Protein 6NCW (pdb70)

B-factor: mean 29.37, std 9.38, range [11.8, 79.25]

Foldseek 3Di:
DQAPDDFWDFWDKDWPAVAWWWKFFDDDDDDTDTDTDHPVFFCCLPVVCVPDAFKMKTKDKDWAFFKKKKKQQFFQAKKWKDKQRHTFDIDGGGHFMDMGIDGGDHGDMMMIMMMWGNDDDLVHLQRHFDQFDRTGGSQHIMMMTHADQKEWPAKFKDWDQDPVGIKIKMKTKMFGQAQAKFWWWKWKDKQNHGDDIGTDIAGGRDIDMDMDDTGDDVVADADALVHLDKIKMKIDIDTCHYITIDIAGHWAWDWDFLATAINHFGFFFLAFEDECQFPNGGNNDDPVRLVVLVVLCVLLQGQEYEHPPDHHRNNSLSVNSVNRRAYEYEHRHEQAEPVSCVSVCNLVNRLVRLVRRCRVCNRRPNYQEYEYHAAYPQLDPSVLVSVQVNLVSNCVSPVGGWYEYAHACQLRGQNLLRTQEYEYADEDLAPHPDQLLVSVVVSLVSCQPPHNNHRHHYEHAEYFFFADAPAADPVLDGNHLSVRLVRVLRNQVNQVPDPSYSYYHYHHAEKHAGGPVCCVVPPVNINGGHCAYSNRHGGPNSVSSSVRSVVDDGGDDDDDD/DQAPDDFWDQWDKDWPAVAWWWKWFDDDPDDTDIDTDHPVFFCCLPVVCVPDAFKMKTKDKDWAFFKKKKKQQFFQAKKFKDKQRHTFDIDGGGHFMDMGIDGGDHGTMMMIMIMKGNDADLVHLQRHFDQFDRTGGSQHIMMMTHADQKEWPAKFKDWDQDPVGIWIKMKTKMFGNAQAWFWWWKWKDKQNHGDDIGTDIAGGRDIDMTMDDTGDDPVADAAALVRLDKIKMKIFTQGPVGRRTMTIDIAGHWAWDWDFLATAINHFGFFFLAFEDELQFPNGGNNDDPVRLVVLVVLCVLLLGQEYEHPPDHHRVNNLSVCSVNRRAYAYEHRHEQQELVSCVSVCNLVNSLVRLVSRCRVCNRRPSYQEYEYHEQYCQLDPSVLVSVVVSLVSNCVSPVGHWYEYEHACQLRGQNLLRTQEYEYEDEDLAPHPDQLQVSVVVSVVSCQPPHNNHRHHYEHAEYFFFADAPAADPVLDGNHLNVRQVRVLRNLVNQVPPPSYRYYHYHHAEKHAGGPVCCVVPPVNINGGHCAYSNRHGGPNSVSSSVSSNVDDRGDD/DQAPDDFWDQWDKDWPAVAWWWKWFDDDPDDTDIDTHHPVFFCCLPVVCVPPAFKMKTKDKDFAFFKKKKKQQFFQAKKFKDKQRHTFDIDGGGHFMDMGIDGGDHGTMMMIMMMKGNDDDLVHLQRHFDQFDRTGGSQHIMMMIHADQKEWPAKFKDWDQDPVGIWIKMKTKMFGNAQAKFWWWKWKDKQNHGDDIGTDIAHGGDIDMTMDDTGDDPVADADALVRLDKIKMKIFTQGPVGRRTITIDIAGHWAWDWDFLATAINRFGFFFLEFEDECQFVNGGNNDDPVRLVVLVVLCVLLQGQEYEHPPAHHRNNSLSVCSVNRRAYEHEHRHEQQELVSCVSVCNLVNRLVRLVRRCRVCNRRPNYQEYEYHEAYDQLDPSVLVSVQVNLVSNCVSPVRHWYEYAYACQLRGQNLLRTQEYEYEDEDLAPHPDQQQVSVVVRLCSCQPPHNNHRHHYEHAEYFFFADAPAADPVLDGNHLNVRLVRVLRNLVRQVVDPSYSYYHYHHAEKHAGGPVCCVPAPVNINGRHCAYSNRHGGPNSVVSSVSSNVDDRGD/DQAPDDFWDQWDKDWPAVFWWWKFFDDDDDDTDTDTDHPVFFCCQPVVCVPDAFKMKTKDKDWAFFKKKKKQQFFQAKKWKDKQRHTFDIDGGGHFMDMGIDGGDHGDMMMIMMMKGNDDDLVHLQRHFDQFDRTGGSQHIMMMTHADQKEWPAKFKDWDQDPVGIKIKMKTKMFGNAQAKAWWKKFKDKQNHGDDIGIDIAHGRDIDMDMDDTGDDPVADAAALVHLDKIKMKIDIDSGYITIDIAGRWAWDWDFQATAINHFGFFFLAFEDELQFPNGGNNDDPVRLVVLVVLCVLLLGQEYEHPPDHHRNNSLSVCSVNRRAYEYEHRHEQAEPVSCVSPCNLVNRLVRLVSRCRVCVRRPNHQEYEYHAAYHQLDPSVLVSVVVNLVSNCVRPVGHWYEYEYACQLRGQNLLRTQEYEYADEDLAPHPDQQLVSVVVRLVSCQPPHNNHRHHYEHAEYFFFADAPAADPVLDGNHLNVRQVRVLRNLVNQVVDPSYSYYHYHHAEKHAGGPVCCVPPPVNINGGHCAYSNRHGGPNSVSSSVSSNVDDGGDPDDDD

Solvent-accessible surface area: 75591 Å² total; per-residue (Å²): 57,33,30,26,29,119,35,24,153,78,16,134,58,55,60,7,3,20,16,24,3,71,4,49,18,52,71,98,191,55,178,69,82,91,47,53,0,9,0,30,8,1,0,19,23,4,30,115,12,38,85,54,87,11,80,0,1,0,32,70,94,9,119,5,132,22,17,0,30,0,23,0,22,0,0,1,3,45,1,44,0,33,8,59,60,127,97,29,26,87,20,38,2,3,6,0,15,20,56,6,29,24,104,120,26,125,95,29,83,0,83,0,53,0,28,0,26,0,41,58,34,113,111,8,3,0,1,30,68,5,5,4,27,1,14,0,0,0,4,13,8,0,18,10,3,36,15,44,99,10,4,1,34,51,3,20,6,10,26,22,62,102,225,109,25,21,48,0,52,0,57,0,6,0,76,2,10,25,101,35,142,21,69,24,33,0,63,0,51,0,30,169,49,100,22,21,91,20,106,2,66,0,97,29,102,49,88,90,45,28,65,10,140,73,48,76,1,121,70,15,106,56,0,9,18,101,53,38,40,38,32,85,0,37,0,26,1,137,58,149,86,5,2,22,12,20,26,2,5,0,17,37,11,95,40,100,54,91,32,1,8,1,31,44,98,73,1,26,0,13,0,0,0,2,1,10,4,3,44,9,8,0,12,6,12,19,17,16,0,6,0,20,1,0,12,18,1,61,15,0,10,12,10,0,0,0,0,0,2,4,0,0,21,9,10,2,0,1,0,0,2,30,16,4,5,0,0,0,0,0,1,0,0,34,32,2,48,55,140,59,0,124,35,122,73,0,73,115,18,0,6,53,1,0,94,47,0,1,44,33,1,18,12,6,3,0,0,0,0,0,0,0,0,1,28,1,2,1,56,30,107,38,0,64,66,0,4,34,76,7,7,103,39,0,90,78,55,2,68,96,19,5,22,0,10,0,4,44,54,53,76,75,10,86,3,10,35,77,4,48,0,0,0,0,9,4,27,0,52,1,93,84,111,54,69,0,91,80,27,1,48,84,0,5,83,40,0,30,107,122,19,137,0,70,32,42,2,1,0,0,0,8,0,0,0,0,0,11,30,29,29,20,19,74,24,73,12,16,6,0,0,37,30,0,37,81,3,0,144,55,0,2,120,5,1,49,61,45,146,25,10,6,2,0,0,0,8,0,0,0,0,1,46,1,6,94,79,71,24,29,48,17,1,18,0,5,2,2,4,0,0,0,2,11,34,9,52,36,4,46,0,11,97,24,0,50,98,26,0,126,84,55,43,34,12,48,110,145,91,220,228,57,31,33,24,29,132,37,27,172,65,16,133,59,53,59,8,3,21,18,24,3,70,4,47,19,43,82,56,199,55,163,58,56,95,55,56,0,9,0,32,7,1,0,19,24,2,34,112,13,38,84,41,87,11,76,0,1,0,32,71,91,10,106,5,113,12,12,0,27,0,24,0,24,0,0,1,3,43,0,44,0,27,6,30,63,130,112,43,27,83,22,38,2,3,6,0,16,23,56,7,30,32,98,114,23,130,84,25,82,0,84,0,53,0,30,0,25,0,40,58,36,113,107,9,3,0,1,31,69,4,6,5,28,2,16,0,0,0,5,13,8,0,15,10,4,48,14,43,106,8,3,1,35,56,4,20,5,12,24,24,70,99,225,106,27,29,39,0,51,0,57,0,8,0,73,2,8,30,98,34,150,24,78,24,22,0,69,4,52,0,31,175,50,113,23,21,94,7,107,3,80,0,100,29,105,57,90,96,42,28,70,18,137,72,50,79,0,121,71,16,110,49,0,13,20,104,52,36,42,39,32,84,0,22,0,20,0,106,28,117,140,29,46,44,4,1,24,12,19,25,2,4,0,20,32,13,98,41,98,53,84,40,0,12,1,37,46,115,49,0,29,0,14,0,0,0,4,1,10,6,3,44,9,10,0,12,8,14,20,16,13,0,6,0,18,0,0,11,20,0,57,15,0,10,10,8,0,0,0,0,0,2,5,0,0,22,13,10,0,0,1,0,0,2,29,12,2,7,0,0,0,0,1,0,0,0,32,32,2,47,55,139,57,0,130,34,124,76,0,72,107,18,0,5,50,1,0,92,46,0,0,43,35,1,15,13,7,2,0,0,0,0,0,0,0,0,1,28,1,2,2,53,32,114,32,0,94,88,0,4,38,74,8,6,95,40,0,98,78,50,2,80,94,22,4,15,0,11,0,4,44,54,60,82,61,11,70,4,12,38,67,6,54,0,2,1,1,9,4,25,0,54,1,91,87,106,54,66,0,90,82,27,2,55,83,0,6,87,41,0,32,114,125,21,136,0,68,32,42,2,1,0,0,0,8,0,0,0,0,0,11,33,29,28,20,16,74,22,76,12,15,5,0,0,37,22,0,38,88,2,0,141,58,0,2,113,2,1,46,61,42,144,14,7,0,1,0,0,0,10,0,0,0,0,1,43,1,6,90,83,68,22,29,47,16,2,17,0,6,2,2,4,0,0,0,2,9,30,10,51,37,3,48,0,12,98,25,0,49,101,24,0,128,86,48,43,34,25,66,202,57,32,29,26,29,118,36,28,157,66,16,143,59,54,58,8,4,22,17,23,3,70,5,49,18,44,75,59,195,52,159,60,58,91,54,56,0,9,0,32,7,1,0,16,25,2,38,111,12,42,83,42,90,12,71,0,1,0,32,71,91,9,120,5,107,12,20,0,29,0,22,0,22,0,0,0,3,43,2,44,0,33,7,26,62,118,109,43,28,85,21,38,2,4,7,0,16,22,55,8,31,28,100,110,22,148,91,27,95,0,90,0,54,0,27,0,30,0,41,56,35,113,110,7,3,0,1,30,72,4,6,4,28,1,16,0,0,0,4,12,8,0,15,12,4,54,19,43,111,7,4,1,34,56,4,19,6,12,26,19,62,102,204,90,26,28,48,0,50,0,54,0,8,0,72,3,9,24,95,36,144,25,73,23,23,0,68,5,47,0,32,173,43,113,22,20,92,7,110,2,78,0,98,28,113,55,90,97,46,30,71,17,135,75,47,77,1,119,70,14,110,50,0,13,21,105,53,36,43,39,34,84,0,22,0,27,0,109,27,114,135,24,48,44,4,2,25,12,19,27,2,5,0,22,33,14,99,36,100,54,82,37,0,12,1,34,44,136,54,0,29,0,14,0,0,0,3,2,9,5,3,46,10,8,0,12,7,13,20,17,13,0,7,0,20,0,0,10,18,0,64,18,0,12,10,8,0,0,0,0,0,2,5,0,0,20,12,10,1,0,1,0,0,1,31,12,3,5,0,0,0,0,0,0,0,0,32,31,3,47,56,133,64,0,121,34,122,71,0,78,110,19,0,6,50,1,0,92,47,0,1,42,33,1,16,12,6,4,0,0,0,0,0,0,0,0,1,30,1,1,2,57,32,108,37,0,65,68,0,5,20,72,7,6,116,40,0,104,88,53,2,70,98,22,5,20,0,11,0,5,45,56,55,78,72,10,87,4,10,34,77,5,45,0,2,0,0,9,4,24,0,58,1,94,84,104,56,68,0,83,82,28,2,54,86,0,5,85,34,0,30,118,126,22,130,0,69,31,44,1,1,0,0,0,8,0,0,0,0,0,11,34,27,30,17,16,73,26,71,13,17,5,0,0,36,28,0,35,85,2,0,141,59,0,3,109,2,1,51,62,43,142,10,7,0,1,0,0,0,8,0,0,0,0,1,45,2,7,89,80,70,21,30,46,16,2,17,0,5,2,1,5,0,0,0,2,11,32,9,51,36,4,48,0,11,95,26,0,36,98,25,0,134,87,51,43,33,34,119,55,30,29,26,26,116,37,27,153,85,16,134,56,50,61,8,3,19,15,24,3,72,4,49,19,51,71,95,193,55,173,74,79,92,48,51,0,8,0,29,7,1,0,20,22,2,33,111,13,37,83,58,85,11,78,0,1,0,32,71,94,9,110,0,119,24,19,0,27,0,22,0,22,0,0,0,3,46,1,43,0,29,10,62,59,127,98,29,29,86,20,38,3,3,7,0,15,23,57,6,30,20,98,119,26,129,83,26,85,0,84,0,52,0,35,0,28,0,42,58,36,112,110,7,3,0,1,28,68,5,5,5,26,2,17,0,0,0,4,13,8,0,15,8,4,36,20,50,108,10,3,0,29,56,4,22,5,11,23,22,68,97,209,88,27,30,42,0,54,0,51,1,8,0,69,2,6,17,99,40,143,21,75,19,32,0,59,1,37,0,33,175,44,109,23,21,92,20,110,2,66,0,92,29,104,57,90,99,42,30,64,10,135,69,51,77,1,120,74,14,111,49,0,10,21,101,53,36,42,41,30,82,0,33,0,29,1,128,106,86,5,4,25,10,22,27,2,4,0,20,35,11,96,40,98,54,87,40,0,13,1,33,44,99,28,0,27,0,11,0,0,0,3,1,11,6,3,46,10,9,0,10,6,12,20,17,15,0,6,0,20,0,0,11,18,0,58,17,0,11,9,8,0,0,0,0,0,2,4,0,0,21,12,9,2,0,1,0,0,2,30,15,3,6,0,0,0,0,0,0,0,0,31,32,3,50,59,142,62,0,130,32,124,74,0,76,106,18,0,6,50,1,0,93,46,0,1,42,32,1,14,12,8,2,0,0,0,0,0,0,0,0,1,29,1,2,2,58,31,119,34,0,74,69,0,4,35,81,8,4,99,39,0,101,80,52,2,78,94,21,5,24,0,10,1,5,45,52,55,80,76,11,76,4,10,31,74,5,51,0,1,0,1,9,4,26,0,51,1,98,83,106,56,68,0,93,82,29,1,47,84,0,7,80,37,0,30,108,125,19,138,0,66,34,40,2,0,0,0,0,8,0,0,0,0,0,11,32,29,29,17,16,72,27,78,12,18,6,0,0,38,24,0,39,87,2,0,142,57,0,2,116,4,2,47,61,43,145,15,5,0,1,0,0,0,7,0,0,0,0,1,43,1,5,91,79,68,27,28,47,17,2,19,0,5,2,2,4,0,1,0,2,10,33,8,53,38,4,46,0,11,99,26,0,47,101,24,0,129,85,52,43,33,14,40,111,146,98,218,228

Secondary structure (DSSP, 8-state):
--SSS-S-SSSEEEES-SEEEEEEEES-SS----EEEEES--GGGSGGGTT--SEEEEEEEEE--EEEEEEES--BSEEEEEETTEEEEEEE-TTS-EEEEEEEEPSSEEEEEEEEE---STT-SSS-S-SS----B--S-EEEEEE-SEEEEEEEEEEEEETTEEEEEEEEEEEE-SSS-EEEEEEEEETTEEEEEEEEEE-TT-EEEEE---EE-TTPPBEETTEE--EEEEEEEE---EEEEEEE-B--EEEETTEEEETTEEB-EEEEE--S-BTTTBT---HHHHHHHHHHHHHTT--EEE-TTS---HHHHHHHHHHT-EEEEE-S-BS--HHHHTSTTHHHHHHHHHHHHHHHHTT-TTEEEEE--BT--TTSHHHHHHHHHHHHHHHHH-SSS-EE-EE--TTT-S-TTSSSSEEEE--BTTTB-S-HHHHHHHHHHHHHHHSTTTTS-EEEEEE---B-TT---TT--TBSHHHHHHHHHHHHHHHHHSTTEEEEEES-SB-EE--GGGGGGSGGGEE---SB-TT-PBPTHHHHHHHHHHTS-SB--S---/--SSS-S-SSSEEEE--SEEEEEEEESSSS----EEEEES--GGGSGGGTT--SEEEEEEEEE--EEEEEEES--BSEEEEEETTEEEEEEE-TTS-EEEEEEEEPSSEEEEEEEEE---STT-SSS-S-SS----B--S-EEEEEE-SEEEEEEEEEEEEETTEEEEEEEEEEEE-SSS-EEEEEEEEETTEEEEEEEEEE-TT-EEEEE---EE-TTPPBB-SS-B--EEEEEEEEETTEEEEEEEEEE-B--EEEETTEEEETTEEB-EEEEE--S-BTTTBT---HHHHHHHHHHHHHTT--EEE-TTSPPPHHHHHHHHHHT-EEEEE-S-BS--HHHHTSTTHHHHHHHHHHHHHHHHTT-TTEEEEE--BT--TTSHHHHHHHHHHHHHHHHH-SSS-EE-EE--TTT-S-TTSSSSEEEE--BTTTB-S-HHHHHHHHHHHHHHHSTTTTS-EEEEEE---B-TT---TT--TBSHHHHHHHHHHHHHHHHTSTTEEEEEES-SB-EE--GGGGGGSGGGEE---SB-TT-PBPTHHHHHHHHHHTS-SB--/--SSS-S-SSSEEEES-SEEEEEEEESSSS----EEEEES--GGGSGGGTT--SEEEEEEEEE--EEEEEEES--BSEEEEEETTEEEEEEE-TTS-EEEEEEEEPSSEEEEEEEEE---STT-SSS-S-SS----B--S-EEEEE--SEEEEEEEEEEEEETTEEEEEEEEEEEE-SSS-EEEEEEEEETTEEEEEEEEEE-TT-EEEEE---EE-TTPPBB-SS-B--EEEEEEEEETTEEEEEEEEEE-B--EEEETTEEEETTEEB-EEEEE--S-BTTTBT---HHHHHHHHHHHHHTT--EEE-TTSPPPHHHHHHHHHHT-EEEEE-S-BS--HHHHTSTTHHHHHHHHHHHHHHHHTT-TTEEEEE--BT--TTSHHHHHHHHHHHHHHHHH-SSS-EE-EE--TTT-S-TTS-SSEEEE--BTTTB-S-HHHHHHHHHHHHHHHSTTTTS-EEEEEE---B-TT---TT--TBSHHHHHHHHHHHHHHHHHSTTEEEEEES-SB-EE--GGGGGGSGGGEE---SB-TT-PBPTHHHHHHHHHHTS-SB-/--SSS-S-SSSEEEE--SEEEEEEEES-SS----EEEEES--GGGSGGGTT--SEEEEEEEEE--EEEEEEES--BSEEEEEETTEEEEEEE-TTS-EEEEEEEE-SSEEEEEEEEE---STT-SSS-S-SS----B--S-EEEEEE-SEEEEEEEEEEEEETTEEEEEEEEEEEE-SSS-EEEEEEEEETTEEEEEEEEEE-TT-EEEEE---EE-TTPPBEETTEE--EEEEEEEE--EEEEEEE-B--EEEETTEEEETTEEB-EEEEE--S-BTTTBT---HHHHHHHHHHHHHTT--EEE-TTS---HHHHHHHHHHT-EEEEE-S-BS--HHHHTSTTHHHHHHHHHHHHHHHHTT-TTEEEEE--BT--TTSHHHHHHHHHHHHHHHHH-SSS-EE-EE--TTT-S-TTSSSSEEEE--BTTTB-S-HHHHHHHHHHHHHHHSTTTTS-EEEEEE---B-TT---TT--TBSHHHHHHHHHHHHHHHHT-TTEEEEEES-SB-EE--GGGGGGSGGGEE---SB-TT-PBPTHHHHHHHHHHTS-SB--S---

Structure (mmCIF, N/CA/C/O backbone):
data_6NCW
#
_entry.id   6NCW
#
_cell.length_a   65.930
_cell.length_b   87.677
_cell.length_c   124.375
_cell.angle_alpha   93.29
_cell.angle_beta   101.55
_cell.angle_gamma   90.37
#
_symmetry.space_group_name_H-M   'P 1'
#
loop_
_entity.id
_entity.type
_entity.pdbx_description
1 polymer Beta-galacturonidase
2 non-polymer 'CHLORIDE ION'
3 non-polymer GLYCEROL
4 water water
#
loop_
_atom_site.group_PDB
_atom_site.id
_atom_site.type_symbol
_atom_site.label_atom_id
_atom_site.label_alt_id
_atom_site.label_comp_id
_atom_site.label_asym_id
_atom_site.label_entity_id
_atom_site.label_seq_id
_atom_site.pdbx_PDB_ins_code
_atom_site.Cartn_x
_atom_site.Cartn_y
_atom_site.Cartn_z
_atom_site.occupancy
_atom_site.B_iso_or_equiv
_atom_site.auth_seq_id
_atom_site.auth_comp_id
_atom_site.auth_asym_id
_atom_site.auth_atom_id
_atom_site.pdbx_PDB_model_num
ATOM 1 N N . MET A 1 1 ? 41.717 23.410 -32.556 1.00 34.69 1 MET A N 1
ATOM 2 C CA . MET A 1 1 ? 40.373 22.897 -32.338 1.00 36.02 1 MET A CA 1
ATOM 3 C C . MET A 1 1 ? 40.229 21.408 -32.679 1.00 34.63 1 MET A C 1
ATOM 4 O O . MET A 1 1 ? 40.528 21.002 -33.800 1.00 32.28 1 MET A O 1
ATOM 9 N N . ILE A 1 2 ? 39.756 20.614 -31.716 1.00 30.38 2 ILE A N 1
ATOM 10 C CA . ILE A 1 2 ? 39.603 19.174 -31.877 1.00 28.12 2 ILE A CA 1
ATOM 11 C C . ILE A 1 2 ? 38.135 18.758 -31.866 1.00 31.14 2 ILE A C 1
ATOM 12 O O . ILE A 1 2 ? 37.720 17.906 -32.656 1.00 28.61 2 ILE A O 1
ATOM 17 N N . ARG A 1 3 ? 37.350 19.314 -30.947 1.00 27.28 3 ARG A N 1
ATOM 18 C CA . ARG A 1 3 ? 35.913 19.108 -30.849 1.00 25.92 3 ARG A CA 1
ATOM 19 C C . ARG A 1 3 ? 35.264 20.476 -30.706 1.00 26.84 3 ARG A C 1
ATOM 20 O O . ARG A 1 3 ? 35.954 21.481 -30.518 1.00 31.25 3 ARG A O 1
ATOM 28 N N . THR A 1 4 ? 33.931 20.525 -30.794 1.00 24.80 4 THR A N 1
ATOM 29 C CA . THR A 1 4 ? 33.222 21.785 -30.580 1.00 25.80 4 THR A CA 1
ATOM 30 C C . THR A 1 4 ? 32.972 22.081 -29.104 1.00 28.57 4 THR A C 1
ATOM 31 O O . THR A 1 4 ? 32.351 23.096 -28.788 1.00 26.87 4 THR A O 1
ATOM 35 N N . PHE A 1 5 ? 33.442 21.230 -28.198 1.00 25.45 5 PHE A N 1
ATOM 36 C CA . PHE A 1 5 ? 33.285 21.435 -26.769 1.00 27.33 5 PHE A CA 1
ATOM 37 C C . PHE A 1 5 ? 34.545 20.902 -26.095 1.00 30.01 5 PHE A C 1
ATOM 38 O O . PHE A 1 5 ? 35.343 20.199 -26.721 1.00 28.80 5 PHE A O 1
ATOM 46 N N . GLU A 1 6 ? 34.749 21.248 -24.820 1.00 31.73 6 GLU A N 1
ATOM 47 C CA . GLU A 1 6 ? 35.916 20.743 -24.098 1.00 31.02 6 GLU A CA 1
ATOM 48 C C . GLU A 1 6 ? 35.612 19.364 -23.529 1.00 30.43 6 GLU A C 1
ATOM 49 O O . GLU A 1 6 ? 34.607 19.166 -22.838 1.00 28.16 6 GLU A O 1
ATOM 55 N N . THR A 1 7 ? 36.471 18.405 -23.842 1.00 27.16 7 THR A N 1
ATOM 56 C CA . THR A 1 7 ? 36.292 17.044 -23.369 1.00 30.20 7 THR A CA 1
ATOM 57 C C . THR A 1 7 ? 36.986 16.780 -22.038 1.00 29.91 7 THR A C 1
ATOM 58 O O . THR A 1 7 ? 36.932 15.646 -21.554 1.00 29.17 7 THR A O 1
ATOM 62 N N . HIS A 1 8 ? 37.653 17.780 -21.461 1.00 28.62 8 HIS A N 1
ATOM 63 C CA . HIS A 1 8 ? 38.365 17.619 -20.192 1.00 34.27 8 HIS A CA 1
ATOM 64 C C . HIS A 1 8 ? 38.435 18.956 -19.478 1.00 30.28 8 HIS A C 1
ATOM 65 O O . HIS A 1 8 ? 38.811 19.958 -20.084 1.00 33.58 8 HIS A O 1
ATOM 72 N N . LYS A 1 9 ? 38.076 18.966 -18.196 1.00 36.83 9 LYS A N 1
ATOM 73 C CA . LYS A 1 9 ? 38.425 20.064 -17.302 1.00 34.64 9 LYS A CA 1
ATOM 74 C C . LYS A 1 9 ? 39.465 19.666 -16.267 1.00 39.25 9 LYS A C 1
ATOM 75 O O . LYS A 1 9 ? 40.310 20.489 -15.916 1.00 46.15 9 LYS A O 1
ATOM 81 N N . ILE A 1 10 ? 39.456 18.413 -15.810 1.00 35.13 10 ILE A N 1
ATOM 82 C CA . ILE A 1 10 ? 40.433 17.971 -14.818 1.00 37.22 10 ILE A CA 1
ATOM 83 C C . ILE A 1 10 ? 41.733 17.540 -15.484 1.00 32.82 10 ILE A C 1
ATOM 84 O O . ILE A 1 10 ? 42.814 18.020 -15.130 1.00 34.99 10 ILE A O 1
ATOM 89 N N . ARG A 1 11 ? 41.662 16.621 -16.441 1.00 29.19 11 ARG A N 1
ATOM 90 C CA . ARG A 1 11 ? 42.880 16.123 -17.065 1.00 32.61 11 ARG A CA 1
ATOM 91 C C . ARG A 1 11 ? 43.648 17.267 -17.724 1.00 30.68 11 ARG A C 1
ATOM 92 O O . ARG A 1 11 ? 43.051 18.171 -18.316 1.00 29.94 11 ARG A O 1
ATOM 100 N N . LYS A 1 12 ? 44.979 17.234 -17.587 1.00 29.49 12 LYS A N 1
ATOM 101 C CA . LYS A 1 12 ? 45.853 18.215 -18.228 1.00 33.59 12 LYS A CA 1
ATOM 102 C C . LYS A 1 12 ? 46.072 17.791 -19.673 1.00 35.82 12 LYS A C 1
ATOM 103 O O . LYS A 1 12 ? 46.643 16.719 -19.926 1.00 30.05 12 LYS A O 1
ATOM 109 N N . THR A 1 13 ? 45.591 18.606 -20.612 1.00 28.50 13 THR A N 1
ATOM 110 C CA . THR A 1 13 ? 45.701 18.325 -22.035 1.00 32.45 13 THR A CA 1
ATOM 111 C C . THR A 1 13 ? 46.148 19.584 -22.761 1.00 28.59 13 THR A C 1
ATOM 112 O O . THR A 1 13 ? 45.918 20.703 -22.299 1.00 30.44 13 THR A O 1
ATOM 116 N N . ALA A 1 14 ? 46.771 19.391 -23.920 1.00 29.72 14 ALA A N 1
ATOM 117 C CA . ALA A 1 14 ? 47.193 20.509 -24.757 1.00 29.62 14 ALA A CA 1
ATOM 118 C C . ALA A 1 14 ? 47.264 20.044 -26.206 1.00 26.35 14 ALA A C 1
ATOM 119 O O . ALA A 1 14 ? 47.766 18.953 -26.487 1.00 28.04 14 ALA A O 1
ATOM 121 N N . GLU A 1 15 ? 46.783 20.876 -27.125 1.00 31.73 15 GLU A N 1
ATOM 122 C CA . GLU A 1 15 ? 46.795 20.517 -28.541 1.00 23.82 15 GLU A CA 1
ATOM 123 C C . GLU A 1 15 ? 48.196 20.712 -29.110 1.00 23.32 15 GLU A C 1
ATOM 124 O O . GLU A 1 15 ? 48.754 21.812 -29.051 1.00 27.86 15 GLU A O 1
ATOM 130 N N . LEU A 1 16 ? 48.775 19.645 -29.658 1.00 23.57 16 LEU A N 1
ATOM 131 C CA . LEU A 1 16 ? 50.019 19.764 -30.405 1.00 22.11 16 LEU A CA 1
ATOM 132 C C . LEU A 1 16 ? 49.812 20.137 -31.873 1.00 26.08 16 LEU A C 1
ATOM 133 O O . LEU A 1 16 ? 50.777 20.544 -32.547 1.00 22.63 16 LEU A O 1
ATOM 138 N N . SER A 1 17 ? 48.603 19.969 -32.399 1.00 21.87 17 SER A N 1
ATOM 139 C CA . SER A 1 17 ? 48.290 20.396 -33.756 1.00 21.75 17 SER A CA 1
ATOM 140 C C . SER A 1 17 ? 47.867 21.864 -33.729 1.00 24.24 17 SER A C 1
ATOM 141 O O . SER A 1 17 ? 48.072 22.561 -32.729 1.00 25.26 17 SER A O 1
ATOM 144 N N . SER A 1 18 ? 47.217 22.324 -34.800 1.00 20.71 18 SER A N 1
ATOM 145 C CA . SER A 1 18 ? 46.979 23.748 -35.027 1.00 24.69 18 SER A CA 1
ATOM 146 C C . SER A 1 18 ? 48.289 24.525 -34.891 1.00 22.76 18 SER A C 1
ATOM 147 O O . SER A 1 18 ? 48.371 25.533 -34.202 1.00 24.55 18 SER A O 1
ATOM 150 N N . ALA A 1 19 ? 49.316 24.054 -35.588 1.00 21.35 19 ALA A N 1
ATOM 151 C CA . ALA A 1 19 ? 50.669 24.565 -35.414 1.00 23.02 19 ALA A CA 1
ATOM 152 C C . ALA A 1 19 ? 51.492 24.145 -36.618 1.00 22.39 19 ALA A C 1
ATOM 153 O O . ALA A 1 19 ? 51.095 23.271 -37.390 1.00 26.69 19 ALA A O 1
ATOM 155 N N . LEU A 1 20 ? 52.657 24.768 -36.765 1.00 24.31 20 LEU A N 1
ATOM 156 C CA . LEU A 1 20 ? 53.633 24.336 -37.751 1.00 22.10 20 LEU A CA 1
ATOM 157 C C . LEU A 1 20 ? 54.566 23.306 -37.115 1.00 26.34 20 LEU A C 1
ATOM 158 O O . LEU A 1 20 ? 55.081 23.527 -36.014 1.00 21.94 20 LEU A O 1
ATOM 163 N N . TRP A 1 21 ? 54.756 22.174 -37.796 1.00 23.29 21 TRP A N 1
ATOM 164 C CA . TRP A 1 21 ? 55.779 21.196 -37.462 1.00 22.80 21 TRP A CA 1
ATOM 165 C C . TRP A 1 21 ? 56.845 21.206 -38.548 1.00 27.94 21 TRP A C 1
ATOM 166 O O . TRP A 1 21 ? 56.634 21.723 -39.647 1.00 26.80 21 TRP A O 1
ATOM 177 N N . ASN A 1 22 ? 57.990 20.605 -38.246 1.00 28.29 22 ASN A N 1
ATOM 178 C CA . ASN A 1 22 ? 59.024 20.450 -39.259 1.00 27.66 22 ASN A CA 1
ATOM 179 C C . ASN A 1 22 ? 58.717 19.226 -40.099 1.00 25.61 22 ASN A C 1
ATOM 180 O O . ASN A 1 22 ? 58.379 18.170 -39.560 1.00 23.85 22 ASN A O 1
ATOM 185 N N . PHE A 1 23 ? 58.864 19.374 -41.423 1.00 23.08 23 PHE A N 1
ATOM 186 C CA . PHE A 1 23 ? 58.454 18.381 -42.401 1.00 25.35 23 PHE A CA 1
ATOM 187 C C . PHE A 1 23 ? 59.547 18.163 -43.435 1.00 21.84 23 PHE A C 1
ATOM 188 O O . PHE A 1 23 ? 60.133 19.119 -43.945 1.00 24.01 23 PHE A O 1
ATOM 196 N N . HIS A 1 24 ? 59.796 16.896 -43.759 1.00 22.07 24 HIS A N 1
ATOM 197 C CA . HIS A 1 24 ? 60.620 16.551 -44.905 1.00 22.34 24 HIS A CA 1
ATOM 198 C C . HIS A 1 24 ? 60.255 15.138 -45.357 1.00 22.01 24 HIS A C 1
ATOM 199 O O . HIS A 1 24 ? 59.881 14.296 -44.536 1.00 22.03 24 HIS A O 1
ATOM 206 N N . THR A 1 25 ? 60.304 14.910 -46.680 1.00 19.63 25 THR A N 1
ATOM 207 C CA . THR A 1 25 ? 60.154 13.566 -47.223 1.00 23.64 25 THR A CA 1
ATOM 208 C C . THR A 1 25 ? 61.395 12.728 -46.893 1.00 26.48 25 THR A C 1
ATOM 209 O O . THR A 1 25 ? 62.484 13.259 -46.663 1.00 26.75 25 THR A O 1
ATOM 213 N N . ILE A 1 26 ? 61.232 11.403 -46.885 1.00 23.88 26 ILE A N 1
ATOM 214 C CA . ILE A 1 26 ? 62.362 10.506 -46.666 1.00 31.53 26 ILE A CA 1
ATOM 215 C C . ILE A 1 26 ? 62.374 9.409 -47.720 1.00 32.18 26 ILE A C 1
ATOM 216 O O . ILE A 1 26 ? 61.370 9.124 -48.372 1.00 32.41 26 ILE A O 1
ATOM 221 N N . GLY A 1 27 ? 63.546 8.798 -47.887 1.00 35.26 27 GLY A N 1
ATOM 222 C CA . GLY A 1 27 ? 63.742 7.721 -48.840 1.00 36.22 27 GLY A CA 1
ATOM 223 C C . GLY A 1 27 ? 64.752 8.038 -49.930 1.00 41.34 27 GLY A C 1
ATOM 224 O O . GLY A 1 27 ? 64.587 7.601 -51.077 1.00 44.13 27 GLY A O 1
ATOM 225 N N . THR A 1 28 ? 65.804 8.790 -49.598 1.00 42.05 28 THR A N 1
ATOM 226 C CA . THR A 1 28 ? 66.806 9.213 -50.577 1.00 44.38 28 THR A CA 1
ATOM 227 C C . THR A 1 28 ? 68.193 9.235 -49.934 1.00 43.43 28 THR A C 1
ATOM 228 O O . THR A 1 28 ? 68.348 9.094 -48.714 1.00 39.28 28 THR A O 1
ATOM 232 N N . GLN A 1 29 ? 69.213 9.397 -50.788 1.00 46.41 29 GLN A N 1
ATOM 233 C CA . GLN A 1 29 ? 70.589 9.462 -50.311 1.00 41.93 29 GLN A CA 1
ATOM 234 C C . GLN A 1 29 ? 70.977 10.865 -49.884 1.00 43.12 29 GLN A C 1
ATOM 235 O O . GLN A 1 29 ? 71.788 11.022 -48.963 1.00 51.56 29 GLN A O 1
ATOM 241 N N . GLY A 1 30 ? 70.421 11.887 -50.530 1.00 40.00 30 GLY A N 1
ATOM 242 C CA . GLY A 1 30 ? 70.875 13.250 -50.340 1.00 45.07 30 GLY A CA 1
ATOM 243 C C . GLY A 1 30 ? 70.254 13.958 -49.148 1.00 46.03 30 GLY A C 1
ATOM 244 O O . GLY A 1 30 ? 69.786 13.345 -48.183 1.00 48.32 30 GLY A O 1
ATOM 245 N N . GLU A 1 31 ? 70.284 15.287 -49.220 1.00 40.84 31 GLU A N 1
ATOM 246 C CA . GLU A 1 31 ? 69.576 16.143 -48.281 1.00 47.37 31 GLU A CA 1
ATOM 247 C C . GLU A 1 31 ? 68.198 16.478 -48.844 1.00 43.24 31 GLU A C 1
ATOM 248 O O . GLU A 1 31 ? 68.039 16.701 -50.045 1.00 48.56 31 GLU A O 1
ATOM 254 N N . GLU A 1 32 ? 67.196 16.473 -47.979 1.00 45.63 32 GLU A N 1
ATOM 255 C CA . GLU A 1 32 ? 65.873 16.979 -48.314 1.00 41.22 32 GLU A CA 1
ATOM 256 C C . GLU A 1 32 ? 65.658 18.285 -47.571 1.00 37.15 32 GLU A C 1
ATOM 257 O O . GLU A 1 32 ? 66.068 18.417 -46.419 1.00 33.68 32 GLU A O 1
ATOM 263 N N . ALA A 1 33 ? 65.035 19.250 -48.240 1.00 35.19 33 ALA A N 1
ATOM 264 C CA . ALA A 1 33 ? 64.646 20.492 -47.586 1.00 32.96 33 ALA A CA 1
ATOM 265 C C . ALA A 1 33 ? 63.733 20.211 -46.398 1.00 35.27 33 ALA A C 1
ATOM 266 O O . ALA A 1 33 ? 62.785 19.423 -46.499 1.00 35.75 33 ALA A O 1
ATOM 268 N N . VAL A 1 34 ? 64.017 20.849 -45.270 1.00 36.70 34 VAL A N 1
ATOM 269 C CA . VAL A 1 34 ? 63.080 20.873 -44.153 1.00 34.39 34 VAL A CA 1
ATOM 270 C C . VAL A 1 34 ? 62.203 22.112 -44.307 1.00 33.91 34 VAL A C 1
ATOM 271 O O . VAL A 1 34 ? 62.706 23.234 -44.425 1.00 36.51 34 VAL A O 1
ATOM 275 N N . ILE A 1 35 ? 60.889 21.915 -44.344 1.00 31.18 35 ILE A N 1
ATOM 276 C CA . ILE A 1 35 ? 59.966 23.034 -44.478 1.00 32.55 35 ILE A CA 1
ATOM 277 C C . ILE A 1 35 ? 59.043 23.043 -43.261 1.00 30.74 35 ILE A C 1
ATOM 278 O O . ILE A 1 35 ? 58.905 22.049 -42.550 1.00 29.79 35 ILE A O 1
ATOM 283 N N . GLN A 1 36 ? 58.420 24.191 -43.009 1.00 32.44 36 GLN A N 1
ATOM 284 C CA . GLN A 1 36 ? 57.466 24.309 -41.910 1.00 27.74 36 GLN A CA 1
ATOM 285 C C . GLN A 1 36 ? 56.069 24.062 -42.465 1.00 27.29 36 GLN A C 1
ATOM 286 O O . GLN A 1 36 ? 55.565 24.839 -43.281 1.00 27.46 36 GLN A O 1
ATOM 292 N N . ALA A 1 37 ? 55.454 22.980 -42.028 1.00 23.16 37 ALA A N 1
ATOM 293 C CA . ALA A 1 37 ? 54.213 22.508 -42.591 1.00 19.47 37 ALA A CA 1
ATOM 294 C C . ALA A 1 37 ? 53.090 22.605 -41.566 1.00 22.25 37 ALA A C 1
ATOM 295 O O . ALA A 1 37 ? 53.332 22.469 -40.362 1.00 22.95 37 ALA A O 1
ATOM 297 N N . PRO A 1 38 ? 51.854 22.851 -42.004 1.00 20.79 38 PRO A N 1
ATOM 298 C CA . PRO A 1 38 ? 50.729 22.881 -41.058 1.00 17.75 38 PRO A CA 1
ATOM 299 C C . PRO A 1 38 ? 50.291 21.493 -40.604 1.00 20.85 38 PRO A C 1
ATOM 300 O O . PRO A 1 38 ? 50.263 20.532 -41.378 1.00 23.49 38 PRO A O 1
ATOM 304 N N . VAL A 1 39 ? 49.919 21.401 -39.330 1.00 19.84 39 VAL A N 1
ATOM 305 C CA . VAL A 1 39 ? 49.271 20.220 -38.778 1.00 19.18 39 VAL A CA 1
ATOM 306 C C . VAL A 1 39 ? 48.015 20.719 -38.081 1.00 22.69 39 VAL A C 1
ATOM 307 O O . VAL A 1 39 ? 48.093 21.603 -37.225 1.00 21.17 39 VAL A O 1
ATOM 311 N N . PRO A 1 40 ? 46.808 20.223 -38.432 1.00 18.97 40 PRO A N 1
ATOM 312 C CA . PRO A 1 40 ? 46.516 19.241 -39.489 1.00 21.94 40 PRO A CA 1
ATOM 313 C C . PRO A 1 40 ? 46.855 19.742 -40.892 1.00 17.37 40 PRO A C 1
ATOM 314 O O . PRO A 1 40 ? 46.910 20.958 -41.109 1.00 17.56 40 PRO A O 1
ATOM 318 N N . GLY A 1 41 ? 47.088 18.811 -41.808 1.00 16.16 41 GLY A N 1
ATOM 319 C CA . GLY A 1 41 ? 47.410 19.156 -43.194 1.00 19.12 41 GLY A CA 1
ATOM 320 C C . GLY A 1 41 ? 47.680 17.897 -43.996 1.00 19.63 41 GLY A C 1
ATOM 321 O O . GLY A 1 41 ? 47.924 16.817 -43.444 1.00 19.79 41 GLY A O 1
ATOM 322 N N . CYS A 1 42 ? 47.631 18.051 -45.314 1.00 20.21 42 CYS A N 1
ATOM 323 C CA . CYS A 1 42 ? 48.019 16.987 -46.234 1.00 19.39 42 CYS A CA 1
ATOM 324 C C . CYS A 1 42 ? 49.157 17.500 -47.090 1.00 21.43 42 CYS A C 1
ATOM 325 O O . CYS A 1 42 ? 49.083 18.622 -47.600 1.00 19.53 42 CYS A O 1
ATOM 328 N N . TRP A 1 43 ? 50.200 16.684 -47.266 1.00 19.25 43 TRP A N 1
ATOM 329 C CA . TRP A 1 43 ? 51.339 17.243 -47.980 1.00 20.01 43 TRP A CA 1
ATOM 330 C C . TRP A 1 43 ? 51.082 17.390 -49.472 1.00 18.74 43 TRP A C 1
ATOM 331 O O . TRP A 1 43 ? 51.854 18.076 -50.144 1.00 18.25 43 TRP A O 1
ATOM 342 N N . GLU A 1 44 ? 50.008 16.800 -50.004 1.00 24.02 44 GLU A N 1
ATOM 343 C CA . GLU A 1 44 ? 49.663 17.053 -51.401 1.00 18.38 44 GLU A CA 1
ATOM 344 C C . GLU A 1 44 ? 49.262 18.503 -51.629 1.00 21.67 44 GLU A C 1
ATOM 345 O O . GLU A 1 44 ? 49.241 18.960 -52.772 1.00 20.53 44 GLU A O 1
ATOM 351 N N . ASN A 1 45 ? 48.973 19.235 -50.570 1.00 21.39 45 ASN A N 1
ATOM 352 C CA . ASN A 1 45 ? 48.701 20.657 -50.640 1.00 21.12 45 ASN A CA 1
ATOM 353 C C . ASN A 1 45 ? 49.944 21.512 -50.435 1.00 26.03 45 ASN A C 1
ATOM 354 O O . ASN A 1 45 ? 49.849 22.738 -50.571 1.00 22.40 45 ASN A O 1
ATOM 359 N N . TYR A 1 46 ? 51.113 20.897 -50.099 1.00 19.56 46 TYR A N 1
ATOM 360 C CA . TYR A 1 46 ? 52.277 21.785 -50.035 1.00 21.65 46 TYR A CA 1
ATOM 361 C C . TYR A 1 46 ? 52.933 21.844 -51.408 1.00 22.69 46 TYR A C 1
ATOM 362 O O . TYR A 1 46 ? 53.028 20.818 -52.088 1.00 22.31 46 TYR A O 1
ATOM 371 N N . PRO A 1 47 ? 53.378 23.028 -51.838 1.00 21.08 47 PRO A N 1
ATOM 372 C CA . PRO A 1 47 ? 53.902 23.162 -53.208 1.00 21.19 47 PRO A CA 1
ATOM 373 C C . PRO A 1 47 ? 54.896 22.086 -53.658 1.00 22.78 47 PRO A C 1
ATOM 374 O O . PRO A 1 47 ? 54.775 21.605 -54.788 1.00 23.13 47 PRO A O 1
ATOM 378 N N . ASP A 1 48 ? 55.850 21.671 -52.823 1.00 20.69 48 ASP A N 1
ATOM 379 C CA . ASP A 1 48 ? 56.906 20.770 -53.283 1.00 25.63 48 ASP A CA 1
ATOM 380 C C . ASP A 1 48 ? 56.519 19.296 -53.224 1.00 24.98 48 ASP A C 1
ATOM 381 O O . ASP A 1 48 ? 57.291 18.447 -53.682 1.00 24.17 48 ASP A O 1
ATOM 386 N N . THR A 1 49 ? 55.343 18.970 -52.693 1.00 18.93 49 THR A N 1
ATOM 387 C CA . THR A 1 49 ? 54.934 17.581 -52.566 1.00 17.81 49 THR A CA 1
ATOM 388 C C . THR A 1 49 ? 53.518 17.356 -53.117 1.00 19.71 49 THR A C 1
ATOM 389 O O . THR A 1 49 ? 52.872 16.367 -52.777 1.00 18.46 49 THR A O 1
ATOM 393 N N . VAL A 1 50 ? 53.041 18.229 -54.008 1.00 20.17 50 VAL A N 1
ATOM 394 C CA . VAL A 1 50 ? 51.724 18.030 -54.632 1.00 22.66 50 VAL A CA 1
ATOM 395 C C . VAL A 1 50 ? 51.557 16.633 -55.242 1.00 21.25 50 VAL A C 1
ATOM 396 O O . VAL A 1 50 ? 50.449 16.085 -55.245 1.00 24.29 50 VAL A O 1
ATOM 400 N N . SER A 1 51 ? 52.640 16.009 -55.714 1.00 22.24 51 SER A N 1
ATOM 401 C CA . SER A 1 51 ? 52.575 14.667 -56.303 1.00 24.03 51 SER A CA 1
ATOM 402 C C . SER A 1 51 ? 53.324 13.592 -55.505 1.00 27.47 51 SER A C 1
ATOM 403 O O . SER A 1 51 ? 53.578 12.513 -56.043 1.00 29.75 51 SER A O 1
ATOM 406 N N . TYR A 1 52 ? 53.669 13.834 -54.241 1.00 25.40 52 TYR A N 1
ATOM 407 C CA . TYR A 1 52 ? 54.547 12.907 -53.524 1.00 24.61 52 TYR A CA 1
ATOM 408 C C . TYR A 1 52 ? 53.767 11.731 -52.921 1.00 25.81 52 TYR A C 1
ATOM 409 O O . TYR A 1 52 ? 52.849 11.924 -52.110 1.00 21.23 52 TYR A O 1
ATOM 418 N N . ARG A 1 53 ? 54.163 10.510 -53.283 1.00 23.24 53 ARG A N 1
ATOM 419 C CA . ARG A 1 53 ? 53.679 9.296 -52.626 1.00 27.93 53 ARG A CA 1
ATOM 420 C C . ARG A 1 53 ? 54.870 8.549 -52.041 1.00 21.80 53 ARG A C 1
ATOM 421 O O . ARG A 1 53 ? 55.833 8.252 -52.759 1.00 21.52 53 ARG A O 1
ATOM 429 N N . GLY A 1 54 ? 54.808 8.263 -50.748 1.00 20.90 54 GLY A N 1
ATOM 430 C CA . GLY A 1 54 ? 55.955 7.721 -50.035 1.00 24.18 54 GLY A CA 1
ATOM 431 C C . GLY A 1 54 ? 55.835 8.007 -48.548 1.00 23.58 54 GLY A C 1
ATOM 432 O O . GLY A 1 54 ? 54.749 8.270 -48.045 1.00 21.81 54 GLY A O 1
ATOM 433 N N . GLN A 1 55 ? 56.979 7.950 -47.870 1.00 19.44 55 GLN A N 1
ATOM 434 C CA . GLN A 1 55 ? 57.108 8.317 -46.465 1.00 19.19 55 GLN A CA 1
ATOM 435 C C . GLN A 1 55 ? 57.571 9.758 -46.311 1.00 19.31 55 GLN A C 1
ATOM 436 O O . GLN A 1 55 ? 58.340 10.276 -47.126 1.00 18.28 55 GLN A O 1
ATOM 442 N N . ALA A 1 56 ? 57.152 10.379 -45.215 1.00 18.00 56 ALA A N 1
ATOM 443 C CA . ALA A 1 56 ? 57.664 11.689 -44.852 1.00 24.25 56 ALA A CA 1
ATOM 444 C C . ALA A 1 56 ? 57.684 11.793 -43.333 1.00 21.96 56 ALA A C 1
ATOM 445 O O . ALA A 1 56 ? 56.997 11.045 -42.640 1.00 23.86 56 ALA A O 1
ATOM 447 N N . SER A 1 57 ? 58.487 12.717 -42.811 1.00 22.41 57 SER A N 1
ATOM 448 C CA . SER A 1 57 ? 58.622 12.882 -41.366 1.00 23.12 57 SER A CA 1
ATOM 449 C C . SER A 1 57 ? 58.068 14.228 -40.911 1.00 21.17 57 SER A C 1
ATOM 450 O O . SER A 1 57 ? 58.405 15.270 -41.483 1.00 27.05 57 SER A O 1
ATOM 453 N N . TYR A 1 58 ? 57.243 14.198 -39.865 1.00 21.24 58 TYR A N 1
ATOM 454 C CA . TYR A 1 58 ? 56.790 15.385 -39.144 1.00 23.15 58 TYR A CA 1
ATOM 455 C C . TYR A 1 58 ? 57.381 15.382 -37.740 1.00 23.55 58 TYR A C 1
ATOM 456 O O . TYR A 1 58 ? 57.341 14.359 -37.052 1.00 24.25 58 TYR A O 1
ATOM 465 N N . SER A 1 59 ? 57.888 16.528 -37.286 1.00 22.51 59 SER A N 1
ATOM 466 C CA . SER A 1 59 ? 58.453 16.571 -35.947 1.00 24.14 59 SER A CA 1
ATOM 467 C C . SER A 1 59 ? 58.236 17.935 -35.307 1.00 24.30 59 SER A C 1
ATOM 468 O O . SER A 1 59 ? 58.111 18.958 -35.990 1.00 25.45 59 SER A O 1
ATOM 471 N N . ARG A 1 60 ? 58.184 17.924 -33.980 1.00 23.48 60 ARG A N 1
ATOM 472 C CA . ARG A 1 60 ? 58.139 19.121 -33.147 1.00 28.04 60 ARG A CA 1
ATOM 473 C C . ARG A 1 60 ? 58.601 18.722 -31.749 1.00 28.74 60 ARG A C 1
ATOM 474 O O . ARG A 1 60 ? 58.923 17.560 -31.496 1.00 26.90 60 ARG A O 1
ATOM 482 N N . GLU A 1 61 ? 58.601 19.682 -30.831 1.00 27.91 61 GLU A N 1
ATOM 483 C CA . GLU A 1 61 ? 58.930 19.399 -29.443 1.00 34.61 61 GLU A CA 1
ATOM 484 C C . GLU A 1 61 ? 57.721 19.630 -28.549 1.00 29.75 61 GLU A C 1
ATOM 485 O O . GLU A 1 61 ? 56.791 20.370 -28.888 1.00 29.07 61 GLU A O 1
ATOM 491 N N . PHE A 1 62 ? 57.733 18.968 -27.398 1.00 30.61 62 PHE A N 1
ATOM 492 C CA . PHE A 1 62 ? 56.709 19.200 -26.394 1.00 31.78 62 PHE A CA 1
ATOM 493 C C . PHE A 1 62 ? 57.348 19.059 -25.024 1.00 38.14 62 PHE A C 1
ATOM 494 O O . PHE A 1 62 ? 58.452 18.529 -24.886 1.00 35.00 62 PHE A O 1
ATOM 502 N N . GLU A 1 63 ? 56.636 19.546 -24.015 1.00 36.04 63 GLU A N 1
ATOM 503 C CA . GLU A 1 63 ? 57.104 19.560 -22.637 1.00 40.13 63 GLU A CA 1
ATOM 504 C C . GLU A 1 63 ? 56.138 18.755 -21.785 1.00 39.05 63 GLU A C 1
ATOM 505 O O . GLU A 1 63 ? 54.930 19.014 -21.803 1.00 41.39 63 GLU A O 1
ATOM 511 N N . ALA A 1 64 ? 56.661 17.774 -21.056 1.00 37.91 64 ALA A N 1
ATOM 512 C CA . ALA A 1 64 ? 55.796 16.881 -20.297 1.00 40.94 64 ALA A CA 1
ATOM 513 C C . ALA A 1 64 ? 56.631 16.065 -19.325 1.00 39.62 64 ALA A C 1
ATOM 514 O O . ALA A 1 64 ? 57.846 15.922 -19.493 1.00 36.77 64 ALA A O 1
ATOM 516 N N . LYS A 1 65 ? 55.938 15.487 -18.338 1.00 41.45 65 LYS A N 1
ATOM 517 C CA . LYS A 1 65 ? 56.529 14.682 -17.275 1.00 42.64 65 LYS A CA 1
ATOM 518 C C . LYS A 1 65 ? 55.562 13.569 -16.886 1.00 44.02 65 LYS A C 1
ATOM 519 O O . LYS A 1 65 ? 54.338 13.727 -16.960 1.00 39.36 65 LYS A O 1
ATOM 525 N N . GLY A 1 66 ? 56.117 12.453 -16.435 1.00 39.45 66 GLY A N 1
ATOM 526 C CA . GLY A 1 66 ? 55.272 11.423 -15.869 1.00 36.95 66 GLY A CA 1
ATOM 527 C C . GLY A 1 66 ? 54.605 10.576 -16.938 1.00 37.55 66 GLY A C 1
ATOM 528 O O . GLY A 1 66 ? 55.151 10.343 -18.012 1.00 38.45 66 GLY A O 1
ATOM 529 N N . ASN A 1 67 ? 53.412 10.092 -16.615 1.00 36.44 67 ASN A N 1
ATOM 530 C CA . ASN A 1 67 ? 52.638 9.294 -17.555 1.00 36.67 67 ASN A CA 1
ATOM 531 C C . ASN A 1 67 ? 51.919 10.212 -18.541 1.00 34.55 67 ASN A C 1
ATOM 532 O O . ASN A 1 67 ? 51.180 11.118 -18.133 1.00 32.12 67 ASN A O 1
ATOM 537 N N . ILE A 1 68 ? 52.120 9.966 -19.837 1.00 32.99 68 ILE A N 1
ATOM 538 C CA . ILE A 1 68 ? 51.521 10.791 -20.877 1.00 30.46 68 ILE A CA 1
ATOM 539 C C . ILE A 1 68 ? 50.749 9.927 -21.868 1.00 34.30 68 ILE A C 1
ATOM 540 O O . ILE A 1 68 ? 51.000 8.729 -22.032 1.00 29.99 68 ILE A O 1
ATOM 545 N N . ARG A 1 69 ? 49.807 10.574 -22.547 1.00 31.49 69 ARG A N 1
ATOM 546 C CA . ARG A 1 69 ? 49.056 9.979 -23.641 1.00 31.32 69 ARG A CA 1
ATOM 547 C C . ARG A 1 69 ? 49.101 10.952 -24.805 1.00 28.20 69 ARG A C 1
ATOM 548 O O . ARG A 1 69 ? 48.753 12.128 -24.648 1.00 26.19 69 ARG A O 1
ATOM 556 N N . LEU A 1 70 ? 49.560 10.480 -25.953 1.00 29.94 70 LEU A N 1
ATOM 557 C CA . LEU A 1 70 ? 49.461 11.227 -27.202 1.00 31.26 70 LEU A CA 1
ATOM 558 C C . LEU A 1 70 ? 48.304 10.650 -28.007 1.00 31.86 70 LEU A C 1
ATOM 559 O O . LEU A 1 70 ? 48.346 9.476 -28.389 1.00 30.59 70 LEU A O 1
ATOM 564 N N . GLU A 1 71 ? 47.269 11.458 -28.247 1.00 30.24 71 GLU A N 1
ATOM 565 C CA . GLU A 1 71 ? 46.163 11.040 -29.098 1.00 29.82 71 GLU A CA 1
ATOM 566 C C . GLU A 1 71 ? 46.312 11.636 -30.495 1.00 26.63 71 GLU A C 1
ATOM 567 O O . GLU A 1 71 ? 46.467 12.855 -30.651 1.00 23.40 71 GLU A O 1
ATOM 573 N N . PHE A 1 72 ? 46.265 10.772 -31.498 1.00 25.28 72 PHE A N 1
ATOM 574 C CA . PHE A 1 72 ? 46.291 11.170 -32.903 1.00 23.91 72 PHE A CA 1
ATOM 575 C C . PHE A 1 72 ? 44.913 10.939 -33.511 1.00 24.81 72 PHE A C 1
ATOM 576 O O . PHE A 1 72 ? 44.423 9.804 -33.530 1.00 24.02 72 PHE A O 1
ATOM 584 N N . LYS A 1 73 ? 44.285 12.011 -33.995 1.00 20.88 73 LYS A N 1
ATOM 585 C CA . LYS A 1 73 ? 42.939 11.873 -34.542 1.00 22.89 73 LYS A CA 1
ATOM 586 C C . LYS A 1 73 ? 42.935 11.350 -35.977 1.00 22.68 73 LYS A C 1
ATOM 587 O O . LYS A 1 73 ? 41.930 10.778 -36.407 1.00 23.54 73 LYS A O 1
ATOM 593 N N . GLY A 1 74 ? 44.017 11.541 -36.723 1.00 17.41 74 GLY A N 1
ATOM 594 C CA . GLY A 1 74 ? 44.167 10.880 -37.999 1.00 17.94 74 GLY A CA 1
ATOM 595 C C . GLY A 1 74 ? 45.520 11.134 -38.626 1.00 19.68 74 GLY A C 1
ATOM 596 O O . GLY A 1 74 ? 45.948 12.282 -38.737 1.00 19.33 74 GLY A O 1
ATOM 597 N N . VAL A 1 75 ? 46.206 10.075 -39.043 1.00 20.81 75 VAL A N 1
ATOM 598 C CA . VAL A 1 75 ? 47.441 10.179 -39.812 1.00 18.50 75 VAL A CA 1
ATOM 599 C C . VAL A 1 75 ? 47.234 9.395 -41.104 1.00 18.16 75 VAL A C 1
ATOM 600 O O . VAL A 1 75 ? 46.925 8.194 -41.059 1.00 18.65 75 VAL A O 1
ATOM 604 N N . SER A 1 76 ? 47.423 10.062 -42.254 1.00 19.39 76 SER A N 1
ATOM 605 C CA . SER A 1 76 ? 47.168 9.454 -43.560 1.00 20.72 76 SER A CA 1
ATOM 606 C C . SER A 1 76 ? 48.445 8.856 -44.146 1.00 19.94 76 SER A C 1
ATOM 607 O O . SER A 1 76 ? 49.425 9.577 -44.344 1.00 24.70 76 SER A O 1
ATOM 610 N N . HIS A 1 77 ? 48.443 7.549 -44.439 1.00 22.09 77 HIS A N 1
ATOM 611 C CA . HIS A 1 77 ? 47.461 6.590 -43.932 1.00 23.66 77 HIS A CA 1
ATOM 612 C C . HIS A 1 77 ? 48.130 5.562 -42.986 1.00 24.97 77 HIS A C 1
ATOM 613 O O . HIS A 1 77 ? 47.457 4.851 -42.257 1.00 25.87 77 HIS A O 1
ATOM 620 N N . THR A 1 78 ? 49.462 5.512 -42.989 1.00 23.00 78 THR A N 1
ATOM 621 C CA . THR A 1 78 ? 50.219 4.623 -42.117 1.00 26.27 78 THR A CA 1
ATOM 622 C C . THR A 1 78 ? 51.190 5.449 -41.280 1.00 23.52 78 THR A C 1
ATOM 623 O O . THR A 1 78 ? 51.941 6.260 -41.830 1.00 23.05 78 THR A O 1
ATOM 627 N N . ALA A 1 79 ? 51.184 5.236 -39.957 1.00 24.55 79 ALA A N 1
ATOM 628 C CA . ALA A 1 79 ? 51.905 6.085 -39.006 1.00 23.66 79 ALA A CA 1
ATOM 629 C C . ALA A 1 79 ? 52.894 5.287 -38.169 1.00 23.09 79 ALA A C 1
ATOM 630 O O . ALA A 1 79 ? 52.613 4.152 -37.785 1.00 21.38 79 ALA A O 1
ATOM 632 N N . SER A 1 80 ? 54.040 5.901 -37.871 1.00 27.16 80 SER A N 1
ATOM 633 C CA . SER A 1 80 ? 54.965 5.450 -36.834 1.00 26.09 80 SER A CA 1
ATOM 634 C C . SER A 1 80 ? 55.313 6.644 -35.958 1.00 26.15 80 SER A C 1
ATOM 635 O O . SER A 1 80 ? 55.736 7.689 -36.466 1.00 27.24 80 SER A O 1
ATOM 638 N N . VAL A 1 81 ? 55.141 6.484 -34.650 1.00 25.23 81 VAL A N 1
ATOM 639 C CA . VAL A 1 81 ? 55.340 7.555 -33.683 1.00 29.38 81 VAL A CA 1
ATOM 640 C C . VAL A 1 81 ? 56.624 7.280 -32.909 1.00 30.63 81 VAL A C 1
ATOM 641 O O . VAL A 1 81 ? 56.801 6.192 -32.351 1.00 28.05 81 VAL A O 1
ATOM 645 N N . LEU A 1 82 ? 57.516 8.260 -32.882 1.00 33.81 82 LEU A N 1
ATOM 646 C CA . LEU A 1 82 ? 58.769 8.173 -32.146 1.00 28.40 82 LEU A CA 1
ATOM 647 C C . LEU A 1 82 ? 58.822 9.326 -31.159 1.00 35.09 82 LEU A C 1
ATOM 648 O O . LEU A 1 82 ? 58.583 10.480 -31.539 1.00 32.89 82 LEU A O 1
ATOM 653 N N . VAL A 1 83 ? 59.123 9.009 -29.900 1.00 30.70 83 VAL A N 1
ATOM 654 C CA . VAL A 1 83 ? 59.321 9.997 -28.841 1.00 33.51 83 VAL A CA 1
ATOM 655 C C . VAL A 1 83 ? 60.762 9.861 -28.352 1.00 34.43 83 VAL A C 1
ATOM 656 O O . VAL A 1 83 ? 61.201 8.756 -28.008 1.00 33.50 83 VAL A O 1
ATOM 660 N N . ASP A 1 84 ? 61.507 10.968 -28.373 1.00 32.26 84 ASP A N 1
ATOM 661 C CA . ASP A 1 84 ? 62.924 10.974 -28.004 1.00 35.88 84 ASP A CA 1
ATOM 662 C C . ASP A 1 84 ? 63.703 9.907 -28.767 1.00 32.90 84 ASP A C 1
ATOM 663 O O . ASP A 1 84 ? 64.617 9.276 -28.239 1.00 35.64 84 ASP A O 1
ATOM 668 N N . GLY A 1 85 ? 63.336 9.705 -30.029 1.00 36.11 85 GLY A N 1
ATOM 669 C CA . GLY A 1 85 ? 64.027 8.782 -30.900 1.00 27.80 85 GLY A CA 1
ATOM 670 C C . GLY A 1 85 ? 63.611 7.339 -30.769 1.00 33.46 85 GLY A C 1
ATOM 671 O O . GLY A 1 85 ? 64.071 6.510 -31.559 1.00 34.46 85 GLY A O 1
ATOM 672 N N . LYS A 1 86 ? 62.759 7.003 -29.803 1.00 33.54 86 LYS A N 1
ATOM 673 C CA . LYS A 1 86 ? 62.355 5.619 -29.600 1.00 36.29 86 LYS A CA 1
ATOM 674 C C . LYS A 1 86 ? 61.001 5.370 -30.251 1.00 38.59 86 LYS A C 1
ATOM 675 O O . LYS A 1 86 ? 60.055 6.133 -29.992 1.00 38.53 86 LYS A O 1
ATOM 681 N N . PRO A 1 87 ? 60.855 4.331 -31.078 1.00 38.73 87 PRO A N 1
ATOM 682 C CA . PRO A 1 87 ? 59.522 3.974 -31.589 1.00 33.59 87 PRO A CA 1
ATOM 683 C C . PRO A 1 87 ? 58.597 3.561 -30.457 1.00 34.53 87 PRO A C 1
ATOM 684 O O . PRO A 1 87 ? 58.925 2.682 -29.662 1.00 35.80 87 PRO A O 1
ATOM 688 N N . VAL A 1 88 ? 57.428 4.203 -30.390 1.00 32.50 88 VAL A N 1
ATOM 689 C CA . VAL A 1 88 ? 56.481 3.986 -29.303 1.00 32.17 88 VAL A CA 1
ATOM 690 C C . VAL A 1 88 ? 55.082 3.634 -29.783 1.00 28.20 88 VAL A C 1
ATOM 691 O O . VAL A 1 88 ? 54.206 3.371 -28.956 1.00 31.70 88 VAL A O 1
ATOM 695 N N . GLY A 1 89 ? 54.824 3.638 -31.081 1.00 31.04 89 GLY A N 1
ATOM 696 C CA . GLY A 1 89 ? 53.481 3.361 -31.556 1.00 30.60 89 GLY A CA 1
ATOM 697 C C . GLY A 1 89 ? 53.435 3.339 -33.069 1.00 27.25 89 GLY A C 1
ATOM 698 O O . GLY A 1 89 ? 54.318 3.868 -33.752 1.00 28.18 89 GLY A O 1
ATOM 699 N N . SER A 1 90 ? 52.391 2.698 -33.580 1.00 26.63 90 SER A N 1
ATOM 700 C CA . SER A 1 90 ? 52.166 2.659 -35.018 1.00 28.57 90 SER A CA 1
ATOM 701 C C . SER A 1 90 ? 50.679 2.482 -35.282 1.00 27.99 90 SER A C 1
ATOM 702 O O . SER A 1 90 ? 49.911 2.090 -34.393 1.00 25.84 90 SER A O 1
ATOM 705 N N . HIS A 1 91 ? 50.277 2.779 -36.518 1.00 25.78 91 HIS A N 1
ATOM 706 C CA . HIS A 1 91 ? 48.859 2.766 -36.857 1.00 25.31 91 HIS A CA 1
ATOM 707 C C . HIS A 1 91 ? 48.671 2.629 -38.359 1.00 24.78 91 HIS A C 1
ATOM 708 O O . HIS A 1 91 ? 49.512 3.063 -39.149 1.00 25.23 91 HIS A O 1
ATOM 715 N N . TYR A 1 92 ? 47.560 2.004 -38.734 1.00 23.26 92 TYR A N 1
ATOM 716 C CA . TYR A 1 92 ? 47.103 1.936 -40.112 1.00 21.67 92 TYR A CA 1
ATOM 717 C C . TYR A 1 92 ? 45.656 2.403 -40.159 1.00 24.26 92 TYR A C 1
ATOM 718 O O . TYR A 1 92 ? 44.861 2.065 -39.267 1.00 22.46 92 TYR A O 1
ATOM 727 N N . ASN A 1 93 ? 45.343 3.185 -41.211 1.00 24.76 93 ASN A N 1
ATOM 728 C CA . ASN A 1 93 ? 44.034 3.731 -41.592 1.00 20.64 93 ASN A CA 1
ATOM 729 C C . ASN A 1 93 ? 43.979 5.217 -41.271 1.00 22.42 93 ASN A C 1
ATOM 730 O O . ASN A 1 93 ? 44.135 5.622 -40.114 1.00 23.71 93 ASN A O 1
ATOM 735 N N . ALA A 1 94 ? 43.737 6.032 -42.297 1.00 21.32 94 ALA A N 1
ATOM 736 C CA . ALA A 1 94 ? 43.836 7.480 -42.166 1.00 20.57 94 ALA A CA 1
ATOM 737 C C . ALA A 1 94 ? 42.715 8.072 -41.327 1.00 22.79 94 ALA A C 1
ATOM 738 O O . ALA A 1 94 ? 42.826 9.220 -40.884 1.00 22.87 94 ALA A O 1
ATOM 740 N N . TYR A 1 95 ? 41.635 7.334 -41.117 1.00 19.25 95 TYR A N 1
ATOM 741 C CA . TYR A 1 95 ? 40.363 7.957 -40.823 1.00 20.34 95 TYR A CA 1
ATOM 742 C C . TYR A 1 95 ? 39.835 7.668 -39.428 1.00 21.49 95 TYR A C 1
ATOM 743 O O . TYR A 1 95 ? 38.748 8.147 -39.095 1.00 20.20 95 TYR A O 1
ATOM 752 N N . THR A 1 96 ? 40.573 6.911 -38.603 1.00 21.75 96 THR A N 1
ATOM 753 C CA . THR A 1 96 ? 40.175 6.595 -37.245 1.00 21.42 96 THR A CA 1
ATOM 754 C C . THR A 1 96 ? 41.270 7.019 -36.261 1.00 24.59 96 THR A C 1
ATOM 755 O O . THR A 1 96 ? 42.461 6.979 -36.589 1.00 20.22 96 THR A O 1
ATOM 759 N N . PRO A 1 97 ? 40.894 7.454 -35.064 1.00 26.10 97 PRO A N 1
ATOM 760 C CA . PRO A 1 97 ? 41.891 7.935 -34.100 1.00 24.32 97 PRO A CA 1
ATOM 761 C C . PRO A 1 97 ? 42.586 6.780 -33.393 1.00 24.68 97 PRO A C 1
ATOM 762 O O . PRO A 1 97 ? 42.101 5.646 -33.361 1.00 23.11 97 PRO A O 1
ATOM 766 N N . PHE A 1 98 ? 43.765 7.083 -32.865 1.00 21.80 98 PHE A N 1
ATOM 767 C CA . PHE A 1 98 ? 44.551 6.118 -32.097 1.00 28.70 98 PHE A CA 1
ATOM 768 C C . PHE A 1 98 ? 45.355 6.895 -31.066 1.00 28.42 98 PHE A C 1
ATOM 769 O O . PHE A 1 98 ? 45.421 8.126 -31.113 1.00 29.87 98 PHE A O 1
ATOM 777 N N . ASP A 1 99 ? 45.961 6.180 -30.118 1.00 29.47 99 ASP A N 1
ATOM 778 C CA . ASP A 1 99 ? 46.749 6.865 -29.098 1.00 29.18 99 ASP A CA 1
ATOM 779 C C . ASP A 1 99 ? 48.018 6.086 -28.762 1.00 32.06 99 ASP A C 1
ATOM 780 O O . ASP A 1 99 ? 48.135 4.886 -29.025 1.00 32.36 99 ASP A O 1
ATOM 785 N N . VAL A 1 100 ? 48.974 6.808 -28.181 1.00 30.88 100 VAL A N 1
ATOM 786 C CA . VAL A 1 100 ? 50.199 6.250 -27.623 1.00 31.95 100 VAL A CA 1
ATOM 787 C C . VAL A 1 100 ? 50.243 6.645 -26.159 1.00 33.83 100 VAL A C 1
ATOM 788 O O . VAL A 1 100 ? 50.051 7.822 -25.827 1.00 31.90 100 VAL A O 1
ATOM 792 N N . VAL A 1 101 ? 50.477 5.668 -25.288 1.00 33.60 101 VAL A N 1
ATOM 793 C CA . VAL A 1 101 ? 50.563 5.892 -23.849 1.00 34.23 101 VAL A CA 1
ATOM 794 C C . VAL A 1 101 ? 51.981 5.573 -23.392 1.00 37.06 101 VAL A C 1
ATOM 795 O O . VAL A 1 101 ? 52.522 4.513 -23.720 1.00 32.55 101 VAL A O 1
ATOM 799 N N . LEU A 1 102 ? 52.582 6.497 -22.647 1.00 39.30 102 LEU A N 1
ATOM 800 C CA . LEU A 1 102 ? 53.974 6.389 -22.234 1.00 39.41 102 LEU A CA 1
ATOM 801 C C . LEU A 1 102 ? 54.070 6.539 -20.728 1.00 38.86 102 LEU A C 1
ATOM 802 O O . LEU A 1 102 ? 53.583 7.526 -20.167 1.00 39.51 102 LEU A O 1
ATOM 807 N N . LYS A 1 103 ? 54.722 5.578 -20.085 1.00 37.96 103 LYS A N 1
ATOM 808 C CA . LYS A 1 103 ? 54.779 5.537 -18.634 1.00 41.61 103 LYS A CA 1
ATOM 809 C C . LYS A 1 103 ? 56.024 6.253 -18.135 1.00 39.46 103 LYS A C 1
ATOM 810 O O . LYS A 1 103 ? 57.129 6.012 -18.631 1.00 37.61 103 LYS A O 1
ATOM 816 N N . ASP A 1 104 ? 55.812 7.185 -17.207 1.00 41.59 104 ASP A N 1
ATOM 817 C CA . ASP A 1 104 ? 56.847 7.779 -16.363 1.00 42.93 104 ASP A CA 1
ATOM 818 C C . ASP A 1 104 ? 58.065 8.230 -17.177 1.00 45.12 104 ASP A C 1
ATOM 819 O O . ASP A 1 104 ? 59.170 7.698 -17.057 1.00 45.22 104 ASP A O 1
ATOM 824 N N . ILE A 1 105 ? 57.828 9.252 -18.025 1.00 45.61 105 ILE A N 1
ATOM 825 C CA . ILE A 1 105 ? 58.897 9.833 -18.834 1.00 41.90 105 ILE A CA 1
ATOM 826 C C . ILE A 1 105 ? 59.590 10.905 -18.007 1.00 38.64 105 ILE A C 1
ATOM 827 O O . ILE A 1 105 ? 58.979 11.531 -17.136 1.00 39.26 105 ILE A O 1
ATOM 832 N N . ARG A 1 106 ? 60.871 11.132 -18.301 1.00 43.83 106 ARG A N 1
ATOM 833 C CA . ARG A 1 106 ? 61.632 12.174 -17.628 1.00 44.63 106 ARG A CA 1
ATOM 834 C C . ARG A 1 106 ? 60.973 13.537 -17.849 1.00 48.05 106 ARG A C 1
ATOM 835 O O . ARG A 1 106 ? 60.316 13.758 -18.870 1.00 50.88 106 ARG A O 1
ATOM 843 N N . PRO A 1 107 ? 61.112 14.464 -16.903 1.00 50.63 107 PRO A N 1
ATOM 844 C CA . PRO A 1 107 ? 60.568 15.809 -17.112 1.00 44.83 107 PRO A CA 1
ATOM 845 C C . PRO A 1 107 ? 61.395 16.565 -18.140 1.00 45.49 107 PRO A C 1
ATOM 846 O O . PRO A 1 107 ? 62.523 16.191 -18.464 1.00 51.39 107 PRO A O 1
ATOM 850 N N . GLY A 1 108 ? 60.806 17.632 -18.677 1.00 40.73 108 GLY A N 1
ATOM 851 C CA . GLY A 1 108 ? 61.519 18.473 -19.621 1.00 44.20 108 GLY A CA 1
ATOM 852 C C . GLY A 1 108 ? 61.022 18.415 -21.055 1.00 44.19 108 GLY A C 1
ATOM 853 O O . GLY A 1 108 ? 59.853 18.105 -21.311 1.00 44.88 108 GLY A O 1
ATOM 854 N N . ILE A 1 109 ? 61.911 18.722 -21.996 1.00 42.35 109 ILE A N 1
ATOM 855 C CA . ILE A 1 109 ? 61.555 18.865 -23.401 1.00 43.09 109 ILE A CA 1
ATOM 856 C C . ILE A 1 109 ? 61.789 17.536 -24.106 1.00 44.27 109 ILE A C 1
ATOM 857 O O . ILE A 1 109 ? 62.868 16.941 -23.988 1.00 42.33 109 ILE A O 1
ATOM 862 N N . HIS A 1 110 ? 60.781 17.070 -24.843 1.00 36.87 110 HIS A N 1
ATOM 863 C CA . HIS A 1 110 ? 60.874 15.838 -25.611 1.00 40.66 110 HIS A CA 1
ATOM 864 C C . HIS A 1 110 ? 60.735 16.117 -27.105 1.00 38.91 110 HIS A C 1
ATOM 865 O O . HIS A 1 110 ? 60.183 17.140 -27.522 1.00 37.02 110 HIS A O 1
ATOM 872 N N . GLN A 1 111 ? 61.250 15.190 -27.911 1.00 33.14 111 GLN A N 1
ATOM 873 C CA . GLN A 1 111 ? 61.134 15.257 -29.363 1.00 36.94 111 GLN A CA 1
ATOM 874 C C . GLN A 1 111 ? 60.053 14.285 -29.815 1.00 36.28 111 GLN A C 1
ATOM 875 O O . GLN A 1 111 ? 60.127 13.089 -29.513 1.00 34.35 111 GLN A O 1
ATOM 881 N N . LEU A 1 112 ? 59.052 14.803 -30.523 1.00 32.88 112 LEU A N 1
ATOM 882 C CA . LEU A 1 112 ? 58.007 13.999 -31.147 1.00 27.61 112 LEU A CA 1
ATOM 883 C C . LEU A 1 112 ? 58.250 13.948 -32.648 1.00 29.13 112 LEU A C 1
ATOM 884 O O . LEU A 1 112 ? 58.437 14.991 -33.291 1.00 27.89 112 LEU A O 1
ATOM 889 N N . GLU A 1 113 ? 58.257 12.746 -33.204 1.00 26.41 113 GLU A N 1
ATOM 890 C CA . GLU A 1 113 ? 58.404 12.580 -34.642 1.00 28.21 113 GLU A CA 1
ATOM 891 C C . GLU A 1 113 ? 57.385 11.562 -35.114 1.00 28.94 113 GLU A C 1
ATOM 892 O O . GLU A 1 113 ? 57.262 10.488 -34.519 1.00 28.18 113 GLU A O 1
ATOM 898 N N . VAL A 1 114 ? 56.649 11.911 -36.165 1.00 26.11 114 VAL A N 1
ATOM 899 C CA . VAL A 1 114 ? 55.672 11.025 -36.778 1.00 26.05 114 VAL A CA 1
ATOM 900 C C . VAL A 1 114 ? 56.127 10.748 -38.203 1.00 24.89 114 VAL A C 1
ATOM 901 O O . VAL A 1 114 ? 56.362 11.683 -38.979 1.00 25.49 114 VAL A O 1
ATOM 905 N N . ILE A 1 115 ? 56.284 9.471 -38.534 1.00 23.36 115 ILE A N 1
ATOM 906 C CA . ILE A 1 115 ? 56.543 9.053 -39.907 1.00 25.04 115 ILE A CA 1
ATOM 907 C C . ILE A 1 115 ? 55.183 8.718 -40.512 1.00 25.26 115 ILE A C 1
ATOM 908 O O . ILE A 1 115 ? 54.507 7.789 -40.059 1.00 26.28 115 ILE A O 1
ATOM 913 N N . ALA A 1 116 ? 54.765 9.495 -41.505 1.00 24.08 116 ALA A N 1
ATOM 914 C CA . ALA A 1 116 ? 53.520 9.258 -42.225 1.00 23.06 116 ALA A CA 1
ATOM 915 C C . ALA A 1 116 ? 53.836 8.684 -43.591 1.00 24.05 116 ALA A C 1
ATOM 916 O O . ALA A 1 116 ? 54.808 9.091 -44.235 1.00 26.75 116 ALA A O 1
ATOM 918 N N . ASP A 1 117 ? 52.988 7.768 -44.044 1.00 24.55 117 ASP A N 1
ATOM 919 C CA . ASP A 1 117 ? 53.218 7.022 -45.268 1.00 22.68 117 ASP A CA 1
ATOM 920 C C . ASP A 1 117 ? 51.888 6.837 -45.992 1.00 21.89 117 ASP A C 1
ATOM 921 O O . ASP A 1 117 ? 50.933 6.344 -45.391 1.00 22.13 117 ASP A O 1
ATOM 926 N N . ASN A 1 118 ? 51.825 7.240 -47.268 1.00 23.96 118 ASN A N 1
ATOM 927 C CA . ASN A 1 118 ? 50.633 7.040 -48.094 1.00 25.82 118 ASN A CA 1
ATOM 928 C C . ASN A 1 118 ? 50.882 6.080 -49.263 1.00 25.56 118 ASN A C 1
ATOM 929 O O . ASN A 1 118 ? 50.082 6.032 -50.212 1.00 24.81 118 ASN A O 1
ATOM 934 N N . SER A 1 119 ? 51.966 5.307 -49.202 1.00 25.97 119 SER A N 1
ATOM 935 C CA . SER A 1 119 ? 52.281 4.327 -50.236 1.00 21.55 119 SER A CA 1
ATOM 936 C C . SER A 1 119 ? 51.161 3.310 -50.394 1.00 24.73 119 SER A C 1
ATOM 937 O O . SER A 1 119 ? 50.506 2.915 -49.425 1.00 22.89 119 SER A O 1
ATOM 940 N N . PHE A 1 120 ? 50.964 2.862 -51.631 1.00 24.73 120 PHE A N 1
ATOM 941 C CA . PHE A 1 120 ? 50.144 1.691 -51.907 1.00 24.83 120 PHE A CA 1
ATOM 942 C C . PHE A 1 120 ? 51.034 0.455 -51.980 1.00 24.70 120 PHE A C 1
ATOM 943 O O . PHE A 1 120 ? 52.217 0.541 -52.320 1.00 27.64 120 PHE A O 1
ATOM 951 N N . GLY A 1 121 ? 50.445 -0.702 -51.701 1.00 25.38 121 GLY A N 1
ATOM 952 C CA . GLY A 1 121 ? 51.160 -1.953 -51.782 1.00 27.78 121 GLY A CA 1
ATOM 953 C C . GLY A 1 121 ? 50.564 -3.023 -50.889 1.00 29.62 121 GLY A C 1
ATOM 954 O O . GLY A 1 121 ? 49.513 -2.832 -50.272 1.00 26.55 121 GLY A O 1
ATOM 955 N N . PRO A 1 122 ? 51.249 -4.170 -50.788 1.00 31.46 122 PRO A N 1
ATOM 956 C CA . PRO A 1 122 ? 50.654 -5.336 -50.105 1.00 27.78 122 PRO A CA 1
ATOM 957 C C . PRO A 1 122 ? 50.323 -5.118 -48.643 1.00 27.44 122 PRO A C 1
ATOM 958 O O . PRO A 1 122 ? 49.429 -5.802 -48.115 1.00 27.29 122 PRO A O 1
ATOM 962 N N . ASP A 1 123 ? 51.049 -4.238 -47.949 1.00 27.24 123 ASP A N 1
ATOM 963 C CA . ASP A 1 123 ? 50.766 -4.011 -46.534 1.00 32.40 123 ASP A CA 1
ATOM 964 C C . ASP A 1 123 ? 49.439 -3.297 -46.321 1.00 29.09 123 ASP A C 1
ATOM 965 O O . ASP A 1 123 ? 48.900 -3.339 -45.209 1.00 20.64 123 ASP A O 1
ATOM 970 N N . SER A 1 124 ? 48.912 -2.633 -47.356 1.00 25.71 124 SER A N 1
ATOM 971 C CA . SER A 1 124 ? 47.755 -1.751 -47.227 1.00 24.95 124 SER A CA 1
ATOM 972 C C . SER A 1 124 ? 46.574 -2.371 -47.963 1.00 23.70 124 SER A C 1
ATOM 973 O O . SER A 1 124 ? 46.542 -2.377 -49.197 1.00 26.75 124 SER A O 1
ATOM 976 N N . ALA A 1 125 ? 45.596 -2.882 -47.212 1.00 26.10 125 ALA A N 1
ATOM 977 C CA . ALA A 1 125 ? 44.455 -3.542 -47.839 1.00 29.02 125 ALA A CA 1
ATOM 978 C C . ALA A 1 125 ? 43.263 -2.617 -48.052 1.00 27.23 125 ALA A C 1
ATOM 979 O O . ALA A 1 125 ? 42.398 -2.919 -48.888 1.00 24.16 125 ALA A O 1
ATOM 981 N N . LEU A 1 126 ? 43.197 -1.504 -47.323 1.00 25.26 126 LEU A N 1
ATOM 982 C CA . LEU A 1 126 ? 42.086 -0.567 -47.429 1.00 24.25 126 LEU A CA 1
ATOM 983 C C . LEU A 1 126 ? 42.430 0.610 -48.340 1.00 23.50 126 LEU A C 1
ATOM 984 O O . LEU A 1 126 ? 41.694 0.909 -49.287 1.00 21.22 126 LEU A O 1
ATOM 989 N N . HIS A 1 127 ? 43.556 1.273 -48.081 1.00 22.12 127 HIS A N 1
ATOM 990 C CA . HIS A 1 127 ? 44.072 2.303 -48.970 1.00 22.91 127 HIS A CA 1
ATOM 991 C C . HIS A 1 127 ? 44.725 1.644 -50.173 1.00 23.08 127 HIS A C 1
ATOM 992 O O . HIS A 1 127 ? 45.798 1.051 -50.040 1.00 21.07 127 HIS A O 1
ATOM 999 N N . VAL A 1 128 ? 44.074 1.755 -51.334 1.00 19.54 128 VAL A N 1
ATOM 1000 C CA . VAL A 1 128 ? 44.500 1.184 -52.615 1.00 20.21 128 VAL A CA 1
ATOM 1001 C C . VAL A 1 128 ? 44.267 2.224 -53.714 1.00 20.89 128 VAL A C 1
ATOM 1002 O O . VAL A 1 128 ? 43.579 3.225 -53.467 1.00 19.43 128 VAL A O 1
ATOM 1006 N N . PRO A 1 129 ? 44.802 2.054 -54.928 1.00 18.35 129 PRO A N 1
ATOM 1007 C CA . PRO A 1 129 ? 44.377 2.934 -56.023 1.00 25.81 129 PRO A CA 1
ATOM 1008 C C . PRO A 1 129 ? 42.868 2.821 -56.151 1.00 21.34 129 PRO A C 1
ATOM 1009 O O . PRO A 1 129 ? 42.326 1.717 -56.207 1.00 21.90 129 PRO A O 1
ATOM 1013 N N . ASN A 1 130 ? 42.186 3.961 -56.085 1.00 21.11 130 ASN A N 1
ATOM 1014 C CA . ASN A 1 130 ? 40.742 3.934 -55.920 1.00 21.25 130 ASN A CA 1
ATOM 1015 C C . ASN A 1 130 ? 40.145 5.235 -56.449 1.00 21.01 130 ASN A C 1
ATOM 1016 O O . ASN A 1 130 ? 40.862 6.164 -56.843 1.00 21.19 130 ASN A O 1
ATOM 1021 N N . ASP A 1 131 ? 38.806 5.295 -56.425 1.00 18.89 131 ASP A N 1
ATOM 1022 C CA . ASP A 1 131 ? 38.011 6.438 -56.885 1.00 20.29 131 ASP A CA 1
ATOM 1023 C C . ASP A 1 131 ? 37.916 7.551 -55.836 1.00 19.96 131 ASP A C 1
ATOM 1024 O O . ASP A 1 131 ? 36.864 8.179 -55.655 1.00 22.30 131 ASP A O 1
ATOM 1029 N N . TYR A 1 132 ? 39.015 7.794 -55.129 1.00 18.88 132 TYR A N 1
ATOM 1030 C CA . TYR A 1 132 ? 39.217 8.901 -54.207 1.00 16.87 132 TYR A CA 1
ATOM 1031 C C . TYR A 1 132 ? 40.690 8.852 -53.811 1.00 19.50 132 TYR A C 1
ATOM 1032 O O . TYR A 1 132 ? 41.358 7.827 -53.988 1.00 19.37 132 TYR A O 1
ATOM 1041 N N . GLN A 1 133 ? 41.182 9.948 -53.258 1.00 17.47 133 GLN A N 1
ATOM 1042 C CA . GLN A 1 133 ? 42.616 10.105 -53.033 1.00 20.20 133 GLN A CA 1
ATOM 1043 C C . GLN A 1 133 ? 42.999 9.608 -51.641 1.00 22.72 133 GLN A C 1
ATOM 1044 O O . GLN A 1 133 ? 42.277 9.850 -50.668 1.00 20.85 133 GLN A O 1
ATOM 1050 N N . SER A 1 134 ? 44.130 8.891 -51.553 1.00 21.18 134 SER A N 1
ATOM 1051 C CA . SER A 1 134 ? 44.756 8.544 -50.264 1.00 19.25 134 SER A CA 1
ATOM 1052 C C . SER A 1 134 ? 45.867 9.552 -50.017 1.00 23.53 134 SER A C 1
ATOM 1053 O O . SER A 1 134 ? 46.953 9.429 -50.588 1.00 24.59 134 SER A O 1
ATOM 1056 N N . TYR A 1 135 ? 45.604 10.546 -49.162 1.00 20.70 135 TYR A N 1
ATOM 1057 C CA . TYR A 1 135 ? 46.551 11.626 -48.942 1.00 18.13 135 TYR A CA 1
ATOM 1058 C C . TYR A 1 135 ? 47.674 11.160 -48.010 1.00 16.05 135 TYR A C 1
ATOM 1059 O O . TYR A 1 135 ? 47.663 10.052 -47.492 1.00 17.74 135 TYR A O 1
ATOM 1068 N N . GLY A 1 136 ? 48.674 12.005 -47.836 1.00 18.73 136 GLY A N 1
ATOM 1069 C CA . GLY A 1 136 ? 49.731 11.765 -46.861 1.00 18.78 136 GLY A CA 1
ATOM 1070 C C . GLY A 1 136 ? 49.769 12.912 -45.873 1.00 19.62 136 GLY A C 1
ATOM 1071 O O . GLY A 1 136 ? 49.641 14.075 -46.261 1.00 19.70 136 GLY A O 1
ATOM 1072 N N . GLY A 1 137 ? 49.936 12.578 -44.596 1.00 21.14 137 GLY A N 1
ATOM 1073 C CA . GLY A 1 137 ? 50.165 13.614 -43.613 1.00 18.87 137 GLY A CA 1
ATOM 1074 C C . GLY A 1 137 ? 49.404 13.429 -42.323 1.00 17.86 137 GLY A C 1
ATOM 1075 O O . GLY A 1 137 ? 48.675 12.447 -42.143 1.00 20.31 137 GLY A O 1
ATOM 1076 N N . ILE A 1 138 ? 49.590 14.370 -41.404 1.00 18.28 138 ILE A N 1
ATOM 1077 C CA . ILE A 1 138 ? 48.854 14.386 -40.144 1.00 18.33 138 ILE A CA 1
ATOM 1078 C C . ILE A 1 138 ? 47.598 15.197 -40.435 1.00 20.32 138 ILE A C 1
ATOM 1079 O O . ILE A 1 138 ? 47.561 16.418 -40.246 1.00 20.76 138 ILE A O 1
ATOM 1084 N N . SER A 1 139 ? 46.552 14.502 -40.882 1.00 19.96 139 SER A N 1
ATOM 1085 C CA . SER A 1 139 ? 45.378 15.130 -41.473 1.00 20.00 139 SER A CA 1
ATOM 1086 C C . SER A 1 139 ? 44.297 15.520 -40.464 1.00 24.27 139 SER A C 1
ATOM 1087 O O . SER A 1 139 ? 43.352 16.232 -40.846 1.00 21.29 139 SER A O 1
ATOM 1090 N N . ARG A 1 140 ? 44.381 15.052 -39.214 1.00 18.62 140 ARG A N 1
ATOM 1091 C CA . ARG A 1 140 ? 43.519 15.510 -38.121 1.00 18.58 140 ARG A CA 1
ATOM 1092 C C . ARG A 1 140 ? 44.406 15.785 -36.902 1.00 19.68 140 ARG A C 1
ATOM 1093 O O . ARG A 1 140 ? 45.621 15.593 -36.945 1.00 23.12 140 ARG A O 1
ATOM 1101 N N . GLY A 1 141 ? 43.807 16.264 -35.818 1.00 24.06 141 GLY A N 1
ATOM 1102 C CA . GLY A 1 141 ? 44.571 16.887 -34.748 1.00 24.75 141 GLY A CA 1
ATOM 1103 C C . GLY A 1 141 ? 45.395 15.918 -33.915 1.00 24.71 141 GLY A C 1
ATOM 1104 O O . GLY A 1 141 ? 45.330 14.695 -34.063 1.00 23.17 141 GLY A O 1
ATOM 1105 N N . VAL A 1 142 ? 46.198 16.504 -33.015 1.00 23.40 142 VAL A N 1
ATOM 1106 C CA . VAL A 1 142 ? 47.096 15.775 -32.119 1.00 24.82 142 VAL A CA 1
ATOM 1107 C C . VAL A 1 142 ? 47.001 16.397 -30.731 1.00 27.77 142 VAL A C 1
ATOM 1108 O O . VAL A 1 142 ? 47.037 17.627 -30.590 1.00 26.80 142 VAL A O 1
ATOM 1112 N N . VAL A 1 143 ? 46.877 15.553 -29.707 1.00 26.16 143 VAL A N 1
ATOM 1113 C CA . VAL A 1 143 ? 46.623 16.006 -28.341 1.00 28.86 143 VAL A CA 1
ATOM 1114 C C . VAL A 1 143 ? 47.618 15.343 -27.398 1.00 29.19 143 VAL A C 1
ATOM 1115 O O . VAL A 1 143 ? 47.777 14.117 -27.422 1.00 27.48 143 VAL A O 1
ATOM 1119 N N . LEU A 1 144 ? 48.277 16.154 -26.564 1.00 31.32 144 LEU A N 1
ATOM 1120 C CA . LEU A 1 144 ? 49.138 15.670 -25.486 1.00 23.72 144 LEU A CA 1
ATOM 1121 C C . LEU A 1 144 ? 48.386 15.761 -24.163 1.00 27.15 144 LEU A C 1
ATOM 1122 O O . LEU A 1 144 ? 47.878 16.825 -23.810 1.00 25.91 144 LEU A O 1
ATOM 1127 N N . GLU A 1 145 ? 48.318 14.646 -23.444 1.00 25.24 145 GLU A N 1
ATOM 1128 C CA . GLU A 1 145 ? 47.644 14.559 -22.159 1.00 31.97 145 GLU A CA 1
ATOM 1129 C C . GLU A 1 145 ? 48.633 14.057 -21.118 1.00 31.87 145 GLU A C 1
ATOM 1130 O O . GLU A 1 145 ? 49.369 13.096 -21.364 1.00 30.54 145 GLU A O 1
ATOM 1136 N N . GLU A 1 146 ? 48.650 14.712 -19.965 1.00 32.98 146 GLU A N 1
ATOM 1137 C CA . GLU A 1 146 ? 49.473 14.298 -18.839 1.00 36.43 146 GLU A CA 1
ATOM 1138 C C . GLU A 1 146 ? 48.573 13.572 -17.852 1.00 35.16 146 GLU A C 1
ATOM 1139 O O . GLU A 1 146 ? 47.573 14.131 -17.392 1.00 35.09 146 GLU A O 1
ATOM 1145 N N . LEU A 1 147 ? 48.897 12.314 -17.576 1.00 32.43 147 LEU A N 1
ATOM 1146 C CA . LEU A 1 147 ? 48.039 11.438 -16.793 1.00 30.49 147 LEU A CA 1
ATOM 1147 C C . LEU A 1 147 ? 48.615 11.219 -15.398 1.00 41.05 147 LEU A C 1
ATOM 1148 O O . LEU A 1 147 ? 49.769 11.555 -15.100 1.00 37.45 147 LEU A O 1
ATOM 1153 N N . GLY A 1 148 ? 47.785 10.634 -14.549 1.00 36.18 148 GLY A N 1
ATOM 1154 C CA . GLY A 1 148 ? 48.184 10.146 -13.258 1.00 37.48 148 GLY A CA 1
ATOM 1155 C C . GLY A 1 148 ? 48.368 8.647 -13.269 1.00 44.71 148 GLY A C 1
ATOM 1156 O O . GLY A 1 148 ? 48.918 8.073 -14.219 1.00 41.58 148 GLY A O 1
ATOM 1157 N N . GLU A 1 149 ? 47.899 8.004 -12.196 1.00 46.48 149 GLU A N 1
ATOM 1158 C CA . GLU A 1 149 ? 48.002 6.557 -12.071 1.00 48.16 149 GLU A CA 1
ATOM 1159 C C . GLU A 1 149 ? 46.950 5.816 -12.882 1.00 40.26 149 GLU A C 1
ATOM 1160 O O . GLU A 1 149 ? 47.176 4.655 -13.239 1.00 44.84 149 GLU A O 1
ATOM 1166 N N . ALA A 1 150 ? 45.823 6.459 -13.188 1.00 41.76 150 ALA A N 1
ATOM 1167 C CA . ALA A 1 150 ? 44.744 5.831 -13.945 1.00 42.38 150 ALA A CA 1
ATOM 1168 C C . ALA A 1 150 ? 43.911 6.913 -14.620 1.00 42.02 150 ALA A C 1
ATOM 1169 O O . ALA A 1 150 ? 43.881 8.063 -14.172 1.00 33.02 150 ALA A O 1
ATOM 1171 N N . TYR A 1 151 ? 43.216 6.528 -15.697 1.00 36.78 151 TYR A N 1
ATOM 1172 C CA . TYR A 1 151 ? 42.458 7.499 -16.478 1.00 34.08 151 TYR A CA 1
ATOM 1173 C C . TYR A 1 151 ? 41.250 6.846 -17.143 1.00 31.56 151 TYR A C 1
ATOM 1174 O O . TYR A 1 151 ? 41.186 5.627 -17.324 1.00 30.83 151 TYR A O 1
ATOM 1183 N N . LEU A 1 152 ? 40.298 7.694 -17.516 1.00 31.24 152 LEU A N 1
ATOM 1184 C CA . LEU A 1 152 ? 39.079 7.269 -18.196 1.00 30.90 152 LEU A CA 1
ATOM 1185 C C . LEU A 1 152 ? 39.351 7.149 -19.697 1.00 35.20 152 LEU A C 1
ATOM 1186 O O . LEU A 1 152 ? 39.594 8.150 -20.377 1.00 32.71 152 LEU A O 1
ATOM 1191 N N . SER A 1 153 ? 39.296 5.920 -20.214 1.00 32.46 153 SER A N 1
ATOM 1192 C CA . SER A 1 153 ? 39.584 5.655 -21.619 1.00 31.12 153 SER A CA 1
ATOM 1193 C C . SER A 1 153 ? 38.418 6.043 -22.541 1.00 31.61 153 SER A C 1
ATOM 1194 O O . SER A 1 153 ? 38.644 6.592 -23.624 1.00 35.63 153 SER A O 1
ATOM 1197 N N . TRP A 1 154 ? 37.176 5.774 -22.142 1.00 29.29 154 TRP A N 1
ATOM 1198 C CA . TRP A 1 154 ? 35.991 6.217 -22.877 1.00 28.98 154 TRP A CA 1
ATOM 1199 C C . TRP A 1 154 ? 34.764 6.055 -21.985 1.00 31.09 154 TRP A C 1
ATOM 1200 O O . TRP A 1 154 ? 34.810 5.368 -20.960 1.00 30.43 154 TRP A O 1
ATOM 1211 N N . ILE A 1 155 ? 33.678 6.725 -22.378 1.00 26.08 155 ILE A N 1
ATOM 1212 C CA . ILE A 1 155 ? 32.350 6.564 -21.795 1.00 26.91 155 ILE A CA 1
ATOM 1213 C C . ILE A 1 155 ? 31.332 6.444 -22.939 1.00 28.81 155 ILE A C 1
ATOM 1214 O O . ILE A 1 155 ? 31.391 7.211 -23.904 1.00 24.94 155 ILE A O 1
ATOM 1219 N N . HIS A 1 156 ? 30.427 5.464 -22.843 1.00 28.21 156 HIS A N 1
ATOM 1220 C CA . HIS A 1 156 ? 29.365 5.233 -23.817 1.00 30.68 156 HIS A CA 1
ATOM 1221 C C . HIS A 1 156 ? 28.017 5.348 -23.129 1.00 31.10 156 HIS A C 1
ATOM 1222 O O . HIS A 1 156 ? 27.733 4.601 -22.187 1.00 36.91 156 HIS A O 1
ATOM 1229 N N . PHE A 1 157 ? 27.181 6.252 -23.620 1.00 25.85 157 PHE A N 1
ATOM 1230 C CA . PHE A 1 157 ? 25.840 6.454 -23.100 1.00 27.36 157 PHE A CA 1
ATOM 1231 C C . PHE A 1 157 ? 24.834 5.974 -24.131 1.00 32.25 157 PHE A C 1
ATOM 1232 O O . PHE A 1 157 ? 24.981 6.256 -25.323 1.00 25.44 157 PHE A O 1
ATOM 1240 N N . THR A 1 158 ? 23.811 5.265 -23.666 1.00 27.08 158 THR A N 1
ATOM 1241 C CA . THR A 1 158 ? 22.758 4.720 -24.514 1.00 28.09 158 THR A CA 1
ATOM 1242 C C . THR A 1 158 ? 21.404 5.204 -24.017 1.00 29.57 158 THR A C 1
ATOM 1243 O O . THR A 1 158 ? 21.026 4.882 -22.877 1.00 28.34 158 THR A O 1
ATOM 1247 N N . PRO A 1 159 ? 20.643 5.955 -24.811 1.00 34.25 159 PRO A N 1
ATOM 1248 C CA . PRO A 1 159 ? 19.265 6.283 -24.426 1.00 32.97 159 PRO A CA 1
ATOM 1249 C C . PRO A 1 159 ? 18.296 5.171 -24.800 1.00 33.73 159 PRO A C 1
ATOM 1250 O O . PRO A 1 159 ? 18.516 4.413 -25.751 1.00 32.82 159 PRO A O 1
ATOM 1254 N N . PHE A 1 160 ? 17.213 5.080 -24.018 1.00 32.04 160 PHE A N 1
ATOM 1255 C CA . PHE A 1 160 ? 16.119 4.136 -24.230 1.00 33.28 160 PHE A CA 1
ATOM 1256 C C . PHE A 1 160 ? 14.799 4.881 -24.100 1.00 33.12 160 PHE A C 1
ATOM 1257 O O . PHE A 1 160 ? 14.594 5.616 -23.129 1.00 35.80 160 PHE A O 1
ATOM 1265 N N . LEU A 1 161 ? 13.913 4.706 -25.077 1.00 38.68 161 LEU A N 1
ATOM 1266 C CA . LEU A 1 161 ? 12.565 5.262 -25.014 1.00 38.73 161 LEU A CA 1
ATOM 1267 C C . LEU A 1 161 ? 11.634 4.174 -24.484 1.00 42.31 161 LEU A C 1
ATOM 1268 O O . LEU A 1 161 ? 11.376 3.179 -25.170 1.00 43.43 161 LEU A O 1
ATOM 1273 N N . ARG A 1 162 ? 11.161 4.348 -23.251 1.00 39.74 162 ARG A N 1
ATOM 1274 C CA . ARG A 1 162 ? 10.199 3.444 -22.642 1.00 46.99 162 ARG A CA 1
ATOM 1275 C C . ARG A 1 162 ? 8.801 4.044 -22.721 1.00 49.75 162 ARG A C 1
ATOM 1276 O O . ARG A 1 162 ? 8.618 5.217 -23.062 1.00 46.02 162 ARG A O 1
ATOM 1284 N N . LYS A 1 163 ? 7.801 3.215 -22.397 1.00 52.48 163 LYS A N 1
ATOM 1285 C CA . LYS A 1 163 ? 6.416 3.683 -22.400 1.00 55.18 163 LYS A CA 1
ATOM 1286 C C . LYS A 1 163 ? 6.238 4.951 -21.575 1.00 49.43 163 LYS A C 1
ATOM 1287 O O . LYS A 1 163 ? 5.421 5.808 -21.922 1.00 54.70 163 LYS A O 1
ATOM 1293 N N . ASP A 1 164 ? 7.011 5.115 -20.507 1.00 53.51 164 ASP A N 1
ATOM 1294 C CA . ASP A 1 164 ? 6.856 6.263 -19.623 1.00 56.98 164 ASP A CA 1
ATOM 1295 C C . ASP A 1 164 ? 7.906 7.353 -19.848 1.00 56.51 164 ASP A C 1
ATOM 1296 O O . ASP A 1 164 ? 7.960 8.314 -19.073 1.00 53.29 164 ASP A O 1
ATOM 1301 N N . GLY A 1 165 ? 8.736 7.243 -20.891 1.00 53.24 165 GLY A N 1
ATOM 1302 C CA . GLY A 1 165 ? 9.678 8.312 -21.135 1.00 45.20 165 GLY A CA 1
ATOM 1303 C C . GLY A 1 165 ? 11.095 7.796 -21.254 1.00 41.22 165 GLY A C 1
ATOM 1304 O O . GLY A 1 165 ? 11.334 6.595 -21.433 1.00 43.46 165 GLY A O 1
ATOM 1305 N N . TRP A 1 166 ? 12.040 8.724 -21.141 1.00 40.54 166 TRP A N 1
ATOM 1306 C CA . TRP A 1 166 ? 13.432 8.445 -21.467 1.00 39.32 166 TRP A CA 1
ATOM 1307 C C . TRP A 1 166 ? 14.163 7.818 -20.288 1.00 41.07 166 TRP A C 1
ATOM 1308 O O . TRP A 1 166 ? 14.116 8.333 -19.166 1.00 44.23 166 TRP A O 1
ATOM 1319 N N . TYR A 1 167 ? 14.837 6.706 -20.560 1.00 35.47 167 TYR A N 1
ATOM 1320 C CA . TYR A 1 167 ? 15.798 6.074 -19.673 1.00 39.33 167 TYR A CA 1
ATOM 1321 C C . TYR A 1 167 ? 17.183 6.103 -20.322 1.00 37.61 167 TYR A C 1
ATOM 1322 O O . TYR A 1 167 ? 17.341 6.432 -21.501 1.00 37.25 167 TYR A O 1
ATOM 1331 N N . GLY A 1 168 ? 18.194 5.775 -19.538 1.00 36.87 168 GLY A N 1
ATOM 1332 C CA . GLY A 1 168 ? 19.565 5.851 -20.007 1.00 33.61 168 GLY A CA 1
ATOM 1333 C C . GLY A 1 168 ? 20.457 4.914 -19.232 1.00 32.27 168 GLY A C 1
ATOM 1334 O O . GLY A 1 168 ? 20.187 4.578 -18.075 1.00 40.97 168 GLY A O 1
ATOM 1335 N N . LYS A 1 169 ? 21.540 4.500 -19.880 1.00 29.01 169 LYS A N 1
ATOM 1336 C CA . LYS A 1 169 ? 22.555 3.615 -19.332 1.00 26.24 169 LYS A CA 1
ATOM 1337 C C . LYS A 1 169 ? 23.923 4.154 -19.738 1.00 32.32 169 LYS A C 1
ATOM 1338 O O . LYS A 1 169 ? 24.103 4.585 -20.878 1.00 30.63 169 LYS A O 1
ATOM 1344 N N . ALA A 1 170 ? 24.875 4.161 -18.810 1.00 32.06 170 ALA A N 1
ATOM 1345 C CA . ALA A 1 170 ? 26.227 4.633 -19.072 1.00 30.21 170 ALA A CA 1
ATOM 1346 C C . ALA A 1 170 ? 27.229 3.517 -18.807 1.00 36.59 170 ALA A C 1
ATOM 1347 O O . ALA A 1 170 ? 27.077 2.745 -17.862 1.00 35.16 170 ALA A O 1
ATOM 1349 N N . GLU A 1 171 ? 28.251 3.429 -19.646 1.00 32.39 171 GLU A N 1
ATOM 1350 C CA . GLU A 1 171 ? 29.295 2.431 -19.491 1.00 30.42 171 GLU A CA 1
ATOM 1351 C C . GLU A 1 171 ? 30.616 3.159 -19.637 1.00 36.72 171 GLU A C 1
ATOM 1352 O O . GLU A 1 171 ? 30.786 3.966 -20.557 1.00 35.04 171 GLU A O 1
ATOM 1358 N N . ILE A 1 172 ? 31.528 2.915 -18.707 1.00 35.81 172 ILE A N 1
ATOM 1359 C CA . ILE A 1 172 ? 32.781 3.643 -18.647 1.00 33.97 172 ILE A CA 1
ATOM 1360 C C . ILE A 1 172 ? 33.912 2.643 -18.583 1.00 37.76 172 ILE A C 1
ATOM 1361 O O . ILE A 1 172 ? 33.815 1.634 -17.879 1.00 39.44 172 ILE A O 1
ATOM 1366 N N . CYS A 1 173 ? 34.987 2.933 -19.304 1.00 33.26 173 CYS A N 1
ATOM 1367 C CA . CYS A 1 173 ? 36.172 2.096 -19.336 1.00 33.96 173 CYS A CA 1
ATOM 1368 C C . CYS A 1 173 ? 37.312 2.828 -18.637 1.00 34.95 173 CYS A C 1
ATOM 1369 O O . CYS A 1 173 ? 37.614 3.975 -18.979 1.00 33.23 173 CYS A O 1
ATOM 1372 N N . VAL A 1 174 ? 37.925 2.182 -17.643 1.00 35.86 174 VAL A N 1
ATOM 1373 C CA . VAL A 1 174 ? 39.015 2.775 -16.874 1.00 31.58 174 VAL A CA 1
ATOM 1374 C C . VAL A 1 174 ? 40.261 1.928 -17.073 1.00 36.93 174 VAL A C 1
ATOM 1375 O O . VAL A 1 174 ? 40.201 0.693 -17.048 1.00 35.01 174 VAL A O 1
ATOM 1379 N N . ARG A 1 175 ? 41.389 2.595 -17.282 1.00 34.95 175 ARG A N 1
ATOM 1380 C CA . ARG A 1 175 ? 42.671 1.930 -17.458 1.00 38.14 175 ARG A CA 1
ATOM 1381 C C . ARG A 1 175 ? 43.582 2.328 -16.305 1.00 38.90 175 ARG A C 1
ATOM 1382 O O . ARG A 1 175 ? 43.794 3.522 -16.051 1.00 35.45 175 ARG A O 1
ATOM 1390 N N . ASN A 1 176 ? 44.100 1.330 -15.602 1.00 40.61 176 ASN A N 1
ATOM 1391 C CA . ASN A 1 176 ? 45.049 1.529 -14.516 1.00 38.36 176 ASN A CA 1
ATOM 1392 C C . ASN A 1 176 ? 46.450 1.364 -15.085 1.00 37.22 176 ASN A C 1
ATOM 1393 O O . ASN A 1 176 ? 46.759 0.332 -15.687 1.00 40.58 176 ASN A O 1
ATOM 1398 N N . LEU A 1 177 ? 47.279 2.392 -14.940 1.00 36.86 177 LEU A N 1
ATOM 1399 C CA . LEU A 1 177 ? 48.668 2.313 -15.379 1.00 44.49 177 LEU A CA 1
ATOM 1400 C C . LEU A 1 177 ? 49.620 1.920 -14.252 1.00 47.62 177 LEU A C 1
ATOM 1401 O O . LEU A 1 177 ? 50.816 1.731 -14.507 1.00 46.36 177 LEU A O 1
ATOM 1406 N N . SER A 1 178 ? 49.116 1.806 -13.022 1.00 48.68 178 SER A N 1
ATOM 1407 C CA . SER A 1 178 ? 49.916 1.382 -11.878 1.00 53.96 178 SER A CA 1
ATOM 1408 C C . SER A 1 178 ? 50.033 -0.137 -11.828 1.00 54.35 178 SER A C 1
ATOM 1409 O O . SER A 1 178 ? 49.095 -0.865 -12.169 1.00 54.16 178 SER A O 1
ATOM 1412 N N . SER A 1 179 ? 51.202 -0.617 -11.387 1.00 57.35 179 SER A N 1
ATOM 1413 C CA . SER A 1 179 ? 51.412 -2.058 -11.265 1.00 55.63 179 SER A CA 1
ATOM 1414 C C . SER A 1 179 ? 50.586 -2.674 -10.140 1.00 54.41 179 SER A C 1
ATOM 1415 O O . SER A 1 179 ? 50.382 -3.893 -10.138 1.00 56.38 179 SER A O 1
ATOM 1418 N N . GLY A 1 180 ? 50.085 -1.867 -9.204 1.00 52.64 180 GLY A N 1
ATOM 1419 C CA . GLY A 1 180 ? 49.288 -2.366 -8.107 1.00 54.59 180 GLY A CA 1
ATOM 1420 C C . GLY A 1 180 ? 47.790 -2.191 -8.303 1.00 61.98 180 GLY A C 1
ATOM 1421 O O . GLY A 1 180 ? 47.334 -1.410 -9.137 1.00 59.36 180 GLY A O 1
ATOM 1422 N N . ARG A 1 181 ? 47.029 -2.950 -7.511 1.00 59.40 181 ARG A N 1
ATOM 1423 C CA . ARG A 1 181 ? 45.576 -2.836 -7.482 1.00 57.80 181 ARG A CA 1
ATOM 1424 C C . ARG A 1 181 ? 45.163 -1.401 -7.163 1.00 60.18 181 ARG A C 1
ATOM 1425 O O . ARG A 1 181 ? 45.853 -0.684 -6.436 1.00 57.30 181 ARG A O 1
ATOM 1433 N N . LEU A 1 182 ? 44.028 -0.974 -7.728 1.00 59.30 182 LEU A N 1
ATOM 1434 C CA . LEU A 1 182 ? 43.559 0.400 -7.591 1.00 58.93 182 LEU A CA 1
ATOM 1435 C C . LEU A 1 182 ? 42.077 0.428 -7.229 1.00 53.19 182 LEU A C 1
ATOM 1436 O O . LEU A 1 182 ? 41.297 -0.394 -7.715 1.00 55.75 182 LEU A O 1
ATOM 1441 N N . ASP A 1 183 ? 41.699 1.376 -6.372 1.00 52.65 183 ASP A N 1
ATOM 1442 C CA . ASP A 1 183 ? 40.335 1.532 -5.877 1.00 53.24 183 ASP A CA 1
ATOM 1443 C C . ASP A 1 183 ? 39.868 2.957 -6.113 1.00 52.94 183 ASP A C 1
ATOM 1444 O O . ASP A 1 183 ? 40.672 3.892 -6.146 1.00 50.39 183 ASP A O 1
ATOM 1449 N N . GLY A 1 184 ? 38.559 3.117 -6.230 1.00 49.12 184 GLY A N 1
ATOM 1450 C CA . GLY A 1 184 ? 37.982 4.433 -6.391 1.00 45.02 184 GLY A CA 1
ATOM 1451 C C . GLY A 1 184 ? 36.553 4.321 -6.880 1.00 47.99 184 GLY A C 1
ATOM 1452 O O . GLY A 1 184 ? 35.953 3.245 -6.867 1.00 46.56 184 GLY A O 1
ATOM 1453 N N . SER A 1 185 ? 36.023 5.463 -7.314 1.00 42.59 185 SER A N 1
ATOM 1454 C CA . SER A 1 185 ? 34.681 5.512 -7.868 1.00 41.71 185 SER A CA 1
ATOM 1455 C C . SER A 1 185 ? 34.669 6.429 -9.090 1.00 46.46 185 SER A C 1
ATOM 1456 O O . SER A 1 185 ? 35.604 7.203 -9.325 1.00 41.24 185 SER A O 1
ATOM 1459 N N . VAL A 1 186 ? 33.605 6.321 -9.883 1.00 42.97 186 VAL A N 1
ATOM 1460 C CA . VAL A 1 186 ? 33.366 7.231 -10.994 1.00 36.23 186 VAL A CA 1
ATOM 1461 C C . VAL A 1 186 ? 31.993 7.858 -10.804 1.00 34.83 186 VAL A C 1
ATOM 1462 O O . VAL A 1 186 ? 30.994 7.145 -10.653 1.00 35.47 186 VAL A O 1
ATOM 1466 N N . GLU A 1 187 ? 31.950 9.191 -10.799 1.00 32.84 187 GLU A N 1
ATOM 1467 C CA . GLU A 1 187 ? 30.711 9.943 -10.671 1.00 37.50 187 GLU A CA 1
ATOM 1468 C C . GLU A 1 187 ? 30.290 10.490 -12.036 1.00 35.40 187 GLU A C 1
ATOM 1469 O O . GLU A 1 187 ? 31.079 11.156 -12.714 1.00 35.16 187 GLU A O 1
ATOM 1475 N N . VAL A 1 188 ? 29.036 10.245 -12.413 1.00 36.17 188 VAL A N 1
ATOM 1476 C CA . VAL A 1 188 ? 28.542 10.505 -13.766 1.00 31.80 188 VAL A CA 1
ATOM 1477 C C . VAL A 1 188 ? 27.372 11.474 -13.678 1.00 37.29 188 VAL A C 1
ATOM 1478 O O . VAL A 1 188 ? 26.376 11.196 -12.993 1.00 39.62 188 VAL A O 1
ATOM 1482 N N . GLU A 1 189 ? 27.487 12.602 -14.374 1.00 31.20 189 GLU A N 1
ATOM 1483 C CA . GLU A 1 189 ? 26.410 13.575 -14.483 1.00 34.72 189 GLU A CA 1
ATOM 1484 C C . GLU A 1 189 ? 26.088 13.830 -15.948 1.00 36.44 189 GLU A C 1
ATOM 1485 O O . GLU A 1 189 ? 26.989 13.855 -16.796 1.00 35.50 189 GLU A O 1
ATOM 1491 N N . ILE A 1 190 ? 24.804 14.015 -16.242 1.00 33.34 190 ILE A N 1
ATOM 1492 C CA . ILE A 1 190 ? 24.337 14.320 -17.590 1.00 39.20 190 ILE A CA 1
ATOM 1493 C C . ILE A 1 190 ? 23.624 15.662 -17.530 1.00 38.84 190 ILE A C 1
ATOM 1494 O O . ILE A 1 190 ? 22.546 15.774 -16.935 1.00 40.59 190 ILE A O 1
ATOM 1499 N N . GLY A 1 191 ? 24.220 16.677 -18.145 1.00 38.72 191 GLY A N 1
ATOM 1500 C CA . GLY A 1 191 ? 23.649 18.010 -18.120 1.00 40.37 191 GLY A CA 1
ATOM 1501 C C . GLY A 1 191 ? 23.440 18.551 -16.722 1.00 46.76 191 GLY A C 1
ATOM 1502 O O . GLY A 1 191 ? 22.419 19.197 -16.456 1.00 47.17 191 GLY A O 1
ATOM 1503 N N . LYS A 1 192 ? 24.381 18.291 -15.816 1.00 43.80 192 LYS A N 1
ATOM 1504 C CA . LYS A 1 192 ? 24.329 18.694 -14.412 1.00 53.48 192 LYS A CA 1
ATOM 1505 C C . LYS A 1 192 ? 23.260 17.957 -13.600 1.00 51.37 192 LYS A C 1
ATOM 1506 O O . LYS A 1 192 ? 23.108 18.248 -12.411 1.00 53.17 192 LYS A O 1
ATOM 1512 N N . ASN A 1 193 ? 22.517 17.018 -14.184 1.00 44.42 193 ASN A N 1
ATOM 1513 C CA . ASN A 1 193 ? 21.694 16.131 -13.375 1.00 44.70 193 ASN A CA 1
ATOM 1514 C C . ASN A 1 193 ? 22.549 14.994 -12.834 1.00 46.07 193 ASN A C 1
ATOM 1515 O O . ASN A 1 193 ? 23.452 14.500 -13.512 1.00 43.30 193 ASN A O 1
ATOM 1520 N N . SER A 1 194 ? 22.283 14.597 -11.594 1.00 43.28 194 SER A N 1
ATOM 1521 C CA . SER A 1 194 ? 22.969 13.444 -11.036 1.00 40.33 194 SER A CA 1
ATOM 1522 C C . SER A 1 194 ? 22.514 12.186 -11.758 1.00 37.02 194 SER A C 1
ATOM 1523 O O . SER A 1 194 ? 21.341 12.048 -12.113 1.00 43.72 194 SER A O 1
ATOM 1526 N N . PHE A 1 195 ? 23.445 11.265 -11.990 1.00 36.27 195 PHE A N 1
ATOM 1527 C CA . PHE A 1 195 ? 23.086 10.064 -12.730 1.00 37.82 195 PHE A CA 1
ATOM 1528 C C . PHE A 1 195 ? 23.526 8.801 -11.998 1.00 37.21 195 PHE A C 1
ATOM 1529 O O . PHE A 1 195 ? 22.699 7.934 -11.704 1.00 40.89 195 PHE A O 1
ATOM 1537 N N . ALA A 1 196 ? 24.813 8.673 -11.693 1.00 32.28 196 ALA A N 1
ATOM 1538 C CA . ALA A 1 196 ? 25.266 7.463 -11.027 1.00 32.22 196 ALA A CA 1
ATOM 1539 C C . ALA A 1 196 ? 26.645 7.698 -10.445 1.00 40.35 196 ALA A C 1
ATOM 1540 O O . ALA A 1 196 ? 27.372 8.608 -10.858 1.00 40.51 196 ALA A O 1
ATOM 1542 N N . VAL A 1 197 ? 26.984 6.867 -9.463 1.00 40.98 197 VAL A N 1
ATOM 1543 C CA . VAL A 1 197 ? 28.337 6.747 -8.937 1.00 40.34 197 VAL A CA 1
ATOM 1544 C C . VAL A 1 197 ? 28.695 5.270 -8.988 1.00 42.71 197 VAL A C 1
ATOM 1545 O O . VAL A 1 197 ? 28.034 4.446 -8.345 1.00 44.65 197 VAL A O 1
ATOM 1549 N N . LEU A 1 198 ? 29.723 4.933 -9.762 1.00 41.78 198 LEU A N 1
ATOM 1550 C CA . LEU A 1 198 ? 30.118 3.547 -9.956 1.00 43.47 198 LEU A CA 1
ATOM 1551 C C . LEU A 1 198 ? 31.350 3.245 -9.124 1.00 47.42 198 LEU A C 1
ATOM 1552 O O . LEU A 1 198 ? 32.364 3.946 -9.263 1.00 45.83 198 LEU A O 1
ATOM 1557 N N . PRO A 1 199 ? 31.320 2.241 -8.251 1.00 51.32 199 PRO A N 1
ATOM 1558 C CA . PRO A 1 199 ? 32.553 1.845 -7.559 1.00 46.04 199 PRO A CA 1
ATOM 1559 C C . PRO A 1 199 ? 33.472 1.082 -8.501 1.00 45.23 199 PRO A C 1
ATOM 1560 O O . PRO A 1 199 ? 33.035 0.209 -9.253 1.00 46.87 199 PRO A O 1
ATOM 1564 N N . ILE A 1 200 ? 34.756 1.433 -8.459 1.00 45.08 200 ILE A N 1
ATOM 1565 C CA . ILE A 1 200 ? 35.766 0.917 -9.378 1.00 48.08 200 ILE A CA 1
ATOM 1566 C C . ILE A 1 200 ? 36.777 0.113 -8.577 1.00 48.72 200 ILE A C 1
ATOM 1567 O O . ILE A 1 200 ? 37.267 0.581 -7.542 1.00 44.02 200 ILE A O 1
ATOM 1572 N N . VAL A 1 201 ? 37.109 -1.077 -9.072 1.00 48.86 201 VAL A N 1
ATOM 1573 C CA . VAL A 1 201 ? 38.242 -1.844 -8.576 1.00 48.66 201 VAL A CA 1
ATOM 1574 C C . VAL A 1 201 ? 38.995 -2.396 -9.779 1.00 49.28 201 VAL A C 1
ATOM 1575 O O . VAL A 1 201 ? 38.429 -3.153 -10.579 1.00 49.90 201 VAL A O 1
ATOM 1579 N N . LEU A 1 202 ? 40.266 -2.022 -9.908 1.00 49.79 202 LEU A N 1
ATOM 1580 C CA . LEU A 1 202 ? 41.114 -2.461 -11.002 1.00 50.36 202 LEU A CA 1
ATOM 1581 C C . LEU A 1 202 ? 42.353 -3.140 -10.441 1.00 54.58 202 LEU A C 1
ATOM 1582 O O . LEU A 1 202 ? 43.015 -2.594 -9.554 1.00 54.05 202 LEU A O 1
ATOM 1587 N N . GLU A 1 203 ? 42.663 -4.323 -10.962 1.00 54.15 203 GLU A N 1
ATOM 1588 C CA . GLU A 1 203 ? 43.942 -4.950 -10.674 1.00 53.99 203 GLU A CA 1
ATOM 1589 C C . GLU A 1 203 ? 45.046 -4.260 -11.476 1.00 57.93 203 GLU A C 1
ATOM 1590 O O . GLU A 1 203 ? 44.788 -3.518 -12.431 1.00 57.18 203 GLU A O 1
ATOM 1596 N N . GLY A 1 204 ? 46.288 -4.489 -11.062 1.00 53.86 204 GLY A N 1
ATOM 1597 C CA . GLY A 1 204 ? 47.420 -3.833 -11.690 1.00 51.82 204 GLY A CA 1
ATOM 1598 C C . GLY A 1 204 ? 47.432 -3.907 -13.205 1.00 54.33 204 GLY A C 1
ATOM 1599 O O . GLY A 1 204 ? 47.333 -4.994 -13.787 1.00 45.50 204 GLY A O 1
ATOM 1600 N N . GLU A 1 205 ? 47.539 -2.744 -13.854 1.00 52.41 205 GLU A N 1
ATOM 1601 C CA . GLU A 1 205 ? 47.635 -2.648 -15.311 1.00 49.06 205 GLU A CA 1
ATOM 1602 C C . GLU A 1 205 ? 46.402 -3.221 -16.002 1.00 47.48 205 GLU A C 1
ATOM 1603 O O . GLU A 1 205 ? 46.485 -3.735 -17.119 1.00 50.29 205 GLU A O 1
ATOM 1609 N N . GLU A 1 206 ? 45.253 -3.156 -15.343 1.00 43.70 206 GLU A N 1
ATOM 1610 C CA . GLU A 1 206 ? 44.014 -3.669 -15.902 1.00 48.47 206 GLU A CA 1
ATOM 1611 C C . GLU A 1 206 ? 43.235 -2.532 -16.551 1.00 47.92 206 GLU A C 1
ATOM 1612 O O . GLU A 1 206 ? 43.147 -1.432 -15.997 1.00 42.74 206 GLU A O 1
ATOM 1618 N N . GLU A 1 207 ? 42.682 -2.802 -17.731 1.00 46.10 207 GLU A N 1
ATOM 1619 C CA . GLU A 1 207 ? 41.644 -1.971 -18.322 1.00 41.67 207 GLU A CA 1
ATOM 1620 C C . GLU A 1 207 ? 40.333 -2.745 -18.256 1.00 41.76 207 GLU A C 1
ATOM 1621 O O . GLU A 1 207 ? 40.278 -3.905 -18.674 1.00 42.75 207 GLU A O 1
ATOM 1627 N N . LYS A 1 208 ? 39.291 -2.117 -17.714 1.00 38.51 208 LYS A N 1
ATOM 1628 C CA . LYS A 1 208 ? 38.002 -2.776 -17.563 1.00 38.22 208 LYS A CA 1
ATOM 1629 C C . LYS A 1 208 ? 36.896 -1.732 -17.619 1.00 38.59 208 LYS A C 1
ATOM 1630 O O . LYS A 1 208 ? 37.123 -0.559 -17.311 1.00 36.15 208 LYS A O 1
ATOM 1636 N N . SER A 1 209 ? 35.701 -2.162 -18.031 1.00 34.12 209 SER A N 1
ATOM 1637 C CA . SER A 1 209 ? 34.544 -1.282 -18.075 1.00 36.04 209 SER A CA 1
ATOM 1638 C C . SER A 1 209 ? 33.541 -1.654 -16.991 1.00 39.36 209 SER A C 1
ATOM 1639 O O . SER A 1 209 ? 33.503 -2.786 -16.502 1.00 35.83 209 SER A O 1
ATOM 1642 N N . PHE A 1 210 ? 32.740 -0.660 -16.613 1.00 37.39 210 PHE A N 1
ATOM 1643 C CA . PHE A 1 210 ? 31.747 -0.764 -15.554 1.00 37.57 210 PHE A CA 1
ATOM 1644 C C . PHE A 1 210 ? 30.484 -0.079 -16.050 1.00 40.86 210 PHE A C 1
ATOM 1645 O O . PHE A 1 210 ? 30.559 1.010 -16.626 1.00 40.61 210 PHE A O 1
ATOM 1653 N N . SER A 1 211 ? 29.335 -0.715 -15.859 1.00 39.26 211 SER A N 1
ATOM 1654 C CA . SER A 1 211 ? 28.078 -0.181 -16.363 1.00 40.96 211 SER A CA 1
ATOM 1655 C C . SER A 1 211 ? 27.176 0.233 -15.215 1.00 37.18 211 SER A C 1
ATOM 1656 O O . SER A 1 211 ? 27.163 -0.403 -14.160 1.00 41.97 211 SER A O 1
ATOM 1659 N N . THR A 1 212 ? 26.432 1.308 -15.429 1.00 36.47 212 THR A N 1
ATOM 1660 C CA . THR A 1 212 ? 25.323 1.616 -14.556 1.00 37.38 212 THR A CA 1
ATOM 1661 C C . THR A 1 212 ? 24.108 0.786 -14.953 1.00 37.28 212 THR A C 1
ATOM 1662 O O . THR A 1 212 ? 24.072 0.127 -15.999 1.00 37.02 212 THR A O 1
ATOM 1666 N N . GLU A 1 213 ? 23.102 0.820 -14.093 1.00 38.52 213 GLU A N 1
ATOM 1667 C CA . GLU A 1 213 ? 21.817 0.266 -14.464 1.00 43.77 213 GLU A CA 1
ATOM 1668 C C . GLU A 1 213 ? 21.079 1.242 -15.373 1.00 40.37 213 GLU A C 1
ATOM 1669 O O . GLU A 1 213 ? 21.466 2.403 -15.531 1.00 41.27 213 GLU A O 1
ATOM 1675 N N . GLU A 1 214 ? 20.005 0.745 -15.978 1.00 36.09 214 GLU A N 1
ATOM 1676 C CA . GLU A 1 214 ? 19.083 1.576 -16.735 1.00 37.50 214 GLU A CA 1
ATOM 1677 C C . GLU A 1 214 ? 18.307 2.484 -15.784 1.00 40.60 214 GLU A C 1
ATOM 1678 O O . GLU A 1 214 ? 17.474 2.013 -15.006 1.00 47.15 214 GLU A O 1
ATOM 1684 N N . LEU A 1 215 ? 18.562 3.789 -15.852 1.00 43.68 215 LEU A N 1
ATOM 1685 C CA . LEU A 1 215 ? 18.010 4.766 -14.929 1.00 40.25 215 LEU A CA 1
ATOM 1686 C C . LEU A 1 215 ? 17.033 5.704 -15.629 1.00 41.36 215 LEU A C 1
ATOM 1687 O O . LEU A 1 215 ? 17.174 5.971 -16.822 1.00 41.99 215 LEU A O 1
ATOM 1692 N N . PRO A 1 216 ? 16.027 6.215 -14.924 1.00 43.26 216 PRO A N 1
ATOM 1693 C CA . PRO A 1 216 ? 15.109 7.171 -15.554 1.00 42.82 216 PRO A CA 1
ATOM 1694 C C . PRO A 1 216 ? 15.796 8.504 -15.793 1.00 40.59 216 PRO A C 1
ATOM 1695 O O . PRO A 1 216 ? 16.722 8.892 -15.075 1.00 39.08 216 PRO A O 1
ATOM 1699 N N . CYS A 1 217 ? 15.341 9.198 -16.834 1.00 41.08 217 CYS A N 1
ATOM 1700 C CA . CYS A 1 217 ? 15.831 10.534 -17.182 1.00 37.36 217 CYS A CA 1
ATOM 1701 C C . CYS A 1 217 ? 14.632 11.428 -17.460 1.00 40.78 217 CYS A C 1
ATOM 1702 O O . CYS A 1 217 ? 14.420 11.870 -18.601 1.00 41.83 217 CYS A O 1
ATOM 1705 N N . PRO A 1 218 ? 13.814 11.710 -16.435 1.00 39.96 218 PRO A N 1
ATOM 1706 C CA . PRO A 1 218 ? 12.550 12.432 -16.673 1.00 37.95 218 PRO A CA 1
ATOM 1707 C C . PRO A 1 218 ? 12.746 13.873 -17.095 1.00 32.67 218 PRO A C 1
ATOM 1708 O O . PRO A 1 218 ? 11.801 14.486 -17.610 1.00 34.83 218 PRO A O 1
ATOM 1712 N N . TRP A 1 219 ? 13.941 14.417 -16.918 1.00 30.61 219 TRP A N 1
ATOM 1713 C CA . TRP A 1 219 ? 14.277 15.769 -17.346 1.00 40.46 219 TRP A CA 1
ATOM 1714 C C . TRP A 1 219 ? 14.691 15.870 -18.819 1.00 40.81 219 TRP A C 1
ATOM 1715 O O . TRP A 1 219 ? 14.963 16.979 -19.294 1.00 39.74 219 TRP A O 1
ATOM 1726 N N . ALA A 1 220 ? 14.796 14.759 -19.544 1.00 34.38 220 ALA A N 1
ATOM 1727 C CA . ALA A 1 220 ? 15.486 14.770 -20.829 1.00 37.76 220 ALA A CA 1
ATOM 1728 C C . ALA A 1 220 ? 14.537 15.178 -21.945 1.00 33.16 220 ALA A C 1
ATOM 1729 O O . ALA A 1 220 ? 13.393 14.719 -21.999 1.00 35.55 220 ALA A O 1
ATOM 1731 N N . GLU A 1 221 ? 15.015 16.056 -22.827 1.00 34.67 221 GLU A N 1
ATOM 1732 C CA . GLU A 1 221 ? 14.312 16.395 -24.062 1.00 38.34 221 GLU A CA 1
ATOM 1733 C C . GLU A 1 221 ? 14.897 15.642 -25.251 1.00 34.15 221 GLU A C 1
ATOM 1734 O O . GLU A 1 221 ? 16.074 15.272 -25.259 1.00 30.96 221 GLU A O 1
ATOM 1740 N N . CYS A 1 222 ? 14.059 15.449 -26.267 1.00 30.22 222 CYS A N 1
ATOM 1741 C CA . CYS A 1 222 ? 14.438 14.721 -27.470 1.00 32.89 222 CYS A CA 1
ATOM 1742 C C . CYS A 1 222 ? 15.523 15.439 -28.264 1.00 29.03 222 CYS A C 1
ATOM 1743 O O . CYS A 1 222 ? 15.554 16.670 -28.353 1.00 26.86 222 CYS A O 1
ATOM 1746 N N . TRP A 1 223 ? 16.412 14.646 -28.848 1.00 30.66 223 TRP A N 1
ATOM 1747 C CA . TRP A 1 223 ? 17.203 15.076 -29.989 1.00 25.81 223 TRP A CA 1
ATOM 1748 C C . TRP A 1 223 ? 16.460 14.645 -31.246 1.00 26.56 223 TRP A C 1
ATOM 1749 O O . TRP A 1 223 ? 15.969 13.513 -31.327 1.00 28.21 223 TRP A O 1
ATOM 1760 N N . SER A 1 224 ? 16.367 15.549 -32.213 1.00 22.88 224 SER A N 1
ATOM 1761 C CA . SER A 1 224 ? 15.773 15.237 -33.504 1.00 27.99 224 SER A CA 1
ATOM 1762 C C . SER A 1 224 ? 16.226 16.291 -34.496 1.00 26.89 224 SER A C 1
ATOM 1763 O O . SER A 1 224 ? 16.721 17.351 -34.091 1.00 28.52 224 SER A O 1
ATOM 1766 N N . PRO A 1 225 ? 16.084 16.024 -35.801 1.00 26.94 225 PRO A N 1
ATOM 1767 C CA . PRO A 1 225 ? 16.406 17.055 -36.805 1.00 28.19 225 PRO A CA 1
ATOM 1768 C C . PRO A 1 225 ? 15.779 18.404 -36.523 1.00 28.44 225 PRO A C 1
ATOM 1769 O O . PRO A 1 225 ? 16.442 19.425 -36.715 1.00 29.93 225 PRO A O 1
ATOM 1773 N N . GLU A 1 226 ? 14.526 18.441 -36.052 1.00 28.94 226 GLU A N 1
ATOM 1774 C CA . GLU A 1 226 ? 13.849 19.708 -35.777 1.00 30.93 226 GLU A CA 1
ATOM 1775 C C . GLU A 1 226 ? 14.298 20.352 -34.476 1.00 31.64 226 GLU A C 1
ATOM 1776 O O . GLU A 1 226 ? 14.113 21.562 -34.306 1.00 29.99 226 GLU A O 1
ATOM 1782 N N . SER A 1 227 ? 14.854 19.571 -33.554 1.00 28.38 227 SER A N 1
ATOM 1783 C CA . SER A 1 227 ? 15.225 20.070 -32.231 1.00 28.73 227 SER A CA 1
ATOM 1784 C C . SER A 1 227 ? 16.443 19.303 -31.725 1.00 24.13 227 SER A C 1
ATOM 1785 O O . SER A 1 227 ? 16.330 18.358 -30.935 1.00 24.95 227 SER A O 1
ATOM 1788 N N . PRO A 1 228 ? 17.646 19.685 -32.167 1.00 29.43 228 PRO A N 1
ATOM 1789 C CA . PRO A 1 228 ? 18.812 18.855 -31.786 1.00 28.87 228 PRO A CA 1
ATOM 1790 C C . PRO A 1 228 ? 19.373 19.188 -30.408 1.00 27.88 228 PRO A C 1
ATOM 1791 O O . PRO A 1 228 ? 20.480 19.722 -30.263 1.00 29.46 228 PRO A O 1
ATOM 1795 N N . VAL A 1 229 ? 18.616 18.842 -29.361 1.00 28.95 229 VAL A N 1
ATOM 1796 C CA . VAL A 1 229 ? 19.049 19.104 -27.990 1.00 25.97 229 VAL A CA 1
ATOM 1797 C C . VAL A 1 229 ? 20.171 18.148 -27.609 1.00 28.44 229 VAL A C 1
ATOM 1798 O O . VAL A 1 229 ? 20.056 16.931 -27.793 1.00 26.22 229 VAL A O 1
ATOM 1802 N N . LEU A 1 230 ? 21.260 18.695 -27.069 1.00 20.83 230 LEU A N 1
ATOM 1803 C CA . LEU A 1 230 ? 22.413 17.920 -26.641 1.00 25.56 230 LEU A CA 1
ATOM 1804 C C . LEU A 1 230 ? 22.666 18.133 -25.151 1.00 30.80 230 LEU A C 1
ATOM 1805 O O . LEU A 1 230 ? 22.326 19.176 -24.586 1.00 27.52 230 LEU A O 1
ATOM 1810 N N . TYR A 1 231 ? 23.287 17.142 -24.522 1.00 31.11 231 TYR A N 1
ATOM 1811 C CA . TYR A 1 231 ? 23.695 17.239 -23.131 1.00 28.60 231 TYR A CA 1
ATOM 1812 C C . TYR A 1 231 ? 25.154 16.851 -22.981 1.00 29.27 231 TYR A C 1
ATOM 1813 O O . TYR A 1 231 ? 25.611 15.887 -23.597 1.00 29.25 231 TYR A O 1
ATOM 1822 N N . LEU A 1 232 ? 25.874 17.562 -22.118 1.00 29.34 232 LEU A N 1
ATOM 1823 C CA . LEU A 1 232 ? 27.197 17.098 -21.727 1.00 33.26 232 LEU A CA 1
ATOM 1824 C C . LEU A 1 232 ? 27.058 15.995 -20.685 1.00 37.58 232 LEU A C 1
ATOM 1825 O O . LEU A 1 232 ? 26.328 16.149 -19.699 1.00 36.91 232 LEU A O 1
ATOM 1830 N N . ILE A 1 233 ? 27.736 14.873 -20.910 1.00 33.87 233 ILE A N 1
ATOM 1831 C CA . ILE A 1 233 ? 27.845 13.812 -19.921 1.00 29.21 233 ILE A CA 1
ATOM 1832 C C . ILE A 1 233 ? 29.250 13.883 -19.350 1.00 33.36 233 ILE A C 1
ATOM 1833 O O . ILE A 1 233 ? 30.232 13.960 -20.100 1.00 29.34 233 ILE A O 1
ATOM 1838 N N . THR A 1 234 ? 29.345 13.920 -18.020 1.00 33.06 234 THR A N 1
ATOM 1839 C CA . THR A 1 234 ? 30.623 14.065 -17.333 1.00 32.55 234 THR A CA 1
ATOM 1840 C C . THR A 1 234 ? 30.885 12.860 -16.439 1.00 35.74 234 THR A C 1
ATOM 1841 O O . THR A 1 234 ? 30.005 12.428 -15.685 1.00 32.10 234 THR A O 1
ATOM 1845 N N . ALA A 1 235 ? 32.097 12.331 -16.511 1.00 31.92 235 ALA A N 1
ATOM 1846 C CA . ALA A 1 235 ? 32.529 11.271 -15.616 1.00 37.01 235 ALA A CA 1
ATOM 1847 C C . ALA A 1 235 ? 33.787 11.733 -14.895 1.00 37.25 235 ALA A C 1
ATOM 1848 O O . ALA A 1 235 ? 34.791 12.056 -15.540 1.00 39.11 235 ALA A O 1
ATOM 1850 N N . VAL A 1 236 ? 33.737 11.768 -13.563 1.00 36.53 236 VAL A N 1
ATOM 1851 C CA . VAL A 1 236 ? 34.893 12.139 -12.749 1.00 36.44 236 VAL A CA 1
ATOM 1852 C C . VAL A 1 236 ? 35.354 10.903 -11.984 1.00 34.66 236 VAL A C 1
ATOM 1853 O O . VAL A 1 236 ? 34.581 10.303 -11.228 1.00 37.43 236 VAL A O 1
ATOM 1857 N N . LEU A 1 237 ? 36.595 10.495 -12.224 1.00 31.65 237 LEU A N 1
ATOM 1858 C CA . LEU A 1 237 ? 37.219 9.404 -11.495 1.00 37.93 237 LEU A CA 1
ATOM 1859 C C . LEU A 1 237 ? 37.898 9.957 -10.245 1.00 44.62 237 LEU A C 1
ATOM 1860 O O . LEU A 1 237 ? 38.664 10.926 -10.326 1.00 41.23 237 LEU A O 1
ATOM 1865 N N . ARG A 1 238 ? 37.594 9.353 -9.092 1.00 46.24 238 ARG A N 1
ATOM 1866 C CA . ARG A 1 238 ? 38.226 9.688 -7.818 1.00 45.75 238 ARG A CA 1
ATOM 1867 C C . ARG A 1 238 ? 38.876 8.444 -7.235 1.00 47.61 238 ARG A C 1
ATOM 1868 O O . ARG A 1 238 ? 38.216 7.413 -7.083 1.00 42.68 238 ARG A O 1
ATOM 1876 N N . THR A 1 239 ? 40.169 8.547 -6.914 1.00 50.02 239 THR A N 1
ATOM 1877 C CA . THR A 1 239 ? 40.931 7.515 -6.225 1.00 53.94 239 THR A CA 1
ATOM 1878 C C . THR A 1 239 ? 41.294 8.004 -4.819 1.00 57.38 239 THR A C 1
ATOM 1879 O O . THR A 1 239 ? 40.623 8.888 -4.262 1.00 57.03 239 THR A O 1
ATOM 1883 N N . ALA A 1 240 ? 42.363 7.440 -4.255 1.00 61.17 240 ALA A N 1
ATOM 1884 C CA . ALA A 1 240 ? 42.935 7.922 -2.997 1.00 58.69 240 ALA A CA 1
ATOM 1885 C C . ALA A 1 240 ? 43.723 9.223 -3.202 1.00 61.46 240 ALA A C 1
ATOM 1886 O O . ALA A 1 240 ? 43.374 10.278 -2.660 1.00 60.26 240 ALA A O 1
ATOM 1888 N N . ALA A 1 244 ? 40.352 13.279 -9.628 1.00 39.11 244 ALA A N 1
ATOM 1889 C CA . ALA A 1 244 ? 41.681 12.934 -10.110 1.00 40.50 244 ALA A CA 1
ATOM 1890 C C . ALA A 1 244 ? 41.748 12.810 -11.664 1.00 41.65 244 ALA A C 1
ATOM 1891 O O . ALA A 1 244 ? 42.802 13.063 -12.263 1.00 34.30 244 ALA A O 1
ATOM 1893 N N . ASP A 1 245 ? 40.644 12.430 -12.314 1.00 38.51 245 ASP A N 1
ATOM 1894 C CA . ASP A 1 245 ? 40.594 12.421 -13.778 1.00 35.83 245 ASP A CA 1
ATOM 1895 C C . ASP A 1 245 ? 39.146 12.569 -14.222 1.00 38.51 245 ASP A C 1
ATOM 1896 O O . ASP A 1 245 ? 38.219 12.227 -13.483 1.00 35.21 245 ASP A O 1
ATOM 1901 N N . ASP A 1 246 ? 38.957 13.072 -15.446 1.00 34.86 246 ASP A N 1
ATOM 1902 C CA . ASP A 1 246 ? 37.617 13.170 -16.011 1.00 33.40 246 ASP A CA 1
ATOM 1903 C C . ASP A 1 246 ? 37.608 12.795 -17.490 1.00 36.04 246 ASP A C 1
ATOM 1904 O O . ASP A 1 246 ? 38.649 12.649 -18.143 1.00 33.46 246 ASP A O 1
ATOM 1909 N N . ILE A 1 247 ? 36.391 12.615 -17.999 1.00 35.93 247 ILE A N 1
ATOM 1910 C CA . ILE A 1 247 ? 36.101 12.616 -19.427 1.00 33.49 247 ILE A CA 1
ATOM 1911 C C . ILE A 1 247 ? 34.737 13.265 -19.594 1.00 36.19 247 ILE A C 1
ATOM 1912 O O . ILE A 1 247 ? 33.830 13.049 -18.778 1.00 31.95 247 ILE A O 1
ATOM 1917 N N . ILE A 1 248 ? 34.610 14.119 -20.608 1.00 29.57 248 ILE A N 1
ATOM 1918 C CA . ILE A 1 248 ? 33.357 14.794 -20.924 1.00 29.57 248 ILE A CA 1
ATOM 1919 C C . ILE A 1 248 ? 33.005 14.483 -22.377 1.00 31.89 248 ILE A C 1
ATOM 1920 O O . ILE A 1 248 ? 33.864 14.583 -23.259 1.00 29.64 248 ILE A O 1
ATOM 1925 N N . ASP A 1 249 ? 31.749 14.099 -22.623 1.00 31.51 249 ASP A N 1
ATOM 1926 C CA . ASP A 1 249 ? 31.270 13.839 -23.976 1.00 30.17 249 ASP A CA 1
ATOM 1927 C C . ASP A 1 249 ? 29.923 14.527 -24.171 1.00 31.01 249 ASP A C 1
ATOM 1928 O O . ASP A 1 249 ? 29.483 15.272 -23.291 1.00 32.39 249 ASP A O 1
ATOM 1933 N N . ARG A 1 250 ? 29.266 14.314 -25.309 1.00 32.30 250 ARG A N 1
ATOM 1934 C CA . ARG A 1 250 ? 27.937 14.874 -25.547 1.00 30.00 250 ARG A CA 1
ATOM 1935 C C . ARG A 1 250 ? 26.982 13.799 -26.032 1.00 27.62 250 ARG A C 1
ATOM 1936 O O . ARG A 1 250 ? 27.362 12.929 -26.819 1.00 30.96 250 ARG A O 1
ATOM 1944 N N . VAL A 1 251 ? 25.730 13.886 -25.587 1.00 26.25 251 VAL A N 1
ATOM 1945 C CA . VAL A 1 251 ? 24.717 12.898 -25.921 1.00 25.39 251 VAL A CA 1
ATOM 1946 C C . VAL A 1 251 ? 23.463 13.623 -26.379 1.00 24.57 251 VAL A C 1
ATOM 1947 O O . VAL A 1 251 ? 23.279 14.819 -26.139 1.00 24.37 251 VAL A O 1
ATOM 1951 N N . GLY A 1 252 ? 22.629 12.881 -27.092 1.00 25.10 252 GLY A N 1
ATOM 1952 C CA . GLY A 1 252 ? 21.272 13.306 -27.382 1.00 25.22 252 GLY A CA 1
ATOM 1953 C C . GLY A 1 252 ? 20.346 12.126 -27.171 1.00 24.65 252 GLY A C 1
ATOM 1954 O O . GLY A 1 252 ? 20.734 10.970 -27.351 1.00 28.50 252 GLY A O 1
ATOM 1955 N N . PHE A 1 253 ? 19.129 12.425 -26.735 1.00 21.54 253 PHE A N 1
ATOM 1956 C CA . PHE A 1 253 ? 18.129 11.399 -26.425 1.00 26.63 253 PHE A CA 1
ATOM 1957 C C . PHE A 1 253 ? 17.269 11.187 -27.669 1.00 24.54 253 PHE A C 1
ATOM 1958 O O . PHE A 1 253 ? 16.328 11.942 -27.926 1.00 25.09 253 PHE A O 1
ATOM 1966 N N . ARG A 1 254 ? 17.604 10.174 -28.465 1.00 27.03 254 ARG A N 1
ATOM 1967 C CA . ARG A 1 254 ? 16.777 9.793 -29.599 1.00 26.04 254 ARG A CA 1
ATOM 1968 C C . ARG A 1 254 ? 16.822 8.284 -29.757 1.00 27.01 254 ARG A C 1
ATOM 1969 O O . ARG A 1 254 ? 17.809 7.637 -29.403 1.00 27.00 254 ARG A O 1
ATOM 1977 N N . GLU A 1 255 ? 15.753 7.732 -30.315 1.00 25.45 255 GLU A N 1
ATOM 1978 C CA . GLU A 1 255 ? 15.680 6.312 -30.619 1.00 29.89 255 GLU A CA 1
ATOM 1979 C C . GLU A 1 255 ? 15.753 6.113 -32.127 1.00 28.31 255 GLU A C 1
ATOM 1980 O O . GLU A 1 255 ? 15.078 6.815 -32.885 1.00 28.09 255 GLU A O 1
ATOM 1986 N N . ILE A 1 256 ? 16.557 5.151 -32.558 1.00 27.83 256 ILE A N 1
ATOM 1987 C CA . ILE A 1 256 ? 16.596 4.755 -33.954 1.00 26.15 256 ILE A CA 1
ATOM 1988 C C . ILE A 1 256 ? 16.347 3.255 -33.998 1.00 29.21 256 ILE A C 1
ATOM 1989 O O . ILE A 1 256 ? 17.064 2.482 -33.354 1.00 29.05 256 ILE A O 1
ATOM 1994 N N . ARG A 1 257 ? 15.299 2.847 -34.704 1.00 30.00 257 ARG A N 1
ATOM 1995 C CA . ARG A 1 257 ? 15.025 1.427 -34.874 1.00 30.40 257 ARG A CA 1
ATOM 1996 C C . ARG A 1 257 ? 14.302 1.237 -36.197 1.00 30.86 257 ARG A C 1
ATOM 1997 O O . ARG A 1 257 ? 13.755 2.186 -36.763 1.00 29.08 257 ARG A O 1
ATOM 2005 N N . THR A 1 258 ? 14.323 0.004 -36.697 1.00 28.84 258 THR A N 1
ATOM 2006 C CA . THR A 1 258 ? 13.532 -0.362 -37.859 1.00 29.34 258 THR A CA 1
ATOM 2007 C C . THR A 1 258 ? 12.337 -1.192 -37.419 1.00 34.92 258 THR A C 1
ATOM 2008 O O . THR A 1 258 ? 12.401 -1.952 -36.447 1.00 28.37 258 THR A O 1
ATOM 2012 N N . GLU A 1 259 ? 11.243 -1.032 -38.154 1.00 28.99 259 GLU A N 1
ATOM 2013 C CA . GLU A 1 259 ? 10.024 -1.792 -37.920 1.00 31.56 259 GLU A CA 1
ATOM 2014 C C . GLU A 1 259 ? 9.395 -2.008 -39.287 1.00 28.97 259 GLU A C 1
ATOM 2015 O O . GLU A 1 259 ? 8.950 -1.044 -39.922 1.00 34.02 259 GLU A O 1
ATOM 2021 N N . GLY A 1 260 ? 9.381 -3.248 -39.749 1.00 26.92 260 GLY A N 1
ATOM 2022 C CA . GLY A 1 260 ? 8.895 -3.496 -41.101 1.00 33.22 260 GLY A CA 1
ATOM 2023 C C . GLY A 1 260 ? 9.780 -2.811 -42.126 1.00 32.24 260 GLY A C 1
ATOM 2024 O O . GLY A 1 260 ? 11.012 -2.920 -42.084 1.00 29.76 260 GLY A O 1
ATOM 2025 N N . LYS A 1 261 ? 9.150 -2.084 -43.052 1.00 28.23 261 LYS A N 1
ATOM 2026 C CA . LYS A 1 261 ? 9.859 -1.312 -44.065 1.00 28.91 261 LYS A CA 1
ATOM 2027 C C . LYS A 1 261 ? 10.159 0.120 -43.611 1.00 28.18 261 LYS A C 1
ATOM 2028 O O . LYS A 1 261 ? 10.480 0.969 -44.449 1.00 30.05 261 LYS A O 1
ATOM 2034 N N . ASP A 1 262 ? 10.045 0.419 -42.317 1.00 29.95 262 ASP A N 1
ATOM 2035 C CA . ASP A 1 262 ? 10.175 1.788 -41.820 1.00 29.14 262 ASP A CA 1
ATOM 2036 C C . ASP A 1 262 ? 11.452 1.949 -41.007 1.00 27.25 262 ASP A C 1
ATOM 2037 O O . ASP A 1 262 ? 11.752 1.119 -40.147 1.00 29.75 262 ASP A O 1
ATOM 2042 N N . ILE A 1 263 ? 12.186 3.026 -41.269 1.00 29.13 263 ILE A N 1
ATOM 2043 C CA . ILE A 1 263 ? 13.232 3.492 -40.366 1.00 23.97 263 ILE A CA 1
ATOM 2044 C C . ILE A 1 263 ? 12.591 4.520 -39.445 1.00 27.61 263 ILE A C 1
ATOM 2045 O O . ILE A 1 263 ? 12.111 5.560 -39.905 1.00 29.49 263 ILE A O 1
ATOM 2050 N N . LEU A 1 264 ? 12.572 4.235 -38.147 1.00 27.71 264 LEU A N 1
ATOM 2051 C CA . LEU A 1 264 ? 11.841 5.048 -37.187 1.00 26.20 264 LEU A CA 1
ATOM 2052 C C . LEU A 1 264 ? 12.821 5.843 -36.337 1.00 26.22 264 LEU A C 1
ATOM 2053 O O . LEU A 1 264 ? 13.700 5.266 -35.692 1.00 26.31 264 LEU A O 1
ATOM 2058 N N . LEU A 1 265 ? 12.653 7.159 -36.317 1.00 27.16 265 LEU A N 1
ATOM 2059 C CA . LEU A 1 265 ? 13.398 8.031 -35.416 1.00 27.98 265 LEU A CA 1
ATOM 2060 C C . LEU A 1 265 ? 12.425 8.601 -34.391 1.00 25.67 265 LEU A C 1
ATOM 2061 O O . LEU A 1 265 ? 11.502 9.331 -34.758 1.00 28.14 265 LEU A O 1
ATOM 2066 N N . ASN A 1 266 ? 12.621 8.267 -33.113 1.00 28.10 266 ASN A N 1
ATOM 2067 C CA . ASN A 1 266 ? 11.686 8.694 -32.062 1.00 29.52 266 ASN A CA 1
ATOM 2068 C C . ASN A 1 266 ? 10.248 8.339 -32.421 1.00 27.26 266 ASN A C 1
ATOM 2069 O O . ASN A 1 266 ? 9.316 9.094 -32.131 1.00 30.02 266 ASN A O 1
ATOM 2074 N N . GLY A 1 267 ? 10.066 7.206 -33.093 1.00 29.24 267 GLY A N 1
ATOM 2075 C CA . GLY A 1 267 ? 8.750 6.719 -33.423 1.00 27.03 267 GLY A CA 1
ATOM 2076 C C . GLY A 1 267 ? 8.179 7.204 -34.733 1.00 28.76 267 GLY A C 1
ATOM 2077 O O . GLY A 1 267 ? 7.076 6.776 -35.098 1.00 31.48 267 GLY A O 1
ATOM 2078 N N . ARG A 1 268 ? 8.876 8.076 -35.458 1.00 26.34 268 ARG A N 1
ATOM 2079 C CA . ARG A 1 268 ? 8.356 8.657 -36.694 1.00 30.52 268 ARG A CA 1
ATOM 2080 C C . ARG A 1 268 ? 9.062 8.053 -37.903 1.00 24.71 268 ARG A C 1
ATOM 2081 O O . ARG A 1 268 ? 10.260 7.765 -37.846 1.00 28.75 268 ARG A O 1
ATOM 2089 N N . LYS A 1 269 ? 8.314 7.856 -38.990 1.00 23.65 269 LYS A N 1
ATOM 2090 C CA . LYS A 1 269 ? 8.845 7.220 -40.195 1.00 31.09 269 LYS A CA 1
ATOM 2091 C C . LYS A 1 269 ? 9.740 8.213 -40.923 1.00 26.30 269 LYS A C 1
ATOM 2092 O O . LYS A 1 269 ? 9.251 9.178 -41.513 1.00 23.83 269 LYS A O 1
ATOM 2098 N N . LEU A 1 270 ? 11.043 7.949 -40.903 1.00 23.23 270 LEU A N 1
ATOM 2099 C CA . LEU A 1 270 ? 12.051 8.854 -41.439 1.00 25.74 270 LEU A CA 1
ATOM 2100 C C . LEU A 1 270 ? 12.105 8.822 -42.968 1.00 22.95 270 LEU A C 1
ATOM 2101 O O . LEU A 1 270 ? 12.026 7.757 -43.584 1.00 23.69 270 LEU A O 1
ATOM 2106 N N . ARG A 1 271 ? 12.228 10.004 -43.582 1.00 23.56 271 ARG A N 1
ATOM 2107 C CA . ARG A 1 271 ? 12.587 10.135 -44.991 1.00 23.51 271 ARG A CA 1
ATOM 2108 C C . ARG A 1 271 ? 14.000 10.712 -45.088 1.00 23.52 271 ARG A C 1
ATOM 2109 O O . ARG A 1 271 ? 14.262 11.814 -44.591 1.00 23.29 271 ARG A O 1
ATOM 2117 N N . ILE A 1 272 ? 14.898 9.974 -45.729 1.00 20.51 272 ILE A N 1
ATOM 2118 C CA . ILE A 1 272 ? 16.287 10.392 -45.897 1.00 21.70 272 ILE A CA 1
ATOM 2119 C C . ILE A 1 272 ? 16.418 11.253 -47.153 1.00 20.62 272 ILE A C 1
ATOM 2120 O O . ILE A 1 272 ? 16.094 10.806 -48.259 1.00 20.15 272 ILE A O 1
ATOM 2125 N N . LYS A 1 273 ? 16.891 12.493 -46.976 1.00 20.94 273 LYS A N 1
ATOM 2126 C CA . LYS A 1 273 ? 17.186 13.450 -48.049 1.00 19.30 273 LYS A CA 1
ATOM 2127 C C . LYS A 1 273 ? 18.676 13.780 -47.937 1.00 21.51 273 LYS A C 1
ATOM 2128 O O . LYS A 1 273 ? 19.060 14.739 -47.275 1.00 21.85 273 LYS A O 1
ATOM 2134 N N . GLY A 1 274 ? 19.537 12.986 -48.574 1.00 22.68 274 GLY A N 1
ATOM 2135 C CA . GLY A 1 274 ? 20.935 12.955 -48.218 1.00 21.21 274 GLY A CA 1
ATOM 2136 C C . GLY A 1 274 ? 21.905 13.302 -49.337 1.00 20.72 274 GLY A C 1
ATOM 2137 O O . GLY A 1 274 ? 21.553 13.384 -50.530 1.00 19.64 274 GLY A O 1
ATOM 2138 N N . PHE A 1 275 ? 23.158 13.479 -48.919 1.00 16.92 275 PHE A N 1
ATOM 2139 C CA . PHE A 1 275 ? 24.307 13.616 -49.795 1.00 17.58 275 PHE A CA 1
ATOM 2140 C C . PHE A 1 275 ? 25.407 12.664 -49.369 1.00 19.29 275 PHE A C 1
ATOM 2141 O O . PHE A 1 275 ? 25.724 12.546 -48.176 1.00 18.74 275 PHE A O 1
ATOM 2149 N N . CYS A 1 276 ? 25.994 11.992 -50.345 1.00 20.21 276 CYS A N 1
ATOM 2150 C CA . CYS A 1 276 ? 27.303 11.417 -50.129 1.00 20.49 276 CYS A CA 1
ATOM 2151 C C . CYS A 1 276 ? 28.309 12.560 -50.093 1.00 19.21 276 CYS A C 1
ATOM 2152 O O . CYS A 1 276 ? 28.270 13.446 -50.946 1.00 17.69 276 CYS A O 1
ATOM 2155 N N . ARG A 1 277 ? 29.190 12.569 -49.092 1.00 16.45 277 ARG A N 1
ATOM 2156 C CA . ARG A 1 277 ? 30.218 13.599 -49.021 1.00 16.19 277 ARG A 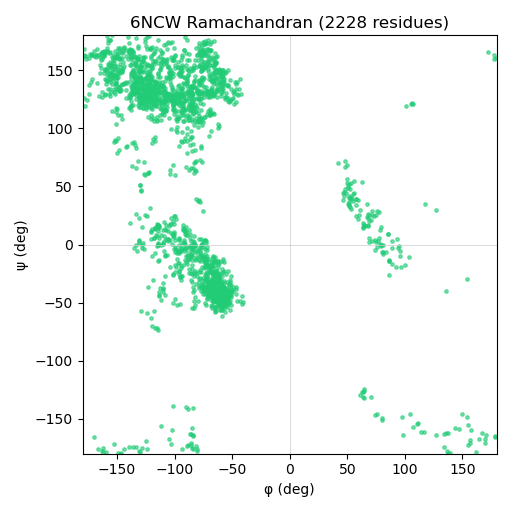CA 1
ATOM 2157 C C . ARG A 1 277 ? 31.542 12.973 -48.612 1.00 17.91 277 ARG A C 1
ATOM 2158 O O . ARG A 1 277 ? 31.649 12.386 -47.525 1.00 15.99 277 ARG A O 1
ATOM 2166 N N . HIS A 1 278 ? 32.537 13.109 -49.491 1.00 18.08 278 HIS A N 1
ATOM 2167 C CA . HIS A 1 278 ? 33.936 12.812 -49.190 1.00 20.36 278 HIS A CA 1
ATOM 2168 C C . HIS A 1 278 ? 34.565 13.934 -48.372 1.00 19.05 278 HIS A C 1
ATOM 2169 O O . HIS A 1 278 ? 34.233 15.112 -48.534 1.00 19.37 278 HIS A O 1
ATOM 2176 N N . GLU A 1 279 ? 35.521 13.568 -47.527 1.00 18.25 279 GLU A N 1
ATOM 2177 C CA . GLU A 1 279 ? 36.443 14.545 -46.947 1.00 19.62 279 GLU A CA 1
ATOM 2178 C C . GLU A 1 279 ? 37.479 14.900 -48.018 1.00 22.03 279 GLU A C 1
ATOM 2179 O O . GLU A 1 279 ? 38.561 14.307 -48.095 1.00 17.32 279 GLU A O 1
ATOM 2185 N N . ASP A 1 280 ? 37.140 15.860 -48.883 1.00 17.75 280 ASP A N 1
ATOM 2186 C CA . ASP A 1 280 ? 38.073 16.262 -49.929 1.00 18.89 280 ASP A CA 1
ATOM 2187 C C . ASP A 1 280 ? 37.864 17.731 -50.275 1.00 21.50 280 ASP A C 1
ATOM 2188 O O . ASP A 1 280 ? 36.730 18.221 -50.286 1.00 20.56 280 ASP A O 1
ATOM 2193 N N . HIS A 1 281 ? 38.962 18.432 -50.559 1.00 18.73 281 HIS A N 1
ATOM 2194 C CA . HIS A 1 281 ? 38.884 19.862 -50.842 1.00 18.47 281 HIS A CA 1
ATOM 2195 C C . HIS A 1 281 ? 40.160 20.235 -51.575 1.00 19.94 281 HIS A C 1
ATOM 2196 O O . HIS A 1 281 ? 41.226 19.693 -51.246 1.00 20.59 281 HIS A O 1
ATOM 2203 N N . PRO A 1 282 ? 40.096 21.135 -52.559 1.00 18.23 282 PRO A N 1
ATOM 2204 C CA . PRO A 1 282 ? 41.270 21.400 -53.407 1.00 13.89 282 PRO A CA 1
ATOM 2205 C C . PRO A 1 282 ? 42.426 22.067 -52.694 1.00 19.47 282 PRO A C 1
ATOM 2206 O O . PRO A 1 282 ? 43.556 21.949 -53.175 1.00 19.16 282 PRO A O 1
ATOM 2210 N N . GLN A 1 283 ? 42.196 22.774 -51.586 1.00 16.09 283 GLN A N 1
ATOM 2211 C CA . GLN A 1 283 ? 43.286 23.392 -50.842 1.00 18.86 283 GLN A CA 1
ATOM 2212 C C . GLN A 1 283 ? 43.674 22.612 -49.602 1.00 19.19 283 GLN A C 1
ATOM 2213 O O . GLN A 1 283 ? 44.801 22.759 -49.122 1.00 23.67 283 GLN A O 1
ATOM 2219 N N . PHE A 1 284 ? 42.761 21.828 -49.042 1.00 17.70 284 PHE A N 1
ATOM 2220 C CA . PHE A 1 284 ? 42.976 21.220 -47.737 1.00 20.49 284 PHE A CA 1
ATOM 2221 C C . PHE A 1 284 ? 43.074 19.705 -47.797 1.00 21.50 284 PHE A C 1
ATOM 2222 O O . PHE A 1 284 ? 43.291 19.080 -46.755 1.00 21.24 284 PHE A O 1
ATOM 2230 N N . GLY A 1 285 ? 42.963 19.101 -48.989 1.00 19.53 285 GLY A N 1
ATOM 2231 C CA . GLY A 1 285 ? 43.086 17.653 -49.066 1.00 18.29 285 GLY A CA 1
ATOM 2232 C C . GLY A 1 285 ? 41.944 17.023 -48.292 1.00 20.40 285 GLY A C 1
ATOM 2233 O O . GLY A 1 285 ? 40.775 17.357 -48.493 1.00 17.56 285 GLY A O 1
ATOM 2234 N N . CYS A 1 286 ? 42.258 16.127 -47.358 1.00 23.95 286 CYS A N 1
ATOM 2235 C CA . CYS A 1 286 ? 41.223 15.636 -46.459 1.00 19.35 286 CYS A CA 1
ATOM 2236 C C . CYS A 1 286 ? 41.321 16.278 -45.091 1.00 21.38 286 CYS A C 1
ATOM 2237 O O . CYS A 1 286 ? 40.639 15.842 -44.162 1.00 22.46 286 CYS A O 1
ATOM 2240 N N . ALA A 1 287 ? 42.153 17.306 -44.951 1.00 21.19 287 ALA A N 1
ATOM 2241 C CA . ALA A 1 287 ? 42.313 18.006 -43.679 1.00 22.25 287 ALA A CA 1
ATOM 2242 C C . ALA A 1 287 ? 41.524 19.316 -43.716 1.00 26.48 287 ALA A C 1
ATOM 2243 O O . ALA A 1 287 ? 42.076 20.427 -43.723 1.00 21.23 287 ALA A O 1
ATOM 2245 N N . LEU A 1 288 ? 40.198 19.173 -43.737 1.00 18.51 288 LEU A N 1
ATOM 2246 C CA . LEU A 1 288 ? 39.386 20.383 -43.833 1.00 19.84 288 LEU A CA 1
ATOM 2247 C C . LEU A 1 288 ? 39.256 21.042 -42.464 1.00 20.65 288 LEU A C 1
ATOM 2248 O O . LEU A 1 288 ? 38.925 20.366 -41.483 1.00 18.85 288 LEU A O 1
ATOM 2253 N N . PRO A 1 289 ? 39.486 22.346 -42.361 1.00 23.24 289 PRO A N 1
ATOM 2254 C CA . PRO A 1 289 ? 39.268 23.040 -41.093 1.00 22.09 289 PRO A CA 1
ATOM 2255 C C . PRO A 1 289 ? 37.786 23.252 -40.829 1.00 21.43 289 PRO A C 1
ATOM 2256 O O . PRO A 1 289 ? 36.926 23.101 -41.700 1.00 19.43 289 PRO A O 1
ATOM 2260 N N . PHE A 1 290 ? 37.510 23.583 -39.572 1.00 18.68 290 PHE A N 1
ATOM 2261 C CA . PHE A 1 290 ? 36.162 23.886 -39.112 1.00 21.12 290 PHE A CA 1
ATOM 2262 C C . PHE A 1 290 ? 35.393 24.764 -40.095 1.00 19.72 290 PHE A C 1
ATOM 2263 O O . PHE A 1 290 ? 34.247 24.467 -40.443 1.00 21.66 290 PHE A O 1
ATOM 2271 N N . SER A 1 291 ? 36.021 25.848 -40.555 1.00 19.97 291 SER A N 1
ATOM 2272 C CA . SER A 1 291 ? 35.338 26.798 -41.424 1.00 19.70 291 SER A CA 1
ATOM 2273 C C . SER A 1 291 ? 34.894 26.144 -42.725 1.00 24.12 291 SER A C 1
ATOM 2274 O O . SER A 1 291 ? 33.819 26.460 -43.252 1.00 23.01 291 SER A O 1
ATOM 2277 N N . ALA A 1 292 ? 35.728 25.250 -43.272 1.00 19.80 292 ALA A N 1
ATOM 2278 C CA . ALA A 1 292 ? 35.398 24.576 -44.518 1.00 21.66 292 ALA A CA 1
ATOM 2279 C C . ALA A 1 292 ? 34.295 23.544 -44.306 1.00 20.45 292 ALA A C 1
ATOM 2280 O O . ALA A 1 292 ? 33.413 23.378 -45.167 1.00 19.36 292 ALA A O 1
ATOM 2282 N N . MET A 1 293 ? 34.327 22.858 -43.161 1.00 17.13 293 MET A N 1
ATOM 2283 C CA . MET A 1 293 ? 33.260 21.931 -42.790 1.00 18.30 293 MET A CA 1
ATOM 2284 C C . MET A 1 293 ? 31.924 22.631 -42.725 1.00 17.97 293 MET A C 1
ATOM 2285 O O . MET A 1 293 ? 30.939 22.167 -43.302 1.00 21.56 293 MET A O 1
ATOM 2290 N N . GLN A 1 294 ? 31.858 23.719 -41.954 1.00 20.19 294 GLN A N 1
ATOM 2291 C CA . GLN A 1 294 ? 30.598 24.419 -41.778 1.00 19.40 294 GLN A CA 1
ATOM 2292 C C . GLN A 1 294 ? 30.123 25.018 -43.095 1.00 22.75 294 GLN A C 1
ATOM 2293 O O . GLN A 1 294 ? 28.918 25.040 -43.377 1.00 20.55 294 GLN A O 1
ATOM 2299 N N . HIS A 1 295 ? 31.055 25.484 -43.930 1.00 20.76 295 HIS A N 1
ATOM 2300 C CA . HIS A 1 295 ? 30.665 25.992 -45.243 1.00 20.31 295 HIS A CA 1
ATOM 2301 C C . HIS A 1 295 ? 29.964 24.908 -46.065 1.00 20.20 295 HIS A C 1
ATOM 2302 O O . HIS A 1 295 ? 28.891 25.147 -46.631 1.00 21.36 295 HIS A O 1
ATOM 2309 N N . ASP A 1 296 ? 30.546 23.702 -46.121 1.00 16.67 296 ASP A N 1
ATOM 2310 C CA . ASP A 1 296 ? 29.860 22.565 -46.737 1.00 18.20 296 ASP A CA 1
ATOM 2311 C C . ASP A 1 296 ? 28.491 22.330 -46.098 1.00 20.98 296 ASP A C 1
ATOM 2312 O O . ASP A 1 296 ? 27.494 22.116 -46.800 1.00 23.17 296 ASP A O 1
ATOM 2317 N N . LEU A 1 297 ? 28.426 22.328 -44.762 1.00 19.13 297 LEU A N 1
ATOM 2318 C CA . LEU A 1 297 ? 27.161 22.006 -44.111 1.00 21.27 297 LEU A CA 1
ATOM 2319 C C . LEU A 1 297 ? 26.088 23.030 -44.461 1.00 22.40 297 LEU A C 1
ATOM 2320 O O . LEU A 1 297 ? 24.922 22.665 -44.663 1.00 22.90 297 LEU A O 1
ATOM 2325 N N . MET A 1 298 ? 26.469 24.307 -44.586 1.00 17.67 298 MET A N 1
ATOM 2326 C CA . MET A 1 298 ? 25.495 25.335 -44.941 1.00 21.27 298 MET A CA 1
ATOM 2327 C C . MET A 1 298 ? 25.007 25.187 -46.379 1.00 20.94 298 MET A C 1
ATOM 2328 O O . MET A 1 298 ? 23.834 25.452 -46.657 1.00 18.99 298 MET A O 1
ATOM 2333 N N . LEU A 1 299 ? 25.872 24.754 -47.305 1.00 18.35 299 LEU A N 1
ATOM 2334 C CA . LEU A 1 299 ? 25.390 24.464 -48.645 1.00 17.94 299 LEU A CA 1
ATOM 2335 C C . LEU A 1 299 ? 24.443 23.275 -48.621 1.00 22.02 299 LEU A C 1
ATOM 2336 O O . LEU A 1 299 ? 23.356 23.318 -49.211 1.00 18.11 299 LEU A O 1
ATOM 2341 N N . ILE A 1 300 ? 24.824 22.226 -47.891 1.00 18.64 300 ILE A N 1
ATOM 2342 C CA . ILE A 1 300 ? 24.006 21.020 -47.815 1.00 20.66 300 ILE A CA 1
ATOM 2343 C C . ILE A 1 300 ? 22.643 21.324 -47.187 1.00 23.27 300 ILE A C 1
ATOM 2344 O O . ILE A 1 300 ? 21.603 20.847 -47.665 1.00 24.56 300 ILE A O 1
ATOM 2349 N N . LYS A 1 301 ? 22.612 22.177 -46.157 1.00 21.92 301 LYS A N 1
ATOM 2350 C CA . LYS A 1 301 ? 21.327 22.613 -45.600 1.00 25.90 301 LYS A CA 1
ATOM 2351 C C . LYS A 1 301 ? 20.546 23.474 -46.595 1.00 23.87 301 LYS A C 1
ATOM 2352 O O . LYS A 1 301 ? 19.324 23.355 -46.689 1.00 25.82 301 LYS A O 1
ATOM 2358 N N . ASP A 1 302 ? 21.231 24.351 -47.340 1.00 24.87 302 ASP A N 1
ATOM 2359 C CA . ASP A 1 302 ? 20.559 25.160 -48.357 1.00 25.14 302 ASP A CA 1
ATOM 2360 C C . ASP A 1 302 ? 19.896 24.289 -49.416 1.00 24.77 302 ASP A C 1
ATOM 2361 O O . ASP A 1 302 ? 18.837 24.646 -49.950 1.00 27.09 302 ASP A O 1
ATOM 2366 N N . LEU A 1 303 ? 20.499 23.144 -49.731 1.00 21.12 303 LEU A N 1
ATOM 2367 C CA . LEU A 1 303 ? 19.934 22.234 -50.714 1.00 20.96 303 LEU A CA 1
ATOM 2368 C C . LEU A 1 303 ? 18.686 21.504 -50.215 1.00 26.41 303 LEU A C 1
ATOM 2369 O O . LEU A 1 303 ? 18.012 20.854 -51.022 1.00 26.56 303 LEU A O 1
ATOM 2374 N N . GLY A 1 304 ? 18.356 21.603 -48.925 1.00 23.16 304 GLY A N 1
ATOM 2375 C CA . GLY A 1 304 ? 17.220 20.903 -48.366 1.00 23.29 304 GLY A CA 1
ATOM 2376 C C . GLY A 1 304 ? 17.518 19.550 -47.761 1.00 23.14 304 GLY A C 1
ATOM 2377 O O . GLY A 1 304 ? 16.583 18.874 -47.311 1.00 22.54 304 GLY A O 1
ATOM 2378 N N . ALA A 1 305 ? 18.785 19.148 -47.695 1.00 21.74 305 ALA A N 1
ATOM 2379 C CA . ALA A 1 305 ? 19.128 17.829 -47.190 1.00 19.62 305 ALA A CA 1
ATOM 2380 C C . ALA A 1 305 ? 18.947 17.754 -45.682 1.00 24.64 305 ALA A C 1
ATOM 2381 O O . ALA A 1 305 ? 19.028 18.760 -44.962 1.00 22.90 305 ALA A O 1
ATOM 2383 N N . ASN A 1 306 ? 18.697 16.542 -45.203 1.00 15.95 306 ASN A N 1
ATOM 2384 C CA . ASN A 1 306 ? 18.688 16.311 -43.770 1.00 20.64 306 ASN A CA 1
ATOM 2385 C C . ASN A 1 306 ? 19.712 15.269 -43.364 1.00 18.26 306 ASN A C 1
ATOM 2386 O O . ASN A 1 306 ? 19.762 14.894 -42.193 1.00 20.03 306 ASN A O 1
ATOM 2391 N N . SER A 1 307 ? 20.533 14.786 -44.293 1.00 19.50 307 SER A N 1
ATOM 2392 C CA . SER A 1 307 ? 21.395 13.670 -43.939 1.00 19.93 307 SER A CA 1
ATOM 2393 C C . SER A 1 307 ? 22.643 13.640 -44.818 1.00 20.41 307 SER A C 1
ATOM 2394 O O . SER A 1 307 ? 22.633 14.092 -45.969 1.00 21.39 307 SER A O 1
ATOM 2397 N N . ILE A 1 308 ? 23.724 13.114 -44.249 1.00 20.22 308 ILE A N 1
ATOM 2398 C CA . ILE A 1 308 ? 24.988 12.931 -44.948 1.00 21.50 308 ILE A CA 1
ATOM 2399 C C . ILE A 1 308 ? 25.461 11.496 -44.740 1.00 20.22 308 ILE A C 1
ATOM 2400 O O . ILE A 1 308 ? 25.247 10.902 -43.679 1.00 20.19 308 ILE A O 1
ATOM 2405 N N . ARG A 1 309 ? 26.087 10.943 -45.770 1.00 16.99 309 ARG A N 1
ATOM 2406 C CA . ARG A 1 309 ? 26.685 9.622 -45.762 1.00 19.69 309 ARG A CA 1
ATOM 2407 C C . ARG A 1 309 ? 28.189 9.803 -45.952 1.00 20.53 309 ARG A C 1
ATOM 2408 O O . ARG A 1 309 ? 28.621 10.439 -46.923 1.00 18.83 309 ARG A O 1
ATOM 2416 N N . THR A 1 310 ? 28.982 9.252 -45.027 1.00 17.82 310 THR A N 1
ATOM 2417 C CA . THR A 1 310 ? 30.439 9.451 -44.986 1.00 16.97 310 THR A CA 1
ATOM 2418 C C . THR A 1 310 ? 31.158 8.492 -45.952 1.00 21.23 310 THR A C 1
ATOM 2419 O O . THR A 1 310 ? 31.862 7.556 -45.558 1.00 20.80 310 THR A O 1
ATOM 2423 N N . VAL A 1 311 ? 31.011 8.750 -47.253 1.00 18.36 311 VAL A N 1
ATOM 2424 C CA . VAL A 1 311 ? 31.741 7.944 -48.238 1.00 20.29 311 VAL A CA 1
ATOM 2425 C C . VAL A 1 311 ? 33.237 8.246 -48.166 1.00 17.77 311 VAL A C 1
ATOM 2426 O O . VAL A 1 311 ? 33.642 9.415 -48.164 1.00 19.97 311 VAL A O 1
ATOM 2430 N N . HIS A 1 312 ? 34.078 7.203 -48.090 1.00 18.40 312 HIS A N 1
ATOM 2431 C CA . HIS A 1 312 ? 33.745 5.817 -47.698 1.00 17.14 312 HIS A CA 1
ATOM 2432 C C . HIS A 1 312 ? 34.643 5.456 -46.507 1.00 20.25 312 HIS A C 1
ATOM 2433 O O . HIS A 1 312 ? 35.475 4.544 -46.584 1.00 19.53 312 HIS A O 1
ATOM 2440 N N . TYR A 1 313 ? 34.502 6.188 -45.410 1.00 18.13 313 TYR A N 1
ATOM 2441 C CA . TYR A 1 313 ? 35.379 6.003 -44.262 1.00 22.18 313 TYR A CA 1
ATOM 2442 C C . TYR A 1 313 ? 34.827 6.830 -43.113 1.00 20.37 313 TYR A C 1
ATOM 2443 O O . TYR A 1 313 ? 34.013 7.728 -43.334 1.00 17.82 313 TYR A O 1
ATOM 2452 N N . PRO A 1 314 ? 35.265 6.558 -41.890 1.00 18.95 314 PRO A N 1
ATOM 2453 C CA . PRO A 1 314 ? 34.806 7.371 -40.761 1.00 18.18 314 PRO A CA 1
ATOM 2454 C C . PRO A 1 314 ? 35.302 8.797 -40.905 1.00 19.63 314 PRO A C 1
ATOM 2455 O O . PRO A 1 314 ? 36.357 9.052 -41.496 1.00 23.31 314 PRO A O 1
ATOM 2459 N N . ASN A 1 315 ? 34.513 9.734 -40.379 1.00 21.52 315 ASN A N 1
ATOM 2460 C CA . ASN A 1 315 ? 34.794 11.161 -40.481 1.00 19.30 315 ASN A CA 1
ATOM 2461 C C . ASN A 1 315 ? 35.380 11.726 -39.193 1.00 21.55 315 ASN A C 1
ATOM 2462 O O . ASN A 1 315 ? 35.232 11.158 -38.109 1.00 23.56 315 ASN A O 1
ATOM 2467 N N . ASP A 1 316 ? 36.049 12.870 -39.345 1.00 20.63 316 ASP A N 1
ATOM 2468 C CA . ASP A 1 316 ? 36.454 13.752 -38.260 1.00 22.75 316 ASP A CA 1
ATOM 2469 C C . ASP A 1 316 ? 35.332 13.967 -37.243 1.00 24.10 316 ASP A C 1
ATOM 2470 O O . ASP A 1 316 ? 34.219 14.362 -37.595 1.00 21.32 316 ASP A O 1
ATOM 2475 N N . GLU A 1 317 ? 35.653 13.752 -35.969 1.00 22.23 317 GLU A N 1
ATOM 2476 C CA . GLU A 1 317 ? 34.668 13.970 -34.911 1.00 23.82 317 GLU A CA 1
ATOM 2477 C C . GLU A 1 317 ? 34.228 15.423 -34.830 1.00 21.35 317 GLU A C 1
ATOM 2478 O O . GLU A 1 317 ? 33.137 15.716 -34.329 1.00 23.97 317 GLU A O 1
ATOM 2484 N N . LEU A 1 318 ? 35.067 16.349 -35.274 1.00 19.59 318 LEU A N 1
ATOM 2485 C CA . LEU A 1 318 ? 34.631 17.737 -35.339 1.00 20.22 318 LEU A CA 1
ATOM 2486 C C . LEU A 1 318 ? 33.455 17.894 -36.311 1.00 21.67 318 LEU A C 1
ATOM 2487 O O . LEU A 1 318 ? 32.522 18.663 -36.055 1.00 19.96 318 LEU A O 1
ATOM 2492 N N . PHE A 1 319 ? 33.481 17.166 -37.429 1.00 19.53 319 PHE A N 1
ATOM 2493 C CA . PHE A 1 319 ? 32.375 17.240 -38.386 1.00 20.19 319 PHE A CA 1
ATOM 2494 C C . PHE A 1 319 ? 31.121 16.606 -37.796 1.00 21.87 319 PHE A C 1
ATOM 2495 O O . PHE A 1 319 ? 30.025 17.172 -37.887 1.00 20.44 319 PHE A O 1
ATOM 2503 N N . LEU A 1 320 ? 31.275 15.428 -37.177 1.00 21.35 320 LEU A N 1
ATOM 2504 C CA . LEU A 1 320 ? 30.153 14.771 -36.508 1.00 22.48 320 LEU A CA 1
ATOM 2505 C C . LEU A 1 320 ? 29.564 15.659 -35.418 1.00 20.94 320 LEU A C 1
ATOM 2506 O O . LEU A 1 320 ? 28.341 15.738 -35.282 1.00 23.54 320 LEU A O 1
ATOM 2511 N N . ASP A 1 321 ? 30.415 16.340 -34.638 1.00 22.40 321 ASP A N 1
ATOM 2512 C CA . ASP A 1 321 ? 29.924 17.323 -33.665 1.00 23.58 321 ASP A CA 1
ATOM 2513 C C . ASP A 1 321 ? 29.013 18.342 -34.338 1.00 24.30 321 ASP A C 1
ATOM 2514 O O . ASP A 1 321 ? 27.950 18.686 -33.814 1.00 24.49 321 ASP A O 1
ATOM 2519 N N . LEU A 1 322 ? 29.442 18.875 -35.482 1.00 19.21 322 LEU A N 1
ATOM 2520 C CA . LEU A 1 322 ? 28.634 19.893 -36.149 1.00 21.96 322 LEU A CA 1
ATOM 2521 C C . LEU A 1 322 ? 27.328 19.316 -36.685 1.00 18.37 322 LEU A C 1
ATOM 2522 O O . LEU A 1 322 ? 26.327 20.040 -36.781 1.00 18.11 322 LEU A O 1
ATOM 2527 N N . CYS A 1 323 ? 27.311 18.027 -37.038 1.00 18.94 323 CYS A N 1
ATOM 2528 C CA . CYS A 1 323 ? 26.053 17.399 -37.438 1.00 17.11 323 CYS A CA 1
ATOM 2529 C C . CYS A 1 323 ? 25.136 17.202 -36.229 1.00 25.22 323 CYS A C 1
ATOM 2530 O O . CYS A 1 323 ? 23.926 17.438 -36.329 1.00 24.85 323 CYS A O 1
ATOM 2533 N N . ASP A 1 324 ? 25.699 16.754 -35.090 1.00 21.37 324 ASP A N 1
ATOM 2534 C CA . ASP A 1 324 ? 24.957 16.676 -33.826 1.00 23.92 324 ASP A CA 1
ATOM 2535 C C . ASP A 1 324 ? 24.263 17.991 -33.501 1.00 26.75 324 ASP A C 1
ATOM 2536 O O . ASP A 1 324 ? 23.059 18.018 -33.223 1.00 28.22 324 ASP A O 1
ATOM 2541 N N . GLU A 1 325 ? 25.024 19.100 -33.516 1.00 23.56 325 GLU A N 1
ATOM 2542 C CA . GLU A 1 325 ? 24.489 20.417 -33.169 1.00 24.60 325 GLU A CA 1
ATOM 2543 C C . GLU A 1 325 ? 23.444 20.925 -34.152 1.00 25.59 325 GLU A C 1
ATOM 2544 O O . GLU A 1 325 ? 22.624 21.764 -33.769 1.00 24.10 325 GLU A O 1
ATOM 2550 N N . GLN A 1 326 ? 23.454 20.465 -35.408 1.00 23.94 326 GLN A N 1
ATOM 2551 C CA . GLN A 1 326 ? 22.528 20.999 -36.400 1.00 24.59 326 GLN A CA 1
ATOM 2552 C C . GLN A 1 326 ? 21.429 20.016 -36.789 1.00 23.08 326 GLN A C 1
ATOM 2553 O O . GLN A 1 326 ? 20.588 20.344 -37.627 1.00 26.76 326 GLN A O 1
ATOM 2559 N N . GLY A 1 327 ? 21.380 18.841 -36.173 1.00 26.35 327 GLY A N 1
ATOM 2560 C CA . GLY A 1 327 ? 20.291 17.920 -36.436 1.00 24.71 327 GLY A CA 1
ATOM 2561 C C . GLY A 1 327 ? 20.403 17.203 -37.758 1.00 24.89 327 GLY A C 1
ATOM 2562 O O . GLY A 1 327 ? 19.383 16.850 -38.351 1.00 25.99 327 GLY A O 1
ATOM 2563 N N . ILE A 1 328 ? 21.619 16.989 -38.246 1.00 23.74 328 ILE A N 1
ATOM 2564 C CA . ILE A 1 328 ? 21.850 16.327 -39.526 1.00 21.08 328 ILE A CA 1
ATOM 2565 C C . ILE A 1 328 ? 22.105 14.849 -39.251 1.00 20.01 328 ILE A C 1
ATOM 2566 O O . ILE A 1 328 ? 22.967 14.512 -38.440 1.00 21.71 328 ILE A O 1
ATOM 2571 N N . LEU A 1 329 ? 21.347 13.968 -39.906 1.00 19.29 329 LEU A N 1
ATOM 2572 C CA . LEU A 1 329 ? 21.506 12.532 -39.708 1.00 18.47 329 LEU A CA 1
ATOM 2573 C C . LEU A 1 329 ? 22.704 12.003 -40.490 1.00 21.50 329 LEU A C 1
ATOM 2574 O O . LEU A 1 329 ? 22.965 12.420 -41.620 1.00 22.11 329 LEU A O 1
ATOM 2579 N N . VAL A 1 330 ? 23.432 11.072 -39.888 1.00 20.30 330 VAL A N 1
ATOM 2580 C CA . VAL A 1 330 ? 24.676 10.574 -40.446 1.00 17.80 330 VAL A CA 1
ATOM 2581 C C . VAL A 1 330 ? 24.589 9.060 -40.606 1.00 20.04 330 VAL A C 1
ATOM 2582 O O . VAL A 1 330 ? 24.248 8.338 -39.665 1.00 21.91 330 VAL A O 1
ATOM 2586 N N . TRP A 1 331 ? 24.863 8.598 -41.815 1.00 20.73 331 TRP A N 1
ATOM 2587 C CA . TRP A 1 331 ? 25.301 7.237 -42.080 1.00 17.46 331 TRP A CA 1
ATOM 2588 C C . TRP A 1 331 ? 26.826 7.259 -42.039 1.00 20.99 331 TRP A C 1
ATOM 2589 O O . TRP A 1 331 ? 27.450 7.958 -42.843 1.00 20.14 331 TRP A O 1
ATOM 2600 N N . GLU A 1 332 ? 27.433 6.542 -41.089 1.00 18.60 332 GLU A N 1
ATOM 2601 C CA . GLU A 1 332 ? 28.882 6.413 -41.056 1.00 16.62 332 GLU A CA 1
ATOM 2602 C C . GLU A 1 332 ? 29.264 4.974 -41.382 1.00 18.02 332 GLU A C 1
ATOM 2603 O O . GLU A 1 332 ? 28.615 4.036 -40.916 1.00 21.04 332 GLU A O 1
ATOM 2609 N N . GLU A 1 333 ? 30.293 4.791 -42.213 1.00 17.61 333 GLU A N 1
ATOM 2610 C CA . GLU A 1 333 ? 30.713 3.448 -42.603 1.00 20.64 333 GLU A CA 1
ATOM 2611 C C . GLU A 1 333 ? 32.208 3.251 -42.365 1.00 20.66 333 GLU A C 1
ATOM 2612 O O . GLU A 1 333 ? 32.963 4.214 -42.231 1.00 20.19 333 GLU A O 1
ATOM 2618 N N . ASN A 1 334 ? 32.627 1.981 -42.297 1.00 18.93 334 ASN A N 1
ATOM 2619 C CA . ASN A 1 334 ? 34.043 1.673 -42.176 1.00 21.35 334 ASN A CA 1
ATOM 2620 C C . ASN A 1 334 ? 34.758 1.964 -43.498 1.00 20.42 334 ASN A C 1
ATOM 2621 O O . ASN A 1 334 ? 34.134 2.226 -44.530 1.00 20.27 334 ASN A O 1
ATOM 2626 N N . HIS A 1 335 ? 36.086 1.958 -43.448 1.00 20.24 335 HIS A N 1
ATOM 2627 C CA . HIS A 1 335 ? 36.872 2.379 -44.602 1.00 21.88 335 HIS A CA 1
ATOM 2628 C C . HIS A 1 335 ? 37.015 1.212 -45.573 1.00 22.84 335 HIS A C 1
ATOM 2629 O O . HIS A 1 335 ? 37.815 0.302 -45.348 1.00 21.42 335 HIS A O 1
ATOM 2636 N N . ALA A 1 336 ? 36.238 1.245 -46.660 1.00 21.33 336 ALA A N 1
ATOM 2637 C CA . ALA A 1 336 ? 36.321 0.264 -47.737 1.00 20.39 336 ALA A CA 1
ATOM 2638 C C . ALA A 1 336 ? 35.528 0.779 -48.937 1.00 24.29 336 ALA A C 1
ATOM 2639 O O . ALA A 1 336 ? 34.430 1.315 -48.760 1.00 25.56 336 ALA A O 1
ATOM 2641 N N . ARG A 1 337 ? 36.060 0.599 -50.150 1.00 22.85 337 ARG A N 1
ATOM 2642 C CA . ARG A 1 337 ? 35.288 0.940 -51.350 1.00 22.48 337 ARG A CA 1
ATOM 2643 C C . ARG A 1 337 ? 35.675 0.052 -52.528 1.00 21.50 337 ARG A C 1
ATOM 2644 O O . ARG A 1 337 ? 36.815 0.114 -53.009 1.00 21.42 337 ARG A O 1
ATOM 2652 N N . GLY A 1 338 ? 34.714 -0.738 -53.008 1.00 20.55 338 GLY A N 1
ATOM 2653 C CA . GLY A 1 338 ? 34.839 -1.394 -54.301 1.00 23.26 338 GLY A CA 1
ATOM 2654 C C . GLY A 1 338 ? 35.846 -2.521 -54.347 1.00 27.59 338 GLY A C 1
ATOM 2655 O O . GLY A 1 338 ? 36.400 -2.810 -55.413 1.00 30.90 338 GLY A O 1
ATOM 2656 N N . LEU A 1 339 ? 36.127 -3.152 -53.214 1.00 25.60 339 LEU A N 1
ATOM 2657 C CA . LEU A 1 339 ? 37.202 -4.129 -53.165 1.00 24.20 339 LEU A CA 1
ATOM 2658 C C . LEU A 1 339 ? 36.707 -5.453 -53.730 1.00 26.73 339 LEU A C 1
ATOM 2659 O O . LEU A 1 339 ? 35.640 -5.946 -53.344 1.00 23.22 339 LEU A O 1
ATOM 2664 N N . SER A 1 340 ? 37.472 -6.009 -54.666 1.00 26.36 340 SER A N 1
ATOM 2665 C CA . SER A 1 340 ? 37.160 -7.305 -55.241 1.00 26.88 340 SER A CA 1
ATOM 2666 C C . SER A 1 340 ? 37.342 -8.414 -54.202 1.00 30.47 340 SER A C 1
ATOM 2667 O O . SER A 1 340 ? 37.923 -8.225 -53.123 1.00 26.73 340 SER A O 1
ATOM 2670 N N . GLU A 1 341 ? 36.826 -9.595 -54.548 1.00 30.34 341 GLU A N 1
ATOM 2671 C CA . GLU A 1 341 ? 37.077 -10.781 -53.741 1.00 31.28 341 GLU A CA 1
ATOM 2672 C C . GLU A 1 341 ? 38.578 -10.990 -53.527 1.00 31.95 341 GLU A C 1
ATOM 2673 O O . GLU A 1 341 ? 39.027 -11.246 -52.399 1.00 31.83 341 GLU A O 1
ATOM 2679 N N . GLU A 1 342 ? 39.372 -10.845 -54.595 1.00 31.12 342 GLU A N 1
ATOM 2680 C CA . GLU A 1 342 ? 40.823 -10.964 -54.470 1.00 29.57 342 GLU A CA 1
ATOM 2681 C C . GLU A 1 342 ? 41.402 -9.882 -53.560 1.00 30.30 342 GLU A C 1
ATOM 2682 O O . GLU A 1 342 ? 42.300 -10.163 -52.760 1.00 28.99 342 GLU A O 1
ATOM 2688 N N . ASN A 1 343 ? 40.902 -8.639 -53.658 1.00 30.34 343 ASN A N 1
ATOM 2689 C CA . ASN A 1 343 ? 41.348 -7.592 -52.734 1.00 29.22 343 ASN A CA 1
ATOM 2690 C C . ASN A 1 343 ? 41.063 -7.971 -51.290 1.00 28.45 343 ASN A C 1
ATOM 2691 O O . ASN A 1 343 ? 41.900 -7.765 -50.408 1.00 27.82 343 ASN A O 1
ATOM 2696 N N . MET A 1 344 ? 39.874 -8.500 -51.027 1.00 29.74 344 MET A N 1
ATOM 2697 C CA . MET A 1 344 ? 39.460 -8.842 -49.677 1.00 27.97 344 MET A CA 1
ATOM 2698 C C . MET A 1 344 ? 40.209 -10.039 -49.112 1.00 30.11 344 MET A C 1
ATOM 2699 O O . MET A 1 344 ? 40.105 -10.305 -47.909 1.00 29.41 344 MET A O 1
ATOM 2704 N N . ARG A 1 345 ? 40.933 -10.779 -49.944 1.00 31.50 345 ARG A N 1
ATOM 2705 C CA . ARG A 1 345 ? 41.767 -11.871 -49.466 1.00 30.62 345 ARG A CA 1
ATOM 2706 C C . ARG A 1 345 ? 43.194 -11.433 -49.158 1.00 33.28 345 ARG A C 1
ATOM 2707 O O . ARG A 1 345 ? 44.021 -12.278 -48.796 1.00 27.82 345 ARG A O 1
ATOM 2715 N N . ASN A 1 346 ? 43.507 -10.152 -49.325 1.00 30.22 346 ASN A N 1
ATOM 2716 C CA . ASN A 1 346 ? 44.750 -9.621 -48.792 1.00 31.57 346 ASN A CA 1
ATOM 2717 C C . ASN A 1 346 ? 44.892 -10.073 -47.333 1.00 27.43 346 ASN A C 1
ATOM 2718 O O . ASN A 1 346 ? 43.913 -10.008 -46.573 1.00 29.71 346 ASN A O 1
ATOM 2723 N N . PRO A 1 347 ? 46.056 -10.590 -46.925 1.00 27.41 347 PRO A N 1
ATOM 2724 C CA . PRO A 1 347 ? 46.177 -11.154 -45.565 1.00 28.03 347 PRO A CA 1
ATOM 2725 C C . PRO A 1 347 ? 45.959 -10.147 -44.445 1.00 30.93 347 PRO A C 1
ATOM 2726 O O . PRO A 1 347 ? 45.790 -10.570 -43.292 1.00 29.39 347 PRO A O 1
ATOM 2730 N N . HIS A 1 348 ? 45.971 -8.843 -44.729 1.00 27.55 348 HIS A N 1
ATOM 2731 C CA . HIS A 1 348 ? 45.710 -7.835 -43.705 1.00 29.23 348 HIS A CA 1
ATOM 2732 C C . HIS A 1 348 ? 44.283 -7.326 -43.723 1.00 26.80 348 HIS A C 1
ATOM 2733 O O . HIS A 1 348 ? 43.934 -6.513 -42.859 1.00 29.29 348 HIS A O 1
ATOM 2740 N N . PHE A 1 349 ? 43.460 -7.766 -44.691 1.00 27.26 349 PHE A N 1
ATOM 2741 C CA . PHE A 1 349 ? 42.167 -7.124 -44.921 1.00 26.52 349 PHE A CA 1
ATOM 2742 C C . PHE A 1 349 ? 41.247 -7.244 -43.706 1.00 27.40 349 PHE A C 1
ATOM 2743 O O . PHE A 1 349 ? 40.673 -6.248 -43.253 1.00 27.96 349 PHE A O 1
ATOM 2751 N N . LYS A 1 350 ? 41.076 -8.461 -43.178 1.00 27.38 350 LYS A N 1
ATOM 2752 C CA . LYS A 1 350 ? 40.162 -8.654 -42.049 1.00 29.00 350 LYS A CA 1
ATOM 2753 C C . LYS A 1 350 ? 40.633 -7.901 -40.807 1.00 28.96 350 LYS A C 1
ATOM 2754 O O . LYS A 1 350 ? 39.829 -7.259 -40.118 1.00 26.79 350 LYS A O 1
ATOM 2760 N N . GLN A 1 351 ? 41.933 -7.967 -40.509 1.00 27.56 351 GLN A N 1
ATOM 2761 C CA . GLN A 1 351 ? 42.476 -7.256 -39.356 1.00 27.26 351 GLN A CA 1
ATOM 2762 C C . GLN A 1 351 ? 42.276 -5.747 -39.492 1.00 28.08 351 GLN A C 1
ATOM 2763 O O . GLN A 1 351 ? 41.895 -5.072 -38.527 1.00 27.11 351 GLN A O 1
ATOM 2769 N N . GLN A 1 352 ? 42.498 -5.200 -40.694 1.00 27.67 352 GLN A N 1
ATOM 2770 C CA . GLN A 1 352 ? 42.378 -3.753 -40.870 1.00 25.08 352 GLN A CA 1
ATOM 2771 C C . GLN A 1 352 ? 40.918 -3.295 -40.855 1.00 26.66 352 GLN A C 1
ATOM 2772 O O . GLN A 1 352 ? 40.620 -2.199 -40.362 1.00 29.34 352 GLN A O 1
ATOM 2778 N N . CYS A 1 353 ? 39.994 -4.125 -41.345 1.00 26.34 353 CYS A N 1
ATOM 2779 C CA . CYS A 1 353 ? 38.574 -3.813 -41.228 1.00 23.85 353 CYS A CA 1
ATOM 2780 C C . CYS A 1 353 ? 38.131 -3.866 -39.779 1.00 27.50 353 CYS A C 1
ATOM 2781 O O . CYS A 1 353 ? 37.524 -2.914 -39.266 1.00 28.29 353 CYS A O 1
ATOM 2784 N N . GLY A 1 354 ? 38.435 -4.980 -39.104 1.00 28.13 354 GLY A N 1
ATOM 2785 C CA . GLY A 1 354 ? 38.145 -5.084 -37.684 1.00 26.49 354 GLY A CA 1
ATOM 2786 C C . GLY A 1 354 ? 38.703 -3.931 -36.875 1.00 28.34 354 GLY A C 1
ATOM 2787 O O . GLY A 1 354 ? 38.013 -3.375 -36.017 1.00 26.53 354 GLY A O 1
ATOM 2788 N N . ASP A 1 355 ? 39.959 -3.549 -37.137 1.00 24.48 355 ASP A N 1
ATOM 2789 C CA . ASP A 1 355 ? 40.550 -2.414 -36.425 1.00 25.85 355 ASP A CA 1
ATOM 2790 C C . ASP A 1 355 ? 39.782 -1.119 -36.695 1.00 29.49 355 ASP A C 1
ATOM 2791 O O . ASP A 1 355 ? 39.516 -0.335 -35.774 1.00 30.06 355 ASP A O 1
ATOM 2796 N N . CYS A 1 356 ? 39.449 -0.859 -37.962 1.00 30.62 356 CYS A N 1
ATOM 2797 C CA . CYS A 1 356 ? 38.702 0.352 -38.293 1.00 30.04 356 CYS A CA 1
ATOM 2798 C C . CYS A 1 356 ? 37.347 0.361 -37.595 1.00 23.48 356 CYS A C 1
ATOM 2799 O O . CYS A 1 356 ? 36.955 1.362 -36.989 1.00 24.11 356 CYS A O 1
ATOM 2802 N N . ILE A 1 357 ? 36.623 -0.752 -37.665 1.00 22.17 357 ILE A N 1
ATOM 2803 C CA . ILE A 1 357 ? 35.315 -0.820 -37.021 1.00 21.48 357 ILE A CA 1
ATOM 2804 C C . ILE A 1 357 ? 35.439 -0.605 -35.509 1.00 25.77 357 ILE A C 1
ATOM 2805 O O . ILE A 1 357 ? 34.686 0.172 -34.909 1.00 25.23 357 ILE A O 1
ATOM 2810 N N . ARG A 1 358 ? 36.377 -1.307 -34.865 1.00 25.56 358 ARG A N 1
ATOM 2811 C CA . ARG A 1 358 ? 36.537 -1.159 -33.416 1.00 25.16 358 ARG A CA 1
ATOM 2812 C C . ARG A 1 358 ? 36.809 0.290 -33.040 1.00 24.56 358 ARG A C 1
ATOM 2813 O O . ARG A 1 358 ? 36.161 0.844 -32.141 1.00 24.01 358 ARG A O 1
ATOM 2821 N N . GLU A 1 359 ? 37.757 0.927 -33.733 1.00 23.27 359 GLU A N 1
ATOM 2822 C CA . GLU A 1 359 ? 38.127 2.295 -33.395 1.00 22.64 359 GLU A CA 1
ATOM 2823 C C . GLU A 1 359 ? 37.000 3.272 -33.701 1.00 24.91 359 GLU A C 1
ATOM 2824 O O . GLU A 1 359 ? 36.739 4.188 -32.908 1.00 23.46 359 GLU A O 1
ATOM 2830 N N . MET A 1 360 ? 36.302 3.063 -34.828 1.00 23.13 360 MET A N 1
ATOM 2831 C CA . MET A 1 360 ? 35.204 3.937 -35.227 1.00 24.08 360 MET A CA 1
ATOM 2832 C C . MET A 1 360 ? 34.079 3.928 -34.195 1.00 21.23 360 MET A C 1
ATOM 2833 O O . MET A 1 360 ? 33.636 4.985 -33.737 1.00 24.09 360 MET A O 1
ATOM 2838 N N . ILE A 1 361 ? 33.596 2.748 -33.814 1.00 23.17 361 ILE A N 1
ATOM 2839 C CA . ILE A 1 361 ? 32.431 2.714 -32.929 1.00 26.38 361 ILE A CA 1
ATOM 2840 C C . ILE A 1 361 ? 32.823 3.105 -31.508 1.00 27.02 361 ILE A C 1
ATOM 2841 O O . ILE A 1 361 ? 32.091 3.842 -30.834 1.00 28.20 361 ILE A O 1
ATOM 2846 N N . THR A 1 362 ? 33.990 2.651 -31.034 1.00 25.37 362 THR A N 1
ATOM 2847 C CA . THR A 1 362 ? 34.424 3.047 -29.695 1.00 24.03 362 THR A CA 1
ATOM 2848 C C . THR A 1 362 ? 34.521 4.568 -29.584 1.00 25.49 362 THR A C 1
ATOM 2849 O O . THR A 1 362 ? 34.100 5.150 -28.583 1.00 29.04 362 THR A O 1
ATOM 2853 N N . ALA A 1 363 ? 35.013 5.232 -30.631 1.00 23.71 363 ALA A N 1
ATOM 2854 C CA . ALA A 1 363 ? 35.217 6.674 -30.564 1.00 26.71 363 ALA A CA 1
ATOM 2855 C C . ALA A 1 363 ? 33.920 7.450 -30.765 1.00 24.46 363 ALA A C 1
ATOM 2856 O O . ALA A 1 363 ? 33.717 8.488 -30.123 1.00 25.29 363 ALA A O 1
ATOM 2858 N N . HIS A 1 364 ? 33.029 6.955 -31.630 1.00 22.14 364 HIS A N 1
ATOM 2859 C CA . HIS A 1 364 ? 31.876 7.701 -32.131 1.00 20.63 364 HIS A CA 1
ATOM 2860 C C . HIS A 1 364 ? 30.557 7.261 -31.522 1.00 23.07 364 HIS A C 1
ATOM 2861 O O . HIS A 1 364 ? 29.508 7.784 -31.913 1.00 24.29 364 HIS A O 1
ATOM 2868 N N . TYR A 1 365 ? 30.586 6.341 -30.553 1.00 30.49 365 TYR A N 1
ATOM 2869 C CA . TYR A 1 365 ? 29.363 5.737 -30.016 1.00 24.96 365 TYR A CA 1
ATOM 2870 C C . TYR A 1 365 ? 28.313 6.771 -29.631 1.00 22.36 365 TYR A C 1
ATOM 2871 O O . TYR A 1 365 ? 27.108 6.528 -29.778 1.00 18.97 365 TYR A O 1
ATOM 2880 N N . ASN A 1 366 ? 28.744 7.914 -29.103 1.00 21.81 366 ASN A N 1
ATOM 2881 C CA . ASN A 1 366 ? 27.817 8.830 -28.454 1.00 20.99 366 ASN A CA 1
ATOM 2882 C C . ASN A 1 366 ? 27.131 9.805 -29.395 1.00 26.83 366 ASN A C 1
ATOM 2883 O O . ASN A 1 366 ? 26.234 10.522 -28.942 1.00 24.52 366 ASN A O 1
ATOM 2888 N N . HIS A 1 367 ? 27.545 9.886 -30.659 1.00 23.90 367 HIS A N 1
ATOM 2889 C CA . HIS A 1 367 ? 27.033 10.931 -31.553 1.00 23.77 367 HIS A CA 1
ATOM 2890 C C . HIS A 1 367 ? 25.574 10.674 -31.888 1.00 22.47 367 HIS A C 1
ATOM 2891 O O . HIS A 1 367 ? 25.276 9.687 -32.570 1.00 22.52 367 HIS A O 1
ATOM 2898 N N . PRO A 1 368 ? 24.636 11.500 -31.425 1.00 25.61 368 PRO A N 1
ATOM 2899 C CA . PRO A 1 368 ? 23.230 11.263 -31.786 1.00 21.37 368 PRO A CA 1
ATOM 2900 C C . PRO A 1 368 ? 22.970 11.340 -33.279 1.00 21.69 368 PRO A C 1
ATOM 2901 O O . PRO A 1 368 ? 21.998 10.740 -33.759 1.00 22.38 368 PRO A O 1
ATOM 2905 N N . SER A 1 369 ? 23.793 12.070 -34.036 1.00 20.14 369 SER A N 1
ATOM 2906 C CA . SER A 1 369 ? 23.548 12.184 -35.475 1.00 20.29 369 SER A CA 1
ATOM 2907 C C . SER A 1 369 ? 23.693 10.843 -36.175 1.00 18.76 369 SER A C 1
ATOM 2908 O O . SER A 1 369 ? 22.982 10.565 -37.151 1.00 19.42 369 SER A O 1
ATOM 2911 N N . ILE A 1 370 ? 24.602 9.998 -35.697 1.00 18.73 370 ILE A N 1
ATOM 2912 C CA . ILE A 1 370 ? 24.847 8.716 -36.346 1.00 16.47 370 ILE A CA 1
ATOM 2913 C C . ILE A 1 370 ? 23.651 7.817 -36.071 1.00 22.05 370 ILE A C 1
ATOM 2914 O O . ILE A 1 370 ? 23.426 7.422 -34.925 1.00 19.35 370 ILE A O 1
ATOM 2919 N N . TYR A 1 371 ? 22.878 7.489 -37.109 1.00 20.19 371 TYR A N 1
ATOM 2920 C CA . TYR A 1 371 ? 21.721 6.631 -36.915 1.00 19.40 371 TYR A CA 1
ATOM 2921 C C . TYR A 1 371 ? 21.903 5.236 -37.497 1.00 23.85 371 TYR A C 1
ATOM 2922 O O . TYR A 1 371 ? 21.087 4.349 -37.202 1.00 24.69 371 TYR A O 1
ATOM 2931 N N . ILE A 1 372 ? 22.971 4.994 -38.259 1.00 19.45 372 ILE A N 1
ATOM 2932 C CA . ILE A 1 372 ? 23.172 3.702 -38.901 1.00 20.36 372 ILE A CA 1
ATOM 2933 C C . ILE A 1 372 ? 24.662 3.493 -39.135 1.00 23.57 372 ILE A C 1
ATOM 2934 O O . ILE A 1 372 ? 25.399 4.444 -39.416 1.00 19.82 372 ILE A O 1
ATOM 2939 N N . TRP A 1 373 ? 25.110 2.244 -39.000 1.00 21.68 373 TRP A N 1
ATOM 2940 C CA . TRP A 1 373 ? 26.477 1.865 -39.345 1.00 24.64 373 TRP A CA 1
ATOM 2941 C C . TRP A 1 373 ? 26.498 1.170 -40.702 1.00 20.64 373 TRP A C 1
ATOM 2942 O O . TRP A 1 373 ? 25.735 0.229 -40.930 1.00 21.81 373 TRP A O 1
ATOM 2953 N N . GLY A 1 374 ? 27.420 1.579 -41.569 1.00 22.22 374 GLY A N 1
ATOM 2954 C CA . GLY A 1 374 ? 27.584 0.917 -42.846 1.00 19.93 374 GLY A CA 1
ATOM 2955 C C . GLY A 1 374 ? 28.887 0.158 -42.932 1.00 19.43 374 GLY A C 1
ATOM 2956 O O . GLY A 1 374 ? 29.844 0.471 -42.218 1.00 18.40 374 GLY A O 1
ATOM 2957 N N . ILE A 1 375 ? 28.964 -0.841 -43.807 1.00 25.64 375 ILE A N 1
ATOM 2958 C CA . ILE A 1 375 ? 30.235 -1.518 -44.043 1.00 26.42 375 ILE A CA 1
ATOM 2959 C C . ILE A 1 375 ? 30.431 -1.769 -45.535 1.00 25.30 375 ILE A C 1
ATOM 2960 O O . ILE A 1 375 ? 29.470 -1.841 -46.307 1.00 22.42 375 ILE A O 1
ATOM 2965 N N . LEU A 1 376 ? 31.699 -1.881 -45.931 1.00 22.26 376 LEU A N 1
ATOM 2966 C CA . LEU A 1 376 ? 32.097 -2.571 -47.162 1.00 22.71 376 LEU A CA 1
ATOM 2967 C C . LEU A 1 376 ? 31.296 -2.108 -48.380 1.00 22.12 376 LEU A C 1
ATOM 2968 O O . LEU A 1 376 ? 30.720 -2.913 -49.126 1.00 18.45 376 LEU A O 1
ATOM 2973 N N . ASN A 1 377 ? 31.285 -0.792 -48.588 1.00 20.43 377 ASN A N 1
ATOM 2974 C CA . ASN A 1 377 ? 30.691 -0.205 -49.781 1.00 19.89 377 ASN A CA 1
ATOM 2975 C C . ASN A 1 377 ? 31.162 -0.901 -51.056 1.00 19.73 377 ASN A C 1
ATOM 2976 O O . ASN A 1 377 ? 32.361 -0.953 -51.343 1.00 20.14 377 ASN A O 1
ATOM 2981 N N . GLU A 1 378 ? 30.202 -1.441 -51.812 1.00 18.55 378 GLU A N 1
ATOM 2982 C CA . GLU A 1 378 ? 30.441 -2.065 -53.114 1.00 21.13 378 GLU A CA 1
ATOM 2983 C C . GLU A 1 378 ? 31.537 -3.138 -53.075 1.00 23.29 378 GLU A C 1
ATOM 2984 O O . GLU A 1 378 ? 32.249 -3.351 -54.058 1.00 20.36 378 GLU A O 1
ATOM 2990 N N . CYS A 1 379 ? 31.683 -3.844 -51.963 1.00 21.20 379 CYS A N 1
ATOM 2991 C CA . CYS A 1 379 ? 32.627 -4.954 -51.933 1.00 24.52 379 CYS A CA 1
ATOM 2992 C C . CYS A 1 379 ? 31.939 -6.218 -52.467 1.00 26.55 379 CYS A C 1
ATOM 2993 O O . CYS A 1 379 ? 30.829 -6.162 -53.015 1.00 25.84 379 CYS A O 1
ATOM 2996 N N . ALA A 1 380 ? 32.609 -7.372 -52.367 1.00 26.49 380 ALA A N 1
ATOM 2997 C CA . ALA A 1 380 ? 32.201 -8.554 -53.143 1.00 30.11 380 ALA A CA 1
ATOM 2998 C C . ALA A 1 380 ? 31.134 -9.381 -52.409 1.00 28.14 380 ALA A C 1
ATOM 2999 O O . ALA A 1 380 ? 31.335 -10.546 -52.055 1.00 30.64 380 ALA A O 1
ATOM 3001 N N . SER A 1 381 ? 29.964 -8.764 -52.215 1.00 27.17 381 SER A N 1
ATOM 3002 C CA . SER A 1 381 ? 28.849 -9.382 -51.501 1.00 25.16 381 SER A CA 1
ATOM 3003 C C . SER A 1 381 ? 28.109 -10.432 -52.324 1.00 29.84 381 SER A C 1
ATOM 3004 O O . SER A 1 381 ? 27.137 -11.019 -51.825 1.00 26.76 381 SER A O 1
ATOM 3007 N N . ASP A 1 382 ? 28.533 -10.676 -53.561 1.00 26.78 382 ASP A N 1
ATOM 3008 C CA . ASP A 1 382 ? 27.994 -11.734 -54.401 1.00 27.26 382 ASP A CA 1
ATOM 3009 C C . ASP A 1 382 ? 28.819 -13.018 -54.348 1.00 30.48 382 ASP A C 1
ATOM 3010 O O . ASP A 1 382 ? 28.539 -13.947 -55.108 1.00 30.30 382 ASP A O 1
ATOM 3015 N N . THR A 1 383 ? 29.831 -13.091 -53.486 1.00 25.41 383 THR A N 1
ATOM 3016 C CA . THR A 1 383 ? 30.718 -14.241 -53.421 1.00 28.03 383 THR A CA 1
ATOM 3017 C C . THR A 1 383 ? 30.658 -14.874 -52.035 1.00 27.50 383 THR A C 1
ATOM 3018 O O . THR A 1 383 ? 30.361 -14.214 -51.040 1.00 24.26 383 THR A O 1
ATOM 3022 N N . GLU A 1 384 ? 30.980 -16.167 -51.975 1.00 27.03 384 GLU A N 1
ATOM 3023 C CA . GLU A 1 384 ? 30.988 -16.859 -50.694 1.00 28.83 384 GLU A CA 1
ATOM 3024 C C . GLU A 1 384 ? 32.033 -16.268 -49.746 1.00 27.76 384 GLU A C 1
ATOM 3025 O O . GLU A 1 384 ? 31.750 -16.042 -48.561 1.00 28.22 384 GLU A O 1
ATOM 3031 N N . TYR A 1 385 ? 33.254 -16.020 -50.241 1.00 29.66 385 TYR A N 1
ATOM 3032 C CA . TYR A 1 385 ? 34.275 -15.469 -49.353 1.00 28.01 385 TYR A CA 1
ATOM 3033 C C . TYR A 1 385 ? 33.910 -14.049 -48.932 1.00 30.97 385 TYR A C 1
ATOM 3034 O O . TYR A 1 385 ? 34.112 -13.665 -47.769 1.00 29.92 385 TYR A O 1
ATOM 3043 N N . GLY A 1 386 ? 33.339 -13.268 -49.854 1.00 29.79 386 GLY A N 1
ATOM 3044 C CA . GLY A 1 386 ? 32.797 -11.970 -49.479 1.00 26.00 386 GLY A CA 1
ATOM 3045 C C . GLY A 1 386 ? 31.773 -12.079 -48.367 1.00 25.64 386 GLY A C 1
ATOM 3046 O O . GLY A 1 386 ? 31.838 -11.348 -47.375 1.00 30.30 386 GLY A O 1
ATOM 3047 N N . ARG A 1 387 ? 30.827 -13.018 -48.505 1.00 24.58 387 ARG A N 1
ATOM 3048 C CA . ARG A 1 387 ? 29.773 -13.186 -47.501 1.00 29.02 387 ARG A CA 1
ATOM 3049 C C . ARG A 1 387 ? 30.355 -13.473 -46.117 1.00 29.18 387 ARG A C 1
ATOM 3050 O O . ARG A 1 387 ? 29.844 -12.974 -45.109 1.00 27.92 387 ARG A O 1
ATOM 3058 N N . GLU A 1 388 ? 31.425 -14.277 -46.050 1.00 27.38 388 GLU A N 1
ATOM 3059 C CA . GLU A 1 388 ? 32.056 -14.567 -44.764 1.00 31.15 388 GLU A CA 1
ATOM 3060 C C . GLU A 1 388 ? 32.559 -13.290 -44.104 1.00 28.21 388 GLU A C 1
ATOM 3061 O O . GLU A 1 388 ? 32.379 -13.095 -42.899 1.00 28.19 388 GLU A O 1
ATOM 3067 N N . CYS A 1 389 ? 33.153 -12.388 -44.891 1.00 29.93 389 CYS A N 1
ATOM 3068 C CA . CYS A 1 389 ? 33.605 -11.102 -44.362 1.00 26.87 389 CYS A CA 1
ATOM 3069 C C . CYS A 1 389 ? 32.432 -10.230 -43.925 1.00 26.70 389 CYS A C 1
ATOM 3070 O O . CYS A 1 389 ? 32.471 -9.623 -42.849 1.00 27.85 389 CYS A O 1
ATOM 3073 N N . TYR A 1 390 ? 31.399 -10.101 -44.770 1.00 25.45 390 TYR A N 1
ATOM 3074 C CA . TYR A 1 390 ? 30.246 -9.306 -44.358 1.00 24.96 390 TYR A CA 1
ATOM 3075 C C . TYR A 1 390 ? 29.702 -9.821 -43.034 1.00 25.53 390 TYR A C 1
ATOM 3076 O O . TYR A 1 390 ? 29.406 -9.038 -42.132 1.00 23.81 390 TYR A O 1
ATOM 3085 N N . SER A 1 391 ? 29.587 -11.145 -42.894 1.00 28.54 391 SER A N 1
ATOM 3086 C CA . SER A 1 391 ? 29.023 -11.707 -41.671 1.00 27.84 391 SER A CA 1
ATOM 3087 C C . SER A 1 391 ? 29.890 -11.356 -40.471 1.00 28.18 391 SER A C 1
ATOM 3088 O O . SER A 1 391 ? 29.385 -10.903 -39.442 1.00 29.01 391 SER A O 1
ATOM 3091 N N . GLU A 1 392 ? 31.208 -11.531 -40.602 1.00 27.41 392 GLU A N 1
ATOM 3092 C CA . GLU A 1 392 ? 32.116 -11.239 -39.498 1.00 30.13 392 GLU A CA 1
ATOM 3093 C C . GLU A 1 392 ? 32.005 -9.789 -39.047 1.00 31.23 392 GLU A C 1
ATOM 3094 O O . GLU A 1 392 ? 32.028 -9.500 -37.841 1.00 27.94 392 GLU A O 1
ATOM 3100 N N . GLN A 1 393 ? 31.910 -8.860 -40.004 1.00 25.34 393 GLN A N 1
ATOM 3101 C CA . GLN A 1 393 ? 31.943 -7.444 -39.655 1.00 24.11 393 GLN A CA 1
ATOM 3102 C C . GLN A 1 393 ? 30.601 -6.977 -39.112 1.00 27.64 393 GLN A C 1
ATOM 3103 O O . GLN A 1 393 ? 30.555 -6.156 -38.193 1.00 28.36 393 GLN A O 1
ATOM 3109 N N . TYR A 1 394 ? 29.505 -7.493 -39.665 1.00 26.83 394 TYR A N 1
ATOM 3110 C CA . TYR A 1 394 ? 28.192 -7.192 -39.112 1.00 25.93 394 TYR A CA 1
ATOM 3111 C C . TYR A 1 394 ? 28.082 -7.652 -37.664 1.00 29.75 394 TYR A C 1
ATOM 3112 O O . TYR A 1 394 ? 27.509 -6.941 -36.825 1.00 27.22 394 TYR A O 1
ATOM 3121 N N . GLU A 1 395 ? 28.609 -8.852 -37.354 1.00 28.70 395 GLU A N 1
ATOM 3122 C CA A GLU A 1 395 ? 28.558 -9.339 -35.975 0.50 30.42 395 GLU A CA 1
ATOM 3123 C CA B GLU A 1 395 ? 28.587 -9.366 -35.985 0.50 30.47 395 GLU A CA 1
ATOM 3124 C C . GLU A 1 395 ? 29.524 -8.583 -35.074 1.00 29.68 395 GLU A C 1
ATOM 3125 O O . GLU A 1 395 ? 29.235 -8.403 -33.886 1.00 32.78 395 GLU A O 1
ATOM 3136 N N . LEU A 1 396 ? 30.658 -8.123 -35.608 1.00 28.44 396 LEU A N 1
ATOM 3137 C CA . LEU A 1 396 ? 31.527 -7.244 -34.832 1.00 30.21 396 LEU A CA 1
ATOM 3138 C C . LEU A 1 396 ? 30.799 -5.954 -34.449 1.00 31.92 396 LEU A C 1
ATOM 3139 O O . LEU A 1 396 ? 30.874 -5.512 -33.296 1.00 28.80 396 LEU A O 1
ATOM 3144 N N . ILE A 1 397 ? 30.052 -5.357 -35.390 1.00 25.52 397 ILE A N 1
ATOM 3145 C CA . ILE A 1 397 ? 29.310 -4.134 -35.078 1.00 21.08 397 ILE A CA 1
ATOM 3146 C C . ILE A 1 397 ? 28.315 -4.391 -33.959 1.00 27.86 397 ILE A C 1
ATOM 3147 O O . ILE A 1 397 ? 28.221 -3.620 -32.996 1.00 29.77 397 ILE A O 1
ATOM 3152 N N . LYS A 1 398 ? 27.537 -5.472 -34.083 1.00 30.42 398 LYS A N 1
ATOM 3153 C CA . LYS A 1 398 ? 26.511 -5.767 -33.082 1.00 31.47 398 LYS A CA 1
ATOM 3154 C C . LYS A 1 398 ? 27.120 -5.939 -31.692 1.00 28.51 398 LYS A C 1
ATOM 3155 O O . LYS A 1 398 ? 26.545 -5.491 -30.694 1.00 34.90 398 LYS A O 1
ATOM 3161 N N . SER A 1 399 ? 28.289 -6.566 -31.607 1.00 29.37 399 SER A N 1
ATOM 3162 C CA . SER A 1 399 ? 28.915 -6.747 -30.302 1.00 29.04 399 SER A CA 1
ATOM 3163 C C . SER A 1 399 ? 29.349 -5.419 -29.699 1.00 30.25 399 SER A C 1
ATOM 3164 O O . SER A 1 399 ? 29.449 -5.307 -28.473 1.00 31.29 399 SER A O 1
ATOM 3167 N N . LEU A 1 400 ? 29.623 -4.408 -30.529 1.00 30.99 400 LEU A N 1
ATOM 3168 C CA . LEU A 1 400 ? 30.055 -3.111 -30.014 1.00 26.98 400 LEU A CA 1
ATOM 3169 C C . LEU A 1 400 ? 28.900 -2.145 -29.843 1.00 30.29 400 LEU A C 1
ATOM 3170 O O . LEU A 1 400 ? 28.977 -1.236 -29.005 1.00 30.00 400 LEU A O 1
ATOM 3175 N N . ASP A 1 401 ? 27.841 -2.310 -30.633 1.00 29.85 401 ASP A N 1
ATOM 3176 C CA . ASP A 1 401 ? 26.688 -1.415 -30.577 1.00 28.59 401 ASP A CA 1
ATOM 3177 C C . ASP A 1 401 ? 25.453 -2.216 -30.947 1.00 29.58 401 ASP A C 1
ATOM 3178 O O . ASP A 1 401 ? 25.097 -2.334 -32.125 1.00 29.81 401 ASP A O 1
ATOM 3183 N N . PRO A 1 402 ? 24.768 -2.795 -29.958 1.00 33.57 402 PRO A N 1
ATOM 3184 C CA . PRO A 1 402 ? 23.638 -3.676 -30.267 1.00 28.07 402 PRO A CA 1
ATOM 3185 C C . PRO A 1 402 ? 22.358 -2.954 -30.666 1.00 34.38 402 PRO A C 1
ATOM 3186 O O . PRO A 1 402 ? 21.370 -3.627 -30.982 1.00 37.71 402 PRO A O 1
ATOM 3190 N N . TYR A 1 403 ? 22.338 -1.623 -30.710 1.00 30.59 403 TYR A N 1
ATOM 3191 C CA . TYR A 1 403 ? 21.093 -0.881 -30.864 1.00 31.03 403 TYR A CA 1
ATOM 3192 C C . TYR A 1 403 ? 20.909 -0.228 -32.232 1.00 38.77 403 TYR A C 1
ATOM 3193 O O . TYR A 1 403 ? 19.817 -0.327 -32.807 1.00 40.28 403 TYR A O 1
ATOM 3202 N N . ARG A 1 404 ? 21.938 0.409 -32.798 1.00 32.56 404 ARG A N 1
ATOM 3203 C CA . ARG A 1 404 ? 21.776 1.059 -34.094 1.00 29.35 404 ARG A CA 1
ATOM 3204 C C . ARG A 1 404 ? 21.611 0.038 -35.220 1.00 25.66 404 ARG A C 1
ATOM 3205 O O . ARG A 1 404 ? 22.227 -1.032 -35.204 1.00 27.60 404 ARG A O 1
ATOM 3213 N N . PRO A 1 405 ? 20.812 0.361 -36.229 1.00 24.04 405 PRO A N 1
ATOM 3214 C CA . PRO A 1 405 ? 20.727 -0.506 -37.410 1.00 24.38 405 PRO A CA 1
ATOM 3215 C C . PRO A 1 405 ? 22.032 -0.511 -38.199 1.00 24.59 405 PRO A C 1
ATOM 3216 O O . PRO A 1 405 ? 22.883 0.371 -38.061 1.00 24.13 405 PRO A O 1
ATOM 3220 N N . ARG A 1 406 ? 22.184 -1.538 -39.030 1.00 20.85 406 ARG A N 1
ATOM 3221 C CA . ARG A 1 406 ? 23.362 -1.710 -39.870 1.00 23.91 406 ARG A CA 1
ATOM 3222 C C . ARG A 1 406 ? 22.940 -1.911 -41.315 1.00 23.90 406 ARG A C 1
ATOM 3223 O O . ARG A 1 406 ? 21.815 -2.339 -41.598 1.00 23.31 406 ARG A O 1
ATOM 3231 N N . SER A 1 407 ? 23.872 -1.630 -42.233 1.00 22.79 407 SER A N 1
ATOM 3232 C CA . SER A 1 407 ? 23.616 -1.779 -43.662 1.00 22.39 407 SER A CA 1
ATOM 3233 C C . SER A 1 407 ? 24.948 -1.809 -44.411 1.00 21.51 407 SER A C 1
ATOM 3234 O O . SER A 1 407 ? 26.026 -1.751 -43.815 1.00 22.46 407 SER A O 1
ATOM 3237 N N . SER A 1 408 ? 24.855 -1.905 -45.733 1.00 22.57 408 SER A N 1
ATOM 3238 C CA . SER A 1 408 ? 25.995 -1.862 -46.644 1.00 20.34 408 SER A CA 1
ATOM 3239 C C . SER A 1 408 ? 25.469 -1.380 -47.988 1.00 20.96 408 SER A C 1
ATOM 3240 O O . SER A 1 408 ? 24.460 -1.901 -48.464 1.00 18.29 408 SER A O 1
ATOM 3243 N N . ALA A 1 409 ? 26.141 -0.395 -48.593 1.00 19.76 409 ALA A N 1
ATOM 3244 C CA . ALA A 1 409 ? 25.777 0.067 -49.933 1.00 22.56 409 ALA A CA 1
ATOM 3245 C C . ALA A 1 409 ? 26.215 -0.972 -50.964 1.00 20.93 409 ALA A C 1
ATOM 3246 O O . ALA A 1 409 ? 27.413 -1.156 -51.198 1.00 21.14 409 ALA A O 1
ATOM 3248 N N . SER A 1 410 ? 25.255 -1.669 -51.572 1.00 19.40 410 SER A N 1
ATOM 3249 C CA . SER A 1 410 ? 25.564 -2.704 -52.549 1.00 22.85 410 SER A CA 1
ATOM 3250 C C . SER A 1 410 ? 25.484 -2.186 -53.976 1.00 21.18 410 SER A C 1
ATOM 3251 O O . SER A 1 410 ? 24.655 -1.335 -54.305 1.00 22.64 410 SER A O 1
ATOM 3254 N N . CYS A 1 411 ? 26.328 -2.748 -54.840 1.00 25.05 411 CYS A N 1
ATOM 3255 C CA . CYS A 1 411 ? 26.151 -2.602 -56.281 1.00 26.62 411 CYS A CA 1
ATOM 3256 C C . CYS A 1 411 ? 25.972 -3.947 -56.977 1.00 29.26 411 CYS A C 1
ATOM 3257 O O . CYS A 1 411 ? 26.033 -4.003 -58.210 1.00 29.92 411 CYS A O 1
ATOM 3260 N N . ARG A 1 412 ? 25.752 -5.031 -56.221 1.00 25.86 412 ARG A N 1
ATOM 3261 C CA . ARG A 1 412 ? 25.579 -6.369 -56.791 1.00 22.82 412 ARG A CA 1
ATOM 3262 C C . ARG A 1 412 ? 24.116 -6.534 -57.196 1.00 27.11 412 ARG A C 1
ATOM 3263 O O . ARG A 1 412 ? 23.295 -7.133 -56.496 1.00 26.71 412 ARG A O 1
ATOM 3271 N N . PHE A 1 413 ? 23.798 -5.984 -58.366 1.00 26.61 413 PHE A N 1
ATOM 3272 C CA . PHE A 1 413 ? 22.433 -5.879 -58.870 1.00 31.46 413 PHE A CA 1
ATOM 3273 C C . PHE A 1 413 ? 21.811 -7.260 -59.074 1.00 28.16 413 PHE A C 1
ATOM 3274 O O . PHE A 1 413 ? 22.099 -7.930 -60.068 1.00 29.13 413 PHE A O 1
ATOM 3282 N N . LYS A 1 414 ? 20.986 -7.697 -58.116 1.00 30.61 414 LYS A N 1
ATOM 3283 C CA . LYS A 1 414 ? 20.238 -8.955 -58.158 1.00 28.02 414 LYS A CA 1
ATOM 3284 C C . LYS A 1 414 ? 21.122 -10.187 -57.999 1.00 29.67 414 LYS A C 1
ATOM 3285 O O . LYS A 1 414 ? 20.715 -11.293 -58.360 1.00 29.38 414 LYS A O 1
ATOM 3291 N N . THR A 1 415 ? 22.320 -10.018 -57.434 1.00 28.48 415 THR A N 1
ATOM 3292 C CA . THR A 1 415 ? 23.253 -11.105 -57.190 1.00 26.08 415 THR A CA 1
ATOM 3293 C C . THR A 1 415 ? 23.845 -11.056 -55.786 1.00 28.97 415 THR A C 1
ATOM 3294 O O . THR A 1 415 ? 24.667 -11.913 -55.444 1.00 26.36 415 THR A O 1
ATOM 3298 N N . ASP A 1 416 ? 23.465 -10.068 -54.978 1.00 26.24 416 ASP A N 1
ATOM 3299 C CA . ASP A 1 416 ? 23.934 -9.961 -53.604 1.00 27.45 416 ASP A CA 1
ATOM 3300 C C . ASP A 1 416 ? 23.412 -11.139 -52.785 1.00 25.93 416 ASP A C 1
ATOM 3301 O O . ASP A 1 416 ? 22.209 -11.410 -52.785 1.00 28.66 416 ASP A O 1
ATOM 3306 N N . ILE A 1 417 ? 24.302 -11.837 -52.077 1.00 23.51 417 ILE A N 1
ATOM 3307 C CA . ILE A 1 417 ? 23.885 -12.940 -51.206 1.00 26.83 417 ILE A CA 1
ATOM 3308 C C . ILE A 1 417 ? 23.997 -12.566 -49.726 1.00 32.28 417 ILE A C 1
ATOM 3309 O O . ILE A 1 417 ? 23.991 -13.451 -48.861 1.00 35.22 417 ILE A O 1
ATOM 3314 N N . CYS A 1 418 ? 24.105 -11.271 -49.409 1.00 28.75 418 CYS A N 1
ATOM 3315 C CA . CYS A 1 418 ? 24.337 -10.825 -48.038 1.00 27.26 418 CYS A CA 1
ATOM 3316 C C . CYS A 1 418 ? 23.187 -9.996 -47.487 1.00 26.30 418 CYS A C 1
ATOM 3317 O O . CYS A 1 418 ? 23.313 -9.427 -46.396 1.00 25.74 418 CYS A O 1
ATOM 3320 N N . LEU A 1 419 ? 22.069 -9.912 -48.202 1.00 26.51 419 LEU A N 1
ATOM 3321 C CA . LEU A 1 419 ? 21.012 -9.015 -47.766 1.00 24.55 419 LEU A CA 1
ATOM 3322 C C . LEU A 1 419 ? 20.219 -9.564 -46.587 1.00 27.49 419 LEU A C 1
ATOM 3323 O O . LEU A 1 419 ? 19.418 -8.825 -46.005 1.00 25.04 419 LEU A O 1
ATOM 3328 N N . GLY A 1 420 ? 20.420 -10.828 -46.212 1.00 25.92 420 GLY A N 1
ATOM 3329 C CA . GLY A 1 420 ? 19.788 -11.314 -45.001 1.00 30.56 420 GLY A CA 1
ATOM 3330 C C . GLY A 1 420 ? 20.376 -10.735 -43.730 1.00 30.08 420 GLY A C 1
ATOM 3331 O O . GLY A 1 420 ? 19.704 -10.731 -42.692 1.00 31.12 420 GLY A O 1
ATOM 3332 N N . TYR A 1 421 ? 21.604 -10.214 -43.793 1.00 27.50 421 TYR A N 1
ATOM 3333 C CA . TYR A 1 421 ? 22.308 -9.802 -42.581 1.00 28.30 421 TYR A CA 1
ATOM 3334 C C . TYR A 1 421 ? 21.933 -8.414 -42.057 1.00 27.68 421 TYR A C 1
ATOM 3335 O O . TYR A 1 421 ? 21.763 -8.266 -40.843 1.00 30.04 421 TYR A O 1
ATOM 3344 N N . PRO A 1 422 ? 21.829 -7.372 -42.881 1.00 24.32 422 PRO A N 1
ATOM 3345 C CA . PRO A 1 422 ? 21.592 -6.031 -42.326 1.00 25.76 422 PRO A CA 1
ATOM 3346 C C . PRO A 1 422 ? 20.132 -5.768 -41.973 1.00 27.41 422 PRO A C 1
ATOM 3347 O O . PRO A 1 422 ? 19.204 -6.417 -42.466 1.00 26.07 422 PRO A O 1
ATOM 3351 N N . GLU A 1 423 ? 19.940 -4.732 -41.153 1.00 24.95 423 GLU A N 1
ATOM 3352 C CA . GLU A 1 423 ? 18.595 -4.242 -40.874 1.00 27.77 423 GLU A CA 1
ATOM 3353 C C . GLU A 1 423 ? 18.011 -3.442 -42.030 1.00 24.73 423 GLU A C 1
ATOM 3354 O O . GLU A 1 423 ? 16.785 -3.364 -42.163 1.00 24.73 423 GLU A O 1
ATOM 3360 N N . VAL A 1 424 ? 18.852 -2.795 -42.829 1.00 26.09 424 VAL A N 1
ATOM 3361 C CA . VAL A 1 424 ? 18.410 -1.998 -43.967 1.00 24.55 424 VAL A CA 1
ATOM 3362 C C . VAL A 1 424 ? 19.125 -2.509 -45.204 1.00 24.24 424 VAL A C 1
ATOM 3363 O O . VAL A 1 424 ? 20.318 -2.833 -45.141 1.00 24.08 424 VAL A O 1
ATOM 3367 N N . VAL A 1 425 ? 18.385 -2.613 -46.321 1.00 25.30 425 VAL A N 1
ATOM 3368 C CA . VAL A 1 425 ? 18.961 -2.947 -47.626 1.00 23.37 425 VAL A CA 1
ATOM 3369 C C . VAL A 1 425 ? 19.261 -1.656 -48.375 1.00 23.04 425 VAL A C 1
ATOM 3370 O O . VAL A 1 425 ? 18.386 -0.793 -48.506 1.00 25.10 425 VAL A O 1
ATOM 3374 N N . SER A 1 426 ? 20.483 -1.523 -48.888 1.00 20.74 426 SER A N 1
ATOM 3375 C CA . SER A 1 426 ? 20.900 -0.296 -49.560 1.00 21.69 426 SER A CA 1
ATOM 3376 C C . SER A 1 426 ? 21.578 -0.610 -50.881 1.00 21.11 426 SER A C 1
ATOM 3377 O O . SER A 1 426 ? 22.373 -1.551 -50.974 1.00 19.24 426 SER A O 1
ATOM 3380 N N . TYR A 1 427 ? 21.271 0.191 -51.902 1.00 21.32 427 TYR A N 1
ATOM 3381 C CA . TYR A 1 427 ? 21.795 -0.035 -53.240 1.00 17.80 427 TYR A CA 1
ATOM 3382 C C . TYR A 1 427 ? 22.299 1.257 -53.872 1.00 20.35 427 TYR A C 1
ATOM 3383 O O . TYR A 1 427 ? 21.686 2.313 -53.729 1.00 19.93 427 TYR A O 1
ATOM 3392 N N . ASN A 1 428 ? 23.454 1.165 -54.519 1.00 22.75 428 ASN A N 1
ATOM 3393 C CA . ASN A 1 428 ? 23.983 2.215 -55.384 1.00 23.65 428 ASN A CA 1
ATOM 3394 C C . ASN A 1 428 ? 23.540 1.929 -56.816 1.00 21.30 428 ASN A C 1
ATOM 3395 O O . ASN A 1 428 ? 23.838 0.856 -57.356 1.00 23.93 428 ASN A O 1
ATOM 3400 N N . ILE A 1 429 ? 22.825 2.864 -57.427 1.00 18.50 429 ILE A N 1
ATOM 3401 C CA . ILE A 1 429 ? 22.342 2.674 -58.798 1.00 25.76 429 ILE A CA 1
ATOM 3402 C C . ILE A 1 429 ? 22.592 3.946 -59.589 1.00 19.72 429 ILE A C 1
ATOM 3403 O O . ILE A 1 429 ? 22.455 5.057 -59.060 1.00 18.45 429 ILE A O 1
ATOM 3408 N N . TYR A 1 430 ? 22.936 3.788 -60.871 1.00 16.69 430 TYR A N 1
ATOM 3409 C CA . TYR A 1 430 ? 23.150 4.942 -61.751 1.00 20.35 430 TYR A CA 1
ATOM 3410 C C . TYR A 1 430 ? 22.394 4.866 -63.086 1.00 24.98 430 TYR A C 1
ATOM 3411 O O . TYR A 1 430 ? 22.976 5.077 -64.151 1.00 21.20 430 TYR A O 1
ATOM 3420 N N . PRO A 1 431 ? 21.083 4.611 -63.067 1.00 24.34 431 PRO A N 1
ATOM 3421 C CA . PRO A 1 431 ? 20.321 4.702 -64.323 1.00 24.90 431 PRO A CA 1
ATOM 3422 C C . PRO A 1 431 ? 20.314 6.140 -64.811 1.00 24.59 431 PRO A C 1
ATOM 3423 O O . PRO A 1 431 ? 20.248 7.085 -64.012 1.00 23.85 431 PRO A O 1
ATOM 3427 N N . LYS A 1 432 ? 20.413 6.289 -66.132 1.00 22.40 432 LYS A N 1
ATOM 3428 C CA . LYS A 1 432 ? 20.524 7.536 -66.883 1.00 22.02 432 LYS A CA 1
ATOM 3429 C C . LYS A 1 432 ? 21.935 8.117 -66.800 1.00 25.01 432 LYS A C 1
ATOM 3430 O O . LYS A 1 432 ? 22.198 9.188 -67.390 1.00 24.55 432 LYS A O 1
ATOM 3436 N N . TRP A 1 433 ? 22.876 7.438 -66.142 1.00 22.88 433 TRP A N 1
ATOM 3437 C CA . TRP A 1 433 ? 24.281 7.796 -66.300 1.00 21.71 433 TRP A CA 1
ATOM 3438 C C . TRP A 1 433 ? 25.069 6.619 -66.863 1.00 20.12 433 TRP A C 1
ATOM 3439 O O . TRP A 1 433 ? 25.476 6.674 -68.020 1.00 24.94 433 TRP A O 1
ATOM 3450 N N . TYR A 1 434 ? 25.278 5.553 -66.101 1.00 20.36 434 TYR A N 1
ATOM 3451 C CA . TYR A 1 434 ? 25.987 4.375 -66.585 1.00 26.22 434 TYR A CA 1
ATOM 3452 C C . TYR A 1 434 ? 25.094 3.384 -67.335 1.00 31.60 434 TYR A C 1
ATOM 3453 O O . TYR A 1 434 ? 25.629 2.467 -67.952 1.00 35.56 434 TYR A O 1
ATOM 3462 N N . HIS A 1 435 ? 23.763 3.513 -67.266 1.00 34.94 435 HIS A N 1
ATOM 3463 C CA . HIS A 1 435 ? 22.817 2.621 -67.946 1.00 33.95 435 HIS A CA 1
ATOM 3464 C C . HIS A 1 435 ? 21.703 3.470 -68.531 1.00 32.86 435 HIS A C 1
ATOM 3465 O O . HIS A 1 435 ? 21.082 4.245 -67.800 1.00 31.60 435 HIS A O 1
ATOM 3472 N N . ASP A 1 436 ? 21.422 3.322 -69.823 1.00 29.65 436 ASP A N 1
ATOM 3473 C CA . ASP A 1 436 ? 20.330 4.095 -70.411 1.00 32.01 436 ASP A CA 1
ATOM 3474 C C . ASP A 1 436 ? 19.052 3.270 -70.329 1.00 36.52 436 ASP A C 1
ATOM 3475 O O . ASP A 1 436 ? 18.711 2.506 -71.229 1.00 42.66 436 ASP A O 1
ATOM 3480 N N . VAL A 1 437 ? 18.361 3.433 -69.208 1.00 31.35 437 VAL A N 1
ATOM 3481 C CA . VAL A 1 437 ? 17.114 2.776 -68.824 1.00 32.97 437 VAL A CA 1
ATOM 3482 C C . VAL A 1 437 ? 16.365 3.835 -68.028 1.00 34.10 437 VAL A C 1
ATOM 3483 O O . VAL A 1 437 ? 16.996 4.530 -67.215 1.00 31.34 437 VAL A O 1
ATOM 3487 N N . PRO A 1 438 ? 15.057 4.006 -68.212 1.00 31.39 438 PRO A N 1
ATOM 3488 C CA . PRO A 1 438 ? 14.303 4.902 -67.323 1.00 29.41 438 PRO A CA 1
ATOM 3489 C C . PRO A 1 438 ? 14.516 4.537 -65.858 1.00 28.30 438 PRO A C 1
ATOM 3490 O O . PRO A 1 438 ? 14.497 3.361 -65.480 1.00 26.51 438 PRO A O 1
ATOM 3494 N N . VAL A 1 439 ? 14.719 5.559 -65.025 1.00 22.41 439 VAL A N 1
ATOM 3495 C CA . VAL A 1 439 ? 15.050 5.303 -63.621 1.00 27.26 439 VAL A CA 1
ATOM 3496 C C . VAL A 1 439 ? 13.947 4.498 -62.935 1.00 31.14 439 VAL A C 1
ATOM 3497 O O . VAL A 1 439 ? 14.220 3.584 -62.142 1.00 27.04 439 VAL A O 1
ATOM 3501 N N . GLU A 1 440 ? 12.688 4.824 -63.225 1.00 29.51 440 GLU A N 1
ATOM 3502 C CA . GLU A 1 440 ? 11.574 4.123 -62.592 1.00 30.90 440 GLU A CA 1
ATOM 3503 C C . GLU A 1 440 ? 11.611 2.625 -62.882 1.00 30.84 440 GLU A C 1
ATOM 3504 O O . GLU A 1 440 ? 11.320 1.812 -61.999 1.00 32.73 440 GLU A O 1
ATOM 3510 N N . ASP A 1 441 ? 11.962 2.245 -64.114 1.00 28.22 441 ASP A N 1
ATOM 3511 C CA . ASP A 1 441 ? 11.970 0.831 -64.490 1.00 31.08 441 ASP A CA 1
ATOM 3512 C C . ASP A 1 441 ? 13.112 0.091 -63.817 1.00 29.70 441 ASP A C 1
ATOM 3513 O O . ASP A 1 441 ? 12.932 -1.022 -63.316 1.00 31.62 441 ASP A O 1
ATOM 3518 N N . TYR A 1 442 ? 14.297 0.690 -63.818 1.00 25.81 442 TYR A N 1
ATOM 3519 C CA . TYR A 1 442 ? 15.452 0.081 -63.175 1.00 26.16 442 TYR A CA 1
ATOM 3520 C C . TYR A 1 442 ? 15.197 -0.108 -61.686 1.00 25.76 442 TYR A C 1
ATOM 3521 O O . TYR A 1 442 ? 15.437 -1.184 -61.126 1.00 26.75 442 TYR A O 1
ATOM 3530 N N . LEU A 1 443 ? 14.675 0.931 -61.037 1.00 24.91 443 LEU A N 1
ATOM 3531 C CA . LEU A 1 443 ? 14.428 0.890 -59.607 1.00 28.38 443 LEU A CA 1
ATOM 3532 C C . LEU A 1 443 ? 13.356 -0.140 -59.262 1.00 30.38 443 LEU A C 1
ATOM 3533 O O . LEU A 1 443 ? 13.485 -0.873 -58.271 1.00 25.31 443 LEU A O 1
ATOM 3538 N N . ASP A 1 444 ? 12.298 -0.220 -60.076 1.00 27.89 444 ASP A N 1
ATOM 3539 C CA . ASP A 1 444 ? 11.241 -1.201 -59.831 1.00 29.00 444 ASP A CA 1
ATOM 3540 C C . ASP A 1 444 ? 11.742 -2.627 -60.016 1.00 27.22 444 ASP A C 1
ATOM 3541 O O . ASP A 1 444 ? 11.417 -3.514 -59.218 1.00 29.06 444 ASP A O 1
ATOM 3546 N N . GLU A 1 445 ? 12.537 -2.867 -61.053 1.00 25.89 445 GLU A N 1
ATOM 3547 C CA . GLU A 1 445 ? 13.088 -4.201 -61.262 1.00 28.19 445 GLU A CA 1
ATOM 3548 C C . GLU A 1 445 ? 13.968 -4.626 -60.088 1.00 28.02 445 GLU A C 1
ATOM 3549 O O . GLU A 1 445 ? 13.878 -5.767 -59.618 1.00 28.57 445 GLU A O 1
ATOM 3555 N N . LEU A 1 446 ? 14.817 -3.717 -59.592 1.00 27.62 446 LEU A N 1
ATOM 3556 C CA . LEU A 1 446 ? 15.647 -4.017 -58.422 1.00 24.90 446 LEU A CA 1
ATOM 3557 C C . LEU A 1 446 ? 14.796 -4.232 -57.174 1.00 23.98 446 LEU A C 1
ATOM 3558 O O . LEU A 1 446 ? 15.020 -5.182 -56.413 1.00 25.66 446 LEU A O 1
ATOM 3563 N N . TYR A 1 447 ? 13.815 -3.357 -56.944 1.00 27.06 447 TYR A N 1
ATOM 3564 C CA . TYR A 1 447 ? 13.024 -3.447 -55.717 1.00 29.17 447 TYR A CA 1
ATOM 3565 C C . TYR A 1 447 ? 12.222 -4.743 -55.671 1.00 29.33 447 TYR A C 1
ATOM 3566 O O . TYR A 1 447 ? 12.210 -5.444 -54.652 1.00 24.20 447 TYR A O 1
ATOM 3575 N N . GLN A 1 448 ? 11.561 -5.081 -56.778 1.00 28.97 448 GLN A N 1
ATOM 3576 C CA . GLN A 1 448 ? 10.787 -6.315 -56.851 1.00 29.27 448 GLN A CA 1
ATOM 3577 C C . GLN A 1 448 ? 11.666 -7.538 -56.623 1.00 28.18 448 GLN A C 1
ATOM 3578 O O . GLN A 1 448 ? 11.294 -8.442 -55.872 1.00 27.78 448 GLN A O 1
ATOM 3584 N N . TRP A 1 449 ? 12.843 -7.577 -57.245 1.00 25.92 449 TRP A N 1
ATOM 3585 C CA . TRP A 1 449 ? 13.762 -8.678 -56.986 1.00 28.30 449 TRP A CA 1
ATOM 3586 C C . TRP A 1 449 ? 14.111 -8.778 -55.505 1.00 32.16 449 TRP A C 1
ATOM 3587 O O . TRP A 1 449 ? 14.160 -9.882 -54.951 1.00 28.46 449 TRP A O 1
ATOM 3598 N N . ILE A 1 450 ? 14.388 -7.641 -54.849 1.00 26.86 450 ILE A N 1
ATOM 3599 C CA . ILE A 1 450 ? 14.704 -7.693 -53.426 1.00 26.05 450 ILE A CA 1
ATOM 3600 C C . ILE A 1 450 ? 13.537 -8.289 -52.650 1.00 29.01 450 ILE A C 1
ATOM 3601 O O . ILE A 1 450 ? 13.735 -9.136 -51.773 1.00 29.75 450 ILE A O 1
ATOM 3606 N N . GLN A 1 451 ? 12.298 -7.883 -52.978 1.00 28.02 451 GLN A N 1
ATOM 3607 C CA . GLN A 1 451 ? 11.150 -8.341 -52.195 1.00 33.06 451 GLN A CA 1
ATOM 3608 C C . GLN A 1 451 ? 10.758 -9.785 -52.499 1.00 33.20 451 GLN A C 1
ATOM 3609 O O . GLN A 1 451 ? 10.303 -10.493 -51.594 1.00 35.85 451 GLN A O 1
ATOM 3615 N N . ASN A 1 452 ? 10.916 -10.242 -53.742 1.00 31.29 452 ASN A N 1
ATOM 3616 C CA . ASN A 1 452 ? 10.484 -11.583 -54.135 1.00 37.26 452 ASN A CA 1
ATOM 3617 C C . ASN A 1 452 ? 11.590 -12.635 -54.110 1.00 35.86 452 ASN A C 1
ATOM 3618 O O . ASN A 1 452 ? 11.273 -13.827 -54.027 1.00 34.91 452 ASN A O 1
ATOM 3623 N N . GLU A 1 453 ? 12.868 -12.247 -54.212 1.00 33.65 453 GLU A N 1
ATOM 3624 C CA . GLU A 1 453 ? 13.931 -13.220 -54.452 1.00 31.86 453 GLU A CA 1
ATOM 3625 C C . GLU A 1 453 ? 15.097 -13.157 -53.474 1.00 32.80 453 GLU A C 1
ATOM 3626 O O . GLU A 1 453 ? 16.049 -13.931 -53.630 1.00 35.98 453 GLU A O 1
ATOM 3632 N N . SER A 1 454 ? 15.071 -12.276 -52.485 1.00 28.81 454 SER A N 1
ATOM 3633 C CA . SER A 1 454 ? 16.209 -12.145 -51.587 1.00 32.82 454 SER A CA 1
ATOM 3634 C C . SER A 1 454 ? 15.754 -12.157 -50.135 1.00 28.50 454 SER A C 1
ATOM 3635 O O . SER A 1 454 ? 14.597 -11.861 -49.812 1.00 26.39 454 SER A O 1
ATOM 3638 N N . GLU A 1 455 ? 16.701 -12.469 -49.250 1.00 32.21 455 GLU A N 1
ATOM 3639 C CA . GLU A 1 455 ? 16.440 -12.365 -47.818 1.00 30.70 455 GLU A CA 1
ATOM 3640 C C . GLU A 1 455 ? 16.397 -10.920 -47.332 1.00 30.41 455 GLU A C 1
ATOM 3641 O O . GLU A 1 455 ? 16.281 -10.689 -46.127 1.00 32.06 455 GLU A O 1
ATOM 3647 N N . GLY A 1 456 ? 16.509 -9.937 -48.218 1.00 29.60 456 GLY A N 1
ATOM 3648 C CA . GLY A 1 456 ? 16.296 -8.582 -47.767 1.00 26.89 456 GLY A CA 1
ATOM 3649 C C . GLY A 1 456 ? 14.849 -8.161 -47.794 1.00 30.14 456 GLY A C 1
ATOM 3650 O O . GLY A 1 456 ? 14.561 -6.988 -47.530 1.00 28.61 456 GLY A O 1
ATOM 3651 N N . THR A 1 457 ? 13.935 -9.086 -48.100 1.00 26.87 457 THR A N 1
ATOM 3652 C CA . THR A 1 457 ? 12.538 -8.734 -48.324 1.00 30.26 457 THR A CA 1
ATOM 3653 C C . THR A 1 457 ? 11.893 -8.185 -47.056 1.00 29.01 457 THR A C 1
ATOM 3654 O O . THR A 1 457 ? 12.182 -8.633 -45.943 1.00 26.81 457 THR A O 1
ATOM 3658 N N . GLY A 1 458 ? 11.016 -7.198 -47.228 1.00 32.48 458 GLY A N 1
ATOM 3659 C CA . GLY A 1 458 ? 10.296 -6.632 -46.104 1.00 27.56 458 GLY A CA 1
ATOM 3660 C C . GLY A 1 458 ? 11.093 -5.712 -45.201 1.00 29.37 458 GLY A C 1
ATOM 3661 O O . GLY A 1 458 ? 10.539 -5.219 -44.214 1.00 28.45 458 GLY A O 1
ATOM 3662 N N . LYS A 1 459 ? 12.368 -5.449 -45.504 1.00 25.94 459 LYS A N 1
ATOM 3663 C CA . LYS A 1 459 ? 13.190 -4.538 -44.717 1.00 28.77 459 LYS A CA 1
ATOM 3664 C C . LYS A 1 459 ? 13.147 -3.127 -45.294 1.00 25.87 459 LYS A C 1
ATOM 3665 O O . LYS A 1 459 ? 12.716 -2.920 -46.434 1.00 28.09 459 LYS A O 1
ATOM 3671 N N . PRO A 1 460 ? 13.554 -2.115 -44.522 1.00 26.82 460 PRO A N 1
ATOM 3672 C CA . PRO A 1 460 ? 13.686 -0.772 -45.101 1.00 27.74 460 PRO A CA 1
ATOM 3673 C C . PRO A 1 460 ? 14.715 -0.770 -46.224 1.00 25.35 460 PRO A C 1
ATOM 3674 O O . PRO A 1 460 ? 15.665 -1.551 -46.219 1.00 26.05 460 PRO A O 1
ATOM 3678 N N . PHE A 1 461 ? 14.525 0.131 -47.184 1.00 24.58 461 PHE A N 1
ATOM 3679 C CA . PHE A 1 461 ? 15.316 0.171 -48.410 1.00 21.91 461 PHE A CA 1
ATOM 3680 C C . PHE A 1 461 ? 15.746 1.606 -48.666 1.00 21.83 461 PHE A C 1
ATOM 3681 O O . PHE A 1 461 ? 14.909 2.516 -48.655 1.00 23.16 461 PHE A O 1
ATOM 3689 N N . LEU A 1 462 ? 17.046 1.806 -48.895 1.00 24.58 462 LEU A N 1
ATOM 3690 C CA . LEU A 1 462 ? 17.620 3.108 -49.228 1.00 22.55 462 LEU A CA 1
ATOM 3691 C C . LEU A 1 462 ? 18.374 3.012 -50.549 1.00 19.59 462 LEU A C 1
ATOM 3692 O O . LEU A 1 462 ? 18.991 1.982 -50.835 1.00 20.09 462 LEU A O 1
ATOM 3697 N N . ILE A 1 463 ? 18.303 4.072 -51.356 1.00 18.49 463 ILE A N 1
ATOM 3698 C CA . ILE A 1 463 ? 19.243 4.297 -52.456 1.00 15.15 463 ILE A CA 1
ATOM 3699 C C . ILE A 1 463 ? 20.428 5.075 -51.883 1.00 21.27 463 ILE A C 1
ATOM 3700 O O . ILE A 1 463 ? 20.313 6.266 -51.574 1.00 18.23 463 ILE A O 1
ATOM 3705 N N . THR A 1 464 ? 21.564 4.407 -51.720 1.00 18.73 464 THR A N 1
ATOM 3706 C CA . THR A 1 464 ? 22.700 5.038 -51.066 1.00 18.49 464 THR A CA 1
ATOM 3707 C C . THR A 1 464 ? 23.602 5.787 -52.038 1.00 21.46 464 THR A C 1
ATOM 3708 O O . THR A 1 464 ? 24.480 6.530 -51.580 1.00 19.13 464 THR A O 1
ATOM 3712 N N . GLU A 1 465 ? 23.386 5.627 -53.349 1.00 18.91 465 GLU A N 1
ATOM 3713 C CA . GLU A 1 465 ? 24.033 6.426 -54.394 1.00 22.62 465 GLU A CA 1
ATOM 3714 C C . GLU A 1 465 ? 23.113 6.492 -55.600 1.00 17.82 465 GLU A C 1
ATOM 3715 O O . GLU A 1 465 ? 22.621 5.455 -56.038 1.00 18.88 465 GLU A O 1
ATOM 3721 N N . ILE A 1 466 ? 22.866 7.705 -56.095 1.00 16.30 466 ILE A N 1
ATOM 3722 C CA . ILE A 1 466 ? 22.357 7.954 -57.440 1.00 19.30 466 ILE A CA 1
ATOM 3723 C C . ILE A 1 466 ? 22.849 9.338 -57.866 1.00 16.59 466 ILE A C 1
ATOM 3724 O O . ILE A 1 466 ? 22.971 10.248 -57.041 1.00 17.93 466 ILE A O 1
ATOM 3729 N N . GLY A 1 467 ? 23.136 9.509 -59.155 1.00 18.09 467 GLY A N 1
ATOM 3730 C CA . GLY A 1 467 ? 23.594 10.807 -59.624 1.00 16.88 467 GLY A CA 1
ATOM 3731 C C . GLY A 1 467 ? 24.173 10.742 -61.029 1.00 20.33 467 GLY A C 1
ATOM 3732 O O . GLY A 1 467 ? 23.946 9.782 -61.777 1.00 16.53 467 GLY A O 1
ATOM 3733 N N . ALA A 1 468 ? 24.931 11.785 -61.373 1.00 17.36 468 ALA A N 1
ATOM 3734 C CA . ALA A 1 468 ? 25.388 11.941 -62.749 1.00 18.59 468 ALA A CA 1
ATOM 3735 C C . ALA A 1 468 ? 26.588 12.881 -62.794 1.00 16.86 468 ALA A C 1
ATOM 3736 O O . ALA A 1 468 ? 26.699 13.810 -61.987 1.00 18.77 468 ALA A O 1
ATOM 3738 N N . GLY A 1 469 ? 27.455 12.663 -63.776 1.00 20.08 469 GLY A N 1
ATOM 3739 C CA . GLY A 1 469 ? 28.607 13.533 -63.944 1.00 14.93 469 GLY A CA 1
ATOM 3740 C C . GLY A 1 469 ? 28.234 14.846 -64.606 1.00 17.63 469 GLY A C 1
ATOM 3741 O O . GLY A 1 469 ? 27.243 14.955 -65.331 1.00 18.38 469 GLY A O 1
ATOM 3742 N N . ALA A 1 470 ? 29.050 15.861 -64.337 1.00 15.95 470 ALA A N 1
ATOM 3743 C CA . ALA A 1 470 ? 28.993 17.129 -65.052 1.00 17.07 470 ALA A CA 1
ATOM 3744 C C . ALA A 1 470 ? 30.299 17.863 -64.795 1.00 17.43 470 ALA A C 1
ATOM 3745 O O . ALA A 1 470 ? 30.689 18.039 -63.637 1.00 18.95 470 ALA A O 1
ATOM 3747 N N . ILE A 1 471 ? 30.972 18.291 -65.857 1.00 16.74 471 ILE A N 1
ATOM 3748 C CA . ILE A 1 471 ? 32.158 19.125 -65.704 1.00 18.83 471 ILE A CA 1
ATOM 3749 C C . ILE A 1 471 ? 31.677 20.564 -65.604 1.00 17.32 471 ILE A C 1
ATOM 3750 O O . ILE A 1 471 ? 31.070 21.077 -66.548 1.00 17.99 471 ILE A O 1
ATOM 3755 N N . TYR A 1 472 ? 31.930 21.202 -64.454 1.00 17.97 472 TYR A N 1
ATOM 3756 C CA . TYR A 1 472 ? 31.475 22.568 -64.217 1.00 20.07 472 TYR A CA 1
ATOM 3757 C C . TYR A 1 472 ? 31.979 23.477 -65.313 1.00 20.63 472 TYR A C 1
ATOM 3758 O O . TYR A 1 472 ? 33.178 23.514 -65.602 1.00 20.78 472 TYR A O 1
ATOM 3767 N N . GLY A 1 473 ? 31.054 24.206 -65.932 1.00 21.43 473 GLY A N 1
ATOM 3768 C CA . GLY A 1 473 ? 31.375 25.101 -67.002 1.00 20.08 473 GLY A CA 1
ATOM 3769 C C . GLY A 1 473 ? 31.176 24.521 -68.397 1.00 23.17 473 GLY A C 1
ATOM 3770 O O . GLY A 1 473 ? 31.095 25.289 -69.354 1.00 18.91 473 GLY A O 1
ATOM 3771 N N . TYR A 1 474 ? 31.113 23.200 -68.548 1.00 18.53 474 TYR A N 1
ATOM 3772 C CA . TYR A 1 474 ? 30.832 22.624 -69.857 1.00 18.17 474 TYR A CA 1
ATOM 3773 C C . TYR A 1 474 ? 29.322 22.592 -70.074 1.00 18.26 474 TYR A C 1
ATOM 3774 O O . TYR A 1 474 ? 28.605 21.839 -69.402 1.00 17.96 474 TYR A O 1
ATOM 3783 N N . ARG A 1 475 ? 28.842 23.398 -71.021 1.00 17.54 475 ARG A N 1
ATOM 3784 C CA . ARG A 1 475 ? 27.419 23.523 -71.307 1.00 20.97 475 ARG A CA 1
ATOM 3785 C C . ARG A 1 475 ? 27.204 23.500 -72.812 1.00 23.69 475 ARG A C 1
ATOM 3786 O O . ARG A 1 475 ? 27.990 24.091 -73.557 1.00 20.69 475 ARG A O 1
ATOM 3794 N N . THR A 1 476 ? 26.136 22.820 -73.253 1.00 20.71 476 THR A N 1
ATOM 3795 C CA . THR A 1 476 ? 25.893 22.564 -74.693 1.00 24.65 476 THR A CA 1
ATOM 3796 C C . THR A 1 476 ? 24.398 22.565 -74.936 1.00 23.11 476 THR A C 1
ATOM 3797 O O . THR A 1 476 ? 23.686 21.828 -74.235 1.00 20.93 476 THR A O 1
ATOM 3801 N N . PRO A 1 477 ? 23.916 23.260 -75.972 1.00 25.35 477 PRO A N 1
ATOM 3802 C CA . PRO A 1 477 ? 22.549 23.000 -76.450 1.00 21.62 477 PRO A CA 1
ATOM 3803 C C . PRO A 1 477 ? 22.266 21.523 -76.709 1.00 23.29 477 PRO A C 1
ATOM 3804 O O . PRO A 1 477 ? 21.111 21.099 -76.621 1.00 22.52 477 PRO A O 1
ATOM 3808 N N . ALA A 1 478 ? 23.278 20.718 -77.036 1.00 21.44 478 ALA A N 1
ATOM 3809 C CA . ALA A 1 478 ? 23.004 19.306 -77.293 1.00 25.70 478 ALA A CA 1
ATOM 3810 C C . ALA A 1 478 ? 22.757 18.497 -76.018 1.00 24.71 478 ALA A C 1
ATOM 3811 O O . ALA A 1 478 ? 22.321 17.343 -76.110 1.00 26.46 478 ALA A O 1
ATOM 3813 N N . HIS A 1 479 ? 23.023 19.064 -74.840 1.00 21.09 479 HIS A N 1
ATOM 3814 C CA . HIS A 1 479 ? 22.845 18.350 -73.577 1.00 20.73 479 HIS A CA 1
ATOM 3815 C C . HIS A 1 479 ? 23.550 16.993 -73.586 1.00 21.12 479 HIS A C 1
ATOM 3816 O O . HIS A 1 479 ? 23.017 16.004 -73.087 1.00 19.45 479 HIS A O 1
ATOM 3823 N N . VAL A 1 480 ? 24.753 16.935 -74.174 1.00 16.55 480 VAL A N 1
ATOM 3824 C CA . VAL A 1 480 ? 25.529 15.692 -74.132 1.00 19.60 480 VAL A CA 1
ATOM 3825 C C . VAL A 1 480 ? 25.918 15.348 -72.677 1.00 18.03 480 VAL A C 1
ATOM 3826 O O . VAL A 1 480 ? 25.972 16.212 -71.792 1.00 17.51 480 VAL A O 1
ATOM 3830 N N . LYS A 1 481 ? 26.188 14.067 -72.438 1.00 14.59 481 LYS A N 1
ATOM 3831 C CA . LYS A 1 481 ? 26.730 13.671 -71.150 1.00 18.66 481 LYS A CA 1
ATOM 3832 C C . LYS A 1 481 ? 28.034 14.415 -70.887 1.00 18.63 481 LYS A C 1
ATOM 3833 O O . LYS A 1 481 ? 28.810 14.698 -71.808 1.00 17.29 481 LYS A O 1
ATOM 3839 N N . TRP A 1 482 ? 28.231 14.756 -69.611 1.00 16.56 482 TRP A N 1
ATOM 3840 C CA . TRP A 1 482 ? 29.255 15.609 -69.001 1.00 16.03 482 TRP A CA 1
ATOM 3841 C C . TRP A 1 482 ? 28.870 17.090 -69.015 1.00 15.92 482 TRP A C 1
ATOM 3842 O O . TRP A 1 482 ? 29.503 17.873 -68.314 1.00 15.56 482 TRP A O 1
ATOM 3853 N N . SER A 1 483 ? 27.857 17.502 -69.795 1.00 16.61 483 SER A N 1
ATOM 3854 C CA . SER A 1 483 ? 27.361 18.869 -69.703 1.00 15.07 483 SER A CA 1
ATOM 3855 C C . SER A 1 483 ? 26.500 19.051 -68.455 1.00 16.20 483 SER A C 1
ATOM 3856 O O . SER A 1 483 ? 25.865 18.114 -67.962 1.00 15.75 483 SER A O 1
ATOM 3859 N N . GLU A 1 484 ? 26.475 20.288 -67.957 1.00 15.93 484 GLU A N 1
ATOM 3860 C CA . GLU A 1 484 ? 25.643 20.609 -66.810 1.00 17.47 484 GLU A CA 1
ATOM 3861 C C . GLU A 1 484 ? 24.163 20.454 -67.126 1.00 18.20 484 GLU A C 1
ATOM 3862 O O . GLU A 1 484 ? 23.380 20.096 -66.239 1.00 16.07 484 GLU A O 1
ATOM 3868 N N . GLU A 1 485 ? 23.752 20.755 -68.363 1.00 18.22 485 GLU A N 1
ATOM 3869 C CA . GLU A 1 485 ? 22.348 20.569 -68.733 1.00 19.83 485 GLU A CA 1
ATOM 3870 C C . GLU A 1 485 ? 21.940 19.116 -68.618 1.00 18.52 485 GLU A C 1
ATOM 3871 O O . GLU A 1 485 ? 20.877 18.802 -68.076 1.00 21.57 485 GLU A O 1
ATOM 3877 N N . TYR A 1 486 ? 22.766 18.201 -69.121 1.00 15.42 486 TYR A N 1
ATOM 3878 C CA . TYR A 1 486 ? 22.373 16.809 -68.991 1.00 17.34 486 TYR A CA 1
ATOM 3879 C C . TYR A 1 486 ? 22.265 16.416 -67.523 1.00 20.27 486 TYR A C 1
ATOM 3880 O O . TYR A 1 486 ? 21.371 15.653 -67.145 1.00 17.43 486 TYR A O 1
ATOM 3889 N N . GLN A 1 487 ? 23.180 16.908 -66.680 1.00 14.94 487 GLN A N 1
ATOM 3890 C CA . GLN A 1 487 ? 23.130 16.526 -65.275 1.00 15.57 487 GLN A CA 1
ATOM 3891 C C . GLN A 1 487 ? 21.834 17.005 -64.635 1.00 19.49 487 GLN A C 1
ATOM 3892 O O . GLN A 1 487 ? 21.288 16.337 -63.750 1.00 18.89 487 GLN A O 1
ATOM 3898 N N . VAL A 1 488 ? 21.346 18.176 -65.056 1.00 17.33 488 VAL A N 1
ATOM 3899 C CA . VAL A 1 488 ? 20.062 18.680 -64.580 1.00 19.06 488 VAL A CA 1
ATOM 3900 C C . VAL A 1 488 ? 18.962 17.665 -64.870 1.00 20.98 488 VAL A C 1
ATOM 3901 O O . VAL A 1 488 ? 18.192 17.291 -63.979 1.00 19.98 488 VAL A O 1
ATOM 3905 N N . GLN A 1 489 ? 18.901 17.181 -66.118 1.00 19.44 489 GLN A N 1
ATOM 3906 C CA . GLN A 1 489 ? 17.849 16.254 -66.528 1.00 21.86 489 GLN A CA 1
ATOM 3907 C C . GLN A 1 489 ? 17.947 14.938 -65.774 1.00 19.09 489 GLN A C 1
ATOM 3908 O O . GLN A 1 489 ? 16.934 14.384 -65.341 1.00 23.79 489 GLN A O 1
ATOM 3914 N N . ALA A 1 490 ? 19.157 14.391 -65.657 1.00 19.67 490 ALA A N 1
ATOM 3915 C CA . ALA A 1 490 ? 19.344 13.128 -64.952 1.00 18.80 490 ALA A CA 1
ATOM 3916 C C . ALA A 1 490 ? 18.879 13.227 -63.498 1.00 20.96 490 ALA A C 1
ATOM 3917 O O . ALA A 1 490 ? 18.098 12.390 -63.024 1.00 20.10 490 ALA A O 1
ATOM 3919 N N . LEU A 1 491 ? 19.326 14.264 -62.784 1.00 19.43 491 LEU A N 1
ATOM 3920 C CA . LEU A 1 491 ? 18.988 14.374 -61.364 1.00 19.90 491 LEU A CA 1
ATOM 3921 C C . LEU A 1 491 ? 17.491 14.585 -61.170 1.00 21.69 491 LEU A C 1
ATOM 3922 O O . LEU A 1 491 ? 16.896 14.027 -60.242 1.00 19.44 491 LEU A O 1
ATOM 3927 N N . LYS A 1 492 ? 16.857 15.367 -62.049 1.00 20.50 492 LYS A N 1
ATOM 3928 C CA . LYS A 1 492 ? 15.415 15.559 -61.943 1.00 21.45 492 LYS A CA 1
ATOM 3929 C C . LYS A 1 492 ? 14.681 14.221 -62.039 1.00 21.64 492 LYS A C 1
ATOM 3930 O O . LYS A 1 492 ? 13.860 13.882 -61.180 1.00 19.86 492 LYS A O 1
ATOM 3936 N N . GLU A 1 493 ? 15.004 13.423 -63.058 1.00 22.02 493 GLU A N 1
ATOM 3937 C CA . GLU A 1 493 ? 14.359 12.123 -63.212 1.00 21.27 493 GLU A CA 1
ATOM 3938 C C . GLU A 1 493 ? 14.731 11.155 -62.089 1.00 22.18 493 GLU A C 1
ATOM 3939 O O . GLU A 1 493 ? 13.882 10.392 -61.615 1.00 23.35 493 GLU A O 1
ATOM 3945 N N . GLN A 1 494 ? 16.001 11.137 -61.682 1.00 19.41 494 GLN A N 1
ATOM 3946 C CA . GLN A 1 494 ? 16.442 10.224 -60.619 1.00 20.40 494 GLN A CA 1
ATOM 3947 C C . GLN A 1 494 ? 15.729 10.486 -59.298 1.00 18.67 494 GLN A C 1
ATOM 3948 O O . GLN A 1 494 ? 15.297 9.546 -58.623 1.00 18.26 494 GLN A O 1
ATOM 3954 N N . LEU A 1 495 ? 15.600 11.758 -58.908 1.00 19.81 495 LEU A N 1
ATOM 3955 C CA . LEU A 1 495 ? 15.012 12.068 -57.611 1.00 19.88 495 LEU A CA 1
ATOM 3956 C C . LEU A 1 495 ? 13.508 11.830 -57.630 1.00 25.44 495 LEU A C 1
ATOM 3957 O O . LEU A 1 495 ? 12.933 11.329 -56.650 1.00 22.16 495 LEU A O 1
ATOM 3962 N N . GLN A 1 496 ? 12.857 12.187 -58.740 1.00 22.21 496 GLN A N 1
ATOM 3963 C CA . GLN A 1 496 ? 11.430 11.931 -58.882 1.00 24.29 496 GLN A CA 1
ATOM 3964 C C . GLN A 1 496 ? 11.123 10.445 -58.710 1.00 25.91 496 GLN A C 1
ATOM 3965 O O . GLN A 1 496 ? 10.161 10.081 -58.028 1.00 25.76 496 GLN A O 1
ATOM 3971 N N . ALA A 1 497 ? 11.977 9.569 -59.241 1.00 22.37 497 ALA A N 1
ATOM 3972 C CA . ALA A 1 497 ? 11.707 8.140 -59.128 1.00 21.60 497 ALA A CA 1
ATOM 3973 C C . ALA A 1 497 ? 11.914 7.636 -57.699 1.00 27.45 497 ALA A C 1
ATOM 3974 O O . ALA A 1 497 ? 11.062 6.915 -57.172 1.00 24.35 497 ALA A O 1
ATOM 3976 N N . VAL A 1 498 ? 13.035 7.994 -57.050 1.00 21.33 498 VAL A N 1
ATOM 3977 C CA . VAL A 1 498 ? 13.318 7.433 -55.726 1.00 21.01 498 VAL A CA 1
ATOM 3978 C C . VAL A 1 498 ? 12.253 7.860 -54.717 1.00 23.03 498 VAL A C 1
ATOM 3979 O O . VAL A 1 498 ? 11.797 7.055 -53.902 1.00 28.02 498 VAL A O 1
ATOM 3983 N N . PHE A 1 499 ? 11.823 9.120 -54.768 1.00 20.63 499 PHE A N 1
ATOM 3984 C CA . PHE A 1 499 ? 10.828 9.610 -53.823 1.00 25.47 499 PHE A CA 1
ATOM 3985 C C . PHE A 1 499 ? 9.415 9.103 -54.103 1.00 26.53 499 PHE A C 1
ATOM 3986 O O . PHE A 1 499 ? 8.549 9.251 -53.239 1.00 31.10 499 PHE A O 1
ATOM 3994 N N . SER A 1 500 ? 9.155 8.502 -55.263 1.00 30.07 500 SER A N 1
ATOM 3995 C CA . SER A 1 500 ? 7.862 7.889 -55.532 1.00 28.02 500 SER A CA 1
ATOM 3996 C C . SER A 1 500 ? 7.906 6.364 -55.489 1.00 33.04 500 SER A C 1
ATOM 3997 O O . SER A 1 500 ? 6.882 5.722 -55.737 1.00 31.58 500 SER A O 1
ATOM 4000 N N . ARG A 1 501 ? 9.051 5.768 -55.155 1.00 27.80 501 ARG A N 1
ATOM 4001 C CA . ARG A 1 501 ? 9.173 4.320 -55.019 1.00 29.81 501 ARG A CA 1
ATOM 4002 C C . ARG A 1 501 ? 8.639 3.900 -53.645 1.00 31.40 501 ARG A C 1
ATOM 4003 O O . ARG A 1 501 ? 9.286 4.132 -52.616 1.00 31.33 501 ARG A O 1
ATOM 4011 N N . GLU A 1 502 ? 7.447 3.306 -53.619 1.00 31.41 502 GLU A N 1
ATOM 4012 C CA . GLU A 1 502 ? 6.884 2.812 -52.367 1.00 31.90 502 GLU A CA 1
ATOM 4013 C C . GLU A 1 502 ? 7.786 1.749 -51.773 1.00 25.70 502 GLU A C 1
ATOM 4014 O O . GLU A 1 502 ? 8.222 0.830 -52.474 1.00 29.83 502 GLU A O 1
ATOM 4020 N N . GLY A 1 503 ? 8.039 1.866 -50.474 1.00 24.25 503 GLY A N 1
ATOM 4021 C CA . GLY A 1 503 ? 8.965 1.003 -49.774 1.00 27.28 503 GLY A CA 1
ATOM 4022 C C . GLY A 1 503 ? 10.376 1.551 -49.665 1.00 28.85 503 GLY A C 1
ATOM 4023 O O . GLY A 1 503 ? 11.225 0.912 -49.038 1.00 28.58 503 GLY A O 1
ATOM 4024 N N . CYS A 1 504 ? 10.653 2.708 -50.250 1.00 26.16 504 CYS A N 1
ATOM 4025 C CA . CYS A 1 504 ? 11.979 3.303 -50.210 1.00 24.95 504 CYS A CA 1
ATOM 4026 C C . CYS A 1 504 ? 11.977 4.444 -49.205 1.00 23.97 504 CYS A C 1
ATOM 4027 O O . CYS A 1 504 ? 11.154 5.353 -49.302 1.00 22.21 504 CYS A O 1
ATOM 4030 N N . SER A 1 505 ? 12.898 4.393 -48.238 1.00 24.20 505 SER A N 1
ATOM 4031 C CA . SER A 1 505 ? 12.944 5.420 -47.207 1.00 21.87 505 SER A CA 1
ATOM 4032 C C . SER A 1 505 ? 13.658 6.693 -47.645 1.00 25.48 505 SER A C 1
ATOM 4033 O O . SER A 1 505 ? 13.576 7.692 -46.919 1.00 24.63 505 SER A O 1
ATOM 4036 N N . GLY A 1 506 ? 14.342 6.691 -48.794 1.00 17.97 506 GLY A N 1
ATOM 4037 C CA . GLY A 1 506 ? 14.990 7.895 -49.277 1.00 21.00 506 GLY A CA 1
ATOM 4038 C C . GLY A 1 506 ? 16.266 7.571 -50.038 1.00 21.17 506 GLY A C 1
ATOM 4039 O O . GLY A 1 506 ? 16.455 6.449 -50.505 1.00 16.51 506 GLY A O 1
ATOM 4040 N N . VAL A 1 507 ? 17.143 8.578 -50.126 1.00 19.98 507 VAL A N 1
ATOM 4041 C CA . VAL A 1 507 ? 18.226 8.594 -51.109 1.00 19.38 507 VAL A CA 1
ATOM 4042 C C . VAL A 1 507 ? 19.398 9.414 -50.575 1.00 21.76 507 VAL A C 1
ATOM 4043 O O . VAL A 1 507 ? 19.206 10.419 -49.879 1.00 24.49 507 VAL A O 1
ATOM 4047 N N . TYR A 1 508 ? 20.626 8.985 -50.914 1.00 18.74 508 TYR A N 1
ATOM 4048 C CA . TYR A 1 508 ? 21.813 9.836 -50.848 1.00 16.66 508 TYR A CA 1
ATOM 4049 C C . TYR A 1 508 ? 22.294 10.085 -52.265 1.00 18.81 508 TYR A C 1
ATOM 4050 O O . TYR A 1 508 ? 22.666 9.146 -52.979 1.00 16.46 508 TYR A O 1
ATOM 4059 N N . ILE A 1 509 ? 22.282 11.353 -52.663 1.00 18.92 509 ILE A N 1
ATOM 4060 C CA . ILE A 1 509 ? 22.860 11.741 -53.940 1.00 17.91 509 ILE A CA 1
ATOM 4061 C C . ILE A 1 509 ? 24.362 11.483 -53.937 1.00 19.88 509 ILE A C 1
ATOM 4062 O O . ILE A 1 509 ? 25.080 11.838 -52.988 1.00 19.37 509 ILE A O 1
ATOM 4067 N N . TRP A 1 510 ? 24.846 10.867 -55.007 1.00 18.21 510 TRP A N 1
ATOM 4068 C CA . TRP A 1 510 ? 26.272 10.823 -55.288 1.00 18.12 510 TRP A CA 1
ATOM 4069 C C . TRP A 1 510 ? 26.550 11.950 -56.274 1.00 17.88 510 TRP A C 1
ATOM 4070 O O . TRP A 1 510 ? 26.144 11.857 -57.436 1.00 18.10 510 TRP A O 1
ATOM 4081 N N . GLN A 1 511 ? 27.234 13.019 -55.834 1.00 13.63 511 GLN A N 1
ATOM 4082 C CA . GLN A 1 511 ? 27.713 13.234 -54.484 1.00 16.22 511 GLN A CA 1
ATOM 4083 C C . GLN A 1 511 ? 27.702 14.741 -54.251 1.00 17.71 511 GLN A C 1
ATOM 4084 O O . GLN A 1 511 ? 27.317 15.493 -55.120 1.00 15.80 511 GLN A O 1
ATOM 4090 N N . PHE A 1 512 ? 28.124 15.186 -53.068 1.00 18.51 512 PHE A N 1
ATOM 4091 C CA . PHE A 1 512 ? 28.064 16.610 -52.753 1.00 19.38 512 PHE A CA 1
ATOM 4092 C C . PHE A 1 512 ? 28.975 17.434 -53.666 1.00 19.75 512 PHE A C 1
ATOM 4093 O O . PHE A 1 512 ? 28.528 18.383 -54.323 1.00 18.22 512 PHE A O 1
ATOM 4101 N N . CYS A 1 513 ? 30.274 17.121 -53.689 1.00 16.28 513 CYS A N 1
ATOM 4102 C CA . CYS A 1 513 ? 31.229 17.955 -54.406 1.00 14.32 513 CYS A CA 1
ATOM 4103 C C . CYS A 1 513 ? 32.122 17.074 -55.263 1.00 14.69 513 CYS A C 1
ATOM 4104 O O . CYS A 1 513 ? 32.209 15.866 -55.059 1.00 13.27 513 CYS A O 1
ATOM 4107 N N . ASP A 1 514 ? 32.759 17.680 -56.260 1.00 12.93 514 ASP A N 1
ATOM 4108 C CA . ASP A 1 514 ? 33.734 16.926 -57.047 1.00 17.84 514 ASP A CA 1
ATOM 4109 C C . ASP A 1 514 ? 34.934 16.600 -56.168 1.00 16.22 514 ASP A C 1
ATOM 4110 O O . ASP A 1 514 ? 35.279 17.368 -55.270 1.00 20.11 514 ASP A O 1
ATOM 4115 N N . VAL A 1 515 ? 35.566 15.451 -56.423 1.00 15.95 515 VAL A N 1
ATOM 4116 C CA . VAL A 1 515 ? 36.585 14.879 -55.534 1.00 18.15 515 VAL A CA 1
ATOM 4117 C C . VAL A 1 515 ? 37.773 14.408 -56.364 1.00 20.91 515 VAL A C 1
ATOM 4118 O O . VAL A 1 515 ? 37.585 13.745 -57.390 1.00 18.53 515 VAL A O 1
ATOM 4122 N N . ARG A 1 516 ? 38.994 14.719 -55.904 1.00 18.71 516 ARG A N 1
ATOM 4123 C CA . ARG A 1 516 ? 40.204 14.211 -56.545 1.00 17.85 516 ARG A CA 1
ATOM 4124 C C . ARG A 1 516 ? 40.278 12.697 -56.377 1.00 18.58 516 ARG A C 1
ATOM 4125 O O . ARG A 1 516 ? 39.964 12.169 -55.310 1.00 17.67 516 ARG A O 1
ATOM 4133 N N . VAL A 1 517 ? 40.689 11.989 -57.438 1.00 18.55 517 VAL A N 1
ATOM 4134 C CA . VAL A 1 517 ? 40.846 10.530 -57.399 1.00 15.24 517 VAL A CA 1
ATOM 4135 C C . VAL A 1 517 ? 42.259 10.105 -57.806 1.00 20.89 517 VAL A C 1
ATOM 4136 O O . VAL A 1 517 ? 43.102 10.944 -58.150 1.00 22.03 517 VAL A O 1
ATOM 4140 N N . CYS A 1 518 ? 42.524 8.796 -57.778 1.00 20.23 518 CYS A N 1
ATOM 4141 C CA . CYS A 1 518 ? 43.855 8.291 -58.066 1.00 22.33 518 CYS A CA 1
ATOM 4142 C C . CYS A 1 518 ? 44.130 8.302 -59.564 1.00 21.48 518 CYS A C 1
ATOM 4143 O O . CYS A 1 518 ? 43.232 8.133 -60.392 1.00 18.32 518 CYS A O 1
ATOM 4146 N N . ASP A 1 519 ? 45.403 8.485 -59.897 1.00 24.28 519 ASP A N 1
ATOM 4147 C CA . ASP A 1 519 ? 45.820 8.583 -61.292 1.00 21.53 519 ASP A CA 1
ATOM 4148 C C . ASP A 1 519 ? 45.369 7.387 -62.117 1.00 23.43 519 ASP A C 1
ATOM 4149 O O . ASP A 1 519 ? 45.072 7.536 -63.313 1.00 24.50 519 ASP A O 1
ATOM 4154 N N . SER A 1 520 ? 45.282 6.200 -61.508 1.00 18.34 520 SER A N 1
ATOM 4155 C CA . SER A 1 520 ? 44.901 5.025 -62.296 1.00 25.58 520 SER A CA 1
ATOM 4156 C C . SER A 1 520 ? 43.455 5.069 -62.790 1.00 21.63 520 SER A C 1
ATOM 4157 O O . SER A 1 520 ? 43.095 4.266 -63.651 1.00 20.17 520 SER A O 1
ATOM 4160 N N . TRP A 1 521 ? 42.613 5.943 -62.235 1.00 19.94 521 TRP A N 1
ATOM 4161 C CA . TRP A 1 521 ? 41.218 6.058 -62.636 1.00 20.98 521 TRP A CA 1
ATOM 4162 C C . TRP A 1 521 ? 40.982 7.099 -63.728 1.00 22.59 521 TRP A C 1
ATOM 4163 O O . TRP A 1 521 ? 39.825 7.294 -64.134 1.00 20.85 521 TRP A O 1
ATOM 4174 N N . PHE A 1 522 ? 42.048 7.748 -64.226 1.00 20.92 522 PHE A N 1
ATOM 4175 C CA . PHE A 1 522 ? 41.901 8.870 -65.151 1.00 17.06 522 PHE A CA 1
ATOM 4176 C C . PHE A 1 522 ? 41.015 8.526 -66.360 1.00 18.98 522 PHE A C 1
ATOM 4177 O O . PHE A 1 522 ? 40.292 9.388 -66.877 1.00 16.86 522 PHE A O 1
ATOM 4185 N N . GLY A 1 523 ? 41.077 7.284 -66.850 1.00 18.79 523 GLY A N 1
ATOM 4186 C CA . GLY A 1 523 ? 40.409 6.972 -68.111 1.00 19.66 523 GLY A CA 1
ATOM 4187 C C . GLY A 1 523 ? 38.912 7.211 -68.077 1.00 22.96 523 GLY A C 1
ATOM 4188 O O . GLY A 1 523 ? 38.314 7.621 -69.083 1.00 22.13 523 GLY A O 1
ATOM 4189 N N . SER A 1 524 ? 38.287 6.975 -66.928 1.00 22.20 524 SER A N 1
ATOM 4190 C CA . SER A 1 524 ? 36.858 7.181 -66.762 1.00 22.23 524 SER A CA 1
ATOM 4191 C C . SER A 1 524 ? 36.547 8.359 -65.860 1.00 22.03 524 SER A C 1
ATOM 4192 O O . SER A 1 524 ? 35.399 8.503 -65.435 1.00 19.32 524 SER A O 1
ATOM 4195 N N . ARG A 1 525 ? 37.538 9.199 -65.553 1.00 18.94 525 ARG A N 1
ATOM 4196 C CA . ARG A 1 525 ? 37.383 10.277 -64.575 1.00 17.15 525 ARG A CA 1
ATOM 4197 C C . ARG A 1 525 ? 37.980 11.558 -65.142 1.00 21.18 525 ARG A C 1
ATOM 4198 O O . ARG A 1 525 ? 39.149 11.877 -64.876 1.00 20.23 525 ARG A O 1
ATOM 4206 N N . PRO A 1 526 ? 37.207 12.316 -65.925 1.00 19.90 526 PRO A N 1
ATOM 4207 C CA . PRO A 1 526 ? 37.708 13.590 -66.463 1.00 18.93 526 PRO A CA 1
ATOM 4208 C C . PRO A 1 526 ? 38.390 14.421 -65.384 1.00 20.44 526 PRO A C 1
ATOM 4209 O O . PRO A 1 526 ? 37.922 14.501 -64.242 1.00 16.64 526 PRO A O 1
ATOM 4213 N N . ARG A 1 527 ? 39.520 15.032 -65.759 1.00 16.89 527 ARG A N 1
ATOM 4214 C CA . ARG A 1 527 ? 40.327 15.872 -64.878 1.00 17.23 527 ARG A CA 1
ATOM 4215 C C . ARG A 1 527 ? 40.947 15.099 -63.714 1.00 20.33 527 ARG A C 1
ATOM 4216 O O . ARG A 1 527 ? 41.396 15.724 -62.741 1.00 19.32 527 ARG A O 1
ATOM 4224 N N . THR A 1 528 ? 40.990 13.760 -63.782 1.00 20.14 528 THR A N 1
ATOM 4225 C CA . THR A 1 528 ? 41.361 12.916 -62.639 1.00 18.23 528 THR A CA 1
ATOM 4226 C C . THR A 1 528 ? 40.573 13.368 -61.402 1.00 21.57 528 THR A C 1
ATOM 4227 O O . THR A 1 528 ? 41.114 13.617 -60.310 1.00 14.77 528 THR A O 1
ATOM 4231 N N . MET A 1 529 ? 39.268 13.532 -61.621 1.00 17.15 529 MET A N 1
ATOM 4232 C CA . MET A 1 529 ? 38.296 13.913 -60.607 1.00 19.32 529 MET A CA 1
ATOM 4233 C C . MET A 1 529 ? 37.087 13.022 -60.799 1.00 18.83 529 MET A C 1
ATOM 4234 O O . MET A 1 529 ? 36.805 12.597 -61.922 1.00 20.23 529 MET A O 1
ATOM 4239 N N . ASN A 1 530 ? 36.383 12.738 -59.706 1.00 16.56 530 ASN A N 1
ATOM 4240 C CA . ASN A 1 530 ? 35.006 12.265 -59.798 1.00 17.18 530 ASN A CA 1
ATOM 4241 C C . ASN A 1 530 ? 34.144 13.514 -59.912 1.00 19.90 530 ASN A C 1
ATOM 4242 O O . ASN A 1 530 ? 34.174 14.374 -59.022 1.00 18.51 530 ASN A O 1
ATOM 4247 N N . ASN A 1 531 ? 33.416 13.643 -61.025 1.00 19.79 531 ASN A N 1
ATOM 4248 C CA . ASN A 1 531 ? 32.762 14.895 -61.388 1.00 22.20 531 ASN A CA 1
ATOM 4249 C C . ASN A 1 531 ? 31.275 14.908 -61.071 1.00 19.20 531 ASN A C 1
ATOM 4250 O O . ASN A 1 531 ? 30.529 15.705 -61.664 1.00 17.61 531 ASN A O 1
ATOM 4255 N N . LYS A 1 532 ? 30.820 14.044 -60.171 1.00 20.01 532 LYS A N 1
ATOM 4256 C CA . LYS A 1 532 ? 29.392 13.926 -59.941 1.00 15.19 532 LYS A CA 1
ATOM 4257 C C . LYS A 1 532 ? 28.922 14.833 -58.829 1.00 18.50 532 LYS A C 1
ATOM 4258 O O . LYS A 1 532 ? 27.791 14.684 -58.356 1.00 18.61 532 LYS A O 1
ATOM 4264 N N . GLY A 1 533 ? 29.764 15.770 -58.398 1.00 16.16 533 GLY A N 1
ATOM 4265 C CA . GLY A 1 533 ? 29.321 16.743 -57.423 1.00 15.17 533 GLY A CA 1
ATOM 4266 C C . GLY A 1 533 ? 28.148 17.552 -57.945 1.00 16.01 533 GLY A C 1
ATOM 4267 O O . GLY A 1 533 ? 28.018 17.815 -59.146 1.00 15.99 533 GLY A O 1
ATOM 4268 N N . ILE A 1 534 ? 27.251 17.899 -57.024 1.00 16.10 534 ILE A N 1
ATOM 4269 C CA . ILE A 1 534 ? 26.269 18.945 -57.276 1.00 18.43 534 ILE A CA 1
ATOM 4270 C C . ILE A 1 534 ? 26.909 20.333 -57.150 1.00 18.53 534 ILE A C 1
ATOM 4271 O O . ILE A 1 534 ? 26.395 21.306 -57.711 1.00 15.19 534 ILE A O 1
ATOM 4276 N N . VAL A 1 535 ? 28.013 20.456 -56.414 1.00 15.42 535 VAL A N 1
ATOM 4277 C CA . VAL A 1 535 ? 28.887 21.623 -56.477 1.00 15.42 535 VAL A CA 1
ATOM 4278 C C . VAL A 1 535 ? 30.236 21.114 -56.970 1.00 15.76 535 VAL A C 1
ATOM 4279 O O . VAL A 1 535 ? 30.528 19.925 -56.835 1.00 16.79 535 VAL A O 1
ATOM 4283 N N . ASP A 1 536 ? 31.041 21.986 -57.593 1.00 16.68 536 ASP A N 1
ATOM 4284 C CA . ASP A 1 536 ? 32.355 21.520 -58.031 1.00 16.93 536 ASP A CA 1
ATOM 4285 C C . ASP A 1 536 ? 33.340 21.512 -56.853 1.00 18.38 536 ASP A C 1
ATOM 4286 O O . ASP A 1 536 ? 32.972 21.767 -55.698 1.00 17.03 536 ASP A O 1
ATOM 4291 N N . GLU A 1 537 ? 34.606 21.179 -57.128 1.00 14.92 537 GLU A N 1
ATOM 4292 C CA . GLU A 1 537 ? 35.545 21.041 -56.015 1.00 18.17 537 GLU A CA 1
ATOM 4293 C C . GLU A 1 537 ? 35.740 22.365 -55.293 1.00 18.43 537 GLU A C 1
ATOM 4294 O O . GLU A 1 537 ? 36.071 22.360 -54.113 1.00 19.46 537 GLU A O 1
ATOM 4300 N N . TYR A 1 538 ? 35.481 23.497 -55.953 1.00 15.69 538 TYR A N 1
ATOM 4301 C CA . TYR A 1 538 ? 35.565 24.787 -55.296 1.00 17.80 538 TYR A CA 1
ATOM 4302 C C . TYR A 1 538 ? 34.229 25.234 -54.730 1.00 17.39 538 TYR A C 1
ATOM 4303 O O . TYR A 1 538 ? 34.080 26.409 -54.405 1.00 16.69 538 TYR A O 1
ATOM 4312 N N . ARG A 1 539 ? 33.276 24.308 -54.585 1.00 16.56 539 ARG A N 1
ATOM 4313 C CA . ARG A 1 539 ? 31.975 24.524 -53.951 1.00 18.39 539 ARG A CA 1
ATOM 4314 C C . ARG A 1 539 ? 31.087 25.478 -54.754 1.00 19.65 539 ARG A C 1
ATOM 4315 O O . ARG A 1 539 ? 30.169 26.107 -54.194 1.00 15.27 539 ARG A O 1
ATOM 4323 N N . ARG A 1 540 ? 31.344 25.598 -56.058 1.00 12.87 540 ARG A N 1
ATOM 4324 C CA . ARG A 1 540 ? 30.531 26.423 -56.950 1.00 19.72 540 ARG A CA 1
ATOM 4325 C C . ARG A 1 540 ? 29.324 25.618 -57.423 1.00 17.77 540 ARG A C 1
ATOM 4326 O O . ARG A 1 540 ? 29.489 24.486 -57.891 1.00 17.28 540 ARG A O 1
ATOM 4334 N N . PRO A 1 541 ? 28.114 26.144 -57.299 1.00 17.39 541 PRO A N 1
ATOM 4335 C CA . PRO A 1 541 ? 26.925 25.337 -57.642 1.00 18.25 541 PRO A CA 1
ATOM 4336 C C . PRO A 1 541 ? 26.811 25.114 -59.145 1.00 17.85 541 PRO A C 1
ATOM 4337 O O . PRO A 1 541 ? 26.879 26.058 -59.932 1.00 22.24 541 PRO A O 1
ATOM 4341 N N . LYS A 1 542 ? 26.682 23.847 -59.543 1.00 19.25 542 LYS A N 1
ATOM 4342 C CA . LYS A 1 542 ? 26.385 23.500 -60.925 1.00 16.72 542 LYS A CA 1
ATOM 4343 C C . LYS A 1 542 ? 24.902 23.766 -61.199 1.00 18.95 542 LYS A C 1
ATOM 4344 O O . LYS A 1 542 ? 24.137 24.077 -60.285 1.00 16.22 542 LYS A O 1
ATOM 4350 N N . LEU A 1 543 ? 24.487 23.663 -62.470 1.00 16.59 543 LEU A N 1
ATOM 4351 C CA . LEU A 1 543 ? 23.084 23.940 -62.781 1.00 17.21 543 LEU A CA 1
ATOM 4352 C C . LEU A 1 543 ? 22.152 23.011 -62.002 1.00 20.12 543 LEU A C 1
ATOM 4353 O O . LEU A 1 543 ? 21.132 23.457 -61.466 1.00 18.09 543 LEU A O 1
ATOM 4358 N N . ALA A 1 544 ? 22.510 21.724 -61.895 1.00 19.53 544 ALA A N 1
ATOM 4359 C CA . ALA A 1 544 ? 21.703 20.753 -61.162 1.00 20.05 544 ALA A CA 1
ATOM 4360 C C . ALA A 1 544 ? 21.479 21.130 -59.700 1.00 20.55 544 ALA A C 1
ATOM 4361 O O . ALA A 1 544 ? 20.632 20.523 -59.048 1.00 17.93 544 ALA A O 1
ATOM 4363 N N . TYR A 1 545 ? 22.205 22.108 -59.167 1.00 19.13 545 TYR A N 1
ATOM 4364 C CA . TYR A 1 545 ? 22.009 22.492 -57.776 1.00 20.43 545 TYR A CA 1
ATOM 4365 C C . TYR A 1 545 ? 20.573 22.945 -57.536 1.00 22.14 545 TYR A C 1
ATOM 4366 O O . TYR A 1 545 ? 19.964 22.597 -56.514 1.00 18.67 545 TYR A O 1
ATOM 4375 N N . GLU A 1 546 ? 19.998 23.677 -58.493 1.00 21.53 546 GLU A N 1
ATOM 4376 C CA . GLU A 1 546 ? 18.636 24.179 -58.313 1.00 24.04 546 GLU A CA 1
ATOM 4377 C C . GLU A 1 546 ? 17.599 23.068 -58.453 1.00 21.95 546 GLU A C 1
ATOM 4378 O O . GLU A 1 546 ? 16.522 23.155 -57.859 1.00 23.95 546 GLU A O 1
ATOM 4384 N N . VAL A 1 547 ? 17.918 22.015 -59.207 1.00 20.84 547 VAL A N 1
ATOM 4385 C CA . VAL A 1 547 ? 17.029 20.864 -59.342 1.00 23.14 547 VAL A CA 1
ATOM 4386 C C . VAL A 1 547 ? 16.966 20.071 -58.039 1.00 23.92 547 VAL A C 1
ATOM 4387 O O . VAL A 1 547 ? 15.888 19.633 -57.609 1.00 23.56 547 VAL A O 1
ATOM 4391 N N . VAL A 1 548 ? 18.122 19.846 -57.404 1.00 24.49 548 VAL A N 1
ATOM 4392 C CA . VAL A 1 548 ? 18.153 19.135 -56.126 1.00 20.35 548 VAL A CA 1
ATOM 4393 C C . VAL A 1 548 ? 17.452 19.953 -55.050 1.00 21.36 548 VAL A C 1
ATOM 4394 O O . VAL A 1 548 ? 16.668 19.423 -54.256 1.00 19.39 548 VAL A O 1
ATOM 4398 N N . LYS A 1 549 ? 17.727 21.254 -55.010 1.00 21.51 549 LYS A N 1
ATOM 4399 C CA . LYS A 1 549 ? 17.118 22.116 -54.011 1.00 23.93 549 LYS A CA 1
ATOM 4400 C C . LYS A 1 549 ? 15.598 22.113 -54.143 1.00 26.27 549 LYS A C 1
ATOM 4401 O O . LYS A 1 549 ? 14.880 21.941 -53.153 1.00 25.78 549 LYS A O 1
ATOM 4407 N N . ASP A 1 550 ? 15.088 22.281 -55.366 1.00 26.65 550 ASP A N 1
ATOM 4408 C CA . ASP A 1 550 ? 13.643 22.218 -55.575 1.00 27.72 550 ASP A CA 1
ATOM 4409 C C . ASP A 1 550 ? 13.064 20.912 -55.056 1.00 29.60 550 ASP A C 1
ATOM 4410 O O . ASP A 1 550 ? 12.006 20.907 -54.418 1.00 30.87 550 ASP A O 1
ATOM 4415 N N . SER A 1 551 ? 13.739 19.792 -55.325 1.00 28.89 551 SER A N 1
ATOM 4416 C CA . SER A 1 551 ? 13.228 18.496 -54.890 1.00 26.11 551 SER A CA 1
ATOM 4417 C C . SER A 1 551 ? 13.271 18.357 -53.371 1.00 26.98 551 SER A C 1
ATOM 4418 O O . SER A 1 551 ? 12.258 18.034 -52.743 1.00 23.72 551 SER A O 1
ATOM 4421 N N . TYR A 1 552 ? 14.439 18.602 -52.761 1.00 26.31 552 TYR A N 1
ATOM 4422 C CA . TYR A 1 552 ? 14.585 18.337 -51.332 1.00 22.52 552 TYR A CA 1
ATOM 4423 C C . TYR A 1 552 ? 13.799 19.335 -50.481 1.00 26.07 552 TYR A C 1
ATOM 4424 O O . TYR A 1 552 ? 13.334 18.987 -49.392 1.00 22.89 552 TYR A O 1
ATOM 4433 N N . ARG A 1 553 ? 13.678 20.583 -50.931 1.00 24.41 553 ARG A N 1
ATOM 4434 C CA . ARG A 1 553 ? 12.902 21.570 -50.188 1.00 34.37 553 ARG A CA 1
ATOM 4435 C C . ARG A 1 553 ? 11.396 21.327 -50.268 1.00 33.15 553 ARG A C 1
ATOM 4436 O O . ARG A 1 553 ? 10.644 21.918 -49.489 1.00 33.64 553 ARG A O 1
ATOM 4444 N N . SER A 1 554 ? 10.934 20.473 -51.173 1.00 28.38 554 SER A N 1
ATOM 4445 C CA . SER A 1 554 ? 9.516 20.174 -51.282 1.00 32.51 554 SER A CA 1
ATOM 4446 C C . SER A 1 554 ? 9.100 18.993 -50.411 1.00 33.92 554 SER A C 1
ATOM 4447 O O . SER A 1 554 ? 7.969 18.511 -50.529 1.00 33.16 554 SER A O 1
ATOM 4450 N N . LEU A 1 555 ? 9.988 18.501 -49.559 1.00 26.28 555 LEU A N 1
ATOM 4451 C CA . LEU A 1 555 ? 9.695 17.302 -48.801 1.00 29.03 555 LEU A CA 1
ATOM 4452 C C . LEU A 1 555 ? 10.169 17.514 -47.381 1.00 30.11 555 LEU A C 1
ATOM 4453 O O . LEU A 1 555 ? 11.150 18.223 -47.143 1.00 27.33 555 LEU A O 1
ATOM 4458 N N . GLY A 1 556 ? 9.454 16.901 -46.440 1.00 30.18 556 GLY A N 1
ATOM 4459 C CA . GLY A 1 556 ? 9.803 16.995 -45.044 1.00 24.03 556 GLY A CA 1
ATOM 4460 C C . GLY A 1 556 ? 10.686 15.842 -44.614 1.00 26.02 556 GLY A C 1
ATOM 4461 O O . GLY A 1 556 ? 11.089 14.998 -45.408 1.00 26.14 556 GLY A O 1
ATOM 4462 N N . ASN A 1 557 ? 10.981 15.810 -43.313 1.00 25.54 557 ASN A N 1
ATOM 4463 C CA . ASN A 1 557 ? 11.830 14.766 -42.759 1.00 24.39 557 ASN A CA 1
ATOM 4464 C C . ASN A 1 557 ? 11.109 13.451 -42.483 1.00 26.08 557 ASN A C 1
ATOM 4465 O O . ASN A 1 557 ? 11.779 12.433 -42.247 1.00 26.61 557 ASN A O 1
ATOM 4470 N N . TYR A 1 558 ? 9.781 13.431 -42.518 1.00 22.32 558 TYR A N 1
ATOM 4471 C CA . TYR A 1 558 ? 9.053 12.234 -42.140 1.00 28.07 558 TYR A CA 1
ATOM 4472 C C . TYR A 1 558 ? 7.938 11.966 -43.132 1.00 30.57 558 TYR A C 1
ATOM 4473 O O . TYR A 1 558 ? 7.379 12.889 -43.722 1.00 26.70 558 TYR A O 1
ATOM 4482 N N . PHE A 1 559 ? 7.622 10.686 -43.300 1.00 27.97 559 PHE A N 1
ATOM 4483 C CA . PHE A 1 559 ? 6.446 10.273 -44.050 1.00 29.78 559 PHE A CA 1
ATOM 4484 C C . PHE A 1 559 ? 5.235 10.517 -43.149 1.00 34.07 559 PHE A C 1
ATOM 4485 O O . PHE A 1 559 ? 4.987 9.761 -42.209 1.00 41.38 559 PHE A O 1
ATOM 4493 N N . GLU A 1 560 ? 4.489 11.592 -43.412 1.00 35.00 560 GLU A N 1
ATOM 4494 C CA . GLU A 1 560 ? 3.337 11.978 -42.596 1.00 42.07 560 GLU A CA 1
ATOM 4495 C C . GLU A 1 560 ? 1.990 11.486 -43.131 1.00 47.90 560 GLU A C 1
ATOM 4496 O O . GLU A 1 560 ? 1.031 11.394 -42.352 1.00 48.82 560 GLU A O 1
ATOM 4502 N N . ASN A 1 561 ? 1.881 11.198 -44.435 1.00 41.81 561 ASN A N 1
ATOM 4503 C CA . ASN A 1 561 ? 0.593 10.972 -45.085 1.00 45.81 561 ASN A CA 1
ATOM 4504 C C . ASN A 1 561 ? 0.523 9.588 -45.730 1.00 44.67 561 ASN A C 1
ATOM 4505 O O . ASN A 1 561 ? -0.126 9.406 -46.762 1.00 38.11 561 ASN A O 1
ATOM 4510 N N . LEU A 1 562 ? 1.204 8.606 -45.145 1.00 43.43 562 LEU A N 1
ATOM 4511 C CA . LEU A 1 562 ? 1.074 7.240 -45.628 1.00 46.14 562 LEU A CA 1
ATOM 4512 C C . LEU A 1 562 ? -0.327 6.696 -45.338 1.00 47.95 562 LEU A C 1
ATOM 4513 O O . LEU A 1 562 ? -1.039 7.179 -44.448 1.00 46.64 562 LEU A O 1
ATOM 4518 N N . TYR A 1 563 ? -0.710 5.664 -46.101 1.00 43.50 563 TYR A N 1
ATOM 4519 C CA . TYR A 1 563 ? -1.970 4.955 -45.874 1.00 47.86 563 TYR A CA 1
ATOM 4520 C C . TYR A 1 563 ? -2.088 4.472 -44.425 1.00 47.97 563 TYR A C 1
ATOM 4521 O O . TYR A 1 563 ? -1.128 3.959 -43.838 1.00 47.44 563 TYR A O 1
ATOM 4530 N N . PHE A 1 564 ? -3.278 4.639 -43.849 1.00 41.79 564 PHE A N 1
ATOM 4531 C CA . PHE A 1 564 ? -3.550 4.206 -42.473 1.00 46.68 564 PHE A CA 1
ATOM 4532 C C . PHE A 1 564 ? -4.130 2.786 -42.425 1.00 50.21 564 PHE A C 1
ATOM 4533 O O . PHE A 1 564 ? -5.152 2.495 -43.055 1.00 43.66 564 PHE A O 1
ATOM 4541 N N . MET B 1 1 ? 40.852 28.752 -32.217 1.00 34.06 1 MET B N 1
ATOM 4542 C CA . MET B 1 1 ? 42.245 29.189 -32.270 1.00 31.86 1 MET B CA 1
ATOM 4543 C C . MET B 1 1 ? 42.352 30.711 -32.457 1.00 32.48 1 MET B C 1
ATOM 4544 O O . MET B 1 1 ? 41.764 31.284 -33.374 1.00 35.37 1 MET B O 1
ATOM 4549 N N . ILE B 1 2 ? 43.109 31.356 -31.580 1.00 30.20 2 ILE B N 1
ATOM 4550 C CA . ILE B 1 2 ? 43.266 32.806 -31.568 1.00 26.56 2 ILE B CA 1
ATOM 4551 C C . ILE B 1 2 ? 44.684 33.210 -31.956 1.00 27.30 2 ILE B C 1
ATOM 4552 O O . ILE B 1 2 ? 44.883 34.137 -32.746 1.00 25.74 2 ILE B O 1
ATOM 4557 N N . ARG B 1 3 ? 45.683 32.557 -31.350 1.00 27.05 3 ARG B N 1
ATOM 4558 C CA . ARG B 1 3 ? 47.106 32.710 -31.637 1.00 29.04 3 ARG B CA 1
ATOM 4559 C C . ARG B 1 3 ? 47.705 31.324 -31.793 1.00 20.85 3 ARG B C 1
ATOM 4560 O O . ARG B 1 3 ? 47.077 30.317 -31.458 1.00 24.68 3 ARG B O 1
ATOM 4568 N N . THR B 1 4 ? 48.943 31.277 -32.269 1.00 23.85 4 THR B N 1
ATOM 4569 C CA . THR B 1 4 ? 49.638 30.005 -32.413 1.00 22.66 4 THR B CA 1
ATOM 4570 C C . THR B 1 4 ? 50.311 29.552 -31.122 1.00 27.46 4 THR B C 1
ATOM 4571 O O . THR B 1 4 ? 50.973 28.507 -31.129 1.00 24.21 4 THR B O 1
ATOM 4575 N N . PHE B 1 5 ? 50.147 30.299 -30.025 1.00 24.37 5 PHE B N 1
ATOM 4576 C CA . PHE B 1 5 ? 50.699 29.945 -28.722 1.00 26.01 5 PHE B CA 1
ATOM 4577 C C . PHE B 1 5 ? 49.719 30.417 -27.654 1.00 25.50 5 PHE B C 1
ATOM 4578 O O . PHE B 1 5 ? 48.803 31.198 -27.926 1.00 24.42 5 PHE B O 1
ATOM 4586 N N . GLU B 1 6 ? 49.925 29.946 -26.427 1.00 32.98 6 GLU B N 1
ATOM 4587 C CA . GLU B 1 6 ? 49.040 30.287 -25.312 1.00 30.35 6 GLU B CA 1
ATOM 4588 C C . GLU B 1 6 ? 49.456 31.616 -24.694 1.00 26.66 6 GLU B C 1
ATOM 4589 O O . GLU B 1 6 ? 50.596 31.767 -24.244 1.00 29.59 6 GLU B O 1
ATOM 4595 N N . THR B 1 7 ? 48.541 32.579 -24.664 1.00 29.22 7 THR B N 1
ATOM 4596 C CA . THR B 1 7 ? 48.849 33.901 -24.133 1.00 27.78 7 THR B CA 1
ATOM 4597 C C . THR B 1 7 ? 48.564 34.025 -22.643 1.00 31.97 7 THR B C 1
ATOM 4598 O O . THR B 1 7 ? 48.804 35.098 -22.076 1.00 29.49 7 THR B O 1
ATOM 4602 N N . HIS B 1 8 ? 48.049 32.965 -22.011 1.00 29.92 8 HIS B N 1
ATOM 4603 C CA . HIS B 1 8 ? 47.699 32.953 -20.596 1.00 34.14 8 HIS B CA 1
ATOM 4604 C C . HIS B 1 8 ? 47.791 31.535 -20.063 1.00 33.21 8 HIS B C 1
ATOM 4605 O O . HIS B 1 8 ? 47.288 30.608 -20.698 1.00 35.68 8 HIS B O 1
ATOM 4612 N N . LYS B 1 9 ? 48.418 31.380 -18.900 1.00 35.96 9 LYS B N 1
ATOM 4613 C CA . LYS B 1 9 ? 48.302 30.177 -18.083 1.00 34.67 9 LYS B CA 1
ATOM 4614 C C . LYS B 1 9 ? 47.574 30.437 -16.777 1.00 35.59 9 LYS B C 1
ATOM 4615 O O . LYS B 1 9 ? 46.786 29.602 -16.338 1.00 37.68 9 LYS B O 1
ATOM 4621 N N . ILE B 1 10 ? 47.792 31.597 -16.166 1.00 32.02 10 ILE B N 1
ATOM 4622 C CA . ILE B 1 10 ? 47.147 31.908 -14.901 1.00 30.88 10 ILE B CA 1
ATOM 4623 C C . ILE B 1 10 ? 45.735 32.433 -15.123 1.00 28.37 10 ILE B C 1
ATOM 4624 O O . ILE B 1 10 ? 44.781 31.955 -14.509 1.00 32.72 10 ILE B O 1
ATOM 4629 N N . ARG B 1 11 ? 45.580 33.438 -15.979 1.00 32.21 11 ARG B N 1
ATOM 4630 C CA . ARG B 1 11 ? 44.256 33.982 -16.259 1.00 33.05 11 ARG B CA 1
ATOM 4631 C C . ARG B 1 11 ? 43.325 32.909 -16.815 1.00 28.52 11 ARG B C 1
ATOM 4632 O O . ARG B 1 11 ? 43.696 32.168 -17.727 1.00 32.49 11 ARG B O 1
ATOM 4640 N N . LYS B 1 12 ? 42.122 32.818 -16.248 1.00 29.45 12 LYS B N 1
ATOM 4641 C CA . LYS B 1 12 ? 41.091 31.911 -16.750 1.00 33.75 12 LYS B CA 1
ATOM 4642 C C . LYS B 1 12 ? 40.469 32.510 -18.008 1.00 33.32 12 LYS B C 1
ATOM 4643 O O . LYS B 1 12 ? 39.845 33.578 -17.946 1.00 31.52 12 LYS B O 1
ATOM 4649 N N . THR B 1 13 ? 40.639 31.830 -19.146 1.00 31.54 13 THR B N 1
ATOM 4650 C CA . THR B 1 13 ? 40.101 32.284 -20.428 1.00 31.73 13 THR B CA 1
ATOM 4651 C C . THR B 1 13 ? 39.436 31.123 -21.161 1.00 32.89 13 THR B C 1
ATOM 4652 O O . THR B 1 13 ? 39.771 29.957 -20.947 1.00 31.73 13 THR B O 1
ATOM 4656 N N . ALA B 1 14 ? 38.486 31.450 -22.029 1.00 28.43 14 ALA B N 1
ATOM 4657 C CA . ALA B 1 14 ? 37.860 30.439 -22.872 1.00 30.73 14 ALA B CA 1
ATOM 4658 C C . ALA B 1 14 ? 37.442 31.088 -24.183 1.00 26.18 14 ALA B C 1
ATOM 4659 O O . ALA B 1 14 ? 36.854 32.173 -24.166 1.00 25.69 14 ALA B O 1
ATOM 4661 N N . GLU B 1 15 ? 37.741 30.437 -25.308 1.00 26.59 15 GLU B N 1
ATOM 4662 C CA . GLU B 1 15 ? 37.312 30.973 -26.596 1.00 25.89 15 GLU B CA 1
ATOM 4663 C C . GLU B 1 15 ? 35.812 30.757 -26.811 1.00 24.81 15 GLU B C 1
ATOM 4664 O O . GLU B 1 15 ? 35.309 29.634 -26.700 1.00 26.08 15 GLU B O 1
ATOM 4670 N N . LEU B 1 16 ? 35.093 31.845 -27.124 1.00 24.42 16 LEU B N 1
ATOM 4671 C CA . LEU B 1 16 ? 33.667 31.778 -27.453 1.00 25.01 16 LEU B CA 1
ATOM 4672 C C . LEU B 1 16 ? 33.399 31.645 -28.954 1.00 25.61 16 LEU B C 1
ATOM 4673 O O . LEU B 1 16 ? 32.274 31.304 -29.347 1.00 22.22 16 LEU B O 1
ATOM 4678 N N . SER B 1 17 ? 34.382 31.957 -29.787 1.00 23.48 17 SER B N 1
ATOM 4679 C CA . SER B 1 17 ? 34.332 31.707 -31.216 1.00 25.22 17 SER B CA 1
ATOM 4680 C C . SER B 1 17 ? 34.774 30.263 -31.465 1.00 27.24 17 SER B C 1
ATOM 4681 O O . SER B 1 17 ? 34.870 29.458 -30.533 1.00 22.37 17 SER B O 1
ATOM 4684 N N . SER B 1 18 ? 35.090 29.925 -32.714 1.00 23.42 18 SER B N 1
ATOM 4685 C CA . SER B 1 18 ? 35.231 28.524 -33.109 1.00 25.38 18 SER B CA 1
ATOM 4686 C C . SER B 1 18 ? 33.989 27.732 -32.700 1.00 28.78 18 SER B C 1
ATOM 4687 O O . SER B 1 18 ? 34.081 26.664 -32.102 1.00 24.31 18 SER B O 1
ATOM 4690 N N . ALA B 1 19 ? 32.812 28.277 -33.012 1.00 23.76 19 ALA B N 1
ATOM 4691 C CA . ALA B 1 19 ? 31.546 27.678 -32.595 1.00 23.11 19 ALA B CA 1
ATOM 4692 C C . ALA B 1 19 ? 30.440 28.240 -33.462 1.00 18.76 19 ALA B C 1
ATOM 4693 O O . ALA B 1 19 ? 30.622 29.248 -34.138 1.00 23.58 19 ALA B O 1
ATOM 4695 N N . LEU B 1 20 ? 29.274 27.600 -33.399 1.00 18.87 20 LEU B N 1
ATOM 4696 C CA . LEU B 1 20 ? 28.058 28.116 -34.019 1.00 24.15 20 LEU B CA 1
ATOM 4697 C C . LEU B 1 20 ? 27.340 29.070 -33.064 1.00 25.60 20 LEU B C 1
ATOM 4698 O O . LEU B 1 20 ? 27.113 28.733 -31.896 1.00 24.11 20 LEU B O 1
ATOM 4703 N N . TRP B 1 21 ? 26.963 30.242 -33.564 1.00 20.84 21 TRP B N 1
ATOM 4704 C CA . TRP B 1 21 ? 26.105 31.160 -32.832 1.00 22.14 21 TRP B CA 1
ATOM 4705 C C . TRP B 1 21 ? 24.759 31.262 -33.533 1.00 26.70 21 TRP B C 1
ATOM 4706 O O . TRP B 1 21 ? 24.605 30.859 -34.685 1.00 27.61 21 TRP B O 1
ATOM 4717 N N . ASN B 1 22 ? 23.788 31.860 -32.850 1.00 24.34 22 ASN B N 1
ATOM 4718 C CA . ASN B 1 22 ? 22.508 32.138 -33.489 1.00 24.37 22 ASN B CA 1
ATOM 4719 C C . ASN B 1 22 ? 22.584 33.450 -34.250 1.00 23.47 22 ASN B C 1
ATOM 4720 O O . ASN B 1 22 ? 23.114 34.442 -33.750 1.00 26.95 22 ASN B O 1
ATOM 4725 N N . PHE B 1 23 ? 22.044 33.455 -35.466 1.00 24.69 23 PHE B N 1
ATOM 4726 C CA . PHE B 1 23 ? 22.225 34.571 -36.375 1.00 26.12 23 PHE B CA 1
ATOM 4727 C C . PHE B 1 23 ? 20.911 34.924 -37.059 1.00 28.24 23 PHE B C 1
ATOM 4728 O O . PHE B 1 23 ? 20.185 34.037 -37.525 1.00 25.55 23 PHE B O 1
ATOM 4736 N N . HIS B 1 24 ? 20.631 36.224 -37.153 1.00 24.04 24 HIS B N 1
ATOM 4737 C CA . HIS B 1 24 ? 19.530 36.697 -37.983 1.00 22.75 24 HIS B CA 1
ATOM 4738 C C . HIS B 1 24 ? 19.804 38.144 -38.351 1.00 24.18 24 HIS B C 1
ATOM 4739 O O . HIS B 1 24 ? 20.437 38.877 -37.588 1.00 23.53 24 HIS B O 1
ATOM 4746 N N . THR B 1 25 ? 19.364 38.532 -39.545 1.00 21.40 25 THR B N 1
ATOM 4747 C CA . THR B 1 25 ? 19.411 39.930 -39.949 1.00 25.88 25 THR B CA 1
ATOM 4748 C C . THR B 1 25 ? 18.376 40.733 -39.163 1.00 29.00 25 THR B C 1
ATOM 4749 O O . THR B 1 25 ? 17.385 40.195 -38.657 1.00 26.65 25 THR B O 1
ATOM 4753 N N . ILE B 1 26 ? 18.588 42.046 -39.088 1.00 23.73 26 ILE B N 1
ATOM 4754 C CA . ILE B 1 26 ? 17.631 42.920 -38.428 1.00 27.10 26 ILE B CA 1
ATOM 4755 C C . ILE B 1 26 ? 17.428 44.178 -39.256 1.00 30.74 26 ILE B C 1
ATOM 4756 O O . ILE B 1 26 ? 18.249 44.535 -40.102 1.00 31.94 26 ILE B O 1
ATOM 4761 N N . GLY B 1 27 ? 16.315 44.859 -38.993 1.00 32.20 27 GLY B N 1
ATOM 4762 C CA . GLY B 1 27 ? 16.050 46.142 -39.611 1.00 33.61 27 GLY B CA 1
ATOM 4763 C C . GLY B 1 27 ? 15.550 46.080 -41.037 1.00 38.01 27 GLY B C 1
ATOM 4764 O O . GLY B 1 27 ? 15.516 47.117 -41.713 1.00 41.20 27 GLY B O 1
ATOM 4765 N N . THR B 1 28 ? 15.164 44.904 -41.513 1.00 33.46 28 THR B N 1
ATOM 4766 C CA . THR B 1 28 ? 14.662 44.706 -42.865 1.00 41.42 28 THR B CA 1
ATOM 4767 C C . THR B 1 28 ? 13.135 44.548 -42.846 1.00 41.93 28 THR B C 1
ATOM 4768 O O . THR B 1 28 ? 12.499 44.474 -41.794 1.00 44.73 28 THR B O 1
ATOM 4772 N N . GLN B 1 29 ? 12.544 44.498 -44.036 1.00 44.62 29 GLN B N 1
ATOM 4773 C CA . GLN B 1 29 ? 11.131 44.178 -44.172 1.00 44.51 29 GLN B CA 1
ATOM 4774 C C . GLN B 1 29 ? 10.907 42.717 -44.553 1.00 47.22 29 GLN B C 1
ATOM 4775 O O . GLN B 1 29 ? 9.857 42.379 -45.114 1.00 47.55 29 GLN B O 1
ATOM 4781 N N . GLY B 1 30 ? 11.865 41.843 -44.231 1.00 45.09 30 GLY B N 1
ATOM 4782 C CA . GLY B 1 30 ? 11.794 40.443 -44.583 1.00 43.81 30 GLY B CA 1
ATOM 4783 C C . GLY B 1 30 ? 11.451 39.560 -43.397 1.00 42.16 30 GLY B C 1
ATOM 4784 O O . GLY B 1 30 ? 11.043 40.019 -42.328 1.00 41.66 30 GLY B O 1
ATOM 4785 N N . GLU B 1 31 ? 11.639 38.254 -43.602 1.00 44.23 31 GLU B N 1
ATOM 4786 C CA . GLU B 1 31 ? 11.232 37.277 -42.592 1.00 52.14 31 GLU B CA 1
ATOM 4787 C C . GLU B 1 31 ? 12.168 37.281 -41.381 1.00 49.82 31 GLU B C 1
ATOM 4788 O O . GLU B 1 31 ? 11.703 37.196 -40.237 1.00 45.47 31 GLU B O 1
ATOM 4794 N N . GLU B 1 32 ? 13.485 37.357 -41.615 1.00 45.69 32 GLU B N 1
ATOM 4795 C CA . GLU B 1 32 ? 14.495 37.429 -40.542 1.00 45.04 32 GLU B CA 1
ATOM 4796 C C . GLU B 1 32 ? 14.507 36.176 -39.661 1.00 38.40 32 GLU B C 1
ATOM 4797 O O . GLU B 1 32 ? 14.446 36.259 -38.432 1.00 38.92 32 GLU B O 1
ATOM 4803 N N . ALA B 1 33 ? 14.635 35.011 -40.300 1.00 41.67 33 ALA B N 1
ATOM 4804 C CA . ALA B 1 33 ? 14.690 33.731 -39.594 1.00 37.97 33 ALA B CA 1
ATOM 4805 C C . ALA B 1 33 ? 16.038 33.520 -38.899 1.00 31.96 33 ALA B C 1
ATOM 4806 O O . ALA B 1 33 ? 17.070 34.053 -39.317 1.00 36.04 33 ALA B O 1
ATOM 4808 N N . VAL B 1 34 ? 16.022 32.719 -37.835 1.00 30.69 34 VAL B N 1
ATOM 4809 C CA . VAL B 1 34 ? 17.209 32.459 -37.024 1.00 27.23 34 VAL B CA 1
ATOM 4810 C C . VAL B 1 34 ? 17.871 31.172 -37.509 1.00 32.68 34 VAL B C 1
ATOM 4811 O O . VAL B 1 34 ? 17.240 30.110 -37.527 1.00 31.31 34 VAL B O 1
ATOM 4815 N N . ILE B 1 35 ? 19.153 31.264 -37.882 1.00 28.90 35 ILE B N 1
ATOM 4816 C CA . ILE B 1 35 ? 19.948 30.120 -38.311 1.00 28.72 35 ILE B CA 1
ATOM 4817 C C . ILE B 1 35 ? 21.146 29.998 -37.377 1.00 25.20 35 ILE B C 1
ATOM 4818 O O . ILE B 1 35 ? 21.505 30.938 -36.666 1.00 28.07 35 ILE B O 1
ATOM 4823 N N . GLN B 1 36 ? 21.773 28.827 -37.387 1.00 23.70 36 GLN B N 1
ATOM 4824 C CA . GLN B 1 36 ? 23.058 28.643 -36.717 1.00 29.54 36 GLN B CA 1
ATOM 4825 C C . GLN B 1 36 ? 24.182 28.971 -37.691 1.00 28.87 36 GLN B C 1
ATOM 4826 O O . GLN B 1 36 ? 24.192 28.475 -38.819 1.00 29.77 36 GLN B O 1
ATOM 4832 N N . ALA B 1 37 ? 25.135 29.782 -37.252 1.00 23.59 37 ALA B N 1
ATOM 4833 C CA . ALA B 1 37 ? 26.125 30.332 -38.161 1.00 23.72 37 ALA B CA 1
ATOM 4834 C C . ALA B 1 37 ? 27.511 30.282 -37.534 1.00 24.31 37 ALA B C 1
ATOM 4835 O O . ALA B 1 37 ? 27.647 30.403 -36.312 1.00 24.34 37 ALA B O 1
ATOM 4837 N N . PRO B 1 38 ? 28.558 30.117 -38.346 1.00 22.06 38 PRO B N 1
ATOM 4838 C CA . PRO B 1 38 ? 29.914 29.987 -37.794 1.00 20.64 38 PRO B CA 1
ATOM 4839 C C . PRO B 1 38 ? 30.489 31.318 -37.346 1.00 23.25 38 PRO B C 1
ATOM 4840 O O . PRO B 1 38 ? 30.319 32.347 -38.003 1.00 22.46 38 PRO B O 1
ATOM 4844 N N . VAL B 1 39 ? 31.199 31.277 -36.218 1.00 23.05 39 VAL B N 1
ATOM 4845 C CA . VAL B 1 39 ? 31.943 32.411 -35.702 1.00 21.43 39 VAL B CA 1
ATOM 4846 C C . VAL B 1 39 ? 33.340 31.878 -35.406 1.00 24.27 39 VAL B C 1
ATOM 4847 O O . VAL B 1 39 ? 33.480 30.919 -34.645 1.00 20.90 39 VAL B O 1
ATOM 4851 N N . PRO B 1 40 ? 34.405 32.430 -36.001 1.00 23.76 40 PRO B N 1
ATOM 4852 C CA . PRO B 1 40 ? 34.454 33.545 -36.949 1.00 21.40 40 PRO B CA 1
ATOM 4853 C C . PRO B 1 40 ? 33.764 33.193 -38.260 1.00 21.00 40 PRO B C 1
ATOM 4854 O O . PRO B 1 40 ? 33.636 32.013 -38.590 1.00 19.73 40 PRO B O 1
ATOM 4858 N N . GLY B 1 41 ? 33.295 34.209 -38.965 1.00 18.42 41 GLY B N 1
ATOM 4859 C CA . GLY B 1 41 ? 32.615 34.008 -40.238 1.00 20.51 41 GLY B CA 1
ATOM 4860 C C . GLY B 1 41 ? 32.234 35.356 -40.809 1.00 17.06 41 GLY B C 1
ATOM 4861 O O . GLY B 1 41 ? 32.249 36.374 -40.114 1.00 20.80 41 GLY B O 1
ATOM 4862 N N . CYS B 1 42 ? 31.943 35.353 -42.103 1.00 21.88 42 CYS B N 1
ATOM 4863 C CA . CYS B 1 42 ? 31.377 36.518 -42.780 1.00 23.07 42 CYS B CA 1
ATOM 4864 C C . CYS B 1 42 ? 30.039 36.110 -43.348 1.00 20.43 42 CYS B C 1
ATOM 4865 O O . CYS B 1 42 ? 29.943 35.068 -43.995 1.00 19.71 42 CYS B O 1
ATOM 4868 N N . TRP B 1 43 ? 29.014 36.931 -43.126 1.00 20.14 43 TRP B N 1
ATOM 4869 C CA . TRP B 1 43 ? 27.704 36.447 -43.515 1.00 19.94 43 TRP B CA 1
ATOM 4870 C C . TRP B 1 43 ? 27.521 36.438 -45.019 1.00 20.63 43 TRP B C 1
ATOM 4871 O O . TRP B 1 43 ? 26.602 35.775 -45.500 1.00 15.51 43 TRP B O 1
ATOM 4882 N N . GLU B 1 44 ? 28.400 37.114 -45.770 1.00 22.56 44 GLU B N 1
ATOM 4883 C CA . GLU B 1 44 ? 28.381 37.010 -47.224 1.00 18.83 44 GLU B CA 1
ATOM 4884 C C . GLU B 1 44 ? 28.666 35.593 -47.720 1.00 18.69 44 GLU B C 1
ATOM 4885 O O . GLU B 1 44 ? 28.431 35.311 -48.896 1.00 19.39 44 GLU B O 1
ATOM 4891 N N . ASN B 1 45 ? 29.165 34.707 -46.868 1.00 17.69 45 ASN B N 1
ATOM 4892 C CA . ASN B 1 45 ? 29.412 33.319 -47.231 1.00 18.69 45 ASN B CA 1
ATOM 4893 C C . ASN B 1 45 ? 28.307 32.397 -46.754 1.00 20.06 45 ASN B C 1
ATOM 4894 O O . ASN B 1 45 ? 28.407 31.188 -46.964 1.00 20.88 45 ASN B O 1
ATOM 4899 N N . TYR B 1 46 ? 27.286 32.931 -46.041 1.00 15.34 46 TYR B N 1
ATOM 4900 C CA . TYR B 1 46 ? 26.140 32.112 -45.695 1.00 17.87 46 TYR B CA 1
ATOM 4901 C C . TYR B 1 46 ? 25.136 32.202 -46.836 1.00 18.49 46 TYR B C 1
ATOM 4902 O O . TYR B 1 46 ? 24.864 33.308 -47.313 1.00 20.32 46 TYR B O 1
ATOM 4911 N N . PRO B 1 47 ? 24.583 31.080 -47.304 1.00 21.19 47 PRO B N 1
ATOM 4912 C CA . PRO B 1 47 ? 23.750 31.106 -48.526 1.00 20.57 47 PRO B CA 1
ATOM 4913 C C . PRO B 1 47 ? 22.630 32.152 -48.563 1.00 23.54 47 PRO B C 1
ATOM 4914 O O . PRO B 1 47 ? 22.380 32.740 -49.618 1.00 22.04 47 PRO B O 1
ATOM 4918 N N . ASP B 1 48 ? 21.945 32.406 -47.459 1.00 22.33 48 ASP B N 1
ATOM 4919 C CA . ASP B 1 48 ? 20.835 33.347 -47.520 1.00 24.38 48 ASP B CA 1
ATOM 4920 C C . ASP B 1 48 ? 21.267 34.812 -47.388 1.00 25.51 48 ASP B C 1
ATOM 4921 O O . ASP B 1 48 ? 20.411 35.696 -47.440 1.00 26.88 48 ASP B O 1
ATOM 4926 N N . THR B 1 49 ? 22.551 35.117 -47.216 1.00 17.62 49 THR B N 1
ATOM 4927 C CA . THR B 1 49 ? 22.931 36.512 -47.039 1.00 18.32 49 THR B CA 1
ATOM 4928 C C . THR B 1 49 ? 24.127 36.878 -47.913 1.00 22.35 49 THR B C 1
ATOM 4929 O O . THR B 1 49 ? 24.890 37.800 -47.590 1.00 21.28 49 THR B O 1
ATOM 4933 N N . VAL B 1 50 ? 24.301 36.165 -49.030 1.00 19.44 50 VAL B N 1
ATOM 4934 C CA . VAL B 1 50 ? 25.466 36.395 -49.880 1.00 20.08 50 VAL B CA 1
ATOM 4935 C C . VAL B 1 50 ? 25.506 37.836 -50.359 1.00 22.39 50 VAL B C 1
ATOM 4936 O O . VAL B 1 50 ? 26.587 38.379 -50.590 1.00 23.50 50 VAL B O 1
ATOM 4940 N N . SER B 1 51 ? 24.351 38.500 -50.460 1.00 24.83 51 SER B N 1
ATOM 4941 C CA . SER B 1 51 ? 24.301 39.888 -50.923 1.00 28.14 51 SER B CA 1
ATOM 4942 C C . SER B 1 51 ? 23.840 40.877 -49.851 1.00 27.43 51 SER B C 1
ATOM 4943 O O . SER B 1 51 ? 23.440 41.990 -50.193 1.00 25.84 51 SER B O 1
ATOM 4946 N N . TYR B 1 52 ? 23.862 40.506 -48.573 1.00 23.94 52 TYR B N 1
ATOM 4947 C CA . TYR B 1 52 ? 23.234 41.343 -47.554 1.00 22.84 52 TYR B CA 1
ATOM 4948 C C . TYR B 1 52 ? 24.182 42.436 -47.084 1.00 27.87 52 TYR B C 1
ATOM 4949 O O . TYR B 1 52 ? 25.335 42.158 -46.731 1.00 21.52 52 TYR B O 1
ATOM 4958 N N . ARG B 1 53 ? 23.693 43.678 -47.078 1.00 21.82 53 ARG B N 1
ATOM 4959 C CA . ARG B 1 53 ? 24.368 44.786 -46.416 1.00 24.02 53 ARG B CA 1
ATOM 4960 C C . ARG B 1 53 ? 23.397 45.423 -45.432 1.00 28.53 53 ARG B C 1
ATOM 4961 O O . ARG B 1 53 ? 22.261 45.758 -45.793 1.00 24.01 53 ARG B O 1
ATOM 4969 N N . GLY B 1 54 ? 23.833 45.560 -44.198 1.00 23.18 54 GLY B N 1
ATOM 4970 C CA . GLY B 1 54 ? 23.001 46.132 -43.162 1.00 24.78 54 GLY B CA 1
ATOM 4971 C C . GLY B 1 54 ? 23.446 45.593 -41.819 1.00 27.35 54 GLY B C 1
ATOM 4972 O O . GLY B 1 54 ? 24.621 45.278 -41.630 1.00 28.10 54 GLY B O 1
ATOM 4973 N N . GLN B 1 55 ? 22.479 45.468 -40.915 1.00 21.30 55 GLN B N 1
ATOM 4974 C CA . GLN B 1 55 ? 22.722 44.996 -39.566 1.00 22.45 55 GLN B CA 1
ATOM 4975 C C . GLN B 1 55 ? 22.245 43.563 -39.410 1.00 25.09 55 GLN B C 1
ATOM 4976 O O . GLN B 1 55 ? 21.256 43.155 -40.022 1.00 21.75 55 GLN B O 1
ATOM 4982 N N . ALA B 1 56 ? 22.932 42.818 -38.545 1.00 16.52 56 ALA B N 1
ATOM 4983 C CA . ALA B 1 56 ? 22.518 41.469 -38.199 1.00 21.68 56 ALA B CA 1
ATOM 4984 C C . ALA B 1 56 ? 22.971 41.172 -36.777 1.00 21.77 56 ALA B C 1
ATOM 4985 O O . ALA B 1 56 ? 23.868 41.825 -36.242 1.00 21.18 56 ALA B O 1
ATOM 4987 N N . SER B 1 57 ? 22.349 40.163 -36.178 1.00 25.55 57 SER B N 1
ATOM 4988 C CA . SER B 1 57 ? 22.570 39.807 -34.784 1.00 26.05 57 SER B CA 1
ATOM 4989 C C . SER B 1 57 ? 23.202 38.428 -34.680 1.00 22.92 57 SER B C 1
ATOM 4990 O O . SER B 1 57 ? 22.750 37.486 -35.332 1.00 24.10 57 SER B O 1
ATOM 4993 N N . TYR B 1 58 ? 24.236 38.322 -33.848 1.00 21.71 58 TYR B N 1
ATOM 4994 C CA . TYR B 1 58 ? 24.820 37.064 -33.406 1.00 25.58 58 TYR B CA 1
ATOM 4995 C C . TYR B 1 58 ? 24.636 36.945 -31.896 1.00 27.82 58 TYR B C 1
ATOM 4996 O O . TYR B 1 58 ? 24.829 37.922 -31.166 1.00 29.74 58 TYR B O 1
ATOM 5005 N N . SER B 1 59 ? 24.307 35.753 -31.413 1.00 23.53 59 SER B N 1
ATOM 5006 C CA . SER B 1 59 ? 24.135 35.600 -29.976 1.00 24.49 59 SER B CA 1
ATOM 5007 C C . SER B 1 59 ? 24.463 34.178 -29.560 1.00 24.24 59 SER B C 1
ATOM 5008 O O . SER B 1 59 ? 24.332 33.232 -30.344 1.00 22.68 59 SER B O 1
ATOM 5011 N N . ARG B 1 60 ? 24.920 34.050 -28.320 1.00 25.42 60 ARG B N 1
ATOM 5012 C CA . ARG B 1 60 ? 25.178 32.762 -27.692 1.00 25.56 60 ARG B CA 1
ATOM 5013 C C . ARG B 1 60 ? 25.151 32.992 -26.185 1.00 27.15 60 ARG B C 1
ATOM 5014 O O . ARG B 1 60 ? 24.953 34.116 -25.714 1.00 28.86 60 ARG B O 1
ATOM 5022 N N . GLU B 1 61 ? 25.355 31.927 -25.427 1.00 25.06 61 GLU B N 1
ATOM 5023 C CA . GLU B 1 61 ? 25.434 32.041 -23.975 1.00 32.87 61 GLU B CA 1
ATOM 5024 C C . GLU B 1 61 ? 26.841 31.733 -23.481 1.00 27.50 61 GLU B C 1
ATOM 5025 O O . GLU B 1 61 ? 27.663 31.149 -24.189 1.00 24.58 61 GLU B O 1
ATOM 5031 N N . PHE B 1 62 ? 27.107 32.154 -22.249 1.00 29.83 62 PHE B N 1
ATOM 5032 C CA . PHE B 1 62 ? 28.363 31.851 -21.581 1.00 26.48 62 PHE B CA 1
ATOM 5033 C C . PHE B 1 62 ? 28.116 31.849 -20.076 1.00 33.93 62 PHE B C 1
ATOM 5034 O O . PHE B 1 62 ? 27.171 32.464 -19.578 1.00 34.23 62 PHE B O 1
ATOM 5042 N N . GLU B 1 63 ? 28.972 31.139 -19.355 1.00 34.04 63 GLU B N 1
ATOM 5043 C CA . GLU B 1 63 ? 28.875 31.038 -17.908 1.00 38.31 63 GLU B CA 1
ATOM 5044 C C . GLU B 1 63 ? 30.070 31.720 -17.274 1.00 37.33 63 GLU B C 1
ATOM 5045 O O . GLU B 1 63 ? 31.216 31.405 -17.616 1.00 39.23 63 GLU B O 1
ATOM 5051 N N . ALA B 1 64 ? 29.803 32.646 -16.356 1.00 36.57 64 ALA B N 1
ATOM 5052 C CA . ALA B 1 64 ? 30.867 33.354 -15.652 1.00 37.91 64 ALA B CA 1
ATOM 5053 C C . ALA B 1 64 ? 30.277 34.103 -14.462 1.00 34.21 64 ALA B C 1
ATOM 5054 O O . ALA B 1 64 ? 29.059 34.244 -14.333 1.00 34.02 64 ALA B O 1
ATOM 5056 N N . LYS B 1 65 ? 31.167 34.587 -13.592 1.00 40.67 65 LYS B N 1
ATOM 5057 C CA . LYS B 1 65 ? 30.787 35.443 -12.474 1.00 40.51 65 LYS B CA 1
ATOM 5058 C C . LYS B 1 65 ? 31.894 36.462 -12.228 1.00 41.04 65 LYS B C 1
ATOM 5059 O O . LYS B 1 65 ? 33.040 36.284 -12.659 1.00 37.70 65 LYS B O 1
ATOM 5065 N N . GLY B 1 66 ? 31.533 37.541 -11.526 1.00 35.53 66 GLY B N 1
ATOM 5066 C CA . GLY B 1 66 ? 32.523 38.516 -11.105 1.00 35.75 66 GLY B CA 1
ATOM 5067 C C . GLY B 1 66 ? 33.013 39.391 -12.249 1.00 30.97 66 GLY B C 1
ATOM 5068 O O . GLY B 1 66 ? 32.274 39.732 -13.168 1.00 34.52 66 GLY B O 1
ATOM 5069 N N . ASN B 1 67 ? 34.283 39.773 -12.178 1.00 28.68 67 ASN B N 1
ATOM 5070 C CA . ASN B 1 67 ? 34.873 40.651 -13.185 1.00 33.11 67 ASN B CA 1
ATOM 5071 C C . ASN B 1 67 ? 35.228 39.844 -14.432 1.00 30.60 67 ASN B C 1
ATOM 5072 O O . ASN B 1 67 ? 35.955 38.849 -14.353 1.00 29.08 67 ASN B O 1
ATOM 5077 N N . ILE B 1 68 ? 34.726 40.272 -15.585 1.00 33.45 68 ILE B N 1
ATOM 5078 C CA . ILE B 1 68 ? 34.975 39.547 -16.823 1.00 29.43 68 ILE B CA 1
ATOM 5079 C C . ILE B 1 68 ? 35.455 40.507 -17.896 1.00 30.17 68 ILE B C 1
ATOM 5080 O O . ILE B 1 68 ? 35.141 41.701 -17.885 1.00 30.08 68 ILE B O 1
ATOM 5085 N N . ARG B 1 69 ? 36.217 39.959 -18.839 1.00 28.50 69 ARG B N 1
ATOM 5086 C CA . ARG B 1 69 ? 36.658 40.673 -20.024 1.00 25.80 69 ARG B CA 1
ATOM 5087 C C . ARG B 1 69 ? 36.227 39.887 -21.254 1.00 29.92 69 ARG B C 1
ATOM 5088 O O . ARG B 1 69 ? 36.453 38.667 -21.340 1.00 24.05 69 ARG B O 1
ATOM 5096 N N . LEU B 1 70 ? 35.582 40.574 -22.191 1.00 27.23 70 LEU B N 1
ATOM 5097 C CA . LEU B 1 70 ? 35.214 39.982 -23.473 1.00 28.45 70 LEU B CA 1
ATOM 5098 C C . LEU B 1 70 ? 36.107 40.602 -24.528 1.00 28.20 70 LEU B C 1
ATOM 5099 O O . LEU B 1 70 ? 36.028 41.808 -24.765 1.00 28.39 70 LEU B O 1
ATOM 5104 N N . GLU B 1 71 ? 36.967 39.797 -25.147 1.00 24.76 71 GLU B N 1
ATOM 5105 C CA . GLU B 1 71 ? 37.843 40.302 -26.192 1.00 26.94 71 GLU B CA 1
ATOM 5106 C C . GLU B 1 71 ? 37.334 39.885 -27.568 1.00 24.39 71 GLU B C 1
ATOM 5107 O O . GLU B 1 71 ? 37.141 38.693 -27.830 1.00 21.63 71 GLU B O 1
ATOM 5113 N N . PHE B 1 72 ? 37.164 40.875 -28.452 1.00 23.23 72 PHE B N 1
ATOM 5114 C CA . PHE B 1 72 ? 36.713 40.685 -29.833 1.00 23.64 72 PHE B CA 1
ATOM 5115 C C . PHE B 1 72 ? 37.877 40.998 -30.767 1.00 23.24 72 PHE B C 1
ATOM 5116 O O . PHE B 1 72 ? 38.309 42.154 -30.866 1.00 26.72 72 PHE B O 1
ATOM 5124 N N . LYS B 1 73 ? 38.395 39.976 -31.450 1.00 20.34 73 LYS B N 1
ATOM 5125 C CA . LYS B 1 73 ? 39.523 40.216 -32.349 1.00 21.14 73 LYS B CA 1
ATOM 5126 C C . LYS B 1 73 ? 39.115 40.961 -33.623 1.00 25.23 73 LYS B C 1
ATOM 5127 O O . LYS B 1 73 ? 39.957 41.640 -34.230 1.00 24.07 73 LYS B O 1
ATOM 5133 N N . GLY B 1 74 ? 37.855 40.872 -34.034 1.00 19.20 74 GLY B N 1
ATOM 5134 C CA . GLY B 1 74 ? 37.422 41.622 -35.195 1.00 18.36 74 GLY B CA 1
ATOM 5135 C C . GLY B 1 74 ? 35.939 41.471 -35.446 1.00 18.72 74 GLY B C 1
ATOM 5136 O O . GLY B 1 74 ? 35.448 40.350 -35.564 1.00 17.55 74 GLY B O 1
ATOM 5137 N N . VAL B 1 75 ? 35.209 42.575 -35.520 1.00 20.25 75 VAL B N 1
ATOM 5138 C CA . VAL B 1 75 ? 33.803 42.561 -35.931 1.00 21.19 75 VAL B CA 1
ATOM 5139 C C . VAL B 1 75 ? 33.666 43.498 -37.119 1.00 20.52 75 VAL B C 1
ATOM 5140 O O . VAL B 1 75 ? 34.026 44.679 -37.022 1.00 21.66 75 VAL B O 1
ATOM 5144 N N . SER B 1 76 ? 33.155 42.973 -38.242 1.00 20.88 76 SER B N 1
ATOM 5145 C CA . SER B 1 76 ? 33.060 43.715 -39.500 1.00 22.60 76 SER B CA 1
ATOM 5146 C C . SER B 1 76 ? 31.699 44.401 -39.634 1.00 21.06 76 SER B C 1
ATOM 5147 O O . SER B 1 76 ? 30.673 43.723 -39.673 1.00 23.34 76 SER B O 1
ATOM 5150 N N . HIS B 1 77 ? 31.675 45.732 -39.718 1.00 23.10 77 HIS B N 1
ATOM 5151 C CA . HIS B 1 77 ? 32.797 46.607 -39.428 1.00 22.68 77 HIS B CA 1
ATOM 5152 C C . HIS B 1 77 ? 32.418 47.504 -38.241 1.00 26.80 77 HIS B C 1
ATOM 5153 O O . HIS B 1 77 ? 33.267 48.207 -37.702 1.00 25.96 77 HIS B O 1
ATOM 5160 N N . THR B 1 78 ? 31.153 47.443 -37.815 1.00 24.73 78 THR B N 1
ATOM 5161 C CA . THR B 1 78 ? 30.640 48.229 -36.689 1.00 25.06 78 THR B CA 1
ATOM 5162 C C . THR B 1 78 ? 29.923 47.287 -35.727 1.00 24.74 78 THR B C 1
ATOM 5163 O O . THR B 1 78 ? 28.999 46.578 -36.136 1.00 26.05 78 THR B O 1
ATOM 5167 N N . ALA B 1 79 ? 30.350 47.253 -34.461 1.00 23.98 79 ALA B N 1
ATOM 5168 C CA . ALA B 1 79 ? 29.772 46.335 -33.478 1.00 26.82 79 ALA B CA 1
ATOM 5169 C C . ALA B 1 79 ? 29.045 47.096 -32.381 1.00 29.29 79 ALA B C 1
ATOM 5170 O O . ALA B 1 79 ? 29.455 48.193 -31.997 1.00 27.69 79 ALA B O 1
ATOM 5172 N N . SER B 1 80 ? 27.969 46.489 -31.880 1.00 27.45 80 SER B N 1
ATOM 5173 C CA . SER B 1 80 ? 27.342 46.853 -30.613 1.00 29.80 80 SER B CA 1
ATOM 5174 C C . SER B 1 80 ? 27.229 45.581 -29.793 1.00 28.34 80 SER B C 1
ATOM 5175 O O . SER B 1 80 ? 26.620 44.606 -30.241 1.00 27.46 80 SER B O 1
ATOM 5178 N N . VAL B 1 81 ? 27.822 45.585 -28.612 1.00 26.87 81 VAL B N 1
ATOM 5179 C CA . VAL B 1 81 ? 27.901 44.405 -27.762 1.00 27.20 81 VAL B CA 1
ATOM 5180 C C . VAL B 1 81 ? 26.863 44.542 -26.653 1.00 29.16 81 VAL B C 1
ATOM 5181 O O . VAL B 1 81 ? 26.733 45.612 -26.051 1.00 30.01 81 VAL B O 1
ATOM 5185 N N . LEU B 1 82 ? 26.109 43.476 -26.402 1.00 30.26 82 LEU B N 1
ATOM 5186 C CA . LEU B 1 82 ? 25.115 43.456 -25.338 1.00 31.50 82 LEU B CA 1
ATOM 5187 C C . LEU B 1 82 ? 25.304 42.203 -24.504 1.00 30.07 82 LEU B C 1
ATOM 5188 O O . LEU B 1 82 ? 25.581 41.132 -25.043 1.00 27.32 82 LEU B O 1
ATOM 5193 N N . VAL B 1 83 ? 25.179 42.353 -23.186 1.00 31.95 83 VAL B N 1
ATOM 5194 C CA . VAL B 1 83 ? 25.231 41.243 -22.239 1.00 29.96 83 VAL B CA 1
ATOM 5195 C C . VAL B 1 83 ? 23.995 41.331 -21.351 1.00 33.66 83 VAL B C 1
ATOM 5196 O O . VAL B 1 83 ? 23.683 42.402 -20.817 1.00 28.92 83 VAL B O 1
ATOM 5200 N N . ASP B 1 84 ? 23.275 40.215 -21.225 1.00 31.47 84 ASP B N 1
ATOM 5201 C CA . ASP B 1 84 ? 21.995 40.170 -20.505 1.00 33.12 84 ASP B CA 1
ATOM 5202 C C . ASP B 1 84 ? 21.073 41.320 -20.909 1.00 38.15 84 ASP B C 1
ATOM 5203 O O . ASP B 1 84 ? 20.403 41.935 -20.075 1.00 39.72 84 ASP B O 1
ATOM 5208 N N . GLY B 1 85 ? 21.031 41.611 -22.212 1.00 33.53 85 GLY B N 1
ATOM 5209 C CA . GLY B 1 85 ? 20.148 42.616 -22.761 1.00 29.32 85 GLY B CA 1
ATOM 5210 C C . GLY B 1 85 ? 20.583 44.056 -22.599 1.00 31.41 85 GLY B C 1
ATOM 5211 O O . GLY B 1 85 ? 19.859 44.951 -23.046 1.00 35.60 85 GLY B O 1
ATOM 5212 N N . LYS B 1 86 ? 21.735 44.320 -21.990 1.00 34.23 86 LYS B N 1
ATOM 5213 C CA . LYS B 1 86 ? 22.191 45.688 -21.761 1.00 36.78 86 LYS B CA 1
ATOM 5214 C C . LYS B 1 86 ? 23.359 46.033 -22.679 1.00 35.51 86 LYS B C 1
ATOM 5215 O O . LYS B 1 86 ? 24.318 45.253 -22.766 1.00 31.55 86 LYS B O 1
ATOM 5221 N N . PRO B 1 87 ? 23.336 47.184 -23.356 1.00 37.09 87 PRO B N 1
ATOM 5222 C CA . PRO B 1 87 ? 24.505 47.601 -24.152 1.00 34.59 87 PRO B CA 1
ATOM 5223 C C . PRO B 1 87 ? 25.709 47.829 -23.251 1.00 34.14 87 PRO B C 1
ATOM 5224 O O . PRO B 1 87 ? 25.600 48.485 -22.215 1.00 33.78 87 PRO B O 1
ATOM 5228 N N . VAL B 1 88 ? 26.861 47.272 -23.640 1.00 29.21 88 VAL B N 1
ATOM 5229 C CA . VAL B 1 88 ? 28.054 47.301 -22.798 1.00 27.05 88 VAL B CA 1
ATOM 5230 C C . VAL B 1 88 ? 29.307 47.722 -23.546 1.00 27.62 88 VAL B C 1
ATOM 5231 O O . VAL B 1 88 ? 30.368 47.864 -22.930 1.00 27.37 88 VAL B O 1
ATOM 5235 N N . GLY B 1 89 ? 29.233 47.910 -24.852 1.00 26.86 89 GLY B N 1
ATOM 5236 C CA . GLY B 1 89 ? 30.390 48.365 -25.609 1.00 29.29 89 GLY B CA 1
ATOM 5237 C C . GLY B 1 89 ? 30.015 48.513 -27.066 1.00 29.79 89 GLY B C 1
ATOM 5238 O O . GLY B 1 89 ? 28.948 48.070 -27.515 1.00 26.61 89 GLY B O 1
ATOM 5239 N N . SER B 1 90 ? 30.911 49.154 -27.803 1.00 27.42 90 SER B N 1
ATOM 5240 C CA . SER B 1 90 ? 30.726 49.267 -29.238 1.00 24.89 90 SER B CA 1
ATOM 5241 C C . SER B 1 90 ? 32.083 49.542 -29.862 1.00 27.18 90 SER B C 1
ATOM 5242 O O . SER B 1 90 ? 33.071 49.793 -29.162 1.00 26.58 90 SER B O 1
ATOM 5245 N N . HIS B 1 91 ? 32.133 49.450 -31.188 1.00 23.97 91 HIS B N 1
ATOM 5246 C CA . HIS B 1 91 ? 33.418 49.554 -31.862 1.00 24.36 91 HIS B CA 1
ATOM 5247 C C . HIS B 1 91 ? 33.212 49.824 -33.343 1.00 25.72 91 HIS B C 1
ATOM 5248 O O . HIS B 1 91 ? 32.202 49.425 -33.932 1.00 30.11 91 HIS B O 1
ATOM 5255 N N . TYR B 1 92 ? 34.193 50.495 -33.937 1.00 25.05 92 TYR B N 1
ATOM 5256 C CA . TYR B 1 92 ? 34.250 50.710 -35.373 1.00 25.09 92 TYR B CA 1
ATOM 5257 C C . TYR B 1 92 ? 35.602 50.252 -35.893 1.00 24.01 92 TYR B C 1
ATOM 5258 O O . TYR B 1 92 ? 36.624 50.485 -35.241 1.00 22.53 92 TYR B O 1
ATOM 5267 N N . ASN B 1 93 ? 35.587 49.636 -37.088 1.00 24.16 93 ASN B N 1
ATOM 5268 C CA . ASN B 1 93 ? 36.730 49.178 -37.888 1.00 21.60 93 ASN B CA 1
ATOM 5269 C C . ASN B 1 93 ? 36.809 47.660 -37.806 1.00 24.65 93 ASN B C 1
ATOM 5270 O O . ASN B 1 93 ? 36.919 47.091 -36.712 1.00 22.29 93 ASN B O 1
ATOM 5275 N N . ALA B 1 94 ? 36.748 47.001 -38.967 1.00 20.58 94 ALA B N 1
ATOM 5276 C CA . ALA B 1 94 ? 36.672 45.548 -39.006 1.00 21.70 94 ALA B CA 1
ATOM 5277 C C . ALA B 1 94 ? 37.956 44.872 -38.550 1.00 24.92 94 ALA B C 1
ATOM 5278 O O . ALA B 1 94 ? 37.917 43.692 -38.183 1.00 25.03 94 ALA B O 1
ATOM 5280 N N . TYR B 1 95 ? 39.084 45.584 -38.569 1.00 20.56 95 TYR B N 1
ATOM 5281 C CA . TYR B 1 95 ? 40.395 44.949 -38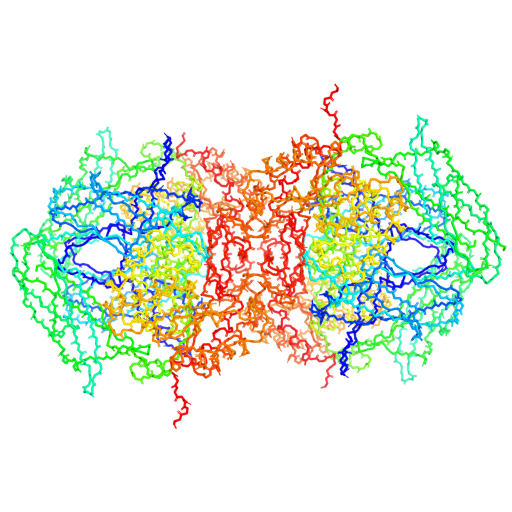.587 1.00 20.94 95 TYR B CA 1
ATOM 5282 C C . TYR B 1 95 ? 41.199 45.106 -37.301 1.00 21.04 95 TYR B C 1
ATOM 5283 O O . TYR B 1 95 ? 42.318 44.595 -37.237 1.00 19.79 95 TYR B O 1
ATOM 5292 N N . THR B 1 96 ? 40.663 45.763 -36.270 1.00 21.37 96 THR B N 1
ATOM 5293 C CA . THR B 1 96 ? 41.430 45.870 -35.033 1.00 25.99 96 THR B CA 1
ATOM 5294 C C . THR B 1 96 ? 40.670 45.259 -33.850 1.00 27.74 96 THR B C 1
ATOM 5295 O O . THR B 1 96 ? 39.433 45.271 -33.816 1.00 24.67 96 THR B O 1
ATOM 5299 N N . PRO B 1 97 ? 41.377 44.710 -32.866 1.00 28.55 97 PRO B N 1
ATOM 5300 C CA . PRO B 1 97 ? 40.691 44.120 -31.717 1.00 26.54 97 PRO B CA 1
ATOM 5301 C C . PRO B 1 97 ? 40.223 45.185 -30.734 1.00 25.28 97 PRO B C 1
ATOM 5302 O O . PRO B 1 97 ? 40.639 46.340 -30.768 1.00 28.44 97 PRO B O 1
ATOM 5306 N N . PHE B 1 98 ? 39.317 44.773 -29.865 1.00 26.70 98 PHE B N 1
ATOM 5307 C CA . PHE B 1 98 ? 38.777 45.634 -28.821 1.00 26.79 98 PHE B CA 1
ATOM 5308 C C . PHE B 1 98 ? 38.176 44.718 -27.772 1.00 29.09 98 PHE B C 1
ATOM 5309 O O . PHE B 1 98 ? 37.960 43.528 -28.023 1.00 28.06 98 PHE B O 1
ATOM 5317 N N . ASP B 1 99 ? 37.895 45.277 -26.592 1.00 27.32 99 ASP B N 1
ATOM 5318 C CA . ASP B 1 99 ? 37.437 44.452 -25.487 1.00 27.93 99 ASP B CA 1
ATOM 5319 C C . ASP B 1 99 ? 36.329 45.161 -24.726 1.00 29.51 99 ASP B C 1
ATOM 5320 O O . ASP B 1 99 ? 36.124 46.365 -24.864 1.00 30.46 99 ASP B O 1
ATOM 5325 N N . VAL B 1 100 ? 35.625 44.385 -23.908 1.00 29.83 100 VAL B N 1
ATOM 5326 C CA . VAL B 1 100 ? 34.598 44.879 -22.999 1.00 30.27 100 VAL B CA 1
ATOM 5327 C C . VAL B 1 100 ? 34.902 44.325 -21.614 1.00 30.49 100 VAL B C 1
ATOM 5328 O O . VAL B 1 100 ? 35.093 43.112 -21.456 1.00 30.39 100 VAL B O 1
ATOM 5332 N N . VAL B 1 101 ? 34.964 45.207 -20.621 1.00 31.15 101 VAL B N 1
ATOM 5333 C CA . VAL B 1 101 ? 35.293 44.843 -19.242 1.00 30.05 101 VAL B CA 1
ATOM 5334 C C . VAL B 1 101 ? 34.058 45.083 -18.384 1.00 30.13 101 VAL B C 1
ATOM 5335 O O . VAL B 1 101 ? 33.539 46.203 -18.335 1.00 30.87 101 VAL B O 1
ATOM 5339 N N . LEU B 1 102 ? 33.575 44.031 -17.724 1.00 28.44 102 LEU B N 1
ATOM 5340 C CA . LEU B 1 102 ? 32.390 44.110 -16.881 1.00 29.88 102 LEU B CA 1
ATOM 5341 C C . LEU B 1 102 ? 32.741 43.743 -15.442 1.00 33.06 102 LEU B C 1
ATOM 5342 O O . LEU B 1 102 ? 33.365 42.706 -15.199 1.00 34.05 102 LEU B O 1
ATOM 5347 N N . LYS B 1 103 ? 32.310 44.578 -14.493 1.00 32.38 103 LYS B N 1
ATOM 5348 C CA . LYS B 1 103 ? 32.625 44.403 -13.077 1.00 35.16 103 LYS B CA 1
ATOM 5349 C C . LYS B 1 103 ? 31.524 43.639 -12.357 1.00 34.07 103 LYS B C 1
ATOM 5350 O O . LYS B 1 103 ? 30.336 43.926 -12.536 1.00 32.28 103 LYS B O 1
ATOM 5356 N N . ASP B 1 104 ? 31.933 42.652 -11.559 1.00 38.99 104 ASP B N 1
ATOM 5357 C CA . ASP B 1 104 ? 31.060 41.940 -10.629 1.00 41.01 104 ASP B CA 1
ATOM 5358 C C . ASP B 1 104 ? 29.691 41.602 -11.214 1.00 39.21 104 ASP B C 1
ATOM 5359 O O . ASP B 1 104 ? 28.676 42.193 -10.826 1.00 41.77 104 ASP B O 1
ATOM 5364 N N . ILE B 1 105 ? 29.655 40.673 -12.148 1.00 39.10 105 ILE B N 1
ATOM 5365 C CA . ILE B 1 105 ? 28.399 40.223 -12.734 1.00 38.05 105 ILE B CA 1
ATOM 5366 C C . ILE B 1 105 ? 27.855 39.089 -11.881 1.00 35.71 105 ILE B C 1
ATOM 5367 O O . ILE B 1 105 ? 28.614 38.294 -11.316 1.00 36.86 105 ILE B O 1
ATOM 5372 N N . ARG B 1 106 ? 26.529 39.014 -11.787 1.00 39.00 106 ARG B N 1
ATOM 5373 C CA . ARG B 1 106 ? 25.889 37.931 -11.057 1.00 40.38 106 ARG B CA 1
ATOM 5374 C C . ARG B 1 106 ? 26.315 36.591 -11.654 1.00 40.86 106 ARG B C 1
ATOM 5375 O O . ARG B 1 106 ? 26.573 36.492 -12.850 1.00 40.18 106 ARG B O 1
ATOM 5383 N N . PRO B 1 107 ? 26.437 35.552 -10.843 1.00 47.45 107 PRO B N 1
ATOM 5384 C CA . PRO B 1 107 ? 26.944 34.274 -11.360 1.00 44.29 107 PRO B CA 1
ATOM 5385 C C . PRO B 1 107 ? 25.933 33.586 -12.272 1.00 41.71 107 PRO B C 1
ATOM 5386 O O . PRO B 1 107 ? 24.768 33.973 -12.384 1.00 40.91 107 PRO B O 1
ATOM 5390 N N . GLY B 1 108 ? 26.417 32.554 -12.963 1.00 39.85 108 GLY B N 1
ATOM 5391 C CA . GLY B 1 108 ? 25.548 31.737 -13.792 1.00 37.46 108 GLY B CA 1
ATOM 5392 C C . GLY B 1 108 ? 25.633 31.962 -15.290 1.00 40.06 108 GLY B C 1
ATOM 5393 O O . GLY B 1 108 ? 26.700 32.261 -15.839 1.00 37.29 108 GLY B O 1
ATOM 5394 N N . ILE B 1 109 ? 24.495 31.820 -15.955 1.00 38.20 109 ILE B N 1
ATOM 5395 C CA . ILE B 1 109 ? 24.417 31.862 -17.411 1.00 41.72 109 ILE B CA 1
ATOM 5396 C C . ILE B 1 109 ? 24.080 33.285 -17.837 1.00 38.63 109 ILE B C 1
ATOM 5397 O O . ILE B 1 109 ? 23.200 33.925 -17.247 1.00 37.50 109 ILE B O 1
ATOM 5402 N N . HIS B 1 110 ? 24.806 33.796 -18.834 1.00 32.20 110 HIS B N 1
ATOM 5403 C CA . HIS B 1 110 ? 24.537 35.104 -19.416 1.00 35.68 110 HIS B CA 1
ATOM 5404 C C . HIS B 1 110 ? 24.316 34.994 -20.918 1.00 35.14 110 HIS B C 1
ATOM 5405 O O . HIS B 1 110 ? 24.796 34.065 -21.573 1.00 31.77 110 HIS B O 1
ATOM 5412 N N . GLN B 1 111 ? 23.590 35.972 -21.458 1.00 32.08 111 GLN B N 1
ATOM 5413 C CA . GLN B 1 111 ? 23.299 36.040 -22.884 1.00 33.20 111 GLN B CA 1
ATOM 5414 C C . GLN B 1 111 ? 24.196 37.092 -23.528 1.00 34.30 111 GLN B C 1
ATOM 5415 O O . GLN B 1 111 ? 24.219 38.251 -23.097 1.00 37.41 111 GLN B O 1
ATOM 5421 N N . LEU B 1 112 ? 24.953 36.678 -24.536 1.00 26.09 112 LEU B N 1
ATOM 5422 C CA . LEU B 1 112 ? 25.833 37.560 -25.291 1.00 22.68 112 LEU B CA 1
ATOM 5423 C C . LEU B 1 112 ? 25.195 37.816 -26.650 1.00 26.63 112 LEU B C 1
ATOM 5424 O O . LEU B 1 112 ? 24.761 36.878 -27.316 1.00 23.45 112 LEU B O 1
ATOM 5429 N N . GLU B 1 113 ? 25.095 39.082 -27.034 1.00 26.57 113 GLU B N 1
ATOM 5430 C CA . GLU B 1 113 ? 24.646 39.451 -28.364 1.00 26.66 113 GLU B CA 1
ATOM 5431 C C . GLU B 1 113 ? 25.589 40.494 -28.944 1.00 30.11 113 GLU B C 1
ATOM 5432 O O . GLU B 1 113 ? 25.998 41.434 -28.255 1.00 30.16 113 GLU B O 1
ATOM 5438 N N . VAL B 1 114 ? 25.934 40.312 -30.216 1.00 27.49 114 VAL B N 1
ATOM 5439 C CA . VAL B 1 114 ? 26.723 41.267 -30.983 1.00 26.46 114 VAL B CA 1
ATOM 5440 C C . VAL B 1 114 ? 25.909 41.635 -32.206 1.00 26.71 114 VAL B C 1
ATOM 5441 O O . VAL B 1 114 ? 25.562 40.765 -33.018 1.00 25.43 114 VAL B O 1
ATOM 5445 N N . ILE B 1 115 ? 25.601 42.913 -32.339 1.00 25.79 115 ILE B N 1
ATOM 5446 C CA . ILE B 1 115 ? 25.017 43.428 -33.564 1.00 26.75 115 ILE B CA 1
ATOM 5447 C C . ILE B 1 115 ? 26.161 43.946 -34.416 1.00 26.09 115 ILE B C 1
ATOM 5448 O O . ILE B 1 115 ? 26.875 44.865 -34.009 1.00 22.55 115 ILE B O 1
ATOM 5453 N N . ALA B 1 116 ? 26.370 43.314 -35.567 1.00 23.77 116 ALA B N 1
ATOM 5454 C CA . ALA B 1 116 ? 27.367 43.754 -36.526 1.00 23.52 116 ALA B CA 1
ATOM 5455 C C . ALA B 1 116 ? 26.682 44.479 -37.674 1.00 20.88 116 ALA B C 1
ATOM 5456 O O . ALA B 1 116 ? 25.559 44.153 -38.050 1.00 24.35 116 ALA B O 1
ATOM 5458 N N . ASP B 1 117 ? 27.375 45.464 -38.229 1.00 22.71 117 ASP B N 1
ATOM 5459 C CA . ASP B 1 117 ? 26.847 46.321 -39.280 1.00 24.49 117 ASP B CA 1
ATOM 5460 C C . ASP B 1 117 ? 27.950 46.553 -40.308 1.00 26.07 117 ASP B C 1
ATOM 5461 O O . ASP B 1 117 ? 29.057 46.948 -39.932 1.00 23.64 117 ASP B O 1
ATOM 5466 N N . ASN B 1 118 ? 27.670 46.288 -41.598 1.00 21.46 118 ASN B N 1
ATOM 5467 C CA . ASN B 1 118 ? 28.617 46.621 -42.663 1.00 22.93 118 ASN B CA 1
ATOM 5468 C C . ASN B 1 118 ? 28.069 47.691 -43.609 1.00 22.58 118 ASN B C 1
ATOM 5469 O O . ASN B 1 118 ? 28.580 47.843 -44.724 1.00 21.74 118 ASN B O 1
ATOM 5474 N N . SER B 1 119 ? 27.037 48.424 -43.188 1.00 22.88 119 SER B N 1
ATOM 5475 C CA . SER B 1 119 ? 26.487 49.515 -43.989 1.00 24.37 119 SER B CA 1
ATOM 5476 C C . SER B 1 119 ? 27.551 50.527 -44.366 1.00 25.80 119 SER B C 1
ATOM 5477 O O . SER B 1 119 ? 28.490 50.796 -43.609 1.00 27.61 119 SER B O 1
ATOM 5480 N N . PHE B 1 120 ? 27.368 51.123 -45.533 1.00 24.23 120 PHE B N 1
ATOM 5481 C CA . PHE B 1 120 ? 28.078 52.332 -45.909 1.00 25.28 120 PHE B CA 1
ATOM 5482 C C . PHE B 1 120 ? 27.219 53.545 -45.562 1.00 28.54 120 PHE B C 1
ATOM 5483 O O . PHE B 1 120 ? 25.987 53.476 -45.552 1.00 30.23 120 PHE B O 1
ATOM 5491 N N . GLY B 1 121 ? 27.873 54.663 -45.282 1.00 27.56 121 GLY B N 1
ATOM 5492 C CA . GLY B 1 121 ? 27.150 55.849 -44.906 1.00 25.28 121 GLY B CA 1
ATOM 5493 C C . GLY B 1 121 ? 28.035 56.855 -44.221 1.00 28.66 121 GLY B C 1
ATOM 5494 O O . GLY B 1 121 ? 29.240 56.641 -44.047 1.00 29.42 121 GLY B O 1
ATOM 5495 N N . PRO B 1 122 ? 27.444 57.984 -43.814 1.00 27.94 122 PRO B N 1
ATOM 5496 C CA . PRO B 1 122 ? 28.251 59.086 -43.284 1.00 29.05 122 PRO B CA 1
ATOM 5497 C C . PRO B 1 122 ? 28.900 58.789 -41.951 1.00 28.91 122 PRO B C 1
ATOM 5498 O O . PRO B 1 122 ? 29.864 59.480 -41.598 1.00 27.46 122 PRO B O 1
ATOM 5502 N N . ASP B 1 123 ? 28.416 57.804 -41.192 1.00 26.76 123 ASP B N 1
ATOM 5503 C CA . ASP B 1 123 ? 29.103 57.485 -39.943 1.00 28.29 123 ASP B CA 1
ATOM 5504 C C . ASP B 1 123 ? 30.385 56.699 -40.153 1.00 28.85 123 ASP B C 1
ATOM 5505 O O . ASP B 1 123 ? 31.156 56.542 -39.204 1.00 26.39 123 ASP B O 1
ATOM 5510 N N . SER B 1 124 ? 30.624 56.182 -41.357 1.00 28.47 124 SER B N 1
ATOM 5511 C CA . SER B 1 124 ? 31.744 55.287 -41.613 1.00 25.67 124 SER B CA 1
ATOM 5512 C C . SER B 1 124 ? 32.690 55.997 -42.574 1.00 25.92 124 SER B C 1
ATOM 5513 O O . SER B 1 124 ? 32.356 56.174 -43.749 1.00 23.94 124 SER B O 1
ATOM 5516 N N . ALA B 1 125 ? 33.870 56.414 -42.083 1.00 22.69 125 ALA B N 1
ATOM 5517 C CA . ALA B 1 125 ? 34.807 57.156 -42.928 1.00 22.64 125 ALA B CA 1
ATOM 5518 C C . ALA B 1 125 ? 35.923 56.303 -43.507 1.00 24.34 125 ALA B C 1
ATOM 5519 O O . ALA B 1 125 ? 36.544 56.714 -44.492 1.00 28.28 125 ALA B O 1
ATOM 5521 N N . LEU B 1 126 ? 36.198 55.138 -42.927 1.00 25.58 126 LEU B N 1
ATOM 5522 C CA . LEU B 1 126 ? 37.190 54.209 -43.455 1.00 24.79 126 LEU B CA 1
ATOM 5523 C C . LEU B 1 126 ? 36.560 53.138 -44.342 1.00 25.44 126 LEU B C 1
ATOM 5524 O O . LEU B 1 126 ? 37.018 52.918 -45.471 1.00 23.32 126 LEU B O 1
ATOM 5529 N N . HIS B 1 127 ? 35.517 52.460 -43.853 1.00 22.95 127 HIS B N 1
ATOM 5530 C CA . HIS B 1 127 ? 34.786 51.491 -44.664 1.00 24.14 127 HIS B CA 1
ATOM 5531 C C . HIS B 1 127 ? 33.834 52.225 -45.608 1.00 24.54 127 HIS B C 1
ATOM 5532 O O . HIS B 1 127 ? 32.803 52.744 -45.172 1.00 24.56 127 HIS B O 1
ATOM 5539 N N . VAL B 1 128 ? 34.174 52.260 -46.899 1.00 22.96 128 VAL B N 1
ATOM 5540 C CA . VAL B 1 128 ? 33.405 52.967 -47.929 1.00 19.05 128 VAL B CA 1
ATOM 5541 C C . VAL B 1 128 ? 33.343 52.103 -49.184 1.00 23.41 128 VAL B C 1
ATOM 5542 O O . VAL B 1 128 ? 34.068 51.100 -49.262 1.00 20.45 128 VAL B O 1
ATOM 5546 N N . PRO B 1 129 ? 32.504 52.419 -50.180 1.00 23.90 129 PRO B N 1
ATOM 5547 C CA . PRO B 1 129 ? 32.586 51.669 -51.444 1.00 23.23 129 PRO B CA 1
ATOM 5548 C C . PRO B 1 129 ? 34.004 51.766 -51.978 1.00 22.39 129 PRO B C 1
ATOM 5549 O O . PRO B 1 129 ? 34.561 52.856 -52.089 1.00 24.11 129 PRO B O 1
ATOM 5553 N N . ASN B 1 130 ? 34.607 50.622 -52.269 1.00 19.05 130 ASN B N 1
ATOM 5554 C CA . ASN B 1 130 ? 36.044 50.630 -52.507 1.00 24.90 130 ASN B CA 1
ATOM 5555 C C . ASN B 1 130 ? 36.436 49.412 -53.336 1.00 23.35 130 ASN B C 1
ATOM 5556 O O . ASN B 1 130 ? 35.618 48.528 -53.618 1.00 22.03 130 ASN B O 1
ATOM 5561 N N . ASP B 1 131 ? 37.722 49.367 -53.682 1.00 22.65 131 ASP B N 1
ATOM 5562 C CA . ASP B 1 131 ? 38.382 48.286 -54.418 1.00 24.52 131 ASP B CA 1
ATOM 5563 C C . ASP B 1 131 ? 38.704 47.083 -53.533 1.00 22.12 131 ASP B C 1
ATOM 5564 O O . ASP B 1 131 ? 39.761 46.453 -53.659 1.00 25.08 131 ASP B O 1
ATOM 5569 N N . TYR B 1 132 ? 37.802 46.767 -52.612 1.00 18.62 132 TYR B N 1
ATOM 5570 C CA . TYR B 1 132 ? 37.838 45.559 -51.801 1.00 22.37 132 TYR B CA 1
ATOM 5571 C C . TYR B 1 132 ? 36.526 45.539 -51.040 1.00 19.62 132 TYR B C 1
ATOM 5572 O O . TYR B 1 132 ? 35.848 46.563 -50.927 1.00 20.96 132 TYR B O 1
ATOM 5581 N N . GLN B 1 133 ? 36.178 44.375 -50.512 1.00 20.01 133 GLN B N 1
ATOM 5582 C CA . GLN B 1 133 ? 34.874 44.195 -49.894 1.00 22.30 133 GLN B CA 1
ATOM 5583 C C . GLN B 1 133 ? 34.921 44.552 -48.409 1.00 25.40 133 GLN B C 1
ATOM 5584 O O . GLN B 1 133 ? 35.924 44.313 -47.718 1.00 22.51 133 GLN B O 1
ATOM 5590 N N . SER B 1 134 ? 33.836 45.155 -47.927 1.00 20.99 134 SER B N 1
ATOM 5591 C CA . SER B 1 134 ? 33.594 45.332 -46.495 1.00 19.53 134 SER B CA 1
ATOM 5592 C C . SER B 1 134 ? 32.562 44.286 -46.089 1.00 22.40 134 SER B C 1
ATOM 5593 O O . SER B 1 134 ? 31.364 44.465 -46.314 1.00 21.08 134 SER B O 1
ATOM 5596 N N . TYR B 1 135 ? 33.031 43.184 -45.513 1.00 18.70 135 TYR B N 1
ATOM 5597 C CA . TYR B 1 135 ? 32.138 42.114 -45.120 1.00 21.45 135 TYR B CA 1
ATOM 5598 C C . TYR B 1 135 ? 31.343 42.518 -43.880 1.00 21.30 135 TYR B C 1
ATOM 5599 O O . TYR B 1 135 ? 31.564 43.576 -43.278 1.00 22.91 135 TYR B O 1
ATOM 5608 N N . GLY B 1 136 ? 30.397 41.667 -43.513 1.00 20.37 136 GLY B N 1
ATOM 5609 C CA . GLY B 1 136 ? 29.696 41.786 -42.239 1.00 22.08 136 GLY B CA 1
ATOM 5610 C C . GLY B 1 136 ? 29.877 40.514 -41.437 1.00 20.59 136 GLY B C 1
ATOM 5611 O O . GLY B 1 136 ? 29.906 39.423 -42.006 1.00 19.83 136 GLY B O 1
ATOM 5612 N N . GLY B 1 137 ? 30.019 40.664 -40.114 1.00 21.30 137 GLY B N 1
ATOM 5613 C CA . GLY B 1 137 ? 29.949 39.544 -39.195 1.00 21.35 137 GLY B CA 1
ATOM 5614 C C . GLY B 1 137 ? 31.068 39.573 -38.184 1.00 20.75 137 GLY B C 1
ATOM 5615 O O . GLY B 1 137 ? 31.852 40.527 -38.106 1.00 22.89 137 GLY B O 1
ATOM 5616 N N . ILE B 1 138 ? 31.154 38.516 -37.381 1.00 20.43 138 ILE B N 1
ATOM 5617 C CA . ILE B 1 138 ? 32.244 38.384 -36.407 1.00 21.78 138 ILE B CA 1
ATOM 5618 C C . ILE B 1 138 ? 33.346 37.631 -37.139 1.00 21.02 138 ILE B C 1
ATOM 5619 O O . ILE B 1 138 ? 33.395 36.408 -37.132 1.00 23.48 138 ILE B O 1
ATOM 5624 N N . SER B 1 139 ? 34.253 38.378 -37.758 1.00 19.10 139 SER B N 1
ATOM 5625 C CA . SER B 1 139 ? 35.201 37.794 -38.695 1.00 20.04 139 SER B CA 1
ATOM 5626 C C . SER B 1 139 ? 36.487 37.283 -38.044 1.00 23.28 139 SER B C 1
ATOM 5627 O O . SER B 1 139 ? 37.243 36.563 -38.704 1.00 21.53 139 SER B O 1
ATOM 5630 N N . ARG B 1 140 ? 36.763 37.635 -36.786 1.00 15.84 140 ARG B N 1
ATOM 5631 C CA . ARG B 1 140 ? 37.864 37.054 -36.021 1.00 20.25 140 ARG B CA 1
ATOM 5632 C C . ARG B 1 140 ? 37.323 36.604 -34.658 1.00 21.39 140 ARG B C 1
ATOM 5633 O O . ARG B 1 140 ? 36.131 36.712 -34.384 1.00 20.46 140 ARG B O 1
ATOM 5641 N N . GLY B 1 141 ? 38.203 36.083 -33.811 1.00 23.73 141 GLY B N 1
ATOM 5642 C CA . GLY B 1 141 ? 37.785 35.346 -32.636 1.00 24.07 141 GLY B CA 1
ATOM 5643 C C . GLY B 1 141 ? 37.222 36.204 -31.502 1.00 22.06 141 GLY B C 1
ATOM 5644 O O . GLY B 1 141 ? 37.222 37.435 -31.518 1.00 21.92 141 GLY B O 1
ATOM 5645 N N . VAL B 1 142 ? 36.707 35.501 -30.498 1.00 20.28 142 VAL B N 1
ATOM 5646 C CA . VAL B 1 142 ? 36.066 36.090 -29.326 1.00 20.19 142 VAL B CA 1
ATOM 5647 C C . VAL B 1 142 ? 36.528 35.287 -28.119 1.00 25.87 142 VAL B C 1
ATOM 5648 O O . VAL B 1 142 ? 36.453 34.054 -28.136 1.00 23.52 142 VAL B O 1
ATOM 5652 N N . VAL B 1 143 ? 37.007 35.977 -27.075 1.00 23.44 143 VAL B N 1
ATOM 5653 C CA . VAL B 1 143 ? 37.530 35.331 -25.873 1.00 24.73 143 VAL B CA 1
ATOM 5654 C C . VAL B 1 143 ? 36.811 35.878 -24.642 1.00 26.82 143 VAL B C 1
ATOM 5655 O O . VAL B 1 143 ? 36.629 37.095 -24.504 1.00 23.96 143 VAL B O 1
ATOM 5659 N N . LEU B 1 144 ? 36.385 34.977 -23.766 1.00 23.41 144 LEU B N 1
ATOM 5660 C CA . LEU B 1 144 ? 35.873 35.325 -22.444 1.00 26.63 144 LEU B CA 1
ATOM 5661 C C . LEU B 1 144 ? 36.989 35.127 -21.424 1.00 28.35 144 LEU B C 1
ATOM 5662 O O . LEU B 1 144 ? 37.584 34.046 -21.355 1.00 29.59 144 LEU B O 1
ATOM 5667 N N . GLU B 1 145 ? 37.302 36.169 -20.665 1.00 26.83 145 GLU B N 1
ATOM 5668 C CA . GLU B 1 145 ? 38.266 36.058 -19.581 1.00 26.43 145 GLU B CA 1
ATOM 5669 C C . GLU B 1 145 ? 37.573 36.354 -18.253 1.00 30.38 145 GLU B C 1
ATOM 5670 O O . GLU B 1 145 ? 36.762 37.280 -18.157 1.00 30.25 145 GLU B O 1
ATOM 5676 N N . GLU B 1 146 ? 37.858 35.532 -17.246 1.00 29.00 146 GLU B N 1
ATOM 5677 C CA . GLU B 1 146 ? 37.393 35.757 -15.883 1.00 34.34 146 GLU B CA 1
ATOM 5678 C C . GLU B 1 146 ? 38.552 36.337 -15.076 1.00 34.67 146 GLU B C 1
ATOM 5679 O O . GLU B 1 146 ? 39.612 35.713 -14.969 1.00 32.05 146 GLU B O 1
ATOM 5685 N N . LEU B 1 147 ? 38.362 37.545 -14.551 1.00 31.99 147 LEU B N 1
ATOM 5686 C CA . LEU B 1 147 ? 39.435 38.336 -13.964 1.00 33.01 147 LEU B CA 1
ATOM 5687 C C . LEU B 1 147 ? 39.336 38.380 -12.444 1.00 38.20 147 LEU B C 1
ATOM 5688 O O . LEU B 1 147 ? 38.275 38.153 -11.855 1.00 36.48 147 LEU B O 1
ATOM 5693 N N . GLY B 1 148 ? 40.468 38.700 -11.817 1.00 36.24 148 GLY B N 1
ATOM 5694 C CA . GLY B 1 148 ? 40.501 39.006 -10.399 1.00 32.57 148 GLY B CA 1
ATOM 5695 C C . GLY B 1 148 ? 40.254 40.479 -10.176 1.00 37.55 148 GLY B C 1
ATOM 5696 O O . GLY B 1 148 ? 39.430 41.075 -10.881 1.00 38.24 148 GLY B O 1
ATOM 5697 N N . GLU B 1 149 ? 40.957 41.090 -9.222 1.00 36.97 149 GLU B N 1
ATOM 5698 C CA . GLU B 1 149 ? 40.774 42.513 -8.953 1.00 39.56 149 GLU B CA 1
ATOM 5699 C C . GLU B 1 149 ? 41.710 43.394 -9.770 1.00 32.66 149 GLU B C 1
ATOM 5700 O O . GLU B 1 149 ? 41.596 44.623 -9.708 1.00 35.03 149 GLU B O 1
ATOM 5706 N N . ALA B 1 150 ? 42.613 42.805 -10.546 1.00 33.21 150 ALA B N 1
ATOM 5707 C CA . ALA B 1 150 ? 43.508 43.579 -11.392 1.00 29.80 150 ALA B CA 1
ATOM 5708 C C . ALA B 1 150 ? 43.995 42.691 -12.528 1.00 33.38 150 ALA B C 1
ATOM 5709 O O . ALA B 1 150 ? 44.026 41.467 -12.397 1.00 29.98 150 ALA B O 1
ATOM 5711 N N . TYR B 1 151 ? 44.364 43.301 -13.654 1.00 29.20 151 TYR B N 1
ATOM 5712 C CA . TYR B 1 151 ? 44.865 42.456 -14.726 1.00 31.38 151 TYR B CA 1
ATOM 5713 C C . TYR B 1 151 ? 45.879 43.213 -15.562 1.00 30.12 151 TYR B C 1
ATOM 5714 O O . TYR B 1 151 ? 45.987 44.442 -15.495 1.00 30.19 151 TYR B O 1
ATOM 5723 N N . LEU B 1 152 ? 46.650 42.445 -16.323 1.00 26.57 152 LEU B N 1
ATOM 5724 C CA . LEU B 1 152 ? 47.668 42.990 -17.201 1.00 25.24 152 LEU B CA 1
ATOM 5725 C C . LEU B 1 152 ? 47.029 43.287 -18.553 1.00 31.93 152 LEU B C 1
ATOM 5726 O O . LEU B 1 152 ? 46.519 42.378 -19.219 1.00 27.88 152 LEU B O 1
ATOM 5731 N N . SER B 1 153 ? 47.047 44.556 -18.946 1.00 24.78 153 SER B N 1
ATOM 5732 C CA . SER B 1 153 ? 46.353 44.954 -20.155 1.00 28.97 153 SER B CA 1
ATOM 5733 C C . SER B 1 153 ? 47.212 44.703 -21.389 1.00 31.83 153 SER B C 1
ATOM 5734 O O . SER B 1 153 ? 46.702 44.253 -22.418 1.00 31.31 153 SER B O 1
ATOM 5737 N N . TRP B 1 154 ? 48.519 44.954 -21.298 1.00 29.83 154 TRP B N 1
ATOM 5738 C CA . TRP B 1 154 ? 49.423 44.691 -22.409 1.00 23.49 154 TRP B CA 1
ATOM 5739 C C . TRP B 1 154 ? 50.854 44.689 -21.904 1.00 32.57 154 TRP B C 1
ATOM 5740 O O . TRP B 1 154 ? 51.145 45.146 -20.791 1.00 28.57 154 TRP B O 1
ATOM 5751 N N . ILE B 1 155 ? 51.740 44.146 -22.738 1.00 24.30 155 ILE B N 1
ATOM 5752 C CA . ILE B 1 155 ? 53.180 44.179 -22.504 1.00 27.65 155 ILE B CA 1
ATOM 5753 C C . ILE B 1 155 ? 53.867 44.448 -23.839 1.00 27.72 155 ILE B C 1
ATOM 5754 O O . ILE B 1 155 ? 53.544 43.808 -24.849 1.00 30.39 155 ILE B O 1
ATOM 5759 N N . HIS B 1 156 ? 54.756 45.447 -23.863 1.00 26.34 156 HIS B N 1
ATOM 5760 C CA . HIS B 1 156 ? 55.525 45.831 -25.047 1.00 26.84 156 HIS B CA 1
ATOM 5761 C C . HIS B 1 156 ? 57.006 45.641 -24.759 1.00 32.79 156 HIS B C 1
ATOM 5762 O O . HIS B 1 156 ? 57.531 46.217 -23.801 1.00 27.48 156 HIS B O 1
ATOM 5769 N N . PHE B 1 157 ? 57.674 44.847 -25.590 1.00 26.79 157 PHE B N 1
ATOM 5770 C CA . PHE B 1 157 ? 59.096 44.571 -25.465 1.00 29.21 157 PHE B CA 1
ATOM 5771 C C . PHE B 1 157 ? 59.829 45.167 -26.657 1.00 31.64 157 PHE B C 1
ATOM 5772 O O . PHE B 1 157 ? 59.420 44.959 -27.802 1.00 30.27 157 PHE B O 1
ATOM 5780 N N . THR B 1 158 ? 60.903 45.902 -26.385 1.00 28.30 158 THR B N 1
ATOM 5781 C CA . THR B 1 158 ? 61.753 46.495 -27.403 1.00 29.43 158 THR B CA 1
ATOM 5782 C C . THR B 1 158 ? 63.164 45.942 -27.262 1.00 34.56 158 THR B C 1
ATOM 5783 O O . THR B 1 158 ? 63.764 46.078 -26.181 1.00 32.29 158 THR B O 1
ATOM 5787 N N . PRO B 1 159 ? 63.732 45.299 -28.285 1.00 34.90 159 PRO B N 1
ATOM 5788 C CA . PRO B 1 159 ? 65.151 44.948 -28.231 1.00 31.12 159 PRO B CA 1
ATOM 5789 C C . PRO B 1 159 ? 66.003 46.071 -28.799 1.00 37.54 159 PRO B C 1
ATOM 5790 O O . PRO B 1 159 ? 65.576 46.850 -29.662 1.00 30.42 159 PRO B O 1
ATOM 5794 N N . PHE B 1 160 ? 67.229 46.155 -28.280 1.00 34.50 160 PHE B N 1
ATOM 5795 C CA . PHE B 1 160 ? 68.223 47.090 -28.780 1.00 35.74 160 PHE B CA 1
ATOM 5796 C C . PHE B 1 160 ? 69.524 46.349 -29.053 1.00 37.39 160 PHE B C 1
ATOM 5797 O O . PHE B 1 160 ? 69.928 45.468 -28.286 1.00 39.99 160 PHE B O 1
ATOM 5805 N N . LEU B 1 161 ? 70.178 46.717 -30.143 1.00 32.56 161 LEU B N 1
ATOM 5806 C CA . LEU B 1 161 ? 71.442 46.111 -30.532 1.00 45.70 161 LEU B CA 1
ATOM 5807 C C . LEU B 1 161 ? 72.556 47.100 -30.212 1.00 42.79 161 LEU B C 1
ATOM 5808 O O . LEU B 1 161 ? 72.692 48.132 -30.873 1.00 39.98 161 LEU B O 1
ATOM 5813 N N . ARG B 1 162 ? 73.340 46.790 -29.193 1.00 46.50 162 ARG B N 1
ATOM 5814 C CA . ARG B 1 162 ? 74.455 47.633 -28.805 1.00 51.43 162 ARG B CA 1
ATOM 5815 C C . ARG B 1 162 ? 75.768 46.986 -29.224 1.00 52.87 162 ARG B C 1
ATOM 5816 O O . ARG B 1 162 ? 75.804 45.863 -29.738 1.00 52.48 162 ARG B O 1
ATOM 5824 N N . LYS B 1 163 ? 76.860 47.724 -29.018 1.00 61.00 163 LYS B N 1
ATOM 5825 C CA . LYS B 1 163 ? 78.175 47.211 -29.388 1.00 54.54 163 LYS B CA 1
ATOM 5826 C C . LYS B 1 163 ? 78.525 45.940 -28.620 1.00 56.05 163 LYS B C 1
ATOM 5827 O O . LYS B 1 163 ? 79.286 45.106 -29.122 1.00 60.92 163 LYS B O 1
ATOM 5833 N N . ASP B 1 164 ? 77.985 45.765 -27.413 1.00 56.83 164 ASP B N 1
ATOM 5834 C CA . ASP B 1 164 ? 78.291 44.593 -26.601 1.00 55.43 164 ASP B CA 1
ATOM 5835 C C . ASP B 1 164 ? 77.170 43.553 -26.617 1.00 59.47 164 ASP B C 1
ATOM 5836 O O . ASP B 1 164 ? 77.129 42.680 -25.739 1.00 53.43 164 ASP B O 1
ATOM 5841 N N . GLY B 1 165 ? 76.262 43.639 -27.589 1.00 60.44 165 GLY B N 1
ATOM 5842 C CA . GLY B 1 165 ? 75.230 42.648 -27.810 1.00 51.85 165 GLY B CA 1
ATOM 5843 C C . GLY B 1 165 ? 73.821 43.155 -27.556 1.00 47.72 165 GLY B C 1
ATOM 5844 O O . GLY B 1 165 ? 73.544 44.360 -27.515 1.00 44.99 165 GLY B O 1
ATOM 5845 N N . TRP B 1 166 ? 72.914 42.196 -27.374 1.00 44.48 166 TRP B N 1
ATOM 5846 C CA . TRP B 1 166 ? 71.490 42.486 -27.293 1.00 43.87 166 TRP B CA 1
ATOM 5847 C C . TRP B 1 166 ? 71.110 43.006 -25.914 1.00 42.79 166 TRP B C 1
ATOM 5848 O O . TRP B 1 166 ? 71.495 42.431 -24.888 1.00 40.70 166 TRP B O 1
ATOM 5859 N N . TYR B 1 167 ? 70.341 44.091 -25.907 1.00 38.88 167 TYR B N 1
ATOM 5860 C CA . TYR B 1 167 ? 69.662 44.616 -24.734 1.00 40.27 167 TYR B CA 1
ATOM 5861 C C . TYR B 1 167 ? 68.160 44.622 -24.988 1.00 39.89 167 TYR B C 1
ATOM 5862 O O . TYR B 1 167 ? 67.695 44.421 -26.112 1.00 35.27 167 TYR B O 1
ATOM 5871 N N . GLY B 1 168 ? 67.398 44.880 -23.933 1.00 34.17 168 GLY B N 1
ATOM 5872 C CA . GLY B 1 168 ? 65.954 44.855 -24.047 1.00 33.61 168 GLY B CA 1
ATOM 5873 C C . GLY B 1 168 ? 65.303 45.714 -22.993 1.00 34.72 168 GLY B C 1
ATOM 5874 O O . GLY B 1 168 ? 65.806 45.846 -21.875 1.00 39.87 168 GLY B O 1
ATOM 5875 N N . LYS B 1 169 ? 64.173 46.298 -23.357 1.00 34.97 169 LYS B N 1
ATOM 5876 C CA . LYS B 1 169 ? 63.325 47.055 -22.454 1.00 29.40 169 LYS B CA 1
ATOM 5877 C C . LYS B 1 169 ? 61.920 46.463 -22.513 1.00 34.80 169 LYS B C 1
ATOM 5878 O O . LYS B 1 169 ? 61.481 46.004 -23.572 1.00 30.61 169 LYS B O 1
ATOM 5884 N N . ALA B 1 170 ? 61.231 46.436 -21.373 1.00 29.94 170 ALA B N 1
ATOM 5885 C CA . ALA B 1 170 ? 59.859 45.952 -21.291 1.00 30.73 170 ALA B CA 1
ATOM 5886 C C . ALA B 1 170 ? 58.986 47.004 -20.622 1.00 37.77 170 ALA B C 1
ATOM 5887 O O . ALA B 1 170 ? 59.360 47.552 -19.579 1.00 36.61 170 ALA B O 1
ATOM 5889 N N . GLU B 1 171 ? 57.818 47.267 -21.206 1.00 28.37 171 GLU B N 1
ATOM 5890 C CA . GLU B 1 171 ? 56.827 48.146 -20.608 1.00 31.91 171 GLU B CA 1
ATOM 5891 C C . GLU B 1 171 ? 55.511 47.391 -20.454 1.00 34.02 171 GLU B C 1
ATOM 5892 O O . GLU B 1 171 ? 55.041 46.753 -21.403 1.00 30.83 171 GLU B O 1
ATOM 5898 N N . ILE B 1 172 ? 54.921 47.446 -19.258 1.00 35.03 172 ILE B N 1
ATOM 5899 C CA . ILE B 1 172 ? 53.670 46.751 -18.972 1.00 32.20 172 ILE B CA 1
ATOM 5900 C C . ILE B 1 172 ? 52.634 47.771 -18.527 1.00 35.90 172 ILE B C 1
ATOM 5901 O O . ILE B 1 172 ? 52.962 48.734 -17.826 1.00 38.77 172 ILE B O 1
ATOM 5906 N N . CYS B 1 173 ? 51.389 47.558 -18.945 1.00 29.83 173 CYS B N 1
ATOM 5907 C CA . CYS B 1 173 ? 50.236 48.323 -18.493 1.00 29.63 173 CYS B CA 1
ATOM 5908 C C . CYS B 1 173 ? 49.402 47.455 -17.557 1.00 29.67 173 CYS B C 1
ATOM 5909 O O . CYS B 1 173 ? 49.065 46.315 -17.897 1.00 29.62 173 CYS B O 1
ATOM 5912 N N . VAL B 1 174 ? 49.085 47.981 -16.372 1.00 32.43 174 VAL B N 1
ATOM 5913 C CA . VAL B 1 174 ? 48.340 47.251 -15.352 1.00 27.09 174 VAL B CA 1
ATOM 5914 C C . VAL B 1 174 ? 47.068 48.019 -15.037 1.00 32.79 174 VAL B C 1
ATOM 5915 O O . VAL B 1 174 ? 47.091 49.244 -14.874 1.00 33.66 174 VAL B O 1
ATOM 5919 N N . ARG B 1 175 ? 45.959 47.301 -14.934 1.00 31.86 175 ARG B N 1
ATOM 5920 C CA . ARG B 1 175 ? 44.675 47.940 -14.716 1.00 32.50 175 ARG B CA 1
ATOM 5921 C C . ARG B 1 175 ? 44.063 47.425 -13.423 1.00 30.87 175 ARG B C 1
ATOM 5922 O O . ARG B 1 175 ? 43.781 46.229 -13.287 1.00 28.44 175 ARG B O 1
ATOM 5930 N N . ASN B 1 176 ? 43.841 48.333 -12.488 1.00 31.80 176 ASN B N 1
ATOM 5931 C CA . ASN B 1 176 ? 43.257 47.980 -11.206 1.00 32.62 176 ASN B CA 1
ATOM 5932 C C . ASN B 1 176 ? 41.751 48.125 -11.333 1.00 31.62 176 ASN B C 1
ATOM 5933 O O . ASN B 1 176 ? 41.264 49.188 -11.723 1.00 32.62 176 ASN B O 1
ATOM 5938 N N . LEU B 1 177 ? 41.018 47.051 -11.046 1.00 31.64 177 LEU B N 1
ATOM 5939 C CA . LEU B 1 177 ? 39.561 47.089 -11.084 1.00 35.43 177 LEU B CA 1
ATOM 5940 C C . LEU B 1 177 ? 38.944 47.330 -9.714 1.00 38.02 177 LEU B C 1
ATOM 5941 O O . LEU B 1 177 ? 37.722 47.479 -9.619 1.00 39.77 177 LEU B O 1
ATOM 5946 N N . SER B 1 178 ? 39.753 47.365 -8.664 1.00 33.67 178 SER B N 1
ATOM 5947 C CA . SER B 1 178 ? 39.268 47.588 -7.314 1.00 38.45 178 SER B CA 1
ATOM 5948 C C . SER B 1 178 ? 39.224 49.077 -6.999 1.00 38.13 178 SER B C 1
ATOM 5949 O O . SER B 1 178 ? 40.064 49.856 -7.455 1.00 36.97 178 SER B O 1
ATOM 5952 N N . SER B 1 179 ? 38.230 49.471 -6.201 1.00 43.19 179 SER B N 1
ATOM 5953 C CA . SER B 1 179 ? 38.214 50.829 -5.672 1.00 41.33 179 SER B CA 1
ATOM 5954 C C . SER B 1 179 ? 39.384 51.094 -4.726 1.00 41.80 179 SER B C 1
ATOM 5955 O O . SER B 1 179 ? 39.703 52.262 -4.469 1.00 42.10 179 SER B O 1
ATOM 5958 N N . GLY B 1 180 ? 40.047 50.027 -4.211 1.00 42.68 180 GLY B N 1
ATOM 5959 C CA . GLY B 1 180 ? 41.176 50.195 -3.318 1.00 40.25 180 GLY B CA 1
ATOM 5960 C C . GLY B 1 180 ? 42.540 50.179 -4.012 1.00 44.67 180 GLY B C 1
ATOM 5961 O O . GLY B 1 180 ? 42.701 49.666 -5.123 1.00 41.68 180 GLY B O 1
ATOM 5962 N N . ARG B 1 181 ? 43.530 50.759 -3.325 1.00 42.08 181 ARG B N 1
ATOM 5963 C CA . ARG B 1 181 ? 44.903 50.758 -3.814 1.00 38.98 181 ARG B CA 1
ATOM 5964 C C . ARG B 1 181 ? 45.405 49.326 -3.967 1.00 41.03 181 ARG B C 1
ATOM 5965 O O . ARG B 1 181 ? 45.016 48.425 -3.220 1.00 35.81 181 ARG B O 1
ATOM 5973 N N . LEU B 1 182 ? 46.272 49.111 -4.953 1.00 38.14 182 LEU B N 1
ATOM 5974 C CA . LEU B 1 182 ? 46.880 47.806 -5.191 1.00 37.55 182 LEU B CA 1
ATOM 5975 C C . LEU B 1 182 ? 48.392 47.927 -5.074 1.00 36.70 182 LEU B C 1
ATOM 5976 O O . LEU B 1 182 ? 49.003 48.763 -5.750 1.00 39.95 182 LEU B O 1
ATOM 5981 N N . ASP B 1 183 ? 48.991 47.109 -4.209 1.00 39.10 183 ASP B N 1
ATOM 5982 C CA . ASP B 1 183 ? 50.440 46.947 -4.140 1.00 38.72 183 ASP B CA 1
ATOM 5983 C C . ASP B 1 183 ? 50.811 45.549 -4.620 1.00 35.75 183 ASP B C 1
ATOM 5984 O O . ASP B 1 183 ? 50.140 44.569 -4.283 1.00 30.47 183 ASP B O 1
ATOM 5989 N N . GLY B 1 184 ? 51.896 45.460 -5.375 1.00 35.60 184 GLY B N 1
ATOM 5990 C CA . GLY B 1 184 ? 52.336 44.180 -5.885 1.00 30.31 184 GLY B CA 1
ATOM 5991 C C . GLY B 1 184 ? 53.562 44.372 -6.735 1.00 35.11 184 GLY B C 1
ATOM 5992 O O . GLY B 1 184 ? 54.192 45.429 -6.697 1.00 30.76 184 GLY B O 1
ATOM 5993 N N . SER B 1 185 ? 53.906 43.348 -7.512 1.00 27.85 185 SER B N 1
ATOM 5994 C CA . SER B 1 185 ? 54.969 43.507 -8.486 1.00 33.44 185 SER B CA 1
ATOM 5995 C C . SER B 1 185 ? 54.590 42.796 -9.780 1.00 29.68 185 SER B C 1
ATOM 5996 O O . SER B 1 185 ? 53.590 42.079 -9.859 1.00 29.04 185 SER B O 1
ATOM 5999 N N . VAL B 1 186 ? 55.421 42.984 -10.797 1.00 29.51 186 VAL B N 1
ATOM 6000 C CA . VAL B 1 186 ? 55.309 42.238 -12.044 1.00 33.53 186 VAL B CA 1
ATOM 6001 C C . VAL B 1 186 ? 56.659 41.601 -12.324 1.00 28.02 186 VAL B C 1
ATOM 6002 O O . VAL B 1 186 ? 57.667 42.304 -12.449 1.00 31.29 186 VAL B O 1
ATOM 6006 N N . GLU B 1 187 ? 56.681 40.280 -12.429 1.00 28.14 187 GLU B N 1
ATOM 6007 C CA . GLU B 1 187 ? 57.902 39.537 -12.726 1.00 34.28 187 GLU B CA 1
ATOM 6008 C C . GLU B 1 187 ? 57.923 39.141 -14.199 1.00 34.21 187 GLU B C 1
ATOM 6009 O O . GLU B 1 187 ? 56.971 38.527 -14.690 1.00 33.30 187 GLU B O 1
ATOM 6015 N N . VAL B 1 188 ? 59.011 39.481 -14.889 1.00 35.47 188 VAL B N 1
ATOM 6016 C CA . VAL B 1 188 ? 59.133 39.320 -16.333 1.00 33.81 188 VAL B CA 1
ATOM 6017 C C . VAL B 1 188 ? 60.270 38.350 -16.619 1.00 37.72 188 VAL B C 1
ATOM 6018 O O . VAL B 1 188 ? 61.427 38.606 -16.254 1.00 34.88 188 VAL B O 1
ATOM 6022 N N . GLU B 1 189 ? 59.939 37.249 -17.279 1.00 34.46 189 GLU B N 1
ATOM 6023 C CA . GLU B 1 189 ? 60.894 36.275 -17.783 1.00 38.07 189 GLU B CA 1
ATOM 6024 C C . GLU B 1 189 ? 60.777 36.235 -19.306 1.00 35.06 189 GLU B C 1
ATOM 6025 O O . GLU B 1 189 ? 59.672 36.343 -19.854 1.00 32.77 189 GLU B O 1
ATOM 6031 N N . ILE B 1 190 ? 61.913 36.121 -19.989 1.00 28.74 190 ILE B N 1
ATOM 6032 C CA . ILE B 1 190 ? 61.954 35.997 -21.445 1.00 34.10 190 ILE B CA 1
ATOM 6033 C C . ILE B 1 190 ? 62.596 34.656 -21.768 1.00 37.79 190 ILE B C 1
ATOM 6034 O O . ILE B 1 190 ? 63.805 34.472 -21.574 1.00 33.41 190 ILE B O 1
ATOM 6039 N N . GLY B 1 191 ? 61.787 33.718 -22.248 1.00 36.32 191 GLY B N 1
ATOM 6040 C CA . GLY B 1 191 ? 62.299 32.400 -22.580 1.00 39.20 191 GLY B CA 1
ATOM 6041 C C . GLY B 1 191 ? 62.967 31.718 -21.407 1.00 40.01 191 GLY B C 1
ATOM 6042 O O . GLY B 1 191 ? 64.008 31.072 -21.575 1.00 41.49 191 GLY B O 1
ATOM 6043 N N . LYS B 1 192 ? 62.404 31.870 -20.214 1.00 43.08 192 LYS B N 1
ATOM 6044 C CA . LYS B 1 192 ? 62.883 31.272 -18.969 1.00 47.64 192 LYS B CA 1
ATOM 6045 C C . LYS B 1 192 ? 64.182 31.896 -18.441 1.00 44.37 192 LYS B C 1
ATOM 6046 O O . LYS B 1 192 ? 64.690 31.435 -17.410 1.00 48.08 192 LYS B O 1
ATOM 6052 N N . ASN B 1 193 ? 64.727 32.934 -19.081 1.00 37.34 193 ASN B N 1
ATOM 6053 C CA . ASN B 1 193 ? 65.744 33.767 -18.441 1.00 37.84 193 ASN B CA 1
ATOM 6054 C C . ASN B 1 193 ? 65.067 34.865 -17.630 1.00 40.70 193 ASN B C 1
ATOM 6055 O O . ASN B 1 193 ? 64.190 35.566 -18.140 1.00 37.66 193 ASN B O 1
ATOM 6060 N N . SER B 1 194 ? 65.477 35.014 -16.373 1.00 38.69 194 SER B N 1
ATOM 6061 C CA . SER B 1 194 ? 64.953 36.085 -15.527 1.00 37.49 194 SER B CA 1
ATOM 6062 C C . SER B 1 194 ? 65.326 37.451 -16.095 1.00 39.33 194 SER B C 1
ATOM 6063 O O . SER B 1 194 ? 66.474 37.679 -16.483 1.00 43.54 194 SER B O 1
ATOM 6066 N N . PHE B 1 195 ? 64.354 38.364 -16.155 1.00 35.35 195 PHE B N 1
ATOM 6067 C CA . PHE B 1 195 ? 64.582 39.656 -16.797 1.00 36.13 195 PHE B CA 1
ATOM 6068 C C . PHE B 1 195 ? 64.427 40.834 -15.840 1.00 33.82 195 PHE B C 1
ATOM 6069 O O . PHE B 1 195 ? 65.365 41.625 -15.702 1.00 35.85 195 PHE B O 1
ATOM 6077 N N . ALA B 1 196 ? 63.277 41.001 -15.190 1.00 35.20 196 ALA B N 1
ATOM 6078 C CA . ALA B 1 196 ? 63.060 42.193 -14.381 1.00 34.32 196 ALA B CA 1
ATOM 6079 C C . ALA B 1 196 ? 61.921 41.945 -13.411 1.00 36.26 196 ALA B C 1
ATOM 6080 O O . ALA B 1 196 ? 61.127 41.019 -13.580 1.00 36.28 196 ALA B O 1
ATOM 6082 N N . VAL B 1 197 ? 61.864 42.787 -12.383 1.00 36.10 197 VAL B N 1
ATOM 6083 C CA . VAL B 1 197 ? 60.757 42.834 -11.440 1.00 33.83 197 VAL B CA 1
ATOM 6084 C C . VAL B 1 197 ? 60.349 44.291 -11.318 1.00 38.74 197 VAL B C 1
ATOM 6085 O O . VAL B 1 197 ? 61.182 45.145 -10.986 1.00 40.95 197 VAL B O 1
ATOM 6089 N N . LEU B 1 198 ? 59.084 44.584 -11.611 1.00 34.12 198 LEU B N 1
ATOM 6090 C CA . LEU B 1 198 ? 58.592 45.949 -11.584 1.00 34.71 198 LEU B CA 1
ATOM 6091 C C . LEU B 1 198 ? 57.707 46.116 -10.365 1.00 36.33 198 LEU B C 1
ATOM 6092 O O . LEU B 1 198 ? 56.704 45.399 -10.236 1.00 34.45 198 LEU B O 1
ATOM 6097 N N . PRO B 1 199 ? 58.054 47.005 -9.435 1.00 37.58 199 PRO B N 1
ATOM 6098 C CA . PRO B 1 199 ? 57.177 47.247 -8.283 1.00 31.76 199 PRO B CA 1
ATOM 6099 C C . PRO B 1 199 ? 55.948 48.024 -8.714 1.00 34.18 199 PRO B C 1
ATOM 6100 O O . PRO B 1 199 ? 56.042 48.999 -9.460 1.00 38.76 199 PRO B O 1
ATOM 6104 N N . ILE B 1 200 ? 54.790 47.596 -8.225 1.00 32.50 200 ILE B N 1
ATOM 6105 C CA . ILE B 1 200 ? 53.500 48.079 -8.707 1.00 33.65 200 ILE B CA 1
ATOM 6106 C C . ILE B 1 200 ? 52.770 48.779 -7.566 1.00 34.64 200 ILE B C 1
ATOM 6107 O O . ILE B 1 200 ? 52.548 48.186 -6.498 1.00 32.60 200 ILE B O 1
ATOM 6112 N N . VAL B 1 201 ? 52.404 50.041 -7.791 1.00 33.58 201 VAL B N 1
ATOM 6113 C CA . VAL B 1 201 ? 51.504 50.783 -6.912 1.00 37.41 201 VAL B CA 1
ATOM 6114 C C . VAL B 1 201 ? 50.438 51.433 -7.779 1.00 31.88 201 VAL B C 1
ATOM 6115 O O . VAL B 1 201 ? 50.754 52.262 -8.641 1.00 34.36 201 VAL B O 1
ATOM 6119 N N . LEU B 1 202 ? 49.183 51.057 -7.555 1.00 30.95 202 LEU B N 1
ATOM 6120 C CA . LEU B 1 202 ? 48.060 51.574 -8.319 1.00 36.62 202 LEU B CA 1
ATOM 6121 C C . LEU B 1 202 ? 47.034 52.146 -7.364 1.00 35.73 202 LEU B C 1
ATOM 6122 O O . LEU B 1 202 ? 46.670 51.493 -6.384 1.00 35.90 202 LEU B O 1
ATOM 6127 N N . GLU B 1 203 ? 46.544 53.342 -7.659 1.00 34.76 203 GLU B N 1
ATOM 6128 C CA . GLU B 1 203 ? 45.411 53.833 -6.897 1.00 43.59 203 GLU B CA 1
ATOM 6129 C C . GLU B 1 203 ? 44.160 53.037 -7.274 1.00 38.85 203 GLU B C 1
ATOM 6130 O O . GLU B 1 203 ? 44.182 52.159 -8.140 1.00 38.44 203 GLU B O 1
ATOM 6136 N N . GLY B 1 204 ? 43.057 53.326 -6.595 1.00 40.52 204 GLY B N 1
ATOM 6137 C CA . GLY B 1 204 ? 41.787 52.721 -6.944 1.00 38.66 204 GLY B CA 1
ATOM 6138 C C . GLY B 1 204 ? 41.383 53.027 -8.371 1.00 37.75 204 GLY B C 1
ATOM 6139 O O . GLY B 1 204 ? 41.486 54.173 -8.815 1.00 34.35 204 GLY B O 1
ATOM 6140 N N . GLU B 1 205 ? 40.965 51.995 -9.106 1.00 38.92 205 GLU B N 1
ATOM 6141 C CA . GLU B 1 205 ? 40.471 52.094 -10.480 1.00 37.34 205 GLU B CA 1
ATOM 6142 C C . GLU B 1 205 ? 41.492 52.683 -11.453 1.00 36.52 205 GLU B C 1
ATOM 6143 O O . GLU B 1 205 ? 41.121 53.168 -12.518 1.00 40.11 205 GLU B O 1
ATOM 6149 N N . GLU B 1 206 ? 42.778 52.634 -11.135 1.00 37.27 206 GLU B N 1
ATOM 6150 C CA . GLU B 1 206 ? 43.785 53.251 -11.978 1.00 33.07 206 GLU B CA 1
ATOM 6151 C C . GLU B 1 206 ? 44.309 52.257 -13.004 1.00 36.41 206 GLU B C 1
ATOM 6152 O O . GLU B 1 206 ? 44.474 51.066 -12.723 1.00 33.87 206 GLU B O 1
ATOM 6158 N N . GLU B 1 207 ? 44.584 52.762 -14.198 1.00 37.24 207 GLU B N 1
ATOM 6159 C CA . GLU B 1 207 ? 45.340 52.040 -15.208 1.00 33.46 207 GLU B CA 1
ATOM 6160 C C . GLU B 1 207 ? 46.633 52.798 -15.447 1.00 35.74 207 GLU B C 1
ATOM 6161 O O . GLU B 1 207 ? 46.602 53.990 -15.767 1.00 39.39 207 GLU B O 1
ATOM 6167 N N . LYS B 1 208 ? 47.764 52.119 -15.293 1.00 30.47 208 LYS B N 1
ATOM 6168 C CA . LYS B 1 208 ? 49.045 52.795 -15.390 1.00 32.29 208 LYS B CA 1
ATOM 6169 C C . LYS B 1 208 ? 50.052 51.875 -16.055 1.00 26.29 208 LYS B C 1
ATOM 6170 O O . LYS B 1 208 ? 49.947 50.655 -15.976 1.00 26.63 208 LYS B O 1
ATOM 6176 N N . SER B 1 209 ? 51.046 52.476 -16.688 1.00 28.33 209 SER B N 1
ATOM 6177 C CA . SER B 1 209 ? 52.092 51.745 -17.377 1.00 31.87 209 SER B CA 1
ATOM 6178 C C . SER B 1 209 ? 53.399 51.843 -16.588 1.00 34.21 209 SER B C 1
ATOM 6179 O O . SER B 1 209 ? 53.686 52.873 -15.966 1.00 34.17 209 SER B O 1
ATOM 6182 N N . PHE B 1 210 ? 54.178 50.763 -16.586 1.00 29.00 210 PHE B N 1
ATOM 6183 C CA . PHE B 1 210 ? 55.436 50.706 -15.844 1.00 33.72 210 PHE B CA 1
ATOM 6184 C C . PHE B 1 210 ? 56.524 50.158 -16.762 1.00 33.64 210 PHE B C 1
ATOM 6185 O O . PHE B 1 210 ? 56.301 49.154 -17.443 1.00 34.77 210 PHE B O 1
ATOM 6193 N N . SER B 1 211 ? 57.693 50.802 -16.780 1.00 28.37 211 SER B N 1
ATOM 6194 C CA . SER B 1 211 ? 58.804 50.393 -17.635 1.00 33.51 211 SER B CA 1
ATOM 6195 C C . SER B 1 211 ? 59.984 49.844 -16.838 1.00 35.72 211 SER B C 1
ATOM 6196 O O . SER B 1 211 ? 60.207 50.205 -15.680 1.00 35.75 211 SER B O 1
ATOM 6199 N N . THR B 1 212 ? 60.748 48.974 -17.490 1.00 33.13 212 THR B N 1
ATOM 6200 C CA . THR B 1 212 ? 62.075 48.604 -17.041 1.00 34.14 212 THR B CA 1
ATOM 6201 C C . THR B 1 212 ? 63.107 49.514 -17.701 1.00 38.25 212 THR B C 1
ATOM 6202 O O . THR B 1 212 ? 62.811 50.253 -18.642 1.00 39.37 212 THR B O 1
ATOM 6206 N N . GLU B 1 213 ? 64.336 49.458 -17.188 1.00 39.62 213 GLU B N 1
ATOM 6207 C CA . GLU B 1 213 ? 65.482 50.024 -17.885 1.00 39.12 213 GLU B CA 1
ATOM 6208 C C . GLU B 1 213 ? 65.851 49.127 -19.066 1.00 39.52 213 GLU B C 1
ATOM 6209 O O . GLU B 1 213 ? 65.298 48.039 -19.247 1.00 38.42 213 GLU B O 1
ATOM 6215 N N . GLU B 1 214 ? 66.827 49.566 -19.864 1.00 37.15 214 GLU B N 1
ATOM 6216 C CA . GLU B 1 214 ? 67.387 48.719 -20.917 1.00 38.92 214 GLU B CA 1
ATOM 6217 C C . GLU B 1 214 ? 68.418 47.788 -20.297 1.00 42.96 214 GLU B C 1
ATOM 6218 O O . GLU B 1 214 ? 69.508 48.225 -19.910 1.00 45.93 214 GLU B O 1
ATOM 6224 N N . LEU B 1 215 ? 68.085 46.525 -20.216 1.00 40.25 215 LEU B N 1
ATOM 6225 C CA . LEU B 1 215 ? 68.850 45.500 -19.545 1.00 36.65 215 LEU B CA 1
ATOM 6226 C C . LEU B 1 215 ? 69.576 44.621 -20.553 1.00 42.56 215 LEU B C 1
ATOM 6227 O O . LEU B 1 215 ? 69.123 44.469 -21.690 1.00 40.10 215 LEU B O 1
ATOM 6232 N N . PRO B 1 216 ? 70.719 44.049 -20.167 1.00 42.14 216 PRO B N 1
ATOM 6233 C CA . PRO B 1 216 ? 71.425 43.123 -21.064 1.00 42.13 216 PRO B CA 1
ATOM 6234 C C . PRO B 1 216 ? 70.663 41.819 -21.250 1.00 36.25 216 PRO B C 1
ATOM 6235 O O . PRO B 1 216 ? 70.011 41.311 -20.336 1.00 38.45 216 PRO B O 1
ATOM 6239 N N . CYS B 1 217 ? 70.759 41.271 -22.456 1.00 37.79 217 CYS B N 1
ATOM 6240 C CA . CYS B 1 217 ? 70.241 39.940 -22.768 1.00 39.35 217 CYS B CA 1
ATOM 6241 C C . CYS B 1 217 ? 71.323 39.173 -23.516 1.00 37.60 217 CYS B C 1
ATOM 6242 O O . CYS B 1 217 ? 71.224 38.967 -24.733 1.00 36.04 217 CYS B O 1
ATOM 6245 N N . PRO B 1 218 ? 72.390 38.757 -22.818 1.00 42.95 218 PRO B N 1
ATOM 6246 C CA . PRO B 1 218 ? 73.511 38.086 -23.505 1.00 39.39 218 PRO B CA 1
ATOM 6247 C C . PRO B 1 218 ? 73.188 36.672 -23.955 1.00 35.04 218 PRO B C 1
ATOM 6248 O O . PRO B 1 218 ? 73.968 36.088 -24.716 1.00 36.88 218 PRO B O 1
ATOM 6252 N N . TRP B 1 219 ? 72.083 36.101 -23.492 1.00 36.00 219 TRP B N 1
ATOM 6253 C CA . TRP B 1 219 ? 71.598 34.808 -23.952 1.00 35.29 219 TRP B CA 1
ATOM 6254 C C . TRP B 1 219 ? 70.773 34.904 -25.233 1.00 37.04 219 TRP B C 1
ATOM 6255 O O . TRP B 1 219 ? 70.309 33.868 -25.730 1.00 34.92 219 TRP B O 1
ATOM 6266 N N . ALA B 1 220 ? 70.545 36.110 -25.754 1.00 35.61 220 ALA B N 1
ATOM 6267 C CA . ALA B 1 220 ? 69.597 36.289 -26.849 1.00 36.85 220 ALA B CA 1
ATOM 6268 C C . ALA B 1 220 ? 70.239 35.910 -28.170 1.00 37.85 220 ALA B C 1
ATOM 6269 O O . ALA B 1 220 ? 71.360 36.336 -28.471 1.00 34.47 220 ALA B O 1
ATOM 6271 N N . GLU B 1 221 ? 69.525 35.101 -28.948 1.00 35.80 221 GLU B N 1
ATOM 6272 C CA . GLU B 1 221 ? 69.830 34.869 -30.351 1.00 35.05 221 GLU B CA 1
ATOM 6273 C C . GLU B 1 221 ? 68.915 35.726 -31.211 1.00 33.21 221 GLU B C 1
ATOM 6274 O O . GLU B 1 221 ? 67.774 36.005 -30.842 1.00 31.72 221 GLU B O 1
ATOM 6280 N N . CYS B 1 222 ? 69.389 36.084 -32.389 1.00 32.96 222 CYS B N 1
ATOM 6281 C CA . CYS B 1 222 ? 68.664 37.072 -33.164 1.00 37.76 222 CYS B CA 1
ATOM 6282 C C . CYS B 1 222 ? 67.577 36.431 -34.042 1.00 32.45 222 CYS B C 1
ATOM 6283 O O . CYS B 1 222 ? 67.587 35.231 -34.336 1.00 33.94 222 CYS B O 1
ATOM 6286 N N . TRP B 1 223 ? 66.606 37.257 -34.419 1.00 33.43 223 TRP B N 1
ATOM 6287 C CA . TRP B 1 223 ? 65.539 36.889 -35.341 1.00 30.76 223 TRP B CA 1
ATOM 6288 C C . TRP B 1 223 ? 65.890 37.402 -36.726 1.00 26.32 223 TRP B C 1
ATOM 6289 O O . TRP B 1 223 ? 66.225 38.580 -36.888 1.00 32.05 223 TRP B O 1
ATOM 6300 N N . SER B 1 224 ? 65.796 36.537 -37.723 1.00 27.93 224 SER B N 1
ATOM 6301 C CA . SER B 1 224 ? 66.012 36.949 -39.103 1.00 30.23 224 SER B CA 1
ATOM 6302 C C . SER B 1 224 ? 65.208 36.038 -40.013 1.00 30.08 224 SER B C 1
ATOM 6303 O O . SER B 1 224 ? 64.713 34.989 -39.578 1.00 30.03 224 SER B O 1
ATOM 6306 N N . PRO B 1 225 ? 65.043 36.416 -41.287 1.00 27.61 225 PRO B N 1
ATOM 6307 C CA . PRO B 1 225 ? 64.391 35.503 -42.243 1.00 33.31 225 PRO B CA 1
ATOM 6308 C C . PRO B 1 225 ? 65.050 34.141 -42.297 1.00 34.44 225 PRO B C 1
ATOM 6309 O O . PRO B 1 225 ? 64.363 33.113 -42.345 1.00 29.83 225 PRO B O 1
ATOM 6313 N N . GLU B 1 226 ? 66.381 34.112 -42.247 1.00 32.58 226 GLU B N 1
ATOM 6314 C CA . GLU B 1 226 ? 67.110 32.853 -42.282 1.00 32.60 226 GLU B CA 1
ATOM 6315 C C . GLU B 1 226 ? 66.960 32.070 -40.988 1.00 35.38 226 GLU B C 1
ATOM 6316 O O . GLU B 1 226 ? 66.989 30.831 -41.006 1.00 38.18 226 GLU B O 1
ATOM 6322 N N . SER B 1 227 ? 66.814 32.757 -39.860 1.00 34.19 227 SER B N 1
ATOM 6323 C CA . SER B 1 227 ? 66.762 32.107 -38.551 1.00 32.44 227 SER B CA 1
ATOM 6324 C C . SER B 1 227 ? 65.734 32.812 -37.678 1.00 33.50 227 SER B C 1
ATOM 6325 O O . SER B 1 227 ? 66.062 33.713 -36.895 1.00 32.05 227 SER B O 1
ATOM 6328 N N . PRO B 1 228 ? 64.465 32.439 -37.796 1.00 36.47 228 PRO B N 1
ATOM 6329 C CA . PRO B 1 228 ? 63.443 33.234 -37.072 1.00 29.74 228 PRO B CA 1
ATOM 6330 C C . PRO B 1 228 ? 63.242 32.797 -35.623 1.00 29.09 228 PRO B C 1
ATOM 6331 O O . PRO B 1 228 ? 62.168 32.342 -35.213 1.00 30.47 228 PRO B O 1
ATOM 6335 N N . VAL B 1 229 ? 64.282 32.978 -34.795 1.00 32.19 229 VAL B N 1
ATOM 6336 C CA . VAL B 1 229 ? 64.218 32.556 -33.393 1.00 28.11 229 VAL B CA 1
ATOM 6337 C C . VAL B 1 229 ? 63.256 33.445 -32.606 1.00 21.68 229 VAL B C 1
ATOM 6338 O O . VAL B 1 229 ? 63.339 34.676 -32.662 1.00 26.93 229 VAL B O 1
ATOM 6342 N N . LEU B 1 230 ? 62.369 32.824 -31.823 1.00 24.44 230 LEU B N 1
ATOM 6343 C CA . LEU B 1 230 ? 61.390 33.533 -31.003 1.00 25.84 230 LEU B CA 1
ATOM 6344 C C . LEU B 1 230 ? 61.518 33.125 -29.541 1.00 27.68 230 LEU B C 1
ATOM 6345 O O . LEU B 1 230 ? 61.940 32.010 -29.224 1.00 28.20 230 LEU B O 1
ATOM 6350 N N . TYR B 1 231 ? 61.107 34.027 -28.652 1.00 26.32 231 TYR B N 1
ATOM 6351 C CA . TYR B 1 231 ? 61.051 33.757 -27.220 1.00 28.62 231 TYR B CA 1
ATOM 6352 C C . TYR B 1 231 ? 59.681 34.124 -26.684 1.00 26.71 231 TYR B C 1
ATOM 6353 O O . TYR B 1 231 ? 59.133 35.166 -27.039 1.00 27.87 231 TYR B O 1
ATOM 6362 N N . LEU B 1 232 ? 59.142 33.287 -25.804 1.00 27.12 232 LEU B N 1
ATOM 6363 C CA . LEU B 1 232 ? 57.967 33.681 -25.039 1.00 29.41 232 LEU B CA 1
ATOM 6364 C C . LEU B 1 232 ? 58.393 34.643 -23.935 1.00 30.76 232 LEU B C 1
ATOM 6365 O O . LEU B 1 232 ? 59.347 34.368 -23.207 1.00 31.13 232 LEU B O 1
ATOM 6370 N N . ILE B 1 233 ? 57.701 35.776 -23.821 1.00 28.12 233 ILE B N 1
ATOM 6371 C CA . ILE B 1 233 ? 57.911 36.715 -22.730 1.00 28.13 233 ILE B CA 1
ATOM 6372 C C . ILE B 1 233 ? 56.702 36.610 -21.806 1.00 31.37 233 ILE B C 1
ATOM 6373 O O . ILE B 1 233 ? 55.556 36.706 -22.255 1.00 31.36 233 ILE B O 1
ATOM 6378 N N . THR B 1 234 ? 56.951 36.335 -20.528 1.00 32.95 234 THR B N 1
ATOM 6379 C CA . THR B 1 234 ? 55.894 36.125 -19.547 1.00 33.73 234 THR B CA 1
ATOM 6380 C C . THR B 1 234 ? 55.974 37.203 -18.475 1.00 32.79 234 THR B C 1
ATOM 6381 O O . THR B 1 234 ? 57.044 37.459 -17.922 1.00 32.13 234 THR B O 1
ATOM 6385 N N . ALA B 1 235 ? 54.852 37.846 -18.198 1.00 30.89 235 ALA B N 1
ATOM 6386 C CA . ALA B 1 235 ? 54.757 38.787 -17.096 1.00 32.24 235 ALA B CA 1
ATOM 6387 C C . ALA B 1 235 ? 53.722 38.250 -16.128 1.00 30.61 235 ALA B C 1
ATOM 6388 O O . ALA B 1 235 ? 52.618 37.883 -16.546 1.00 30.69 235 ALA B O 1
ATOM 6390 N N . VAL B 1 236 ? 54.073 38.207 -14.842 1.00 27.31 236 VAL B N 1
ATOM 6391 C CA . VAL B 1 236 ? 53.181 37.712 -13.801 1.00 29.99 236 VAL B CA 1
ATOM 6392 C C . VAL B 1 236 ? 52.957 38.826 -12.784 1.00 31.58 236 VAL B C 1
ATOM 6393 O O . VAL B 1 236 ? 53.919 39.411 -12.273 1.00 32.56 236 VAL B O 1
ATOM 6397 N N . LEU B 1 237 ? 51.692 39.113 -12.496 1.00 29.85 237 LEU B N 1
ATOM 6398 C CA . LEU B 1 237 ? 51.307 40.094 -11.492 1.00 30.40 237 LEU B CA 1
ATOM 6399 C C . LEU B 1 237 ? 51.124 39.385 -10.155 1.00 34.56 237 LEU B C 1
ATOM 6400 O O . LEU B 1 237 ? 50.228 38.545 -10.010 1.00 32.43 237 LEU B O 1
ATOM 6405 N N . ARG B 1 238 ? 51.966 39.720 -9.182 1.00 28.70 238 ARG B N 1
ATOM 6406 C CA . ARG B 1 238 ? 51.938 39.083 -7.870 1.00 32.91 238 ARG B CA 1
ATOM 6407 C C . ARG B 1 238 ? 51.408 40.082 -6.856 1.00 27.90 238 ARG B C 1
ATOM 6408 O O . ARG B 1 238 ? 51.927 41.191 -6.751 1.00 31.15 238 ARG B O 1
ATOM 6416 N N . THR B 1 239 ? 50.358 39.691 -6.149 1.00 34.07 239 THR B N 1
ATOM 6417 C CA . THR B 1 239 ? 49.706 40.453 -5.093 1.00 33.05 239 THR B CA 1
ATOM 6418 C C . THR B 1 239 ? 49.683 39.611 -3.813 1.00 37.49 239 THR B C 1
ATOM 6419 O O . THR B 1 239 ? 50.208 38.497 -3.768 1.00 32.42 239 THR B O 1
ATOM 6423 N N . ALA B 1 240 ? 49.035 40.142 -2.772 1.00 39.07 240 ALA B N 1
ATOM 6424 C CA . ALA B 1 240 ? 48.864 39.384 -1.534 1.00 40.43 240 ALA B CA 1
ATOM 6425 C C . ALA B 1 240 ? 48.165 38.049 -1.751 1.00 46.80 240 ALA B C 1
ATOM 6426 O O . ALA B 1 240 ? 48.195 37.209 -0.850 1.00 45.56 240 ALA B O 1
ATOM 6428 N N . ASP B 1 241 ? 47.533 37.835 -2.903 1.00 45.18 241 ASP B N 1
ATOM 6429 C CA . ASP B 1 241 ? 46.861 36.575 -3.187 1.00 46.16 241 ASP B CA 1
ATOM 6430 C C . ASP B 1 241 ? 47.776 35.539 -3.830 1.00 49.91 241 ASP B C 1
ATOM 6431 O O . ASP B 1 241 ? 47.371 34.380 -3.972 1.00 54.85 241 ASP B O 1
ATOM 6436 N N . GLY B 1 242 ? 48.995 35.911 -4.186 1.00 41.25 242 GLY B N 1
ATOM 6437 C CA . GLY B 1 242 ? 49.867 35.070 -4.970 1.00 37.67 242 GLY B CA 1
ATOM 6438 C C . GLY B 1 242 ? 50.003 35.586 -6.389 1.00 37.37 242 GLY B C 1
ATOM 6439 O O . GLY B 1 242 ? 49.799 36.773 -6.677 1.00 33.94 242 GLY B O 1
ATOM 6440 N N . ALA B 1 243 ? 50.372 34.671 -7.293 1.00 35.12 243 ALA B N 1
ATOM 6441 C CA . ALA B 1 243 ? 50.422 34.982 -8.719 1.00 36.59 243 ALA B CA 1
ATOM 6442 C C . ALA B 1 243 ? 49.000 35.163 -9.244 1.00 35.42 243 ALA B C 1
ATOM 6443 O O . ALA B 1 243 ? 48.341 34.193 -9.628 1.00 34.12 243 ALA B O 1
ATOM 6445 N N . ALA B 1 244 ? 48.522 36.406 -9.250 1.00 29.68 244 ALA B N 1
ATOM 6446 C CA . ALA B 1 244 ? 47.126 36.681 -9.530 1.00 33.16 244 ALA B CA 1
ATOM 6447 C C . ALA B 1 244 ? 46.806 36.731 -11.022 1.00 31.01 244 ALA B C 1
ATOM 6448 O O . ALA B 1 244 ? 45.649 36.501 -11.386 1.00 29.71 244 ALA B O 1
ATOM 6450 N N . ASP B 1 245 ? 47.779 37.026 -11.886 1.00 28.57 245 ASP B N 1
ATOM 6451 C CA . ASP B 1 245 ? 47.488 37.184 -13.309 1.00 33.31 245 ASP B CA 1
ATOM 6452 C C . ASP B 1 245 ? 48.782 37.049 -14.101 1.00 32.70 245 ASP B C 1
ATOM 6453 O O . ASP B 1 245 ? 49.883 37.114 -13.549 1.00 31.77 245 ASP B O 1
ATOM 6458 N N . ASP B 1 246 ? 48.633 36.872 -15.413 1.00 28.51 246 ASP B N 1
ATOM 6459 C CA . ASP B 1 246 ? 49.777 36.770 -16.300 1.00 29.47 246 ASP B CA 1
ATOM 6460 C C . ASP B 1 246 ? 49.414 37.305 -17.681 1.00 33.17 246 ASP B C 1
ATOM 6461 O O . ASP B 1 246 ? 48.240 37.471 -18.026 1.00 34.17 246 ASP B O 1
ATOM 6466 N N . ILE B 1 247 ? 50.442 37.578 -18.471 1.00 30.80 247 ILE B N 1
ATOM 6467 C CA . ILE B 1 247 ? 50.256 37.811 -19.897 1.00 31.99 247 ILE B CA 1
ATOM 6468 C C . ILE B 1 247 ? 51.500 37.286 -20.587 1.00 31.11 247 ILE B C 1
ATOM 6469 O O . ILE B 1 247 ? 52.620 37.531 -20.129 1.00 30.31 247 ILE B O 1
ATOM 6474 N N . ILE B 1 248 ? 51.296 36.509 -21.649 1.00 29.71 248 ILE B N 1
ATOM 6475 C CA . ILE B 1 248 ? 52.368 35.833 -22.371 1.00 27.57 248 ILE B CA 1
ATOM 6476 C C . ILE B 1 248 ? 52.343 36.306 -23.822 1.00 29.79 248 ILE B C 1
ATOM 6477 O O . ILE B 1 248 ? 51.281 36.331 -24.457 1.00 30.42 248 ILE B O 1
ATOM 6482 N N . ASP B 1 249 ? 53.509 36.668 -24.350 1.00 28.00 249 ASP B N 1
ATOM 6483 C CA . ASP B 1 249 ? 53.639 37.074 -25.746 1.00 31.00 249 ASP B CA 1
ATOM 6484 C C . ASP B 1 249 ? 54.941 36.495 -26.295 1.00 31.46 249 ASP B C 1
ATOM 6485 O O . ASP B 1 249 ? 55.680 35.809 -25.581 1.00 30.55 249 ASP B O 1
ATOM 6490 N N . ARG B 1 250 ? 55.219 36.741 -27.579 1.00 27.98 250 ARG B N 1
ATOM 6491 C CA . ARG B 1 250 ? 56.473 36.312 -28.191 1.00 26.38 250 ARG B CA 1
ATOM 6492 C C . ARG B 1 250 ? 57.212 37.501 -28.774 1.00 25.65 250 ARG B C 1
ATOM 6493 O O . ARG B 1 250 ? 56.606 38.441 -29.284 1.00 27.17 250 ARG B O 1
ATOM 6501 N N . VAL B 1 251 ? 58.537 37.432 -28.716 1.00 26.77 251 VAL B N 1
ATOM 6502 C CA . VAL B 1 251 ? 59.397 38.504 -29.185 1.00 23.23 251 VAL B CA 1
ATOM 6503 C C . VAL B 1 251 ? 60.504 37.898 -30.032 1.00 24.30 251 VAL B C 1
ATOM 6504 O O . VAL B 1 251 ? 60.773 36.694 -29.989 1.00 27.30 251 VAL B O 1
ATOM 6508 N N . GLY B 1 252 ? 61.126 38.751 -30.834 1.00 26.43 252 GLY B N 1
ATOM 6509 C CA . GLY B 1 252 ? 62.284 38.353 -31.600 1.00 25.39 252 GLY B CA 1
ATOM 6510 C C . GLY B 1 252 ? 63.340 39.438 -31.562 1.00 29.79 252 GLY B C 1
ATOM 6511 O O . GLY B 1 252 ? 63.017 40.618 -31.703 1.00 32.59 252 GLY B O 1
ATOM 6512 N N . PHE B 1 253 ? 64.603 39.064 -31.376 1.00 28.96 253 PHE B N 1
ATOM 6513 C CA . PHE B 1 253 ? 65.680 40.044 -31.258 1.00 30.60 253 PHE B CA 1
ATOM 6514 C C . PHE B 1 253 ? 66.153 40.406 -32.659 1.00 30.34 253 PHE B C 1
ATOM 6515 O O . PHE B 1 253 ? 66.959 39.703 -33.270 1.00 29.41 253 PHE B O 1
ATOM 6523 N N . ARG B 1 254 ? 65.643 41.513 -33.170 1.00 31.62 254 ARG B N 1
ATOM 6524 C CA . ARG B 1 254 ? 66.083 42.025 -34.448 1.00 31.95 254 ARG B CA 1
ATOM 6525 C C . ARG B 1 254 ? 66.036 43.537 -34.374 1.00 30.89 254 ARG B C 1
ATOM 6526 O O . ARG B 1 254 ? 65.201 44.108 -33.666 1.00 30.94 254 ARG B O 1
ATOM 6534 N N . GLU B 1 255 ? 66.943 44.175 -35.108 1.00 27.45 255 GLU B N 1
ATOM 6535 C CA . GLU B 1 255 ? 66.965 45.621 -35.257 1.00 31.60 255 GLU B CA 1
ATOM 6536 C C . GLU B 1 255 ? 66.587 45.984 -36.687 1.00 30.73 255 GLU B C 1
ATOM 6537 O O . GLU B 1 255 ? 67.121 45.406 -37.641 1.00 32.67 255 GLU B O 1
ATOM 6543 N N . ILE B 1 256 ? 65.657 46.922 -36.832 1.00 29.97 256 ILE B N 1
ATOM 6544 C CA . ILE B 1 256 ? 65.327 47.522 -38.118 1.00 33.13 256 ILE B CA 1
ATOM 6545 C C . ILE B 1 256 ? 65.615 49.003 -38.017 1.00 34.02 256 ILE B C 1
ATOM 6546 O O . ILE B 1 256 ? 65.067 49.682 -37.144 1.00 34.40 256 ILE B O 1
ATOM 6551 N N . ARG B 1 257 ? 66.443 49.515 -38.917 1.00 37.72 257 ARG B N 1
ATOM 6552 C CA . ARG B 1 257 ? 66.628 50.954 -38.979 1.00 33.24 257 ARG B CA 1
ATOM 6553 C C . ARG B 1 257 ? 66.946 51.345 -40.410 1.00 35.14 257 ARG B C 1
ATOM 6554 O O . ARG B 1 257 ? 67.296 50.505 -41.247 1.00 34.61 257 ARG B O 1
ATOM 6562 N N . THR B 1 258 ? 66.767 52.627 -40.697 1.00 31.87 258 THR B N 1
ATOM 6563 C CA . THR B 1 258 ? 67.183 53.180 -41.971 1.00 34.91 258 THR B CA 1
ATOM 6564 C C . THR B 1 258 ? 68.482 53.953 -41.770 1.00 40.74 258 THR B C 1
ATOM 6565 O O . THR B 1 258 ? 68.703 54.582 -40.726 1.00 31.46 258 THR B O 1
ATOM 6569 N N . GLU B 1 259 ? 69.352 53.872 -42.769 1.00 36.29 259 GLU B N 1
ATOM 6570 C CA . GLU B 1 259 ? 70.603 54.618 -42.766 1.00 36.22 259 GLU B CA 1
ATOM 6571 C C . GLU B 1 259 ? 70.862 54.982 -44.215 1.00 33.12 259 GLU B C 1
ATOM 6572 O O . GLU B 1 259 ? 71.163 54.103 -45.026 1.00 39.86 259 GLU B O 1
ATOM 6578 N N . GLY B 1 260 ? 70.705 56.260 -44.539 1.00 33.27 260 GLY B N 1
ATOM 6579 C CA . GLY B 1 260 ? 70.810 56.681 -45.926 1.00 34.74 260 GLY B CA 1
ATOM 6580 C C . GLY B 1 260 ? 69.691 56.058 -46.741 1.00 40.48 260 GLY B C 1
ATOM 6581 O O . GLY B 1 260 ? 68.510 56.087 -46.355 1.00 33.96 260 GLY B O 1
ATOM 6582 N N . LYS B 1 261 ? 70.063 55.481 -47.878 1.00 31.88 261 LYS B N 1
ATOM 6583 C CA . LYS B 1 261 ? 69.114 54.841 -48.776 1.00 32.49 261 LYS B CA 1
ATOM 6584 C C . LYS B 1 261 ? 68.910 53.367 -48.453 1.00 36.60 261 LYS B C 1
ATOM 6585 O O . LYS B 1 261 ? 68.284 52.655 -49.243 1.00 35.81 261 LYS B O 1
ATOM 6591 N N . ASP B 1 262 ? 69.416 52.900 -47.313 1.00 34.21 262 ASP B N 1
ATOM 6592 C CA . ASP B 1 262 ? 69.370 51.495 -46.954 1.00 32.89 262 ASP B CA 1
ATOM 6593 C C . ASP B 1 262 ? 68.310 51.259 -45.891 1.00 35.17 262 ASP B C 1
ATOM 6594 O O . ASP B 1 262 ? 68.102 52.094 -45.006 1.00 35.18 262 ASP B O 1
ATOM 6599 N N . ILE B 1 263 ? 67.638 50.119 -45.996 1.00 34.52 263 ILE B N 1
ATOM 6600 C CA . ILE B 1 263 ? 66.863 49.557 -44.905 1.00 27.54 263 ILE B CA 1
ATOM 6601 C C . ILE B 1 263 ? 67.715 48.450 -44.321 1.00 32.45 263 ILE B C 1
ATOM 6602 O O . ILE B 1 263 ? 68.091 47.511 -45.035 1.00 33.40 263 ILE B O 1
ATOM 6607 N N . LEU B 1 264 ? 68.058 48.567 -43.044 1.00 29.71 264 LEU B N 1
ATOM 6608 C CA . LEU B 1 264 ? 69.012 47.663 -42.424 1.00 33.37 264 LEU B CA 1
ATOM 6609 C C . LEU B 1 264 ? 68.295 46.733 -41.457 1.00 31.18 264 LEU B C 1
ATOM 6610 O O . LEU B 1 264 ? 67.556 47.192 -40.576 1.00 36.59 264 LEU B O 1
ATOM 6615 N N . LEU B 1 265 ? 68.514 45.432 -41.632 1.00 25.23 265 LEU B N 1
ATOM 6616 C CA . LEU B 1 265 ? 67.973 44.399 -40.757 1.00 32.82 265 LEU B CA 1
ATOM 6617 C C . LEU B 1 265 ? 69.161 43.685 -40.128 1.00 31.70 265 LEU B C 1
ATOM 6618 O O . LEU B 1 265 ? 69.850 42.915 -40.801 1.00 32.17 265 LEU B O 1
ATOM 6623 N N . ASN B 1 266 ? 69.405 43.955 -38.847 1.00 30.06 266 ASN B N 1
ATOM 6624 C CA . ASN B 1 266 ? 70.581 43.433 -38.156 1.00 32.97 266 ASN B CA 1
ATOM 6625 C C . ASN B 1 266 ? 71.856 43.805 -38.912 1.00 31.65 266 ASN B C 1
ATOM 6626 O O . ASN B 1 266 ? 72.748 42.980 -39.119 1.00 32.59 266 ASN B O 1
ATOM 6631 N N . GLY B 1 267 ? 71.916 45.056 -39.370 1.00 33.59 267 GLY B N 1
ATOM 6632 C CA . GLY B 1 267 ? 73.076 45.582 -40.059 1.00 35.11 267 GLY B CA 1
ATOM 6633 C C . GLY B 1 267 ? 73.211 45.232 -41.525 1.00 38.77 267 GLY B C 1
ATOM 6634 O O . GLY B 1 267 ? 74.102 45.776 -42.188 1.00 41.25 267 GLY B O 1
ATOM 6635 N N . ARG B 1 268 ? 72.379 44.339 -42.058 1.00 40.00 268 ARG B N 1
ATOM 6636 C CA . ARG B 1 268 ? 72.454 43.932 -43.455 1.00 37.27 268 ARG B CA 1
ATOM 6637 C C . ARG B 1 268 ? 71.476 44.762 -44.275 1.00 35.50 268 ARG B C 1
ATOM 6638 O O . ARG B 1 268 ? 70.409 45.135 -43.781 1.00 36.75 268 ARG B O 1
ATOM 6646 N N . LYS B 1 269 ? 71.851 45.084 -45.515 1.00 31.82 269 LYS B N 1
ATOM 6647 C CA . LYS B 1 269 ? 70.985 45.901 -46.350 1.00 34.13 269 LYS B CA 1
ATOM 6648 C C . LYS B 1 269 ? 69.921 45.009 -46.975 1.00 34.22 269 LYS B C 1
ATOM 6649 O O . LYS B 1 269 ? 70.236 44.075 -47.719 1.00 33.57 269 LYS B O 1
ATOM 6655 N N . LEU B 1 270 ? 68.668 45.311 -46.674 1.00 32.33 270 LEU B N 1
ATOM 6656 C CA . LEU B 1 270 ? 67.556 44.442 -47.020 1.00 35.54 270 LEU B CA 1
ATOM 6657 C C . LEU B 1 270 ? 67.102 44.661 -48.457 1.00 27.33 270 LEU B C 1
ATOM 6658 O O . LEU B 1 270 ? 67.049 45.795 -48.940 1.00 25.99 270 LEU B O 1
ATOM 6663 N N . ARG B 1 271 ? 66.768 43.566 -49.137 1.00 25.45 271 ARG B N 1
ATOM 6664 C CA . ARG B 1 271 ? 66.007 43.606 -50.386 1.00 25.05 271 ARG B CA 1
ATOM 6665 C C . ARG B 1 271 ? 64.620 43.024 -50.115 1.00 29.48 271 ARG B C 1
ATOM 6666 O O . ARG B 1 271 ? 64.502 41.885 -49.650 1.00 26.50 271 ARG B O 1
ATOM 6674 N N . ILE B 1 272 ? 63.581 43.811 -50.395 1.00 23.91 272 ILE B N 1
ATOM 6675 C CA . ILE B 1 272 ? 62.198 43.382 -50.224 1.00 24.01 272 ILE B CA 1
ATOM 6676 C C . ILE B 1 272 ? 61.731 42.669 -51.494 1.00 21.41 272 ILE B C 1
ATOM 6677 O O . ILE B 1 272 ? 61.735 43.254 -52.581 1.00 21.64 272 ILE B O 1
ATOM 6682 N N . LYS B 1 273 ? 61.321 41.412 -51.350 1.00 24.93 273 LYS B N 1
ATOM 6683 C CA . LYS B 1 273 ? 60.683 40.604 -52.397 1.00 26.70 273 LYS B CA 1
ATOM 6684 C C . LYS B 1 273 ? 59.267 40.271 -51.907 1.00 24.59 273 LYS B C 1
ATOM 6685 O O . LYS B 1 273 ? 59.064 39.244 -51.266 1.00 24.38 273 LYS B O 1
ATOM 6691 N N . GLY B 1 274 ? 58.279 41.121 -52.204 1.00 25.13 274 GLY B N 1
ATOM 6692 C CA . GLY B 1 274 ? 57.041 41.135 -51.456 1.00 21.58 274 GLY B CA 1
ATOM 6693 C C . GLY B 1 274 ? 55.775 40.876 -52.266 1.00 23.80 274 GLY B C 1
ATOM 6694 O O . GLY B 1 274 ? 55.771 40.876 -53.504 1.00 22.26 274 GLY B O 1
ATOM 6695 N N . PHE B 1 275 ? 54.687 40.647 -51.529 1.00 20.22 275 PHE B N 1
ATOM 6696 C CA . PHE B 1 275 ? 53.345 40.549 -52.095 1.00 21.63 275 PHE B CA 1
ATOM 6697 C C . PHE B 1 275 ? 52.390 41.417 -51.293 1.00 19.76 275 PHE B C 1
ATOM 6698 O O . PHE B 1 275 ? 52.382 41.366 -50.066 1.00 19.23 275 PHE B O 1
ATOM 6706 N N . CYS B 1 276 ? 51.598 42.215 -51.982 1.00 23.68 276 CYS B N 1
ATOM 6707 C CA . CYS B 1 276 ? 50.412 42.766 -51.357 1.00 23.79 276 CYS B CA 1
ATOM 6708 C C . CYS B 1 276 ? 49.412 41.629 -51.198 1.00 22.68 276 CYS B C 1
ATOM 6709 O O . CYS B 1 276 ? 49.194 40.860 -52.137 1.00 21.30 276 CYS B O 1
ATOM 6712 N N . ARG B 1 277 ? 48.820 41.496 -50.013 1.00 19.68 277 ARG B N 1
ATOM 6713 C CA . ARG B 1 277 ? 47.854 40.432 -49.786 1.00 20.60 277 ARG B CA 1
ATOM 6714 C C . ARG B 1 277 ? 46.699 40.963 -48.959 1.00 21.84 277 ARG B C 1
ATOM 6715 O O . ARG B 1 277 ? 46.897 41.364 -47.807 1.00 21.62 277 ARG B O 1
ATOM 6723 N N . HIS B 1 278 ? 45.502 40.946 -49.550 1.00 19.13 278 HIS B N 1
ATOM 6724 C CA . HIS B 1 278 ? 44.250 41.208 -48.859 1.00 18.68 278 HIS B CA 1
ATOM 6725 C C . HIS B 1 278 ? 43.849 39.994 -48.041 1.00 17.58 278 HIS B C 1
ATOM 6726 O O . HIS B 1 278 ? 44.263 38.871 -48.323 1.00 21.63 278 HIS B O 1
ATOM 6733 N N . GLU B 1 279 ? 43.017 40.230 -47.024 1.00 15.42 279 GLU B N 1
ATOM 6734 C CA . GLU B 1 279 ? 42.337 39.155 -46.301 1.00 19.58 279 GLU B CA 1
ATOM 6735 C C . GLU B 1 279 ? 41.048 38.850 -47.057 1.00 20.41 279 GLU B C 1
ATOM 6736 O O . GLU B 1 279 ? 39.983 39.379 -46.751 1.00 20.95 279 GLU B O 1
ATOM 6742 N N . ASP B 1 280 ? 41.140 37.990 -48.065 1.00 19.18 280 ASP B N 1
ATOM 6743 C CA . ASP B 1 280 ? 39.984 37.730 -48.913 1.00 19.34 280 ASP B CA 1
ATOM 6744 C C . ASP B 1 280 ? 40.051 36.313 -49.475 1.00 21.74 280 ASP B C 1
ATOM 6745 O O . ASP B 1 280 ? 41.119 35.854 -49.887 1.00 23.49 280 ASP B O 1
ATOM 6750 N N . HIS B 1 281 ? 38.899 35.626 -49.508 1.00 18.83 281 HIS B N 1
ATOM 6751 C CA . HIS B 1 281 ? 38.849 34.244 -49.963 1.00 19.19 281 HIS B CA 1
ATOM 6752 C C . HIS B 1 281 ? 37.420 33.989 -50.397 1.00 21.33 281 HIS B C 1
ATOM 6753 O O . HIS B 1 281 ? 36.496 34.476 -49.733 1.00 19.66 281 HIS B O 1
ATOM 6760 N N . PRO B 1 282 ? 37.197 33.239 -51.476 1.00 20.96 282 PRO B N 1
ATOM 6761 C CA . PRO B 1 282 ? 35.824 33.067 -51.986 1.00 20.50 282 PRO B CA 1
ATOM 6762 C C . PRO B 1 282 ? 34.920 32.264 -51.068 1.00 21.12 282 PRO B C 1
ATOM 6763 O O . PRO B 1 282 ? 33.698 32.426 -51.153 1.00 20.62 282 PRO B O 1
ATOM 6767 N N . GLN B 1 283 ? 35.459 31.410 -50.203 1.00 17.72 283 GLN B N 1
ATOM 6768 C CA . GLN B 1 283 ? 34.628 30.712 -49.236 1.00 19.40 283 GLN B CA 1
ATOM 6769 C C . GLN B 1 283 ? 34.574 31.397 -47.878 1.00 21.61 283 GLN B C 1
ATOM 6770 O O . GLN B 1 283 ? 33.582 31.231 -47.162 1.00 22.81 283 GLN B O 1
ATOM 6776 N N . PHE B 1 284 ? 35.615 32.139 -47.483 1.00 19.69 284 PHE B N 1
ATOM 6777 C CA . PHE B 1 284 ? 35.738 32.587 -46.098 1.00 23.15 284 PHE B CA 1
ATOM 6778 C C . PHE B 1 284 ? 35.633 34.095 -45.929 1.00 18.70 284 PHE B C 1
ATOM 6779 O O . PHE B 1 284 ? 35.673 34.575 -44.790 1.00 23.09 284 PHE B O 1
ATOM 6787 N N . GLY B 1 285 ? 35.457 34.848 -47.011 1.00 18.88 285 GLY B N 1
ATOM 6788 C CA . GLY B 1 285 ? 35.352 36.293 -46.892 1.00 16.54 285 GLY B CA 1
ATOM 6789 C C . GLY B 1 285 ? 36.666 36.844 -46.379 1.00 18.97 285 GLY B C 1
ATOM 6790 O O . GLY B 1 285 ? 37.725 36.588 -46.951 1.00 17.22 285 GLY B O 1
ATOM 6791 N N . CYS B 1 286 ? 36.638 37.589 -45.270 1.00 21.21 286 CYS B N 1
ATOM 6792 C CA . CYS B 1 286 ? 37.881 37.998 -44.624 1.00 19.48 286 CYS B CA 1
ATOM 6793 C C . CYS B 1 286 ? 38.132 37.214 -43.345 1.00 20.06 286 CYS B C 1
ATOM 6794 O O . CYS B 1 286 ? 39.030 37.572 -42.583 1.00 22.93 286 CYS B O 1
ATOM 6797 N N . ALA B 1 287 ? 37.367 36.145 -43.104 1.00 21.74 287 ALA B N 1
ATOM 6798 C CA . ALA B 1 287 ? 37.522 35.282 -41.922 1.00 23.81 287 ALA B CA 1
ATOM 6799 C C . ALA B 1 287 ? 38.221 33.970 -42.298 1.00 24.32 287 ALA B C 1
ATOM 6800 O O . ALA B 1 287 ? 37.646 32.873 -42.208 1.00 21.91 287 ALA B O 1
ATOM 6802 N N . LEU B 1 288 ? 39.472 34.087 -42.741 1.00 17.43 288 LEU B N 1
ATOM 6803 C CA . LEU B 1 288 ? 40.224 32.922 -43.208 1.00 20.95 288 LEU B CA 1
ATOM 6804 C C . LEU B 1 288 ? 40.709 32.073 -42.030 1.00 24.85 288 LEU B C 1
ATOM 6805 O O . LEU B 1 288 ? 41.314 32.607 -41.087 1.00 22.12 288 LEU B O 1
ATOM 6810 N N . PRO B 1 289 ? 40.486 30.760 -42.058 1.00 23.39 289 PRO B N 1
ATOM 6811 C CA . PRO B 1 289 ? 41.033 29.889 -41.014 1.00 19.01 289 PRO B CA 1
ATOM 6812 C C . PRO B 1 289 ? 42.547 29.736 -41.119 1.00 23.00 289 PRO B C 1
ATOM 6813 O O . PRO B 1 289 ? 43.178 30.038 -42.135 1.00 20.62 289 PRO B O 1
ATOM 6817 N N . PHE B 1 290 ? 43.126 29.256 -40.019 1.00 21.55 290 PHE B N 1
ATOM 6818 C CA . PHE B 1 290 ? 44.558 28.962 -39.964 1.00 22.78 290 PHE B CA 1
ATOM 6819 C C . PHE B 1 290 ? 45.024 28.187 -41.198 1.00 19.72 290 PHE B C 1
ATOM 6820 O O . PHE B 1 290 ? 46.019 28.554 -41.834 1.00 19.92 290 PHE B O 1
ATOM 6828 N N . SER B 1 291 ? 44.304 27.119 -41.563 1.00 18.65 291 SER B N 1
ATOM 6829 C CA . SER B 1 291 ? 44.700 26.320 -42.728 1.00 21.91 291 SER B CA 1
ATOM 6830 C C . SER B 1 291 ? 44.747 27.159 -44.003 1.00 19.93 291 SER B C 1
ATOM 6831 O O . SER B 1 291 ? 45.598 26.940 -44.872 1.00 20.59 291 SER B O 1
ATOM 6834 N N . ALA B 1 292 ? 43.833 28.114 -44.146 1.00 21.11 292 ALA B N 1
ATOM 6835 C CA . ALA B 1 292 ? 43.824 28.906 -45.370 1.00 24.79 292 ALA B CA 1
ATOM 6836 C C . ALA B 1 292 ? 44.964 29.927 -45.378 1.00 21.57 292 ALA B C 1
ATOM 6837 O O . ALA B 1 292 ? 45.577 30.171 -46.431 1.00 17.30 292 ALA B O 1
ATOM 6839 N N . MET B 1 293 ? 45.268 30.504 -44.209 1.00 19.49 293 MET B N 1
ATOM 6840 C CA . MET B 1 293 ? 46.434 31.380 -44.054 1.00 19.22 293 MET B CA 1
ATOM 6841 C C . MET B 1 293 ? 47.725 30.678 -44.451 1.00 18.58 293 MET B C 1
ATOM 6842 O O . MET B 1 293 ? 48.515 31.199 -45.251 1.00 20.47 293 MET B O 1
ATOM 6847 N N . GLN B 1 294 ? 47.990 29.522 -43.842 1.00 19.10 294 GLN B N 1
ATOM 6848 C CA . GLN B 1 294 ? 49.231 28.807 -44.113 1.00 21.65 294 GLN B CA 1
ATOM 6849 C C . GLN B 1 294 ? 49.307 28.365 -45.570 1.00 21.50 294 GLN B C 1
ATOM 6850 O O . GLN B 1 294 ? 50.388 28.378 -46.176 1.00 24.60 294 GLN B O 1
ATOM 6856 N N . HIS B 1 295 ? 48.176 27.968 -46.150 1.00 19.25 295 HIS B N 1
ATOM 6857 C CA . HIS B 1 295 ? 48.161 27.644 -47.574 1.00 19.51 295 HIS B CA 1
ATOM 6858 C C . HIS B 1 295 ? 48.646 28.821 -48.408 1.00 17.86 295 HIS B C 1
ATOM 6859 O O . HIS B 1 295 ? 49.533 28.668 -49.256 1.00 19.88 295 HIS B O 1
ATOM 6866 N N . ASP B 1 296 ? 48.100 30.015 -48.157 1.00 20.09 296 ASP B N 1
ATOM 6867 C CA . ASP B 1 296 ? 48.582 31.222 -48.836 1.00 17.21 296 ASP B CA 1
ATOM 6868 C C . ASP B 1 296 ? 50.085 31.427 -48.611 1.00 19.90 296 ASP B C 1
ATOM 6869 O O . ASP B 1 296 ? 50.831 31.752 -49.547 1.00 22.24 296 ASP B O 1
ATOM 6874 N N . LEU B 1 297 ? 50.538 31.272 -47.362 1.00 19.39 297 LEU B N 1
ATOM 6875 C CA . LEU B 1 297 ? 51.941 31.529 -47.027 1.00 20.72 297 LEU B CA 1
ATOM 6876 C C . LEU B 1 297 ? 52.875 30.556 -47.737 1.00 19.73 297 LEU B C 1
ATOM 6877 O O . LEU B 1 297 ? 53.956 30.946 -48.184 1.00 21.90 297 LEU B O 1
ATOM 6882 N N . MET B 1 298 ? 52.461 29.292 -47.879 1.00 23.06 298 MET B N 1
ATOM 6883 C CA . MET B 1 298 ? 53.276 28.321 -48.609 1.00 20.95 298 MET B CA 1
ATOM 6884 C C . MET B 1 298 ? 53.381 28.674 -50.088 1.00 22.13 298 MET B C 1
ATOM 6885 O O . MET B 1 298 ? 54.460 28.541 -50.684 1.00 20.81 298 MET B O 1
ATOM 6890 N N . LEU B 1 299 ? 52.290 29.151 -50.695 1.00 21.51 299 LEU B N 1
ATOM 6891 C CA . LEU B 1 299 ? 52.390 29.641 -52.067 1.00 21.80 299 LEU B CA 1
ATOM 6892 C C . LEU B 1 299 ? 53.311 30.853 -52.136 1.00 23.27 299 LEU B C 1
ATOM 6893 O O . LEU B 1 299 ? 54.185 30.936 -53.013 1.00 18.44 299 LEU B O 1
ATOM 6898 N N . ILE B 1 300 ? 53.144 31.791 -51.198 1.00 18.98 300 ILE B N 1
ATOM 6899 C CA . ILE B 1 300 ? 53.959 32.999 -51.207 1.00 19.02 300 ILE B CA 1
ATOM 6900 C C . ILE B 1 300 ? 55.425 32.646 -50.990 1.00 21.13 300 ILE B C 1
ATOM 6901 O O . ILE B 1 300 ? 56.309 33.227 -51.623 1.00 24.66 300 ILE B O 1
ATOM 6906 N N . LYS B 1 301 ? 55.714 31.671 -50.119 1.00 21.36 301 LYS B N 1
ATOM 6907 C CA . LYS B 1 301 ? 57.105 31.230 -50.012 1.00 23.66 301 LYS B CA 1
ATOM 6908 C C . LYS B 1 301 ? 57.564 30.523 -51.285 1.00 23.56 301 LYS B C 1
ATOM 6909 O O . LYS B 1 301 ? 58.703 30.704 -51.716 1.00 22.63 301 LYS B O 1
ATOM 6915 N N . ASP B 1 302 ? 56.697 29.713 -51.903 1.00 23.12 302 ASP B N 1
ATOM 6916 C CA . ASP B 1 302 ? 57.081 29.044 -53.145 1.00 25.63 302 ASP B CA 1
ATOM 6917 C C . ASP B 1 302 ? 57.400 30.055 -54.242 1.00 25.52 302 ASP B C 1
ATOM 6918 O O . ASP B 1 302 ? 58.262 29.804 -55.095 1.00 27.89 302 ASP B O 1
ATOM 6923 N N . LEU B 1 303 ? 56.731 31.208 -54.227 1.00 20.26 303 LEU B N 1
ATOM 6924 C CA . LEU B 1 303 ? 57.019 32.242 -55.204 1.00 23.53 303 LEU B CA 1
ATOM 6925 C C . LEU B 1 303 ? 58.365 32.919 -54.957 1.00 24.89 303 LEU B C 1
ATOM 6926 O O . LEU B 1 303 ? 58.777 33.734 -55.785 1.00 26.43 303 LEU B O 1
ATOM 6931 N N . GLY B 1 304 ? 59.067 32.584 -53.875 1.00 26.48 304 GLY B N 1
ATOM 6932 C CA . GLY B 1 304 ? 60.353 33.186 -53.587 1.00 26.89 304 GLY B CA 1
ATOM 6933 C C . GLY B 1 304 ? 60.289 34.498 -52.846 1.00 24.13 304 GLY B C 1
ATOM 6934 O O . GLY B 1 304 ? 61.327 35.156 -52.698 1.00 25.22 304 GLY B O 1
ATOM 6935 N N . ALA B 1 305 ? 59.112 34.887 -52.364 1.00 24.14 305 ALA B N 1
ATOM 6936 C CA . ALA B 1 305 ? 58.929 36.125 -51.621 1.00 23.97 305 ALA B CA 1
ATOM 6937 C C . ALA B 1 305 ? 59.475 36.012 -50.204 1.00 24.12 305 ALA B C 1
ATOM 6938 O O . ALA B 1 305 ? 59.485 34.935 -49.603 1.00 26.62 305 ALA B O 1
ATOM 6940 N N . ASN B 1 306 ? 59.918 37.147 -49.659 1.00 22.95 306 ASN B N 1
ATOM 6941 C CA . ASN B 1 306 ? 60.301 37.215 -48.255 1.00 23.83 306 ASN B CA 1
ATOM 6942 C C . ASN B 1 306 ? 59.445 38.185 -47.447 1.00 28.23 306 ASN B C 1
ATOM 6943 O O . ASN B 1 306 ? 59.743 38.418 -46.266 1.00 23.35 306 ASN B O 1
ATOM 6948 N N . SER B 1 307 ? 58.400 38.767 -48.039 1.00 21.05 307 SER B N 1
ATOM 6949 C CA . SER B 1 307 ? 57.690 39.824 -47.336 1.00 21.58 307 SER B CA 1
ATOM 6950 C C . SER B 1 307 ? 56.243 39.943 -47.828 1.00 22.46 307 SER B C 1
ATOM 6951 O O . SER B 1 307 ? 55.953 39.711 -49.000 1.00 22.99 307 SER B O 1
ATOM 6954 N N . ILE B 1 308 ? 55.347 40.322 -46.911 1.00 22.35 308 ILE B N 1
ATOM 6955 C CA . ILE B 1 308 ? 53.931 40.571 -47.179 1.00 24.45 308 ILE B CA 1
ATOM 6956 C C . ILE B 1 308 ? 53.611 42.012 -46.782 1.00 21.61 308 ILE B C 1
ATOM 6957 O O . ILE B 1 308 ? 54.102 42.504 -45.757 1.00 22.31 308 ILE B O 1
ATOM 6962 N N . ARG B 1 309 ? 52.784 42.683 -47.584 1.00 19.40 309 ARG B N 1
ATOM 6963 C CA . ARG B 1 309 ? 52.199 43.974 -47.230 1.00 20.87 309 ARG B CA 1
ATOM 6964 C C . ARG B 1 309 ? 50.688 43.819 -47.014 1.00 22.93 309 ARG B C 1
ATOM 6965 O O . ARG B 1 309 ? 49.969 43.393 -47.927 1.00 22.59 309 ARG B O 1
ATOM 6973 N N . THR B 1 310 ? 50.208 44.180 -45.818 1.00 18.15 310 THR B N 1
ATOM 6974 C CA . THR B 1 310 ? 48.802 44.001 -45.420 1.00 22.49 310 THR B CA 1
ATOM 6975 C C . THR B 1 310 ? 47.906 45.082 -46.049 1.00 20.47 310 THR B C 1
ATOM 6976 O O . THR B 1 310 ? 47.389 45.981 -45.384 1.00 22.99 310 THR B O 1
ATOM 6980 N N . VAL B 1 311 ? 47.673 44.972 -47.357 1.00 19.03 311 VAL B N 1
ATOM 6981 C CA . VAL B 1 311 ? 46.742 45.913 -47.983 1.00 20.54 311 VAL B CA 1
ATOM 6982 C C . VAL B 1 311 ? 45.316 45.553 -47.573 1.00 19.29 311 VAL B C 1
ATOM 6983 O O . VAL B 1 311 ? 44.927 44.380 -47.619 1.00 19.41 311 VAL B O 1
ATOM 6987 N N . HIS B 1 312 ? 44.542 46.537 -47.097 1.00 19.59 312 HIS B N 1
ATOM 6988 C CA . HIS B 1 312 ? 44.945 47.891 -46.703 1.00 18.40 312 HIS B CA 1
ATOM 6989 C C . HIS B 1 312 ? 44.445 48.134 -45.284 1.00 21.27 312 HIS B C 1
ATOM 6990 O O . HIS B 1 312 ? 43.629 49.022 -45.059 1.00 21.99 312 HIS B O 1
ATOM 6997 N N . TYR B 1 313 ? 44.907 47.328 -44.327 1.00 20.13 313 TYR B N 1
ATOM 6998 C CA . TYR B 1 313 ? 44.340 47.355 -42.984 1.00 22.13 313 TYR B CA 1
ATOM 6999 C C . TYR B 1 313 ? 45.135 46.390 -42.121 1.00 22.38 313 TYR B C 1
ATOM 7000 O O . TYR B 1 313 ? 45.872 45.547 -42.655 1.00 20.22 313 TYR B O 1
ATOM 7009 N N . PRO B 1 314 ? 45.036 46.505 -40.795 1.00 21.68 314 PRO B N 1
ATOM 7010 C CA . PRO B 1 314 ? 45.735 45.558 -39.915 1.00 19.55 314 PRO B CA 1
ATOM 7011 C C . PRO B 1 314 ? 45.206 44.138 -40.082 1.00 22.04 314 PRO B C 1
ATOM 7012 O O . PRO B 1 314 ? 44.028 43.919 -40.390 1.00 27.26 314 PRO B O 1
ATOM 7016 N N . ASN B 1 315 ? 46.089 43.162 -39.870 1.00 20.00 315 ASN B N 1
ATOM 7017 C CA . ASN B 1 315 ? 45.767 41.762 -40.114 1.00 18.54 315 ASN B CA 1
ATOM 7018 C C . ASN B 1 315 ? 45.496 40.997 -38.821 1.00 24.78 315 ASN B C 1
ATOM 7019 O O . ASN B 1 315 ? 45.863 41.423 -37.716 1.00 20.96 315 ASN B O 1
ATOM 7024 N N . ASP B 1 316 ? 44.834 39.851 -38.990 1.00 18.91 316 ASP B N 1
ATOM 7025 C CA . ASP B 1 316 ? 44.658 38.875 -37.927 1.00 22.99 316 ASP B CA 1
ATOM 7026 C C . ASP B 1 316 ? 45.992 38.566 -37.254 1.00 22.61 316 ASP B C 1
ATOM 7027 O O . ASP B 1 316 ? 46.998 38.322 -37.930 1.00 23.15 316 ASP B O 1
ATOM 7032 N N . GLU B 1 317 ? 46.003 38.599 -35.914 1.00 22.39 317 GLU B N 1
ATOM 7033 C CA . GLU B 1 317 ? 47.246 38.331 -35.187 1.00 25.20 317 GLU B CA 1
ATOM 7034 C C . GLU B 1 317 ? 47.718 36.895 -35.405 1.00 23.87 317 GLU B C 1
ATOM 7035 O O . GLU B 1 317 ? 48.922 36.618 -35.340 1.00 21.90 317 GLU B O 1
ATOM 7041 N N . LEU B 1 318 ? 46.783 35.969 -35.641 1.00 24.37 318 LEU B N 1
ATOM 7042 C CA . LEU B 1 318 ? 47.144 34.602 -36.009 1.00 22.04 318 LEU B CA 1
ATOM 7043 C C . LEU B 1 318 ? 48.011 34.592 -37.266 1.00 24.06 318 LEU B C 1
ATOM 7044 O O . LEU B 1 318 ? 48.951 33.797 -37.384 1.00 28.33 318 LEU B O 1
ATOM 7049 N N . PHE B 1 319 ? 47.735 35.497 -38.201 1.00 19.38 319 PHE B N 1
ATOM 7050 C CA . PHE B 1 319 ? 48.507 35.539 -39.431 1.00 23.27 319 PHE B CA 1
ATOM 7051 C C . PHE B 1 319 ? 49.885 36.135 -39.186 1.00 23.49 319 PHE B C 1
ATOM 7052 O O . PHE B 1 319 ? 50.878 35.680 -39.768 1.00 23.91 319 PHE B O 1
ATOM 7060 N N . LEU B 1 320 ? 49.961 37.173 -38.348 1.00 22.69 320 LEU B N 1
ATOM 7061 C CA . LEU B 1 320 ? 51.256 37.745 -37.993 1.00 21.66 320 LEU B CA 1
ATOM 7062 C C . LEU B 1 320 ? 52.090 36.767 -37.174 1.00 21.47 320 LEU B C 1
ATOM 7063 O O . LEU B 1 320 ? 53.324 36.778 -37.270 1.00 25.53 320 LEU B O 1
ATOM 7068 N N . ASP B 1 321 ? 51.445 35.928 -36.359 1.00 20.92 321 ASP B N 1
ATOM 7069 C CA . ASP B 1 321 ? 52.173 34.866 -35.661 1.00 23.24 321 ASP B CA 1
ATOM 7070 C C . ASP B 1 321 ? 52.842 33.931 -36.652 1.00 23.37 321 ASP B C 1
ATOM 7071 O O . ASP B 1 321 ? 53.959 33.465 -36.419 1.00 22.73 321 ASP B O 1
ATOM 7076 N N . LEU B 1 322 ? 52.147 33.607 -37.749 1.00 21.81 322 LEU B N 1
ATOM 7077 C CA . LEU B 1 322 ? 52.704 32.668 -38.715 1.00 22.85 322 LEU B CA 1
ATOM 7078 C C . LEU B 1 322 ? 53.836 33.319 -39.486 1.00 20.63 322 LEU B C 1
ATOM 7079 O O . LEU B 1 322 ? 54.752 32.629 -39.934 1.00 20.75 322 LEU B O 1
ATOM 7084 N N . CYS B 1 323 ? 53.775 34.646 -39.650 1.00 19.66 323 CYS B N 1
ATOM 7085 C CA . CYS B 1 323 ? 54.867 35.390 -40.267 1.00 22.47 323 CYS B CA 1
ATOM 7086 C C . CYS B 1 323 ? 56.095 35.446 -39.353 1.00 24.28 323 CYS B C 1
ATOM 7087 O O . CYS B 1 323 ? 57.227 35.244 -39.820 1.00 22.94 323 CYS B O 1
ATOM 7090 N N . ASP B 1 324 ? 55.884 35.721 -38.054 1.00 23.32 324 ASP B N 1
ATOM 7091 C CA . ASP B 1 324 ? 56.961 35.644 -37.056 1.00 23.83 324 ASP B CA 1
ATOM 7092 C C . ASP B 1 324 ? 57.665 34.295 -37.117 1.00 23.62 324 ASP B C 1
ATOM 7093 O O . ASP B 1 324 ? 58.889 34.225 -37.203 1.00 24.98 324 ASP B O 1
ATOM 7098 N N . GLU B 1 325 ? 56.894 33.208 -37.086 1.00 23.33 325 GLU B N 1
ATOM 7099 C CA . GLU B 1 325 ? 57.473 31.873 -37.006 1.00 25.22 325 GLU B CA 1
ATOM 7100 C C . GLU B 1 325 ? 58.219 31.472 -38.256 1.00 25.49 325 GLU B C 1
ATOM 7101 O O . GLU B 1 325 ? 59.049 30.565 -38.184 1.00 27.45 325 GLU B O 1
ATOM 7107 N N . GLN B 1 326 ? 57.914 32.080 -39.404 1.00 24.46 326 GLN B N 1
ATOM 7108 C CA . GLN B 1 326 ? 58.501 31.653 -40.665 1.00 24.86 326 GLN B CA 1
ATOM 7109 C C . GLN B 1 326 ? 59.495 32.656 -41.229 1.00 26.75 326 GLN B C 1
ATOM 7110 O O . GLN B 1 326 ? 60.064 32.412 -42.296 1.00 28.32 326 GLN B O 1
ATOM 7116 N N . GLY B 1 327 ? 59.722 33.774 -40.546 1.00 24.98 327 GLY B N 1
ATOM 7117 C CA . GLY B 1 327 ? 60.701 34.735 -41.016 1.00 25.62 327 GLY B CA 1
ATOM 7118 C C . GLY B 1 327 ? 60.233 35.607 -42.152 1.00 23.63 327 GLY B C 1
ATOM 7119 O O . GLY B 1 327 ? 61.053 36.072 -42.948 1.00 26.39 327 GLY B O 1
ATOM 7120 N N . ILE B 1 328 ? 58.935 35.856 -42.250 1.00 25.37 328 ILE B N 1
ATOM 7121 C CA . ILE B 1 328 ? 58.383 36.692 -43.307 1.00 20.57 328 ILE B CA 1
ATOM 7122 C C . ILE B 1 328 ? 58.297 38.123 -42.800 1.00 23.50 328 ILE B C 1
ATOM 7123 O O . ILE B 1 328 ? 57.681 38.382 -41.768 1.00 27.15 328 ILE B O 1
ATOM 7128 N N . LEU B 1 329 ? 58.865 39.063 -43.543 1.00 21.46 329 LEU B N 1
ATOM 7129 C CA . LEU B 1 329 ? 58.790 40.463 -43.154 1.00 21.11 329 LEU B CA 1
ATOM 7130 C C . LEU B 1 329 ? 57.434 41.063 -43.514 1.00 22.90 329 LEU B C 1
ATOM 7131 O O . LEU B 1 329 ? 56.925 40.846 -44.613 1.00 24.55 329 LEU B O 1
ATOM 7136 N N . VAL B 1 330 ? 56.869 41.858 -42.603 1.00 23.84 330 VAL B N 1
ATOM 7137 C CA . VAL B 1 330 ? 55.525 42.412 -42.752 1.00 20.43 330 VAL B CA 1
ATOM 7138 C C . VAL B 1 330 ? 55.589 43.935 -42.727 1.00 22.20 330 VAL B C 1
ATOM 7139 O O . VAL B 1 330 ? 56.134 44.523 -41.788 1.00 24.16 330 VAL B O 1
ATOM 7143 N N . TRP B 1 331 ? 55.044 44.562 -43.766 1.00 21.85 331 TRP B N 1
ATOM 7144 C CA . TRP B 1 331 ? 54.583 45.947 -43.741 1.00 20.98 331 TRP B CA 1
ATOM 7145 C C . TRP B 1 331 ? 53.112 45.923 -43.332 1.00 23.05 331 TRP B C 1
ATOM 7146 O O . TRP B 1 331 ? 52.283 45.361 -44.054 1.00 21.78 331 TRP B O 1
ATOM 7157 N N . GLU B 1 332 ? 52.783 46.503 -42.175 1.00 22.44 332 GLU B N 1
ATOM 7158 C CA . GLU B 1 332 ? 51.390 46.608 -41.753 1.00 23.68 332 GLU B CA 1
ATOM 7159 C C . GLU B 1 332 ? 50.956 48.062 -41.727 1.00 23.79 332 GLU B C 1
ATOM 7160 O O . GLU B 1 332 ? 51.687 48.928 -41.242 1.00 24.10 332 GLU B O 1
ATOM 7166 N N . GLU B 1 333 ? 49.762 48.330 -42.248 1.00 24.61 333 GLU B N 1
ATOM 7167 C CA . GLU B 1 333 ? 49.276 49.694 -42.346 1.00 21.48 333 GLU B CA 1
ATOM 7168 C C . GLU B 1 333 ? 47.895 49.816 -41.708 1.00 25.77 333 GLU B C 1
ATOM 7169 O O . GLU B 1 333 ? 47.191 48.824 -41.482 1.00 23.67 333 GLU B O 1
ATOM 7175 N N . ASN B 1 334 ? 47.528 51.058 -41.388 1.00 24.78 334 ASN B N 1
ATOM 7176 C CA . ASN B 1 334 ? 46.205 51.330 -40.846 1.00 24.47 334 ASN B CA 1
ATOM 7177 C C . ASN B 1 334 ? 45.169 51.227 -41.972 1.00 22.15 334 ASN B C 1
ATOM 7178 O O . ASN B 1 334 ? 45.505 51.175 -43.160 1.00 24.06 334 ASN B O 1
ATOM 7183 N N . HIS B 1 335 ? 43.901 51.158 -41.594 1.00 22.07 335 HIS B N 1
ATOM 7184 C CA . HIS B 1 335 ? 42.831 50.904 -42.556 1.00 23.14 335 HIS B CA 1
ATOM 7185 C C . HIS B 1 335 ? 42.473 52.183 -43.296 1.00 20.55 335 HIS B C 1
ATOM 7186 O O . HIS B 1 335 ? 41.802 53.062 -42.745 1.00 24.40 335 HIS B O 1
ATOM 7193 N N . ALA B 1 336 ? 42.885 52.272 -44.561 1.00 23.44 336 ALA B N 1
ATOM 7194 C CA . ALA B 1 336 ? 42.535 53.386 -45.431 1.00 22.59 336 ALA B CA 1
ATOM 7195 C C . ALA B 1 336 ? 43.010 53.073 -46.843 1.00 24.13 336 ALA B C 1
ATOM 7196 O O . ALA B 1 336 ? 44.100 52.523 -47.020 1.00 24.81 336 ALA B O 1
ATOM 7198 N N . ARG B 1 337 ? 42.201 53.421 -47.846 1.00 22.53 337 ARG B N 1
ATOM 7199 C CA . ARG B 1 337 ? 42.628 53.202 -49.232 1.00 21.31 337 ARG B CA 1
ATOM 7200 C C . ARG B 1 337 ? 41.926 54.170 -50.168 1.00 21.66 337 ARG B C 1
ATOM 7201 O O . ARG B 1 337 ? 40.708 54.065 -50.361 1.00 20.46 337 ARG B O 1
ATOM 7209 N N . GLY B 1 338 ? 42.702 55.059 -50.791 1.00 22.64 338 GLY B N 1
ATOM 7210 C CA . GLY B 1 338 ? 42.216 55.855 -51.898 1.00 25.95 338 GLY B CA 1
ATOM 7211 C C . GLY B 1 338 ? 41.268 56.958 -51.509 1.00 28.64 338 GLY B C 1
ATOM 7212 O O . GLY B 1 338 ? 40.463 57.392 -52.341 1.00 30.74 338 GLY B O 1
ATOM 7213 N N . LEU B 1 339 ? 41.340 57.420 -50.265 1.00 24.55 339 LEU B N 1
ATOM 7214 C CA . LEU B 1 339 ? 40.395 58.405 -49.763 1.00 26.81 339 LEU B CA 1
ATOM 7215 C C . LEU B 1 339 ? 40.778 59.797 -50.262 1.00 31.16 339 LEU B C 1
ATOM 7216 O O . LEU B 1 339 ? 41.928 60.235 -50.114 1.00 27.22 339 LEU B O 1
ATOM 7221 N N . SER B 1 340 ? 39.815 60.460 -50.903 1.00 25.76 340 SER B N 1
ATOM 7222 C CA . SER B 1 340 ? 39.987 61.800 -51.430 1.00 30.03 340 SER B CA 1
ATOM 7223 C C . SER B 1 340 ? 40.094 62.800 -50.279 1.00 28.56 340 SER B C 1
ATOM 7224 O O . SER B 1 340 ? 39.831 62.482 -49.115 1.00 29.17 340 SER B O 1
ATOM 7227 N N . GLU B 1 341 ? 40.510 64.023 -50.615 1.00 31.51 341 GLU B N 1
ATOM 7228 C CA . GLU B 1 341 ? 40.480 65.106 -49.634 1.00 29.51 341 GLU B CA 1
ATOM 7229 C C . GLU B 1 341 ? 39.095 65.225 -49.000 1.00 25.83 341 GLU B C 1
ATOM 7230 O O . GLU B 1 341 ? 38.966 65.261 -47.773 1.00 27.08 341 GLU B O 1
ATOM 7236 N N . GLU B 1 342 ? 38.045 65.248 -49.826 1.00 27.21 342 GLU B N 1
ATOM 7237 C CA . GLU B 1 342 ? 36.677 65.293 -49.309 1.00 26.77 342 GLU B CA 1
ATOM 7238 C C . GLU B 1 342 ? 36.372 64.115 -48.381 1.00 28.56 342 GLU B C 1
ATOM 7239 O O . GLU B 1 342 ? 35.738 64.290 -47.333 1.00 25.65 342 GLU B O 1
ATOM 7245 N N . ASN B 1 343 ? 36.792 62.896 -48.761 1.00 32.71 343 ASN B N 1
ATOM 7246 C CA . ASN B 1 343 ? 36.578 61.746 -47.887 1.00 25.62 343 ASN B CA 1
ATOM 7247 C C . ASN B 1 343 ? 37.297 61.949 -46.564 1.00 27.54 343 ASN B C 1
ATOM 7248 O O . ASN B 1 343 ? 36.805 61.545 -45.507 1.00 25.82 343 ASN B O 1
ATOM 7253 N N . MET B 1 344 ? 38.491 62.535 -46.615 1.00 25.92 344 MET B N 1
ATOM 7254 C CA . MET B 1 344 ? 39.272 62.718 -45.403 1.00 27.95 344 MET B CA 1
ATOM 7255 C C . MET B 1 344 ? 38.681 63.799 -44.505 1.00 28.28 344 MET B C 1
ATOM 7256 O O . MET B 1 344 ? 38.990 63.829 -43.316 1.00 28.11 344 MET B O 1
ATOM 7261 N N . ARG B 1 345 ? 37.830 64.673 -45.049 1.00 28.98 345 ARG B N 1
ATOM 7262 C CA . ARG B 1 345 ? 37.159 65.706 -44.275 1.00 32.20 345 ARG B CA 1
ATOM 7263 C C . ARG B 1 345 ? 35.892 65.202 -43.618 1.00 31.61 345 ARG B C 1
ATOM 7264 O O . ARG B 1 345 ? 35.231 65.977 -42.919 1.00 31.02 345 ARG B O 1
ATOM 7272 N N . ASN B 1 346 ? 35.521 63.947 -43.855 1.00 23.48 346 ASN B N 1
ATOM 7273 C CA . ASN B 1 346 ? 34.420 63.360 -43.113 1.00 24.98 346 ASN B CA 1
ATOM 7274 C C . ASN B 1 346 ? 34.667 63.583 -41.614 1.00 25.41 346 ASN B C 1
ATOM 7275 O O . ASN B 1 346 ? 35.799 63.399 -41.144 1.00 25.09 346 ASN B O 1
ATOM 7280 N N . PRO B 1 347 ? 33.664 64.027 -40.852 1.00 27.88 347 PRO B N 1
ATOM 7281 C CA . PRO B 1 347 ? 33.927 64.451 -39.459 1.00 26.93 347 PRO B CA 1
ATOM 7282 C C . PRO B 1 347 ? 34.442 63.339 -38.554 1.00 28.94 347 PRO B C 1
ATOM 7283 O O . PRO B 1 347 ? 35.020 63.639 -37.505 1.00 31.00 347 PRO B O 1
ATOM 7287 N N . HIS B 1 348 ? 34.259 62.072 -38.918 1.00 28.60 348 HIS B N 1
ATOM 7288 C CA . HIS B 1 348 ? 34.770 60.962 -38.130 1.00 26.85 348 HIS B CA 1
ATOM 7289 C C . HIS B 1 348 ? 36.138 60.473 -38.593 1.00 25.89 348 HIS B C 1
ATOM 7290 O O . HIS B 1 348 ? 36.701 59.586 -37.948 1.00 26.46 348 HIS B O 1
ATOM 7297 N N . PHE B 1 349 ? 36.689 61.034 -39.679 1.00 25.63 349 PHE B N 1
ATOM 7298 C CA . PHE B 1 349 ? 37.879 60.449 -40.303 1.00 24.66 349 PHE B CA 1
ATOM 7299 C C . PHE B 1 349 ? 39.072 60.396 -39.347 1.00 23.65 349 PHE B C 1
ATOM 7300 O O . PHE B 1 349 ? 39.675 59.329 -39.163 1.00 23.35 349 PHE B O 1
ATOM 7308 N N . LYS B 1 350 ? 39.452 61.543 -38.751 1.00 23.34 350 LYS B N 1
ATOM 7309 C CA . LYS B 1 350 ? 40.696 61.597 -37.965 1.00 27.65 350 LYS B CA 1
ATOM 7310 C C . LYS B 1 350 ? 40.592 60.742 -36.710 1.00 24.63 350 LYS B C 1
ATOM 7311 O O . LYS B 1 350 ? 41.558 60.072 -36.319 1.00 25.77 350 LYS B O 1
ATOM 7317 N N . GLN B 1 351 ? 39.420 60.751 -36.075 1.00 22.39 351 GLN B N 1
ATOM 7318 C CA . GLN B 1 351 ? 39.185 59.898 -34.917 1.00 26.13 351 GLN B CA 1
ATOM 7319 C C . GLN B 1 351 ? 39.250 58.419 -35.295 1.00 25.49 351 GLN B C 1
ATOM 7320 O O . GLN B 1 351 ? 39.844 57.614 -34.573 1.00 27.46 351 GLN B O 1
ATOM 7326 N N . GLN B 1 352 ? 38.629 58.038 -36.416 1.00 24.53 352 GLN B N 1
ATOM 7327 C CA . GLN B 1 352 ? 38.633 56.628 -36.804 1.00 25.92 352 GLN B CA 1
ATOM 7328 C C . GLN B 1 352 ? 40.033 56.177 -37.220 1.00 24.26 352 GLN B C 1
ATOM 7329 O O . GLN B 1 352 ? 40.449 55.063 -36.889 1.00 24.63 352 GLN B O 1
ATOM 7335 N N . CYS B 1 353 ? 40.784 57.036 -37.919 1.00 24.19 353 CYS B N 1
ATOM 7336 C CA . CYS B 1 353 ? 42.189 56.731 -38.192 1.00 25.60 353 CYS B CA 1
ATOM 7337 C C . CYS B 1 353 ? 42.998 56.615 -36.913 1.00 27.85 353 CYS B C 1
ATOM 7338 O O . CYS B 1 353 ? 43.840 55.715 -36.785 1.00 29.10 353 CYS B O 1
ATOM 7341 N N . GLY B 1 354 ? 42.784 57.539 -35.969 1.00 25.72 354 GLY B N 1
ATOM 7342 C CA . GLY B 1 354 ? 43.538 57.502 -34.726 1.00 27.86 354 GLY B CA 1
ATOM 7343 C C . GLY B 1 354 ? 43.229 56.281 -33.877 1.00 27.15 354 GLY B C 1
ATOM 7344 O O . GLY B 1 354 ? 44.131 55.688 -33.286 1.00 25.34 354 GLY B O 1
ATOM 7345 N N . ASP B 1 355 ? 41.949 55.906 -33.787 1.00 27.26 355 ASP B N 1
ATOM 7346 C CA . ASP B 1 355 ? 41.587 54.674 -33.093 1.00 25.64 355 ASP B CA 1
ATOM 7347 C C . ASP B 1 355 ? 42.242 53.468 -33.744 1.00 29.28 355 ASP B C 1
ATOM 7348 O O . ASP B 1 355 ? 42.774 52.586 -33.054 1.00 29.53 355 ASP B O 1
ATOM 7353 N N . CYS B 1 356 ? 42.216 53.413 -35.076 1.00 25.79 356 CYS B N 1
ATOM 7354 C CA . CYS B 1 356 ? 42.814 52.279 -35.770 1.00 29.07 356 CYS B CA 1
ATOM 7355 C C . CYS B 1 356 ? 44.304 52.173 -35.457 1.00 22.67 356 CYS B C 1
ATOM 7356 O O . CYS B 1 356 ? 44.802 51.096 -35.119 1.00 23.11 356 CYS B O 1
ATOM 7359 N N . ILE B 1 357 ? 45.030 53.287 -35.566 1.00 24.18 357 ILE B N 1
ATOM 7360 C CA . ILE B 1 357 ? 46.463 53.272 -35.294 1.00 25.83 357 ILE B CA 1
ATOM 7361 C C . ILE B 1 357 ? 46.736 52.869 -33.845 1.00 23.89 357 ILE B C 1
ATOM 7362 O O . ILE B 1 357 ? 47.573 52.007 -33.580 1.00 25.18 357 ILE B O 1
ATOM 7367 N N . ARG B 1 358 ? 46.029 53.480 -32.887 1.00 25.75 358 ARG B N 1
ATOM 7368 C CA . ARG B 1 358 ? 46.238 53.131 -31.479 1.00 28.39 358 ARG B CA 1
ATOM 7369 C C . ARG B 1 358 ? 46.012 51.644 -31.235 1.00 25.85 358 ARG B C 1
ATOM 7370 O O . ARG B 1 358 ? 46.833 50.979 -30.591 1.00 24.21 358 ARG B O 1
ATOM 7378 N N . GLU B 1 359 ? 44.888 51.109 -31.718 1.00 23.81 359 GLU B N 1
ATOM 7379 C CA . GLU B 1 359 ? 44.598 49.702 -31.459 1.00 28.04 359 GLU B CA 1
ATOM 7380 C C . GLU B 1 359 ? 45.583 48.792 -32.190 1.00 26.74 359 GLU B C 1
ATOM 7381 O O . GLU B 1 359 ? 45.991 47.759 -31.649 1.00 26.89 359 GLU B O 1
ATOM 7387 N N . MET B 1 360 ? 46.022 49.198 -33.386 1.00 25.52 360 MET B N 1
ATOM 7388 C CA . MET B 1 360 ? 46.973 48.410 -34.164 1.00 25.59 360 MET B CA 1
ATOM 7389 C C . MET B 1 360 ? 48.324 48.308 -33.465 1.00 23.23 360 MET B C 1
ATOM 7390 O O . MET B 1 360 ? 48.847 47.215 -33.244 1.00 23.13 360 MET B O 1
ATOM 7395 N N . ILE B 1 361 ? 48.930 49.444 -33.144 1.00 27.61 361 ILE B N 1
ATOM 7396 C CA . ILE B 1 361 ? 50.269 49.390 -32.575 1.00 28.04 361 ILE B CA 1
ATOM 7397 C C . ILE B 1 361 ? 50.229 48.827 -31.160 1.00 25.09 361 ILE B C 1
ATOM 7398 O O . ILE B 1 361 ? 51.073 48.003 -30.798 1.00 26.09 361 ILE B O 1
ATOM 7403 N N . THR B 1 362 ? 49.232 49.216 -30.350 1.00 22.29 362 THR B N 1
ATOM 7404 C CA . THR B 1 362 ? 49.158 48.668 -28.996 1.00 25.73 362 THR B CA 1
ATOM 7405 C C . THR B 1 362 ? 49.061 47.142 -29.016 1.00 26.62 362 THR B C 1
ATOM 7406 O O . THR B 1 362 ? 49.640 46.458 -28.161 1.00 25.09 362 THR B O 1
ATOM 7410 N N . ALA B 1 363 ? 48.355 46.584 -30.001 1.00 26.85 363 ALA B N 1
ATOM 7411 C CA . ALA B 1 363 ? 48.159 45.141 -30.018 1.00 23.65 363 ALA B CA 1
ATOM 7412 C C . ALA B 1 363 ? 49.332 44.404 -30.652 1.00 23.59 363 ALA B C 1
ATOM 7413 O O . ALA B 1 363 ? 49.676 43.309 -30.209 1.00 24.11 363 ALA B O 1
ATOM 7415 N N . HIS B 1 364 ? 49.949 44.974 -31.689 1.00 24.39 364 HIS B N 1
ATOM 7416 C CA . HIS B 1 364 ? 50.908 44.271 -32.537 1.00 24.49 364 HIS B CA 1
ATOM 7417 C C . HIS B 1 364 ? 52.355 44.625 -32.238 1.00 23.38 364 HIS B C 1
ATOM 7418 O O . HIS B 1 364 ? 53.251 44.128 -32.927 1.00 24.14 364 HIS B O 1
ATOM 7425 N N . TYR B 1 365 ? 52.593 45.498 -31.255 1.00 25.10 365 TYR B N 1
ATOM 7426 C CA . TYR B 1 365 ? 53.928 46.035 -31.002 1.00 27.89 365 TYR B CA 1
ATOM 7427 C C . TYR B 1 365 ? 55.020 44.960 -30.989 1.00 21.83 365 TYR B C 1
ATOM 7428 O O . TYR B 1 365 ? 56.138 45.200 -31.455 1.00 23.96 365 TYR B O 1
ATOM 7437 N N . ASN B 1 366 ? 54.727 43.772 -30.470 1.00 20.55 366 ASN B N 1
ATOM 7438 C CA . ASN B 1 366 ? 55.808 42.815 -30.260 1.00 20.82 366 ASN B CA 1
ATOM 7439 C C . ASN B 1 366 ? 56.165 41.975 -31.485 1.00 26.66 366 ASN B C 1
ATOM 7440 O O . ASN B 1 366 ? 57.140 41.217 -31.417 1.00 24.81 366 ASN B O 1
ATOM 7445 N N . HIS B 1 367 ? 55.409 42.042 -32.573 1.00 25.01 367 HIS B N 1
ATOM 7446 C CA . HIS B 1 367 ? 55.683 41.124 -33.690 1.00 22.53 367 HIS B CA 1
ATOM 7447 C C . HIS B 1 367 ? 56.999 41.462 -34.364 1.00 22.52 367 HIS B C 1
ATOM 7448 O O . HIS B 1 367 ? 57.123 42.550 -34.942 1.00 22.96 367 HIS B O 1
ATOM 7455 N N . PRO B 1 368 ? 58.001 40.586 -34.307 1.00 22.94 368 PRO B N 1
ATOM 7456 C CA . PRO B 1 368 ? 59.265 40.891 -34.989 1.00 22.51 368 PRO B CA 1
ATOM 7457 C C . PRO B 1 368 ? 59.115 40.977 -36.492 1.00 24.45 368 PRO B C 1
ATOM 7458 O O . PRO B 1 368 ? 59.842 41.744 -37.137 1.00 25.60 368 PRO B O 1
ATOM 7462 N N . SER B 1 369 ? 58.180 40.227 -37.083 1.00 21.63 369 SER B N 1
ATOM 7463 C CA . SER B 1 369 ? 57.988 40.345 -38.525 1.00 21.53 369 SER B CA 1
ATOM 7464 C C . SER B 1 369 ? 57.627 41.769 -38.943 1.00 21.29 369 SER B C 1
ATOM 7465 O O . SER B 1 369 ? 58.037 42.212 -40.019 1.00 20.71 369 SER B O 1
ATOM 7468 N N . ILE B 1 370 ? 56.872 42.504 -38.127 1.00 21.45 370 ILE B N 1
ATOM 7469 C CA . ILE B 1 370 ? 56.504 43.864 -38.518 1.00 17.22 370 ILE B CA 1
ATOM 7470 C C . ILE B 1 370 ? 57.759 44.721 -38.469 1.00 25.16 370 ILE B C 1
ATOM 7471 O O . ILE B 1 370 ? 58.326 44.957 -37.393 1.00 26.47 370 ILE B O 1
ATOM 7476 N N . TYR B 1 371 ? 58.202 45.178 -39.638 1.00 21.29 371 TYR B N 1
ATOM 7477 C CA . TYR B 1 371 ? 59.385 46.007 -39.725 1.00 23.49 371 TYR B CA 1
ATOM 7478 C C . TYR B 1 371 ? 59.070 47.458 -40.058 1.00 26.91 371 TYR B C 1
ATOM 7479 O O . TYR B 1 371 ? 59.965 48.298 -39.958 1.00 27.72 371 TYR B O 1
ATOM 7488 N N . ILE B 1 372 ? 57.831 47.788 -40.424 1.00 22.00 372 ILE B N 1
ATOM 7489 C CA . ILE B 1 372 ? 57.513 49.135 -40.877 1.00 21.28 372 ILE B CA 1
ATOM 7490 C C . ILE B 1 372 ? 56.013 49.349 -40.727 1.00 25.23 372 ILE B C 1
ATOM 7491 O O . ILE B 1 372 ? 55.217 48.447 -41.004 1.00 21.83 372 ILE B O 1
ATOM 7496 N N . TRP B 1 373 ? 55.629 50.537 -40.251 1.00 20.20 373 TRP B N 1
ATOM 7497 C CA . TRP B 1 373 ? 54.222 50.928 -40.180 1.00 26.64 373 TRP B CA 1
ATOM 7498 C C . TRP B 1 373 ? 53.862 51.786 -41.388 1.00 22.10 373 TRP B C 1
ATOM 7499 O O . TRP B 1 373 ? 54.546 52.773 -41.669 1.00 22.20 373 TRP B O 1
ATOM 7510 N N . GLY B 1 374 ? 52.761 51.447 -42.062 1.00 22.07 374 GLY B N 1
ATOM 7511 C CA . GLY B 1 374 ? 52.247 52.238 -43.171 1.00 20.84 374 GLY B CA 1
ATOM 7512 C C . GLY B 1 374 ? 51.010 53.020 -42.766 1.00 22.64 374 GLY B C 1
ATOM 7513 O O . GLY B 1 374 ? 50.287 52.620 -41.854 1.00 23.88 374 GLY B O 1
ATOM 7514 N N . ILE B 1 375 ? 50.762 54.146 -43.443 1.00 23.67 375 ILE B N 1
ATOM 7515 C CA . ILE B 1 375 ? 49.520 54.893 -43.253 1.00 25.70 375 ILE B CA 1
ATOM 7516 C C . ILE B 1 375 ? 48.957 55.335 -44.599 1.00 26.04 375 ILE B C 1
ATOM 7517 O O . ILE B 1 375 ? 49.697 55.590 -45.549 1.00 25.58 375 ILE B O 1
ATOM 7522 N N . LEU B 1 376 ? 47.629 55.403 -44.674 1.00 23.45 376 LEU B N 1
ATOM 7523 C CA . LEU B 1 376 ? 46.925 56.216 -45.666 1.00 24.43 376 LEU B CA 1
ATOM 7524 C C . LEU B 1 376 ? 47.324 55.881 -47.110 1.00 25.08 376 LEU B C 1
ATOM 7525 O O . LEU B 1 376 ? 47.686 56.759 -47.909 1.00 25.17 376 LEU B O 1
ATOM 7530 N N . ASN B 1 377 ? 47.208 54.600 -47.461 1.00 24.21 377 ASN B N 1
ATOM 7531 C CA . ASN B 1 377 ? 47.507 54.162 -48.817 1.00 24.80 377 ASN B CA 1
ATOM 7532 C C . ASN B 1 377 ? 46.722 54.971 -49.853 1.00 23.68 377 ASN B C 1
ATOM 7533 O O . ASN B 1 377 ? 45.491 55.080 -49.777 1.00 24.40 377 ASN B O 1
ATOM 7538 N N . GLU B 1 378 ? 47.462 55.581 -50.787 1.00 23.14 378 GLU B N 1
ATOM 7539 C CA . GLU B 1 378 ? 46.906 56.364 -51.897 1.00 25.29 378 GLU B CA 1
ATOM 7540 C C . GLU B 1 378 ? 45.896 57.422 -51.442 1.00 28.00 378 GLU B C 1
ATOM 7541 O O . GLU B 1 378 ? 44.935 57.720 -52.157 1.00 25.31 378 GLU B O 1
ATOM 7547 N N . CYS B 1 379 ? 46.090 58.000 -50.259 1.00 26.14 379 CYS B N 1
ATOM 7548 C CA . CYS B 1 379 ? 45.218 59.086 -49.822 1.00 27.84 379 CYS B CA 1
ATOM 7549 C C . CYS B 1 379 ? 45.740 60.411 -50.394 1.00 27.19 379 CYS B C 1
ATOM 7550 O O . CYS B 1 379 ? 46.672 60.429 -51.202 1.00 28.45 379 CYS B O 1
ATOM 7553 N N . ALA B 1 380 ? 45.124 61.542 -50.021 1.00 28.15 380 ALA B N 1
ATOM 7554 C CA . ALA B 1 380 ? 45.347 62.818 -50.727 1.00 28.64 380 ALA B CA 1
ATOM 7555 C C . ALA B 1 380 ? 46.606 63.531 -50.217 1.00 33.65 380 ALA B C 1
ATOM 7556 O O . ALA B 1 380 ? 46.571 64.628 -49.647 1.00 31.41 380 ALA B O 1
ATOM 7558 N N . SER B 1 381 ? 47.749 62.902 -50.474 1.00 32.87 381 SER B N 1
ATOM 7559 C CA . SER B 1 381 ? 49.023 63.429 -50.012 1.00 29.97 381 SER B CA 1
ATOM 7560 C C . SER B 1 381 ? 49.511 64.614 -50.837 1.00 29.53 381 SER B C 1
ATOM 7561 O O . SER B 1 381 ? 50.597 65.130 -50.554 1.00 29.69 381 SER B O 1
ATOM 7564 N N . ASP B 1 382 ? 48.754 65.043 -51.852 1.00 31.95 382 ASP B N 1
ATOM 7565 C CA . ASP B 1 382 ? 49.088 66.219 -52.648 1.00 30.04 382 ASP B CA 1
ATOM 7566 C C . ASP B 1 382 ? 48.371 67.488 -52.190 1.00 35.02 382 ASP B C 1
ATOM 7567 O O . ASP B 1 382 ? 48.571 68.545 -52.799 1.00 38.85 382 ASP B O 1
ATOM 7572 N N . THR B 1 383 ? 47.529 67.415 -51.160 1.00 28.61 383 THR B N 1
ATOM 7573 C CA . THR B 1 383 ? 46.763 68.564 -50.697 1.00 28.90 383 THR B CA 1
ATOM 7574 C C . THR B 1 383 ? 47.210 68.965 -49.294 1.00 31.32 383 THR B C 1
ATOM 7575 O O . THR B 1 383 ? 47.800 68.170 -48.561 1.00 30.08 383 THR B O 1
ATOM 7579 N N . GLU B 1 384 ? 46.903 70.213 -48.909 1.00 33.39 384 GLU B N 1
ATOM 7580 C CA . GLU B 1 384 ? 47.329 70.703 -47.593 1.00 32.40 384 GLU B CA 1
ATOM 7581 C C . GLU B 1 384 ? 46.569 70.018 -46.465 1.00 31.68 384 GLU B C 1
ATOM 7582 O O . GLU B 1 384 ? 47.157 69.683 -45.425 1.00 26.45 384 GLU B O 1
ATOM 7588 N N . TYR B 1 385 ? 45.257 69.828 -46.634 1.00 27.24 385 TYR B N 1
ATOM 7589 C CA . TYR B 1 385 ? 44.501 69.130 -45.601 1.00 31.23 385 TYR B CA 1
ATOM 7590 C C . TYR B 1 385 ? 44.986 67.692 -45.469 1.00 32.44 385 TYR B C 1
ATOM 7591 O O . TYR B 1 385 ? 45.087 67.164 -44.354 1.00 32.78 385 TYR B O 1
ATOM 7600 N N . GLY B 1 386 ? 45.310 67.049 -46.596 1.00 34.50 386 GLY B N 1
ATOM 7601 C CA . GLY B 1 386 ? 45.890 65.720 -46.529 1.00 27.30 386 GLY B CA 1
ATOM 7602 C C . GLY B 1 386 ? 47.178 65.708 -45.731 1.00 30.79 386 GLY B C 1
ATOM 7603 O O . GLY B 1 386 ? 47.341 64.911 -44.801 1.00 27.12 386 GLY B O 1
ATOM 7604 N N . ARG B 1 387 ? 48.105 66.614 -46.068 1.00 31.57 387 ARG B N 1
ATOM 7605 C CA . ARG B 1 387 ? 49.352 66.718 -45.307 1.00 32.05 387 ARG B CA 1
ATOM 7606 C C . ARG B 1 387 ? 49.089 66.855 -43.808 1.00 29.63 387 ARG B C 1
ATOM 7607 O O . ARG B 1 387 ? 49.781 66.240 -42.992 1.00 32.52 387 ARG B O 1
ATOM 7615 N N . GLU B 1 388 ? 48.083 67.649 -43.431 1.00 29.56 388 GLU B N 1
ATOM 7616 C CA . GLU B 1 388 ? 47.737 67.814 -42.022 1.00 34.17 388 GLU B CA 1
ATOM 7617 C C . GLU B 1 388 ? 47.446 66.468 -41.370 1.00 29.68 388 GLU B C 1
ATOM 7618 O O . GLU B 1 388 ? 47.944 66.170 -40.274 1.00 28.54 388 GLU B O 1
ATOM 7624 N N . CYS B 1 389 ? 46.657 65.632 -42.051 1.00 29.05 389 CYS B N 1
ATOM 7625 C CA . CYS B 1 389 ? 46.351 64.293 -41.555 1.00 26.91 389 CYS B CA 1
ATOM 7626 C C . CYS B 1 389 ? 47.591 63.403 -41.514 1.00 29.78 389 CYS B C 1
ATOM 7627 O O . CYS B 1 389 ? 47.815 62.696 -40.524 1.00 28.13 389 CYS B O 1
ATOM 7630 N N . TYR B 1 390 ? 48.381 63.380 -42.600 1.00 25.23 390 TYR B N 1
ATOM 7631 C CA . TYR B 1 390 ? 49.589 62.552 -42.617 1.00 27.62 390 TYR B CA 1
ATOM 7632 C C . TYR B 1 390 ? 50.494 62.907 -41.444 1.00 28.16 390 TYR B C 1
ATOM 7633 O O . TYR B 1 390 ? 50.964 62.027 -40.711 1.00 25.09 390 TYR B O 1
ATOM 7642 N N . SER B 1 391 ? 50.719 64.207 -41.240 1.00 26.80 391 SER B N 1
ATOM 7643 C CA . SER B 1 391 ? 51.573 64.687 -40.159 1.00 30.48 391 SER B CA 1
ATOM 7644 C C . SER B 1 391 ? 51.125 64.142 -38.807 1.00 28.79 391 SER B C 1
ATOM 7645 O O . SER B 1 391 ? 51.917 63.541 -38.070 1.00 29.95 391 SER B O 1
ATOM 7648 N N . GLU B 1 392 ? 49.849 64.336 -38.465 1.00 29.31 392 GLU B N 1
ATOM 7649 C CA . GLU B 1 392 ? 49.414 63.922 -37.133 1.00 35.50 392 GLU B CA 1
ATOM 7650 C C . GLU B 1 392 ? 49.341 62.408 -37.013 1.00 32.14 392 GLU B C 1
ATOM 7651 O O . GLU B 1 392 ? 49.573 61.873 -35.926 1.00 33.84 392 GLU B O 1
ATOM 7657 N N . GLN B 1 393 ? 49.085 61.693 -38.112 1.00 29.23 393 GLN B N 1
ATOM 7658 C CA . GLN B 1 393 ? 49.081 60.236 -38.013 1.00 26.71 393 GLN B CA 1
ATOM 7659 C C . GLN B 1 393 ? 50.501 59.682 -37.904 1.00 27.39 393 GLN B C 1
ATOM 7660 O O . GLN B 1 393 ? 50.740 58.720 -37.162 1.00 27.17 393 GLN B O 1
ATOM 7666 N N . TYR B 1 394 ? 51.460 60.285 -38.609 1.00 27.98 394 TYR B N 1
ATOM 7667 C CA . TYR B 1 394 ? 52.857 59.902 -38.434 1.00 24.09 394 TYR B CA 1
ATOM 7668 C C . TYR B 1 394 ? 53.335 60.179 -37.009 1.00 31.66 394 TYR B C 1
ATOM 7669 O O . TYR B 1 394 ? 54.078 59.379 -36.421 1.00 29.91 394 TYR B O 1
ATOM 7678 N N . GLU B 1 395 ? 52.949 61.332 -36.450 1.00 32.08 395 GLU B N 1
ATOM 7679 C CA . GLU B 1 395 ? 53.384 61.682 -35.102 1.00 35.52 395 GLU B CA 1
ATOM 7680 C C . GLU B 1 395 ? 52.736 60.772 -34.069 1.00 30.89 395 GLU B C 1
ATOM 7681 O O . GLU B 1 395 ? 53.373 60.400 -33.079 1.00 29.83 395 GLU B O 1
ATOM 7687 N N . LEU B 1 396 ? 51.472 60.399 -34.287 1.00 28.17 396 LEU B N 1
ATOM 7688 C CA . LEU B 1 396 ? 50.818 59.455 -33.390 1.00 24.30 396 LEU B CA 1
ATOM 7689 C C . LEU B 1 396 ? 51.567 58.124 -33.358 1.00 24.66 396 LEU B C 1
ATOM 7690 O O . LEU B 1 396 ? 51.747 57.531 -32.292 1.00 28.07 396 LEU B O 1
ATOM 7695 N N . ILE B 1 397 ? 52.043 57.658 -34.512 1.00 26.15 397 ILE B N 1
ATOM 7696 C CA . ILE B 1 397 ? 52.799 56.406 -34.565 1.00 29.88 397 ILE B CA 1
ATOM 7697 C C . ILE B 1 397 ? 54.101 56.530 -33.770 1.00 28.36 397 ILE B C 1
ATOM 7698 O O . ILE B 1 397 ? 54.447 55.655 -32.967 1.00 28.70 397 ILE B O 1
ATOM 7703 N N . LYS B 1 398 ? 54.839 57.623 -33.978 1.00 29.21 398 LYS B N 1
ATOM 7704 C CA . LYS B 1 398 ? 56.109 57.800 -33.274 1.00 30.70 398 LYS B CA 1
ATOM 7705 C C . LYS B 1 398 ? 55.916 57.863 -31.760 1.00 30.85 398 LYS B C 1
ATOM 7706 O O . LYS B 1 398 ? 56.792 57.430 -31.003 1.00 34.90 398 LYS B O 1
ATOM 7712 N N . SER B 1 399 ? 54.775 58.374 -31.295 1.00 28.46 399 SER B N 1
ATOM 7713 C CA . SER B 1 399 ? 54.509 58.377 -29.861 1.00 29.56 399 SER B CA 1
ATOM 7714 C C . SER B 1 399 ? 54.159 56.993 -29.324 1.00 31.17 399 SER B C 1
ATOM 7715 O O . SER B 1 399 ? 54.202 56.785 -28.106 1.00 29.19 399 SER B O 1
ATOM 7718 N N . LEU B 1 400 ? 53.773 56.054 -30.182 1.00 28.66 400 LEU B N 1
ATOM 7719 C CA . LEU B 1 400 ? 53.475 54.704 -29.714 1.00 32.70 400 LEU B CA 1
ATOM 7720 C C . LEU B 1 400 ? 54.627 53.741 -29.959 1.00 28.77 400 LEU B C 1
ATOM 7721 O O . LEU B 1 400 ? 54.738 52.720 -29.270 1.00 30.73 400 LEU B O 1
ATOM 7726 N N . ASP B 1 401 ? 55.473 54.053 -30.932 1.00 27.91 401 ASP B N 1
ATOM 7727 C CA . ASP B 1 401 ? 56.556 53.167 -31.342 1.00 31.22 401 ASP B CA 1
ATOM 7728 C C . ASP B 1 401 ? 57.623 54.073 -31.898 1.00 30.94 401 ASP B C 1
ATOM 7729 O O . ASP B 1 401 ? 57.619 54.398 -33.088 1.00 27.08 401 ASP B O 1
ATOM 7734 N N . PRO B 1 402 ? 58.529 54.566 -31.049 1.00 31.57 402 PRO B N 1
ATOM 7735 C CA . PRO B 1 402 ? 59.550 55.500 -31.546 1.00 33.73 402 PRO B CA 1
ATOM 7736 C C . PRO B 1 402 ? 60.636 54.838 -32.384 1.00 34.38 402 PRO B C 1
ATOM 7737 O O . PRO B 1 402 ? 61.560 55.528 -32.821 1.00 33.88 402 PRO B O 1
ATOM 7741 N N . TYR B 1 403 ? 60.554 53.539 -32.662 1.00 34.33 403 TYR B N 1
ATOM 7742 C CA . TYR B 1 403 ? 61.705 52.829 -33.205 1.00 31.00 403 TYR B CA 1
ATOM 7743 C C . TYR B 1 403 ? 61.513 52.329 -34.626 1.00 34.13 403 TYR B C 1
ATOM 7744 O O . TYR B 1 403 ? 62.412 52.508 -35.451 1.00 38.63 403 TYR B O 1
ATOM 7753 N N . ARG B 1 404 ? 60.363 51.740 -34.957 1.00 29.80 404 ARG B N 1
ATOM 7754 C CA . ARG B 1 404 ? 60.158 51.242 -36.309 1.00 28.04 404 ARG B CA 1
ATOM 7755 C C . ARG B 1 404 ? 60.068 52.383 -37.322 1.00 23.55 404 ARG B C 1
ATOM 7756 O O . ARG B 1 404 ? 59.518 53.445 -37.027 1.00 26.33 404 ARG B O 1
ATOM 7764 N N . PRO B 1 405 ? 60.583 52.178 -38.534 1.00 27.05 405 PRO B N 1
ATOM 7765 C CA . PRO B 1 405 ? 60.347 53.141 -39.617 1.00 25.73 405 PRO B CA 1
ATOM 7766 C C . PRO B 1 405 ? 58.874 53.241 -39.986 1.00 26.95 405 PRO B C 1
ATOM 7767 O O . PRO B 1 405 ? 58.062 52.375 -39.661 1.00 26.52 405 PRO B O 1
ATOM 7771 N N . ARG B 1 406 ? 58.548 54.336 -40.676 1.00 25.97 406 ARG B N 1
ATOM 7772 C CA . ARG B 1 406 ? 57.198 54.695 -41.074 1.00 25.06 406 ARG B CA 1
ATOM 7773 C C . ARG B 1 406 ? 57.182 55.007 -42.564 1.00 26.89 406 ARG B C 1
ATOM 7774 O O . ARG B 1 406 ? 58.186 55.459 -43.123 1.00 25.93 406 ARG B O 1
ATOM 7782 N N . SER B 1 407 ? 56.050 54.746 -43.221 1.00 21.24 407 SER B N 1
ATOM 7783 C CA . SER B 1 407 ? 55.945 55.076 -44.638 1.00 22.94 407 SER B CA 1
ATOM 7784 C C . SER B 1 407 ? 54.477 55.112 -45.045 1.00 21.94 407 SER B C 1
ATOM 7785 O O . SER B 1 407 ? 53.572 54.941 -44.224 1.00 21.57 407 SER B O 1
ATOM 7788 N N . SER B 1 408 ? 54.257 55.307 -46.344 1.00 20.71 408 SER B N 1
ATOM 7789 C CA . SER B 1 408 ? 52.923 55.411 -46.923 1.00 21.81 408 SER B CA 1
ATOM 7790 C C . SER B 1 408 ? 53.049 55.065 -48.397 1.00 25.06 408 SER B C 1
ATOM 7791 O O . SER B 1 408 ? 53.986 55.517 -49.059 1.00 23.52 408 SER B O 1
ATOM 7794 N N . ALA B 1 409 ? 52.144 54.227 -48.897 1.00 22.46 409 ALA B N 1
ATOM 7795 C CA . ALA B 1 409 ? 52.121 53.921 -50.324 1.00 23.04 409 ALA B CA 1
ATOM 7796 C C . ALA B 1 409 ? 51.436 55.077 -51.042 1.00 23.68 409 ALA B C 1
ATOM 7797 O O . ALA B 1 409 ? 50.223 55.261 -50.910 1.00 24.84 409 ALA B O 1
ATOM 7799 N N . SER B 1 410 ? 52.215 55.877 -51.775 1.00 22.68 410 SER B N 1
ATOM 7800 C CA . SER B 1 410 ? 51.679 57.001 -52.532 1.00 25.06 410 SER B CA 1
ATOM 7801 C C . SER B 1 410 ? 51.388 56.618 -53.980 1.00 23.38 410 SER B C 1
ATOM 7802 O O . SER B 1 410 ? 52.072 55.787 -54.574 1.00 24.33 410 SER B O 1
ATOM 7805 N N . CYS B 1 411 ? 50.365 57.261 -54.547 1.00 28.85 411 CYS B N 1
ATOM 7806 C CA . CYS B 1 411 ? 50.147 57.303 -55.987 1.00 29.30 411 CYS B CA 1
ATOM 7807 C C . CYS B 1 411 ? 50.163 58.733 -56.517 1.00 31.66 411 CYS B C 1
ATOM 7808 O O . CYS B 1 411 ? 49.731 58.972 -57.647 1.00 29.19 411 CYS B O 1
ATOM 7811 N N . ARG B 1 412 ? 50.626 59.694 -55.723 1.00 33.24 412 ARG B N 1
ATOM 7812 C CA . ARG B 1 412 ? 50.664 61.097 -56.135 1.00 31.30 412 ARG B CA 1
ATOM 7813 C C . ARG B 1 412 ? 51.971 61.336 -56.883 1.00 31.08 412 ARG B C 1
ATOM 7814 O O . ARG B 1 412 ? 52.997 61.681 -56.296 1.00 34.22 412 ARG B O 1
ATOM 7822 N N . PHE B 1 413 ? 51.920 61.153 -58.204 1.00 35.37 413 PHE B N 1
ATOM 7823 C CA . PHE B 1 413 ? 53.107 61.024 -59.048 1.00 32.94 413 PHE B CA 1
ATOM 7824 C C . PHE B 1 413 ? 53.735 62.401 -59.253 1.00 34.27 413 PHE B C 1
ATOM 7825 O O . PHE B 1 413 ? 53.194 63.238 -59.990 1.00 32.55 413 PHE B O 1
ATOM 7833 N N . LYS B 1 414 ? 54.876 62.635 -58.597 1.00 30.45 414 LYS B N 1
ATOM 7834 C CA . LYS B 1 414 ? 55.600 63.910 -58.647 1.00 37.53 414 LYS B CA 1
ATOM 7835 C C . LYS B 1 414 ? 54.793 65.070 -58.061 1.00 35.29 414 LYS B C 1
ATOM 7836 O O . LYS B 1 414 ? 55.100 66.238 -58.314 1.00 32.93 414 LYS B O 1
ATOM 7842 N N . THR B 1 415 ? 53.770 64.778 -57.260 1.00 35.79 415 THR B N 1
ATOM 7843 C CA . THR B 1 415 ? 52.937 65.816 -56.671 1.00 32.20 415 THR B CA 1
ATOM 7844 C C . THR B 1 415 ? 52.741 65.628 -55.171 1.00 34.97 415 THR B C 1
ATOM 7845 O O . THR B 1 415 ? 52.040 66.428 -54.530 1.00 30.06 415 THR B O 1
ATOM 7849 N N . ASP B 1 416 ? 53.342 64.598 -54.597 1.00 33.54 416 ASP B N 1
ATOM 7850 C CA . ASP B 1 416 ? 53.247 64.362 -53.171 1.00 31.44 416 ASP B CA 1
ATOM 7851 C C . ASP B 1 416 ? 53.960 65.483 -52.418 1.00 35.84 416 ASP B C 1
ATOM 7852 O O . ASP B 1 416 ? 55.108 65.817 -52.731 1.00 35.28 416 ASP B O 1
ATOM 7857 N N . ILE B 1 417 ? 53.289 66.071 -51.425 1.00 35.35 417 ILE B N 1
ATOM 7858 C CA . ILE B 1 417 ? 53.922 67.083 -50.581 1.00 33.45 417 ILE B CA 1
ATOM 7859 C C . ILE B 1 417 ? 54.217 66.554 -49.186 1.00 34.33 417 ILE B C 1
ATOM 7860 O O . ILE B 1 417 ? 54.559 67.335 -48.296 1.00 39.12 417 ILE B O 1
ATOM 7865 N N . CYS B 1 418 ? 54.128 65.237 -48.975 1.00 34.43 418 CYS B N 1
ATOM 7866 C CA . CYS B 1 418 ? 54.316 64.638 -47.655 1.00 28.71 418 CYS B CA 1
ATOM 7867 C C . CYS B 1 418 ? 55.546 63.743 -47.559 1.00 30.35 418 CYS B C 1
ATOM 7868 O O . CYS B 1 418 ? 55.659 62.986 -46.590 1.00 33.00 418 CYS B O 1
ATOM 7871 N N . LEU B 1 419 ? 56.474 63.800 -48.516 1.00 28.00 419 LEU B N 1
ATOM 7872 C CA . LEU B 1 419 ? 57.585 62.851 -48.464 1.00 29.34 419 LEU B CA 1
ATOM 7873 C C . LEU B 1 419 ? 58.687 63.257 -47.488 1.00 31.81 419 LEU B C 1
ATOM 7874 O O . LEU B 1 419 ? 59.634 62.490 -47.293 1.00 32.51 419 LEU B O 1
ATOM 7879 N N . GLY B 1 420 ? 58.594 64.429 -46.863 1.00 33.34 420 GLY B N 1
ATOM 7880 C CA . GLY B 1 420 ? 59.532 64.764 -45.812 1.00 32.23 420 GLY B CA 1
ATOM 7881 C C . GLY B 1 420 ? 59.324 63.968 -44.537 1.00 32.85 420 GLY B C 1
ATOM 7882 O O . GLY B 1 420 ? 60.272 63.759 -43.774 1.00 30.91 420 GLY B O 1
ATOM 7883 N N . TYR B 1 421 ? 58.098 63.488 -44.299 1.00 33.90 421 TYR B N 1
ATOM 7884 C CA . TYR B 1 421 ? 57.734 62.894 -43.012 1.00 27.01 421 TYR B CA 1
ATOM 7885 C C . TYR B 1 421 ? 58.194 61.448 -42.796 1.00 31.51 421 TYR B C 1
ATOM 7886 O O . TYR B 1 421 ? 58.709 61.144 -41.714 1.00 32.29 421 TYR B O 1
ATOM 7895 N N . PRO B 1 422 ? 57.991 60.513 -43.728 1.00 30.21 422 PRO B N 1
ATOM 7896 C CA . PRO B 1 422 ? 58.308 59.109 -43.431 1.00 28.72 422 PRO B CA 1
ATOM 7897 C C . PRO B 1 422 ? 59.802 58.828 -43.489 1.00 31.00 422 PRO B C 1
ATOM 7898 O O . PRO B 1 422 ? 60.573 59.557 -44.119 1.00 31.87 422 PRO B O 1
ATOM 7902 N N . GLU B 1 423 ? 60.200 57.716 -42.850 1.00 28.69 423 GLU B N 1
ATOM 7903 C CA . GLU B 1 423 ? 61.571 57.236 -43.013 1.00 27.62 423 GLU B CA 1
ATOM 7904 C C . GLU B 1 423 ? 61.798 56.599 -44.383 1.00 29.93 423 GLU B C 1
ATOM 7905 O O . GLU B 1 423 ? 62.921 56.641 -44.900 1.00 30.16 423 GLU B O 1
ATOM 7911 N N . VAL B 1 424 ? 60.770 55.999 -44.983 1.00 27.99 424 VAL B N 1
ATOM 7912 C CA . VAL B 1 424 ? 60.893 55.340 -46.280 1.00 28.42 424 VAL B CA 1
ATOM 7913 C C . VAL B 1 424 ? 59.889 55.970 -47.237 1.00 28.52 424 VAL B C 1
ATOM 7914 O O . VAL B 1 424 ? 58.738 56.217 -46.860 1.00 27.17 424 VAL B O 1
ATOM 7918 N N . VAL B 1 425 ? 60.330 56.247 -48.465 1.00 27.16 425 VAL B N 1
ATOM 7919 C CA . VAL B 1 425 ? 59.467 56.761 -49.531 1.00 31.09 425 VAL B CA 1
ATOM 7920 C C . VAL B 1 425 ? 58.927 55.585 -50.347 1.00 29.94 425 VAL B C 1
ATOM 7921 O O . VAL B 1 425 ? 59.696 54.714 -50.776 1.00 28.06 425 VAL B O 1
ATOM 7925 N N . SER B 1 426 ? 57.609 55.558 -50.583 1.00 29.86 426 SER B N 1
ATOM 7926 C CA . SER B 1 426 ? 56.994 54.401 -51.232 1.00 26.75 426 SER B CA 1
ATOM 7927 C C . SER B 1 426 ? 56.008 54.819 -52.312 1.00 24.07 426 SER B C 1
ATOM 7928 O O . SER B 1 426 ? 55.216 55.744 -52.114 1.00 21.23 426 SER B O 1
ATOM 7931 N N . TYR B 1 427 ? 56.033 54.118 -53.451 1.00 23.16 427 TYR B N 1
ATOM 7932 C CA . TYR B 1 427 ? 55.145 54.474 -54.554 1.00 27.74 427 TYR B CA 1
ATOM 7933 C C . TYR B 1 427 ? 54.449 53.262 -55.165 1.00 24.52 427 TYR B C 1
ATOM 7934 O O . TYR B 1 427 ? 55.017 52.170 -55.252 1.00 23.43 427 TYR B O 1
ATOM 7943 N N . ASN B 1 428 ? 53.201 53.473 -55.562 1.00 24.75 428 ASN B N 1
ATOM 7944 C CA . ASN B 1 428 ? 52.426 52.510 -56.336 1.00 26.04 428 ASN B CA 1
ATOM 7945 C C . ASN B 1 428 ? 52.432 52.965 -57.792 1.00 26.02 428 ASN B C 1
ATOM 7946 O O . ASN B 1 428 ? 51.990 54.082 -58.092 1.00 21.40 428 ASN B O 1
ATOM 7951 N N . ILE B 1 429 ? 52.938 52.120 -58.693 1.00 23.95 429 ILE B N 1
ATOM 7952 C CA . ILE B 1 429 ? 53.029 52.494 -60.104 1.00 26.52 429 ILE B CA 1
ATOM 7953 C C . ILE B 1 429 ? 52.552 51.328 -60.956 1.00 21.90 429 ILE B C 1
ATOM 7954 O O . ILE B 1 429 ? 52.802 50.161 -60.646 1.00 22.77 429 ILE B O 1
ATOM 7959 N N . TYR B 1 430 ? 51.883 51.645 -62.049 1.00 23.15 430 TYR B N 1
ATOM 7960 C CA . TYR B 1 430 ? 51.344 50.616 -62.931 1.00 23.85 430 TYR B CA 1
ATOM 7961 C C . TYR B 1 430 ? 51.725 50.828 -64.396 1.00 25.46 430 TYR B C 1
ATOM 7962 O O . TYR B 1 430 ? 50.879 50.718 -65.286 1.00 25.62 430 TYR B O 1
ATOM 7971 N N . PRO B 1 431 ? 52.995 51.123 -64.694 1.00 26.32 431 PRO B N 1
ATOM 7972 C CA . PRO B 1 431 ? 53.375 51.203 -66.107 1.00 28.27 431 PRO B CA 1
ATOM 7973 C C . PRO B 1 431 ? 53.201 49.836 -66.743 1.00 24.84 431 PRO B C 1
ATOM 7974 O O . PRO B 1 431 ? 53.457 48.805 -66.117 1.00 24.28 431 PRO B O 1
ATOM 7978 N N . LYS B 1 432 ? 52.722 49.842 -67.981 1.00 24.74 432 LYS B N 1
ATOM 7979 C CA . LYS B 1 432 ? 52.436 48.685 -68.811 1.00 23.81 432 LYS B CA 1
ATOM 7980 C C . LYS B 1 432 ? 51.102 48.051 -68.421 1.00 27.55 432 LYS B C 1
ATOM 7981 O O . LYS B 1 432 ? 50.695 47.061 -69.052 1.00 26.04 432 LYS B O 1
ATOM 7987 N N . TRP B 1 433 ? 50.396 48.583 -67.425 1.00 22.64 433 TRP B N 1
ATOM 7988 C CA . TRP B 1 433 ? 48.999 48.231 -67.220 1.00 25.34 433 TRP B CA 1
ATOM 7989 C C . TRP B 1 433 ? 48.119 49.457 -67.450 1.00 24.36 433 TRP B C 1
ATOM 7990 O O . TRP B 1 433 ? 47.423 49.524 -68.460 1.00 24.38 433 TRP B O 1
ATOM 8001 N N . TYR B 1 434 ? 48.131 50.431 -66.547 1.00 28.15 434 TYR B N 1
ATOM 8002 C CA . TYR B 1 434 ? 47.291 51.608 -66.724 1.00 29.45 434 TYR B CA 1
ATOM 8003 C C . TYR B 1 434 ? 47.935 52.688 -67.581 1.00 33.39 434 TYR B C 1
ATOM 8004 O O . TYR B 1 434 ? 47.209 53.497 -68.169 1.00 38.90 434 TYR B O 1
ATOM 8013 N N . HIS B 1 435 ? 49.266 52.727 -67.662 1.00 40.91 435 HIS B N 1
ATOM 8014 C CA . HIS B 1 435 ? 50.010 53.687 -68.476 1.00 39.24 435 HIS B CA 1
ATOM 8015 C C . HIS B 1 435 ? 50.944 52.918 -69.393 1.00 37.48 435 HIS B C 1
ATOM 8016 O O . HIS B 1 435 ? 51.698 52.059 -68.925 1.00 35.31 435 HIS B O 1
ATOM 8023 N N . ASP B 1 436 ? 50.932 53.253 -70.682 1.00 36.24 436 ASP B N 1
ATOM 8024 C CA . ASP B 1 436 ? 51.733 52.527 -71.664 1.00 36.54 436 ASP B CA 1
ATOM 8025 C C . ASP B 1 436 ? 53.037 53.280 -71.894 1.00 37.44 436 ASP B C 1
ATOM 8026 O O . ASP B 1 436 ? 53.179 54.079 -72.810 1.00 42.78 436 ASP B O 1
ATOM 8031 N N . VAL B 1 437 ? 53.993 53.001 -71.015 1.00 36.54 437 VAL B N 1
ATOM 8032 C CA . VAL B 1 437 ? 55.299 53.641 -70.918 1.00 36.69 437 VAL B CA 1
ATOM 8033 C C . VAL B 1 437 ? 56.260 52.529 -70.520 1.00 33.61 437 VAL B C 1
ATOM 8034 O O . VAL B 1 437 ? 55.889 51.683 -69.691 1.00 31.40 437 VAL B O 1
ATOM 8038 N N . PRO B 1 438 ? 57.472 52.458 -71.074 1.00 34.25 438 PRO B N 1
ATOM 8039 C CA . PRO B 1 438 ? 58.416 51.430 -70.614 1.00 31.16 438 PRO B CA 1
ATOM 8040 C C . PRO B 1 438 ? 58.634 51.572 -69.117 1.00 29.70 438 PRO B C 1
ATOM 8041 O O . PRO B 1 438 ? 58.723 52.683 -68.598 1.00 30.84 438 PRO B O 1
ATOM 8045 N N . VAL B 1 439 ? 58.650 50.443 -68.405 1.00 29.60 439 VAL B N 1
ATOM 8046 C CA . VAL B 1 439 ? 58.683 50.530 -66.947 1.00 28.47 439 VAL B CA 1
ATOM 8047 C C . VAL B 1 439 ? 59.922 51.296 -66.489 1.00 34.38 439 VAL B C 1
ATOM 8048 O O . VAL B 1 439 ? 59.861 52.080 -65.533 1.00 31.02 439 VAL B O 1
ATOM 8052 N N . GLU B 1 440 ? 61.059 51.096 -67.176 1.00 31.71 440 GLU B N 1
ATOM 8053 C CA . GLU B 1 440 ? 62.312 51.728 -66.755 1.00 35.05 440 GLU B CA 1
ATOM 8054 C C . GLU B 1 440 ? 62.262 53.239 -66.916 1.00 34.00 440 GLU B C 1
ATOM 8055 O O . GLU B 1 440 ? 62.778 53.971 -66.068 1.00 35.87 440 GLU B O 1
ATOM 8061 N N . ASP B 1 441 ? 61.655 53.728 -67.994 1.00 29.80 441 ASP B N 1
ATOM 8062 C CA . ASP B 1 441 ? 61.539 55.170 -68.155 1.00 33.39 441 ASP B CA 1
ATOM 8063 C C . ASP B 1 441 ? 60.631 55.775 -67.087 1.00 33.09 441 ASP B C 1
ATOM 8064 O O . ASP B 1 441 ? 60.959 56.815 -66.506 1.00 33.62 441 ASP B O 1
ATOM 8069 N N . TYR B 1 442 ? 59.498 55.130 -66.807 1.00 30.62 442 TYR B N 1
ATOM 8070 C CA . TYR B 1 442 ? 58.565 55.632 -65.795 1.00 28.31 442 TYR B CA 1
ATOM 8071 C C . TYR B 1 442 ? 59.202 55.646 -64.413 1.00 29.51 442 TYR B C 1
ATOM 8072 O O . TYR B 1 442 ? 59.137 56.650 -63.694 1.00 29.81 442 TYR B O 1
ATOM 8081 N N . LEU B 1 443 ? 59.818 54.528 -64.025 1.00 29.94 443 LEU B N 1
ATOM 8082 C CA . LEU B 1 443 ? 60.459 54.427 -62.719 1.00 31.50 443 LEU B CA 1
ATOM 8083 C C . LEU B 1 443 ? 61.600 55.440 -62.562 1.00 32.19 443 LEU B C 1
ATOM 8084 O O . LEU B 1 443 ? 61.729 56.086 -61.513 1.00 30.61 443 LEU B O 1
ATOM 8089 N N . ASP B 1 444 ? 62.434 55.594 -63.596 1.00 33.18 444 ASP B N 1
ATOM 8090 C CA . ASP B 1 444 ? 63.522 56.572 -63.555 1.00 33.44 444 ASP B CA 1
ATOM 8091 C C . ASP B 1 444 ? 62.997 57.984 -63.340 1.00 32.66 444 ASP B C 1
ATOM 8092 O O . ASP B 1 444 ? 63.488 58.712 -62.473 1.00 32.78 444 ASP B O 1
ATOM 8097 N N . GLU B 1 445 ? 62.008 58.392 -64.132 1.00 27.74 445 GLU B N 1
ATOM 8098 C CA . GLU B 1 445 ? 61.438 59.726 -63.994 1.00 33.17 445 GLU B CA 1
ATOM 8099 C C . GLU B 1 445 ? 60.919 59.968 -62.582 1.00 38.11 445 GLU B C 1
ATOM 8100 O O . GLU B 1 445 ? 61.217 61.001 -61.964 1.00 32.56 445 GLU B O 1
ATOM 8106 N N . LEU B 1 446 ? 60.136 59.022 -62.053 1.00 38.15 446 LEU B N 1
ATOM 8107 C CA . LEU B 1 446 ? 59.673 59.145 -60.676 1.00 33.61 446 LEU B CA 1
ATOM 8108 C C . LEU B 1 446 ? 60.851 59.226 -59.712 1.00 31.22 446 LEU B C 1
ATOM 8109 O O . LEU B 1 446 ? 60.880 60.076 -58.818 1.00 34.56 446 LEU B O 1
ATOM 8114 N N . TYR B 1 447 ? 61.840 58.353 -59.881 1.00 29.13 447 TYR B N 1
ATOM 8115 C CA . TYR B 1 447 ? 62.910 58.305 -58.897 1.00 34.16 447 TYR B CA 1
ATOM 8116 C C . TYR B 1 447 ? 63.776 59.562 -58.945 1.00 37.07 447 TYR B C 1
ATOM 8117 O O . TYR B 1 447 ? 64.194 60.059 -57.895 1.00 34.26 447 TYR B O 1
ATOM 8126 N N . GLN B 1 448 ? 64.068 60.087 -60.146 1.00 37.63 448 GLN B N 1
ATOM 8127 C CA . GLN B 1 448 ? 64.853 61.319 -60.237 1.00 37.95 448 GLN B CA 1
ATOM 8128 C C . GLN B 1 448 ? 64.115 62.479 -59.578 1.00 38.07 448 GLN B C 1
ATOM 8129 O O . GLN B 1 448 ? 64.708 63.253 -58.818 1.00 39.36 448 GLN B O 1
ATOM 8135 N N . TRP B 1 449 ? 62.819 62.620 -59.864 1.00 34.40 449 TRP B N 1
ATOM 8136 C CA . TRP B 1 449 ? 62.037 63.674 -59.227 1.00 39.31 449 TRP B CA 1
ATOM 8137 C C . TRP B 1 449 ? 62.095 63.576 -57.700 1.00 41.32 449 TRP B C 1
ATOM 8138 O O . TRP B 1 449 ? 62.212 64.597 -57.009 1.00 40.81 449 TRP B O 1
ATOM 8149 N N . ILE B 1 450 ? 62.024 62.361 -57.151 1.00 35.25 450 ILE B N 1
ATOM 8150 C CA . ILE B 1 450 ? 62.108 62.220 -55.697 1.00 39.25 450 ILE B CA 1
ATOM 8151 C C . ILE B 1 450 ? 63.462 62.711 -55.185 1.00 36.61 450 ILE B C 1
ATOM 8152 O O . ILE B 1 450 ? 63.550 63.351 -54.129 1.00 35.22 450 ILE B O 1
ATOM 8157 N N . GLN B 1 451 ? 64.535 62.424 -55.921 1.00 34.02 451 GLN B N 1
ATOM 8158 C CA . GLN B 1 451 ? 65.861 62.768 -55.421 1.00 38.36 451 GLN B CA 1
ATOM 8159 C C . GLN B 1 451 ? 66.178 64.245 -55.603 1.00 35.75 451 GLN B C 1
ATOM 8160 O O . GLN B 1 451 ? 66.888 64.823 -54.772 1.00 33.22 451 GLN B O 1
ATOM 8166 N N . ASN B 1 452 ? 65.655 64.868 -56.661 1.00 36.25 452 ASN B N 1
ATOM 8167 C CA . ASN B 1 452 ? 66.020 66.228 -57.052 1.00 40.74 452 ASN B CA 1
ATOM 8168 C C . ASN B 1 452 ? 65.003 67.283 -56.648 1.00 43.93 452 ASN B C 1
ATOM 8169 O O . ASN B 1 452 ? 65.381 68.444 -56.463 1.00 46.15 452 ASN B O 1
ATOM 8174 N N . GLU B 1 453 ? 63.727 66.915 -56.505 1.00 41.51 453 GLU B N 1
ATOM 8175 C CA . GLU B 1 453 ? 62.658 67.896 -56.379 1.00 38.36 453 GLU B CA 1
ATOM 8176 C C . GLU B 1 453 ? 61.758 67.649 -55.175 1.00 42.25 453 GLU B C 1
ATOM 8177 O O . GLU B 1 453 ? 60.669 68.222 -55.110 1.00 39.89 453 GLU B O 1
ATOM 8183 N N . SER B 1 454 ? 62.173 66.819 -54.220 1.00 35.12 454 SER B N 1
ATOM 8184 C CA . SER B 1 454 ? 61.282 66.504 -53.114 1.00 38.83 454 SER B CA 1
ATOM 8185 C C . SER B 1 454 ? 62.082 66.276 -51.844 1.00 35.32 454 SER B C 1
ATOM 8186 O O . SER B 1 454 ? 63.248 65.880 -51.878 1.00 32.82 454 SER B O 1
ATOM 8189 N N . GLU B 1 455 ? 61.409 66.482 -50.711 1.00 37.53 455 GLU B N 1
ATOM 8190 C CA . GLU B 1 455 ? 62.005 66.211 -49.409 1.00 36.09 455 GLU B CA 1
ATOM 8191 C C . GLU B 1 455 ? 62.131 64.725 -49.108 1.00 38.34 455 GLU B C 1
ATOM 8192 O O . GLU B 1 455 ? 62.584 64.373 -48.012 1.00 35.96 455 GLU B O 1
ATOM 8198 N N . GLY B 1 456 ? 61.725 63.846 -50.024 1.00 35.21 456 GLY B N 1
ATOM 8199 C CA . GLY B 1 456 ? 62.023 62.443 -49.856 1.00 33.88 456 GLY B CA 1
ATOM 8200 C C . GLY B 1 456 ? 63.399 62.051 -50.326 1.00 33.37 456 GLY B C 1
ATOM 8201 O O . GLY B 1 456 ? 63.722 60.862 -50.355 1.00 37.61 456 GLY B O 1
ATOM 8202 N N . THR B 1 457 ? 64.226 63.025 -50.696 1.00 34.58 457 THR B N 1
ATOM 8203 C CA . THR B 1 457 ? 65.521 62.732 -51.292 1.00 34.81 457 THR B CA 1
ATOM 8204 C C . THR B 1 457 ? 66.439 62.056 -50.280 1.00 32.25 457 THR B C 1
ATOM 8205 O O . THR B 1 457 ? 66.423 62.375 -49.091 1.00 33.45 457 THR B O 1
ATOM 8209 N N . GLY B 1 458 ? 67.208 61.076 -50.748 1.00 35.39 458 GLY B N 1
ATOM 8210 C CA . GLY B 1 458 ? 68.196 60.415 -49.917 1.00 25.14 458 GLY B CA 1
ATOM 8211 C C . GLY B 1 458 ? 67.680 59.329 -49.001 1.00 32.65 458 GLY B C 1
ATOM 8212 O O . GLY B 1 458 ? 68.494 58.647 -48.359 1.00 37.29 458 GLY B O 1
ATOM 8213 N N . LYS B 1 459 ? 66.374 59.137 -48.907 1.00 32.30 459 LYS B N 1
ATOM 8214 C CA . LYS B 1 459 ? 65.797 58.126 -48.028 1.00 35.45 459 LYS B CA 1
ATOM 8215 C C . LYS B 1 459 ? 65.657 56.807 -48.772 1.00 28.93 459 LYS B C 1
ATOM 8216 O O . LYS B 1 459 ? 65.722 56.773 -49.999 1.00 30.19 459 LYS B O 1
ATOM 8222 N N . PRO B 1 460 ? 65.444 55.695 -48.055 1.00 31.26 460 PRO B N 1
ATOM 8223 C CA . PRO B 1 460 ? 65.141 54.430 -48.737 1.00 32.96 460 PRO B CA 1
ATOM 8224 C C . PRO B 1 460 ? 63.842 54.533 -49.528 1.00 31.80 460 PRO B C 1
ATOM 8225 O O . PRO B 1 460 ? 62.928 55.273 -49.161 1.00 28.70 460 PRO B O 1
ATOM 8229 N N . PHE B 1 461 ? 63.770 53.777 -50.630 1.00 28.81 461 PHE B N 1
ATOM 8230 C CA . PHE B 1 461 ? 62.678 53.869 -51.601 1.00 27.48 461 PHE B CA 1
ATOM 8231 C C . PHE B 1 461 ? 62.120 52.477 -51.881 1.00 31.37 461 PHE B C 1
ATOM 8232 O O . PHE B 1 461 ? 62.886 51.527 -52.094 1.00 26.83 461 PHE B O 1
ATOM 8240 N N . LEU B 1 462 ? 60.792 52.352 -51.885 1.00 27.63 462 LEU B N 1
ATOM 8241 C CA . LEU B 1 462 ? 60.140 51.083 -52.185 1.00 25.78 462 LEU B CA 1
ATOM 8242 C C . LEU B 1 462 ? 59.056 51.293 -53.235 1.00 24.52 462 LEU B C 1
ATOM 8243 O O . LEU B 1 462 ? 58.449 52.364 -53.321 1.00 23.47 462 LEU B O 1
ATOM 8248 N N . ILE B 1 463 ? 58.847 50.272 -54.056 1.00 24.17 463 ILE B N 1
ATOM 8249 C CA . ILE B 1 463 ? 57.673 50.182 -54.922 1.00 23.48 463 ILE B CA 1
ATOM 8250 C C . ILE B 1 463 ? 56.688 49.285 -54.180 1.00 25.31 463 ILE B C 1
ATOM 8251 O O . ILE B 1 463 ? 56.907 48.077 -54.048 1.00 24.53 463 ILE B O 1
ATOM 8256 N N . THR B 1 464 ? 55.639 49.880 -53.630 1.00 21.97 464 THR B N 1
ATOM 8257 C CA . THR B 1 464 ? 54.724 49.142 -52.782 1.00 21.42 464 THR B CA 1
ATOM 8258 C C . THR B 1 464 ? 53.556 48.534 -53.552 1.00 23.81 464 THR B C 1
ATOM 8259 O O . THR B 1 464 ? 52.762 47.800 -52.948 1.00 24.82 464 THR B O 1
ATOM 8263 N N . GLU B 1 465 ? 53.453 48.808 -54.856 1.00 23.27 465 GLU B N 1
ATOM 8264 C CA . GLU B 1 465 ? 52.516 48.148 -55.763 1.00 24.29 465 GLU B CA 1
ATOM 8265 C C . GLU B 1 465 ? 53.044 48.267 -57.188 1.00 23.69 465 GLU B C 1
ATOM 8266 O O . GLU B 1 465 ? 53.397 49.362 -57.631 1.00 24.73 465 GLU B O 1
ATOM 8272 N N . ILE B 1 466 ? 53.098 47.141 -57.892 1.00 22.34 466 ILE B N 1
ATOM 8273 C CA . ILE B 1 466 ? 53.290 47.101 -59.335 1.00 23.93 466 ILE B CA 1
ATOM 8274 C C . ILE B 1 466 ? 52.714 45.765 -59.805 1.00 21.69 466 ILE B C 1
ATOM 8275 O O . ILE B 1 466 ? 52.836 44.760 -59.109 1.00 22.61 466 ILE B O 1
ATOM 8280 N N . GLY B 1 467 ? 52.032 45.761 -60.947 1.00 20.88 467 GLY B N 1
ATOM 8281 C CA . GLY B 1 467 ? 51.409 44.529 -61.390 1.00 18.16 467 GLY B CA 1
ATOM 8282 C C . GLY B 1 467 ? 50.475 44.747 -62.565 1.00 20.11 467 GLY B C 1
ATOM 8283 O O . GLY B 1 467 ? 50.482 45.802 -63.204 1.00 18.32 467 GLY B O 1
ATOM 8284 N N . ALA B 1 468 ? 49.675 43.712 -62.842 1.00 17.41 468 ALA B N 1
ATOM 8285 C CA . ALA B 1 468 ? 48.879 43.691 -64.062 1.00 19.85 468 ALA B CA 1
ATOM 8286 C C . ALA B 1 468 ? 47.695 42.747 -63.899 1.00 19.61 468 ALA B C 1
ATOM 8287 O O . ALA B 1 468 ? 47.791 41.725 -63.211 1.00 22.09 468 ALA B O 1
ATOM 8289 N N . GLY B 1 469 ? 46.593 43.074 -64.576 1.00 20.27 469 GLY B N 1
ATOM 8290 C CA . GLY B 1 469 ? 45.400 42.234 -64.499 1.00 17.23 469 GLY B CA 1
ATOM 8291 C C . GLY B 1 469 ? 45.527 40.991 -65.362 1.00 15.77 469 GLY B C 1
ATOM 8292 O O . GLY B 1 469 ? 46.257 40.966 -66.348 1.00 19.53 469 GLY B O 1
ATOM 8293 N N . ALA B 1 470 ? 44.812 39.936 -64.971 1.00 16.96 470 ALA B N 1
ATOM 8294 C CA . ALA B 1 470 ? 44.647 38.765 -65.828 1.00 16.56 470 ALA B CA 1
ATOM 8295 C C . ALA B 1 470 ? 43.440 37.980 -65.348 1.00 17.66 470 ALA B C 1
ATOM 8296 O O . ALA B 1 470 ? 43.321 37.698 -64.154 1.00 20.07 470 ALA B O 1
ATOM 8298 N N . ILE B 1 471 ? 42.542 37.647 -66.264 1.00 15.40 471 ILE B N 1
ATOM 8299 C CA . ILE B 1 471 ? 41.396 36.815 -65.931 1.00 17.97 471 ILE B CA 1
ATOM 8300 C C . ILE B 1 471 ? 41.835 35.370 -66.119 1.00 19.49 471 ILE B C 1
ATOM 8301 O O . ILE B 1 471 ? 42.218 34.976 -67.224 1.00 18.24 471 ILE B O 1
ATOM 8306 N N . TYR B 1 472 ? 41.847 34.603 -65.024 1.00 19.47 472 TYR B N 1
ATOM 8307 C CA . TYR B 1 472 ? 42.275 33.216 -65.070 1.00 17.53 472 TYR B CA 1
ATOM 8308 C C . TYR B 1 472 ? 41.528 32.477 -66.153 1.00 18.43 472 TYR B C 1
ATOM 8309 O O . TYR B 1 472 ? 40.290 32.455 -66.164 1.00 16.91 472 TYR B O 1
ATOM 8318 N N . GLY B 1 473 ? 42.286 31.884 -67.071 1.00 15.02 473 GLY B N 1
ATOM 8319 C CA . GLY B 1 473 ? 41.732 31.058 -68.119 1.00 17.75 473 GLY B CA 1
ATOM 8320 C C . GLY B 1 473 ? 41.504 31.774 -69.435 1.00 22.17 473 GLY B C 1
ATOM 8321 O O . GLY B 1 473 ? 41.191 31.110 -70.437 1.00 19.61 473 GLY B O 1
ATOM 8322 N N . TYR B 1 474 ? 41.625 33.102 -69.468 1.00 18.36 474 TYR B N 1
ATOM 8323 C CA . TYR B 1 474 ? 41.547 33.839 -70.723 1.00 18.84 474 TYR B CA 1
ATOM 8324 C C . TYR B 1 474 ? 42.955 33.945 -71.283 1.00 22.17 474 TYR B C 1
ATOM 8325 O O . TYR B 1 474 ? 43.803 34.672 -70.738 1.00 19.63 474 TYR B O 1
ATOM 8334 N N . ARG B 1 475 ? 43.194 33.216 -72.368 1.00 15.72 475 ARG B N 1
ATOM 8335 C CA . ARG B 1 475 ? 44.480 33.140 -73.035 1.00 20.14 475 ARG B CA 1
ATOM 8336 C C . ARG B 1 475 ? 44.253 33.334 -74.525 1.00 24.46 475 ARG B C 1
ATOM 8337 O O . ARG B 1 475 ? 43.295 32.797 -75.081 1.00 20.10 475 ARG B O 1
ATOM 8345 N N . THR B 1 476 ? 45.120 34.110 -75.169 1.00 19.61 476 THR B N 1
ATOM 8346 C CA . THR B 1 476 ? 44.918 34.320 -76.590 1.00 26.91 476 THR B CA 1
ATOM 8347 C C . THR B 1 476 ? 46.248 34.654 -77.246 1.00 26.13 476 THR B C 1
ATOM 8348 O O . THR B 1 476 ? 47.083 35.343 -76.631 1.00 21.68 476 THR B O 1
ATOM 8352 N N . PRO B 1 477 ? 46.481 34.148 -78.464 1.00 26.71 477 PRO B N 1
ATOM 8353 C CA . PRO B 1 477 ? 47.734 34.458 -79.176 1.00 23.74 477 PRO B CA 1
ATOM 8354 C C . PRO B 1 477 ? 47.950 35.946 -79.413 1.00 26.30 477 PRO B C 1
ATOM 8355 O O . PRO B 1 477 ? 49.100 36.355 -79.620 1.00 26.19 477 PRO B O 1
ATOM 8359 N N . ALA B 1 478 ? 46.898 36.774 -79.378 1.00 21.32 478 ALA B N 1
ATOM 8360 C CA . ALA B 1 478 ? 47.086 38.214 -79.542 1.00 22.16 478 ALA B CA 1
ATOM 8361 C C . ALA B 1 478 ? 47.676 38.887 -78.307 1.00 27.03 478 ALA B C 1
ATOM 8362 O O . ALA B 1 478 ? 48.066 40.056 -78.393 1.00 28.54 478 ALA B O 1
ATOM 8364 N N . HIS B 1 479 ? 47.748 38.194 -77.169 1.00 24.66 479 HIS B N 1
ATOM 8365 C CA . HIS B 1 479 ? 48.325 38.750 -75.939 1.00 26.37 479 HIS B CA 1
ATOM 8366 C C . HIS B 1 479 ? 47.669 40.071 -75.540 1.00 24.31 479 HIS B C 1
ATOM 8367 O O . HIS B 1 479 ? 48.341 40.983 -75.044 1.00 25.06 479 HIS B O 1
ATOM 8374 N N . VAL B 1 480 ? 46.351 40.183 -75.749 1.00 22.28 480 VAL B N 1
ATOM 8375 C CA . VAL B 1 480 ? 45.630 41.395 -75.341 1.00 25.31 480 VAL B CA 1
ATOM 8376 C C . VAL B 1 480 ? 45.633 41.542 -73.817 1.00 20.68 480 VAL B C 1
ATOM 8377 O O . VAL B 1 480 ? 45.847 40.595 -73.062 1.00 18.52 480 VAL B O 1
ATOM 8381 N N . LYS B 1 481 ? 45.382 42.763 -73.360 1.00 19.20 481 LYS B N 1
ATOM 8382 C CA . LYS B 1 481 ? 45.275 42.980 -71.936 1.00 18.44 481 LYS B CA 1
ATOM 8383 C C . LYS B 1 481 ? 44.095 42.195 -71.374 1.00 21.81 481 LYS B C 1
ATOM 8384 O O . LYS B 1 481 ? 43.059 42.028 -72.038 1.00 19.49 481 LYS B O 1
ATOM 8390 N N . TRP B 1 482 ? 44.289 41.682 -70.155 1.00 18.40 482 TRP B N 1
ATOM 8391 C CA . TRP B 1 482 ? 43.453 40.745 -69.396 1.00 19.27 482 TRP B CA 1
ATOM 8392 C C . TRP B 1 482 ? 43.770 39.289 -69.752 1.00 18.44 482 TRP B C 1
ATOM 8393 O O . TRP B 1 482 ? 43.334 38.390 -69.038 1.00 17.96 482 TRP B O 1
ATOM 8404 N N . SER B 1 483 ? 44.514 39.028 -70.827 1.00 19.48 483 SER B N 1
ATOM 8405 C CA . SER B 1 483 ? 44.964 37.666 -71.075 1.00 19.09 483 SER B CA 1
ATOM 8406 C C . SER B 1 483 ? 46.104 37.324 -70.118 1.00 19.25 483 SER B C 1
ATOM 8407 O O . SER B 1 483 ? 46.834 38.201 -69.638 1.00 19.62 483 SER B O 1
ATOM 8410 N N . GLU B 1 484 ? 46.222 36.037 -69.800 1.00 18.88 484 GLU B N 1
ATOM 8411 C CA . GLU B 1 484 ? 47.296 35.609 -68.917 1.00 19.06 484 GLU B CA 1
ATOM 8412 C C . GLU B 1 484 ? 48.658 35.841 -69.560 1.00 22.63 484 GLU B C 1
ATOM 8413 O O . GLU B 1 484 ? 49.624 36.166 -68.858 1.00 20.07 484 GLU B O 1
ATOM 8419 N N . GLU B 1 485 ? 48.752 35.701 -70.892 1.00 19.12 485 GLU B N 1
ATOM 8420 C CA . GLU B 1 485 ? 50.023 35.956 -71.575 1.00 21.87 485 GLU B CA 1
ATOM 8421 C C . GLU B 1 485 ? 50.451 37.403 -71.429 1.00 23.59 485 GLU B C 1
ATOM 8422 O O . GLU B 1 485 ? 51.636 37.684 -71.205 1.00 24.74 485 GLU B O 1
ATOM 8428 N N . TYR B 1 486 ? 49.512 38.347 -71.541 1.00 18.95 486 TYR B N 1
ATOM 8429 C CA . TYR B 1 486 ? 49.938 39.726 -71.362 1.00 18.60 486 TYR B CA 1
ATOM 8430 C C . TYR B 1 486 ? 50.466 39.942 -69.950 1.00 24.60 486 TYR B C 1
ATOM 8431 O O . TYR B 1 486 ? 51.487 40.613 -69.761 1.00 21.42 486 TYR B O 1
ATOM 8440 N N . GLN B 1 487 ? 49.801 39.361 -68.944 1.00 22.93 487 GLN B N 1
ATOM 8441 C CA . GLN B 1 487 ? 50.263 39.541 -67.575 1.00 17.88 487 GLN B CA 1
ATOM 8442 C C . GLN B 1 487 ? 51.678 39.009 -67.399 1.00 18.63 487 GLN B C 1
ATOM 8443 O O . GLN B 1 487 ? 52.469 39.579 -66.644 1.00 22.65 487 GLN B O 1
ATOM 8449 N N . VAL B 1 488 ? 52.009 37.906 -68.077 1.00 19.44 488 VAL B N 1
ATOM 8450 C CA . VAL B 1 488 ? 53.364 37.355 -68.035 1.00 19.21 488 VAL B CA 1
ATOM 8451 C C . VAL B 1 488 ? 54.383 38.389 -68.508 1.00 22.15 488 VAL B C 1
ATOM 8452 O O . VAL B 1 488 ? 55.391 38.648 -67.841 1.00 20.53 488 VAL B O 1
ATOM 8456 N N . GLN B 1 489 ? 54.157 38.974 -69.682 1.00 22.44 489 GLN B N 1
ATOM 8457 C CA . GLN B 1 489 ? 55.159 39.909 -70.188 1.00 28.34 489 GLN B CA 1
ATOM 8458 C C . GLN B 1 489 ? 55.182 41.201 -69.376 1.00 26.48 489 GLN B C 1
ATOM 8459 O O . GLN B 1 489 ? 56.253 41.786 -69.184 1.00 25.00 489 GLN B O 1
ATOM 8465 N N . ALA B 1 490 ? 54.034 41.644 -68.862 1.00 22.77 490 ALA B N 1
ATOM 8466 C CA . ALA B 1 490 ? 54.032 42.825 -68.005 1.00 23.23 490 ALA B CA 1
ATOM 8467 C C . ALA B 1 490 ? 54.880 42.601 -66.756 1.00 23.03 490 ALA B C 1
ATOM 8468 O O . ALA B 1 490 ? 55.762 43.409 -66.447 1.00 22.30 490 ALA B O 1
ATOM 8470 N N . LEU B 1 491 ? 54.628 41.507 -66.020 1.00 19.89 491 LEU B N 1
ATOM 8471 C CA . LEU B 1 491 ? 55.341 41.305 -64.760 1.00 21.84 491 LEU B CA 1
ATOM 8472 C C . LEU B 1 491 ? 56.831 41.125 -64.998 1.00 22.89 491 LEU B C 1
ATOM 8473 O O . LEU B 1 491 ? 57.655 41.624 -64.226 1.00 21.64 491 LEU B O 1
ATOM 8478 N N . LYS B 1 492 ? 57.195 40.410 -66.063 1.00 25.51 492 LYS B N 1
ATOM 8479 C CA . LYS B 1 492 ? 58.605 40.226 -66.378 1.00 24.06 492 LYS B CA 1
ATOM 8480 C C . LYS B 1 492 ? 59.298 41.578 -66.521 1.00 23.52 492 LYS B C 1
ATOM 8481 O O . LYS B 1 492 ? 60.305 41.844 -65.852 1.00 25.59 492 LYS B O 1
ATOM 8487 N N . GLU B 1 493 ? 58.717 42.479 -67.319 1.00 23.90 493 GLU B N 1
ATOM 8488 C CA . GLU B 1 493 ? 59.310 43.801 -67.490 1.00 25.38 493 GLU B CA 1
ATOM 8489 C C . GLU B 1 493 ? 59.324 44.588 -66.187 1.00 25.79 493 GLU B C 1
ATOM 8490 O O . GLU B 1 493 ? 60.294 45.298 -65.897 1.00 27.64 493 GLU B O 1
ATOM 8496 N N . GLN B 1 494 ? 58.239 44.515 -65.411 1.00 23.82 494 GLN B N 1
ATOM 8497 C CA . GLN B 1 494 ? 58.149 45.311 -64.187 1.00 22.52 494 GLN B CA 1
ATOM 8498 C C . GLN B 1 494 ? 59.194 44.875 -63.173 1.00 23.95 494 GLN B C 1
ATOM 8499 O O . GLN B 1 494 ? 59.882 45.711 -62.580 1.00 25.49 494 GLN B O 1
ATOM 8505 N N . LEU B 1 495 ? 59.334 43.565 -62.964 1.00 20.60 495 LEU B N 1
ATOM 8506 C CA . LEU B 1 495 ? 60.276 43.092 -61.972 1.00 22.37 495 LEU B CA 1
ATOM 8507 C C . LEU B 1 495 ? 61.708 43.392 -62.399 1.00 26.38 495 LEU B C 1
ATOM 8508 O O . LEU B 1 495 ? 62.521 43.827 -61.581 1.00 26.22 495 LEU B O 1
ATOM 8513 N N . GLN B 1 496 ? 62.025 43.185 -63.678 1.00 26.92 496 GLN B N 1
ATOM 8514 C CA . GLN B 1 496 ? 63.356 43.517 -64.176 1.00 29.58 496 GLN B CA 1
ATOM 8515 C C . GLN B 1 496 ? 63.698 44.971 -63.862 1.00 32.32 496 GLN B C 1
ATOM 8516 O O . GLN B 1 496 ? 64.812 45.277 -63.424 1.00 32.19 496 GLN B O 1
ATOM 8522 N N . ALA B 1 497 ? 62.726 45.867 -64.010 1.00 28.72 497 ALA B N 1
ATOM 8523 C CA . ALA B 1 497 ? 62.983 47.289 -63.825 1.00 31.99 497 ALA B CA 1
ATOM 8524 C C . ALA B 1 497 ? 63.193 47.643 -62.353 1.00 34.23 497 ALA B C 1
ATOM 8525 O O . ALA B 1 497 ? 64.144 48.361 -62.012 1.00 32.56 497 ALA B O 1
ATOM 8527 N N . VAL B 1 498 ? 62.328 47.145 -61.458 1.00 27.66 498 VAL B N 1
ATOM 8528 C CA . VAL B 1 498 ? 62.480 47.513 -60.051 1.00 30.27 498 VAL B CA 1
ATOM 8529 C C . VAL B 1 498 ? 63.757 46.934 -59.455 1.00 31.96 498 VAL B C 1
ATOM 8530 O O . VAL B 1 498 ? 64.372 47.551 -58.576 1.00 26.88 498 VAL B O 1
ATOM 8534 N N . PHE B 1 499 ? 64.169 45.740 -59.879 1.00 29.45 499 PHE B N 1
ATOM 8535 C CA . PHE B 1 499 ? 65.358 45.169 -59.267 1.00 27.61 499 PHE B CA 1
ATOM 8536 C C . PHE B 1 499 ? 66.654 45.710 -59.871 1.00 32.72 499 PHE B C 1
ATOM 8537 O O . PHE B 1 499 ? 67.732 45.417 -59.349 1.00 36.55 499 PHE B O 1
ATOM 8545 N N . SER B 1 500 ? 66.589 46.503 -60.934 1.00 28.51 500 SER B N 1
ATOM 8546 C CA . SER B 1 500 ? 67.780 47.147 -61.467 1.00 32.52 500 SER B CA 1
ATOM 8547 C C . SER B 1 500 ? 67.752 48.656 -61.263 1.00 38.78 500 SER B C 1
ATOM 8548 O O . SER B 1 500 ? 68.626 49.357 -61.782 1.00 37.08 500 SER B O 1
ATOM 8551 N N . ARG B 1 501 ? 66.770 49.172 -60.511 1.00 33.13 501 ARG B N 1
ATOM 8552 C CA . ARG B 1 501 ? 66.677 50.602 -60.232 1.00 31.45 501 ARG B CA 1
ATOM 8553 C C . ARG B 1 501 ? 67.569 50.924 -59.034 1.00 35.17 501 ARG B C 1
ATOM 8554 O O . ARG B 1 501 ? 67.253 50.573 -57.891 1.00 33.57 501 ARG B O 1
ATOM 8562 N N . GLU B 1 502 ? 68.702 51.566 -59.297 1.00 35.62 502 GLU B N 1
ATOM 8563 C CA . GLU B 1 502 ? 69.621 51.915 -58.223 1.00 36.36 502 GLU B CA 1
ATOM 8564 C C . GLU B 1 502 ? 68.917 52.813 -57.215 1.00 34.03 502 GLU B C 1
ATOM 8565 O O . GLU B 1 502 ? 68.268 53.794 -57.588 1.00 35.06 502 GLU B O 1
ATOM 8571 N N . GLY B 1 503 ? 69.030 52.458 -55.936 1.00 34.68 503 GLY B N 1
ATOM 8572 C CA . GLY B 1 503 ? 68.372 53.177 -54.865 1.00 34.49 503 GLY B CA 1
ATOM 8573 C C . GLY B 1 503 ? 67.039 52.601 -54.415 1.00 32.21 503 GLY B C 1
ATOM 8574 O O . GLY B 1 503 ? 66.469 53.098 -53.440 1.00 33.42 503 GLY B O 1
ATOM 8575 N N . CYS B 1 504 ? 66.522 51.581 -55.087 1.00 34.05 504 CYS B N 1
ATOM 8576 C CA . CYS B 1 504 ? 65.244 50.980 -54.724 1.00 26.07 504 CYS B CA 1
ATOM 8577 C C . CYS B 1 504 ? 65.507 49.721 -53.920 1.00 23.61 504 CYS B C 1
ATOM 8578 O O . CYS B 1 504 ? 66.301 48.876 -54.337 1.00 26.28 504 CYS B O 1
ATOM 8581 N N . SER B 1 505 ? 64.866 49.608 -52.752 1.00 24.76 505 SER B N 1
ATOM 8582 C CA . SER B 1 505 ? 65.114 48.470 -51.876 1.00 24.33 505 SER B CA 1
ATOM 8583 C C . SER B 1 505 ? 64.286 47.226 -52.209 1.00 25.74 505 SER B C 1
ATOM 8584 O O . SER B 1 505 ? 64.432 46.213 -51.509 1.00 24.45 505 SER B O 1
ATOM 8587 N N . GLY B 1 506 ? 63.429 47.259 -53.224 1.00 23.18 506 GLY B N 1
ATOM 8588 C CA . GLY B 1 506 ? 62.578 46.123 -53.516 1.00 24.85 506 GLY B CA 1
ATOM 8589 C C . GLY B 1 506 ? 61.144 46.547 -53.805 1.00 24.94 506 GLY B C 1
ATOM 8590 O O . GLY B 1 506 ? 60.862 47.716 -54.075 1.00 24.37 506 GLY B O 1
ATOM 8591 N N . VAL B 1 507 ? 60.229 45.577 -53.721 1.00 24.07 507 VAL B N 1
ATOM 8592 C CA . VAL B 1 507 ? 58.916 45.705 -54.340 1.00 23.80 507 VAL B CA 1
ATOM 8593 C C . VAL B 1 507 ? 57.899 44.817 -53.629 1.00 23.87 507 VAL B C 1
ATOM 8594 O O . VAL B 1 507 ? 58.218 43.723 -53.152 1.00 25.26 507 VAL B O 1
ATOM 8598 N N . TYR B 1 508 ? 56.663 45.305 -53.561 1.00 22.84 508 TYR B N 1
ATOM 8599 C CA . TYR B 1 508 ? 55.493 44.499 -53.249 1.00 23.54 508 TYR B CA 1
ATOM 8600 C C . TYR B 1 508 ? 54.679 44.358 -54.526 1.00 20.62 508 TYR B C 1
ATOM 8601 O O . TYR B 1 508 ? 54.199 45.355 -55.077 1.00 23.22 508 TYR B O 1
ATOM 8610 N N . ILE B 1 509 ? 54.563 43.132 -55.023 1.00 18.93 509 ILE B N 1
ATOM 8611 C CA . ILE B 1 509 ? 53.719 42.914 -56.198 1.00 25.09 509 ILE B CA 1
ATOM 8612 C C . ILE B 1 509 ? 52.262 43.125 -55.807 1.00 20.15 509 ILE B C 1
ATOM 8613 O O . ILE B 1 509 ? 51.812 42.675 -54.743 1.00 20.24 509 ILE B O 1
ATOM 8618 N N . TRP B 1 510 ? 51.530 43.862 -56.626 1.00 20.71 510 TRP B N 1
ATOM 8619 C CA . TRP B 1 510 ? 50.078 43.918 -56.499 1.00 20.84 510 TRP B CA 1
ATOM 8620 C C . TRP B 1 510 ? 49.511 42.931 -57.521 1.00 17.94 510 TRP B C 1
ATOM 8621 O O . TRP B 1 510 ? 49.619 43.170 -58.722 1.00 18.23 510 TRP B O 1
ATOM 8632 N N . GLN B 1 511 ? 48.925 41.813 -57.069 1.00 17.96 511 GLN B N 1
ATOM 8633 C CA . GLN B 1 511 ? 48.800 41.379 -55.683 1.00 19.48 511 GLN B CA 1
ATOM 8634 C C . GLN B 1 511 ? 48.845 39.837 -55.650 1.00 20.19 511 GLN B C 1
ATOM 8635 O O . GLN B 1 511 ? 48.974 39.180 -56.685 1.00 17.96 511 GLN B O 1
ATOM 8641 N N . PHE B 1 512 ? 48.741 39.263 -54.453 1.00 19.04 512 PHE B N 1
ATOM 8642 C CA . PHE B 1 512 ? 48.892 37.820 -54.322 1.00 18.27 512 PHE B CA 1
ATOM 8643 C C . PHE B 1 512 ? 47.750 37.069 -55.009 1.00 20.84 512 PHE B C 1
ATOM 8644 O O . PHE B 1 512 ? 47.997 36.125 -55.771 1.00 18.04 512 PHE B O 1
ATOM 8652 N N . CYS B 1 513 ? 46.491 37.455 -54.744 1.00 13.86 513 CYS B N 1
ATOM 8653 C CA . CYS B 1 513 ? 45.345 36.721 -55.289 1.00 17.52 513 CYS B CA 1
ATOM 8654 C C . CYS B 1 513 ? 44.271 37.688 -55.761 1.00 14.89 513 CYS B C 1
ATOM 8655 O O . CYS B 1 513 ? 44.239 38.847 -55.356 1.00 17.77 513 CYS B O 1
ATOM 8658 N N . ASP B 1 514 ? 43.373 37.199 -56.612 1.00 15.31 514 ASP B N 1
ATOM 8659 C CA . ASP B 1 514 ? 42.216 38.006 -56.991 1.00 15.69 514 ASP B CA 1
ATOM 8660 C C . ASP B 1 514 ? 41.338 38.231 -55.766 1.00 17.02 514 ASP B C 1
ATOM 8661 O O . ASP B 1 514 ? 41.230 37.366 -54.895 1.00 18.24 514 ASP B O 1
ATOM 8666 N N . VAL B 1 515 ? 40.687 39.395 -55.720 1.00 16.93 515 VAL B N 1
ATOM 8667 C CA . VAL B 1 515 ? 39.947 39.862 -54.548 1.00 13.12 515 VAL B CA 1
ATOM 8668 C C . VAL B 1 515 ? 38.583 40.398 -54.978 1.00 17.11 515 VAL B C 1
ATOM 8669 O O . VAL B 1 515 ? 38.494 41.201 -55.917 1.00 18.94 515 VAL B O 1
ATOM 8673 N N . ARG B 1 516 ? 37.535 39.988 -54.257 1.00 19.06 516 ARG B N 1
ATOM 8674 C CA . ARG B 1 516 ? 36.203 40.566 -54.420 1.00 21.13 516 ARG B CA 1
ATOM 8675 C C . ARG B 1 516 ? 36.221 42.049 -54.081 1.00 18.72 516 ARG B C 1
ATOM 8676 O O . ARG B 1 516 ? 36.855 42.467 -53.113 1.00 20.82 516 ARG B O 1
ATOM 8684 N N . VAL B 1 517 ? 35.517 42.853 -54.870 1.00 16.90 517 VAL B N 1
ATOM 8685 C CA . VAL B 1 517 ? 35.429 44.289 -54.622 1.00 17.34 517 VAL B CA 1
ATOM 8686 C C . VAL B 1 517 ? 33.955 44.698 -54.544 1.00 21.41 517 VAL B C 1
ATOM 8687 O O . VAL B 1 517 ? 33.054 43.879 -54.716 1.00 19.39 517 VAL B O 1
ATOM 8691 N N . CYS B 1 518 ? 33.714 45.981 -54.254 1.00 24.84 518 CYS B N 1
ATOM 8692 C CA . CYS B 1 518 ? 32.345 46.489 -54.166 1.00 23.45 518 CYS B CA 1
ATOM 8693 C C . CYS B 1 518 ? 31.726 46.656 -55.556 1.00 24.19 518 CYS B C 1
ATOM 8694 O O . CYS B 1 518 ? 32.419 46.855 -56.557 1.00 21.54 518 CYS B O 1
ATOM 8697 N N . ASP B 1 519 ? 30.389 46.608 -55.595 1.00 23.54 519 ASP B N 1
ATOM 8698 C CA . ASP B 1 519 ? 29.657 46.669 -56.864 1.00 21.48 519 ASP B CA 1
ATOM 8699 C C . ASP B 1 519 ? 29.918 47.961 -57.634 1.00 24.69 519 ASP B C 1
ATOM 8700 O O . ASP B 1 519 ? 29.948 47.947 -58.865 1.00 23.13 519 ASP B O 1
ATOM 8705 N N . SER B 1 520 ? 30.109 49.081 -56.940 1.00 22.24 520 SER B N 1
ATOM 8706 C CA . SER B 1 520 ? 30.298 50.344 -57.644 1.00 27.30 520 SER B CA 1
ATOM 8707 C C . SER B 1 520 ? 31.594 50.391 -58.448 1.00 25.93 520 SER B C 1
ATOM 8708 O O . SER B 1 520 ? 31.763 51.319 -59.241 1.00 27.13 520 SER B O 1
ATOM 8711 N N . TRP B 1 521 ? 32.509 49.438 -58.256 1.00 23.89 521 TRP B N 1
ATOM 8712 C CA . TRP B 1 521 ? 33.746 49.360 -59.027 1.00 23.59 521 TRP B CA 1
ATOM 8713 C C . TRP B 1 521 ? 33.633 48.449 -60.250 1.00 23.99 521 TRP B C 1
ATOM 8714 O O . TRP B 1 521 ? 34.626 48.265 -60.971 1.00 23.42 521 TRP B O 1
ATOM 8725 N N . PHE B 1 522 ? 32.452 47.868 -60.492 1.00 23.41 522 PHE B N 1
ATOM 8726 C CA . PHE B 1 522 ? 32.296 46.876 -61.554 1.00 23.63 522 PHE B CA 1
ATOM 8727 C C . PHE B 1 522 ? 32.850 47.364 -62.897 1.00 22.08 522 PHE B C 1
ATOM 8728 O O . PHE B 1 522 ? 33.382 46.571 -63.676 1.00 21.70 522 PHE B O 1
ATOM 8736 N N . GLY B 1 523 ? 32.726 48.663 -63.189 1.00 25.18 523 GLY B N 1
ATOM 8737 C CA . GLY B 1 523 ? 33.030 49.143 -64.531 1.00 20.58 523 GLY B CA 1
ATOM 8738 C C . GLY B 1 523 ? 34.463 48.877 -64.953 1.00 25.86 523 GLY B C 1
ATOM 8739 O O . GLY B 1 523 ? 34.734 48.608 -66.128 1.00 23.92 523 GLY B O 1
ATOM 8740 N N . SER B 1 524 ? 35.393 48.923 -64.002 1.00 24.01 524 SER B N 1
ATOM 8741 C CA . SER B 1 524 ? 36.806 48.726 -64.271 1.00 22.47 524 SER B CA 1
ATOM 8742 C C . SER B 1 524 ? 37.337 47.461 -63.627 1.00 19.50 524 SER B C 1
ATOM 8743 O O . SER B 1 524 ? 38.559 47.292 -63.530 1.00 20.65 524 SER B O 1
ATOM 8746 N N . ARG B 1 525 ? 36.450 46.569 -63.192 1.00 19.93 525 ARG B N 1
ATOM 8747 C CA . ARG B 1 525 ? 36.812 45.383 -62.423 1.00 18.54 525 ARG B CA 1
ATOM 8748 C C . ARG B 1 525 ? 36.050 44.198 -63.001 1.00 19.62 525 ARG B C 1
ATOM 8749 O O . ARG B 1 525 ? 34.929 43.892 -62.569 1.00 20.01 525 ARG B O 1
ATOM 8757 N N . PRO B 1 526 ? 36.611 43.529 -64.004 1.00 20.99 526 PRO B N 1
ATOM 8758 C CA . PRO B 1 526 ? 35.972 42.321 -64.530 1.00 20.66 526 PRO B CA 1
ATOM 8759 C C . PRO B 1 526 ? 35.559 41.398 -63.391 1.00 19.99 526 PRO B C 1
ATOM 8760 O O . PRO B 1 526 ? 36.281 41.250 -62.397 1.00 18.62 526 PRO B O 1
ATOM 8764 N N . ARG B 1 527 ? 34.372 40.796 -63.530 1.00 19.21 527 ARG B N 1
ATOM 8765 C CA . ARG B 1 527 ? 33.838 39.840 -62.559 1.00 19.02 527 ARG B CA 1
ATOM 8766 C C . ARG B 1 527 ? 33.560 40.473 -61.185 1.00 20.96 527 ARG B C 1
ATOM 8767 O O . ARG B 1 527 ? 33.397 39.750 -60.194 1.00 20.48 527 ARG B O 1
ATOM 8775 N N . THR B 1 528 ? 33.484 41.809 -61.111 1.00 19.14 528 THR B N 1
ATOM 8776 C CA . THR B 1 528 ? 33.474 42.543 -59.835 1.00 19.22 528 THR B CA 1
ATOM 8777 C C . THR B 1 528 ? 34.573 41.994 -58.925 1.00 20.27 528 THR B C 1
ATOM 8778 O O . THR B 1 528 ? 34.373 41.700 -57.739 1.00 18.68 528 THR B O 1
ATOM 8782 N N . MET B 1 529 ? 35.743 41.783 -59.528 1.00 16.09 529 MET B N 1
ATOM 8783 C CA . MET B 1 529 ? 36.926 41.320 -58.831 1.00 18.44 529 MET B CA 1
ATOM 8784 C C . MET B 1 529 ? 38.065 42.263 -59.189 1.00 19.24 529 MET B C 1
ATOM 8785 O O . MET B 1 529 ? 38.074 42.850 -60.273 1.00 17.11 529 MET B O 1
ATOM 8790 N N . ASN B 1 530 ? 39.034 42.396 -58.295 1.00 18.59 530 ASN B N 1
ATOM 8791 C CA . ASN B 1 530 ? 40.331 42.952 -58.676 1.00 18.97 530 ASN B CA 1
ATOM 8792 C C . ASN B 1 530 ? 41.165 41.774 -59.188 1.00 17.08 530 ASN B C 1
ATOM 8793 O O . ASN B 1 530 ? 41.472 40.846 -58.433 1.00 20.13 530 ASN B O 1
ATOM 8798 N N . ASN B 1 531 ? 41.509 41.791 -60.474 1.00 21.11 531 ASN B N 1
ATOM 8799 C CA . ASN B 1 531 ? 42.059 40.618 -61.150 1.00 20.41 531 ASN B CA 1
ATOM 8800 C C . ASN B 1 531 ? 43.576 40.645 -61.309 1.00 17.69 531 ASN B C 1
ATOM 8801 O O . ASN B 1 531 ? 44.112 39.960 -62.194 1.00 18.61 531 ASN B O 1
ATOM 8806 N N . LYS B 1 532 ? 44.291 41.377 -60.470 1.00 21.47 532 LYS B N 1
ATOM 8807 C CA . LYS B 1 532 ? 45.737 41.450 -60.620 1.00 16.27 532 LYS B CA 1
ATOM 8808 C C . LYS B 1 532 ? 46.459 40.409 -59.781 1.00 20.92 532 LYS B C 1
ATOM 8809 O O . LYS B 1 532 ? 47.678 40.504 -59.608 1.00 22.61 532 LYS B O 1
ATOM 8815 N N . GLY B 1 533 ? 45.741 39.430 -59.234 1.00 19.81 533 GLY B N 1
ATOM 8816 C CA . GLY B 1 533 ? 46.405 38.354 -58.520 1.00 16.86 533 GLY B CA 1
ATOM 8817 C C . GLY B 1 533 ? 47.367 37.579 -59.408 1.00 16.72 533 GLY B C 1
ATOM 8818 O O . GLY B 1 533 ? 47.165 37.419 -60.615 1.00 18.08 533 GLY B O 1
ATOM 8819 N N . ILE B 1 534 ? 48.427 37.074 -58.787 1.00 18.60 534 ILE B N 1
ATOM 8820 C CA . ILE B 1 534 ? 49.291 36.114 -59.459 1.00 18.84 534 ILE B CA 1
ATOM 8821 C C . ILE B 1 534 ? 48.717 34.695 -59.355 1.00 17.37 534 ILE B C 1
ATOM 8822 O O . ILE B 1 534 ? 49.016 33.841 -60.194 1.00 17.02 534 ILE B O 1
ATOM 8827 N N . VAL B 1 535 ? 47.940 34.408 -58.307 1.00 16.71 535 VAL B N 1
ATOM 8828 C CA . VAL B 1 535 ? 47.005 33.284 -58.278 1.00 17.55 535 VAL B CA 1
ATOM 8829 C C . VAL B 1 535 ? 45.602 33.878 -58.374 1.00 16.94 535 VAL B C 1
ATOM 8830 O O . VAL B 1 535 ? 45.383 35.052 -58.061 1.00 17.33 535 VAL B O 1
ATOM 8834 N N . ASP B 1 536 ? 44.639 33.075 -58.823 1.00 15.56 536 ASP B N 1
ATOM 8835 C CA . ASP B 1 536 ? 43.274 33.607 -58.828 1.00 18.95 536 ASP B CA 1
ATOM 8836 C C . ASP B 1 536 ? 42.646 33.488 -57.431 1.00 17.26 536 ASP B C 1
ATOM 8837 O O . ASP B 1 536 ? 43.307 33.115 -56.452 1.00 20.06 536 ASP B O 1
ATOM 8842 N N . GLU B 1 537 ? 41.350 33.820 -57.323 1.00 17.20 537 GLU B N 1
ATOM 8843 C CA . GLU B 1 537 ? 40.713 33.821 -56.004 1.00 18.65 537 GLU B CA 1
ATOM 8844 C C . GLU B 1 537 ? 40.672 32.426 -55.397 1.00 19.60 537 GLU B C 1
ATOM 8845 O O . GLU B 1 537 ? 40.590 32.301 -54.170 1.00 19.55 537 GLU B O 1
ATOM 8851 N N . TYR B 1 538 ? 40.741 31.375 -56.220 1.00 18.41 538 TYR B N 1
ATOM 8852 C CA . TYR B 1 538 ? 40.819 30.005 -55.720 1.00 20.41 538 TYR B CA 1
ATOM 8853 C C . TYR B 1 538 ? 42.250 29.528 -55.582 1.00 17.07 538 TYR B C 1
ATOM 8854 O O . TYR B 1 538 ? 42.468 28.328 -55.466 1.00 15.50 538 TYR B O 1
ATOM 8863 N N . ARG B 1 539 ? 43.225 30.437 -55.634 1.00 15.94 539 ARG B N 1
ATOM 8864 C CA . ARG B 1 539 ? 44.620 30.111 -55.389 1.00 22.97 539 ARG B CA 1
ATOM 8865 C C . ARG B 1 539 ? 45.212 29.239 -56.492 1.00 19.35 539 ARG B C 1
ATOM 8866 O O . ARG B 1 539 ? 46.213 28.548 -56.266 1.00 20.34 539 ARG B O 1
ATOM 8874 N N . ARG B 1 540 ? 44.592 29.236 -57.665 1.00 19.53 540 ARG B N 1
ATOM 8875 C CA . ARG B 1 540 ? 45.142 28.563 -58.843 1.00 22.61 540 ARG B CA 1
ATOM 8876 C C . ARG B 1 540 ? 46.200 29.451 -59.497 1.00 17.67 540 ARG B C 1
ATOM 8877 O O . ARG B 1 540 ? 45.959 30.642 -59.685 1.00 17.10 540 ARG B O 1
ATOM 8885 N N . PRO B 1 541 ? 47.377 28.917 -59.838 1.00 18.39 541 PRO B N 1
ATOM 8886 C CA . PRO B 1 541 ? 48.431 29.764 -60.430 1.00 18.01 541 PRO B CA 1
ATOM 8887 C C . PRO B 1 541 ? 48.106 30.193 -61.849 1.00 21.62 541 PRO B C 1
ATOM 8888 O O . PRO B 1 541 ? 47.779 29.365 -62.703 1.00 19.92 541 PRO B O 1
ATOM 8892 N N . LYS B 1 542 ? 48.217 31.498 -62.095 1.00 18.87 542 LYS B N 1
ATOM 8893 C CA . LYS B 1 542 ? 48.170 32.052 -63.438 1.00 19.37 542 LYS B CA 1
ATOM 8894 C C . LYS B 1 542 ? 49.521 31.832 -64.120 1.00 19.52 542 LYS B C 1
ATOM 8895 O O . LYS B 1 542 ? 50.512 31.466 -63.478 1.00 16.22 542 LYS B O 1
ATOM 8901 N N . LEU B 1 543 ? 49.562 32.031 -65.446 1.00 16.24 543 LEU B N 1
ATOM 8902 C CA . LEU B 1 543 ? 50.826 31.827 -66.159 1.00 18.15 543 LEU B CA 1
ATOM 8903 C C . LEU B 1 543 ? 51.951 32.673 -65.553 1.00 21.14 543 LEU B C 1
ATOM 8904 O O . LEU B 1 543 ? 53.076 32.188 -65.388 1.00 21.14 543 LEU B O 1
ATOM 8909 N N . ALA B 1 544 ? 51.658 33.927 -65.176 1.00 16.49 544 ALA B N 1
ATOM 8910 C CA . ALA B 1 544 ? 52.688 34.811 -64.614 1.00 20.10 544 ALA B CA 1
ATOM 8911 C C . ALA B 1 544 ? 53.249 34.332 -63.275 1.00 21.47 544 ALA B C 1
ATOM 8912 O O . ALA B 1 544 ? 54.248 34.890 -62.813 1.00 23.93 544 ALA B O 1
ATOM 8914 N N . TYR B 1 545 ? 52.640 33.325 -62.643 1.00 22.03 545 TYR B N 1
ATOM 8915 C CA . TYR B 1 545 ? 53.223 32.710 -61.456 1.00 20.42 545 TYR B CA 1
ATOM 8916 C C . TYR B 1 545 ? 54.671 32.292 -61.695 1.00 26.42 545 TYR B C 1
ATOM 8917 O O . TYR B 1 545 ? 55.525 32.465 -60.818 1.00 19.97 545 TYR B O 1
ATOM 8926 N N . GLU B 1 546 ? 54.971 31.754 -62.888 1.00 24.04 546 GLU B N 1
ATOM 8927 C CA . GLU B 1 546 ? 56.312 31.230 -63.132 1.00 26.63 546 GLU B CA 1
ATOM 8928 C C . GLU B 1 546 ? 57.306 32.363 -63.337 1.00 24.23 546 GLU B C 1
ATOM 8929 O O . GLU B 1 546 ? 58.462 32.266 -62.907 1.00 26.47 546 GLU B O 1
ATOM 8935 N N . VAL B 1 547 ? 56.855 33.449 -63.968 1.00 24.81 547 VAL B N 1
ATOM 8936 C CA . VAL B 1 547 ? 57.675 34.645 -64.148 1.00 23.45 547 VAL B CA 1
ATOM 8937 C C . VAL B 1 547 ? 58.082 35.229 -62.804 1.00 27.98 547 VAL B C 1
ATOM 8938 O O . VAL B 1 547 ? 59.239 35.619 -62.598 1.00 23.72 547 VAL B O 1
ATOM 8942 N N . VAL B 1 548 ? 57.126 35.328 -61.878 1.00 23.76 548 VAL B N 1
ATOM 8943 C CA . VAL B 1 548 ? 57.417 35.910 -60.580 1.00 23.11 548 VAL B CA 1
ATOM 8944 C C . VAL B 1 548 ? 58.376 35.012 -59.820 1.00 26.03 548 VAL B C 1
ATOM 8945 O O . VAL B 1 548 ? 59.326 35.482 -59.188 1.00 23.26 548 VAL B O 1
ATOM 8949 N N . LYS B 1 549 ? 58.143 33.703 -59.891 1.00 23.95 549 LYS B N 1
ATOM 8950 C CA . LYS B 1 549 ? 58.971 32.750 -59.178 1.00 24.03 549 LYS B CA 1
ATOM 8951 C C . LYS B 1 549 ? 60.405 32.785 -59.692 1.00 26.44 549 LYS B C 1
ATOM 8952 O O . LYS B 1 549 ? 61.355 32.737 -58.902 1.00 25.64 549 LYS B O 1
ATOM 8958 N N . ASP B 1 550 ? 60.582 32.873 -61.013 1.00 26.12 550 ASP B N 1
ATOM 8959 C CA . ASP B 1 550 ? 61.932 32.929 -61.567 1.00 26.65 550 ASP B CA 1
ATOM 8960 C C . ASP B 1 550 ? 62.653 34.186 -61.123 1.00 28.45 550 ASP B C 1
ATOM 8961 O O . ASP B 1 550 ? 63.843 34.141 -60.793 1.00 31.36 550 ASP B O 1
ATOM 8966 N N . SER B 1 551 ? 61.947 35.320 -61.095 1.00 25.31 551 SER B N 1
ATOM 8967 C CA . SER B 1 551 ? 62.560 36.560 -60.641 1.00 22.38 551 SER B CA 1
ATOM 8968 C C . SER B 1 551 ? 62.944 36.482 -59.159 1.00 27.03 551 SER B C 1
ATOM 8969 O O . SER B 1 551 ? 64.114 36.637 -58.800 1.00 28.47 551 SER B O 1
ATOM 8972 N N . TYR B 1 552 ? 61.969 36.221 -58.285 1.00 20.99 552 TYR B N 1
ATOM 8973 C CA . TYR B 1 552 ? 62.214 36.329 -56.847 1.00 25.90 552 TYR B CA 1
ATOM 8974 C C . TYR B 1 552 ? 63.259 35.324 -56.378 1.00 26.24 552 TYR B C 1
ATOM 8975 O O . TYR B 1 552 ? 64.069 35.622 -55.494 1.00 26.59 552 TYR B O 1
ATOM 8984 N N . ARG B 1 553 ? 63.246 34.123 -56.949 1.00 27.94 553 ARG B N 1
ATOM 8985 C CA . ARG B 1 553 ? 64.187 33.090 -56.565 1.00 28.17 553 ARG B CA 1
ATOM 8986 C C . ARG B 1 553 ? 65.606 33.361 -57.061 1.00 30.77 553 ARG B C 1
ATOM 8987 O O . ARG B 1 553 ? 66.540 32.722 -56.571 1.00 37.07 553 ARG B O 1
ATOM 8995 N N . SER B 1 554 ? 65.796 34.276 -58.009 1.00 29.76 554 SER B N 1
ATOM 8996 C CA . SER B 1 554 ? 67.140 34.602 -58.473 1.00 31.95 554 SER B CA 1
ATOM 8997 C C . SER B 1 554 ? 67.845 35.622 -57.584 1.00 32.50 554 SER B C 1
ATOM 8998 O O . SER B 1 554 ? 68.997 35.966 -57.850 1.00 32.29 554 SER B O 1
ATOM 9001 N N . LEU B 1 555 ? 67.206 36.091 -56.526 1.00 32.92 555 LEU B N 1
ATOM 9002 C CA . LEU B 1 555 ? 67.730 37.190 -55.738 1.00 31.25 555 LEU B CA 1
ATOM 9003 C C . LEU B 1 555 ? 67.650 36.819 -54.270 1.00 32.86 555 LEU B C 1
ATOM 9004 O O . LEU B 1 555 ? 66.712 36.140 -53.848 1.00 35.03 555 LEU B O 1
ATOM 9009 N N . GLY B 1 556 ? 68.647 37.250 -53.491 1.00 31.32 556 GLY B N 1
ATOM 9010 C CA . GLY B 1 556 ? 68.665 36.969 -52.074 1.00 25.11 556 GLY B CA 1
ATOM 9011 C C . GLY B 1 556 ? 67.954 38.046 -51.268 1.00 31.33 556 GLY B C 1
ATOM 9012 O O . GLY B 1 556 ? 67.510 39.071 -51.783 1.00 29.81 556 GLY B O 1
ATOM 9013 N N . ASN B 1 557 ? 67.872 37.800 -49.964 1.00 29.28 557 ASN B N 1
ATOM 9014 C CA . ASN B 1 557 ? 67.216 38.729 -49.056 1.00 29.79 557 ASN B CA 1
ATOM 9015 C C . ASN B 1 557 ? 68.029 39.988 -48.806 1.00 30.44 557 ASN B C 1
ATOM 9016 O O . ASN B 1 557 ? 67.473 40.977 -48.316 1.00 31.34 557 ASN B O 1
ATOM 9021 N N . TYR B 1 558 ? 69.329 39.974 -49.096 1.00 32.99 558 TYR B N 1
ATOM 9022 C CA . TYR B 1 558 ? 70.209 41.092 -48.776 1.00 27.98 558 TYR B CA 1
ATOM 9023 C C . TYR B 1 558 ? 71.011 41.491 -50.003 1.00 35.51 558 TYR B C 1
ATOM 9024 O O . TYR B 1 558 ? 71.406 40.639 -50.806 1.00 34.78 558 TYR B O 1
ATOM 9033 N N . PHE B 1 559 ? 71.240 42.793 -50.147 1.00 35.76 559 PHE B N 1
ATOM 9034 C CA . PHE B 1 559 ? 72.141 43.271 -51.181 1.00 32.47 559 PHE B CA 1
ATOM 9035 C C . PHE B 1 559 ? 73.561 42.810 -50.874 1.00 46.86 559 PHE B C 1
ATOM 9036 O O . PHE B 1 559 ? 74.061 43.002 -49.760 1.00 46.57 559 PHE B O 1
ATOM 9044 N N . GLU B 1 560 ? 74.197 42.175 -51.855 1.00 49.15 560 GLU B N 1
ATOM 9045 C CA . GLU B 1 560 ? 75.589 41.766 -51.731 1.00 56.07 560 GLU B CA 1
ATOM 9046 C C . GLU B 1 560 ? 76.524 42.802 -52.350 1.00 55.81 560 GLU B C 1
ATOM 9047 O O . GLU B 1 560 ? 76.737 42.809 -53.559 1.00 56.77 560 GLU B O 1
ATOM 9053 N N . MET C 1 1 ? 31.885 32.785 -103.678 1.00 34.49 1 MET C N 1
ATOM 9054 C CA . MET C 1 1 ? 30.519 33.296 -103.617 1.00 35.93 1 MET C CA 1
ATOM 9055 C C . MET C 1 1 ? 30.499 34.766 -103.139 1.00 35.62 1 MET C C 1
ATOM 9056 O O . MET C 1 1 ? 31.128 35.133 -102.145 1.00 35.27 1 MET C O 1
ATOM 9061 N N . ILE C 1 2 ? 29.812 35.606 -103.911 1.00 32.98 2 ILE C N 1
ATOM 9062 C CA . ILE C 1 2 ? 29.699 37.033 -103.641 1.00 23.36 2 ILE C CA 1
ATOM 9063 C C . ILE C 1 2 ? 28.287 37.400 -103.199 1.00 26.01 2 ILE C C 1
ATOM 9064 O O . ILE C 1 2 ? 28.106 38.263 -102.340 1.00 27.69 2 ILE C O 1
ATOM 9069 N N . ARG C 1 3 ? 27.282 36.753 -103.799 1.00 25.25 3 ARG C N 1
ATOM 9070 C CA . ARG C 1 3 ? 25.856 36.942 -103.552 1.00 26.24 3 ARG C CA 1
ATOM 9071 C C . ARG C 1 3 ? 25.210 35.567 -103.571 1.00 24.33 3 ARG C C 1
ATOM 9072 O O . ARG C 1 3 ? 25.797 34.602 -104.066 1.00 27.27 3 ARG C O 1
ATOM 9080 N N . THR C 1 4 ? 23.976 35.481 -103.079 1.00 23.48 4 THR C N 1
ATOM 9081 C CA . THR C 1 4 ? 23.263 34.209 -103.129 1.00 23.12 4 THR C CA 1
ATOM 9082 C C . THR C 1 4 ? 22.597 33.944 -104.482 1.00 25.83 4 THR C C 1
ATOM 9083 O O . THR C 1 4 ? 21.977 32.887 -104.643 1.00 23.62 4 THR C O 1
ATOM 9087 N N . PHE C 1 5 ? 22.711 34.858 -105.449 1.00 22.66 5 PHE C N 1
ATOM 9088 C CA . PHE C 1 5 ? 22.206 34.653 -106.806 1.00 25.37 5 PHE C CA 1
ATOM 9089 C C . PHE C 1 5 ? 23.249 35.170 -107.794 1.00 26.23 5 PHE C C 1
ATOM 9090 O O . PHE C 1 5 ? 24.199 35.861 -107.412 1.00 23.53 5 PHE C O 1
ATOM 9098 N N . GLU C 1 6 ? 23.090 34.815 -109.074 1.00 31.37 6 GLU C N 1
ATOM 9099 C CA . GLU C 1 6 ? 23.991 35.308 -110.122 1.00 29.69 6 GLU C CA 1
ATOM 9100 C C . GLU C 1 6 ? 23.540 36.693 -110.553 1.00 27.44 6 GLU C C 1
ATOM 9101 O O . GLU C 1 6 ? 22.398 36.871 -110.986 1.00 30.66 6 GLU C O 1
ATOM 9107 N N . THR C 1 7 ? 24.418 37.679 -110.421 1.00 24.90 7 THR C N 1
ATOM 9108 C CA . THR C 1 7 ? 24.076 39.030 -110.839 1.00 28.06 7 THR C CA 1
ATOM 9109 C C . THR C 1 7 ? 24.362 39.292 -112.315 1.00 28.47 7 THR C C 1
ATOM 9110 O O . THR C 1 7 ? 24.121 40.412 -112.778 1.00 30.21 7 THR C O 1
ATOM 9114 N N . HIS C 1 8 ? 24.891 38.310 -113.048 1.00 26.91 8 HIS C N 1
ATOM 9115 C CA . HIS C 1 8 ? 25.240 38.481 -114.458 1.00 33.46 8 HIS C CA 1
ATOM 9116 C C . HIS C 1 8 ? 25.129 37.149 -115.183 1.00 32.49 8 HIS C C 1
ATOM 9117 O O . HIS C 1 8 ? 25.507 36.109 -114.646 1.00 35.95 8 HIS C O 1
ATOM 9124 N N . LYS C 1 9 ? 24.594 37.190 -116.392 1.00 33.72 9 LYS C N 1
ATOM 9125 C CA . LYS C 1 9 ? 24.651 36.081 -117.335 1.00 32.43 9 LYS C CA 1
ATOM 9126 C C . LYS C 1 9 ? 25.297 36.475 -118.653 1.00 32.01 9 LYS C C 1
ATOM 9127 O O . LYS C 1 9 ? 26.023 35.675 -119.241 1.00 32.43 9 LYS C O 1
ATOM 9133 N N . ILE C 1 10 ? 25.071 37.700 -119.125 1.00 29.09 10 ILE C N 1
ATOM 9134 C CA . ILE C 1 10 ? 25.739 38.155 -120.336 1.00 26.69 10 ILE C CA 1
ATOM 9135 C C . ILE C 1 10 ? 27.138 38.664 -120.021 1.00 30.44 10 ILE C C 1
ATOM 9136 O O . ILE C 1 10 ? 28.110 38.296 -120.688 1.00 29.61 10 ILE C O 1
ATOM 9141 N N . ARG C 1 11 ? 27.271 39.523 -119.009 1.00 29.80 11 ARG C N 1
ATOM 9142 C CA . ARG C 1 11 ? 28.597 40.026 -118.665 1.00 28.78 11 ARG C CA 1
ATOM 9143 C C . ARG C 1 11 ? 29.505 38.884 -118.227 1.00 27.58 11 ARG C C 1
ATOM 9144 O O . ARG C 1 11 ? 29.095 37.999 -117.473 1.00 31.03 11 ARG C O 1
ATOM 9152 N N . LYS C 1 12 ? 30.738 38.903 -118.725 1.00 30.49 12 LYS C N 1
ATOM 9153 C CA . LYS C 1 12 ? 31.746 37.916 -118.349 1.00 33.98 12 LYS C CA 1
ATOM 9154 C C . LYS C 1 12 ? 32.392 38.354 -117.046 1.00 30.65 12 LYS C C 1
ATOM 9155 O O . LYS C 1 12 ? 32.997 39.432 -116.977 1.00 27.12 12 LYS C O 1
ATOM 9161 N N . THR C 1 13 ? 32.247 37.529 -116.016 1.00 27.93 13 THR C N 1
ATOM 9162 C CA . THR C 1 13 ? 32.797 37.812 -114.699 1.00 29.16 13 THR C CA 1
ATOM 9163 C C . THR C 1 13 ? 33.465 36.554 -114.167 1.00 35.12 13 THR C C 1
ATOM 9164 O O . THR C 1 13 ? 33.213 35.441 -114.635 1.00 35.76 13 THR C O 1
ATOM 9168 N N . ALA C 1 14 ? 34.322 36.751 -113.171 1.00 28.89 14 ALA C N 1
ATOM 9169 C CA . ALA C 1 14 ? 35.013 35.655 -112.515 1.00 27.42 14 ALA C CA 1
ATOM 9170 C C . ALA C 1 14 ? 35.489 36.168 -111.168 1.00 25.28 14 ALA C C 1
ATOM 9171 O O . ALA C 1 14 ? 36.119 37.225 -111.108 1.00 26.24 14 ALA C O 1
ATOM 9173 N N . GLU C 1 15 ? 35.171 35.438 -110.103 1.00 27.49 15 GLU C N 1
ATOM 9174 C CA . GLU C 1 15 ? 35.630 35.814 -108.772 1.00 24.12 15 GLU C CA 1
ATOM 9175 C C . GLU C 1 15 ? 37.129 35.568 -108.646 1.00 22.99 15 GLU C C 1
ATOM 9176 O O . GLU C 1 15 ? 37.614 34.500 -109.010 1.00 25.35 15 GLU C O 1
ATOM 9182 N N . LEU C 1 16 ? 37.860 36.571 -108.146 1.00 22.22 16 LEU C N 1
ATOM 9183 C CA . LEU C 1 16 ? 39.283 36.449 -107.835 1.00 23.20 16 LEU C CA 1
ATOM 9184 C C . LEU C 1 16 ? 39.562 36.153 -106.361 1.00 25.30 16 LEU C C 1
ATOM 9185 O O . LEU C 1 16 ? 40.689 35.779 -106.019 1.00 23.87 16 LEU C O 1
ATOM 9190 N N . SER C 1 17 ? 38.583 36.350 -105.489 1.00 22.20 17 SER C N 1
ATOM 9191 C CA . SER C 1 17 ? 38.650 35.927 -104.102 1.00 25.72 17 SER C CA 1
ATOM 9192 C C . SER C 1 17 ? 38.201 34.466 -104.019 1.00 27.82 17 SER C C 1
ATOM 9193 O O . SER C 1 17 ? 38.132 33.778 -105.040 1.00 25.91 17 SER C O 1
ATOM 9196 N N . SER C 1 18 ? 37.856 33.982 -102.824 1.00 24.03 18 SER C N 1
ATOM 9197 C CA . SER C 1 18 ? 37.687 32.546 -102.598 1.00 28.09 18 SER C CA 1
ATOM 9198 C C . SER C 1 18 ? 38.910 31.784 -103.101 1.00 25.70 18 SER C C 1
ATOM 9199 O O . SER C 1 18 ? 38.798 30.796 -103.820 1.00 31.04 18 SER C O 1
ATOM 9202 N N . ALA C 1 19 ? 40.092 32.262 -102.718 1.00 25.84 19 ALA C N 1
ATOM 9203 C CA . ALA C 1 19 ? 41.361 31.749 -103.223 1.00 23.65 19 ALA C CA 1
ATOM 9204 C C . ALA C 1 19 ? 42.464 32.207 -102.292 1.00 22.99 19 ALA C C 1
ATOM 9205 O O . ALA C 1 19 ? 42.273 33.124 -101.499 1.00 25.52 19 ALA C O 1
ATOM 9207 N N . LEU C 1 20 ? 43.629 31.580 -102.413 1.00 20.84 20 LEU C N 1
ATOM 9208 C CA . LEU C 1 20 ? 44.828 32.053 -101.729 1.00 25.68 20 LEU C CA 1
ATOM 9209 C C . LEU C 1 20 ? 45.529 33.086 -102.608 1.00 29.06 20 LEU C C 1
ATOM 9210 O O . LEU C 1 20 ? 45.632 32.911 -103.828 1.00 23.75 20 LEU C O 1
ATOM 9215 N N . TRP C 1 21 ? 45.968 34.179 -101.988 1.00 24.90 21 TRP C N 1
ATOM 9216 C CA . TRP C 1 21 ? 46.822 35.174 -102.613 1.00 25.68 21 TRP C CA 1
ATOM 9217 C C . TRP C 1 21 ? 48.146 35.211 -101.865 1.00 27.94 21 TRP C C 1
ATOM 9218 O O . TRP C 1 21 ? 48.263 34.716 -100.742 1.00 31.48 21 TRP C O 1
ATOM 9229 N N . ASN C 1 22 ? 49.133 35.861 -102.469 1.00 28.97 22 ASN C N 1
ATOM 9230 C CA . ASN C 1 22 ? 50.411 36.075 -101.802 1.00 27.49 22 ASN C CA 1
ATOM 9231 C C . ASN C 1 22 ? 50.324 37.304 -100.914 1.00 25.48 22 ASN C C 1
ATOM 9232 O O . ASN C 1 22 ? 49.783 38.330 -101.324 1.00 25.39 22 ASN C O 1
ATOM 9237 N N . PHE C 1 23 ? 50.880 37.201 -99.703 1.00 27.40 23 PHE C N 1
ATOM 9238 C CA . PHE C 1 23 ? 50.685 38.199 -98.655 1.00 25.94 23 PHE C CA 1
ATOM 9239 C C . PHE C 1 23 ? 52.002 38.459 -97.936 1.00 24.26 23 PHE C C 1
ATOM 9240 O O . PHE C 1 23 ? 52.688 37.514 -97.532 1.00 22.26 23 PHE C O 1
ATOM 9248 N N . HIS C 1 24 ? 52.355 39.731 -97.767 1.00 22.74 24 HIS C N 1
ATOM 9249 C CA . HIS C 1 24 ? 53.460 40.079 -96.879 1.00 24.10 24 HIS C CA 1
ATOM 9250 C C . HIS C 1 24 ? 53.206 41.468 -96.313 1.00 22.80 24 HIS C C 1
ATOM 9251 O O . HIS C 1 24 ? 52.613 42.321 -96.980 1.00 23.07 24 HIS C O 1
ATOM 9258 N N . THR C 1 25 ? 53.614 41.674 -95.060 1.00 22.81 25 THR C N 1
ATOM 9259 C CA . THR C 1 25 ? 53.614 43.015 -94.502 1.00 24.07 25 THR C CA 1
ATOM 9260 C C . THR C 1 25 ? 54.636 43.892 -95.237 1.00 31.29 25 THR C C 1
ATOM 9261 O O . THR C 1 25 ? 55.581 43.399 -95.865 1.00 27.94 25 THR C O 1
ATOM 9265 N N . ILE C 1 26 ? 54.432 45.213 -95.169 1.00 29.89 26 ILE C N 1
ATOM 9266 C CA . ILE C 1 26 ? 55.385 46.175 -95.712 1.00 33.73 26 ILE C CA 1
ATOM 9267 C C . ILE C 1 26 ? 55.591 47.295 -94.703 1.00 32.34 26 ILE C C 1
ATOM 9268 O O . ILE C 1 26 ? 54.774 47.516 -93.805 1.00 31.41 26 ILE C O 1
ATOM 9273 N N . GLY C 1 27 ? 56.692 48.030 -94.885 1.00 34.92 27 GLY C N 1
ATOM 9274 C CA . GLY C 1 27 ? 56.953 49.237 -94.116 1.00 31.45 27 GLY C CA 1
ATOM 9275 C C . GLY C 1 27 ? 57.484 49.027 -92.713 1.00 37.11 27 GLY C C 1
ATOM 9276 O O . GLY C 1 27 ? 57.460 49.969 -91.912 1.00 36.92 27 GLY C O 1
ATOM 9277 N N . THR C 1 28 ? 57.965 47.831 -92.387 1.00 31.75 28 THR C N 1
ATOM 9278 C CA . THR C 1 28 ? 58.460 47.502 -91.058 1.00 41.57 28 THR C CA 1
ATOM 9279 C C . THR C 1 28 ? 59.981 47.344 -91.089 1.00 47.24 28 THR C C 1
ATOM 9280 O O . THR C 1 28 ? 60.614 47.339 -92.150 1.00 48.54 28 THR C O 1
ATOM 9284 N N . GLN C 1 29 ? 60.575 47.219 -89.902 1.00 45.46 29 GLN C N 1
ATOM 9285 C CA . GLN C 1 29 ? 61.995 46.912 -89.782 1.00 48.82 29 GLN C CA 1
ATOM 9286 C C . GLN C 1 29 ? 62.233 45.438 -89.477 1.00 50.19 29 GLN C C 1
ATOM 9287 O O . GLN C 1 29 ? 63.324 45.064 -89.028 1.00 48.73 29 GLN C O 1
ATOM 9293 N N . GLY C 1 30 ? 61.228 44.596 -89.711 1.00 47.75 30 GLY C N 1
ATOM 9294 C CA . GLY C 1 30 ? 61.351 43.171 -89.519 1.00 46.41 30 GLY C CA 1
ATOM 9295 C C . GLY C 1 30 ? 61.508 42.433 -90.834 1.00 45.79 30 GLY C C 1
ATOM 9296 O O . GLY C 1 30 ? 61.701 43.020 -91.901 1.00 43.68 30 GLY C O 1
ATOM 9297 N N . GLU C 1 31 ? 61.456 41.110 -90.738 1.00 46.11 31 GLU C N 1
ATOM 9298 C CA . GLU C 1 31 ? 61.387 40.283 -91.928 1.00 54.02 31 GLU C CA 1
ATOM 9299 C C . GLU C 1 31 ? 59.960 40.300 -92.463 1.00 52.38 31 GLU C C 1
ATOM 9300 O O . GLU C 1 31 ? 58.985 40.249 -91.701 1.00 49.08 31 GLU C O 1
ATOM 9306 N N . GLU C 1 32 ? 59.845 40.403 -93.777 1.00 49.28 32 GLU C N 1
ATOM 9307 C CA . GLU C 1 32 ? 58.557 40.518 -94.450 1.00 39.82 32 GLU C CA 1
ATOM 9308 C C . GLU C 1 32 ? 58.447 39.359 -95.432 1.00 37.00 32 GLU C C 1
ATOM 9309 O O . GLU C 1 32 ? 58.383 39.547 -96.657 1.00 38.36 32 GLU C O 1
ATOM 9315 N N . ALA C 1 33 ? 58.457 38.148 -94.868 1.00 36.17 33 ALA C N 1
ATOM 9316 C CA . ALA C 1 33 ? 58.320 36.917 -95.633 1.00 36.23 33 ALA C CA 1
ATOM 9317 C C . ALA C 1 33 ? 56.952 36.841 -96.305 1.00 35.94 33 ALA C C 1
ATOM 9318 O O . ALA C 1 33 ? 55.954 37.373 -95.806 1.00 34.32 33 ALA C O 1
ATOM 9320 N N . VAL C 1 34 ? 56.914 36.166 -97.445 1.00 32.72 34 VAL C N 1
ATOM 9321 C CA . VAL C 1 34 ? 55.694 36.008 -98.224 1.00 33.62 34 VAL C CA 1
ATOM 9322 C C . VAL C 1 34 ? 55.035 34.685 -97.860 1.00 35.04 34 VAL C C 1
ATOM 9323 O O . VAL C 1 34 ? 55.677 33.627 -97.884 1.00 33.51 34 VAL C O 1
ATOM 9327 N N . ILE C 1 35 ? 53.745 34.737 -97.541 1.00 30.14 35 ILE C N 1
ATOM 9328 C CA . ILE C 1 35 ? 52.972 33.539 -97.264 1.00 27.77 35 ILE C CA 1
ATOM 9329 C C . ILE C 1 35 ? 51.776 33.526 -98.200 1.00 29.39 35 ILE C C 1
ATOM 9330 O O . ILE C 1 35 ? 51.476 34.514 -98.872 1.00 28.87 35 ILE C O 1
ATOM 9335 N N . GLN C 1 36 ? 51.098 32.379 -98.248 1.00 27.72 36 GLN C N 1
ATOM 9336 C CA . GLN C 1 36 ? 49.846 32.243 -98.979 1.00 30.04 36 GLN C CA 1
ATOM 9337 C C . GLN C 1 36 ? 48.688 32.469 -98.012 1.00 29.55 36 GLN C C 1
ATOM 9338 O O . GLN C 1 36 ? 48.566 31.757 -97.011 1.00 29.59 36 GLN C O 1
ATOM 9344 N N . ALA C 1 37 ? 47.840 33.446 -98.307 1.00 25.66 37 ALA C N 1
ATOM 9345 C CA . ALA C 1 37 ? 46.813 33.826 -97.352 1.00 21.76 37 ALA C CA 1
ATOM 9346 C C . ALA C 1 37 ? 45.436 33.833 -98.003 1.00 26.06 37 ALA C C 1
ATOM 9347 O O . ALA C 1 37 ? 45.314 34.112 -99.202 1.00 25.50 37 ALA C O 1
ATOM 9349 N N . PRO C 1 38 ? 44.376 33.545 -97.232 1.00 24.27 38 PRO C N 1
ATOM 9350 C CA . PRO C 1 38 ? 43.022 33.528 -97.814 1.00 20.98 38 PRO C CA 1
ATOM 9351 C C . PRO C 1 38 ? 42.469 34.919 -98.089 1.00 19.46 38 PRO C C 1
ATOM 9352 O O . PRO C 1 38 ? 42.663 35.861 -97.319 1.00 23.01 38 PRO C O 1
ATOM 9356 N N . VAL C 1 39 ? 41.743 35.018 -99.198 1.00 21.89 39 VAL C N 1
ATOM 9357 C CA . VAL C 1 39 ? 41.004 36.212 -99.572 1.00 21.92 39 VAL C CA 1
ATOM 9358 C C . VAL C 1 39 ? 39.621 35.681 -99.935 1.00 24.84 39 VAL C C 1
ATOM 9359 O O . VAL C 1 39 ? 39.509 34.789 -100.783 1.00 21.89 39 VAL C O 1
ATOM 9363 N N . PRO C 1 40 ? 38.544 36.113 -99.255 1.00 24.16 40 PRO C N 1
ATOM 9364 C CA . PRO C 1 40 ? 38.554 37.094 -98.158 1.00 17.67 40 PRO C CA 1
ATOM 9365 C C . PRO C 1 40 ? 39.197 36.592 -96.866 1.00 21.57 40 PRO C C 1
ATOM 9366 O O . PRO C 1 40 ? 39.273 35.386 -96.593 1.00 22.57 40 PRO C O 1
ATOM 9370 N N . GLY C 1 41 ? 39.690 37.539 -96.085 1.00 21.77 41 GLY C N 1
ATOM 9371 C CA . GLY C 1 41 ? 40.336 37.212 -94.827 1.00 20.42 41 GLY C CA 1
ATOM 9372 C C . GLY C 1 41 ? 40.779 38.484 -94.143 1.00 20.14 41 GLY C C 1
ATOM 9373 O O . GLY C 1 41 ? 40.817 39.562 -94.745 1.00 23.81 41 GLY C O 1
ATOM 9374 N N . CYS C 1 42 ? 41.054 38.350 -92.854 1.00 26.01 42 CYS C N 1
ATOM 9375 C CA . CYS C 1 42 ? 41.646 39.415 -92.063 1.00 23.60 42 CYS C CA 1
ATOM 9376 C C . CYS C 1 42 ? 42.979 38.907 -91.568 1.00 21.79 42 CYS C C 1
ATOM 9377 O O . CYS C 1 42 ? 43.079 37.764 -91.123 1.00 21.40 42 CYS C O 1
ATOM 9380 N N . TRP C 1 43 ? 44.004 39.741 -91.659 1.00 18.65 43 TRP C N 1
ATOM 9381 C CA . TRP C 1 43 ? 45.305 39.208 -91.305 1.00 20.95 43 TRP C CA 1
ATOM 9382 C C . TRP C 1 43 ? 45.482 39.027 -89.799 1.00 20.88 43 TRP C C 1
ATOM 9383 O O . TRP C 1 43 ? 46.405 38.306 -89.386 1.00 17.00 43 TRP C O 1
ATOM 9394 N N . GLU C 1 44 ? 44.611 39.629 -88.975 1.00 20.69 44 GLU C N 1
ATOM 9395 C CA . GLU C 1 44 ? 44.630 39.348 -87.538 1.00 22.06 44 GLU C CA 1
ATOM 9396 C C . GLU C 1 44 ? 44.349 37.884 -87.233 1.00 20.44 44 GLU C C 1
ATOM 9397 O O . GLU C 1 44 ? 44.617 37.439 -86.118 1.00 20.61 44 GLU C O 1
ATOM 9403 N N . ASN C 1 45 ? 43.821 37.134 -88.197 1.00 19.90 45 ASN C N 1
ATOM 9404 C CA . ASN C 1 45 ? 43.550 35.713 -88.058 1.00 20.80 45 ASN C CA 1
ATOM 9405 C C . ASN C 1 45 ? 44.664 34.828 -88.614 1.00 22.05 45 ASN C C 1
ATOM 9406 O O . ASN C 1 45 ? 44.575 33.604 -88.483 1.00 23.01 45 ASN C O 1
ATOM 9411 N N . TYR C 1 46 ? 45.689 35.413 -89.277 1.00 18.78 46 TYR C N 1
ATOM 9412 C CA . TYR C 1 46 ? 46.879 34.672 -89.701 1.00 18.89 46 TYR C CA 1
ATOM 9413 C C . TYR C 1 46 ? 47.860 34.651 -88.540 1.00 20.03 46 TYR C C 1
ATOM 9414 O O . TYR C 1 46 ? 48.081 35.696 -87.924 1.00 20.71 46 TYR C O 1
ATOM 9423 N N . PRO C 1 47 ? 48.467 33.504 -88.209 1.00 22.78 47 PRO C N 1
ATOM 9424 C CA . PRO C 1 47 ? 49.245 33.427 -86.956 1.00 19.12 47 PRO C CA 1
ATOM 9425 C C . PRO C 1 47 ? 50.343 34.475 -86.803 1.00 23.00 47 PRO C C 1
ATOM 9426 O O . PRO C 1 47 ? 50.512 35.007 -85.702 1.00 21.84 47 PRO C O 1
ATOM 9430 N N . ASP C 1 48 ? 51.080 34.816 -87.864 1.00 23.04 48 ASP C N 1
ATOM 9431 C CA . ASP C 1 48 ? 52.182 35.766 -87.721 1.00 27.17 48 ASP C CA 1
ATOM 9432 C C . ASP C 1 48 ? 51.731 37.228 -87.637 1.00 29.07 48 ASP C C 1
ATOM 9433 O O . ASP C 1 48 ? 52.544 38.096 -87.308 1.00 25.37 48 ASP C O 1
ATOM 9438 N N . THR C 1 49 ? 50.463 37.534 -87.888 1.00 24.76 49 THR C N 1
ATOM 9439 C CA . THR C 1 49 ? 50.030 38.927 -87.911 1.00 19.42 49 THR C CA 1
ATOM 9440 C C . THR C 1 49 ? 48.813 39.137 -87.015 1.00 24.37 49 THR C C 1
ATOM 9441 O O . THR C 1 49 ? 48.013 40.057 -87.228 1.00 23.01 49 THR C O 1
ATOM 9445 N N A VAL C 1 50 ? 48.683 38.292 -85.990 0.50 22.00 50 VAL C N 1
ATOM 9446 N N B VAL C 1 50 ? 48.658 38.292 -85.995 0.50 21.95 50 VAL C N 1
ATOM 9447 C CA A VAL C 1 50 ? 47.548 38.361 -85.079 0.50 22.35 50 VAL C CA 1
ATOM 9448 C CA B VAL C 1 50 ? 47.492 38.406 -85.127 0.50 22.19 50 VAL C CA 1
ATOM 9449 C C A VAL C 1 50 ? 47.469 39.724 -84.396 0.50 23.89 50 VAL C C 1
ATOM 9450 C C B VAL C 1 50 ? 47.449 39.771 -84.442 0.50 23.92 50 VAL C C 1
ATOM 9451 O O A VAL C 1 50 ? 46.379 40.190 -84.045 0.50 23.67 50 VAL C O 1
ATOM 9452 O O B VAL C 1 50 ? 46.367 40.288 -84.141 0.50 23.65 50 VAL C O 1
ATOM 9459 N N . SER C 1 51 ? 48.606 40.404 -84.234 1.00 25.96 51 SER C N 1
ATOM 9460 C CA . SER C 1 51 ? 48.650 41.720 -83.593 1.00 27.63 51 SER C CA 1
ATOM 9461 C C . SER C 1 51 ? 49.131 42.837 -84.521 1.00 29.69 51 SER C C 1
ATOM 9462 O O . SER C 1 51 ? 49.584 43.875 -84.030 1.00 29.12 51 SER C O 1
ATOM 9465 N N . TYR C 1 52 ? 49.041 42.666 -85.838 1.00 24.00 52 TYR C N 1
ATOM 9466 C CA . TYR C 1 52 ? 49.712 43.575 -86.769 1.00 24.42 52 TYR C CA 1
ATOM 9467 C C . TYR C 1 52 ? 48.810 44.739 -87.161 1.00 24.32 52 TYR C C 1
ATOM 9468 O O . TYR C 1 52 ? 47.690 44.533 -87.651 1.00 21.82 52 TYR C O 1
ATOM 9477 N N . ARG C 1 53 ? 49.305 45.956 -86.959 1.00 24.09 53 ARG C N 1
ATOM 9478 C CA . ARG C 1 53 ? 48.633 47.160 -87.435 1.00 24.70 53 ARG C CA 1
ATOM 9479 C C . ARG C 1 53 ? 49.573 47.908 -88.366 1.00 25.56 53 ARG C C 1
ATOM 9480 O O . ARG C 1 53 ? 50.718 48.195 -88.000 1.00 22.02 53 ARG C O 1
ATOM 9488 N N . GLY C 1 54 ? 49.102 48.186 -89.567 1.00 23.50 54 GLY C N 1
ATOM 9489 C CA . GLY C 1 54 ? 49.897 48.891 -90.546 1.00 26.90 54 GLY C CA 1
ATOM 9490 C C . GLY C 1 54 ? 49.517 48.446 -91.943 1.00 27.44 54 GLY C C 1
ATOM 9491 O O . GLY C 1 54 ? 48.364 48.111 -92.203 1.00 23.46 54 GLY C O 1
ATOM 9492 N N . GLN C 1 55 ? 50.523 48.413 -92.810 1.00 21.55 55 GLN C N 1
ATOM 9493 C CA . GLN C 1 55 ? 50.325 48.121 -94.216 1.00 23.87 55 GLN C CA 1
ATOM 9494 C C . GLN C 1 55 ? 50.736 46.694 -94.554 1.00 24.04 55 GLN C C 1
ATOM 9495 O O . GLN C 1 55 ? 51.647 46.121 -93.943 1.00 19.98 55 GLN C O 1
ATOM 9501 N N . ALA C 1 56 ? 50.053 46.122 -95.547 1.00 20.48 56 ALA C N 1
ATOM 9502 C CA . ALA C 1 56 ? 50.432 44.808 -96.051 1.00 23.23 56 ALA C CA 1
ATOM 9503 C C . ALA C 1 56 ? 50.006 44.686 -97.504 1.00 23.07 56 ALA C C 1
ATOM 9504 O O . ALA C 1 56 ? 49.110 45.397 -97.970 1.00 23.55 56 ALA C O 1
ATOM 9506 N N . SER C 1 57 ? 50.653 43.765 -98.221 1.00 25.67 57 SER C N 1
ATOM 9507 C CA . SER C 1 57 ? 50.445 43.599 -99.654 1.00 27.52 57 SER C CA 1
ATOM 9508 C C . SER C 1 57 ? 49.783 42.258 -99.955 1.00 23.06 57 SER C C 1
ATOM 9509 O O . SER C 1 57 ? 50.235 41.217 -99.469 1.00 25.67 57 SER C O 1
ATOM 9512 N N . TYR C 1 58 ? 48.724 42.289 -100.764 1.00 19.67 58 TYR C N 1
ATOM 9513 C CA . TYR C 1 58 ? 48.113 41.093 -101.332 1.00 23.28 58 TYR C CA 1
ATOM 9514 C C . TYR C 1 58 ? 48.305 41.087 -102.847 1.00 26.29 58 TYR C C 1
ATOM 9515 O O . TYR C 1 58 ? 48.106 42.111 -103.510 1.00 24.85 58 TYR C O 1
ATOM 9524 N N . SER C 1 59 ? 48.658 39.938 -103.412 1.00 20.68 59 SER C N 1
ATOM 9525 C CA . SER C 1 59 ? 48.819 39.923 -104.857 1.00 22.06 59 SER C CA 1
ATOM 9526 C C . SER C 1 59 ? 48.475 38.560 -105.421 1.00 26.06 59 SER C C 1
ATOM 9527 O O . SER C 1 59 ? 48.601 37.534 -104.746 1.00 24.94 59 SER C O 1
ATOM 9530 N N . ARG C 1 60 ? 47.990 38.585 -106.663 1.00 26.94 60 ARG C N 1
ATOM 9531 C CA . ARG C 1 60 ? 47.765 37.403 -107.479 1.00 26.87 60 ARG C CA 1
ATOM 9532 C C . ARG C 1 60 ? 47.841 37.824 -108.944 1.00 30.64 60 ARG C C 1
ATOM 9533 O O . ARG C 1 60 ? 48.033 39.000 -109.270 1.00 30.28 60 ARG C O 1
ATOM 9541 N N . GLU C 1 61 ? 47.658 36.861 -109.834 1.00 28.96 61 GLU C N 1
ATOM 9542 C CA . GLU C 1 61 ? 47.597 37.162 -111.254 1.00 30.68 61 GLU C CA 1
ATOM 9543 C C . GLU C 1 61 ? 46.187 36.931 -111.772 1.00 30.80 61 GLU C C 1
ATOM 9544 O O . GLU C 1 61 ? 45.372 36.251 -111.139 1.00 28.73 61 GLU C O 1
ATOM 9550 N N . PHE C 1 62 ? 45.897 37.562 -112.909 1.00 29.24 62 PHE C N 1
ATOM 9551 C CA . PHE C 1 62 ? 44.669 37.304 -113.642 1.00 30.18 62 PHE C CA 1
ATOM 9552 C C . PHE C 1 62 ? 44.942 37.465 -115.134 1.00 31.19 62 PHE C C 1
ATOM 9553 O O . PHE C 1 62 ? 45.905 38.112 -115.551 1.00 33.91 62 PHE C O 1
ATOM 9561 N N . GLU C 1 63 ? 44.062 36.886 -115.932 1.00 33.73 63 GLU C N 1
ATOM 9562 C CA . GLU C 1 63 ? 44.172 36.924 -117.381 1.00 36.27 63 GLU C CA 1
ATOM 9563 C C . GLU C 1 63 ? 42.972 37.662 -117.943 1.00 35.59 63 GLU C C 1
ATOM 9564 O O . GLU C 1 63 ? 41.832 37.358 -117.572 1.00 37.08 63 GLU C O 1
ATOM 9570 N N . ALA C 1 64 ? 43.226 38.626 -118.827 1.00 34.75 64 ALA C N 1
ATOM 9571 C CA . ALA C 1 64 ? 42.174 39.508 -119.324 1.00 37.65 64 ALA C CA 1
ATOM 9572 C C . ALA C 1 64 ? 42.710 40.337 -120.487 1.00 38.35 64 ALA C C 1
ATOM 9573 O O . ALA C 1 64 ? 43.922 40.413 -120.716 1.00 35.35 64 ALA C O 1
ATOM 9575 N N . LYS C 1 65 ? 41.778 40.975 -121.207 1.00 42.78 65 LYS C N 1
ATOM 9576 C CA . LYS C 1 65 ? 42.057 41.808 -122.376 1.00 42.20 65 LYS C CA 1
ATOM 9577 C C . LYS C 1 65 ? 40.998 42.903 -122.480 1.00 39.56 65 LYS C C 1
ATOM 9578 O O . LYS C 1 65 ? 39.840 42.698 -122.109 1.00 37.39 65 LYS C O 1
ATOM 9584 N N . GLY C 1 66 ? 41.399 44.069 -122.993 1.00 35.62 66 GLY C N 1
ATOM 9585 C CA . GLY C 1 66 ? 40.426 45.102 -123.308 1.00 35.82 66 GLY C CA 1
ATOM 9586 C C . GLY C 1 66 ? 39.906 45.839 -122.081 1.00 33.66 66 GLY C C 1
ATOM 9587 O O . GLY C 1 66 ? 40.626 46.074 -121.116 1.00 36.62 66 GLY C O 1
ATOM 9588 N N . ASN C 1 67 ? 38.634 46.225 -122.135 1.00 33.27 67 ASN C N 1
ATOM 9589 C CA . ASN C 1 67 ? 38.013 46.956 -121.035 1.00 34.08 67 ASN C CA 1
ATOM 9590 C C . ASN C 1 67 ? 37.666 45.998 -119.901 1.00 32.52 67 ASN C C 1
ATOM 9591 O O . ASN C 1 67 ? 36.936 45.018 -120.102 1.00 30.91 67 ASN C O 1
ATOM 9596 N N . ILE C 1 68 ? 38.158 46.301 -118.703 1.00 32.89 68 ILE C N 1
ATOM 9597 C CA . ILE C 1 68 ? 37.904 45.461 -117.545 1.00 29.64 68 ILE C CA 1
ATOM 9598 C C . ILE C 1 68 ? 37.417 46.312 -116.383 1.00 32.90 68 ILE C C 1
ATOM 9599 O O . ILE C 1 68 ? 37.684 47.515 -116.297 1.00 31.61 68 ILE C O 1
ATOM 9604 N N . ARG C 1 69 ? 36.676 45.667 -115.489 1.00 29.07 69 ARG C N 1
ATOM 9605 C CA . ARG C 1 69 ? 36.257 46.250 -114.228 1.00 27.34 69 ARG C CA 1
ATOM 9606 C C . ARG C 1 69 ? 36.693 45.305 -113.120 1.00 29.04 69 ARG C C 1
ATOM 9607 O O . ARG C 1 69 ? 36.472 44.089 -113.213 1.00 28.03 69 ARG C O 1
ATOM 9615 N N . LEU C 1 70 ? 37.355 45.847 -112.104 1.00 26.90 70 LEU C N 1
ATOM 9616 C CA . LEU C 1 70 ? 37.705 45.097 -110.903 1.00 26.60 70 LEU C CA 1
ATOM 9617 C C . LEU C 1 70 ? 36.838 45.624 -109.772 1.00 26.09 70 LEU C C 1
ATOM 9618 O O . LEU C 1 70 ? 36.929 46.804 -109.434 1.00 26.34 70 LEU C O 1
ATOM 9623 N N . GLU C 1 71 ? 35.978 44.769 -109.216 1.00 26.78 71 GLU C N 1
ATOM 9624 C CA . GLU C 1 71 ? 35.122 45.159 -108.103 1.00 25.25 71 GLU C CA 1
ATOM 9625 C C . GLU C 1 71 ? 35.649 44.584 -106.787 1.00 22.82 71 GLU C C 1
ATOM 9626 O O . GLU C 1 71 ? 35.900 43.378 -106.678 1.00 23.42 71 GLU C O 1
ATOM 9632 N N . PHE C 1 72 ? 35.815 45.456 -105.799 1.00 20.44 72 PHE C N 1
ATOM 9633 C CA . PHE C 1 72 ? 36.272 45.095 -104.459 1.00 22.84 72 PHE C CA 1
ATOM 9634 C C . PHE C 1 72 ? 35.122 45.319 -103.487 1.00 21.97 72 PHE C C 1
ATOM 9635 O O . PHE C 1 72 ? 34.732 46.463 -103.236 1.00 22.87 72 PHE C O 1
ATOM 9643 N N . LYS C 1 73 ? 34.581 44.237 -102.931 1.00 19.23 73 LYS C N 1
ATOM 9644 C CA . LYS C 1 73 ? 33.448 44.379 -102.019 1.00 20.37 73 LYS C CA 1
ATOM 9645 C C . LYS C 1 73 ? 33.843 44.912 -100.642 1.00 20.88 73 LYS C C 1
ATOM 9646 O O . LYS C 1 73 ? 32.982 45.420 -99.915 1.00 20.42 73 LYS C O 1
ATOM 9652 N N . GLY C 1 74 ? 35.106 44.803 -100.263 1.00 16.43 74 GLY C N 1
ATOM 9653 C CA . GLY C 1 74 ? 35.525 45.280 -98.963 1.00 17.87 74 GLY C CA 1
ATOM 9654 C C . GLY C 1 74 ? 37.012 45.107 -98.756 1.00 17.19 74 GLY C C 1
ATOM 9655 O O . GLY C 1 74 ? 37.510 43.987 -98.805 1.00 19.14 74 GLY C O 1
ATOM 9656 N N . VAL C 1 75 ? 37.736 46.199 -98.537 1.00 18.55 75 VAL C N 1
ATOM 9657 C CA . VAL C 1 75 ? 39.141 46.155 -98.139 1.00 20.33 75 VAL C CA 1
ATOM 9658 C C . VAL C 1 75 ? 39.272 46.929 -96.830 1.00 21.86 75 VAL C C 1
ATOM 9659 O O . VAL C 1 75 ? 38.825 48.080 -96.739 1.00 21.22 75 VAL C O 1
ATOM 9663 N N . SER C 1 76 ? 39.861 46.288 -95.808 1.00 20.98 76 SER C N 1
ATOM 9664 C CA . SER C 1 76 ? 39.937 46.830 -94.452 1.00 18.61 76 SER C CA 1
ATOM 9665 C C . SER C 1 76 ? 41.294 47.490 -94.234 1.00 19.73 76 SER C C 1
ATOM 9666 O O . SER C 1 76 ? 42.315 46.796 -94.229 1.00 20.05 76 SER C O 1
ATOM 9669 N N . HIS C 1 77 ? 41.320 48.813 -94.033 1.00 22.31 77 HIS C N 1
ATOM 9670 C CA . HIS C 1 77 ? 40.194 49.739 -94.256 1.00 24.28 77 HIS C CA 1
ATOM 9671 C C . HIS C 1 77 ? 40.566 50.793 -95.314 1.00 23.94 77 HIS C C 1
ATOM 9672 O O . HIS C 1 77 ? 39.722 51.564 -95.763 1.00 25.43 77 HIS C O 1
ATOM 9679 N N . THR C 1 78 ? 41.843 50.828 -95.692 1.00 23.66 78 THR C N 1
ATOM 9680 C CA . THR C 1 78 ? 42.361 51.751 -96.698 1.00 23.58 78 THR C CA 1
ATOM 9681 C C . THR C 1 78 ? 43.094 50.937 -97.759 1.00 23.54 78 THR C C 1
ATOM 9682 O O . THR C 1 78 ? 43.984 50.146 -97.424 1.00 23.78 78 THR C O 1
ATOM 9686 N N . ALA C 1 79 ? 42.706 51.109 -99.028 1.00 23.22 79 ALA C N 1
ATOM 9687 C CA . ALA C 1 79 ? 43.209 50.292 -100.129 1.00 24.86 79 ALA C CA 1
ATOM 9688 C C . ALA C 1 79 ? 43.928 51.145 -101.163 1.00 24.31 79 ALA C C 1
ATOM 9689 O O . ALA C 1 79 ? 43.488 52.255 -101.468 1.00 23.56 79 ALA C O 1
ATOM 9691 N N . SER C 1 80 ? 45.018 50.605 -101.713 1.00 23.18 80 SER C N 1
ATOM 9692 C CA . SER C 1 80 ? 45.630 51.080 -102.955 1.00 26.75 80 SER C CA 1
ATOM 9693 C C . SER C 1 80 ? 45.715 49.914 -103.931 1.00 26.33 80 SER C C 1
ATOM 9694 O O . SER C 1 80 ? 46.216 48.842 -103.582 1.00 28.17 80 SER C O 1
ATOM 9697 N N . VAL C 1 81 ? 45.212 50.109 -105.142 1.00 27.49 81 VAL C N 1
ATOM 9698 C CA . VAL C 1 81 ? 45.115 49.039 -106.126 1.00 26.12 81 VAL C CA 1
ATOM 9699 C C . VAL C 1 81 ? 46.137 49.300 -107.226 1.00 32.91 81 VAL C C 1
ATOM 9700 O O . VAL C 1 81 ? 46.239 50.422 -107.739 1.00 28.90 81 VAL C O 1
ATOM 9704 N N . LEU C 1 82 ? 46.902 48.272 -107.571 1.00 27.52 82 LEU C N 1
ATOM 9705 C CA . LEU C 1 82 ? 47.910 48.362 -108.613 1.00 28.84 82 LEU C CA 1
ATOM 9706 C C . LEU C 1 82 ? 47.688 47.224 -109.589 1.00 29.88 82 LEU C C 1
ATOM 9707 O O . LEU C 1 82 ? 47.399 46.098 -109.180 1.00 30.12 82 LEU C O 1
ATOM 9712 N N . VAL C 1 83 ? 47.783 47.528 -110.879 1.00 30.91 83 VAL C N 1
ATOM 9713 C CA . VAL C 1 83 ? 47.696 46.525 -111.933 1.00 28.22 83 VAL C CA 1
ATOM 9714 C C . VAL C 1 83 ? 48.938 46.672 -112.796 1.00 33.15 83 VAL C C 1
ATOM 9715 O O . VAL C 1 83 ? 49.261 47.779 -113.241 1.00 30.41 83 VAL C O 1
ATOM 9719 N N . ASP C 1 84 ? 49.661 45.571 -112.981 1.00 31.14 84 ASP C N 1
ATOM 9720 C CA . ASP C 1 84 ? 50.913 45.579 -113.733 1.00 34.29 84 ASP C CA 1
ATOM 9721 C C . ASP C 1 84 ? 51.876 46.638 -113.201 1.00 34.12 84 ASP C C 1
ATOM 9722 O O . ASP C 1 84 ? 52.571 47.321 -113.958 1.00 36.46 84 ASP C O 1
ATOM 9727 N N . GLY C 1 85 ? 51.923 46.764 -111.877 1.00 34.33 85 GLY C N 1
ATOM 9728 C CA . GLY C 1 85 ? 52.821 47.677 -111.208 1.00 29.36 85 GLY C CA 1
ATOM 9729 C C . GLY C 1 85 ? 52.419 49.136 -111.225 1.00 32.07 85 GLY C C 1
ATOM 9730 O O . GLY C 1 85 ? 53.194 49.973 -110.754 1.00 42.33 85 GLY C O 1
ATOM 9731 N N . LYS C 1 86 ? 51.241 49.477 -111.729 1.00 29.64 86 LYS C N 1
ATOM 9732 C CA . LYS C 1 86 ? 50.839 50.864 -111.863 1.00 32.38 86 LYS C CA 1
ATOM 9733 C C . LYS C 1 86 ? 49.620 51.142 -110.991 1.00 37.91 86 LYS C C 1
ATOM 9734 O O . LYS C 1 86 ? 48.638 50.386 -111.053 1.00 33.60 86 LYS C O 1
ATOM 9740 N N . PRO C 1 87 ? 49.633 52.201 -110.175 1.00 37.24 87 PRO C N 1
ATOM 9741 C CA . PRO C 1 87 ? 48.475 52.471 -109.306 1.00 36.82 87 PRO C CA 1
ATOM 9742 C C . PRO C 1 87 ? 47.275 52.854 -110.155 1.00 36.66 87 PRO C C 1
ATOM 9743 O O . PRO C 1 87 ? 47.390 53.669 -111.071 1.00 32.45 87 PRO C O 1
ATOM 9747 N N . VAL C 1 88 ? 46.126 52.241 -109.863 1.00 31.32 88 VAL C N 1
ATOM 9748 C CA . VAL C 1 88 ? 44.925 52.429 -110.665 1.00 32.52 88 VAL C CA 1
ATOM 9749 C C . VAL C 1 88 ? 43.711 52.803 -109.836 1.00 32.97 88 VAL C C 1
ATOM 9750 O O . VAL C 1 88 ? 42.625 52.974 -110.397 1.00 36.29 88 VAL C O 1
ATOM 9754 N N . GLY C 1 89 ? 43.841 52.917 -108.522 1.00 29.21 89 GLY C N 1
ATOM 9755 C CA . GLY C 1 89 ? 42.687 53.268 -107.716 1.00 28.38 89 GLY C CA 1
ATOM 9756 C C . GLY C 1 89 ? 42.991 53.164 -106.244 1.00 31.98 89 GLY C C 1
ATOM 9757 O O . GLY C 1 89 ? 43.997 52.578 -105.823 1.00 30.21 89 GLY C O 1
ATOM 9758 N N . SER C 1 90 ? 42.091 53.747 -105.455 1.00 26.83 90 SER C N 1
ATOM 9759 C CA . SER C 1 90 ? 42.272 53.730 -104.013 1.00 27.58 90 SER C CA 1
ATOM 9760 C C . SER C 1 90 ? 40.916 53.915 -103.350 1.00 29.29 90 SER C C 1
ATOM 9761 O O . SER C 1 90 ? 39.937 54.290 -104.001 1.00 25.54 90 SER C O 1
ATOM 9764 N N . HIS C 1 91 ? 40.860 53.620 -102.050 1.00 22.89 91 HIS C N 1
ATOM 9765 C CA . HIS C 1 91 ? 39.580 53.652 -101.351 1.00 24.48 91 HIS C CA 1
ATOM 9766 C C . HIS C 1 91 ? 39.806 53.758 -99.849 1.00 25.58 91 HIS C C 1
ATOM 9767 O O . HIS C 1 91 ? 40.812 53.275 -99.320 1.00 26.47 91 HIS C O 1
ATOM 9774 N N . TYR C 1 92 ? 38.845 54.381 -99.167 1.00 22.95 92 TYR C N 1
ATOM 9775 C CA . TYR C 1 92 ? 38.802 54.399 -97.715 1.00 24.57 92 TYR C CA 1
ATOM 9776 C C . TYR C 1 92 ? 37.443 53.888 -97.264 1.00 26.60 92 TYR C C 1
ATOM 9777 O O . TYR C 1 92 ? 36.429 54.168 -97.918 1.00 23.29 92 TYR C O 1
ATOM 9786 N N . ASN C 1 93 ? 37.452 53.138 -96.146 1.00 22.99 93 ASN C N 1
ATOM 9787 C CA . ASN C 1 93 ? 36.305 52.595 -95.408 1.00 22.97 93 ASN C CA 1
ATOM 9788 C C . ASN C 1 93 ? 36.222 51.094 -95.635 1.00 24.80 93 ASN C C 1
ATOM 9789 O O . ASN C 1 93 ? 36.097 50.645 -96.778 1.00 20.89 93 ASN C O 1
ATOM 9794 N N . ALA C 1 94 ? 36.288 50.313 -94.548 1.00 21.70 94 ALA C N 1
ATOM 9795 C CA . ALA C 1 94 ? 36.331 48.860 -94.675 1.00 23.07 94 ALA C CA 1
ATOM 9796 C C . ALA C 1 94 ? 35.067 48.263 -95.275 1.00 25.30 94 ALA C C 1
ATOM 9797 O O . ALA C 1 94 ? 35.121 47.145 -95.801 1.00 25.69 94 ALA C O 1
ATOM 9799 N N . TYR C 1 95 ? 33.927 48.949 -95.182 1.00 21.22 95 TYR C N 1
ATOM 9800 C CA . TYR C 1 95 ? 32.648 48.257 -95.219 1.00 22.01 95 TYR C CA 1
ATOM 9801 C C . TYR C 1 95 ? 31.792 48.569 -96.446 1.00 27.31 95 TYR C C 1
ATOM 9802 O O . TYR C 1 95 ? 30.647 48.098 -96.509 1.00 20.93 95 TYR C O 1
ATOM 9811 N N . THR C 1 96 ? 32.306 49.340 -97.416 1.00 21.11 96 THR C N 1
ATOM 9812 C CA . THR C 1 96 ? 31.552 49.640 -98.635 1.00 25.55 96 THR C CA 1
ATOM 9813 C C . THR C 1 96 ? 32.315 49.181 -99.875 1.00 25.37 96 THR C C 1
ATOM 9814 O O . THR C 1 96 ? 33.553 49.217 -99.902 1.00 24.89 96 THR C O 1
ATOM 9818 N N . PRO C 1 97 ? 31.612 48.739 -100.912 1.00 26.52 97 PRO C N 1
ATOM 9819 C CA . PRO C 1 97 ? 32.298 48.271 -102.119 1.00 26.89 97 PRO C CA 1
ATOM 9820 C C . PRO C 1 97 ? 32.796 49.430 -102.969 1.00 25.00 97 PRO C C 1
ATOM 9821 O O . PRO C 1 97 ? 32.375 50.575 -102.828 1.00 27.53 97 PRO C O 1
ATOM 9825 N N . PHE C 1 98 ? 33.729 49.115 -103.851 1.00 26.09 98 PHE C N 1
ATOM 9826 C CA . PHE C 1 98 ? 34.245 50.093 -104.802 1.00 28.21 98 PHE C CA 1
ATOM 9827 C C . PHE C 1 98 ? 34.794 49.327 -105.992 1.00 25.14 98 PHE C C 1
ATOM 9828 O O . PHE C 1 98 ? 34.997 48.113 -105.926 1.00 26.34 98 PHE C O 1
ATOM 9836 N N . ASP C 1 99 ? 35.040 50.042 -107.088 1.00 28.91 99 ASP C N 1
ATOM 9837 C CA . ASP C 1 99 ? 35.528 49.367 -108.282 1.00 27.11 99 ASP C CA 1
ATOM 9838 C C . ASP C 1 99 ? 36.636 50.181 -108.932 1.00 28.96 99 ASP C C 1
ATOM 9839 O O . ASP C 1 99 ? 36.812 51.367 -108.649 1.00 26.03 99 ASP C O 1
ATOM 9844 N N . VAL C 1 100 ? 37.398 49.500 -109.789 1.00 25.95 100 VAL C N 1
ATOM 9845 C CA . VAL C 1 100 ? 38.404 50.105 -110.656 1.00 27.98 100 VAL C CA 1
ATOM 9846 C C . VAL C 1 100 ? 38.087 49.696 -112.087 1.00 30.41 100 VAL C C 1
ATOM 9847 O O . VAL C 1 100 ? 37.870 48.510 -112.363 1.00 27.39 100 VAL C O 1
ATOM 9851 N N . VAL C 1 101 ? 38.054 50.675 -112.992 1.00 34.64 101 VAL C N 1
ATOM 9852 C CA . VAL C 1 101 ? 37.721 50.453 -114.397 1.00 29.56 101 VAL C CA 1
ATOM 9853 C C . VAL C 1 101 ? 38.940 50.790 -115.254 1.00 35.11 101 VAL C C 1
ATOM 9854 O O . VAL C 1 101 ? 39.508 51.881 -115.138 1.00 33.17 101 VAL C O 1
ATOM 9858 N N . LEU C 1 102 ? 39.335 49.851 -116.115 1.00 34.87 102 LEU C N 1
ATOM 9859 C CA . LEU C 1 102 ? 40.536 49.977 -116.934 1.00 34.60 102 LEU C CA 1
ATOM 9860 C C . LEU C 1 102 ? 40.190 49.783 -118.404 1.00 34.55 102 LEU C C 1
ATOM 9861 O O . LEU C 1 102 ? 39.570 48.778 -118.766 1.00 35.80 102 LEU C O 1
ATOM 9866 N N . LYS C 1 103 ? 40.614 50.729 -119.244 1.00 34.31 103 LYS C N 1
ATOM 9867 C CA . LYS C 1 103 ? 40.303 50.733 -120.668 1.00 35.56 103 LYS C CA 1
ATOM 9868 C C . LYS C 1 103 ? 41.433 50.104 -121.462 1.00 35.42 103 LYS C C 1
ATOM 9869 O O . LYS C 1 103 ? 42.601 50.466 -121.287 1.00 34.48 103 LYS C O 1
ATOM 9875 N N . ASP C 1 104 ? 41.077 49.160 -122.327 1.00 38.59 104 ASP C N 1
ATOM 9876 C CA . ASP C 1 104 ? 41.961 48.641 -123.368 1.00 42.45 104 ASP C CA 1
ATOM 9877 C C . ASP C 1 104 ? 43.335 48.249 -122.815 1.00 42.68 104 ASP C C 1
ATOM 9878 O O . ASP C 1 104 ? 44.355 48.879 -123.098 1.00 43.56 104 ASP C O 1
ATOM 9883 N N . ILE C 1 105 ? 43.338 47.184 -122.010 1.00 38.85 105 ILE C N 1
ATOM 9884 C CA . ILE C 1 105 ? 44.590 46.670 -121.464 1.00 39.53 105 ILE C CA 1
ATOM 9885 C C . ILE C 1 105 ? 45.145 45.636 -122.432 1.00 37.56 105 ILE C C 1
ATOM 9886 O O . ILE C 1 105 ? 44.404 45.029 -123.210 1.00 37.35 105 ILE C O 1
ATOM 9891 N N . ARG C 1 106 ? 46.463 45.442 -122.396 1.00 41.78 106 ARG C N 1
ATOM 9892 C CA . ARG C 1 106 ? 47.084 44.427 -123.235 1.00 39.01 106 ARG C CA 1
ATOM 9893 C C . ARG C 1 106 ? 46.537 43.045 -122.872 1.00 45.04 106 ARG C C 1
ATOM 9894 O O . ARG C 1 106 ? 46.164 42.796 -121.724 1.00 43.51 106 ARG C O 1
ATOM 9902 N N . PRO C 1 107 ? 46.451 42.134 -123.834 1.00 47.65 107 PRO C N 1
ATOM 9903 C CA . PRO C 1 107 ? 45.952 40.784 -123.534 1.00 42.20 107 PRO C CA 1
ATOM 9904 C C . PRO C 1 107 ? 46.935 39.994 -122.673 1.00 39.11 107 PRO C C 1
ATOM 9905 O O . PRO C 1 107 ? 48.089 40.377 -122.475 1.00 40.43 107 PRO C O 1
ATOM 9909 N N . GLY C 1 108 ? 46.448 38.880 -122.125 1.00 36.50 108 GLY C N 1
ATOM 9910 C CA . GLY C 1 108 ? 47.315 37.973 -121.382 1.00 37.47 108 GLY C CA 1
ATOM 9911 C C . GLY C 1 108 ? 47.322 38.097 -119.867 1.00 36.53 108 GLY C C 1
ATOM 9912 O O . GLY C 1 108 ? 46.311 38.454 -119.253 1.00 36.90 108 GLY C O 1
ATOM 9913 N N . ILE C 1 109 ? 48.472 37.806 -119.259 1.00 39.59 109 ILE C N 1
ATOM 9914 C CA . ILE C 1 109 ? 48.601 37.737 -117.805 1.00 35.51 109 ILE C CA 1
ATOM 9915 C C . ILE C 1 109 ? 48.827 39.133 -117.240 1.00 35.61 109 ILE C C 1
ATOM 9916 O O . ILE C 1 109 ? 49.642 39.906 -117.755 1.00 36.22 109 ILE C O 1
ATOM 9921 N N . HIS C 1 110 ? 48.125 39.451 -116.155 1.00 35.22 110 HIS C N 1
ATOM 9922 C CA . HIS C 1 110 ? 48.319 40.704 -115.441 1.00 35.42 110 HIS C CA 1
ATOM 9923 C C . HIS C 1 110 ? 48.590 40.432 -113.968 1.00 32.07 110 HIS C C 1
ATOM 9924 O O . HIS C 1 110 ? 48.139 39.428 -113.411 1.00 31.19 110 HIS C O 1
ATOM 9931 N N . GLN C 1 111 ? 49.351 41.330 -113.351 1.00 31.57 111 GLN C N 1
ATOM 9932 C CA . GLN C 1 111 ? 49.681 41.248 -111.934 1.00 34.58 111 GLN C CA 1
ATOM 9933 C C . GLN C 1 111 ? 48.771 42.207 -111.175 1.00 33.60 111 GLN C C 1
ATOM 9934 O O . GLN C 1 111 ? 48.713 43.394 -111.501 1.00 32.93 111 GLN C O 1
ATOM 9940 N N . LEU C 1 112 ? 48.028 41.682 -110.203 1.00 30.53 112 LEU C N 1
ATOM 9941 C CA . LEU C 1 112 ? 47.149 42.481 -109.353 1.00 24.38 112 LEU C CA 1
ATOM 9942 C C . LEU C 1 112 ? 47.758 42.572 -107.964 1.00 26.22 112 LEU C C 1
ATOM 9943 O O . LEU C 1 112 ? 48.150 41.553 -107.389 1.00 25.69 112 LEU C O 1
ATOM 9948 N N . GLU C 1 113 ? 47.864 43.784 -107.437 1.00 28.51 113 GLU C N 1
ATOM 9949 C CA . GLU C 1 113 ? 48.354 43.995 -106.084 1.00 27.93 113 GLU C CA 1
ATOM 9950 C C . GLU C 1 113 ? 47.444 44.969 -105.352 1.00 28.69 113 GLU C C 1
ATOM 9951 O O . GLU C 1 113 ? 47.049 46.001 -105.905 1.00 30.37 113 GLU C O 1
ATOM 9957 N N . VAL C 1 114 ? 47.131 44.640 -104.103 1.00 28.19 114 VAL C N 1
ATOM 995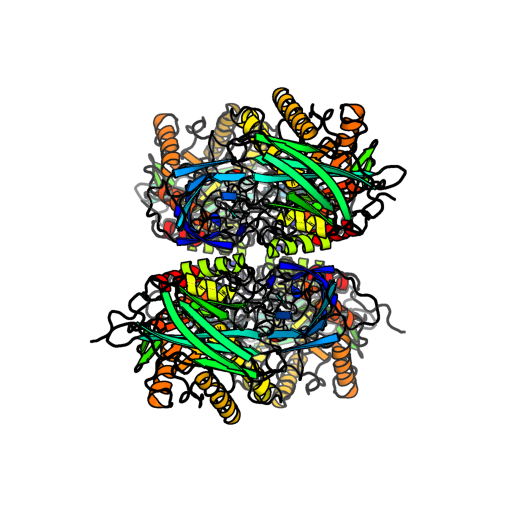8 C CA . VAL C 1 114 ? 46.301 45.470 -103.238 1.00 24.41 114 VAL C CA 1
ATOM 9959 C C . VAL C 1 114 ? 47.099 45.726 -101.976 1.00 24.65 114 VAL C C 1
ATOM 9960 O O . VAL C 1 114 ? 47.458 44.779 -101.264 1.00 24.00 114 VAL C O 1
ATOM 9964 N N . ILE C 1 115 ? 47.420 46.990 -101.729 1.00 23.63 115 ILE C N 1
ATOM 9965 C CA . ILE C 1 115 ? 48.010 47.425 -100.473 1.00 22.98 115 ILE C CA 1
ATOM 9966 C C . ILE C 1 115 ? 46.846 47.769 -99.547 1.00 23.93 115 ILE C C 1
ATOM 9967 O O . ILE C 1 115 ? 46.119 48.728 -99.799 1.00 26.19 115 ILE C O 1
ATOM 9972 N N . ALA C 1 116 ? 46.649 46.978 -98.496 1.00 19.80 116 ALA C N 1
ATOM 9973 C CA . ALA C 1 116 ? 45.656 47.286 -97.475 1.00 21.57 116 ALA C CA 1
ATOM 9974 C C . ALA C 1 116 ? 46.350 47.815 -96.229 1.00 18.67 116 ALA C C 1
ATOM 9975 O O . ALA C 1 116 ? 47.453 47.390 -95.890 1.00 22.47 116 ALA C O 1
ATOM 9977 N N . ASP C 1 117 ? 45.677 48.735 -95.542 1.00 24.63 117 ASP C N 1
ATOM 9978 C CA . ASP C 1 117 ? 46.205 49.481 -94.403 1.00 24.89 117 ASP C CA 1
ATOM 9979 C C . ASP C 1 117 ? 45.098 49.596 -93.353 1.00 24.30 117 ASP C C 1
ATOM 9980 O O . ASP C 1 117 ? 43.997 50.046 -93.677 1.00 25.12 117 ASP C O 1
ATOM 9985 N N . ASN C 1 118 ? 45.364 49.181 -92.105 1.00 21.35 118 ASN C N 1
ATOM 9986 C CA . ASN C 1 118 ? 44.403 49.393 -91.020 1.00 23.25 118 ASN C CA 1
ATOM 9987 C C . ASN C 1 118 ? 44.918 50.367 -89.955 1.00 23.01 118 ASN C C 1
ATOM 9988 O O . ASN C 1 118 ? 44.354 50.428 -88.858 1.00 21.81 118 ASN C O 1
ATOM 9993 N N . SER C 1 119 ? 45.965 51.138 -90.264 1.00 23.74 119 SER C N 1
ATOM 9994 C CA . SER C 1 119 ? 46.530 52.100 -89.317 1.00 22.01 119 SER C CA 1
ATOM 9995 C C . SER C 1 119 ? 45.495 53.117 -88.855 1.00 26.06 119 SER C C 1
ATOM 9996 O O . SER C 1 119 ? 44.576 53.486 -89.590 1.00 25.90 119 SER C O 1
ATOM 9999 N N . PHE C 1 120 ? 45.677 53.601 -87.630 1.00 25.19 120 PHE C N 1
ATOM 10000 C CA . PHE C 1 120 ? 44.938 54.751 -87.139 1.00 29.86 120 PHE C CA 1
ATOM 10001 C C . PHE C 1 120 ? 45.789 56.002 -87.315 1.00 31.35 120 PHE C C 1
ATOM 10002 O O . PHE C 1 120 ? 47.020 55.939 -87.315 1.00 33.14 120 PHE C O 1
ATOM 10010 N N . GLY C 1 121 ? 45.124 57.144 -87.454 1.00 29.05 121 GLY C N 1
ATOM 10011 C CA . GLY C 1 121 ? 45.810 58.401 -87.565 1.00 28.07 121 GLY C CA 1
ATOM 10012 C C . GLY C 1 121 ? 44.973 59.458 -88.256 1.00 32.10 121 GLY C C 1
ATOM 10013 O O . GLY C 1 121 ? 43.783 59.270 -88.529 1.00 26.19 121 GLY C O 1
ATOM 10014 N N . PRO C 1 122 ? 45.610 60.591 -88.565 1.00 32.16 122 PRO C N 1
ATOM 10015 C CA . PRO C 1 122 ? 44.868 61.763 -89.045 1.00 27.50 122 PRO C CA 1
ATOM 10016 C C . PRO C 1 122 ? 44.174 61.579 -90.377 1.00 31.95 122 PRO C C 1
ATOM 10017 O O . PRO C 1 122 ? 43.245 62.344 -90.668 1.00 33.01 122 PRO C O 1
ATOM 10021 N N . ASP C 1 123 ? 44.589 60.626 -91.213 1.00 30.05 123 ASP C N 1
ATOM 10022 C CA . ASP C 1 123 ? 43.895 60.457 -92.487 1.00 32.10 123 ASP C CA 1
ATOM 10023 C C . ASP C 1 123 ? 42.587 59.701 -92.345 1.00 32.61 123 ASP C C 1
ATOM 10024 O O . ASP C 1 123 ? 41.801 59.667 -93.297 1.00 24.42 123 ASP C O 1
ATOM 10029 N N . SER C 1 124 ? 42.358 59.064 -91.198 1.00 27.78 124 SER C N 1
ATOM 10030 C CA . SER C 1 124 ? 41.238 58.153 -91.024 1.00 26.60 124 SER C CA 1
ATOM 10031 C C . SER C 1 124 ? 40.315 58.757 -89.975 1.00 26.81 124 SER C C 1
ATOM 10032 O O . SER C 1 124 ? 40.653 58.773 -88.787 1.00 27.25 124 SER C O 1
ATOM 10035 N N . ALA C 1 125 ? 39.155 59.270 -90.410 1.00 26.63 125 ALA C N 1
ATOM 10036 C CA . ALA C 1 125 ? 38.218 59.893 -89.474 1.00 27.22 125 ALA C CA 1
ATOM 10037 C C . ALA C 1 125 ? 37.121 58.954 -88.993 1.00 24.44 125 ALA C C 1
ATOM 10038 O O . ALA C 1 125 ? 36.459 59.265 -87.998 1.00 29.96 125 ALA C O 1
ATOM 10040 N N . LEU C 1 126 ? 36.915 57.822 -89.664 1.00 24.21 126 LEU C N 1
ATOM 10041 C CA . LEU C 1 126 ? 35.880 56.864 -89.302 1.00 22.23 126 LEU C CA 1
ATOM 10042 C C . LEU C 1 126 ? 36.462 55.674 -88.547 1.00 24.63 126 LEU C C 1
ATOM 10043 O O . LEU C 1 126 ? 35.959 55.320 -87.472 1.00 19.62 126 LEU C O 1
ATOM 10048 N N . HIS C 1 127 ? 37.519 55.059 -89.089 1.00 21.24 127 HIS C N 1
ATOM 10049 C CA . HIS C 1 127 ? 38.282 54.026 -88.385 1.00 24.64 127 HIS C CA 1
ATOM 10050 C C . HIS C 1 127 ? 39.216 54.671 -87.375 1.00 26.41 127 HIS C C 1
ATOM 10051 O O . HIS C 1 127 ? 40.240 55.245 -87.752 1.00 23.11 127 HIS C O 1
ATOM 10058 N N . VAL C 1 128 ? 38.866 54.560 -86.092 1.00 23.98 128 VAL C N 1
ATOM 10059 C CA . VAL C 1 128 ? 39.612 55.157 -84.986 1.00 20.86 128 VAL C CA 1
ATOM 10060 C C . VAL C 1 128 ? 39.706 54.116 -83.871 1.00 26.39 128 VAL C C 1
ATOM 10061 O O . VAL C 1 128 ? 38.985 53.106 -83.927 1.00 22.72 128 VAL C O 1
ATOM 10065 N N . PRO C 1 129 ? 40.595 54.292 -82.840 1.00 23.51 129 PRO C N 1
ATOM 10066 C CA . PRO C 1 129 ? 40.505 53.416 -81.658 1.00 26.51 129 PRO C CA 1
ATOM 10067 C C . PRO C 1 129 ? 39.083 53.448 -81.123 1.00 23.34 129 PRO C C 1
ATOM 10068 O O . PRO C 1 129 ? 38.553 54.522 -80.843 1.00 21.90 129 PRO C O 1
ATOM 10072 N N . ASN C 1 130 ? 38.427 52.302 -81.018 1.00 20.08 130 ASN C N 1
ATOM 10073 C CA . ASN C 1 130 ? 36.991 52.341 -80.799 1.00 23.58 130 ASN C CA 1
ATOM 10074 C C . ASN C 1 130 ? 36.553 51.043 -80.132 1.00 20.39 130 ASN C C 1
ATOM 10075 O O . ASN C 1 130 ? 37.342 50.110 -79.960 1.00 20.77 130 ASN C O 1
ATOM 10080 N N . ASP C 1 131 ? 35.265 50.980 -79.791 1.00 23.22 131 ASP C N 1
ATOM 10081 C CA . ASP C 1 131 ? 34.642 49.807 -79.160 1.00 23.71 131 ASP C CA 1
ATOM 10082 C C . ASP C 1 131 ? 34.308 48.695 -80.159 1.00 22.58 131 ASP C C 1
ATOM 10083 O O . ASP C 1 131 ? 33.276 48.024 -80.044 1.00 23.33 131 ASP C O 1
ATOM 10088 N N . TYR C 1 132 ? 35.172 48.500 -81.150 1.00 20.07 132 TYR C N 1
ATOM 10089 C CA . TYR C 1 132 ? 35.137 47.394 -82.096 1.00 19.88 132 TYR C CA 1
ATOM 10090 C C . TYR C 1 132 ? 36.447 47.468 -82.870 1.00 20.63 132 TYR C C 1
ATOM 10091 O O . TYR C 1 132 ? 37.124 48.502 -82.872 1.00 23.05 132 TYR C O 1
ATOM 10100 N N . GLN C 1 133 ? 36.803 46.366 -83.521 1.00 19.90 133 GLN C N 1
ATOM 10101 C CA . GLN C 1 133 ? 38.111 46.245 -84.141 1.00 22.65 133 GLN C CA 1
ATOM 10102 C C . GLN C 1 133 ? 38.088 46.749 -85.575 1.00 23.87 133 GLN C C 1
ATOM 10103 O O . GLN C 1 133 ? 37.131 46.511 -86.327 1.00 21.67 133 GLN C O 1
ATOM 10109 N N . SER C 1 134 ? 39.147 47.444 -85.952 1.00 20.56 134 SER C N 1
ATOM 10110 C CA . SER C 1 134 ? 39.405 47.772 -87.354 1.00 21.35 134 SER C CA 1
ATOM 10111 C C . SER C 1 134 ? 40.410 46.751 -87.870 1.00 18.76 134 SER C C 1
ATOM 10112 O O . SER C 1 134 ? 41.608 46.861 -87.608 1.00 24.21 134 SER C O 1
ATOM 10115 N N . TYR C 1 135 ? 39.918 45.730 -88.563 1.00 21.08 135 TYR C N 1
ATOM 10116 C CA . TYR C 1 135 ? 40.788 44.672 -89.060 1.00 21.12 135 TYR C CA 1
ATOM 10117 C C . TYR C 1 135 ? 41.604 45.179 -90.253 1.00 18.34 135 TYR C C 1
ATOM 10118 O O . TYR C 1 135 ? 41.414 46.290 -90.744 1.00 19.85 135 TYR C O 1
ATOM 10127 N N . GLY C 1 136 ? 42.531 44.356 -90.710 1.00 21.03 136 GLY C N 1
ATOM 10128 C CA . GLY C 1 136 ? 43.266 44.622 -91.935 1.00 17.92 136 GLY C CA 1
ATOM 10129 C C . GLY C 1 136 ? 43.097 43.474 -92.911 1.00 22.37 136 GLY C C 1
ATOM 10130 O O . GLY C 1 136 ? 43.140 42.306 -92.515 1.00 21.29 136 GLY C O 1
ATOM 10131 N N . GLY C 1 137 ? 42.907 43.812 -94.189 1.00 19.08 137 GLY C N 1
ATOM 10132 C CA . GLY C 1 137 ? 43.001 42.813 -95.241 1.00 22.68 137 GLY C CA 1
ATOM 10133 C C . GLY C 1 137 ? 41.913 42.909 -96.287 1.00 20.53 137 GLY C C 1
ATOM 10134 O O . GLY C 1 137 ? 41.079 43.815 -96.240 1.00 23.32 137 GLY C O 1
ATOM 10135 N N . ILE C 1 138 ? 41.901 41.996 -97.247 1.00 21.19 138 ILE C N 1
ATOM 10136 C CA . ILE C 1 138 ? 40.806 41.982 -98.209 1.00 19.29 138 ILE C CA 1
ATOM 10137 C C . ILE C 1 138 ? 39.682 41.189 -97.569 1.00 20.40 138 ILE C C 1
ATOM 10138 O O . ILE C 1 138 ? 39.635 39.962 -97.691 1.00 22.21 138 ILE C O 1
ATOM 10143 N N . SER C 1 139 ? 38.770 41.876 -96.882 1.00 16.96 139 SER C N 1
ATOM 10144 C CA . SER C 1 139 ? 37.851 41.194 -95.977 1.00 20.30 139 SER C CA 1
ATOM 10145 C C . SER C 1 139 ? 36.537 40.771 -96.628 1.00 23.08 139 SER C C 1
ATOM 10146 O O . SER C 1 139 ? 35.780 40.001 -96.012 1.00 20.44 139 SER C O 1
ATOM 10149 N N . ARG C 1 140 ? 36.233 41.271 -97.829 1.00 16.22 140 ARG C N 1
ATOM 10150 C CA . ARG C 1 140 ? 35.115 40.778 -98.636 1.00 20.82 140 ARG C CA 1
ATOM 10151 C C . ARG C 1 140 ? 35.646 40.461 -100.032 1.00 20.30 140 ARG C C 1
ATOM 10152 O O . ARG C 1 140 ? 36.841 40.562 -100.279 1.00 20.16 140 ARG C O 1
ATOM 10160 N N . GLY C 1 141 ? 34.749 40.081 -100.961 1.00 22.84 141 GLY C N 1
ATOM 10161 C CA . GLY C 1 141 ? 35.173 39.445 -102.194 1.00 21.79 141 GLY C CA 1
ATOM 10162 C C . GLY C 1 141 ? 35.719 40.390 -103.259 1.00 22.05 141 GLY C C 1
ATOM 10163 O O . GLY C 1 141 ? 35.629 41.614 -103.164 1.00 21.11 141 GLY C O 1
ATOM 10164 N N . VAL C 1 142 ? 36.291 39.785 -104.308 1.00 21.95 142 VAL C N 1
ATOM 10165 C CA . VAL C 1 142 ? 36.910 40.506 -105.423 1.00 19.60 142 VAL C CA 1
ATOM 10166 C C . VAL C 1 142 ? 36.460 39.861 -106.734 1.00 25.21 142 VAL C C 1
ATOM 10167 O O . VAL C 1 142 ? 36.553 38.637 -106.894 1.00 24.99 142 VAL C O 1
ATOM 10171 N N . VAL C 1 143 ? 36.009 40.677 -107.689 1.00 25.40 143 VAL C N 1
ATOM 10172 C CA . VAL C 1 143 ? 35.426 40.174 -108.931 1.00 25.71 143 VAL C CA 1
ATOM 10173 C C . VAL C 1 143 ? 36.100 40.854 -110.123 1.00 26.01 143 VAL C C 1
ATOM 10174 O O . VAL C 1 143 ? 36.257 42.077 -110.147 1.00 25.16 143 VAL C O 1
ATOM 10178 N N . LEU C 1 144 ? 36.514 40.057 -111.099 1.00 28.27 144 LEU C N 1
ATOM 10179 C CA . LEU C 1 144 ? 37.043 40.558 -112.361 1.00 26.24 144 LEU C CA 1
ATOM 10180 C C . LEU C 1 144 ? 35.952 40.472 -113.419 1.00 30.07 144 LEU C C 1
ATOM 10181 O O . LEU C 1 144 ? 35.326 39.419 -113.580 1.00 31.48 144 LEU C O 1
ATOM 10186 N N . GLU C 1 145 ? 35.697 41.583 -114.110 1.00 28.20 145 GLU C N 1
ATOM 10187 C CA . GLU C 1 145 ? 34.711 41.628 -115.178 1.00 26.95 145 GLU C CA 1
ATOM 10188 C C . GLU C 1 145 ? 35.393 42.075 -116.464 1.00 28.08 145 GLU C C 1
ATOM 10189 O O . GLU C 1 145 ? 36.182 43.024 -116.452 1.00 28.72 145 GLU C O 1
ATOM 10195 N N . GLU C 1 146 ? 35.104 41.384 -117.566 1.00 28.00 146 GLU C N 1
ATOM 10196 C CA . GLU C 1 146 ? 35.571 41.794 -118.889 1.00 32.03 146 GLU C CA 1
ATOM 10197 C C . GLU C 1 146 ? 34.409 42.470 -119.602 1.00 29.88 146 GLU C C 1
ATOM 10198 O O . GLU C 1 146 ? 33.381 41.833 -119.854 1.00 29.40 146 GLU C O 1
ATOM 10204 N N . LEU C 1 147 ? 34.565 43.764 -119.885 1.00 26.67 147 LEU C N 1
ATOM 10205 C CA . LEU C 1 147 ? 33.500 44.622 -120.387 1.00 28.03 147 LEU C CA 1
ATOM 10206 C C . LEU C 1 147 ? 33.627 44.837 -121.888 1.00 34.19 147 LEU C C 1
ATOM 10207 O O . LEU C 1 147 ? 34.692 44.648 -122.480 1.00 31.17 147 LEU C O 1
ATOM 10212 N N . GLY C 1 148 ? 32.511 45.244 -122.497 1.00 34.00 148 GLY C N 1
ATOM 10213 C CA . GLY C 1 148 ? 32.515 45.740 -123.856 1.00 30.42 148 GLY C CA 1
ATOM 10214 C C . GLY C 1 148 ? 32.735 47.235 -123.877 1.00 35.58 148 GLY C C 1
ATOM 10215 O O . GLY C 1 148 ? 33.550 47.751 -123.102 1.00 34.15 148 GLY C O 1
ATOM 10216 N N . GLU C 1 149 ? 32.013 47.947 -124.750 1.00 35.68 149 GLU C N 1
ATOM 10217 C CA . GLU C 1 149 ? 32.175 49.390 -124.893 1.00 39.80 149 GLU C CA 1
ATOM 10218 C C . GLU C 1 149 ? 31.252 50.191 -123.982 1.00 35.82 149 GLU C C 1
ATOM 10219 O O . GLU C 1 149 ? 31.417 51.410 -123.872 1.00 37.32 149 GLU C O 1
ATOM 10225 N N . ALA C 1 150 ? 30.296 49.543 -123.326 1.00 31.29 150 ALA C N 1
ATOM 10226 C CA . ALA C 1 150 ? 29.464 50.197 -122.328 1.00 35.16 150 ALA C CA 1
ATOM 10227 C C . ALA C 1 150 ? 28.959 49.137 -121.360 1.00 33.93 150 ALA C C 1
ATOM 10228 O O . ALA C 1 150 ? 28.985 47.942 -121.660 1.00 33.56 150 ALA C O 1
ATOM 10230 N N . TYR C 1 151 ? 28.517 49.571 -120.182 1.00 31.46 151 TYR C N 1
ATOM 10231 C CA . TYR C 1 151 ? 28.040 48.593 -119.214 1.00 29.05 151 TYR C CA 1
ATOM 10232 C C . TYR C 1 151 ? 27.026 49.225 -118.277 1.00 32.16 151 TYR C C 1
ATOM 10233 O O . TYR C 1 151 ? 26.951 50.448 -118.133 1.00 33.28 151 TYR C O 1
ATOM 10242 N N . LEU C 1 152 ? 26.232 48.358 -117.657 1.00 32.24 152 LEU C N 1
ATOM 10243 C CA . LEU C 1 152 ? 25.204 48.769 -116.713 1.00 26.65 152 LEU C CA 1
ATOM 10244 C C . LEU C 1 152 ? 25.836 48.956 -115.337 1.00 32.51 152 LEU C C 1
ATOM 10245 O O . LEU C 1 152 ? 26.351 48.000 -114.747 1.00 28.03 152 LEU C O 1
ATOM 10250 N N . SER C 1 153 ? 25.811 50.192 -114.839 1.00 26.81 153 SER C N 1
ATOM 10251 C CA . SER C 1 153 ? 26.514 50.512 -113.608 1.00 30.40 153 SER C CA 1
ATOM 10252 C C . SER C 1 153 ? 25.683 50.165 -112.379 1.00 29.14 153 SER C C 1
ATOM 10253 O O . SER C 1 153 ? 26.224 49.648 -111.398 1.00 29.98 153 SER C O 1
ATOM 10256 N N . TRP C 1 154 ? 24.376 50.428 -112.408 1.00 27.34 154 TRP C N 1
ATOM 10257 C CA . TRP C 1 154 ? 23.484 49.960 -111.352 1.00 28.46 154 TRP C CA 1
ATOM 10258 C C . TRP C 1 154 ? 22.052 50.006 -111.852 1.00 30.03 154 TRP C C 1
ATOM 10259 O O . TRP C 1 154 ? 21.755 50.617 -112.881 1.00 32.01 154 TRP C O 1
ATOM 10270 N N . ILE C 1 155 ? 21.164 49.337 -111.112 1.00 25.29 155 ILE C N 1
ATOM 10271 C CA . ILE C 1 155 ? 19.723 49.438 -111.328 1.00 31.90 155 ILE C CA 1
ATOM 10272 C C . ILE C 1 155 ? 19.042 49.581 -109.965 1.00 26.57 155 ILE C C 1
ATOM 10273 O O . ILE C 1 155 ? 19.337 48.829 -109.031 1.00 29.63 155 ILE C O 1
ATOM 10278 N N . HIS C 1 156 ? 18.176 50.585 -109.837 1.00 23.61 156 HIS C N 1
ATOM 10279 C CA . HIS C 1 156 ? 17.424 50.854 -108.617 1.00 26.22 156 HIS C CA 1
ATOM 10280 C C . HIS C 1 156 ? 15.939 50.669 -108.915 1.00 30.57 156 HIS C C 1
ATOM 10281 O O . HIS C 1 156 ? 15.386 51.366 -109.771 1.00 30.00 156 HIS C O 1
ATOM 10288 N N . PHE C 1 157 ? 15.300 49.728 -108.226 1.00 25.81 157 PHE C N 1
ATOM 10289 C CA . PHE C 1 157 ? 13.865 49.499 -108.349 1.00 25.62 157 PHE C CA 1
ATOM 10290 C C . PHE C 1 157 ? 13.141 49.931 -107.076 1.00 32.77 157 PHE C C 1
ATOM 10291 O O . PHE C 1 157 ? 13.566 49.601 -105.959 1.00 26.29 157 PHE C O 1
ATOM 10299 N N . THR C 1 158 ? 12.026 50.637 -107.253 1.00 27.11 158 THR C N 1
ATOM 10300 C CA . THR C 1 158 ? 11.246 51.185 -106.147 1.00 26.57 158 THR C CA 1
ATOM 10301 C C . THR C 1 158 ? 9.804 50.727 -106.319 1.00 32.00 158 THR C C 1
ATOM 10302 O O . THR C 1 158 ? 9.174 51.056 -107.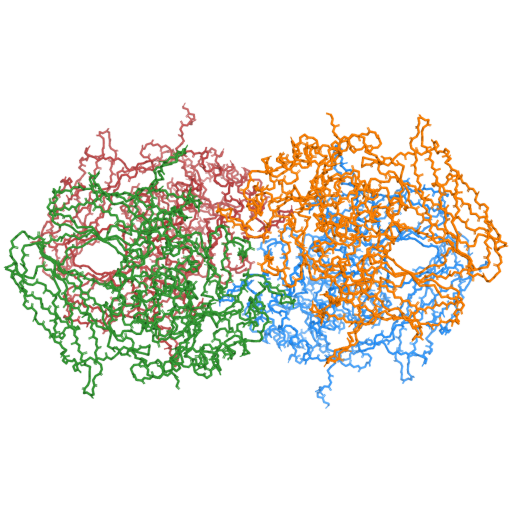347 1.00 34.11 158 THR C O 1
ATOM 10306 N N . PRO C 1 159 ? 9.250 49.947 -105.388 1.00 34.96 159 PRO C N 1
ATOM 10307 C CA . PRO C 1 159 ? 7.825 49.617 -105.451 1.00 32.51 159 PRO C CA 1
ATOM 10308 C C . PRO C 1 159 ? 6.986 50.665 -104.737 1.00 36.99 159 PRO C C 1
ATOM 10309 O O . PRO C 1 159 ? 7.430 51.315 -103.784 1.00 29.75 159 PRO C O 1
ATOM 10313 N N . PHE C 1 160 ? 5.751 50.836 -105.235 1.00 37.17 160 PHE C N 1
ATOM 10314 C CA . PHE C 1 160 ? 4.762 51.713 -104.616 1.00 37.28 160 PHE C CA 1
ATOM 10315 C C . PHE C 1 160 ? 3.459 50.953 -104.431 1.00 38.11 160 PHE C C 1
ATOM 10316 O O . PHE C 1 160 ? 3.007 50.249 -105.339 1.00 37.79 160 PHE C O 1
ATOM 10324 N N . LEU C 1 161 ? 2.863 51.097 -103.254 1.00 38.56 161 LEU C N 1
ATOM 10325 C CA . LEU C 1 161 ? 1.592 50.461 -102.930 1.00 43.76 161 LEU C CA 1
ATOM 10326 C C . LEU C 1 161 ? 0.484 51.490 -103.146 1.00 45.15 161 LEU C C 1
ATOM 10327 O O . LEU C 1 161 ? 0.364 52.454 -102.382 1.00 40.97 161 LEU C O 1
ATOM 10332 N N . ARG C 1 162 ? -0.300 51.297 -104.202 1.00 50.76 162 ARG C N 1
ATOM 10333 C CA . ARG C 1 162 ? -1.398 52.188 -104.552 1.00 53.40 162 ARG C CA 1
ATOM 10334 C C . ARG C 1 162 ? -2.740 51.588 -104.138 1.00 55.37 162 ARG C C 1
ATOM 10335 O O . ARG C 1 162 ? -2.836 50.447 -103.679 1.00 52.97 162 ARG C O 1
ATOM 10343 N N . LYS C 1 163 ? -3.795 52.384 -104.317 1.00 61.60 163 LYS C N 1
ATOM 10344 C CA . LYS C 1 163 ? -5.132 51.913 -103.976 1.00 60.94 163 LYS C CA 1
ATOM 10345 C C . LYS C 1 163 ? -5.540 50.718 -104.831 1.00 57.65 163 LYS C C 1
ATOM 10346 O O . LYS C 1 163 ? -6.332 49.881 -104.385 1.00 64.16 163 LYS C O 1
ATOM 10352 N N . ASP C 1 164 ? -5.004 50.603 -106.044 1.00 55.11 164 ASP C N 1
ATOM 10353 C CA . ASP C 1 164 ? -5.373 49.510 -106.934 1.00 58.17 164 ASP C CA 1
ATOM 10354 C C . ASP C 1 164 ? -4.291 48.441 -107.064 1.00 56.96 164 ASP C C 1
ATOM 10355 O O . ASP C 1 164 ? -4.458 47.504 -107.853 1.00 55.35 164 ASP C O 1
ATOM 10360 N N . GLY C 1 165 ? -3.192 48.548 -106.317 1.00 61.04 165 GLY C N 1
ATOM 10361 C CA . GLY C 1 165 ? -2.229 47.470 -106.240 1.00 54.30 165 GLY C CA 1
ATOM 10362 C C . GLY C 1 165 ? -0.805 47.981 -106.300 1.00 46.86 165 GLY C C 1
ATOM 10363 O O . GLY C 1 165 ? -0.537 49.163 -106.079 1.00 45.66 165 GLY C O 1
ATOM 10364 N N . TRP C 1 166 ? 0.103 47.054 -106.612 1.00 44.82 166 TRP C N 1
ATOM 10365 C CA . TRP C 1 166 ? 1.530 47.339 -106.642 1.00 44.53 166 TRP C CA 1
ATOM 10366 C C . TRP C 1 166 ? 1.918 48.040 -107.937 1.00 42.93 166 TRP C C 1
ATOM 10367 O O . TRP C 1 166 ? 1.540 47.609 -109.032 1.00 40.22 166 TRP C O 1
ATOM 10378 N N . TYR C 1 167 ? 2.675 49.124 -107.802 1.00 42.20 167 TYR C N 1
ATOM 10379 C CA . TYR C 1 167 ? 3.311 49.812 -108.914 1.00 41.65 167 TYR C CA 1
ATOM 10380 C C . TYR C 1 167 ? 4.823 49.766 -108.731 1.00 40.33 167 TYR C C 1
ATOM 10381 O O . TYR C 1 167 ? 5.336 49.468 -107.645 1.00 37.07 167 TYR C O 1
ATOM 10390 N N . GLY C 1 168 ? 5.545 50.070 -109.798 1.00 36.43 168 GLY C N 1
ATOM 10391 C CA . GLY C 1 168 ? 6.996 50.019 -109.744 1.00 36.93 168 GLY C CA 1
ATOM 10392 C C . GLY C 1 168 ? 7.640 51.026 -110.662 1.00 33.18 168 GLY C C 1
ATOM 10393 O O . GLY C 1 168 ? 7.109 51.358 -111.724 1.00 42.77 168 GLY C O 1
ATOM 10394 N N . LYS C 1 169 ? 8.799 51.515 -110.243 1.00 37.09 169 LYS C N 1
ATOM 10395 C CA . LYS C 1 169 ? 9.650 52.382 -111.044 1.00 33.84 169 LYS C CA 1
ATOM 10396 C C . LYS C 1 169 ? 11.063 51.816 -111.026 1.00 37.03 169 LYS C C 1
ATOM 10397 O O . LYS C 1 169 ? 11.509 51.292 -110.003 1.00 32.20 169 LYS C O 1
ATOM 10403 N N . ALA C 1 170 ? 11.760 51.906 -112.158 1.00 33.38 170 ALA C N 1
ATOM 10404 C CA . ALA C 1 170 ? 13.126 51.419 -112.284 1.00 30.78 170 ALA C CA 1
ATOM 10405 C C . ALA C 1 170 ? 13.998 52.516 -112.870 1.00 39.52 170 ALA C C 1
ATOM 10406 O O . ALA C 1 170 ? 13.632 53.144 -113.874 1.00 33.95 170 ALA C O 1
ATOM 10408 N N . GLU C 1 171 ? 15.158 52.726 -112.263 1.00 29.44 171 GLU C N 1
ATOM 10409 C CA . GLU C 1 171 ? 16.153 53.664 -112.764 1.00 31.00 171 GLU C CA 1
ATOM 10410 C C . GLU C 1 171 ? 17.472 52.933 -112.964 1.00 32.89 171 GLU C C 1
ATOM 10411 O O . GLU C 1 171 ? 17.947 52.244 -112.054 1.00 30.72 171 GLU C O 1
ATOM 10417 N N . ILE C 1 172 ? 18.050 53.071 -114.158 1.00 37.45 172 ILE C N 1
ATOM 10418 C CA . ILE C 1 172 ? 19.290 52.403 -114.538 1.00 35.42 172 ILE C CA 1
ATOM 10419 C C . ILE C 1 172 ? 20.333 53.458 -114.882 1.00 36.17 172 ILE C C 1
ATOM 10420 O O . ILE C 1 172 ? 20.021 54.472 -115.516 1.00 36.51 172 ILE C O 1
ATOM 10425 N N . CYS C 1 173 ? 21.568 53.217 -114.457 1.00 30.83 173 CYS C N 1
ATOM 10426 C CA . CYS C 1 173 ? 22.712 54.056 -114.788 1.00 29.86 173 CYS C CA 1
ATOM 10427 C C . CYS C 1 173 ? 23.588 53.302 -115.779 1.00 31.07 173 CYS C C 1
ATOM 10428 O O . CYS C 1 173 ? 23.998 52.167 -115.511 1.00 29.04 173 CYS C O 1
ATOM 10431 N N . VAL C 1 174 ? 23.856 53.921 -116.930 1.00 34.13 174 VAL C N 1
ATOM 10432 C CA . VAL C 1 174 ? 24.631 53.309 -118.002 1.00 28.37 174 VAL C CA 1
ATOM 10433 C C . VAL C 1 174 ? 25.898 54.124 -118.202 1.00 29.83 174 VAL C C 1
ATOM 10434 O O . VAL C 1 174 ? 25.857 55.357 -118.228 1.00 30.77 174 VAL C O 1
ATOM 10438 N N . ARG C 1 175 ? 27.020 53.443 -118.375 1.00 29.15 175 ARG C N 1
ATOM 10439 C CA . ARG C 1 175 ? 28.295 54.117 -118.536 1.00 28.78 175 ARG C CA 1
ATOM 10440 C C . ARG C 1 175 ? 28.909 53.739 -119.873 1.00 34.78 175 ARG C C 1
ATOM 10441 O O . ARG C 1 175 ? 29.222 52.566 -120.110 1.00 34.40 175 ARG C O 1
ATOM 10449 N N . ASN C 1 176 ? 29.085 54.736 -120.738 1.00 34.82 176 ASN C N 1
ATOM 10450 C CA . ASN C 1 176 ? 29.707 54.544 -122.040 1.00 31.43 176 ASN C CA 1
ATOM 10451 C C . ASN C 1 176 ? 31.215 54.695 -121.886 1.00 35.48 176 ASN C C 1
ATOM 10452 O O . ASN C 1 176 ? 31.693 55.721 -121.397 1.00 32.74 176 ASN C O 1
ATOM 10457 N N . LEU C 1 177 ? 31.958 53.667 -122.286 1.00 35.00 177 LEU C N 1
ATOM 10458 C CA . LEU C 1 177 ? 33.411 53.704 -122.251 1.00 40.17 177 LEU C CA 1
ATOM 10459 C C . LEU C 1 177 ? 34.025 54.048 -123.600 1.00 40.75 177 LEU C C 1
ATOM 10460 O O . LEU C 1 177 ? 35.245 54.218 -123.683 1.00 40.27 177 LEU C O 1
ATOM 10465 N N . SER C 1 178 ? 33.223 54.132 -124.654 1.00 38.74 178 SER C N 1
ATOM 10466 C CA . SER C 1 178 ? 33.733 54.514 -125.963 1.00 44.56 178 SER C CA 1
ATOM 10467 C C . SER C 1 178 ? 33.796 56.031 -126.072 1.00 40.76 178 SER C C 1
ATOM 10468 O O . SER C 1 178 ? 33.000 56.746 -125.461 1.00 40.25 178 SER C O 1
ATOM 10471 N N . SER C 1 179 ? 34.749 56.526 -126.865 1.00 42.27 179 SER C N 1
ATOM 10472 C CA . SER C 1 179 ? 34.767 57.954 -127.158 1.00 42.27 179 SER C CA 1
ATOM 10473 C C . SER C 1 179 ? 33.639 58.354 -128.097 1.00 41.93 179 SER C C 1
ATOM 10474 O O . SER C 1 179 ? 33.300 59.540 -128.172 1.00 43.40 179 SER C O 1
ATOM 10477 N N . GLY C 1 180 ? 33.043 57.390 -128.799 1.00 41.74 180 GLY C N 1
ATOM 10478 C CA . GLY C 1 180 ? 31.926 57.677 -129.668 1.00 43.84 180 GLY C CA 1
ATOM 10479 C C . GLY C 1 180 ? 30.573 57.595 -128.972 1.00 41.88 180 GLY C C 1
ATOM 10480 O O . GLY C 1 180 ? 30.405 56.959 -127.937 1.00 42.31 180 GLY C O 1
ATOM 10481 N N . ARG C 1 181 ? 29.599 58.264 -129.577 1.00 44.71 181 ARG C N 1
ATOM 10482 C CA . ARG C 1 181 ? 28.230 58.262 -129.082 1.00 37.73 181 ARG C CA 1
ATOM 10483 C C . ARG C 1 181 ? 27.648 56.852 -129.123 1.00 40.32 181 ARG C C 1
ATOM 10484 O O . ARG C 1 181 ? 28.010 56.032 -129.968 1.00 36.81 181 ARG C O 1
ATOM 10492 N N . LEU C 1 182 ? 26.728 56.565 -128.200 1.00 38.33 182 LEU C N 1
ATOM 10493 C CA . LEU C 1 182 ? 26.145 55.234 -128.086 1.00 36.79 182 LEU C CA 1
ATOM 10494 C C . LEU C 1 182 ? 24.624 55.313 -128.132 1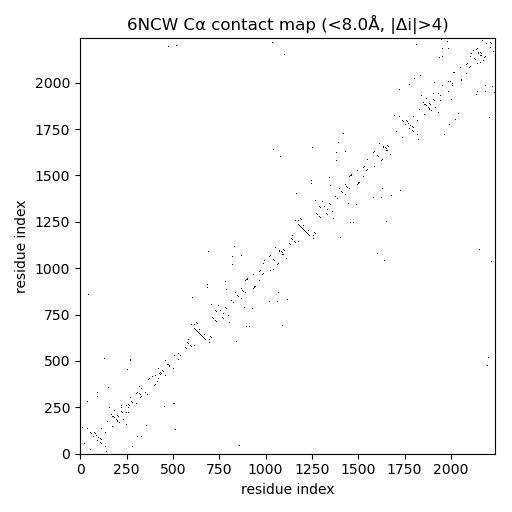.00 36.18 182 LEU C C 1
ATOM 10495 O O . LEU C 1 182 ? 24.013 56.059 -127.357 1.00 33.61 182 LEU C O 1
ATOM 10500 N N . ASP C 1 183 ? 24.023 54.551 -129.049 1.00 37.32 183 ASP C N 1
ATOM 10501 C CA . ASP C 1 183 ? 22.574 54.417 -129.181 1.00 36.07 183 ASP C CA 1
ATOM 10502 C C . ASP C 1 183 ? 22.166 52.993 -128.829 1.00 34.52 183 ASP C C 1
ATOM 10503 O O . ASP C 1 183 ? 22.806 52.034 -129.263 1.00 30.14 183 ASP C O 1
ATOM 10508 N N . GLY C 1 184 ? 21.077 52.849 -128.090 1.00 29.96 184 GLY C N 1
ATOM 10509 C CA . GLY C 1 184 ? 20.615 51.520 -127.758 1.00 31.67 184 GLY C CA 1
ATOM 10510 C C . GLY C 1 184 ? 19.392 51.590 -126.885 1.00 30.31 184 GLY C C 1
ATOM 10511 O O . GLY C 1 184 ? 18.752 52.636 -126.771 1.00 31.53 184 GLY C O 1
ATOM 10512 N N . SER C 1 185 ? 19.074 50.465 -126.261 1.00 27.96 185 SER C N 1
ATOM 10513 C CA . SER C 1 185 ? 17.995 50.434 -125.292 1.00 31.97 185 SER C CA 1
ATOM 10514 C C . SER C 1 185 ? 18.379 49.504 -124.146 1.00 30.53 185 SER C C 1
ATOM 10515 O O . SER C 1 185 ? 19.294 48.685 -124.266 1.00 30.49 185 SER C O 1
ATOM 10518 N N . VAL C 1 186 ? 17.670 49.662 -123.028 1.00 28.77 186 VAL C N 1
ATOM 10519 C CA . VAL C 1 186 ? 17.745 48.768 -121.874 1.00 31.54 186 VAL C CA 1
ATOM 10520 C C . VAL C 1 186 ? 16.367 48.145 -121.687 1.00 30.05 186 VAL C C 1
ATOM 10521 O O . VAL C 1 186 ? 15.382 48.864 -121.491 1.00 31.01 186 VAL C O 1
ATOM 10525 N N . GLU C 1 187 ? 16.295 46.817 -121.745 1.00 33.19 187 GLU C N 1
ATOM 10526 C CA . GLU C 1 187 ? 15.045 46.090 -121.550 1.00 34.06 187 GLU C CA 1
ATOM 10527 C C . GLU C 1 187 ? 15.046 45.456 -120.163 1.00 35.28 187 GLU C C 1
ATOM 10528 O O . GLU C 1 187 ? 15.963 44.701 -119.823 1.00 31.15 187 GLU C O 1
ATOM 10534 N N . VAL C 1 188 ? 14.021 45.767 -119.371 1.00 35.87 188 VAL C N 1
ATOM 10535 C CA . VAL C 1 188 ? 13.929 45.372 -117.971 1.00 32.21 188 VAL C CA 1
ATOM 10536 C C . VAL C 1 188 ? 12.743 44.432 -117.814 1.00 36.25 188 VAL C C 1
ATOM 10537 O O . VAL C 1 188 ? 11.617 44.767 -118.210 1.00 32.85 188 VAL C O 1
ATOM 10541 N N . GLU C 1 189 ? 13.007 43.253 -117.256 1.00 31.92 189 GLU C N 1
ATOM 10542 C CA . GLU C 1 189 ? 11.988 42.292 -116.875 1.00 32.61 189 GLU C CA 1
ATOM 10543 C C . GLU C 1 189 ? 12.157 41.965 -115.395 1.00 34.60 189 GLU C C 1
ATOM 10544 O O . GLU C 1 189 ? 13.272 41.969 -114.864 1.00 33.82 189 GLU C O 1
ATOM 10550 N N . ILE C 1 190 ? 11.041 41.694 -114.728 1.00 30.98 190 ILE C N 1
ATOM 10551 C CA . ILE C 1 190 ? 11.017 41.374 -113.305 1.00 33.78 190 ILE C CA 1
ATOM 10552 C C . ILE C 1 190 ? 10.342 40.020 -113.159 1.00 37.13 190 ILE C C 1
ATOM 10553 O O . ILE C 1 190 ? 9.126 39.902 -113.360 1.00 36.78 190 ILE C O 1
ATOM 10558 N N . GLY C 1 191 ? 11.120 39.002 -112.809 1.00 38.62 191 GLY C N 1
ATOM 10559 C CA . GLY C 1 191 ? 10.561 37.667 -112.666 1.00 36.86 191 GLY C CA 1
ATOM 10560 C C . GLY C 1 191 ? 9.925 37.146 -113.938 1.00 41.01 191 GLY C C 1
ATOM 10561 O O . GLY C 1 191 ? 8.879 36.484 -113.884 1.00 45.03 191 GLY C O 1
ATOM 10562 N N . LYS C 1 192 ? 10.529 37.439 -115.086 1.00 42.91 192 LYS C N 1
ATOM 10563 C CA . LYS C 1 192 ? 10.061 37.031 -116.411 1.00 47.92 192 LYS C CA 1
ATOM 10564 C C . LYS C 1 192 ? 8.761 37.718 -116.838 1.00 46.35 192 LYS C C 1
ATOM 10565 O O . LYS C 1 192 ? 8.216 37.375 -117.894 1.00 48.08 192 LYS C O 1
ATOM 10571 N N . ASN C 1 193 ? 8.249 38.679 -116.059 1.00 42.65 193 ASN C N 1
ATOM 10572 C CA . ASN C 1 193 ? 7.219 39.603 -116.535 1.00 41.48 193 ASN C CA 1
ATOM 10573 C C . ASN C 1 193 ? 7.878 40.807 -117.198 1.00 42.13 193 ASN C C 1
ATOM 10574 O O . ASN C 1 193 ? 8.795 41.410 -116.633 1.00 35.58 193 ASN C O 1
ATOM 10579 N N . SER C 1 194 ? 7.396 41.162 -118.384 1.00 35.38 194 SER C N 1
ATOM 10580 C CA . SER C 1 194 ? 7.865 42.362 -119.064 1.00 31.19 194 SER C CA 1
ATOM 10581 C C . SER C 1 194 ? 7.586 43.608 -118.239 1.00 37.18 194 SER C C 1
ATOM 10582 O O . SER C 1 194 ? 6.507 43.766 -117.660 1.00 41.11 194 SER C O 1
ATOM 10585 N N . PHE C 1 195 ? 8.561 44.512 -118.198 1.00 35.60 195 PHE C N 1
ATOM 10586 C CA . PHE C 1 195 ? 8.398 45.731 -117.419 1.00 36.20 195 PHE C CA 1
ATOM 10587 C C . PHE C 1 195 ? 8.511 46.991 -118.269 1.00 39.87 195 PHE C C 1
ATOM 10588 O O . PHE C 1 195 ? 7.545 47.751 -118.347 1.00 38.44 195 PHE C O 1
ATOM 10596 N N . ALA C 1 196 ? 9.661 47.255 -118.888 1.00 36.78 196 ALA C N 1
ATOM 10597 C CA . ALA C 1 196 ? 9.859 48.527 -119.565 1.00 36.23 196 ALA C CA 1
ATOM 10598 C C . ALA C 1 196 ? 11.023 48.417 -120.533 1.00 36.59 196 ALA C C 1
ATOM 10599 O O . ALA C 1 196 ? 11.836 47.491 -120.462 1.00 34.77 196 ALA C O 1
ATOM 10601 N N . VAL C 1 197 ? 11.066 49.367 -121.462 1.00 34.97 197 VAL C N 1
ATOM 10602 C CA . VAL C 1 197 ? 12.177 49.537 -122.391 1.00 32.44 197 VAL C CA 1
ATOM 10603 C C . VAL C 1 197 ? 12.588 50.996 -122.319 1.00 37.39 197 VAL C C 1
ATOM 10604 O O . VAL C 1 197 ? 11.750 51.888 -122.498 1.00 41.06 197 VAL C O 1
ATOM 10608 N N . LEU C 1 198 ? 13.861 51.240 -122.035 1.00 30.03 198 LEU C N 1
ATOM 10609 C CA . LEU C 1 198 ? 14.364 52.598 -121.889 1.00 32.59 198 LEU C CA 1
ATOM 10610 C C . LEU C 1 198 ? 15.270 52.893 -123.068 1.00 36.57 198 LEU C C 1
ATOM 10611 O O . LEU C 1 198 ? 16.324 52.252 -123.199 1.00 34.92 198 LEU C O 1
ATOM 10616 N N . PRO C 1 199 ? 14.896 53.821 -123.956 1.00 37.99 199 PRO C N 1
ATOM 10617 C CA . PRO C 1 199 ? 15.796 54.203 -125.052 1.00 31.21 199 PRO C CA 1
ATOM 10618 C C . PRO C 1 199 ? 16.997 54.940 -124.492 1.00 33.06 199 PRO C C 1
ATOM 10619 O O . PRO C 1 199 ? 16.872 55.723 -123.549 1.00 36.56 199 PRO C O 1
ATOM 10623 N N . ILE C 1 200 ? 18.168 54.681 -125.073 1.00 32.74 200 ILE C N 1
ATOM 10624 C CA . ILE C 1 200 ? 19.442 55.140 -124.528 1.00 29.42 200 ILE C CA 1
ATOM 10625 C C . ILE C 1 200 ? 20.167 55.956 -125.582 1.00 31.69 200 ILE C C 1
ATOM 10626 O O . ILE C 1 200 ? 20.395 55.471 -126.694 1.00 31.94 200 ILE C O 1
ATOM 10631 N N . VAL C 1 201 ? 20.552 57.179 -125.223 1.00 31.89 201 VAL C N 1
ATOM 10632 C CA . VAL C 1 201 ? 21.520 57.953 -125.989 1.00 31.81 201 VAL C CA 1
ATOM 10633 C C . VAL C 1 201 ? 22.599 58.439 -125.031 1.00 34.97 201 VAL C C 1
ATOM 10634 O O . VAL C 1 201 ? 22.300 59.131 -124.047 1.00 37.25 201 VAL C O 1
ATOM 10638 N N . LEU C 1 202 ? 23.847 58.101 -125.333 1.00 33.12 202 LEU C N 1
ATOM 10639 C CA . LEU C 1 202 ? 24.992 58.433 -124.503 1.00 36.44 202 LEU C CA 1
ATOM 10640 C C . LEU C 1 202 ? 26.053 59.079 -125.370 1.00 38.62 202 LEU C C 1
ATOM 10641 O O . LEU C 1 202 ? 26.447 58.514 -126.395 1.00 37.55 202 LEU C O 1
ATOM 10646 N N . GLU C 1 203 ? 26.509 60.259 -124.964 1.00 39.60 203 GLU C N 1
ATOM 10647 C CA . GLU C 1 203 ? 27.658 60.838 -125.630 1.00 40.47 203 GLU C CA 1
ATOM 10648 C C . GLU C 1 203 ? 28.913 60.040 -125.277 1.00 39.06 203 GLU C C 1
ATOM 10649 O O . GLU C 1 203 ? 28.916 59.193 -124.375 1.00 38.35 203 GLU C O 1
ATOM 10655 N N . GLY C 1 204 ? 29.981 60.296 -126.023 1.00 36.71 204 GLY C N 1
ATOM 10656 C CA . GLY C 1 204 ? 31.261 59.695 -125.723 1.00 40.95 204 GLY C CA 1
ATOM 10657 C C . GLY C 1 204 ? 31.645 59.819 -124.262 1.00 37.63 204 GLY C C 1
ATOM 10658 O O . GLY C 1 204 ? 31.542 60.898 -123.671 1.00 33.18 204 GLY C O 1
ATOM 10659 N N . GLU C 1 205 ? 32.033 58.697 -123.659 1.00 39.85 205 GLU C N 1
ATOM 10660 C CA . GLU C 1 205 ? 32.563 58.657 -122.294 1.00 37.79 205 GLU C CA 1
ATOM 10661 C C . GLU C 1 205 ? 31.569 59.176 -121.255 1.00 37.04 205 GLU C C 1
ATOM 10662 O O . GLU C 1 205 ? 31.972 59.634 -120.192 1.00 40.18 205 GLU C O 1
ATOM 10668 N N . GLU C 1 206 ? 30.272 59.105 -121.535 1.00 32.42 206 GLU C N 1
ATOM 10669 C CA . GLU C 1 206 ? 29.259 59.617 -120.626 1.00 33.89 206 GLU C CA 1
ATOM 10670 C C . GLU C 1 206 ? 28.746 58.509 -119.713 1.00 37.97 206 GLU C C 1
ATOM 10671 O O . GLU C 1 206 ? 28.640 57.343 -120.106 1.00 38.55 206 GLU C O 1
ATOM 10677 N N . GLU C 1 207 ? 28.429 58.886 -118.481 1.00 34.90 207 GLU C N 1
ATOM 10678 C CA . GLU C 1 207 ? 27.672 58.048 -117.568 1.00 32.99 207 GLU C CA 1
ATOM 10679 C C . GLU C 1 207 ? 26.379 58.772 -117.238 1.00 32.73 207 GLU C C 1
ATOM 10680 O O . GLU C 1 207 ? 26.409 59.932 -116.815 1.00 34.32 207 GLU C O 1
ATOM 10686 N N . LYS C 1 208 ? 25.248 58.098 -117.426 1.00 30.37 208 LYS C N 1
ATOM 10687 C CA . LYS C 1 208 ? 23.967 58.777 -117.288 1.00 34.28 208 LYS C CA 1
ATOM 10688 C C . LYS C 1 208 ? 22.928 57.809 -116.746 1.00 26.92 208 LYS C C 1
ATOM 10689 O O . LYS C 1 208 ? 22.972 56.610 -117.018 1.00 29.52 208 LYS C O 1
ATOM 10695 N N . SER C 1 209 ? 21.978 58.354 -116.010 1.00 25.56 209 SER C N 1
ATOM 10696 C CA . SER C 1 209 ? 20.888 57.595 -115.419 1.00 30.78 209 SER C CA 1
ATOM 10697 C C . SER C 1 209 ? 19.606 57.771 -116.242 1.00 33.53 209 SER C C 1
ATOM 10698 O O . SER C 1 209 ? 19.365 58.842 -116.809 1.00 30.81 209 SER C O 1
ATOM 10701 N N . PHE C 1 210 ? 18.799 56.705 -116.327 1.00 31.82 210 PHE C N 1
ATOM 10702 C CA . PHE C 1 210 ? 17.525 56.713 -117.046 1.00 34.05 210 PHE C CA 1
ATOM 10703 C C . PHE C 1 210 ? 16.450 56.068 -116.182 1.00 36.15 210 PHE C C 1
ATOM 10704 O O . PHE C 1 210 ? 16.666 54.976 -115.648 1.00 35.32 210 PHE C O 1
ATOM 10712 N N . SER C 1 211 ? 15.290 56.718 -116.062 1.00 32.84 211 SER C N 1
ATOM 10713 C CA . SER C 1 211 ? 14.184 56.196 -115.267 1.00 32.13 211 SER C CA 1
ATOM 10714 C C . SER C 1 211 ? 12.999 55.814 -116.145 1.00 34.49 211 SER C C 1
ATOM 10715 O O . SER C 1 211 ? 12.778 56.385 -117.216 1.00 34.28 211 SER C O 1
ATOM 10718 N N . THR C 1 212 ? 12.236 54.842 -115.669 1.00 38.46 212 THR C N 1
ATOM 10719 C CA . THR C 1 212 ? 10.915 54.569 -116.197 1.00 36.94 212 THR C CA 1
ATOM 10720 C C . THR C 1 212 ? 9.880 55.352 -115.399 1.00 41.83 212 THR C C 1
ATOM 10721 O O . THR C 1 212 ? 10.161 55.898 -114.330 1.00 35.49 212 THR C O 1
ATOM 10725 N N . GLU C 1 213 ? 8.666 55.407 -115.941 1.00 42.46 213 GLU C N 1
ATOM 10726 C CA . GLU C 1 213 ? 7.525 55.872 -115.175 1.00 41.12 213 GLU C CA 1
ATOM 10727 C C . GLU C 1 213 ? 7.194 54.870 -114.072 1.00 39.47 213 GLU C C 1
ATOM 10728 O O . GLU C 1 213 ? 7.762 53.772 -113.996 1.00 34.77 213 GLU C O 1
ATOM 10734 N N . GLU C 1 214 ? 6.236 55.251 -113.225 1.00 40.94 214 GLU C N 1
ATOM 10735 C CA . GLU C 1 214 ? 5.616 54.319 -112.291 1.00 40.48 214 GLU C CA 1
ATOM 10736 C C . GLU C 1 214 ? 4.603 53.484 -113.056 1.00 41.84 214 GLU C C 1
ATOM 10737 O O . GLU C 1 214 ? 3.549 53.989 -113.455 1.00 42.17 214 GLU C O 1
ATOM 10743 N N . LEU C 1 215 ? 4.927 52.212 -113.259 1.00 38.75 215 LEU C N 1
ATOM 10744 C CA . LEU C 1 215 ? 4.206 51.245 -114.056 1.00 36.24 215 LEU C CA 1
ATOM 10745 C C . LEU C 1 215 ? 3.478 50.248 -113.161 1.00 44.32 215 LEU C C 1
ATOM 10746 O O . LEU C 1 215 ? 3.895 50.010 -112.019 1.00 40.97 215 LEU C O 1
ATOM 10751 N N . PRO C 1 216 ? 2.377 49.663 -113.641 1.00 41.71 216 PRO C N 1
ATOM 10752 C CA . PRO C 1 216 ? 1.634 48.698 -112.822 1.00 40.94 216 PRO C CA 1
ATOM 10753 C C . PRO C 1 216 ? 2.331 47.347 -112.773 1.00 41.76 216 PRO C C 1
ATOM 10754 O O . PRO C 1 216 ? 2.923 46.886 -113.754 1.00 35.13 216 PRO C O 1
ATOM 10758 N N . CYS C 1 217 ? 2.253 46.709 -111.609 1.00 44.91 217 CYS C N 1
ATOM 10759 C CA . CYS C 1 217 ? 2.762 45.353 -111.416 1.00 38.53 217 CYS C CA 1
ATOM 10760 C C . CYS C 1 217 ? 1.651 44.489 -110.833 1.00 39.29 217 CYS C C 1
ATOM 10761 O O . CYS C 1 217 ? 1.697 44.102 -109.659 1.00 41.61 217 CYS C O 1
ATOM 10764 N N . PRO C 1 218 ? 0.631 44.162 -111.638 1.00 44.96 218 PRO C N 1
ATOM 10765 C CA . PRO C 1 218 ? -0.524 43.420 -111.100 1.00 39.93 218 PRO C CA 1
ATOM 10766 C C . PRO C 1 218 ? -0.192 41.996 -110.695 1.00 38.01 218 PRO C C 1
ATOM 10767 O O . PRO C 1 218 ? -0.900 41.424 -109.856 1.00 42.61 218 PRO C O 1
ATOM 10771 N N . TRP C 1 219 ? 0.857 41.413 -111.270 1.00 34.56 219 TRP C N 1
ATOM 10772 C CA . TRP C 1 219 ? 1.309 40.058 -110.996 1.00 40.28 219 TRP C CA 1
ATOM 10773 C C . TRP C 1 219 ? 2.093 39.928 -109.692 1.00 39.64 219 TRP C C 1
ATOM 10774 O O . TRP C 1 219 ? 2.472 38.809 -109.331 1.00 38.46 219 TRP C O 1
ATOM 10785 N N . ALA C 1 220 ? 2.368 41.026 -108.989 1.00 37.18 220 ALA C N 1
ATOM 10786 C CA . ALA C 1 220 ? 3.372 41.017 -107.928 1.00 37.51 220 ALA C CA 1
ATOM 10787 C C . ALA C 1 220 ? 2.755 40.625 -106.598 1.00 39.21 220 ALA C C 1
ATOM 10788 O O . ALA C 1 220 ? 1.728 41.181 -106.191 1.00 35.39 220 ALA C O 1
ATOM 10790 N N . GLU C 1 221 ? 3.395 39.672 -105.925 1.00 38.61 221 GLU C N 1
ATOM 10791 C CA . GLU C 1 221 ? 3.092 39.343 -104.544 1.00 34.84 221 GLU C CA 1
ATOM 10792 C C . GLU C 1 221 ? 4.079 40.051 -103.627 1.00 35.83 221 GLU C C 1
ATOM 10793 O O . GLU C 1 221 ? 5.201 40.386 -104.017 1.00 34.54 221 GLU C O 1
ATOM 10799 N N . CYS C 1 222 ? 3.665 40.245 -102.389 1.00 29.38 222 CYS C N 1
ATOM 10800 C CA . CYS C 1 222 ? 4.381 41.179 -101.546 1.00 37.14 222 CYS C CA 1
ATOM 10801 C C . CYS C 1 222 ? 5.445 40.462 -100.702 1.00 31.48 222 CYS C C 1
ATOM 10802 O O . CYS C 1 222 ? 5.452 39.238 -100.553 1.00 31.58 222 CYS C O 1
ATOM 10805 N N . TRP C 1 223 ? 6.390 41.246 -100.207 1.00 33.06 223 TRP C N 1
ATOM 10806 C CA . TRP C 1 223 ? 7.454 40.746 -99.349 1.00 28.82 223 TRP C CA 1
ATOM 10807 C C . TRP C 1 223 ? 7.121 41.106 -97.913 1.00 28.12 223 TRP C C 1
ATOM 10808 O O . TRP C 1 223 ? 6.701 42.232 -97.624 1.00 31.26 223 TRP C O 1
ATOM 10819 N N . SER C 1 224 ? 7.306 40.150 -97.016 1.00 29.62 224 SER C N 1
ATOM 10820 C CA . SER C 1 224 ? 7.110 40.390 -95.594 1.00 29.52 224 SER C CA 1
ATOM 10821 C C . SER C 1 224 ? 7.888 39.329 -94.831 1.00 26.88 224 SER C C 1
ATOM 10822 O O . SER C 1 224 ? 8.316 38.326 -95.417 1.00 31.63 224 SER C O 1
ATOM 10825 N N . PRO C 1 225 ? 8.076 39.507 -93.516 1.00 32.89 225 PRO C N 1
ATOM 10826 C CA . PRO C 1 225 ? 8.688 38.419 -92.728 1.00 35.75 225 PRO C CA 1
ATOM 10827 C C . PRO C 1 225 ? 7.969 37.091 -92.897 1.00 37.12 225 PRO C C 1
ATOM 10828 O O . PRO C 1 225 ? 8.615 36.051 -93.074 1.00 33.90 225 PRO C O 1
ATOM 10832 N N . GLU C 1 226 ? 6.634 37.111 -92.896 1.00 36.75 226 GLU C N 1
ATOM 10833 C CA . GLU C 1 226 ? 5.861 35.880 -93.029 1.00 34.79 226 GLU C CA 1
ATOM 10834 C C . GLU C 1 226 ? 5.993 35.267 -94.415 1.00 38.03 226 GLU C C 1
ATOM 10835 O O . GLU C 1 226 ? 5.918 34.040 -94.561 1.00 36.73 226 GLU C O 1
ATOM 10841 N N . SER C 1 227 ? 6.153 36.095 -95.445 1.00 36.91 227 SER C N 1
ATOM 10842 C CA . SER C 1 227 ? 6.246 35.617 -96.823 1.00 33.27 227 SER C CA 1
ATOM 10843 C C . SER C 1 227 ? 7.265 36.462 -97.570 1.00 31.61 227 SER C C 1
ATOM 10844 O O . SER C 1 227 ? 6.916 37.427 -98.260 1.00 35.74 227 SER C O 1
ATOM 10847 N N . PRO C 1 228 ? 8.546 36.128 -97.462 1.00 36.86 228 PRO C N 1
ATOM 10848 C CA . PRO C 1 228 ? 9.571 36.976 -98.105 1.00 32.20 228 PRO C CA 1
ATOM 10849 C C . PRO C 1 228 ? 9.752 36.660 -99.589 1.00 28.89 228 PRO C C 1
ATOM 10850 O O . PRO C 1 228 ? 10.820 36.220 -100.035 1.00 31.24 228 PRO C O 1
ATOM 10854 N N . VAL C 1 229 ? 8.696 36.896 -100.381 1.00 30.63 229 VAL C N 1
ATOM 10855 C CA . VAL C 1 229 ? 8.764 36.632 -101.821 1.00 25.58 229 VAL C CA 1
ATOM 10856 C C . VAL C 1 229 ? 9.731 37.616 -102.476 1.00 24.62 229 VAL C C 1
ATOM 10857 O O . VAL C 1 229 ? 9.674 38.827 -102.229 1.00 24.81 229 VAL C O 1
ATOM 10861 N N . LEU C 1 230 ? 10.638 37.104 -103.297 1.00 23.40 230 LEU C N 1
ATOM 10862 C CA . LEU C 1 230 ? 11.602 37.936 -103.994 1.00 26.87 230 LEU C CA 1
ATOM 10863 C C . LEU C 1 230 ? 11.466 37.712 -105.494 1.00 25.23 230 LEU C C 1
ATOM 10864 O O . LEU C 1 230 ? 11.117 36.621 -105.941 1.00 26.87 230 LEU C O 1
ATOM 10869 N N . TYR C 1 231 ? 11.765 38.745 -106.270 1.00 29.58 231 TYR C N 1
ATOM 10870 C CA . TYR C 1 231 ? 11.851 38.630 -107.721 1.00 27.32 231 TYR C CA 1
ATOM 10871 C C . TYR C 1 231 ? 13.234 39.054 -108.194 1.00 25.68 231 TYR C C 1
ATOM 10872 O O . TYR C 1 231 ? 13.855 39.953 -107.623 1.00 30.28 231 TYR C O 1
ATOM 10881 N N . LEU C 1 232 ? 13.712 38.395 -109.240 1.00 25.28 232 LEU C N 1
ATOM 10882 C CA . LEU C 1 232 ? 14.920 38.807 -109.943 1.00 30.07 232 LEU C CA 1
ATOM 10883 C C . LEU C 1 232 ? 14.551 39.858 -110.980 1.00 32.23 232 LEU C C 1
ATOM 10884 O O . LEU C 1 232 ? 13.700 39.611 -111.843 1.00 31.87 232 LEU C O 1
ATOM 10889 N N . ILE C 1 233 ? 15.183 41.023 -110.897 1.00 31.29 233 ILE C N 1
ATOM 10890 C CA . ILE C 1 233 ? 15.013 42.070 -111.890 1.00 29.15 233 ILE C CA 1
ATOM 10891 C C . ILE C 1 233 ? 16.239 42.055 -112.785 1.00 32.55 233 ILE C C 1
ATOM 10892 O O . ILE C 1 233 ? 17.372 42.074 -112.295 1.00 31.34 233 ILE C O 1
ATOM 10897 N N . THR C 1 234 ? 16.010 41.945 -114.094 1.00 30.40 234 THR C N 1
ATOM 10898 C CA . THR C 1 234 ? 17.058 41.805 -115.098 1.00 31.92 234 THR C CA 1
ATOM 10899 C C . THR C 1 234 ? 16.991 42.988 -116.049 1.00 32.67 234 THR C C 1
ATOM 10900 O O . THR C 1 234 ? 15.918 43.303 -116.572 1.00 28.29 234 THR C O 1
ATOM 10904 N N . ALA C 1 235 ? 18.127 43.634 -116.278 1.00 30.96 235 ALA C N 1
ATOM 10905 C CA . ALA C 1 235 ? 18.219 44.696 -117.263 1.00 30.63 235 ALA C CA 1
ATOM 10906 C C . ALA C 1 235 ? 19.268 44.298 -118.285 1.00 36.48 235 ALA C C 1
ATOM 10907 O O . ALA C 1 235 ? 20.383 43.897 -117.917 1.00 31.56 235 ALA C O 1
ATOM 10909 N N . VAL C 1 236 ? 18.908 44.408 -119.563 1.00 31.34 236 VAL C N 1
ATOM 10910 C CA . VAL C 1 236 ? 19.776 44.020 -120.669 1.00 31.43 236 VAL C CA 1
ATOM 10911 C C . VAL C 1 236 ? 20.000 45.250 -121.532 1.00 30.52 236 VAL C C 1
ATOM 10912 O O . VAL C 1 236 ? 19.038 45.875 -121.994 1.00 32.01 236 VAL C O 1
ATOM 10916 N N . LEU C 1 237 ? 21.264 45.606 -121.729 1.00 29.03 237 LEU C N 1
ATOM 10917 C CA . LEU C 1 237 ? 21.645 46.685 -122.623 1.00 31.53 237 LEU C CA 1
ATOM 10918 C C . LEU C 1 237 ? 21.779 46.129 -124.039 1.00 31.90 237 LEU C C 1
ATOM 10919 O O . LEU C 1 237 ? 22.634 45.275 -124.293 1.00 29.23 237 LEU C O 1
ATOM 10924 N N . ARG C 1 238 ? 20.941 46.613 -124.957 1.00 29.13 238 ARG C N 1
ATOM 10925 C CA . ARG C 1 238 ? 20.953 46.167 -126.349 1.00 31.61 238 ARG C CA 1
ATOM 10926 C C . ARG C 1 238 ? 21.519 47.274 -127.229 1.00 31.13 238 ARG C C 1
ATOM 10927 O O . ARG C 1 238 ? 21.006 48.397 -127.229 1.00 35.50 238 ARG C O 1
ATOM 10935 N N . THR C 1 239 ? 22.581 46.964 -127.954 1.00 35.47 239 THR C N 1
ATOM 10936 C CA . THR C 1 239 ? 23.209 47.876 -128.902 1.00 35.00 239 THR C CA 1
ATOM 10937 C C . THR C 1 239 ? 23.269 47.204 -130.272 1.00 39.59 239 THR C C 1
ATOM 10938 O O . THR C 1 239 ? 22.688 46.137 -130.487 1.00 38.52 239 THR C O 1
ATOM 10942 N N . ALA C 1 240 ? 24.017 47.823 -131.192 1.00 43.58 240 ALA C N 1
ATOM 10943 C CA . ALA C 1 240 ? 24.194 47.257 -132.529 1.00 42.07 240 ALA C CA 1
ATOM 10944 C C . ALA C 1 240 ? 24.765 45.849 -132.494 1.00 46.31 240 ALA C C 1
ATOM 10945 O O . ALA C 1 240 ? 24.579 45.093 -133.451 1.00 46.73 240 ALA C O 1
ATOM 10947 N N . ASP C 1 241 ? 25.443 45.479 -131.412 1.00 48.23 241 ASP C N 1
ATOM 10948 C CA . ASP C 1 241 ? 26.067 44.169 -131.287 1.00 47.90 241 ASP C CA 1
ATOM 10949 C C . ASP C 1 241 ? 25.122 43.094 -130.770 1.00 46.46 241 ASP C C 1
ATOM 10950 O O . ASP C 1 241 ? 25.473 41.911 -130.825 1.00 54.87 241 ASP C O 1
ATOM 10955 N N . GLY C 1 242 ? 23.930 43.467 -130.309 1.00 39.88 242 GLY C N 1
ATOM 10956 C CA . GLY C 1 242 ? 23.017 42.538 -129.672 1.00 37.22 242 GLY C CA 1
ATOM 10957 C C . GLY C 1 242 ? 22.873 42.837 -128.190 1.00 37.80 242 GLY C C 1
ATOM 10958 O O . GLY C 1 242 ? 23.043 43.983 -127.759 1.00 34.53 242 GLY C O 1
ATOM 10959 N N . ALA C 1 243 ? 22.535 41.823 -127.403 1.00 35.37 243 ALA C N 1
ATOM 10960 C CA . ALA C 1 243 ? 22.545 41.952 -125.951 1.00 36.21 243 ALA C CA 1
ATOM 10961 C C . ALA C 1 243 ? 23.997 42.083 -125.520 1.00 35.23 243 ALA C C 1
ATOM 10962 O O . ALA C 1 243 ? 24.720 41.092 -125.414 1.00 32.47 243 ALA C O 1
ATOM 10964 N N . ALA C 1 244 ? 24.441 43.317 -125.306 1.00 30.34 244 ALA C N 1
ATOM 10965 C CA . ALA C 1 244 ? 25.849 43.559 -125.049 1.00 33.92 244 ALA C CA 1
ATOM 10966 C C . ALA C 1 244 ? 26.218 43.446 -123.571 1.00 32.64 244 ALA C C 1
ATOM 10967 O O . ALA C 1 244 ? 27.388 43.170 -123.266 1.00 28.32 244 ALA C O 1
ATOM 10969 N N . ASP C 1 245 ? 25.266 43.643 -122.655 1.00 29.51 245 ASP C N 1
ATOM 10970 C CA . ASP C 1 245 ? 25.569 43.607 -121.225 1.00 28.99 245 ASP C CA 1
ATOM 10971 C C . ASP C 1 245 ? 24.277 43.402 -120.442 1.00 30.54 245 ASP C C 1
ATOM 10972 O O . ASP C 1 245 ? 23.178 43.566 -120.973 1.00 28.00 245 ASP C O 1
ATOM 10977 N N . ASP C 1 246 ? 24.421 43.046 -119.162 1.00 28.29 246 ASP C N 1
ATOM 10978 C CA . ASP C 1 246 ? 23.262 42.886 -118.297 1.00 30.26 246 ASP C CA 1
ATOM 10979 C C . ASP C 1 246 ? 23.617 43.255 -116.860 1.00 29.79 246 ASP C C 1
ATOM 10980 O O . ASP C 1 246 ? 24.786 43.412 -116.486 1.00 29.08 246 ASP C O 1
ATOM 10985 N N . ILE C 1 247 ? 22.574 43.400 -116.060 1.00 26.84 247 ILE C N 1
ATOM 10986 C CA . ILE C 1 247 ? 22.706 43.466 -114.613 1.00 31.52 247 ILE C CA 1
ATOM 10987 C C . ILE C 1 247 ? 21.453 42.832 -114.045 1.00 31.74 247 ILE C C 1
ATOM 10988 O O . ILE C 1 247 ? 20.347 43.049 -114.555 1.00 27.22 247 ILE C O 1
ATOM 10993 N N . ILE C 1 248 ? 21.642 41.968 -113.061 1.00 21.63 248 ILE C N 1
ATOM 10994 C CA . ILE C 1 248 ? 20.562 41.246 -112.413 1.00 27.80 248 ILE C CA 1
ATOM 10995 C C . ILE C 1 248 ? 20.614 41.581 -110.929 1.00 28.77 248 ILE C C 1
ATOM 10996 O O . ILE C 1 248 ? 21.697 41.587 -110.337 1.00 24.14 248 ILE C O 1
ATOM 11001 N N . ASP C 1 249 ? 19.456 41.860 -110.332 1.00 28.52 249 ASP C N 1
ATOM 11002 C CA . ASP C 1 249 ? 19.366 42.067 -108.889 1.00 31.11 249 ASP C CA 1
ATOM 11003 C C . ASP C 1 249 ? 18.088 41.395 -108.393 1.00 28.99 249 ASP C C 1
ATOM 11004 O O . ASP C 1 249 ? 17.417 40.683 -109.142 1.00 29.49 249 ASP C O 1
ATOM 11009 N N . ARG C 1 250 ? 17.766 41.579 -107.109 1.00 26.15 250 ARG C N 1
ATOM 11010 C CA . ARG C 1 250 ? 16.552 41.023 -106.521 1.00 26.58 250 ARG C CA 1
ATOM 11011 C C . ARG C 1 250 ? 15.813 42.109 -105.766 1.00 26.38 250 ARG C C 1
ATOM 11012 O O . ARG C 1 250 ? 16.432 42.961 -105.123 1.00 26.98 250 ARG C O 1
ATOM 11020 N N . VAL C 1 251 ? 14.485 42.061 -105.839 1.00 27.07 251 VAL C N 1
ATOM 11021 C CA . VAL C 1 251 ? 13.610 43.063 -105.251 1.00 24.42 251 VAL C CA 1
ATOM 11022 C C . VAL C 1 251 ? 12.500 42.347 -104.502 1.00 23.55 251 VAL C C 1
ATOM 11023 O O . VAL C 1 251 ? 12.206 41.173 -104.741 1.00 27.98 251 VAL C O 1
ATOM 11027 N N . GLY C 1 252 ? 11.892 43.066 -103.567 1.00 26.24 252 GLY C N 1
ATOM 11028 C CA . GLY C 1 252 ? 10.676 42.569 -102.958 1.00 27.81 252 GLY C CA 1
ATOM 11029 C C . GLY C 1 252 ? 9.650 43.680 -102.899 1.00 30.67 252 GLY C C 1
ATOM 11030 O O . GLY C 1 252 ? 10.019 44.849 -102.726 1.00 29.65 252 GLY C O 1
ATOM 11031 N N . PHE C 1 253 ? 8.371 43.352 -103.071 1.00 29.31 253 PHE C N 1
ATOM 11032 C CA . PHE C 1 253 ? 7.333 44.379 -103.102 1.00 29.57 253 PHE C CA 1
ATOM 11033 C C . PHE C 1 253 ? 6.866 44.593 -101.675 1.00 27.30 253 PHE C C 1
ATOM 11034 O O . PHE C 1 253 ? 6.064 43.827 -101.140 1.00 27.59 253 PHE C O 1
ATOM 11042 N N . ARG C 1 254 ? 7.370 45.644 -101.052 1.00 27.58 254 ARG C N 1
ATOM 11043 C CA . ARG C 1 254 ? 6.938 45.960 -99.711 1.00 30.25 254 ARG C CA 1
ATOM 11044 C C . ARG C 1 254 ? 6.983 47.462 -99.554 1.00 29.74 254 ARG C C 1
ATOM 11045 O O . ARG C 1 254 ? 7.840 48.135 -100.140 1.00 28.88 254 ARG C O 1
ATOM 11053 N N . GLU C 1 255 ? 6.067 47.974 -98.743 1.00 30.50 255 GLU C N 1
ATOM 11054 C CA . GLU C 1 255 ? 6.004 49.388 -98.406 1.00 34.19 255 GLU C CA 1
ATOM 11055 C C . GLU C 1 255 ? 6.403 49.581 -96.947 1.00 32.82 255 GLU C C 1
ATOM 11056 O O . GLU C 1 255 ? 5.856 48.924 -96.056 1.00 32.15 255 GLU C O 1
ATOM 11062 N N . ILE C 1 256 ? 7.345 50.483 -96.703 1.00 30.96 256 ILE C N 1
ATOM 11063 C CA . ILE C 1 256 ? 7.697 50.898 -95.353 1.00 33.66 256 ILE C CA 1
ATOM 11064 C C . ILE C 1 256 ? 7.400 52.381 -95.235 1.00 34.27 256 ILE C C 1
ATOM 11065 O O . ILE C 1 256 ? 7.880 53.176 -96.046 1.00 35.53 256 ILE C O 1
ATOM 11070 N N . ARG C 1 257 ? 6.636 52.754 -94.219 1.00 38.11 257 ARG C N 1
ATOM 11071 C CA . ARG C 1 257 ? 6.165 54.123 -94.087 1.00 36.31 257 ARG C CA 1
ATOM 11072 C C . ARG C 1 257 ? 5.991 54.415 -92.607 1.00 35.74 257 ARG C C 1
ATOM 11073 O O . ARG C 1 257 ? 5.568 53.536 -91.851 1.00 39.49 257 ARG C O 1
ATOM 11081 N N . THR C 1 258 ? 6.332 55.629 -92.186 1.00 32.65 258 THR C N 1
ATOM 11082 C CA . THR C 1 258 ? 5.913 56.083 -90.869 1.00 38.70 258 THR C CA 1
ATOM 11083 C C . THR C 1 258 ? 4.633 56.898 -90.997 1.00 43.05 258 THR C C 1
ATOM 11084 O O . THR C 1 258 ? 4.418 57.613 -91.985 1.00 37.65 258 THR C O 1
ATOM 11088 N N . GLU C 1 259 ? 3.789 56.778 -89.971 1.00 39.26 259 GLU C N 1
ATOM 11089 C CA . GLU C 1 259 ? 2.516 57.488 -89.895 1.00 40.20 259 GLU C CA 1
ATOM 11090 C C . GLU C 1 259 ? 2.236 57.690 -88.408 1.00 40.64 259 GLU C C 1
ATOM 11091 O O . GLU C 1 259 ? 1.856 56.744 -87.712 1.00 41.28 259 GLU C O 1
ATOM 11097 N N . GLY C 1 260 ? 2.451 58.905 -87.928 1.00 36.29 260 GLY C N 1
ATOM 11098 C CA . GLY C 1 260 ? 2.295 59.150 -86.510 1.00 37.40 260 GLY C CA 1
ATOM 11099 C C . GLY C 1 260 ? 3.421 58.478 -85.745 1.00 40.17 260 GLY C C 1
ATOM 11100 O O . GLY C 1 260 ? 4.601 58.623 -86.085 1.00 34.20 260 GLY C O 1
ATOM 11101 N N . LYS C 1 261 ? 3.060 57.739 -84.697 1.00 35.02 261 LYS C N 1
ATOM 11102 C CA . LYS C 1 261 ? 4.014 56.999 -83.881 1.00 36.65 261 LYS C CA 1
ATOM 11103 C C . LYS C 1 261 ? 4.252 55.583 -84.408 1.00 38.04 261 LYS C C 1
ATOM 11104 O O . LYS C 1 261 ? 4.932 54.787 -83.748 1.00 37.58 261 LYS C O 1
ATOM 11110 N N . ASP C 1 262 ? 3.728 55.269 -85.590 1.00 36.71 262 ASP C N 1
ATOM 11111 C CA . ASP C 1 262 ? 3.739 53.923 -86.138 1.00 34.05 262 ASP C CA 1
ATOM 11112 C C . ASP C 1 262 ? 4.796 53.791 -87.222 1.00 37.12 262 ASP C C 1
ATOM 11113 O O . ASP C 1 262 ? 4.979 54.696 -88.042 1.00 35.77 262 ASP C O 1
ATOM 11118 N N . ILE C 1 263 ? 5.482 52.652 -87.222 1.00 37.00 263 ILE C N 1
ATOM 11119 C CA . ILE C 1 263 ? 6.250 52.190 -88.370 1.00 29.25 263 ILE C CA 1
ATOM 11120 C C . ILE C 1 263 ? 5.386 51.149 -89.054 1.00 34.88 263 ILE C C 1
ATOM 11121 O O . ILE C 1 263 ? 5.055 50.123 -88.447 1.00 30.27 263 ILE C O 1
ATOM 11126 N N . LEU C 1 264 ? 4.995 51.421 -90.302 1.00 30.71 264 LEU C N 1
ATOM 11127 C CA . LEU C 1 264 ? 4.049 50.588 -91.025 1.00 33.95 264 LEU C CA 1
ATOM 11128 C C . LEU C 1 264 ? 4.771 49.776 -92.090 1.00 32.75 264 LEU C C 1
ATOM 11129 O O . LEU C 1 264 ? 5.544 50.328 -92.879 1.00 34.43 264 LEU C O 1
ATOM 11134 N N . LEU C 1 265 ? 4.524 48.468 -92.100 1.00 31.98 265 LEU C N 1
ATOM 11135 C CA . LEU C 1 265 ? 5.054 47.559 -93.113 1.00 33.28 265 LEU C CA 1
ATOM 11136 C C . LEU C 1 265 ? 3.861 46.919 -93.807 1.00 35.63 265 LEU C C 1
ATOM 11137 O O . LEU C 1 265 ? 3.178 46.071 -93.219 1.00 34.76 265 LEU C O 1
ATOM 11142 N N . ASN C 1 266 ? 3.613 47.328 -95.054 1.00 33.31 266 ASN C N 1
ATOM 11143 C CA . ASN C 1 266 ? 2.447 46.869 -95.801 1.00 37.88 266 ASN C CA 1
ATOM 11144 C C . ASN C 1 266 ? 1.174 47.162 -95.012 1.00 35.95 266 ASN C C 1
ATOM 11145 O O . ASN C 1 266 ? 0.281 46.321 -94.890 1.00 39.16 266 ASN C O 1
ATOM 11150 N N . GLY C 1 267 ? 1.104 48.365 -94.451 1.00 35.09 267 GLY C N 1
ATOM 11151 C CA . GLY C 1 267 ? -0.053 48.808 -93.714 1.00 40.80 267 GLY C CA 1
ATOM 11152 C C . GLY C 1 267 ? -0.076 48.428 -92.245 1.00 41.32 267 GLY C C 1
ATOM 11153 O O . GLY C 1 267 ? -0.714 49.125 -91.453 1.00 46.33 267 GLY C O 1
ATOM 11154 N N . ARG C 1 268 ? 0.603 47.351 -91.858 1.00 39.85 268 ARG C N 1
ATOM 11155 C CA . ARG C 1 268 ? 0.515 46.841 -90.498 1.00 38.36 268 ARG C CA 1
ATOM 11156 C C . ARG C 1 268 ? 1.511 47.550 -89.586 1.00 33.63 268 ARG C C 1
ATOM 11157 O O . ARG C 1 268 ? 2.574 47.997 -90.024 1.00 32.54 268 ARG C O 1
ATOM 11165 N N . LYS C 1 269 ? 1.138 47.679 -88.311 1.00 31.30 269 LYS C N 1
ATOM 11166 C CA . LYS C 1 269 ? 1.988 48.339 -87.327 1.00 34.48 269 LYS C CA 1
ATOM 11167 C C . LYS C 1 269 ? 3.072 47.364 -86.879 1.00 32.00 269 LYS C C 1
ATOM 11168 O O . LYS C 1 269 ? 2.779 46.357 -86.227 1.00 31.97 269 LYS C O 1
ATOM 11174 N N . LEU C 1 270 ? 4.320 47.677 -87.225 1.00 29.19 270 LEU C N 1
ATOM 11175 C CA . LEU C 1 270 ? 5.463 46.799 -86.991 1.00 32.86 270 LEU C CA 1
ATOM 11176 C C . LEU C 1 270 ? 5.928 46.824 -85.534 1.00 25.62 270 LEU C C 1
ATOM 11177 O O . LEU C 1 270 ? 5.958 47.876 -84.893 1.00 26.16 270 LEU C O 1
ATOM 11182 N N . ARG C 1 271 ? 6.322 45.661 -85.015 1.00 27.95 271 ARG C N 1
ATOM 11183 C CA . ARG C 1 271 ? 7.062 45.585 -83.751 1.00 26.86 271 ARG C CA 1
ATOM 11184 C C . ARG C 1 271 ? 8.458 45.035 -84.038 1.00 29.57 271 ARG C C 1
ATOM 11185 O O . ARG C 1 271 ? 8.596 43.932 -84.582 1.00 28.07 271 ARG C O 1
ATOM 11193 N N . ILE C 1 272 ? 9.485 45.798 -83.667 1.00 25.95 272 ILE C N 1
ATOM 11194 C CA . ILE C 1 272 ? 10.874 45.384 -83.845 1.00 22.48 272 ILE C CA 1
ATOM 11195 C C . ILE C 1 272 ? 11.292 44.547 -82.636 1.00 25.12 272 ILE C C 1
ATOM 11196 O O . ILE C 1 272 ? 11.241 45.021 -81.495 1.00 24.49 272 ILE C O 1
ATOM 11201 N N . LYS C 1 273 ? 11.689 43.298 -82.890 1.00 25.85 273 LYS C N 1
ATOM 11202 C CA . LYS C 1 273 ? 12.320 42.387 -81.929 1.00 24.88 273 LYS C CA 1
ATOM 11203 C C . LYS C 1 273 ? 13.717 42.103 -82.492 1.00 25.03 273 LYS C C 1
ATOM 11204 O O . LYS C 1 273 ? 13.887 41.195 -83.307 1.00 22.61 273 LYS C O 1
ATOM 11210 N N . GLY C 1 274 ? 14.725 42.883 -82.083 1.00 22.43 274 GLY C N 1
ATOM 11211 C CA . GLY C 1 274 ? 15.943 42.989 -82.854 1.00 23.06 274 GLY C CA 1
ATOM 11212 C C . GLY C 1 274 ? 17.206 42.671 -82.069 1.00 22.24 274 GLY C C 1
ATOM 11213 O O . GLY C 1 274 ? 17.207 42.539 -80.833 1.00 20.51 274 GLY C O 1
ATOM 11214 N N . PHE C 1 275 ? 18.298 42.581 -82.825 1.00 18.74 275 PHE C N 1
ATOM 11215 C CA . PHE C 1 275 ? 19.642 42.415 -82.281 1.00 20.74 275 PHE C CA 1
ATOM 11216 C C . PHE C 1 275 ? 20.597 43.368 -82.981 1.00 19.71 275 PHE C C 1
ATOM 11217 O O . PHE C 1 275 ? 20.598 43.460 -84.208 1.00 22.77 275 PHE C O 1
ATOM 11225 N N . CYS C 1 276 ? 21.418 44.060 -82.210 1.00 24.19 276 CYS C N 1
ATOM 11226 C CA . CYS C 1 276 ? 22.610 44.657 -82.782 1.00 20.73 276 CYS C CA 1
ATOM 11227 C C . CYS C 1 276 ? 23.613 43.544 -83.055 1.00 23.00 276 CYS C C 1
ATOM 11228 O O . CYS C 1 276 ? 23.851 42.695 -82.186 1.00 20.88 276 CYS C O 1
ATOM 11231 N N . ARG C 1 277 ? 24.196 43.528 -84.260 1.00 18.34 277 ARG C N 1
ATOM 11232 C CA . ARG C 1 277 ? 25.170 42.493 -84.603 1.00 19.70 277 ARG C CA 1
ATOM 11233 C C . ARG C 1 277 ? 26.336 43.109 -85.362 1.00 20.35 277 ARG C C 1
ATOM 11234 O O . ARG C 1 277 ? 26.136 43.680 -86.436 1.00 19.56 277 ARG C O 1
ATOM 11242 N N . HIS C 1 278 ? 27.541 42.992 -84.791 1.00 18.16 278 HIS C N 1
ATOM 11243 C CA . HIS C 1 278 ? 28.795 43.322 -85.459 1.00 20.73 278 HIS C CA 1
ATOM 11244 C C . HIS C 1 278 ? 29.193 42.187 -86.391 1.00 19.35 278 HIS C C 1
ATOM 11245 O O . HIS C 1 278 ? 28.832 41.028 -86.170 1.00 22.21 278 HIS C O 1
ATOM 11252 N N . GLU C 1 279 ? 29.952 42.524 -87.435 1.00 21.26 279 GLU C N 1
ATOM 11253 C CA . GLU C 1 279 ? 30.626 41.521 -88.261 1.00 20.69 279 GLU C CA 1
ATOM 11254 C C . GLU C 1 279 ? 31.925 41.196 -87.538 1.00 22.63 279 GLU C C 1
ATOM 11255 O O . GLU C 1 279 ? 32.978 41.788 -87.795 1.00 23.04 279 GLU C O 1
ATOM 11261 N N . ASP C 1 280 ? 31.852 40.252 -86.607 1.00 19.95 280 ASP C N 1
ATOM 11262 C CA . ASP C 1 280 ? 33.011 39.912 -85.798 1.00 19.84 280 ASP C CA 1
ATOM 11263 C C . ASP C 1 280 ? 32.899 38.446 -85.407 1.00 21.65 280 ASP C C 1
ATOM 11264 O O . ASP C 1 280 ? 31.811 37.964 -85.075 1.00 21.50 280 ASP C O 1
ATOM 11269 N N . HIS C 1 281 ? 34.021 37.734 -85.485 1.00 20.50 281 HIS C N 1
ATOM 11270 C CA . HIS C 1 281 ? 34.073 36.308 -85.197 1.00 18.97 281 HIS C CA 1
ATOM 11271 C C . HIS C 1 281 ? 35.515 36.027 -84.818 1.00 21.17 281 HIS C C 1
ATOM 11272 O O . HIS C 1 281 ? 36.417 36.630 -85.412 1.00 19.72 281 HIS C O 1
ATOM 11279 N N . PRO C 1 282 ? 35.775 35.149 -83.850 1.00 19.76 282 PRO C N 1
ATOM 11280 C CA . PRO C 1 282 ? 37.159 34.957 -83.383 1.00 21.88 282 PRO C CA 1
ATOM 11281 C C . PRO C 1 282 ? 38.069 34.257 -84.388 1.00 20.53 282 PRO C C 1
ATOM 11282 O O . PRO C 1 282 ? 39.286 34.413 -84.296 1.00 21.98 282 PRO C O 1
ATOM 11286 N N . GLN C 1 283 ? 37.545 33.486 -85.331 1.00 19.75 283 GLN C N 1
ATOM 11287 C CA . GLN C 1 283 ? 38.406 32.927 -86.372 1.00 23.96 283 GLN C CA 1
ATOM 11288 C C . GLN C 1 283 ? 38.421 33.752 -87.650 1.00 23.21 283 GLN C C 1
ATOM 11289 O O . GLN C 1 283 ? 39.381 33.679 -88.416 1.00 20.71 283 GLN C O 1
ATOM 11295 N N . PHE C 1 284 ? 37.374 34.511 -87.920 1.00 23.18 284 PHE C N 1
ATOM 11296 C CA . PHE C 1 284 ? 37.195 35.096 -89.232 1.00 20.99 284 PHE C CA 1
ATOM 11297 C C . PHE C 1 284 ? 37.289 36.614 -89.221 1.00 20.75 284 PHE C C 1
ATOM 11298 O O . PHE C 1 284 ? 37.210 37.226 -90.288 1.00 22.34 284 PHE C O 1
ATOM 11306 N N . GLY C 1 285 ? 37.510 37.230 -88.062 1.00 17.72 285 GLY C N 1
ATOM 11307 C CA . GLY C 1 285 ? 37.608 38.681 -88.024 1.00 18.09 285 GLY C CA 1
ATOM 11308 C C . GLY C 1 285 ? 36.289 39.272 -88.461 1.00 22.29 285 GLY C C 1
ATOM 11309 O O . GLY C 1 285 ? 35.233 38.909 -87.939 1.00 19.36 285 GLY C O 1
ATOM 11310 N N . CYS C 1 286 ? 36.325 40.173 -89.448 1.00 18.54 286 CYS C N 1
ATOM 11311 C CA . CYS C 1 286 ? 35.100 40.650 -90.062 1.00 19.89 286 CYS C CA 1
ATOM 11312 C C . CYS C 1 286 ? 34.843 39.985 -91.405 1.00 22.15 286 CYS C C 1
ATOM 11313 O O . CYS C 1 286 ? 33.909 40.375 -92.112 1.00 22.77 286 CYS C O 1
ATOM 11316 N N . ALA C 1 287 ? 35.627 38.964 -91.750 1.00 22.82 287 ALA C N 1
ATOM 11317 C CA . ALA C 1 287 ? 35.497 38.249 -93.021 1.00 25.69 287 ALA C CA 1
ATOM 11318 C C . ALA C 1 287 ? 34.723 36.938 -92.837 1.00 28.35 287 ALA C C 1
ATOM 11319 O O . ALA C 1 287 ? 35.221 35.840 -93.113 1.00 25.05 287 ALA C O 1
ATOM 11321 N N . LEU C 1 288 ? 33.478 37.044 -92.376 1.00 22.50 288 LEU C N 1
ATOM 11322 C CA . LEU C 1 288 ? 32.744 35.818 -92.053 1.00 19.61 288 LEU C CA 1
ATOM 11323 C C . LEU C 1 288 ? 32.236 35.149 -93.324 1.00 21.40 288 LEU C C 1
ATOM 11324 O O . LEU C 1 288 ? 31.639 35.820 -94.175 1.00 23.37 288 LEU C O 1
ATOM 11329 N N . PRO C 1 289 ? 32.444 33.842 -93.480 1.00 23.68 289 PRO C N 1
ATOM 11330 C CA . PRO C 1 289 ? 31.902 33.130 -94.638 1.00 21.76 289 PRO C CA 1
ATOM 11331 C C . PRO C 1 289 ? 30.400 32.927 -94.533 1.00 22.48 289 PRO C C 1
ATOM 11332 O O . PRO C 1 289 ? 29.786 33.058 -93.471 1.00 22.70 289 PRO C O 1
ATOM 11336 N N . PHE C 1 290 ? 29.822 32.588 -95.676 1.00 18.31 290 PHE C N 1
ATOM 11337 C CA . PHE C 1 290 ? 28.417 32.208 -95.774 1.00 21.64 290 PHE C CA 1
ATOM 11338 C C . PHE C 1 290 ? 27.959 31.297 -94.637 1.00 18.35 290 PHE C C 1
ATOM 11339 O O . PHE C 1 290 ? 26.945 31.569 -93.994 1.00 22.17 290 PHE C O 1
ATOM 11347 N N . SER C 1 291 ? 28.688 30.205 -94.370 1.00 18.83 291 SER C N 1
ATOM 11348 C CA . SER C 1 291 ? 28.253 29.275 -93.326 1.00 22.59 291 SER C CA 1
ATOM 11349 C C . SER C 1 291 ? 28.186 29.949 -91.959 1.00 21.26 291 SER C C 1
ATOM 11350 O O . SER C 1 291 ? 27.323 29.621 -91.139 1.00 21.17 291 SER C O 1
ATOM 11353 N N . ALA C 1 292 ? 29.107 30.873 -91.681 1.00 20.82 292 ALA C N 1
ATOM 11354 C CA . ALA C 1 292 ? 29.110 31.540 -90.379 1.00 24.15 292 ALA C CA 1
ATOM 11355 C C . ALA C 1 292 ? 27.983 32.568 -90.274 1.00 19.87 292 ALA C C 1
ATOM 11356 O O . ALA C 1 292 ? 27.372 32.718 -89.209 1.00 20.56 292 ALA C O 1
ATOM 11358 N N . MET C 1 293 ? 27.698 33.277 -91.369 1.00 18.63 293 MET C N 1
ATOM 11359 C CA . MET C 1 293 ? 26.557 34.187 -91.413 1.00 22.45 293 MET C CA 1
ATOM 11360 C C . MET C 1 293 ? 25.259 33.462 -91.104 1.00 20.30 293 MET C C 1
ATOM 11361 O O . MET C 1 293 ? 24.488 33.884 -90.240 1.00 22.92 293 MET C O 1
ATOM 11366 N N . GLN C 1 294 ? 24.997 32.367 -91.816 1.00 20.70 294 GLN C N 1
ATOM 11367 C CA . GLN C 1 294 ? 23.740 31.652 -91.638 1.00 22.72 294 GLN C CA 1
ATOM 11368 C C . GLN C 1 294 ? 23.667 30.992 -90.265 1.00 24.39 294 GLN C C 1
ATOM 11369 O O . GLN C 1 294 ? 22.577 30.886 -89.688 1.00 23.68 294 GLN C O 1
ATOM 11375 N N . HIS C 1 295 ? 24.807 30.581 -89.703 1.00 21.12 295 HIS C N 1
ATOM 11376 C CA . HIS C 1 295 ? 24.780 30.073 -88.334 1.00 22.15 295 HIS C CA 1
ATOM 11377 C C . HIS C 1 295 ? 24.299 31.153 -87.375 1.00 17.74 295 HIS C C 1
ATOM 11378 O O . HIS C 1 295 ? 23.380 30.924 -86.584 1.00 22.33 295 HIS C O 1
ATOM 11385 N N . ASP C 1 296 ? 24.869 32.358 -87.470 1.00 19.71 296 ASP C N 1
ATOM 11386 C CA . ASP C 1 296 ? 24.375 33.499 -86.690 1.00 19.53 296 ASP C CA 1
ATOM 11387 C C . ASP C 1 296 ? 22.876 33.727 -86.897 1.00 19.20 296 ASP C C 1
ATOM 11388 O O . ASP C 1 296 ? 22.125 33.905 -85.933 1.00 22.15 296 ASP C O 1
ATOM 11393 N N . LEU C 1 297 ? 22.430 33.754 -88.159 1.00 21.83 297 LEU C N 1
ATOM 11394 C CA . LEU C 1 297 ? 21.021 34.031 -88.447 1.00 22.33 297 LEU C CA 1
ATOM 11395 C C . LEU C 1 297 ? 20.106 32.975 -87.842 1.00 20.33 297 LEU C C 1
ATOM 11396 O O . LEU C 1 297 ? 19.020 33.298 -87.339 1.00 20.28 297 LEU C O 1
ATOM 11401 N N . MET C 1 298 ? 20.513 31.705 -87.901 1.00 21.37 298 MET C N 1
ATOM 11402 C CA . MET C 1 298 ? 19.700 30.650 -87.299 1.00 24.59 298 MET C CA 1
ATOM 11403 C C . MET C 1 298 ? 19.592 30.814 -85.781 1.00 21.85 298 MET C C 1
ATOM 11404 O O . MET C 1 298 ? 18.520 30.584 -85.204 1.00 21.19 298 MET C O 1
ATOM 11409 N N . LEU C 1 299 ? 20.676 31.235 -85.116 1.00 20.80 299 LEU C N 1
ATOM 11410 C CA . LEU C 1 299 ? 20.590 31.551 -83.690 1.00 18.56 299 LEU C CA 1
ATOM 11411 C C . LEU C 1 299 ? 19.680 32.741 -83.449 1.00 20.79 299 LEU C C 1
ATOM 11412 O O . LEU C 1 299 ? 18.895 32.752 -82.495 1.00 20.01 299 LEU C O 1
ATOM 11417 N N . ILE C 1 300 ? 19.797 33.769 -84.290 1.00 21.89 300 ILE C N 1
ATOM 11418 C CA . ILE C 1 300 ? 18.997 34.969 -84.098 1.00 19.44 300 ILE C CA 1
ATOM 11419 C C . ILE C 1 300 ? 17.524 34.636 -84.295 1.00 23.53 300 ILE C C 1
ATOM 11420 O O . ILE C 1 300 ? 16.673 35.070 -83.516 1.00 22.27 300 ILE C O 1
ATOM 11425 N N . LYS C 1 301 ? 17.207 33.800 -85.292 1.00 19.20 301 LYS C N 1
ATOM 11426 C CA . LYS C 1 301 ? 15.821 33.364 -85.456 1.00 24.28 301 LYS C CA 1
ATOM 11427 C C . LYS C 1 301 ? 15.368 32.485 -84.293 1.00 25.82 301 LYS C C 1
ATOM 11428 O O . LYS C 1 301 ? 14.227 32.588 -83.847 1.00 22.95 301 LYS C O 1
ATOM 11434 N N . ASP C 1 302 ? 16.242 31.613 -83.793 1.00 25.29 302 ASP C N 1
ATOM 11435 C CA . ASP C 1 302 ? 15.877 30.785 -82.650 1.00 26.77 302 ASP C CA 1
ATOM 11436 C C . ASP C 1 302 ? 15.514 31.639 -81.444 1.00 22.68 302 ASP C C 1
ATOM 11437 O O . ASP C 1 302 ? 14.641 31.268 -80.653 1.00 25.50 302 ASP C O 1
ATOM 11442 N N . LEU C 1 303 ? 16.164 32.780 -81.299 1.00 19.32 303 LEU C N 1
ATOM 11443 C CA . LEU C 1 303 ? 15.914 33.694 -80.199 1.00 25.05 303 LEU C CA 1
ATOM 11444 C C . LEU C 1 303 ? 14.602 34.450 -80.344 1.00 24.52 303 LEU C C 1
ATOM 11445 O O . LEU C 1 303 ? 14.249 35.218 -79.440 1.00 24.98 303 LEU C O 1
ATOM 11450 N N . GLY C 1 304 ? 13.886 34.264 -81.448 1.00 24.47 304 GLY C N 1
ATOM 11451 C CA . GLY C 1 304 ? 12.628 34.945 -81.664 1.00 25.00 304 GLY C CA 1
ATOM 11452 C C . GLY C 1 304 ? 12.736 36.324 -82.259 1.00 25.60 304 GLY C C 1
ATOM 11453 O O . GLY C 1 304 ? 11.712 37.020 -82.339 1.00 25.56 304 GLY C O 1
ATOM 11454 N N . ALA C 1 305 ? 13.931 36.738 -82.702 1.00 22.76 305 ALA C N 1
ATOM 11455 C CA . ALA C 1 305 ? 14.093 38.069 -83.275 1.00 21.75 305 ALA C CA 1
ATOM 11456 C C . ALA C 1 305 ? 13.506 38.129 -84.683 1.00 22.65 305 ALA C C 1
ATOM 11457 O O . ALA C 1 305 ? 13.427 37.124 -85.397 1.00 25.12 305 ALA C O 1
ATOM 11459 N N . ASN C 1 306 ? 13.083 39.324 -85.081 1.00 18.36 306 ASN C N 1
ATOM 11460 C CA . ASN C 1 306 ? 12.685 39.537 -86.466 1.00 26.39 306 ASN C CA 1
ATOM 11461 C C . ASN C 1 306 ? 13.547 40.577 -87.180 1.00 25.27 306 ASN C C 1
ATOM 11462 O O . ASN C 1 306 ? 13.254 40.908 -88.333 1.00 21.23 306 ASN C O 1
ATOM 11467 N N . SER C 1 307 ? 14.608 41.085 -86.546 1.00 19.40 307 SER C N 1
ATOM 11468 C CA . SER C 1 307 ? 15.305 42.223 -87.127 1.00 23.55 307 SER C CA 1
ATOM 11469 C C . SER C 1 307 ? 16.746 42.320 -86.621 1.00 24.03 307 SER C C 1
ATOM 11470 O O . SER C 1 307 ? 17.053 41.917 -85.500 1.00 20.27 307 SER C O 1
ATOM 11473 N N . ILE C 1 308 ? 17.617 42.892 -87.453 1.00 23.52 308 ILE C N 1
ATOM 11474 C CA . ILE C 1 308 ? 19.024 43.092 -87.124 1.00 22.79 308 ILE C CA 1
ATOM 11475 C C . ILE C 1 308 ? 19.422 44.538 -87.401 1.00 20.64 308 ILE C C 1
ATOM 11476 O O . ILE C 1 308 ? 18.962 45.149 -88.370 1.00 24.92 308 ILE C O 1
ATOM 11481 N N . ARG C 1 309 ? 20.290 45.081 -86.556 1.00 18.44 309 ARG C N 1
ATOM 11482 C CA . ARG C 1 309 ? 20.851 46.413 -86.740 1.00 21.46 309 ARG C CA 1
ATOM 11483 C C . ARG C 1 309 ? 22.352 46.255 -86.955 1.00 24.76 309 ARG C C 1
ATOM 11484 O O . ARG C 1 309 ? 23.048 45.671 -86.104 1.00 20.34 309 ARG C O 1
ATOM 11492 N N . THR C 1 310 ? 22.845 46.789 -88.074 1.00 17.67 310 THR C N 1
ATOM 11493 C CA . THR C 1 310 ? 24.234 46.613 -88.508 1.00 21.85 310 THR C CA 1
ATOM 11494 C C . THR C 1 310 ? 25.148 47.595 -87.771 1.00 20.40 310 THR C C 1
ATOM 11495 O O . THR C 1 310 ? 25.670 48.561 -88.329 1.00 23.27 310 THR C O 1
ATOM 11499 N N . VAL C 1 311 ? 25.364 47.332 -86.488 1.00 20.26 311 VAL C N 1
ATOM 11500 C CA . VAL C 1 311 ? 26.305 48.159 -85.742 1.00 20.06 311 VAL C CA 1
ATOM 11501 C C . VAL C 1 311 ? 27.723 47.884 -86.240 1.00 19.94 311 VAL C C 1
ATOM 11502 O O . VAL C 1 311 ? 28.138 46.726 -86.357 1.00 21.10 311 VAL C O 1
ATOM 11506 N N . HIS C 1 312 ? 28.479 48.935 -86.564 1.00 20.70 312 HIS C N 1
ATOM 11507 C CA . HIS C 1 312 ? 28.033 50.299 -86.798 1.00 21.29 312 HIS C CA 1
ATOM 11508 C C . HIS C 1 312 ? 28.548 50.700 -88.179 1.00 19.39 312 HIS C C 1
ATOM 11509 O O . HIS C 1 312 ? 29.334 51.630 -88.290 1.00 21.36 312 HIS C O 1
ATOM 11516 N N . TYR C 1 313 ? 28.142 49.982 -89.218 1.00 19.38 313 TYR C N 1
ATOM 11517 C CA . TYR C 1 313 ? 28.682 50.170 -90.563 1.00 23.10 313 TYR C CA 1
ATOM 11518 C C . TYR C 1 313 ? 27.870 49.306 -91.520 1.00 20.85 313 TYR C C 1
ATOM 11519 O O . TYR C 1 313 ? 27.154 48.396 -91.077 1.00 22.49 313 TYR C O 1
ATOM 11528 N N . PRO C 1 314 ? 27.963 49.570 -92.821 1.00 22.85 314 PRO C N 1
ATOM 11529 C CA . PRO C 1 314 ? 27.253 48.731 -93.795 1.00 21.56 314 PRO C CA 1
ATOM 11530 C C . PRO C 1 314 ? 27.808 47.318 -93.816 1.00 22.72 314 PRO C C 1
ATOM 11531 O O . PRO C 1 314 ? 29.003 47.094 -93.607 1.00 28.54 314 PRO C O 1
ATOM 11535 N N . ASN C 1 315 ? 26.924 46.363 -94.091 1.00 21.64 315 ASN C N 1
ATOM 11536 C CA . ASN C 1 315 ? 27.235 44.942 -94.066 1.00 21.56 315 ASN C CA 1
ATOM 11537 C C . ASN C 1 315 ? 27.461 44.364 -95.461 1.00 22.48 315 ASN C C 1
ATOM 11538 O O . ASN C 1 315 ? 27.017 44.908 -96.479 1.00 24.17 315 ASN C O 1
ATOM 11543 N N . ASP C 1 316 ? 28.168 43.236 -95.476 1.00 20.49 316 ASP C N 1
ATOM 11544 C CA . ASP C 1 316 ? 28.327 42.395 -96.655 1.00 21.20 316 ASP C CA 1
ATOM 11545 C C . ASP C 1 316 ? 26.983 42.162 -97.343 1.00 23.71 316 ASP C C 1
ATOM 11546 O O . ASP C 1 316 ? 25.982 41.850 -96.686 1.00 21.53 316 ASP C O 1
ATOM 11551 N N . GLU C 1 317 ? 26.968 42.318 -98.676 1.00 23.10 317 GLU C N 1
ATOM 11552 C CA . GLU C 1 317 ? 25.745 42.098 -99.450 1.00 24.60 317 GLU C CA 1
ATOM 11553 C C . GLU C 1 317 ? 25.272 40.651 -99.365 1.00 25.12 317 GLU C C 1
ATOM 11554 O O . GLU C 1 317 ? 24.083 40.368 -99.537 1.00 22.23 317 GLU C O 1
ATOM 11560 N N . LEU C 1 318 ? 26.190 39.721 -99.116 1.00 27.83 318 LEU C N 1
ATOM 11561 C CA . LEU C 1 318 ? 25.810 38.330 -98.916 1.00 23.77 318 LEU C CA 1
ATOM 11562 C C . LEU C 1 318 ? 24.916 38.182 -97.693 1.00 23.68 318 LEU C C 1
ATOM 11563 O O . LEU C 1 318 ? 23.922 37.452 -97.723 1.00 24.48 318 LEU C O 1
ATOM 11568 N N . PHE C 1 319 ? 25.246 38.884 -96.615 1.00 22.45 319 PHE C N 1
ATOM 11569 C CA . PHE C 1 319 ? 24.421 38.850 -95.416 1.00 22.34 319 PHE C CA 1
ATOM 11570 C C . PHE C 1 319 ? 23.055 39.469 -95.666 1.00 23.87 319 PHE C C 1
ATOM 11571 O O . PHE C 1 319 ? 22.033 38.954 -95.190 1.00 22.22 319 PHE C O 1
ATOM 11579 N N . LEU C 1 320 ? 23.023 40.609 -96.353 1.00 24.48 320 LEU C N 1
ATOM 11580 C CA . LEU C 1 320 ? 21.742 41.233 -96.659 1.00 24.16 320 LEU C CA 1
ATOM 11581 C C . LEU C 1 320 ? 20.915 40.358 -97.597 1.00 21.37 320 LEU C C 1
ATOM 11582 O O . LEU C 1 320 ? 19.688 40.304 -97.467 1.00 22.02 320 LEU C O 1
ATOM 11587 N N . ASP C 1 321 ? 21.567 39.648 -98.524 1.00 22.77 321 ASP C N 1
ATOM 11588 C CA . ASP C 1 321 ? 20.850 38.665 -99.337 1.00 25.46 321 ASP C CA 1
ATOM 11589 C C . ASP C 1 321 ? 20.166 37.637 -98.453 1.00 26.50 321 ASP C C 1
ATOM 11590 O O . ASP C 1 321 ? 19.012 37.263 -98.695 1.00 24.35 321 ASP C O 1
ATOM 11595 N N . LEU C 1 322 ? 20.884 37.146 -97.436 1.00 24.42 322 LEU C N 1
ATOM 11596 C CA . LEU C 1 322 ? 20.332 36.126 -96.557 1.00 25.02 322 LEU C CA 1
ATOM 11597 C C . LEU C 1 322 ? 19.175 36.671 -95.729 1.00 21.51 322 LEU C C 1
ATOM 11598 O O . LEU C 1 322 ? 18.245 35.926 -95.410 1.00 20.95 322 LEU C O 1
ATOM 11603 N N . CYS C 1 323 ? 19.215 37.960 -95.373 1.00 20.19 323 CYS C N 1
ATOM 11604 C CA . CYS C 1 323 ? 18.092 38.574 -94.667 1.00 21.79 323 CYS C CA 1
ATOM 11605 C C . CYS C 1 323 ? 16.880 38.740 -95.585 1.00 25.51 323 CYS C C 1
ATOM 11606 O O . CYS C 1 323 ? 15.742 38.540 -95.145 1.00 22.55 323 CYS C O 1
ATOM 11609 N N . ASP C 1 324 ? 17.109 39.124 -96.851 1.00 20.29 324 ASP C N 1
ATOM 11610 C CA . ASP C 1 324 ? 16.039 39.181 -97.853 1.00 25.39 324 ASP C CA 1
ATOM 11611 C C . ASP C 1 324 ? 15.301 37.850 -97.954 1.00 24.66 324 ASP C C 1
ATOM 11612 O O . ASP C 1 324 ? 14.073 37.807 -97.883 1.00 28.29 324 ASP C O 1
ATOM 11617 N N . GLU C 1 325 ? 16.043 36.748 -98.141 1.00 21.29 325 GLU C N 1
ATOM 11618 C CA . GLU C 1 325 ? 15.414 35.450 -98.361 1.00 24.26 325 GLU C CA 1
ATOM 11619 C C . GLU C 1 325 ? 14.691 34.932 -97.136 1.00 25.53 325 GLU C C 1
ATOM 11620 O O . GLU C 1 325 ? 13.819 34.074 -97.284 1.00 25.88 325 GLU C O 1
ATOM 11626 N N . GLN C 1 326 ? 15.068 35.380 -95.934 1.00 25.33 326 GLN C N 1
ATOM 11627 C CA . GLN C 1 326 ? 14.503 34.855 -94.693 1.00 30.13 326 GLN C CA 1
ATOM 11628 C C . GLN C 1 326 ? 13.560 35.843 -94.023 1.00 28.04 326 GLN C C 1
ATOM 11629 O O . GLN C 1 326 ? 13.070 35.572 -92.923 1.00 24.71 326 GLN C O 1
ATOM 11635 N N . GLY C 1 327 ? 13.287 36.973 -94.667 1.00 27.93 327 GLY C N 1
ATOM 11636 C CA . GLY C 1 327 ? 12.344 37.941 -94.134 1.00 25.61 327 GLY C CA 1
ATOM 11637 C C . GLY C 1 327 ? 12.783 38.635 -92.862 1.00 22.42 327 GLY C C 1
ATOM 11638 O O . GLY C 1 327 ? 11.943 38.932 -92.007 1.00 29.93 327 GLY C O 1
ATOM 11639 N N . ILE C 1 328 ? 14.072 38.909 -92.716 1.00 22.40 328 ILE C N 1
ATOM 11640 C CA . ILE C 1 328 ? 14.611 39.581 -91.539 1.00 21.08 328 ILE C CA 1
ATOM 11641 C C . ILE C 1 328 ? 14.729 41.066 -91.849 1.00 23.60 328 ILE C C 1
ATOM 11642 O O . ILE C 1 328 ? 15.348 41.444 -92.846 1.00 25.45 328 ILE C O 1
ATOM 11647 N N . LEU C 1 329 ? 14.145 41.912 -91.006 1.00 23.09 329 LEU C N 1
ATOM 11648 C CA . LEU C 1 329 ? 14.212 43.352 -91.240 1.00 24.01 329 LEU C CA 1
ATOM 11649 C C . LEU C 1 329 ? 15.566 43.901 -90.807 1.00 27.06 329 LEU C C 1
ATOM 11650 O O . LEU C 1 329 ? 16.096 43.522 -89.758 1.00 24.92 329 LEU C O 1
ATOM 11655 N N . VAL C 1 330 ? 16.122 44.806 -91.615 1.00 23.23 330 VAL C N 1
ATOM 11656 C CA . VAL C 1 330 ? 17.464 45.336 -91.400 1.00 20.73 330 VAL C CA 1
ATOM 11657 C C . VAL C 1 330 ? 17.406 46.849 -91.216 1.00 23.78 330 VAL C C 1
ATOM 11658 O O . VAL C 1 330 ? 16.839 47.568 -92.050 1.00 20.16 330 VAL C O 1
ATOM 11662 N N . TRP C 1 331 ? 17.985 47.322 -90.116 1.00 21.82 331 TRP C N 1
ATOM 11663 C CA . TRP C 1 331 ? 18.427 48.706 -89.984 1.00 20.76 331 TRP C CA 1
ATOM 11664 C C . TRP C 1 331 ? 19.900 48.738 -90.375 1.00 24.26 331 TRP C C 1
ATOM 11665 O O . TRP C 1 331 ? 20.717 48.074 -89.732 1.00 22.37 331 TRP C O 1
ATOM 11676 N N . GLU C 1 332 ? 20.242 49.495 -91.422 1.00 23.64 332 GLU C N 1
ATOM 11677 C CA . GLU C 1 332 ? 21.628 49.618 -91.861 1.00 23.37 332 GLU C CA 1
ATOM 11678 C C . GLU C 1 332 ? 22.069 51.069 -91.767 1.00 24.79 332 GLU C C 1
ATOM 11679 O O . GLU C 1 332 ? 21.329 51.976 -92.147 1.00 25.00 332 GLU C O 1
ATOM 11685 N N . GLU C 1 333 ? 23.272 51.287 -91.255 1.00 21.73 333 GLU C N 1
ATOM 11686 C CA . GLU C 1 333 ? 23.752 52.628 -90.986 1.00 22.67 333 GLU C CA 1
ATOM 11687 C C . GLU C 1 333 ? 25.143 52.802 -91.579 1.00 24.92 333 GLU C C 1
ATOM 11688 O O . GLU C 1 333 ? 25.828 51.825 -91.907 1.00 22.62 333 GLU C O 1
ATOM 11694 N N . ASN C 1 334 ? 25.546 54.064 -91.724 1.00 22.43 334 ASN C N 1
ATOM 11695 C CA . ASN C 1 334 ? 26.889 54.364 -92.199 1.00 23.16 334 ASN C CA 1
ATOM 11696 C C . ASN C 1 334 ? 27.918 54.130 -91.088 1.00 23.02 334 ASN C C 1
ATOM 11697 O O . ASN C 1 334 ? 27.595 53.974 -89.905 1.00 23.96 334 ASN C O 1
ATOM 11702 N N . HIS C 1 335 ? 29.178 54.109 -91.485 1.00 19.43 335 HIS C N 1
ATOM 11703 C CA . HIS C 1 335 ? 30.249 53.747 -90.578 1.00 23.49 335 HIS C CA 1
ATOM 11704 C C . HIS C 1 335 ? 30.595 54.924 -89.669 1.00 24.45 335 HIS C C 1
ATOM 11705 O O . HIS C 1 335 ? 31.246 55.886 -90.094 1.00 25.43 335 HIS C O 1
ATOM 11712 N N . ALA C 1 336 ? 30.191 54.831 -88.405 1.00 26.23 336 ALA C N 1
ATOM 11713 C CA . ALA C 1 336 ? 30.503 55.858 -87.421 1.00 23.95 336 ALA C CA 1
ATOM 11714 C C . ALA C 1 336 ? 30.015 55.384 -86.065 1.00 24.89 336 ALA C C 1
ATOM 11715 O O . ALA C 1 336 ? 28.914 54.836 -85.962 1.00 28.82 336 ALA C O 1
ATOM 11717 N N . ARG C 1 337 ? 30.832 55.582 -85.032 1.00 26.14 337 ARG C N 1
ATOM 11718 C CA . ARG C 1 337 ? 30.416 55.227 -83.680 1.00 26.71 337 ARG C CA 1
ATOM 11719 C C . ARG C 1 337 ? 31.102 56.129 -82.666 1.00 25.89 337 ARG C C 1
ATOM 11720 O O . ARG C 1 337 ? 32.334 56.111 -82.562 1.00 27.00 337 ARG C O 1
ATOM 11728 N N . GLY C 1 338 ? 30.307 56.904 -81.924 1.00 23.77 338 GLY C N 1
ATOM 11729 C CA . GLY C 1 338 ? 30.800 57.589 -80.743 1.00 24.34 338 GLY C CA 1
ATOM 11730 C C . GLY C 1 338 ? 31.797 58.699 -81.002 1.00 32.50 338 GLY C C 1
ATOM 11731 O O . GLY C 1 338 ? 32.625 59.002 -80.126 1.00 28.50 338 GLY C O 1
ATOM 11732 N N . LEU C 1 339 ? 31.745 59.319 -82.178 1.00 26.62 339 LEU C N 1
ATOM 11733 C CA . LEU C 1 339 ? 32.729 60.331 -82.530 1.00 28.88 339 LEU C CA 1
ATOM 11734 C C . LEU C 1 339 ? 32.373 61.668 -81.873 1.00 31.24 339 LEU C C 1
ATOM 11735 O O . LEU C 1 339 ? 31.252 62.171 -82.020 1.00 27.60 339 LEU C O 1
ATOM 11740 N N . SER C 1 340 ? 33.329 62.222 -81.128 1.00 32.33 340 SER C N 1
ATOM 11741 C CA . SER C 1 340 ? 33.193 63.520 -80.480 1.00 28.06 340 SER C CA 1
ATOM 11742 C C . SER C 1 340 ? 33.064 64.640 -81.515 1.00 33.48 340 SER C C 1
ATOM 11743 O O . SER C 1 340 ? 33.369 64.473 -82.699 1.00 33.35 340 SER C O 1
ATOM 11746 N N . GLU C 1 341 ? 32.614 65.806 -81.042 1.00 34.60 341 GLU C N 1
ATOM 11747 C CA . GLU C 1 341 ? 32.592 66.999 -81.880 1.00 32.94 341 GLU C CA 1
ATOM 11748 C C . GLU C 1 341 ? 33.960 67.256 -82.513 1.00 32.17 341 GLU C C 1
ATOM 11749 O O . GLU C 1 341 ? 34.062 67.545 -83.712 1.00 34.24 341 GLU C O 1
ATOM 11755 N N . GLU C 1 342 ? 35.026 67.125 -81.727 1.00 30.30 342 GLU C N 1
ATOM 11756 C CA . GLU C 1 342 ? 36.366 67.307 -82.264 1.00 35.10 342 GLU C CA 1
ATOM 11757 C C . GLU C 1 342 ? 36.704 66.229 -83.294 1.00 32.88 342 GLU C C 1
ATOM 11758 O O . GLU C 1 342 ? 37.280 66.535 -84.341 1.00 30.66 342 GLU C O 1
ATOM 11764 N N . ASN C 1 343 ? 36.351 64.961 -83.022 1.00 33.68 343 ASN C N 1
ATOM 11765 C CA . ASN C 1 343 ? 36.557 63.911 -84.021 1.00 29.24 343 ASN C CA 1
ATOM 11766 C C . ASN C 1 343 ? 35.846 64.250 -85.324 1.00 30.30 343 ASN C C 1
ATOM 11767 O O . ASN C 1 343 ? 36.360 63.969 -86.414 1.00 27.47 343 ASN C O 1
ATOM 11772 N N . MET C 1 344 ? 34.663 64.854 -85.229 1.00 26.83 344 MET C N 1
ATOM 11773 C CA . MET C 1 344 ? 33.873 65.159 -86.416 1.00 28.92 344 MET C CA 1
ATOM 11774 C C . MET C 1 344 ? 34.443 66.320 -87.235 1.00 30.38 344 MET C C 1
ATOM 11775 O O . MET C 1 344 ? 34.054 66.486 -88.393 1.00 31.06 344 MET C O 1
ATOM 11780 N N . ARG C 1 345 ? 35.353 67.128 -86.688 1.00 33.10 345 ARG C N 1
ATOM 11781 C CA . ARG C 1 345 ? 35.962 68.174 -87.501 1.00 34.35 345 ARG C CA 1
ATOM 11782 C C . ARG C 1 345 ? 37.352 67.788 -88.001 1.00 34.40 345 ARG C C 1
ATOM 11783 O O . ARG C 1 345 ? 38.066 68.634 -88.557 1.00 31.15 345 ARG C O 1
ATOM 11791 N N . ASN C 1 346 ? 37.739 66.526 -87.848 1.00 29.93 346 ASN C N 1
ATOM 11792 C CA . ASN C 1 346 ? 38.796 65.995 -88.690 1.00 28.70 346 ASN C CA 1
ATOM 11793 C C . ASN C 1 346 ? 38.518 66.418 -90.137 1.00 30.52 346 ASN C C 1
ATOM 11794 O O . ASN C 1 346 ? 37.379 66.278 -90.612 1.00 25.10 346 ASN C O 1
ATOM 11799 N N . PRO C 1 347 ? 39.497 66.987 -90.843 1.00 29.41 347 PRO C N 1
ATOM 11800 C CA . PRO C 1 347 ? 39.216 67.536 -92.178 1.00 28.82 347 PRO C CA 1
ATOM 11801 C C . PRO C 1 347 ? 38.665 66.517 -93.165 1.00 31.40 347 PRO C C 1
ATOM 11802 O O . PRO C 1 347 ? 38.141 66.919 -94.211 1.00 37.43 347 PRO C O 1
ATOM 11806 N N . HIS C 1 348 ? 38.757 65.222 -92.872 1.00 27.99 348 HIS C N 1
ATOM 11807 C CA . HIS C 1 348 ? 38.274 64.191 -93.778 1.00 29.02 348 HIS C CA 1
ATOM 11808 C C . HIS C 1 348 ? 36.904 63.654 -93.396 1.00 28.48 348 HIS C C 1
ATOM 11809 O O . HIS C 1 348 ? 36.333 62.877 -94.170 1.00 29.79 348 HIS C O 1
ATOM 11816 N N . PHE C 1 349 ? 36.361 64.065 -92.240 1.00 24.89 349 PHE C N 1
ATOM 11817 C CA . PHE C 1 349 ? 35.147 63.442 -91.706 1.00 27.19 349 PHE C CA 1
ATOM 11818 C C . PHE C 1 349 ? 33.971 63.534 -92.681 1.00 25.62 349 PHE C C 1
ATOM 11819 O O . PHE C 1 349 ? 33.334 62.519 -92.989 1.00 24.43 349 PHE C O 1
ATOM 11827 N N . LYS C 1 350 ? 33.650 64.746 -93.159 1.00 27.00 350 LYS C N 1
ATOM 11828 C CA . LYS C 1 350 ? 32.458 64.916 -93.999 1.00 27.99 350 LYS C CA 1
ATOM 11829 C C . LYS C 1 350 ? 32.614 64.191 -95.330 1.00 26.36 350 LYS C C 1
ATOM 11830 O O . LYS C 1 350 ? 31.681 63.527 -95.790 1.00 24.58 350 LYS C O 1
ATOM 11836 N N . GLN C 1 351 ? 33.782 64.309 -95.964 1.00 25.89 351 GLN C N 1
ATOM 11837 C CA . GLN C 1 351 ? 34.028 63.552 -97.187 1.00 29.47 351 GLN C CA 1
ATOM 11838 C C . GLN C 1 351 ? 33.852 62.053 -96.950 1.00 25.89 351 GLN C C 1
ATOM 11839 O O . GLN C 1 351 ? 33.189 61.361 -97.731 1.00 28.01 351 GLN C O 1
ATOM 11845 N N . GLN C 1 352 ? 34.416 61.539 -95.857 1.00 23.82 352 GLN C N 1
ATOM 11846 C CA . GLN C 1 352 ? 34.395 60.094 -95.639 1.00 26.62 352 GLN C CA 1
ATOM 11847 C C . GLN C 1 352 ? 33.000 59.604 -95.270 1.00 25.59 352 GLN C C 1
ATOM 11848 O O . GLN C 1 352 ? 32.594 58.522 -95.707 1.00 24.14 352 GLN C O 1
ATOM 11854 N N . CYS C 1 353 ? 32.242 60.385 -94.489 1.00 24.42 353 CYS C N 1
ATOM 11855 C CA . CYS C 1 353 ? 30.840 60.038 -94.260 1.00 25.19 353 CYS C CA 1
ATOM 11856 C C . CYS C 1 353 ? 30.045 60.087 -95.551 1.00 28.41 353 CYS C C 1
ATOM 11857 O O . CYS C 1 353 ? 29.270 59.170 -95.845 1.00 27.12 353 CYS C O 1
ATOM 11860 N N . GLY C 1 354 ? 30.210 61.167 -96.327 1.00 26.32 354 GLY C N 1
ATOM 11861 C CA . GLY C 1 354 ? 29.502 61.271 -97.593 1.00 27.43 354 GLY C CA 1
ATOM 11862 C C . GLY C 1 354 ? 29.819 60.128 -98.542 1.00 27.99 354 GLY C C 1
ATOM 11863 O O . GLY C 1 354 ? 28.918 59.554 -99.155 1.00 25.28 354 GLY C O 1
ATOM 11864 N N . ASP C 1 355 ? 31.102 59.773 -98.667 1.00 29.07 355 ASP C N 1
ATOM 11865 C CA . ASP C 1 355 ? 31.482 58.655 -99.533 1.00 30.49 355 ASP C CA 1
ATOM 11866 C C . ASP C 1 355 ? 30.845 57.347 -99.067 1.00 28.20 355 ASP C C 1
ATOM 11867 O O . ASP C 1 355 ? 30.322 56.572 -99.880 1.00 30.74 355 ASP C O 1
ATOM 11872 N N . CYS C 1 356 ? 30.893 57.079 -97.759 1.00 28.75 356 CYS C N 1
ATOM 11873 C CA . CYS C 1 356 ? 30.262 55.880 -97.210 1.00 26.61 356 CYS C CA 1
ATOM 11874 C C . CYS C 1 356 ? 28.766 55.845 -97.520 1.00 23.04 356 CYS C C 1
ATOM 11875 O O . CYS C 1 356 ? 28.232 54.814 -97.931 1.00 25.26 356 CYS C O 1
ATOM 11878 N N . ILE C 1 357 ? 28.069 56.960 -97.319 1.00 24.70 357 ILE C N 1
ATOM 11879 C CA . ILE C 1 357 ? 26.624 56.973 -97.542 1.00 26.42 357 ILE C CA 1
ATOM 11880 C C . ILE C 1 357 ? 26.300 56.739 -99.017 1.00 23.06 357 ILE C C 1
ATOM 11881 O O . ILE C 1 357 ? 25.412 55.949 -99.352 1.00 25.27 357 ILE C O 1
ATOM 11886 N N . ARG C 1 358 ? 27.012 57.422 -99.919 1.00 25.08 358 ARG C N 1
ATOM 11887 C CA . ARG C 1 358 ? 26.787 57.225 -101.350 1.00 24.05 358 ARG C CA 1
ATOM 11888 C C . ARG C 1 358 ? 26.993 55.768 -101.759 1.00 27.30 358 ARG C C 1
ATOM 11889 O O . ARG C 1 358 ? 26.191 55.206 -102.517 1.00 23.95 358 ARG C O 1
ATOM 11897 N N . GLU C 1 359 ? 28.086 55.146 -101.294 1.00 20.80 359 GLU C N 1
ATOM 11898 C CA . GLU C 1 359 ? 28.389 53.779 -101.715 1.00 23.14 359 GLU C CA 1
ATOM 11899 C C . GLU C 1 359 ? 27.397 52.792 -101.120 1.00 24.16 359 GLU C C 1
ATOM 11900 O O . GLU C 1 359 ? 26.937 51.871 -101.808 1.00 25.80 359 GLU C O 1
ATOM 11906 N N . MET C 1 360 ? 27.037 52.997 -99.850 1.00 23.26 360 MET C N 1
ATOM 11907 C CA . MET C 1 360 ? 26.048 52.164 -99.176 1.00 27.17 360 MET C CA 1
ATOM 11908 C C . MET C 1 360 ? 24.721 52.148 -99.935 1.00 24.52 360 MET C C 1
ATOM 11909 O O . MET C 1 360 ? 24.222 51.088 -100.323 1.00 26.21 360 MET C O 1
ATOM 11914 N N . ILE C 1 361 ? 24.121 53.316 -100.143 1.00 24.42 361 ILE C N 1
ATOM 11915 C CA . ILE C 1 361 ? 22.766 53.332 -100.694 1.00 26.86 361 ILE C CA 1
ATOM 11916 C C . ILE C 1 361 ? 22.774 52.992 -102.179 1.00 26.07 361 ILE C C 1
ATOM 11917 O O . ILE C 1 361 ? 21.885 52.282 -102.665 1.00 26.39 361 ILE C O 1
ATOM 11922 N N . THR C 1 362 ? 23.785 53.448 -102.923 1.00 23.19 362 THR C N 1
ATOM 11923 C CA . THR C 1 362 ? 23.840 53.057 -104.328 1.00 26.82 362 THR C CA 1
ATOM 11924 C C . THR C 1 362 ? 23.944 51.536 -104.471 1.00 27.20 362 THR C C 1
ATOM 11925 O O . THR C 1 362 ? 23.301 50.943 -105.345 1.00 27.97 362 THR C O 1
ATOM 11929 N N . ALA C 1 363 ? 24.721 50.875 -103.611 1.00 23.83 363 ALA C N 1
ATOM 11930 C CA . ALA C 1 363 ? 24.849 49.434 -103.790 1.00 22.20 363 ALA C CA 1
ATOM 11931 C C . ALA C 1 363 ? 23.674 48.670 -103.194 1.00 21.91 363 ALA C C 1
ATOM 11932 O O . ALA C 1 363 ? 23.261 47.652 -103.758 1.00 24.82 363 ALA C O 1
ATOM 11934 N N . HIS C 1 364 ? 23.109 49.144 -102.086 1.00 22.34 364 HIS C N 1
ATOM 11935 C CA . HIS C 1 364 ? 22.152 48.372 -101.300 1.00 24.14 364 HIS C CA 1
ATOM 11936 C C . HIS C 1 364 ? 20.701 48.765 -101.544 1.00 21.93 364 HIS C C 1
ATOM 11937 O O . HIS C 1 364 ? 19.815 48.251 -100.860 1.00 25.55 364 HIS C O 1
ATOM 11944 N N . TYR C 1 365 ? 20.441 49.648 -102.506 1.00 27.29 365 TYR C N 1
ATOM 11945 C CA . TYR C 1 365 ? 19.104 50.225 -102.684 1.00 26.32 365 TYR C CA 1
ATOM 11946 C C . TYR C 1 365 ? 17.985 49.178 -102.763 1.00 21.49 365 TYR C C 1
ATOM 11947 O O . TYR C 1 365 ? 16.890 49.387 -102.228 1.00 22.70 365 TYR C O 1
ATOM 11956 N N . ASN C 1 366 ? 18.221 48.065 -103.443 1.00 23.09 366 ASN C N 1
ATOM 11957 C CA . ASN C 1 366 ? 17.134 47.147 -103.763 1.00 23.81 366 ASN C CA 1
ATOM 11958 C C . ASN C 1 366 ? 16.808 46.146 -102.664 1.00 27.44 366 ASN C C 1
ATOM 11959 O O . ASN C 1 366 ? 15.875 45.358 -102.849 1.00 23.99 366 ASN C O 1
ATOM 11964 N N . HIS C 1 367 ? 17.552 46.112 -101.559 1.00 25.13 367 HIS C N 1
ATOM 11965 C CA . HIS C 1 367 ? 17.294 45.059 -100.577 1.00 24.21 367 HIS C CA 1
ATOM 11966 C C . HIS C 1 367 ? 15.978 45.316 -99.862 1.00 22.48 367 HIS C C 1
ATOM 11967 O O . HIS C 1 367 ? 15.867 46.317 -99.151 1.00 22.65 367 HIS C O 1
ATOM 11974 N N . PRO C 1 368 ? 14.963 44.462 -100.015 1.00 26.68 368 PRO C N 1
ATOM 11975 C CA . PRO C 1 368 ? 13.706 44.701 -99.287 1.00 20.54 368 PRO C CA 1
ATOM 11976 C C . PRO C 1 368 ? 13.861 44.607 -97.781 1.00 24.23 368 PRO C C 1
ATOM 11977 O O . PRO C 1 368 ? 13.091 45.245 -97.041 1.00 25.07 368 PRO C O 1
ATOM 11981 N N . SER C 1 369 ? 14.841 43.841 -97.292 1.00 20.86 369 SER C N 1
ATOM 11982 C CA . SER C 1 369 ? 15.031 43.741 -95.845 1.00 23.76 369 SER C CA 1
ATOM 11983 C C . SER C 1 369 ? 15.371 45.096 -95.223 1.00 23.72 369 SER C C 1
ATOM 11984 O O . SER C 1 369 ? 14.922 45.408 -94.111 1.00 21.49 369 SER C O 1
ATOM 11987 N N . ILE C 1 370 ? 16.174 45.911 -95.906 1.00 20.91 370 ILE C N 1
ATOM 11988 C CA . ILE C 1 370 ? 16.550 47.204 -95.335 1.00 19.87 370 ILE C CA 1
ATOM 11989 C C . ILE C 1 370 ? 15.297 48.068 -95.259 1.00 25.12 370 ILE C C 1
ATOM 11990 O O . ILE C 1 370 ? 14.734 48.442 -96.293 1.00 22.12 370 ILE C O 1
ATOM 11995 N N . TYR C 1 371 ? 14.845 48.378 -94.041 1.00 22.08 371 TYR C N 1
ATOM 11996 C CA . TYR C 1 371 ? 13.664 49.217 -93.880 1.00 24.02 371 TYR C CA 1
ATOM 11997 C C . TYR C 1 371 ? 13.975 50.629 -93.410 1.00 26.03 371 TYR C C 1
ATOM 11998 O O . TYR C 1 371 ? 13.071 51.471 -93.405 1.00 29.27 371 TYR C O 1
ATOM 12007 N N . ILE C 1 372 ? 15.215 50.925 -93.023 1.00 24.67 372 ILE C N 1
ATOM 12008 C CA . ILE C 1 372 ? 15.531 52.222 -92.442 1.00 23.53 372 ILE C CA 1
ATOM 12009 C C . ILE C 1 372 ? 17.027 52.451 -92.604 1.00 25.93 372 ILE C C 1
ATOM 12010 O O . ILE C 1 372 ? 17.817 51.503 -92.565 1.00 27.28 372 ILE C O 1
ATOM 12015 N N . TRP C 1 373 ? 17.417 53.713 -92.818 1.00 24.71 373 TRP C N 1
ATOM 12016 C CA . TRP C 1 373 ? 18.823 54.113 -92.890 1.00 24.59 373 TRP C CA 1
ATOM 12017 C C . TRP C 1 373 ? 19.187 54.850 -91.614 1.00 24.03 373 TRP C C 1
ATOM 12018 O O . TRP C 1 373 ? 18.512 55.820 -91.249 1.00 28.37 373 TRP C O 1
ATOM 12029 N N . GLY C 1 374 ? 20.260 54.422 -90.952 1.00 25.57 374 GLY C N 1
ATOM 12030 C CA . GLY C 1 374 ? 20.778 55.112 -89.780 1.00 21.89 374 GLY C CA 1
ATOM 12031 C C . GLY C 1 374 ? 22.044 55.869 -90.126 1.00 22.39 374 GLY C C 1
ATOM 12032 O O . GLY C 1 374 ? 22.761 55.502 -91.055 1.00 24.56 374 GLY C O 1
ATOM 12033 N N . ILE C 1 375 ? 22.310 56.946 -89.391 1.00 23.71 375 ILE C N 1
ATOM 12034 C CA . ILE C 1 375 ? 23.576 57.656 -89.503 1.00 25.59 375 ILE C CA 1
ATOM 12035 C C . ILE C 1 375 ? 24.162 57.857 -88.116 1.00 27.54 375 ILE C C 1
ATOM 12036 O O . ILE C 1 375 ? 23.439 57.911 -87.114 1.00 23.94 375 ILE C O 1
ATOM 12041 N N . LEU C 1 376 ? 25.493 57.945 -88.069 1.00 24.65 376 LEU C N 1
ATOM 12042 C CA . LEU C 1 376 ? 26.208 58.636 -86.995 1.00 26.14 376 LEU C CA 1
ATOM 12043 C C . LEU C 1 376 ? 25.809 58.154 -85.594 1.00 24.97 376 LEU C C 1
ATOM 12044 O O . LEU C 1 376 ? 25.487 58.947 -84.702 1.00 21.72 376 LEU C O 1
ATOM 12049 N N . ASN C 1 377 ? 25.875 56.842 -85.386 1.00 27.05 377 ASN C N 1
ATOM 12050 C CA . ASN C 1 377 ? 25.595 56.278 -84.069 1.00 24.85 377 ASN C CA 1
ATOM 12051 C C . ASN C 1 377 ? 26.370 56.976 -82.946 1.00 23.98 377 ASN C C 1
ATOM 12052 O O . ASN C 1 377 ? 27.601 57.082 -82.985 1.00 23.73 377 ASN C O 1
ATOM 12057 N N . GLU C 1 378 ? 25.631 57.449 -81.939 1.00 21.27 378 GLU C N 1
ATOM 12058 C CA . GLU C 1 378 ? 26.202 58.088 -80.743 1.00 22.01 378 GLU C CA 1
ATOM 12059 C C . GLU C 1 378 ? 27.213 59.187 -81.073 1.00 26.28 378 GLU C C 1
ATOM 12060 O O . GLU C 1 378 ? 28.178 59.387 -80.333 1.00 25.89 378 GLU C O 1
ATOM 12066 N N . CYS C 1 379 ? 27.007 59.937 -82.157 1.00 22.23 379 CYS C N 1
ATOM 12067 C CA . CYS C 1 379 ? 27.903 61.059 -82.426 1.00 27.72 379 CYS C CA 1
ATOM 12068 C C . CYS C 1 379 ? 27.390 62.320 -81.720 1.00 26.44 379 CYS C C 1
ATOM 12069 O O . CYS C 1 379 ? 26.466 62.263 -80.907 1.00 26.25 379 CYS C O 1
ATOM 12072 N N . ALA C 1 380 ? 28.010 63.474 -81.994 1.00 26.46 380 ALA C N 1
ATOM 12073 C CA . ALA C 1 380 ? 27.869 64.656 -81.134 1.00 31.48 380 ALA C CA 1
ATOM 12074 C C . ALA C 1 380 ? 26.592 65.441 -81.458 1.00 32.53 380 ALA C C 1
ATOM 12075 O O . ALA C 1 380 ? 26.614 66.618 -81.823 1.00 30.38 380 ALA C O 1
ATOM 12077 N N . SER C 1 381 ? 25.454 64.765 -81.283 1.00 29.01 381 SER C N 1
ATOM 12078 C CA . SER C 1 381 ? 24.153 65.314 -81.650 1.00 28.13 381 SER C CA 1
ATOM 12079 C C . SER C 1 381 ? 23.685 66.433 -80.723 1.00 33.48 381 SER C C 1
ATOM 12080 O O . SER C 1 381 ? 22.607 66.991 -80.952 1.00 33.31 381 SER C O 1
ATOM 12083 N N . ASP C 1 382 ? 24.444 66.773 -79.687 1.00 30.09 382 ASP C N 1
ATOM 12084 C CA . ASP C 1 382 ? 24.069 67.845 -78.781 1.00 31.98 382 ASP C CA 1
ATOM 12085 C C . ASP C 1 382 ? 24.761 69.162 -79.099 1.00 35.88 382 ASP C C 1
ATOM 12086 O O . ASP C 1 382 ? 24.465 70.164 -78.448 1.00 35.82 382 ASP C O 1
ATOM 12091 N N . THR C 1 383 ? 25.672 69.186 -80.075 1.00 33.74 383 THR C N 1
ATOM 12092 C CA . THR C 1 383 ? 26.459 70.365 -80.397 1.00 29.86 383 THR C CA 1
ATOM 12093 C C . THR C 1 383 ? 25.982 70.971 -81.716 1.00 31.77 383 THR C C 1
ATOM 12094 O O . THR C 1 383 ? 25.373 70.299 -82.551 1.00 33.73 383 THR C O 1
ATOM 12098 N N . GLU C 1 384 ? 26.291 72.257 -81.901 1.00 27.34 384 GLU C N 1
ATOM 12099 C CA . GLU C 1 384 ? 25.925 72.938 -83.140 1.00 34.97 384 GLU C CA 1
ATOM 12100 C C . GLU C 1 384 ? 26.657 72.343 -84.337 1.00 30.84 384 GLU C C 1
ATOM 12101 O O . GLU C 1 384 ? 26.054 72.125 -85.395 1.00 28.82 384 GLU C O 1
ATOM 12107 N N . TYR C 1 385 ? 27.962 72.095 -84.200 1.00 32.66 385 TYR C N 1
ATOM 12108 C CA . TYR C 1 385 ? 28.704 71.554 -85.330 1.00 32.86 385 TYR C CA 1
ATOM 12109 C C . TYR C 1 385 ? 28.230 70.145 -85.667 1.00 30.89 385 TYR C C 1
ATOM 12110 O O . TYR C 1 385 ? 28.118 69.791 -86.848 1.00 32.30 385 TYR C O 1
ATOM 12119 N N . GLY C 1 386 ? 27.916 69.342 -84.642 1.00 32.19 386 GLY C N 1
ATOM 12120 C CA . GLY C 1 386 ? 27.308 68.037 -84.879 1.00 26.88 386 GLY C CA 1
ATOM 12121 C C . GLY C 1 386 ? 26.003 68.126 -85.649 1.00 31.16 386 GLY C C 1
ATOM 12122 O O . GLY C 1 386 ? 25.796 67.397 -86.625 1.00 32.16 386 GLY C O 1
ATOM 12123 N N . ARG C 1 387 ? 25.101 69.020 -85.215 1.00 27.38 387 ARG C N 1
ATOM 12124 C CA . ARG C 1 387 ? 23.844 69.265 -85.929 1.00 31.36 387 ARG C CA 1
ATOM 12125 C C . ARG C 1 387 ? 24.073 69.541 -87.413 1.00 28.23 387 ARG C C 1
ATOM 12126 O O . ARG C 1 387 ? 23.352 69.023 -88.271 1.00 30.04 387 ARG C O 1
ATOM 12134 N N . GLU C 1 388 ? 25.057 70.392 -87.727 1.00 28.01 388 GLU C N 1
ATOM 12135 C CA . GLU C 1 388 ? 25.390 70.678 -89.115 1.00 28.70 388 GLU C CA 1
ATOM 12136 C C . GLU C 1 388 ? 25.672 69.389 -89.870 1.00 29.27 388 GLU C C 1
ATOM 12137 O O . GLU C 1 388 ? 25.152 69.174 -90.968 1.00 27.65 388 GLU C O 1
ATOM 12143 N N . CYS C 1 389 ? 26.463 68.496 -89.267 1.00 30.62 389 CYS C N 1
ATOM 12144 C CA . CYS C 1 389 ? 26.793 67.231 -89.922 1.00 30.04 389 CYS C CA 1
ATOM 12145 C C . CYS C 1 389 ? 25.567 66.340 -90.075 1.00 27.00 389 CYS C C 1
ATOM 12146 O O . CYS C 1 389 ? 25.354 65.752 -91.141 1.00 30.42 389 CYS C O 1
ATOM 12149 N N . TYR C 1 390 ? 24.753 66.210 -89.016 1.00 26.01 390 TYR C N 1
ATOM 12150 C CA . TYR C 1 390 ? 23.535 65.405 -89.118 1.00 28.12 390 TYR C CA 1
ATOM 12151 C C . TYR C 1 390 ? 22.647 65.904 -90.252 1.00 27.92 390 TYR C C 1
ATOM 12152 O O . TYR C 1 390 ? 22.128 65.112 -91.043 1.00 25.56 390 TYR C O 1
ATOM 12161 N N . SER C 1 391 ? 22.453 67.222 -90.337 1.00 29.87 391 SER C N 1
ATOM 12162 C CA . SER C 1 391 ? 21.581 67.781 -91.366 1.00 31.77 391 SER C CA 1
ATOM 12163 C C . SER C 1 391 ? 22.105 67.454 -92.761 1.00 28.83 391 SER C C 1
ATOM 12164 O O . SER C 1 391 ? 21.348 67.005 -93.622 1.00 29.76 391 SER C O 1
ATOM 12167 N N . GLU C 1 392 ? 23.408 67.664 -92.991 1.00 30.50 392 GLU C N 1
ATOM 12168 C CA . GLU C 1 392 ? 24.040 67.310 -94.263 1.00 30.69 392 GLU C CA 1
ATOM 12169 C C . GLU C 1 392 ? 23.755 65.866 -94.636 1.00 34.72 392 GLU C C 1
ATOM 12170 O O . GLU C 1 392 ? 23.327 65.563 -95.763 1.00 32.93 392 GLU C O 1
ATOM 12176 N N . GLN C 1 393 ? 23.995 64.953 -93.691 1.00 29.88 393 GLN C N 1
ATOM 12177 C CA . GLN C 1 393 ? 23.976 63.537 -94.027 1.00 28.90 393 GLN C CA 1
ATOM 12178 C C . GLN C 1 393 ? 22.550 63.024 -94.197 1.00 27.86 393 GLN C C 1
ATOM 12179 O O . GLN C 1 393 ? 22.276 62.261 -95.129 1.00 25.94 393 GLN C O 1
ATOM 12185 N N . TYR C 1 394 ? 21.625 63.459 -93.341 1.00 24.31 394 TYR C N 1
ATOM 12186 C CA . TYR C 1 394 ? 20.219 63.137 -93.562 1.00 24.03 394 TYR C CA 1
ATOM 12187 C C . TYR C 1 394 ? 19.744 63.643 -94.924 1.00 28.63 394 TYR C C 1
ATOM 12188 O O . TYR C 1 394 ? 19.005 62.950 -95.635 1.00 27.98 394 TYR C O 1
ATOM 12197 N N . GLU C 1 395 ? 20.139 64.862 -95.294 1.00 29.89 395 GLU C N 1
ATOM 12198 C CA . GLU C 1 395 ? 19.758 65.407 -96.593 1.00 31.71 395 GLU C CA 1
ATOM 12199 C C . GLU C 1 395 ? 20.385 64.613 -97.729 1.00 31.32 395 GLU C C 1
ATOM 12200 O O . GLU C 1 395 ? 19.771 64.447 -98.791 1.00 27.66 395 GLU C O 1
ATOM 12206 N N . LEU C 1 396 ? 21.621 64.141 -97.536 1.00 26.74 396 LEU C N 1
ATOM 12207 C CA . LEU C 1 396 ? 22.264 63.327 -98.564 1.00 29.36 396 LEU C CA 1
ATOM 12208 C C . LEU C 1 396 ? 21.491 62.028 -98.796 1.00 29.92 396 LEU C C 1
ATOM 12209 O O . LEU C 1 396 ? 21.271 61.627 -99.945 1.00 29.38 396 LEU C O 1
ATOM 12214 N N . ILE C 1 397 ? 21.033 61.386 -97.713 1.00 30.50 397 ILE C N 1
ATOM 12215 C CA . ILE C 1 397 ? 20.251 60.155 -97.826 1.00 28.28 397 ILE C CA 1
ATOM 12216 C C . ILE C 1 397 ? 18.960 60.401 -98.596 1.00 28.54 397 ILE C C 1
ATOM 12217 O O . ILE C 1 397 ? 18.572 59.604 -99.456 1.00 28.98 397 ILE C O 1
ATOM 12222 N N . LYS C 1 398 ? 18.252 61.485 -98.272 1.00 31.06 398 LYS C N 1
ATOM 12223 C CA . LYS C 1 398 ? 16.982 61.735 -98.947 1.00 29.73 398 LYS C CA 1
ATOM 12224 C C . LYS C 1 398 ? 17.183 61.954 -100.447 1.00 30.30 398 LYS C C 1
ATOM 12225 O O . LYS C 1 398 ? 16.329 61.566 -101.253 1.00 29.05 398 LYS C O 1
ATOM 12231 N N . SER C 1 399 ? 18.316 62.536 -100.844 1.00 28.02 399 SER C N 1
ATOM 12232 C CA . SER C 1 399 ? 18.584 62.713 -102.266 1.00 32.91 399 SER C CA 1
ATOM 12233 C C . SER C 1 399 ? 18.919 61.394 -102.961 1.00 28.27 399 SER C C 1
ATOM 12234 O O . SER C 1 399 ? 18.714 61.273 -104.170 1.00 32.03 399 SER C O 1
ATOM 12237 N N . LEU C 1 400 ? 19.397 60.395 -102.230 1.00 27.79 400 LEU C N 1
ATOM 12238 C CA . LEU C 1 400 ? 19.655 59.088 -102.833 1.00 30.51 400 LEU C CA 1
ATOM 12239 C C . LEU C 1 400 ? 18.472 58.134 -102.686 1.00 31.54 400 LEU C C 1
ATOM 12240 O O . LEU C 1 400 ? 18.300 57.224 -103.509 1.00 30.28 400 LEU C O 1
ATOM 12245 N N . ASP C 1 401 ? 17.659 58.320 -101.651 1.00 29.28 401 ASP C N 1
ATOM 12246 C CA . ASP C 1 401 ? 16.578 57.390 -101.334 1.00 33.23 401 ASP C CA 1
ATOM 12247 C C . ASP C 1 401 ? 15.489 58.198 -100.668 1.00 32.06 401 ASP C C 1
ATOM 12248 O O . ASP C 1 401 ? 15.477 58.366 -99.444 1.00 31.40 401 ASP C O 1
ATOM 12253 N N . PRO C 1 402 ? 14.561 58.750 -101.446 1.00 31.75 402 PRO C N 1
ATOM 12254 C CA . PRO C 1 402 ? 13.549 59.628 -100.851 1.00 33.25 402 PRO C CA 1
ATOM 12255 C C . PRO C 1 402 ? 12.422 58.890 -100.151 1.00 34.55 402 PRO C C 1
ATOM 12256 O O . PRO C 1 402 ? 11.492 59.544 -99.673 1.00 33.78 402 PRO C O 1
ATOM 12260 N N . TYR C 1 403 ? 12.475 57.566 -100.043 1.00 30.28 403 TYR C N 1
ATOM 12261 C CA . TYR C 1 403 ? 11.314 56.811 -99.591 1.00 32.80 403 TYR C CA 1
ATOM 12262 C C . TYR C 1 403 ? 11.503 56.136 -98.241 1.00 33.99 403 TYR C C 1
ATOM 12263 O O . TYR C 1 403 ? 10.590 56.177 -97.407 1.00 37.29 403 TYR C O 1
ATOM 12272 N N . ARG C 1 404 ? 12.669 55.555 -97.980 1.00 30.37 404 ARG C N 1
ATOM 12273 C CA . ARG C 1 404 ? 12.891 54.891 -96.698 1.00 27.44 404 ARG C CA 1
ATOM 12274 C C . ARG C 1 404 ? 12.984 55.907 -95.565 1.00 25.15 404 ARG C C 1
ATOM 12275 O O . ARG C 1 404 ? 13.579 56.977 -95.733 1.00 29.49 404 ARG C O 1
ATOM 12283 N N . PRO C 1 405 ? 12.443 55.585 -94.398 1.00 26.32 405 PRO C N 1
ATOM 12284 C CA . PRO C 1 405 ? 12.676 56.418 -93.213 1.00 28.10 405 PRO C CA 1
ATOM 12285 C C . PRO C 1 405 ? 14.141 56.423 -92.798 1.00 26.82 405 PRO C C 1
ATOM 12286 O O . PRO C 1 405 ? 14.930 55.554 -93.182 1.00 28.25 405 PRO C O 1
ATOM 12290 N N . ARG C 1 406 ? 14.493 57.434 -92.008 1.00 23.80 406 ARG C N 1
ATOM 12291 C CA . ARG C 1 406 ? 15.858 57.682 -91.560 1.00 25.04 406 ARG C CA 1
ATOM 12292 C C . ARG C 1 406 ? 15.879 57.839 -90.046 1.00 28.53 406 ARG C C 1
ATOM 12293 O O . ARG C 1 406 ? 14.862 58.169 -89.426 1.00 29.04 406 ARG C O 1
ATOM 12301 N N . SER C 1 407 ? 17.051 57.610 -89.440 1.00 22.36 407 SER C N 1
ATOM 12302 C CA . SER C 1 407 ? 17.161 57.721 -87.988 1.00 23.70 407 SER C CA 1
ATOM 12303 C C . SER C 1 407 ? 18.630 57.751 -87.595 1.00 24.06 407 SER C C 1
ATOM 12304 O O . SER C 1 407 ? 19.530 57.753 -88.439 1.00 23.51 407 SER C O 1
ATOM 12307 N N . SER C 1 408 ? 18.860 57.761 -86.286 1.00 23.98 408 SER C N 1
ATOM 12308 C CA . SER C 1 408 ? 20.201 57.753 -85.724 1.00 25.26 408 SER C CA 1
ATOM 12309 C C . SER C 1 408 ? 20.078 57.346 -84.266 1.00 26.79 408 SER C C 1
ATOM 12310 O O . SER C 1 408 ? 19.224 57.877 -83.556 1.00 26.62 408 SER C O 1
ATOM 12313 N N . ALA C 1 409 ? 20.909 56.389 -83.841 1.00 19.04 409 ALA C N 1
ATOM 12314 C CA . ALA C 1 409 ? 20.923 55.903 -82.463 1.00 25.43 409 ALA C CA 1
ATOM 12315 C C . ALA C 1 409 ? 21.602 56.938 -81.571 1.00 26.08 409 ALA C C 1
ATOM 12316 O O . ALA C 1 409 ? 22.829 57.090 -81.611 1.00 24.14 409 ALA C O 1
ATOM 12318 N N . SER C 1 410 ? 20.803 57.668 -80.779 1.00 28.21 410 SER C N 1
ATOM 12319 C CA . SER C 1 410 ? 21.314 58.724 -79.902 1.00 25.09 410 SER C CA 1
ATOM 12320 C C . SER C 1 410 ? 21.634 58.209 -78.504 1.00 24.34 410 SER C C 1
ATOM 12321 O O . SER C 1 410 ? 20.930 57.347 -77.964 1.00 27.93 410 SER C O 1
ATOM 12324 N N . CYS C 1 411 ? 22.697 58.757 -77.912 1.00 27.40 411 CYS C N 1
ATOM 12325 C CA . CYS C 1 411 ? 22.928 58.656 -76.477 1.00 28.29 411 CYS C CA 1
ATOM 12326 C C . CYS C 1 411 ? 22.921 60.023 -75.806 1.00 33.59 411 CYS C C 1
ATOM 12327 O O . CYS C 1 411 ? 23.389 60.150 -74.668 1.00 32.71 411 CYS C O 1
ATOM 12330 N N . ARG C 1 412 ? 22.430 61.060 -76.489 1.00 31.10 412 ARG C N 1
ATOM 12331 C CA . ARG C 1 412 ? 22.441 62.409 -75.926 1.00 30.59 412 ARG C CA 1
ATOM 12332 C C . ARG C 1 412 ? 21.141 62.600 -75.156 1.00 34.15 412 ARG C C 1
ATOM 12333 O O . ARG C 1 412 ? 20.173 63.204 -75.620 1.00 34.77 412 ARG C O 1
ATOM 12341 N N . PHE C 1 413 ? 21.136 62.031 -73.952 1.00 34.68 413 PHE C N 1
ATOM 12342 C CA . PHE C 1 413 ? 19.971 61.900 -73.086 1.00 36.73 413 PHE C CA 1
ATOM 12343 C C . PHE C 1 413 ? 19.395 63.260 -72.693 1.00 35.68 413 PHE C C 1
ATOM 12344 O O . PHE C 1 413 ? 19.949 63.942 -71.825 1.00 35.69 413 PHE C O 1
ATOM 12352 N N . LYS C 1 414 ? 18.293 63.661 -73.339 1.00 35.19 414 LYS C N 1
ATOM 12353 C CA . LYS C 1 414 ? 17.594 64.927 -73.095 1.00 37.44 414 LYS C CA 1
ATOM 12354 C C . LYS C 1 414 ? 18.403 66.147 -73.520 1.00 35.24 414 LYS C C 1
ATOM 12355 O O . LYS C 1 414 ? 18.092 67.270 -73.117 1.00 34.96 414 LYS C O 1
ATOM 12361 N N . THR C 1 415 ? 19.430 65.954 -74.342 1.00 36.33 415 THR C N 1
ATOM 12362 C CA . THR C 1 415 ? 20.248 67.044 -74.849 1.00 36.39 415 THR C CA 1
ATOM 12363 C C . THR C 1 415 ? 20.438 66.975 -76.359 1.00 35.58 415 THR C C 1
ATOM 12364 O O . THR C 1 415 ? 21.191 67.782 -76.912 1.00 34.84 415 THR C O 1
ATOM 12368 N N . ASP C 1 416 ? 19.805 66.024 -77.032 1.00 33.64 416 ASP C N 1
ATOM 12369 C CA . ASP C 1 416 ? 19.887 65.936 -78.480 1.00 35.68 416 ASP C CA 1
ATOM 12370 C C . ASP C 1 416 ? 19.145 67.110 -79.112 1.00 35.61 416 ASP C C 1
ATOM 12371 O O . ASP C 1 416 ? 17.971 67.341 -78.809 1.00 35.09 416 ASP C O 1
ATOM 12376 N N . ILE C 1 417 ? 19.813 67.844 -80.000 1.00 31.63 417 ILE C N 1
ATOM 12377 C CA . ILE C 1 417 ? 19.158 68.926 -80.737 1.00 31.47 417 ILE C CA 1
ATOM 12378 C C . ILE C 1 417 ? 18.875 68.530 -82.188 1.00 36.54 417 ILE C C 1
ATOM 12379 O O . ILE C 1 417 ? 18.572 69.389 -83.016 1.00 35.73 417 ILE C O 1
ATOM 12384 N N . CYS C 1 418 ? 18.937 67.235 -82.513 1.00 33.22 418 CYS C N 1
ATOM 12385 C CA . CYS C 1 418 ? 18.740 66.776 -83.886 1.00 30.51 418 CYS C CA 1
ATOM 12386 C C . CYS C 1 418 ? 17.515 65.891 -84.065 1.00 32.76 418 CYS C C 1
ATOM 12387 O O . CYS C 1 418 ? 17.389 65.248 -85.114 1.00 30.05 418 CYS C O 1
ATOM 12390 N N . LEU C 1 419 ? 16.591 65.852 -83.101 1.00 29.06 419 LEU C N 1
ATOM 12391 C CA . LEU C 1 419 ? 15.457 64.947 -83.264 1.00 28.26 419 LEU C CA 1
ATOM 12392 C C . LEU C 1 419 ? 14.390 65.467 -84.232 1.00 31.45 419 LEU C C 1
ATOM 12393 O O . LEU C 1 419 ? 13.478 64.710 -84.592 1.00 31.16 419 LEU C O 1
ATOM 12398 N N . GLY C 1 420 ? 14.486 66.718 -84.687 1.00 30.69 420 GLY C N 1
ATOM 12399 C CA . GLY C 1 420 ? 13.564 67.186 -85.707 1.00 29.94 420 GLY C CA 1
ATOM 12400 C C . GLY C 1 420 ? 13.831 66.571 -87.069 1.00 29.81 420 GLY C C 1
ATOM 12401 O O . GLY C 1 420 ? 12.904 66.395 -87.867 1.00 33.27 420 GLY C O 1
ATOM 12402 N N . TYR C 1 421 ? 15.086 66.195 -87.338 1.00 29.26 421 TYR C N 1
ATOM 12403 C CA . TYR C 1 421 ? 15.451 65.756 -88.687 1.00 30.61 421 TYR C CA 1
ATOM 12404 C C . TYR C 1 421 ? 14.934 64.364 -89.047 1.00 31.37 421 TYR C C 1
ATOM 12405 O O . TYR C 1 421 ? 14.361 64.209 -90.140 1.00 30.68 421 TYR C O 1
ATOM 12414 N N . PRO C 1 422 ? 15.123 63.320 -88.239 1.00 25.87 422 PRO C N 1
ATOM 12415 C CA . PRO C 1 422 ? 14.786 61.967 -88.702 1.00 30.75 422 PRO C CA 1
ATOM 12416 C C . PRO C 1 422 ? 13.289 61.668 -88.667 1.00 30.72 422 PRO C C 1
ATOM 12417 O O . PRO C 1 422 ? 12.499 62.335 -87.994 1.00 33.34 422 PRO C O 1
ATOM 12421 N N . GLU C 1 423 ? 12.913 60.610 -89.393 1.00 28.69 423 GLU C N 1
ATOM 12422 C CA . GLU C 1 423 ? 11.544 60.101 -89.329 1.00 29.78 423 GLU C CA 1
ATOM 12423 C C . GLU C 1 423 ? 11.285 59.272 -88.078 1.00 31.32 423 GLU C C 1
ATOM 12424 O O . GLU C 1 423 ? 10.142 59.197 -87.620 1.00 31.48 423 GLU C O 1
ATOM 12430 N N . VAL C 1 424 ? 12.307 58.624 -87.528 1.00 30.85 424 VAL C N 1
ATOM 12431 C CA . VAL C 1 424 ? 12.169 57.786 -86.339 1.00 27.79 424 VAL C CA 1
ATOM 12432 C C . VAL C 1 424 ? 13.166 58.280 -85.309 1.00 26.58 424 VAL C C 1
ATOM 12433 O O . VAL C 1 424 ? 14.310 58.598 -85.653 1.00 25.59 424 VAL C O 1
ATOM 12437 N N . VAL C 1 425 ? 12.727 58.390 -84.056 1.00 28.45 425 VAL C N 1
ATOM 12438 C CA . VAL C 1 425 ? 13.608 58.766 -82.952 1.00 30.00 425 VAL C CA 1
ATOM 12439 C C . VAL C 1 425 ? 14.128 57.497 -82.286 1.00 28.71 425 VAL C C 1
ATOM 12440 O O . VAL C 1 425 ? 13.346 56.596 -81.950 1.00 29.12 425 VAL C O 1
ATOM 12444 N N . SER C 1 426 ? 15.450 57.429 -82.081 1.00 26.67 426 SER C N 1
ATOM 12445 C CA . SER C 1 426 ? 16.105 56.232 -81.568 1.00 25.61 426 SER C CA 1
ATOM 12446 C C . SER C 1 426 ? 17.095 56.579 -80.465 1.00 26.73 426 SER C C 1
ATOM 12447 O O . SER C 1 426 ? 17.843 57.559 -80.577 1.00 22.18 426 SER C O 1
ATOM 12450 N N . TYR C 1 427 ? 17.121 55.752 -79.416 1.00 26.31 427 TYR C N 1
ATOM 12451 C CA . TYR C 1 427 ? 17.996 55.995 -78.276 1.00 28.30 427 TYR C CA 1
ATOM 12452 C C . TYR C 1 427 ? 18.628 54.700 -77.779 1.00 25.09 427 TYR C C 1
ATOM 12453 O O . TYR C 1 427 ? 17.984 53.652 -77.749 1.00 22.51 427 TYR C O 1
ATOM 12462 N N . ASN C 1 428 ? 19.899 54.792 -77.413 1.00 24.64 428 ASN C N 1
ATOM 12463 C CA . ASN C 1 428 ? 20.620 53.741 -76.708 1.00 26.52 428 ASN C CA 1
ATOM 12464 C C . ASN C 1 428 ? 20.596 54.049 -75.215 1.00 25.17 428 ASN C C 1
ATOM 12465 O O . ASN C 1 428 ? 21.008 55.139 -74.799 1.00 23.65 428 ASN C O 1
ATOM 12470 N N . ILE C 1 429 ? 20.135 53.097 -74.412 1.00 23.46 429 ILE C N 1
ATOM 12471 C CA . ILE C 1 429 ? 20.091 53.287 -72.964 1.00 28.16 429 ILE C CA 1
ATOM 12472 C C . ILE C 1 429 ? 20.543 52.016 -72.268 1.00 24.55 429 ILE C C 1
ATOM 12473 O O . ILE C 1 429 ? 20.269 50.900 -72.722 1.00 23.11 429 ILE C O 1
ATOM 12478 N N . TYR C 1 430 ? 21.215 52.193 -71.129 1.00 22.82 430 TYR C N 1
ATOM 12479 C CA . TYR C 1 430 ? 21.720 51.063 -70.348 1.00 25.81 430 TYR C CA 1
ATOM 12480 C C . TYR C 1 430 ? 21.334 51.147 -68.865 1.00 27.44 430 TYR C C 1
ATOM 12481 O O . TYR C 1 430 ? 22.186 51.019 -67.982 1.00 26.43 430 TYR C O 1
ATOM 12490 N N . PRO C 1 431 ? 20.049 51.350 -68.548 1.00 29.63 431 PRO C N 1
ATOM 12491 C CA . PRO C 1 431 ? 19.650 51.285 -67.133 1.00 25.91 431 PRO C CA 1
ATOM 12492 C C . PRO C 1 431 ? 19.810 49.859 -66.651 1.00 25.95 431 PRO C C 1
ATOM 12493 O O . PRO C 1 431 ? 19.539 48.914 -67.393 1.00 25.41 431 PRO C O 1
ATOM 12497 N N . LYS C 1 432 ? 20.306 49.713 -65.422 1.00 27.66 432 LYS C N 1
ATOM 12498 C CA . LYS C 1 432 ? 20.600 48.452 -64.747 1.00 28.77 432 LYS C CA 1
ATOM 12499 C C . LYS C 1 432 ? 21.932 47.872 -65.229 1.00 28.32 432 LYS C C 1
ATOM 12500 O O . LYS C 1 432 ? 22.361 46.814 -64.719 1.00 26.33 432 LYS C O 1
ATOM 12506 N N . TRP C 1 433 ? 22.619 48.522 -66.166 1.00 24.81 433 TRP C N 1
ATOM 12507 C CA . TRP C 1 433 ? 24.025 48.227 -66.414 1.00 23.53 433 TRP C CA 1
ATOM 12508 C C . TRP C 1 433 ? 24.879 49.438 -66.049 1.00 23.30 433 TRP C C 1
ATOM 12509 O O . TRP C 1 433 ? 25.544 49.416 -65.021 1.00 25.43 433 TRP C O 1
ATOM 12520 N N . TYR C 1 434 ? 24.867 50.510 -66.844 1.00 24.36 434 TYR C N 1
ATOM 12521 C CA . TYR C 1 434 ? 25.723 51.656 -66.547 1.00 30.74 434 TYR C CA 1
ATOM 12522 C C . TYR C 1 434 ? 25.099 52.634 -65.552 1.00 35.80 434 TYR C C 1
ATOM 12523 O O . TYR C 1 434 ? 25.836 53.412 -64.940 1.00 36.49 434 TYR C O 1
ATOM 12532 N N . HIS C 1 435 ? 23.771 52.619 -65.388 1.00 37.34 435 HIS C N 1
ATOM 12533 C CA . HIS C 1 435 ? 23.051 53.448 -64.422 1.00 36.63 435 HIS C CA 1
ATOM 12534 C C . HIS C 1 435 ? 22.137 52.543 -63.617 1.00 35.91 435 HIS C C 1
ATOM 12535 O O . HIS C 1 435 ? 21.354 51.785 -64.198 1.00 35.22 435 HIS C O 1
ATOM 12542 N N . ASP C 1 436 ? 22.208 52.631 -62.294 1.00 39.95 436 ASP C N 1
ATOM 12543 C CA . ASP C 1 436 ? 21.348 51.802 -61.446 1.00 45.26 436 ASP C CA 1
ATOM 12544 C C . ASP C 1 436 ? 20.109 52.608 -61.101 1.00 43.50 436 ASP C C 1
ATOM 12545 O O . ASP C 1 436 ? 20.045 53.317 -60.097 1.00 39.48 436 ASP C O 1
ATOM 12550 N N . VAL C 1 437 ? 19.122 52.480 -61.978 1.00 36.84 437 VAL C N 1
ATOM 12551 C CA . VAL C 1 437 ? 17.860 53.202 -61.987 1.00 38.54 437 VAL C CA 1
ATOM 12552 C C . VAL C 1 437 ? 16.889 52.200 -62.591 1.00 34.93 437 VAL C C 1
ATOM 12553 O O . VAL C 1 437 ? 17.261 51.528 -63.565 1.00 34.43 437 VAL C O 1
ATOM 12557 N N . PRO C 1 438 ? 15.684 52.019 -62.044 1.00 34.55 438 PRO C N 1
ATOM 12558 C CA . PRO C 1 438 ? 14.752 51.048 -62.639 1.00 32.84 438 PRO C CA 1
ATOM 12559 C C . PRO C 1 438 ? 14.491 51.384 -64.096 1.00 33.60 438 PRO C C 1
ATOM 12560 O O . PRO C 1 438 ? 14.359 52.555 -64.464 1.00 34.40 438 PRO C O 1
ATOM 12564 N N . VAL C 1 439 ? 14.433 50.346 -64.937 1.00 31.16 439 VAL C N 1
ATOM 12565 C CA . VAL C 1 439 ? 14.374 50.595 -66.375 1.00 30.37 439 VAL C CA 1
ATOM 12566 C C . VAL C 1 439 ? 13.126 51.402 -66.735 1.00 32.57 439 VAL C C 1
ATOM 12567 O O . VAL C 1 439 ? 13.183 52.324 -67.562 1.00 32.31 439 VAL C O 1
ATOM 12571 N N . GLU C 1 440 ? 11.986 51.079 -66.120 1.00 30.85 440 GLU C N 1
ATOM 12572 C CA . GLU C 1 440 ? 10.740 51.740 -66.502 1.00 38.12 440 GLU C CA 1
ATOM 12573 C C . GLU C 1 440 ? 10.778 53.227 -66.177 1.00 34.23 440 GLU C C 1
ATOM 12574 O O . GLU C 1 440 ? 10.254 54.044 -66.943 1.00 34.85 440 GLU C O 1
ATOM 12580 N N . ASP C 1 441 ? 11.391 53.598 -65.051 1.00 29.59 441 ASP C N 1
ATOM 12581 C CA . ASP C 1 441 ? 11.504 55.016 -64.714 1.00 33.60 441 ASP C CA 1
ATOM 12582 C C . ASP C 1 441 ? 12.377 55.742 -65.733 1.00 35.09 441 ASP C C 1
ATOM 12583 O O . ASP C 1 441 ? 12.009 56.804 -66.248 1.00 34.63 441 ASP C O 1
ATOM 12588 N N . TYR C 1 442 ? 13.546 55.174 -66.032 1.00 33.01 442 TYR C N 1
ATOM 12589 C CA . TYR C 1 442 ? 14.496 55.816 -66.938 1.00 32.63 442 TYR C CA 1
ATOM 12590 C C . TYR C 1 442 ? 13.896 55.979 -68.330 1.00 28.54 442 TYR C C 1
ATOM 12591 O O . TYR C 1 442 ? 13.971 57.051 -68.935 1.00 29.53 442 TYR C O 1
ATOM 12600 N N . LEU C 1 443 ? 13.265 54.927 -68.835 1.00 27.96 443 LEU C N 1
ATOM 12601 C CA . LEU C 1 443 ? 12.646 54.984 -70.147 1.00 29.44 443 LEU C CA 1
ATOM 12602 C C . LEU C 1 443 ? 11.465 55.956 -70.172 1.00 33.55 443 LEU C C 1
ATOM 12603 O O . LEU C 1 443 ? 11.253 56.658 -71.169 1.00 27.19 443 LEU C O 1
ATOM 12608 N N . ASP C 1 444 ? 10.683 56.020 -69.085 1.00 33.84 444 ASP C N 1
ATOM 12609 C CA . ASP C 1 444 ? 9.598 57.000 -69.013 1.00 35.29 444 ASP C CA 1
ATOM 12610 C C . ASP C 1 444 ? 10.135 58.424 -69.039 1.00 31.96 444 ASP C C 1
ATOM 12611 O O .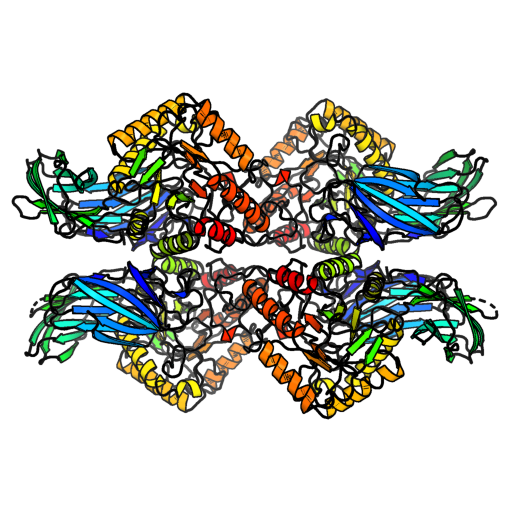 ASP C 1 444 ? 9.628 59.276 -69.772 1.00 31.55 444 ASP C O 1
ATOM 12616 N N . GLU C 1 445 ? 11.159 58.699 -68.235 1.00 29.52 445 GLU C N 1
ATOM 12617 C CA . GLU C 1 445 ? 11.699 60.047 -68.154 1.00 31.24 445 GLU C CA 1
ATOM 12618 C C . GLU C 1 445 ? 12.226 60.505 -69.505 1.00 34.71 445 GLU C C 1
ATOM 12619 O O . GLU C 1 445 ? 12.016 61.659 -69.900 1.00 35.79 445 GLU C O 1
ATOM 12625 N N . LEU C 1 446 ? 12.905 59.606 -70.230 1.00 32.07 446 LEU C N 1
ATOM 12626 C CA . LEU C 1 446 ? 13.390 59.911 -71.573 1.00 27.48 446 LEU C CA 1
ATOM 12627 C C . LEU C 1 446 ? 12.233 60.120 -72.534 1.00 29.67 446 LEU C C 1
ATOM 12628 O O . LEU C 1 446 ? 12.195 61.111 -73.273 1.00 33.25 446 LEU C O 1
ATOM 12633 N N . TYR C 1 447 ? 11.272 59.198 -72.528 1.00 29.78 447 TYR C N 1
ATOM 12634 C CA . TYR C 1 447 ? 10.199 59.246 -73.510 1.00 30.79 447 TYR C CA 1
ATOM 12635 C C . TYR C 1 447 ? 9.312 60.477 -73.320 1.00 37.74 447 TYR C C 1
ATOM 12636 O O . TYR C 1 447 ? 8.848 61.064 -74.307 1.00 33.32 447 TYR C O 1
ATOM 12645 N N . GLN C 1 448 ? 9.062 60.885 -72.064 1.00 37.71 448 GLN C N 1
ATOM 12646 C CA . GLN C 1 448 ? 8.274 62.095 -71.834 1.00 37.93 448 GLN C CA 1
ATOM 12647 C C . GLN C 1 448 ? 9.030 63.334 -72.300 1.00 35.40 448 GLN C C 1
ATOM 12648 O O . GLN C 1 448 ? 8.446 64.222 -72.932 1.00 39.02 448 GLN C O 1
ATOM 12654 N N . TRP C 1 449 ? 10.330 63.411 -72.012 1.00 32.14 449 TRP C N 1
ATOM 12655 C CA . TRP C 1 449 ? 11.123 64.520 -72.530 1.00 30.98 449 TRP C CA 1
ATOM 12656 C C . TRP C 1 449 ? 11.040 64.611 -74.051 1.00 38.41 449 TRP C C 1
ATOM 12657 O O . TRP C 1 449 ? 11.009 65.715 -74.610 1.00 39.50 449 TRP C O 1
ATOM 12668 N N . ILE C 1 450 ? 11.001 63.468 -74.746 1.00 35.43 450 ILE C N 1
ATOM 12669 C CA . ILE C 1 450 ? 10.937 63.512 -76.205 1.00 35.74 450 ILE C CA 1
ATOM 12670 C C . ILE C 1 450 ? 9.573 64.015 -76.675 1.00 37.76 450 ILE C C 1
ATOM 12671 O O . ILE C 1 450 ? 9.481 64.776 -77.647 1.00 35.18 450 ILE C O 1
ATOM 12676 N N . GLN C 1 451 ? 8.494 63.591 -76.006 1.00 34.23 451 GLN C N 1
ATOM 12677 C CA . GLN C 1 451 ? 7.161 64.000 -76.436 1.00 36.87 451 GLN C CA 1
ATOM 12678 C C . GLN C 1 451 ? 6.854 65.446 -76.066 1.00 35.82 451 GLN C C 1
ATOM 12679 O O . GLN C 1 451 ? 6.110 66.117 -76.789 1.00 36.10 451 GLN C O 1
ATOM 12685 N N . ASN C 1 452 ? 7.414 65.939 -74.957 1.00 37.12 452 ASN C N 1
ATOM 12686 C CA . ASN C 1 452 ? 7.053 67.233 -74.387 1.00 39.84 452 ASN C CA 1
ATOM 12687 C C . ASN C 1 452 ? 8.072 68.337 -74.631 1.00 41.97 452 ASN C C 1
ATOM 12688 O O . ASN C 1 452 ? 7.721 69.513 -74.483 1.00 37.13 452 ASN C O 1
ATOM 12693 N N . GLU C 1 453 ? 9.330 68.009 -74.957 1.00 38.81 453 GLU C N 1
ATOM 12694 C CA . GLU C 1 453 ? 10.349 69.053 -74.979 1.00 34.60 453 GLU C CA 1
ATOM 12695 C C . GLU C 1 453 ? 11.305 68.952 -76.157 1.00 37.87 453 GLU C C 1
ATOM 12696 O O . GLU C 1 453 ? 12.385 69.547 -76.105 1.00 45.96 453 GLU C O 1
ATOM 12702 N N . SER C 1 454 ? 10.952 68.225 -77.212 1.00 34.64 454 SER C N 1
ATOM 12703 C CA . SER C 1 454 ? 11.845 68.069 -78.347 1.00 36.73 454 SER C CA 1
ATOM 12704 C C . SER C 1 454 ? 11.025 68.010 -79.619 1.00 33.57 454 SER C C 1
ATOM 12705 O O . SER C 1 454 ? 9.846 67.646 -79.607 1.00 33.07 454 SER C O 1
ATOM 12708 N N . GLU C 1 455 ? 11.676 68.343 -80.730 1.00 37.37 455 GLU C N 1
ATOM 12709 C CA . GLU C 1 455 ? 11.036 68.172 -82.027 1.00 35.24 455 GLU C CA 1
ATOM 12710 C C . GLU C 1 455 ? 10.994 66.716 -82.468 1.00 35.38 455 GLU C C 1
ATOM 12711 O O . GLU C 1 455 ? 10.534 66.430 -83.575 1.00 32.39 455 GLU C O 1
ATOM 12717 N N . GLY C 1 456 ? 11.458 65.785 -81.637 1.00 33.05 456 GLY C N 1
ATOM 12718 C CA . GLY C 1 456 ? 11.149 64.405 -81.915 1.00 32.93 456 GLY C CA 1
ATOM 12719 C C . GLY C 1 456 ? 9.732 64.006 -81.585 1.00 33.02 456 GLY C C 1
ATOM 12720 O O . GLY C 1 456 ? 9.358 62.860 -81.846 1.00 36.58 456 GLY C O 1
ATOM 12721 N N . THR C 1 457 ? 8.927 64.926 -81.044 1.00 29.82 457 THR C N 1
ATOM 12722 C CA . THR C 1 457 ? 7.609 64.572 -80.524 1.00 35.25 457 THR C CA 1
ATOM 12723 C C . THR C 1 457 ? 6.719 63.981 -81.609 1.00 36.76 457 THR C C 1
ATOM 12724 O O . THR C 1 457 ? 6.791 64.370 -82.783 1.00 36.92 457 THR C O 1
ATOM 12728 N N . GLY C 1 458 ? 5.898 63.005 -81.213 1.00 33.33 458 GLY C N 1
ATOM 12729 C CA . GLY C 1 458 ? 4.923 62.397 -82.097 1.00 29.04 458 GLY C CA 1
ATOM 12730 C C . GLY C 1 458 ? 5.455 61.445 -83.151 1.00 30.82 458 GLY C C 1
ATOM 12731 O O . GLY C 1 458 ? 4.652 60.853 -83.877 1.00 32.92 458 GLY C O 1
ATOM 12732 N N . LYS C 1 459 ? 6.761 61.279 -83.277 1.00 31.33 459 LYS C N 1
ATOM 12733 C CA . LYS C 1 459 ? 7.337 60.376 -84.272 1.00 33.51 459 LYS C CA 1
ATOM 12734 C C . LYS C 1 459 ? 7.451 58.967 -83.699 1.00 32.91 459 LYS C C 1
ATOM 12735 O O . LYS C 1 459 ? 7.355 58.775 -82.483 1.00 32.99 459 LYS C O 1
ATOM 12741 N N . PRO C 1 460 ? 7.651 57.950 -84.540 1.00 31.38 460 PRO C N 1
ATOM 12742 C CA . PRO C 1 460 ? 7.907 56.610 -84.001 1.00 30.75 460 PRO C CA 1
ATOM 12743 C C . PRO C 1 460 ? 9.239 56.574 -83.263 1.00 31.10 460 PRO C C 1
ATOM 12744 O O . PRO C 1 460 ? 10.145 57.370 -83.524 1.00 28.30 460 PRO C O 1
ATOM 12748 N N . PHE C 1 461 ? 9.337 55.651 -82.307 1.00 28.67 461 PHE C N 1
ATOM 12749 C CA . PHE C 1 461 ? 10.425 55.643 -81.331 1.00 27.46 461 PHE C CA 1
ATOM 12750 C C . PHE C 1 461 ? 10.934 54.214 -81.166 1.00 32.68 461 PHE C C 1
ATOM 12751 O O . PHE C 1 461 ? 10.142 53.275 -81.014 1.00 29.40 461 PHE C O 1
ATOM 12759 N N . LEU C 1 462 ? 12.253 54.052 -81.211 1.00 26.98 462 LEU C N 1
ATOM 12760 C CA . LEU C 1 462 ? 12.881 52.753 -81.019 1.00 28.02 462 LEU C CA 1
ATOM 12761 C C . LEU C 1 462 ? 13.947 52.869 -79.942 1.00 23.72 462 LEU C C 1
ATOM 12762 O O . LEU C 1 462 ? 14.553 53.927 -79.767 1.00 25.18 462 LEU C O 1
ATOM 12767 N N . ILE C 1 463 ? 14.144 51.781 -79.200 1.00 26.43 463 ILE C N 1
ATOM 12768 C CA . ILE C 1 463 ? 15.342 51.607 -78.383 1.00 21.75 463 ILE C CA 1
ATOM 12769 C C . ILE C 1 463 ? 16.338 50.840 -79.246 1.00 24.19 463 ILE C C 1
ATOM 12770 O O . ILE C 1 463 ? 16.160 49.645 -79.500 1.00 22.65 463 ILE C O 1
ATOM 12775 N N . THR C 1 464 ? 17.366 51.531 -79.729 1.00 20.45 464 THR C N 1
ATOM 12776 C CA . THR C 1 464 ? 18.305 50.910 -80.652 1.00 23.51 464 THR C CA 1
ATOM 12777 C C . THR C 1 464 ? 19.441 50.166 -79.958 1.00 23.75 464 THR C C 1
ATOM 12778 O O . THR C 1 464 ? 20.170 49.428 -80.635 1.00 24.66 464 THR C O 1
ATOM 12782 N N . GLU C 1 465 ? 19.613 50.350 -78.646 1.00 22.53 465 GLU C N 1
ATOM 12783 C CA . GLU C 1 465 ? 20.505 49.533 -77.828 1.00 23.53 465 GLU C CA 1
ATOM 12784 C C . GLU C 1 465 ? 19.958 49.427 -76.411 1.00 22.91 465 GLU C C 1
ATOM 12785 O O . GLU C 1 465 ? 19.594 50.439 -75.806 1.00 24.28 465 GLU C O 1
ATOM 12791 N N . ILE C 1 466 ? 19.920 48.210 -75.884 1.00 22.75 466 ILE C N 1
ATOM 12792 C CA . ILE C 1 466 ? 19.786 47.989 -74.448 1.00 23.14 466 ILE C CA 1
ATOM 12793 C C . ILE C 1 466 ? 20.370 46.613 -74.146 1.00 18.83 466 ILE C C 1
ATOM 12794 O O . ILE C 1 466 ? 20.265 45.693 -74.958 1.00 21.13 466 ILE C O 1
ATOM 12799 N N . GLY C 1 467 ? 21.000 46.472 -72.989 1.00 19.75 467 GLY C N 1
ATOM 12800 C CA . GLY C 1 467 ? 21.660 45.213 -72.703 1.00 20.84 467 GLY C CA 1
ATOM 12801 C C . GLY C 1 467 ? 22.536 45.316 -71.471 1.00 19.97 467 GLY C C 1
ATOM 12802 O O . GLY C 1 467 ? 22.499 46.306 -70.743 1.00 19.71 467 GLY C O 1
ATOM 12803 N N . ALA C 1 468 ? 23.318 44.258 -71.254 1.00 17.78 468 ALA C N 1
ATOM 12804 C CA . ALA C 1 468 ? 24.176 44.141 -70.081 1.00 19.27 468 ALA C CA 1
ATOM 12805 C C . ALA C 1 468 ? 25.324 43.194 -70.392 1.00 20.18 468 ALA C C 1
ATOM 12806 O O . ALA C 1 468 ? 25.194 42.293 -71.227 1.00 21.00 468 ALA C O 1
ATOM 12808 N N . GLY C 1 469 ? 26.431 43.373 -69.672 1.00 21.58 469 GLY C N 1
ATOM 12809 C CA . GLY C 1 469 ? 27.569 42.501 -69.850 1.00 18.67 469 GLY C CA 1
ATOM 12810 C C . GLY C 1 469 ? 27.445 41.193 -69.084 1.00 20.11 469 GLY C C 1
ATOM 12811 O O . GLY C 1 469 ? 26.696 41.069 -68.122 1.00 20.88 469 GLY C O 1
ATOM 12812 N N . ALA C 1 470 ? 28.209 40.200 -69.544 1.00 16.63 470 ALA C N 1
ATOM 12813 C CA . ALA C 1 470 ? 28.382 38.936 -68.849 1.00 16.65 470 ALA C CA 1
ATOM 12814 C C . ALA C 1 470 ? 29.570 38.219 -69.474 1.00 19.85 470 ALA C C 1
ATOM 12815 O O . ALA C 1 470 ? 29.659 38.050 -70.699 1.00 17.93 470 ALA C O 1
ATOM 12817 N N . ILE C 1 471 ? 30.500 37.807 -68.642 1.00 15.97 471 ILE C N 1
ATOM 12818 C CA . ILE C 1 471 ? 31.617 37.005 -69.099 1.00 18.16 471 ILE C CA 1
ATOM 12819 C C . ILE C 1 471 ? 31.148 35.559 -69.040 1.00 19.41 471 ILE C C 1
ATOM 12820 O O . ILE C 1 471 ? 30.748 35.078 -67.975 1.00 17.20 471 ILE C O 1
ATOM 12825 N N . TYR C 1 472 ? 31.148 34.888 -70.186 1.00 18.80 472 TYR C N 1
ATOM 12826 C CA . TYR C 1 472 ? 30.667 33.519 -70.263 1.00 20.44 472 TYR C CA 1
ATOM 12827 C C . TYR C 1 472 ? 31.412 32.649 -69.267 1.00 20.84 472 TYR C C 1
ATOM 12828 O O . TYR C 1 472 ? 32.646 32.672 -69.200 1.00 20.80 472 TYR C O 1
ATOM 12837 N N . GLY C 1 473 ? 30.662 31.882 -68.487 1.00 19.48 473 GLY C N 1
ATOM 12838 C CA . GLY C 1 473 ? 31.244 30.991 -67.520 1.00 18.66 473 GLY C CA 1
ATOM 12839 C C . GLY C 1 473 ? 31.416 31.558 -66.125 1.00 20.86 473 GLY C C 1
ATOM 12840 O O . GLY C 1 473 ? 31.566 30.779 -65.176 1.00 20.10 473 GLY C O 1
ATOM 12841 N N . TYR C 1 474 ? 31.400 32.878 -65.960 1.00 18.76 474 TYR C N 1
ATOM 12842 C CA . TYR C 1 474 ? 31.470 33.455 -64.623 1.00 16.82 474 TYR C CA 1
ATOM 12843 C C . TYR C 1 474 ? 30.072 33.501 -64.032 1.00 19.84 474 TYR C C 1
ATOM 12844 O O . TYR C 1 474 ? 29.234 34.305 -64.462 1.00 21.06 474 TYR C O 1
ATOM 12853 N N . ARG C 1 475 ? 29.817 32.627 -63.061 1.00 19.23 475 ARG C N 1
ATOM 12854 C CA . ARG C 1 475 ? 28.523 32.509 -62.410 1.00 19.96 475 ARG C CA 1
ATOM 12855 C C . ARG C 1 475 ? 28.734 32.549 -60.907 1.00 23.97 475 ARG C C 1
ATOM 12856 O O . ARG C 1 475 ? 29.670 31.935 -60.394 1.00 19.46 475 ARG C O 1
ATOM 12864 N N . THR C 1 476 ? 27.887 33.290 -60.198 1.00 20.87 476 THR C N 1
ATOM 12865 C CA . THR C 1 476 ? 28.086 33.301 -58.762 1.00 25.12 476 THR C CA 1
ATOM 12866 C C . THR C 1 476 ? 26.745 33.493 -58.065 1.00 27.62 476 THR C C 1
ATOM 12867 O O . THR C 1 476 ? 25.869 34.203 -58.596 1.00 22.01 476 THR C O 1
ATOM 12871 N N . PRO C 1 477 ? 26.546 32.855 -56.906 1.00 28.12 477 PRO C N 1
ATOM 12872 C CA . PRO C 1 477 ? 25.310 33.084 -56.142 1.00 24.55 477 PRO C CA 1
ATOM 12873 C C . PRO C 1 477 ? 25.097 34.542 -55.767 1.00 23.97 477 PRO C C 1
ATOM 12874 O O . PRO C 1 477 ? 23.951 34.958 -55.563 1.00 25.19 477 PRO C O 1
ATOM 12878 N N . ALA C 1 478 ? 26.157 35.344 -55.693 1.00 21.72 478 ALA C N 1
ATOM 12879 C CA . ALA C 1 478 ? 25.963 36.743 -55.346 1.00 24.78 478 ALA C CA 1
ATOM 12880 C C . ALA C 1 478 ? 25.346 37.550 -56.486 1.00 25.16 478 ALA C C 1
ATOM 12881 O O . ALA C 1 478 ? 24.923 38.685 -56.259 1.00 25.63 478 ALA C O 1
ATOM 12883 N N . HIS C 1 479 ? 25.267 36.993 -57.692 1.00 22.64 479 HIS C N 1
ATOM 12884 C CA . HIS C 1 479 ? 24.719 37.697 -58.852 1.00 25.24 479 HIS C CA 1
ATOM 12885 C C . HIS C 1 479 ? 25.388 39.054 -59.084 1.00 25.06 479 HIS C C 1
ATOM 12886 O O . HIS C 1 479 ? 24.723 40.033 -59.436 1.00 25.62 479 HIS C O 1
ATOM 12893 N N . VAL C 1 480 ? 26.716 39.125 -58.881 1.00 21.28 480 VAL C N 1
ATOM 12894 C CA . VAL C 1 480 ? 27.417 40.376 -59.153 1.00 22.45 480 VAL C CA 1
ATOM 12895 C C . VAL C 1 480 ? 27.366 40.702 -60.644 1.00 22.39 480 VAL C C 1
ATOM 12896 O O . VAL C 1 480 ? 27.169 39.840 -61.501 1.00 19.62 480 VAL C O 1
ATOM 12900 N N . LYS C 1 481 ? 27.532 41.984 -60.946 1.00 20.92 481 LYS C N 1
ATOM 12901 C CA . LYS C 1 481 ? 27.701 42.405 -62.321 1.00 21.78 481 LYS C CA 1
ATOM 12902 C C . LYS C 1 481 ? 28.894 41.691 -62.950 1.00 20.45 481 LYS C C 1
ATOM 12903 O O . LYS C 1 481 ? 29.919 41.448 -62.296 1.00 20.89 481 LYS C O 1
ATOM 12909 N N . TRP C 1 482 ? 28.727 41.347 -64.227 1.00 16.80 482 TRP C N 1
ATOM 12910 C CA . TRP C 1 482 ? 29.563 40.514 -65.100 1.00 19.78 482 TRP C CA 1
ATOM 12911 C C . TRP C 1 482 ? 29.231 39.035 -64.955 1.00 20.63 482 TRP C C 1
ATOM 12912 O O . TRP C 1 482 ? 29.661 38.242 -65.795 1.00 19.81 482 TRP C O 1
ATOM 12923 N N . SER C 1 483 ? 28.490 38.635 -63.912 1.00 18.86 483 SER C N 1
ATOM 12924 C CA . SER C 1 483 ? 28.018 37.261 -63.814 1.00 19.76 483 SER C CA 1
ATOM 12925 C C . SER C 1 483 ? 26.896 37.026 -64.818 1.00 18.26 483 SER C C 1
ATOM 12926 O O . SER C 1 483 ? 26.180 37.948 -65.214 1.00 19.39 483 SER C O 1
ATOM 12929 N N . GLU C 1 484 ? 26.756 35.773 -65.238 1.00 19.18 484 GLU C N 1
ATOM 12930 C CA . GLU C 1 484 ? 25.680 35.442 -66.159 1.00 18.77 484 GLU C CA 1
ATOM 12931 C C . GLU C 1 484 ? 24.321 35.572 -65.493 1.00 20.54 484 GLU C C 1
ATOM 12932 O O . GLU C 1 484 ? 23.347 35.925 -66.162 1.00 18.48 484 GLU C O 1
ATOM 12938 N N . GLU C 1 485 ? 24.242 35.328 -64.174 1.00 21.34 485 GLU C N 1
ATOM 12939 C CA . GLU C 1 485 ? 22.977 35.511 -63.466 1.00 22.62 485 GLU C CA 1
ATOM 12940 C C . GLU C 1 485 ? 22.552 36.968 -63.456 1.00 24.53 485 GLU C C 1
ATOM 12941 O O . GLU C 1 485 ? 21.380 37.273 -63.702 1.00 24.19 485 GLU C O 1
ATOM 12947 N N . TYR C 1 486 ? 23.480 37.893 -63.193 1.00 19.19 486 TYR C N 1
ATOM 12948 C CA . TYR C 1 486 ? 23.073 39.291 -63.239 1.00 20.61 486 TYR C CA 1
ATOM 12949 C C . TYR C 1 486 ? 22.537 39.665 -64.624 1.00 24.55 486 TYR C C 1
ATOM 12950 O O . TYR C 1 486 ? 21.557 40.410 -64.730 1.00 24.29 486 TYR C O 1
ATOM 12959 N N . GLN C 1 487 ? 23.163 39.162 -65.697 1.00 20.16 487 GLN C N 1
ATOM 12960 C CA . GLN C 1 487 ? 22.718 39.517 -67.044 1.00 17.96 487 GLN C CA 1
ATOM 12961 C C . GLN C 1 487 ? 21.298 39.041 -67.299 1.00 18.50 487 GLN C C 1
ATOM 12962 O O . GLN C 1 487 ? 20.530 39.715 -67.995 1.00 21.44 487 GLN C O 1
ATOM 12968 N N . VAL C 1 488 ? 20.956 37.846 -66.797 1.00 19.71 488 VAL C N 1
ATOM 12969 C CA . VAL C 1 488 ? 19.584 37.340 -66.853 1.00 20.32 488 VAL C CA 1
ATOM 12970 C C . VAL C 1 488 ? 18.619 38.350 -66.242 1.00 22.21 488 VAL C C 1
ATOM 12971 O O . VAL C 1 488 ? 17.593 38.691 -66.839 1.00 20.68 488 VAL C O 1
ATOM 12975 N N . GLN C 1 489 ? 18.934 38.831 -65.035 1.00 23.75 489 GLN C N 1
ATOM 12976 C CA . GLN C 1 489 ? 18.059 39.777 -64.339 1.00 26.09 489 GLN C CA 1
ATOM 12977 C C . GLN C 1 489 ? 17.904 41.070 -65.132 1.00 24.44 489 GLN C C 1
ATOM 12978 O O . GLN C 1 489 ? 16.791 41.573 -65.308 1.00 23.11 489 GLN C O 1
ATOM 12984 N N . ALA C 1 490 ? 19.026 41.636 -65.600 1.00 21.74 490 ALA C N 1
ATOM 12985 C CA . ALA C 1 490 ? 18.977 42.902 -66.322 1.00 20.64 490 ALA C CA 1
ATOM 12986 C C . ALA C 1 490 ? 18.132 42.782 -67.581 1.00 20.01 490 ALA C C 1
ATOM 12987 O O . ALA C 1 490 ? 17.266 43.625 -67.833 1.00 23.92 490 ALA C O 1
ATOM 12989 N N . LEU C 1 491 ? 18.334 41.715 -68.366 1.00 18.44 491 LEU C N 1
ATOM 12990 C CA . LEU C 1 491 ? 17.635 41.615 -69.643 1.00 21.36 491 LEU C CA 1
ATOM 12991 C C . LEU C 1 491 ? 16.141 41.409 -69.437 1.00 24.75 491 LEU C C 1
ATOM 12992 O O . LEU C 1 491 ? 15.326 41.942 -70.200 1.00 24.12 491 LEU C O 1
ATOM 12997 N N . LYS C 1 492 ? 15.769 40.644 -68.409 1.00 26.40 492 LYS C N 1
ATOM 12998 C CA . LYS C 1 492 ? 14.362 40.444 -68.091 1.00 29.81 492 LYS C CA 1
ATOM 12999 C C . LYS C 1 492 ? 13.681 41.782 -67.814 1.00 25.35 492 LYS C C 1
ATOM 13000 O O . LYS C 1 492 ? 12.709 42.148 -68.486 1.00 26.56 492 LYS C O 1
ATOM 13006 N N . GLU C 1 493 ? 14.211 42.544 -66.850 1.00 25.07 493 GLU C N 1
ATOM 13007 C CA . GLU C 1 493 ? 13.669 43.869 -66.559 1.00 25.75 493 GLU C CA 1
ATOM 13008 C C . GLU C 1 493 ? 13.700 44.778 -67.786 1.00 28.36 493 GLU C C 1
ATOM 13009 O O . GLU C 1 493 ? 12.747 45.529 -68.036 1.00 27.32 493 GLU C O 1
ATOM 13015 N N . GLN C 1 494 ? 14.789 44.726 -68.562 1.00 26.20 494 GLN C N 1
ATOM 13016 C CA . GLN C 1 494 ? 14.936 45.625 -69.700 1.00 22.40 494 GLN C CA 1
ATOM 13017 C C . GLN C 1 494 ? 13.889 45.345 -70.766 1.00 22.79 494 GLN C C 1
ATOM 13018 O O . GLN C 1 494 ? 13.273 46.271 -71.296 1.00 25.24 494 GLN C O 1
ATOM 13024 N N . LEU C 1 495 ? 13.688 44.073 -71.112 1.00 21.02 495 LEU C N 1
ATOM 13025 C CA . LEU C 1 495 ? 12.753 43.766 -72.177 1.00 19.23 495 LEU C CA 1
ATOM 13026 C C . LEU C 1 495 ? 11.318 43.983 -71.724 1.00 28.09 495 LEU C C 1
ATOM 13027 O O . LEU C 1 495 ? 10.474 44.416 -72.520 1.00 25.85 495 LEU C O 1
ATOM 13032 N N . GLN C 1 496 ? 11.025 43.692 -70.451 1.00 28.03 496 GLN C N 1
ATOM 13033 C CA . GLN C 1 496 ? 9.702 43.980 -69.912 1.00 32.21 496 GLN C CA 1
ATOM 13034 C C . GLN C 1 496 ? 9.363 45.454 -70.087 1.00 31.89 496 GLN C C 1
ATOM 13035 O O . GLN C 1 496 ? 8.282 45.794 -70.575 1.00 31.48 496 GLN C O 1
ATOM 13041 N N . ALA C 1 497 ? 10.306 46.342 -69.759 1.00 26.42 497 ALA C N 1
ATOM 13042 C CA . ALA C 1 497 ? 10.052 47.775 -69.871 1.00 27.08 497 ALA C CA 1
ATOM 13043 C C . ALA C 1 497 ? 9.824 48.216 -71.322 1.00 33.61 497 ALA C C 1
ATOM 13044 O O . ALA C 1 497 ? 8.801 48.845 -71.627 1.00 27.67 497 ALA C O 1
ATOM 13046 N N . VAL C 1 498 ? 10.762 47.913 -72.239 1.00 28.80 498 VAL C N 1
ATOM 13047 C CA . VAL C 1 498 ? 10.620 48.436 -73.603 1.00 27.07 498 VAL C CA 1
ATOM 13048 C C . VAL C 1 498 ? 9.307 47.978 -74.229 1.00 28.30 498 VAL C C 1
ATOM 13049 O O . VAL C 1 498 ? 8.604 48.766 -74.871 1.00 31.38 498 VAL C O 1
ATOM 13053 N N . PHE C 1 499 ? 8.963 46.698 -74.083 1.00 28.47 499 PHE C N 1
ATOM 13054 C CA . PHE C 1 499 ? 7.740 46.203 -74.697 1.00 26.98 499 PHE C CA 1
ATOM 13055 C C . PHE C 1 499 ? 6.492 46.682 -73.965 1.00 31.81 499 PHE C C 1
ATOM 13056 O O . PHE C 1 499 ? 5.382 46.466 -74.457 1.00 34.69 499 PHE C O 1
ATOM 13064 N N . SER C 1 500 ? 6.659 47.320 -72.808 1.00 32.62 500 SER C N 1
ATOM 13065 C CA . SER C 1 500 ? 5.588 47.911 -72.019 1.00 38.69 500 SER C CA 1
ATOM 13066 C C . SER C 1 500 ? 5.412 49.401 -72.270 1.00 39.78 500 SER C C 1
ATOM 13067 O O . SER C 1 500 ? 4.467 49.991 -71.739 1.00 36.81 500 SER C O 1
ATOM 13070 N N . ARG C 1 501 ? 6.314 50.018 -73.029 1.00 32.20 501 ARG C N 1
ATOM 13071 C CA . ARG C 1 501 ? 6.385 51.467 -73.157 1.00 30.82 501 ARG C CA 1
ATOM 13072 C C . ARG C 1 501 ? 5.450 51.894 -74.284 1.00 36.53 501 ARG C C 1
ATOM 13073 O O . ARG C 1 501 ? 5.694 51.589 -75.459 1.00 35.99 501 ARG C O 1
ATOM 13081 N N . GLU C 1 502 ? 4.348 52.549 -73.921 1.00 34.24 502 GLU C N 1
ATOM 13082 C CA . GLU C 1 502 ? 3.432 53.071 -74.925 1.00 35.34 502 GLU C CA 1
ATOM 13083 C C . GLU C 1 502 ? 4.156 54.065 -75.819 1.00 30.73 502 GLU C C 1
ATOM 13084 O O . GLU C 1 502 ? 4.797 55.005 -75.333 1.00 30.11 502 GLU C O 1
ATOM 13090 N N . GLY C 1 503 ? 4.056 53.846 -77.129 1.00 32.26 503 GLY C N 1
ATOM 13091 C CA . GLY C 1 503 ? 4.754 54.649 -78.115 1.00 34.44 503 GLY C CA 1
ATOM 13092 C C . GLY C 1 503 ? 6.088 54.099 -78.597 1.00 34.00 503 GLY C C 1
ATOM 13093 O O . GLY C 1 503 ? 6.717 54.721 -79.464 1.00 34.58 503 GLY C O 1
ATOM 13094 N N . CYS C 1 504 ? 6.538 52.959 -78.075 1.00 37.29 504 CYS C N 1
ATOM 13095 C CA . CYS C 1 504 ? 7.809 52.362 -78.474 1.00 28.91 504 CYS C CA 1
ATOM 13096 C C . CYS C 1 504 ? 7.543 51.268 -79.499 1.00 26.24 504 CYS C C 1
ATOM 13097 O O . CYS C 1 504 ? 6.781 50.337 -79.234 1.00 26.67 504 CYS C O 1
ATOM 13100 N N . SER C 1 505 ? 8.159 51.385 -80.674 1.00 28.20 505 SER C N 1
ATOM 13101 C CA . SER C 1 505 ? 7.965 50.363 -81.692 1.00 25.26 505 SER C CA 1
ATOM 13102 C C . SER C 1 505 ? 8.818 49.114 -81.484 1.00 24.65 505 SER C C 1
ATOM 13103 O O . SER C 1 505 ? 8.626 48.144 -82.211 1.00 25.50 505 SER C O 1
ATOM 13106 N N . GLY C 1 506 ? 9.730 49.089 -80.514 1.00 26.12 506 GLY C N 1
ATOM 13107 C CA . GLY C 1 506 ? 10.500 47.888 -80.284 1.00 24.85 506 GLY C CA 1
ATOM 13108 C C . GLY C 1 506 ? 11.926 48.215 -79.891 1.00 25.10 506 GLY C C 1
ATOM 13109 O O . GLY C 1 506 ? 12.225 49.318 -79.430 1.00 24.57 506 GLY C O 1
ATOM 13110 N N . VAL C 1 507 ? 12.816 47.241 -80.103 1.00 23.04 507 VAL C N 1
ATOM 13111 C CA . VAL C 1 507 ? 14.115 47.246 -79.450 1.00 24.61 507 VAL C CA 1
ATOM 13112 C C . VAL C 1 507 ? 15.124 46.476 -80.291 1.00 23.63 507 VAL C C 1
ATOM 13113 O O . VAL C 1 507 ? 14.790 45.486 -80.943 1.00 25.25 507 VAL C O 1
ATOM 13117 N N . TYR C 1 508 ? 16.375 46.945 -80.266 1.00 20.42 508 TYR C N 1
ATOM 13118 C CA . TYR C 1 508 ? 17.535 46.157 -80.657 1.00 22.23 508 TYR C CA 1
ATOM 13119 C C . TYR C 1 508 ? 18.365 45.880 -79.405 1.00 20.08 508 TYR C C 1
ATOM 13120 O O . TYR C 1 508 ? 18.883 46.807 -78.777 1.00 21.67 508 TYR C O 1
ATOM 13129 N N . ILE C 1 509 ? 18.481 44.609 -79.041 1.00 20.01 509 ILE C N 1
ATOM 13130 C CA . ILE C 1 509 ? 19.346 44.242 -77.923 1.00 20.81 509 ILE C CA 1
ATOM 13131 C C . ILE C 1 509 ? 20.799 44.485 -78.306 1.00 21.32 509 ILE C C 1
ATOM 13132 O O . ILE C 1 509 ? 21.257 44.068 -79.379 1.00 18.98 509 ILE C O 1
ATOM 13137 N N . TRP C 1 510 ? 21.529 45.179 -77.440 1.00 21.68 510 TRP C N 1
ATOM 13138 C CA . TRP C 1 510 ? 22.981 45.207 -77.534 1.00 17.96 510 TRP C CA 1
ATOM 13139 C C . TRP C 1 510 ? 23.545 44.126 -76.612 1.00 17.31 510 TRP C C 1
ATOM 13140 O O . TRP C 1 510 ? 23.431 44.236 -75.390 1.00 19.73 510 TRP C O 1
ATOM 13151 N N . GLN C 1 511 ? 24.138 43.072 -77.177 1.00 18.11 511 GLN C N 1
ATOM 13152 C CA . GLN C 1 511 ? 24.210 42.813 -78.624 1.00 18.52 511 GLN C CA 1
ATOM 13153 C C . GLN C 1 511 ? 24.154 41.297 -78.864 1.00 18.19 511 GLN C C 1
ATOM 13154 O O . GLN C 1 511 ? 24.053 40.513 -77.917 1.00 17.61 511 GLN C O 1
ATOM 13160 N N . PHE C 1 512 ? 24.229 40.883 -80.132 1.00 21.81 512 PHE C N 1
ATOM 13161 C CA . PHE C 1 512 ? 24.124 39.462 -80.454 1.00 18.25 512 PHE C CA 1
ATOM 13162 C C . PHE C 1 512 ? 25.238 38.656 -79.797 1.00 18.81 512 PHE C C 1
ATOM 13163 O O . PHE C 1 512 ? 24.976 37.664 -79.111 1.00 18.57 512 PHE C O 1
ATOM 13171 N N . CYS C 1 513 ? 26.496 39.022 -80.064 1.00 18.66 513 CYS C N 1
ATOM 13172 C CA . CYS C 1 513 ? 27.630 38.206 -79.652 1.00 16.33 513 CYS C CA 1
ATOM 13173 C C . CYS C 1 513 ? 28.715 39.113 -79.087 1.00 18.58 513 CYS C C 1
ATOM 13174 O O . CYS C 1 513 ? 28.764 40.304 -79.387 1.00 17.26 513 CYS C O 1
ATOM 13177 N N . ASP C 1 514 ? 29.581 38.538 -78.252 1.00 16.40 514 ASP C N 1
ATOM 13178 C CA . ASP C 1 514 ? 30.757 39.254 -77.765 1.00 16.39 514 ASP C CA 1
ATOM 13179 C C . ASP C 1 514 ? 31.668 39.580 -78.935 1.00 17.70 514 ASP C C 1
ATOM 13180 O O . ASP C 1 514 ? 31.792 38.798 -79.879 1.00 19.11 514 ASP C O 1
ATOM 13185 N N . VAL C 1 515 ? 32.337 40.728 -78.854 1.00 17.13 515 VAL C N 1
ATOM 13186 C CA . VAL C 1 515 ? 33.064 41.287 -79.984 1.00 17.15 515 VAL C CA 1
ATOM 13187 C C . VAL C 1 515 ? 34.426 41.787 -79.529 1.00 20.34 515 VAL C C 1
ATOM 13188 O O . VAL C 1 515 ? 34.524 42.472 -78.507 1.00 16.60 515 VAL C O 1
ATOM 13192 N N . ARG C 1 516 ? 35.468 41.489 -80.323 1.00 17.73 516 ARG C N 1
ATOM 13193 C CA . ARG C 1 516 ? 36.800 42.046 -80.089 1.00 19.01 516 ARG C CA 1
ATOM 13194 C C . ARG C 1 516 ? 36.801 43.564 -80.266 1.00 20.12 516 ARG C C 1
ATOM 13195 O O . ARG C 1 516 ? 36.183 44.091 -81.195 1.00 23.13 516 ARG C O 1
ATOM 13203 N N . VAL C 1 517 ? 37.495 44.274 -79.364 1.00 18.75 517 VAL C N 1
ATOM 13204 C CA . VAL C 1 517 ? 37.600 45.734 -79.399 1.00 17.09 517 VAL C CA 1
ATOM 13205 C C . VAL C 1 517 ? 39.076 46.157 -79.384 1.00 22.76 517 VAL C C 1
ATOM 13206 O O . VAL C 1 517 ? 39.983 45.330 -79.281 1.00 19.99 517 VAL C O 1
ATOM 13210 N N . CYS C 1 518 ? 39.309 47.469 -79.536 1.00 21.10 518 CYS C N 1
ATOM 13211 C CA . CYS C 1 518 ? 40.678 47.989 -79.559 1.00 24.94 518 CYS C CA 1
ATOM 13212 C C . CYS C 1 518 ? 41.300 47.970 -78.165 1.00 23.66 518 CYS C C 1
ATOM 13213 O O . CYS C 1 518 ? 40.605 48.053 -77.143 1.00 20.82 518 CYS C O 1
ATOM 13216 N N . ASP C 1 519 ? 42.635 47.874 -78.133 1.00 23.33 519 ASP C N 1
ATOM 13217 C CA . ASP C 1 519 ? 43.362 47.785 -76.856 1.00 23.27 519 ASP C CA 1
ATOM 13218 C C . ASP C 1 519 ? 43.133 48.996 -75.958 1.00 21.67 519 ASP C C 1
ATOM 13219 O O . ASP C 1 519 ? 43.182 48.874 -74.729 1.00 21.99 519 ASP C O 1
ATOM 13224 N N . SER C 1 520 ? 42.900 50.173 -76.538 1.00 23.57 520 SER C N 1
ATOM 13225 C CA . SER C 1 520 ? 42.724 51.382 -75.733 1.00 20.00 520 SER C CA 1
ATOM 13226 C C . SER C 1 520 ? 41.464 51.351 -74.871 1.00 23.63 520 SER C C 1
ATOM 13227 O O . SER C 1 520 ? 41.311 52.207 -73.992 1.00 23.55 520 SER C O 1
ATOM 13230 N N . TRP C 1 521 ? 40.545 50.422 -75.130 1.00 23.47 521 TRP C N 1
ATOM 13231 C CA . TRP C 1 521 ? 39.302 50.284 -74.387 1.00 23.32 521 TRP C CA 1
ATOM 13232 C C . TRP C 1 521 ? 39.387 49.241 -73.280 1.00 22.19 521 TRP C C 1
ATOM 13233 O O . TRP C 1 521 ? 38.371 48.966 -72.628 1.00 24.40 521 TRP C O 1
ATOM 13244 N N . PHE C 1 522 ? 40.566 48.651 -73.055 1.00 22.77 522 PHE C N 1
ATOM 13245 C CA . PHE C 1 522 ? 40.678 47.510 -72.143 1.00 21.42 522 PHE C CA 1
ATOM 13246 C C . PHE C 1 522 ? 40.167 47.833 -70.729 1.00 20.97 522 PHE C C 1
ATOM 13247 O O . PHE C 1 522 ? 39.634 46.951 -70.048 1.00 21.07 522 PHE C O 1
ATOM 13255 N N . GLY C 1 523 ? 40.329 49.077 -70.266 1.00 26.64 523 GLY C N 1
ATOM 13256 C CA . GLY C 1 523 ? 39.973 49.414 -68.888 1.00 17.79 523 GLY C CA 1
ATOM 13257 C C . GLY C 1 523 ? 38.528 49.109 -68.526 1.00 24.24 523 GLY C C 1
ATOM 13258 O O . GLY C 1 523 ? 38.223 48.782 -67.371 1.00 25.93 523 GLY C O 1
ATOM 13259 N N . SER C 1 524 ? 37.620 49.209 -69.497 1.00 23.41 524 SER C N 1
ATOM 13260 C CA . SER C 1 524 ? 36.202 48.967 -69.269 1.00 22.67 524 SER C CA 1
ATOM 13261 C C . SER C 1 524 ? 35.691 47.789 -70.077 1.00 21.84 524 SER C C 1
ATOM 13262 O O . SER C 1 524 ? 34.475 47.612 -70.200 1.00 23.49 524 SER C O 1
ATOM 13265 N N . ARG C 1 525 ? 36.584 46.992 -70.642 1.00 22.53 525 ARG C N 1
ATOM 13266 C CA . ARG C 1 525 ? 36.230 45.934 -71.581 1.00 22.46 525 ARG C CA 1
ATOM 13267 C C . ARG C 1 525 ? 36.984 44.674 -71.180 1.00 21.17 525 ARG C C 1
ATOM 13268 O O . ARG C 1 525 ? 38.054 44.381 -71.729 1.00 22.61 525 ARG C O 1
ATOM 13276 N N . PRO C 1 526 ? 36.455 43.913 -70.219 1.00 19.88 526 PRO C N 1
ATOM 13277 C CA . PRO C 1 526 ? 37.090 42.647 -69.826 1.00 20.29 526 PRO C CA 1
ATOM 13278 C C . PRO C 1 526 ? 37.479 41.833 -71.050 1.00 20.21 526 PRO C C 1
ATOM 13279 O O . PRO C 1 526 ? 36.744 41.786 -72.043 1.00 20.72 526 PRO C O 1
ATOM 13283 N N . ARG C 1 527 ? 38.660 41.211 -70.981 1.00 18.30 527 ARG C N 1
ATOM 13284 C CA . ARG C 1 527 ? 39.214 40.383 -72.049 1.00 17.70 527 ARG C CA 1
ATOM 13285 C C . ARG C 1 527 ? 39.503 41.170 -73.330 1.00 19.33 527 ARG C C 1
ATOM 13286 O O . ARG C 1 527 ? 39.702 40.555 -74.396 1.00 19.40 527 ARG C O 1
ATOM 13294 N N . THR C 1 528 ? 39.514 42.513 -73.265 1.00 17.34 528 THR C N 1
ATOM 13295 C CA . THR C 1 528 ? 39.530 43.371 -74.457 1.00 20.87 528 THR C CA 1
ATOM 13296 C C . THR C 1 528 ? 38.443 42.919 -75.445 1.00 19.14 528 THR C C 1
ATOM 13297 O O . THR C 1 528 ? 38.656 42.764 -76.648 1.00 17.66 528 THR C O 1
ATOM 13301 N N . MET C 1 529 ? 37.269 42.651 -74.892 1.00 19.08 529 MET C N 1
ATOM 13302 C CA . MET C 1 529 ? 36.070 42.286 -75.624 1.00 17.97 529 MET C CA 1
ATOM 13303 C C . MET C 1 529 ? 34.950 43.168 -75.095 1.00 23.88 529 MET C C 1
ATOM 13304 O O . MET C 1 529 ? 34.974 43.571 -73.927 1.00 20.08 529 MET C O 1
ATOM 13309 N N . ASN C 1 530 ? 33.974 43.470 -75.945 1.00 19.56 530 ASN C N 1
ATOM 13310 C CA . ASN C 1 530 ? 32.683 43.962 -75.470 1.00 17.97 530 ASN C CA 1
ATOM 13311 C C . ASN C 1 530 ? 31.861 42.719 -75.143 1.00 18.95 530 ASN C C 1
ATOM 13312 O O . ASN C 1 530 ? 31.634 41.876 -76.023 1.00 19.67 530 ASN C O 1
ATOM 13317 N N . ASN C 1 531 ? 31.467 42.571 -73.873 1.00 19.27 531 ASN C N 1
ATOM 13318 C CA . ASN C 1 531 ? 30.948 41.311 -73.351 1.00 18.12 531 ASN C CA 1
ATOM 13319 C C . ASN C 1 531 ? 29.436 41.302 -73.195 1.00 18.19 531 ASN C C 1
ATOM 13320 O O . ASN C 1 531 ? 28.901 40.521 -72.400 1.00 16.78 531 ASN C O 1
ATOM 13325 N N . LYS C 1 532 ? 28.734 42.148 -73.928 1.00 20.32 532 LYS C N 1
ATOM 13326 C CA . LYS C 1 532 ? 27.297 42.258 -73.797 1.00 17.95 532 LYS C CA 1
ATOM 13327 C C . LYS C 1 532 ? 26.560 41.322 -74.740 1.00 21.62 532 LYS C C 1
ATOM 13328 O O . LYS C 1 532 ? 25.345 41.468 -74.913 1.00 20.68 532 LYS C O 1
ATOM 13334 N N . GLY C 1 533 ? 27.259 40.374 -75.365 1.00 17.07 533 GLY C N 1
ATOM 13335 C CA . GLY C 1 533 ? 26.591 39.445 -76.250 1.00 13.20 533 GLY C CA 1
ATOM 13336 C C . GLY C 1 533 ? 25.635 38.552 -75.477 1.00 19.62 533 GLY C C 1
ATOM 13337 O O . GLY C 1 533 ? 25.826 38.270 -74.289 1.00 17.74 533 GLY C O 1
ATOM 13338 N N . ILE C 1 534 ? 24.586 38.104 -76.160 1.00 15.64 534 ILE C N 1
ATOM 13339 C CA . ILE C 1 534 ? 23.716 37.091 -75.573 1.00 17.72 534 ILE C CA 1
ATOM 13340 C C . ILE C 1 534 ? 24.292 35.701 -75.836 1.00 15.42 534 ILE C C 1
ATOM 13341 O O . ILE C 1 534 ? 24.020 34.754 -75.090 1.00 18.71 534 ILE C O 1
ATOM 13346 N N . VAL C 1 535 ? 25.081 35.558 -76.893 1.00 15.26 535 VAL C N 1
ATOM 13347 C CA . VAL C 1 535 ? 26.014 34.455 -77.040 1.00 15.72 535 VAL C CA 1
ATOM 13348 C C . VAL C 1 535 ? 27.409 35.059 -76.903 1.00 17.86 535 VAL C C 1
ATOM 13349 O O . VAL C 1 535 ? 27.590 36.279 -77.005 1.00 15.46 535 VAL C O 1
ATOM 13353 N N . ASP C 1 536 ? 28.389 34.211 -76.593 1.00 14.88 536 ASP C N 1
ATOM 13354 C CA . ASP C 1 536 ? 29.768 34.683 -76.514 1.00 16.70 536 ASP C CA 1
ATOM 13355 C C . ASP C 1 536 ? 30.402 34.701 -77.915 1.00 17.54 536 ASP C C 1
ATOM 13356 O O . ASP C 1 536 ? 29.729 34.481 -78.927 1.00 20.93 536 ASP C O 1
ATOM 13361 N N . GLU C 1 537 ? 31.702 35.034 -77.997 1.00 16.94 537 GLU C N 1
ATOM 13362 C CA . GLU C 1 537 ? 32.316 35.199 -79.311 1.00 17.98 537 GLU C CA 1
ATOM 13363 C C . GLU C 1 537 ? 32.299 33.893 -80.096 1.00 17.76 537 GLU C C 1
ATOM 13364 O O . GLU C 1 537 ? 32.303 33.919 -81.326 1.00 18.86 537 GLU C O 1
ATOM 13370 N N . TYR C 1 538 ? 32.259 32.746 -79.405 1.00 19.11 538 TYR C N 1
ATOM 13371 C CA . TYR C 1 538 ? 32.168 31.427 -80.034 1.00 17.03 538 TYR C CA 1
ATOM 13372 C C . TYR C 1 538 ? 30.738 30.966 -80.208 1.00 18.13 538 TYR C C 1
ATOM 13373 O O . TYR C 1 538 ? 30.526 29.788 -80.505 1.00 17.66 538 TYR C O 1
ATOM 13382 N N . ARG C 1 539 ? 29.766 31.866 -80.011 1.00 15.68 539 ARG C N 1
ATOM 13383 C CA . ARG C 1 539 ? 28.354 31.613 -80.281 1.00 18.30 539 ARG C CA 1
ATOM 13384 C C . ARG C 1 539 ? 27.749 30.598 -79.316 1.00 20.77 539 ARG C C 1
ATOM 13385 O O . ARG C 1 539 ? 26.767 29.934 -79.642 1.00 22.07 539 ARG C O 1
ATOM 13393 N N . ARG C 1 540 ? 28.324 30.485 -78.133 1.00 17.71 540 ARG C N 1
ATOM 13394 C CA . ARG C 1 540 ? 27.766 29.672 -77.062 1.00 20.92 540 ARG C CA 1
ATOM 13395 C C . ARG C 1 540 ? 26.732 30.477 -76.282 1.00 18.14 540 ARG C C 1
ATOM 13396 O O . ARG C 1 540 ? 27.014 31.609 -75.887 1.00 17.41 540 ARG C O 1
ATOM 13404 N N . PRO C 1 541 ? 25.540 29.932 -76.033 1.00 17.96 541 PRO C N 1
ATOM 13405 C CA . PRO C 1 541 ? 24.498 30.713 -75.335 1.00 19.16 541 PRO C CA 1
ATOM 13406 C C . PRO C 1 541 ? 24.849 30.970 -73.879 1.00 21.66 541 PRO C C 1
ATOM 13407 O O . PRO C 1 541 ? 25.218 30.051 -73.141 1.00 19.90 541 PRO C O 1
ATOM 13411 N N . LYS C 1 542 ? 24.755 32.239 -73.479 1.00 20.29 542 LYS C N 1
ATOM 13412 C CA . LYS C 1 542 ? 24.796 32.609 -72.080 1.00 18.83 542 LYS C CA 1
ATOM 13413 C C . LYS C 1 542 ? 23.446 32.278 -71.432 1.00 21.12 542 LYS C C 1
ATOM 13414 O O . LYS C 1 542 ? 22.460 31.981 -72.118 1.00 18.56 542 LYS C O 1
ATOM 13420 N N . LEU C 1 543 ? 23.408 32.307 -70.093 1.00 15.10 543 LEU C N 1
ATOM 13421 C CA . LEU C 1 543 ? 22.147 32.049 -69.390 1.00 19.11 543 LEU C CA 1
ATOM 13422 C C . LEU C 1 543 ? 21.023 32.952 -69.903 1.00 23.25 543 LEU C C 1
ATOM 13423 O O . LEU C 1 543 ? 19.894 32.489 -70.121 1.00 18.37 543 LEU C O 1
ATOM 13428 N N . ALA C 1 544 ? 21.332 34.232 -70.166 1.00 18.97 544 ALA C N 1
ATOM 13429 C CA . ALA C 1 544 ? 20.326 35.201 -70.606 1.00 16.94 544 ALA C CA 1
ATOM 13430 C C . ALA C 1 544 ? 19.754 34.895 -71.988 1.00 20.40 544 ALA C C 1
ATOM 13431 O O . ALA C 1 544 ? 18.757 35.515 -72.368 1.00 17.98 544 ALA C O 1
ATOM 13433 N N . TYR C 1 545 ? 20.346 33.954 -72.729 1.00 18.60 545 TYR C N 1
ATOM 13434 C CA . TYR C 1 545 ? 19.765 33.485 -73.982 1.00 21.23 545 TYR C CA 1
ATOM 13435 C C . TYR C 1 545 ? 18.320 33.013 -73.794 1.00 25.48 545 TYR C C 1
ATOM 13436 O O . TYR C 1 545 ? 17.437 33.346 -74.600 1.00 21.38 545 TYR C O 1
ATOM 13445 N N . GLU C 1 546 ? 18.046 32.264 -72.720 1.00 26.59 546 GLU C N 1
ATOM 13446 C CA . GLU C 1 546 ? 16.684 31.762 -72.512 1.00 27.45 546 GLU C CA 1
ATOM 13447 C C . GLU C 1 546 ? 15.707 32.878 -72.152 1.00 24.86 546 GLU C C 1
ATOM 13448 O O . GLU C 1 546 ? 14.539 32.822 -72.541 1.00 24.38 546 GLU C O 1
ATOM 13454 N N . VAL C 1 547 ? 16.164 33.890 -71.417 1.00 23.13 547 VAL C N 1
ATOM 13455 C CA . VAL C 1 547 ? 15.316 35.027 -71.070 1.00 22.80 547 VAL C CA 1
ATOM 13456 C C . VAL C 1 547 ? 14.914 35.805 -72.314 1.00 28.05 547 VAL C C 1
ATOM 13457 O O . VAL C 1 547 ? 13.751 36.211 -72.462 1.00 22.50 547 VAL C O 1
ATOM 13461 N N . VAL C 1 548 ? 15.874 36.050 -73.215 1.00 22.39 548 VAL C N 1
ATOM 13462 C CA . VAL C 1 548 ? 15.568 36.756 -74.455 1.00 23.64 548 VAL C CA 1
ATOM 13463 C C . VAL C 1 548 ? 14.576 35.954 -75.286 1.00 24.93 548 VAL C C 1
ATOM 13464 O O . VAL C 1 548 ? 13.592 36.493 -75.800 1.00 24.70 548 VAL C O 1
ATOM 13468 N N . LYS C 1 549 ? 14.818 34.646 -75.416 1.00 24.45 549 LYS C N 1
ATOM 13469 C CA . LYS C 1 549 ? 13.978 33.813 -76.263 1.00 25.93 549 LYS C CA 1
ATOM 13470 C C . LYS C 1 549 ? 12.542 33.776 -75.746 1.00 28.80 549 LYS C C 1
ATOM 13471 O O . LYS C 1 549 ? 11.590 33.834 -76.533 1.00 28.21 549 LYS C O 1
ATOM 13477 N N . ASP C 1 550 ? 12.369 33.700 -74.423 1.00 25.98 550 ASP C N 1
ATOM 13478 C CA . ASP C 1 550 ? 11.022 33.724 -73.853 1.00 28.85 550 ASP C CA 1
ATOM 13479 C C . ASP C 1 550 ? 10.331 35.053 -74.116 1.00 27.81 550 ASP C C 1
ATOM 13480 O O . ASP C 1 550 ? 9.149 35.080 -74.474 1.00 33.48 550 ASP C O 1
ATOM 13485 N N . SER C 1 551 ? 11.042 36.166 -73.939 1.00 22.78 551 SER C N 1
ATOM 13486 C CA . SER C 1 551 ? 10.464 37.465 -74.273 1.00 25.94 551 SER C CA 1
ATOM 13487 C C . SER C 1 551 ? 10.063 37.539 -75.748 1.00 26.85 551 SER C C 1
ATOM 13488 O O . SER C 1 551 ? 8.884 37.701 -76.078 1.00 27.52 551 SER C O 1
ATOM 13491 N N . TYR C 1 552 ? 11.035 37.391 -76.655 1.00 25.53 552 TYR C N 1
ATOM 13492 C CA . TYR C 1 552 ? 10.779 37.651 -78.072 1.00 25.02 552 TYR C CA 1
ATOM 13493 C C . TYR C 1 552 ? 9.727 36.705 -78.650 1.00 26.89 552 TYR C C 1
ATOM 13494 O O . TYR C 1 552 ? 8.914 37.107 -79.494 1.00 28.84 552 TYR C O 1
ATOM 13503 N N . ARG C 1 553 ? 9.742 35.441 -78.237 1.00 22.74 553 ARG C N 1
ATOM 13504 C CA . ARG C 1 553 ? 8.810 34.479 -78.806 1.00 30.29 553 ARG C CA 1
ATOM 13505 C C . ARG C 1 553 ? 7.385 34.655 -78.298 1.00 28.35 553 ARG C C 1
ATOM 13506 O O . ARG C 1 553 ? 6.461 34.094 -78.892 1.00 37.70 553 ARG C O 1
ATOM 13514 N N . SER C 1 554 ? 7.183 35.424 -77.240 1.00 31.34 554 SER C N 1
ATOM 13515 C CA . SER C 1 554 ? 5.852 35.691 -76.718 1.00 37.45 554 SER C CA 1
ATOM 13516 C C . SER C 1 554 ? 5.164 36.871 -77.409 1.00 34.03 554 SER C C 1
ATOM 13517 O O . SER C 1 554 ? 4.056 37.233 -77.020 1.00 37.52 554 SER C O 1
ATOM 13520 N N . LEU C 1 555 ? 5.789 37.474 -78.411 1.00 33.06 555 LEU C N 1
ATOM 13521 C CA . LEU C 1 555 ? 5.240 38.626 -79.108 1.00 34.01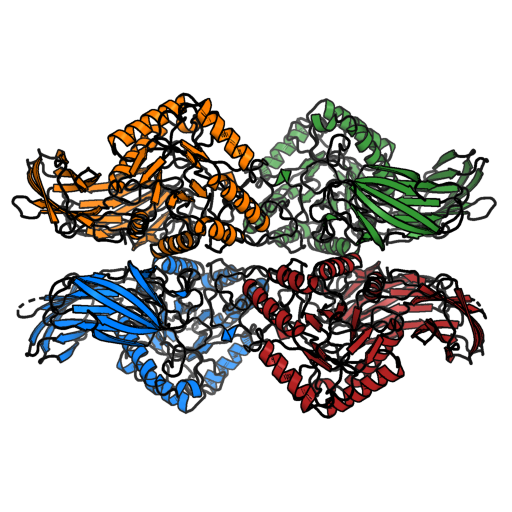 555 LEU C CA 1
ATOM 13522 C C . LEU C 1 555 ? 5.330 38.398 -80.610 1.00 32.40 555 LEU C C 1
ATOM 13523 O O . LEU C 1 555 ? 6.231 37.708 -81.096 1.00 32.88 555 LEU C O 1
ATOM 13528 N N . GLY C 1 556 ? 4.370 38.964 -81.349 1.00 31.23 556 GLY C N 1
ATOM 13529 C CA . GLY C 1 556 ? 4.349 38.822 -82.788 1.00 28.20 556 GLY C CA 1
ATOM 13530 C C . GLY C 1 556 ? 5.098 39.955 -83.470 1.00 30.21 556 GLY C C 1
ATOM 13531 O O . GLY C 1 556 ? 5.597 40.886 -82.842 1.00 32.35 556 GLY C O 1
ATOM 13532 N N . ASN C 1 557 ? 5.152 39.872 -84.793 1.00 29.89 557 ASN C N 1
ATOM 13533 C CA . ASN C 1 557 ? 5.804 40.912 -85.570 1.00 29.37 557 ASN C CA 1
ATOM 13534 C C . ASN C 1 557 ? 4.991 42.199 -85.627 1.00 31.46 557 ASN C C 1
ATOM 13535 O O . ASN C 1 557 ? 5.549 43.252 -85.963 1.00 27.93 557 ASN C O 1
ATOM 13540 N N . TYR C 1 558 ? 3.693 42.152 -85.307 1.00 33.16 558 TYR C N 1
ATOM 13541 C CA . TYR C 1 558 ? 2.824 43.313 -85.472 1.00 30.94 558 TYR C CA 1
ATOM 13542 C C . TYR C 1 558 ? 2.002 43.563 -84.215 1.00 36.37 558 TYR C C 1
ATOM 13543 O O . TYR C 1 558 ? 1.629 42.630 -83.492 1.00 36.24 558 TYR C O 1
ATOM 13552 N N . PHE C 1 559 ? 1.735 44.848 -83.968 1.00 35.80 559 PHE C N 1
ATOM 13553 C CA . PHE C 1 559 ? 0.837 45.312 -82.920 1.00 31.14 559 PHE C CA 1
ATOM 13554 C C . PHE C 1 559 ? -0.614 44.986 -83.293 1.00 36.91 559 PHE C C 1
ATOM 13555 O O . PHE C 1 559 ? -1.300 44.231 -82.591 1.00 44.09 559 PHE C O 1
ATOM 13563 N N . MET D 1 1 ? 31.095 27.472 -103.749 1.00 35.52 1 MET D N 1
ATOM 13564 C CA . MET D 1 1 ? 32.446 27.066 -104.124 1.00 32.70 1 MET D CA 1
ATOM 13565 C C . MET D 1 1 ? 32.656 25.555 -103.925 1.00 32.99 1 MET D C 1
ATOM 13566 O O . MET D 1 1 ? 32.400 25.028 -102.848 1.00 34.26 1 MET D O 1
ATOM 13571 N N . ILE D 1 2 ? 33.108 24.868 -104.976 1.00 31.16 2 ILE D N 1
ATOM 13572 C CA . ILE D 1 2 ? 33.286 23.422 -104.962 1.00 25.81 2 ILE D CA 1
ATOM 13573 C C . ILE D 1 2 ? 34.762 23.037 -104.990 1.00 25.50 2 ILE D C 1
ATOM 13574 O O . ILE D 1 2 ? 35.174 22.094 -104.310 1.00 24.27 2 ILE D O 1
ATOM 13579 N N . ARG D 1 3 ? 35.559 23.745 -105.797 1.00 25.67 3 ARG D N 1
ATOM 13580 C CA . ARG D 1 3 ? 36.985 23.520 -105.986 1.00 22.94 3 ARG D CA 1
ATOM 13581 C C . ARG D 1 3 ? 37.661 24.882 -106.001 1.00 23.40 3 ARG D C 1
ATOM 13582 O O . ARG D 1 3 ? 36.994 25.914 -106.117 1.00 24.30 3 ARG D O 1
ATOM 13590 N N . THR D 1 4 ? 38.992 24.895 -105.903 1.00 23.58 4 THR D N 1
ATOM 13591 C CA . THR D 1 4 ? 39.699 26.174 -105.941 1.00 27.27 4 THR D CA 1
ATOM 13592 C C . THR D 1 4 ? 39.925 26.678 -107.367 1.00 30.46 4 THR D C 1
ATOM 13593 O O . THR D 1 4 ? 40.490 27.760 -107.544 1.00 31.70 4 THR D O 1
ATOM 13597 N N . PHE D 1 5 ? 39.477 25.936 -108.376 1.00 27.55 5 PHE D N 1
ATOM 13598 C CA . PHE D 1 5 ? 39.624 26.302 -109.774 1.00 29.94 5 PHE D CA 1
ATOM 13599 C C . PHE D 1 5 ? 38.363 25.846 -110.499 1.00 29.92 5 PHE D C 1
ATOM 13600 O O . PHE D 1 5 ? 37.548 25.106 -109.944 1.00 30.45 5 PHE D O 1
ATOM 13608 N N . GLU D 1 6 ? 38.199 26.279 -111.749 1.00 32.67 6 GLU D N 1
ATOM 13609 C CA . GLU D 1 6 ? 37.038 25.880 -112.543 1.00 30.03 6 GLU D CA 1
ATOM 13610 C C . GLU D 1 6 ? 37.318 24.548 -113.223 1.00 26.10 6 GLU D C 1
ATOM 13611 O O . GLU D 1 6 ? 38.324 24.402 -113.922 1.00 27.13 6 GLU D O 1
ATOM 13617 N N . THR D 1 7 ? 36.429 23.583 -113.022 1.00 23.44 7 THR D N 1
ATOM 13618 C CA . THR D 1 7 ? 36.584 22.271 -113.629 1.00 29.15 7 THR D CA 1
ATOM 13619 C C . THR D 1 7 ? 35.871 22.151 -114.965 1.00 26.35 7 THR D C 1
ATOM 13620 O O . THR D 1 7 ? 35.961 21.091 -115.590 1.00 27.66 7 THR D O 1
ATOM 13624 N N . HIS D 1 8 ? 35.150 23.191 -115.391 1.00 27.24 8 HIS D N 1
ATOM 13625 C CA . HIS D 1 8 ? 34.435 23.196 -116.665 1.00 28.64 8 HIS D CA 1
ATOM 13626 C C . HIS D 1 8 ? 34.382 24.610 -117.213 1.00 32.73 8 HIS D C 1
ATOM 13627 O O . HIS D 1 8 ? 34.065 25.548 -116.480 1.00 33.45 8 HIS D O 1
ATOM 13634 N N . LYS D 1 9 ? 34.698 24.755 -118.495 1.00 38.46 9 LYS D N 1
ATOM 13635 C CA . LYS D 1 9 ? 34.406 25.977 -119.229 1.00 33.49 9 LYS D CA 1
ATOM 13636 C C . LYS D 1 9 ? 33.462 25.748 -120.394 1.00 37.57 9 LYS D C 1
ATOM 13637 O O . LYS D 1 9 ? 32.667 26.633 -120.698 1.00 41.50 9 LYS D O 1
ATOM 13643 N N . ILE D 1 10 ? 33.490 24.570 -121.017 1.00 36.67 10 ILE D N 1
ATOM 13644 C CA . ILE D 1 10 ? 32.515 24.254 -122.056 1.00 36.65 10 ILE D CA 1
ATOM 13645 C C . ILE D 1 10 ? 31.212 23.749 -121.449 1.00 38.43 10 ILE D C 1
ATOM 13646 O O . ILE D 1 10 ? 30.134 24.264 -121.763 1.00 36.65 10 ILE D O 1
ATOM 13651 N N . ARG D 1 11 ? 31.286 22.711 -120.609 1.00 32.17 11 ARG D N 1
ATOM 13652 C CA . ARG D 1 11 ? 30.088 22.134 -120.006 1.00 33.54 11 ARG D CA 1
ATOM 13653 C C . ARG D 1 11 ? 29.313 23.190 -119.223 1.00 33.35 11 ARG D C 1
ATOM 13654 O O . ARG D 1 11 ? 29.898 24.040 -118.554 1.00 36.86 11 ARG D O 1
ATOM 13662 N N . LYS D 1 12 ? 27.987 23.139 -119.324 1.00 31.93 12 LYS D N 1
ATOM 13663 C CA . LYS D 1 12 ? 27.111 24.061 -118.607 1.00 35.96 12 LYS D CA 1
ATOM 13664 C C . LYS D 1 12 ? 26.850 23.507 -117.207 1.00 34.27 12 LYS D C 1
ATOM 13665 O O . LYS D 1 12 ? 26.274 22.423 -117.066 1.00 29.87 12 LYS D O 1
ATOM 13671 N N . THR D 1 13 ? 27.300 24.231 -116.176 1.00 31.95 13 THR D N 1
ATOM 13672 C CA . THR D 1 13 ? 27.181 23.768 -114.795 1.00 32.76 13 THR D CA 1
ATOM 13673 C C . THR D 1 13 ? 26.703 24.905 -113.906 1.00 31.54 13 THR D C 1
ATOM 13674 O O . THR D 1 13 ? 27.029 26.069 -114.136 1.00 31.59 13 THR D O 1
ATOM 13678 N N . ALA D 1 14 ? 25.954 24.554 -112.866 1.00 32.00 14 ALA D N 1
ATOM 13679 C CA . ALA D 1 14 ? 25.544 25.541 -111.878 1.00 33.86 14 ALA D CA 1
ATOM 13680 C C . ALA D 1 14 ? 25.570 24.925 -110.483 1.00 30.47 14 ALA D C 1
ATOM 13681 O O . ALA D 1 14 ? 25.048 23.823 -110.278 1.00 29.62 14 ALA D O 1
ATOM 13683 N N . GLU D 1 15 ? 26.161 25.633 -109.521 1.00 25.96 15 GLU D N 1
ATOM 13684 C CA . GLU D 1 15 ? 26.173 25.143 -108.147 1.00 28.21 15 GLU D CA 1
ATOM 13685 C C . GLU D 1 15 ? 24.797 25.349 -107.517 1.00 24.62 15 GLU D C 1
ATOM 13686 O O . GLU D 1 15 ? 24.309 26.482 -107.437 1.00 28.29 15 GLU D O 1
ATOM 13692 N N . LEU D 1 16 ? 24.167 24.253 -107.074 1.00 21.30 16 LEU D N 1
ATOM 13693 C CA . LEU D 1 16 ? 22.927 24.322 -106.309 1.00 19.69 16 LEU D CA 1
ATOM 13694 C C . LEU D 1 16 ? 23.136 24.427 -104.806 1.00 26.00 16 LEU D C 1
ATOM 13695 O O . LEU D 1 16 ? 22.178 24.741 -104.079 1.00 24.21 16 LEU D O 1
ATOM 13700 N N . SER D 1 17 ? 24.335 24.117 -104.313 1.00 22.48 17 SER D N 1
ATOM 13701 C CA . SER D 1 17 ? 24.643 24.367 -102.911 1.00 24.50 17 SER D CA 1
ATOM 13702 C C . SER D 1 17 ? 25.091 25.818 -102.782 1.00 27.31 17 SER D C 1
ATOM 13703 O O . SER D 1 17 ? 24.907 26.600 -103.724 1.00 22.57 17 SER D O 1
ATOM 13706 N N . SER D 1 18 ? 25.733 26.169 -101.666 1.00 24.02 18 SER D N 1
ATOM 13707 C CA . SER D 1 18 ? 25.945 27.566 -101.274 1.00 27.86 18 SER D CA 1
ATOM 13708 C C . SER D 1 18 ? 24.630 28.352 -101.352 1.00 26.49 18 SER D C 1
ATOM 13709 O O . SER D 1 18 ? 24.531 29.392 -102.000 1.00 26.39 18 SER D O 1
ATOM 13712 N N . ALA D 1 19 ? 23.625 27.853 -100.635 1.00 23.73 19 ALA D N 1
ATOM 13713 C CA . ALA D 1 19 ? 22.270 28.380 -100.743 1.00 25.36 19 ALA D CA 1
ATOM 13714 C C . ALA D 1 19 ? 21.427 27.825 -99.612 1.00 22.85 19 ALA D C 1
ATOM 13715 O O . ALA D 1 19 ? 21.788 26.832 -98.979 1.00 25.04 19 ALA D O 1
ATOM 13717 N N . LEU D 1 20 ? 20.285 28.467 -99.375 1.00 24.71 20 LEU D N 1
ATOM 13718 C CA . LEU D 1 20 ? 19.291 27.951 -98.450 1.00 20.12 20 LEU D CA 1
ATOM 13719 C C . LEU D 1 20 ? 18.357 26.990 -99.179 1.00 26.91 20 LEU D C 1
ATOM 13720 O O . LEU D 1 20 ? 17.810 27.322 -100.238 1.00 24.23 20 LEU D O 1
ATOM 13725 N N . TRP D 1 21 ? 18.190 25.795 -98.625 1.00 21.91 21 TRP D N 1
ATOM 13726 C CA . TRP D 1 21 ? 17.152 24.883 -99.075 1.00 22.50 21 TRP D CA 1
ATOM 13727 C C . TRP D 1 21 ? 16.087 24.758 -97.994 1.00 24.92 21 TRP D C 1
ATOM 13728 O O . TRP D 1 21 ? 16.305 25.107 -96.834 1.00 26.72 21 TRP D O 1
ATOM 13739 N N . ASN D 1 22 ? 14.944 24.200 -98.373 1.00 26.55 22 ASN D N 1
ATOM 13740 C CA . ASN D 1 22 ? 13.901 23.899 -97.398 1.00 25.94 22 ASN D CA 1
ATOM 13741 C C . ASN D 1 22 ? 14.207 22.578 -96.704 1.00 24.50 22 ASN D C 1
ATOM 13742 O O . ASN D 1 22 ? 14.547 21.583 -97.357 1.00 25.74 22 ASN D O 1
ATOM 13747 N N . PHE D 1 23 ? 14.041 22.570 -95.382 1.00 23.66 23 PHE D N 1
ATOM 13748 C CA . PHE D 1 23 ? 14.446 21.466 -94.529 1.00 23.88 23 PHE D CA 1
ATOM 13749 C C . PHE D 1 23 ? 13.355 21.152 -93.512 1.00 22.58 23 PHE D C 1
ATOM 13750 O O . PHE D 1 23 ? 12.809 22.063 -92.883 1.00 23.84 23 PHE D O 1
ATOM 13758 N N . HIS D 1 24 ? 13.059 19.862 -93.346 1.00 24.99 24 HIS D N 1
ATOM 13759 C CA . HIS D 1 24 ? 12.255 19.367 -92.241 1.00 21.83 24 HIS D CA 1
ATOM 13760 C C . HIS D 1 24 ? 12.650 17.917 -91.973 1.00 22.31 24 HIS D C 1
ATOM 13761 O O . HIS D 1 24 ? 13.065 17.196 -92.886 1.00 20.20 24 HIS D O 1
ATOM 13768 N N . THR D 1 25 ? 12.549 17.510 -90.703 1.00 24.22 25 THR D N 1
ATOM 13769 C CA . THR D 1 25 ? 12.739 16.114 -90.340 1.00 22.20 25 THR D CA 1
ATOM 13770 C C . THR D 1 25 ? 11.514 15.303 -90.762 1.00 24.55 25 THR D C 1
ATOM 13771 O O . THR D 1 25 ? 10.424 15.844 -90.953 1.00 25.31 25 THR D O 1
ATOM 13775 N N . ILE D 1 26 ? 11.707 13.998 -90.938 1.00 23.60 26 ILE D N 1
ATOM 13776 C CA . ILE D 1 26 ? 10.597 13.112 -91.274 1.00 31.39 26 ILE D CA 1
ATOM 13777 C C . ILE D 1 26 ? 10.589 11.913 -90.334 1.00 30.39 26 ILE D C 1
ATOM 13778 O O . ILE D 1 26 ? 11.620 11.519 -89.784 1.00 28.97 26 ILE D O 1
ATOM 13783 N N . GLY D 1 27 ? 9.405 11.337 -90.150 1.00 35.14 27 GLY D N 1
ATOM 13784 C CA . GLY D 1 27 ? 9.223 10.148 -89.341 1.00 39.16 27 GLY D CA 1
ATOM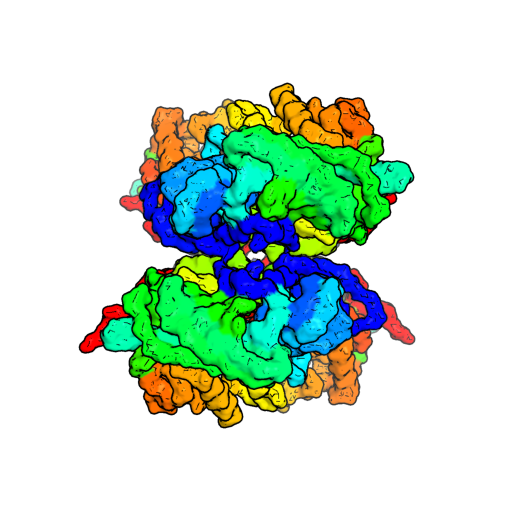 13785 C C . GLY D 1 27 ? 8.158 10.295 -88.269 1.00 45.09 27 GLY D C 1
ATOM 13786 O O . GLY D 1 27 ? 8.249 9.645 -87.218 1.00 40.19 27 GLY D O 1
ATOM 13787 N N . THR D 1 28 ? 7.141 11.133 -88.517 1.00 42.43 28 THR D N 1
ATOM 13788 C CA . THR D 1 28 ? 6.131 11.465 -87.513 1.00 47.08 28 THR D CA 1
ATOM 13789 C C . THR D 1 28 ? 4.749 11.596 -88.155 1.00 49.41 28 THR D C 1
ATOM 13790 O O . THR D 1 28 ? 4.599 11.681 -89.380 1.00 39.75 28 THR D O 1
ATOM 13794 N N . GLN D 1 29 ? 3.729 11.630 -87.291 1.00 50.41 29 GLN D N 1
ATOM 13795 C CA . GLN D 1 29 ? 2.340 11.701 -87.723 1.00 44.79 29 GLN D CA 1
ATOM 13796 C C . GLN D 1 29 ? 1.843 13.118 -87.934 1.00 44.44 29 GLN D C 1
ATOM 13797 O O . GLN D 1 29 ? 0.839 13.305 -88.633 1.00 49.35 29 GLN D O 1
ATOM 13803 N N . GLY D 1 30 ? 2.494 14.113 -87.338 1.00 43.94 30 GLY D N 1
ATOM 13804 C CA . GLY D 1 30 ? 2.011 15.479 -87.359 1.00 42.49 30 GLY D CA 1
ATOM 13805 C C . GLY D 1 30 ? 2.739 16.373 -88.344 1.00 42.31 30 GLY D C 1
ATOM 13806 O O . GLY D 1 30 ? 3.362 15.918 -89.311 1.00 49.37 30 GLY D O 1
ATOM 13807 N N . GLU D 1 31 ? 2.636 17.674 -88.100 1.00 39.97 31 GLU D N 1
ATOM 13808 C CA . GLU D 1 31 ? 3.366 18.666 -88.869 1.00 45.57 31 GLU D CA 1
ATOM 13809 C C . GLU D 1 31 ? 4.778 18.816 -88.321 1.00 44.25 31 GLU D C 1
ATOM 13810 O O . GLU D 1 31 ? 4.995 18.795 -87.107 1.00 45.38 31 GLU D O 1
ATOM 13816 N N . GLU D 1 32 ? 5.741 18.956 -89.218 1.00 42.61 32 GLU D N 1
ATOM 13817 C CA . GLU D 1 32 ? 7.083 19.381 -88.856 1.00 41.05 32 GLU D CA 1
ATOM 13818 C C . GLU D 1 32 ? 7.323 20.747 -89.474 1.00 38.95 32 GLU D C 1
ATOM 13819 O O . GLU D 1 32 ? 6.910 21.000 -90.606 1.00 39.38 32 GLU D O 1
ATOM 13825 N N . ALA D 1 33 ? 7.973 21.629 -88.722 1.00 39.08 33 ALA D N 1
ATOM 13826 C CA . ALA D 1 33 ? 8.343 22.935 -89.251 1.00 36.47 33 ALA D CA 1
ATOM 13827 C C . ALA D 1 33 ? 9.254 22.776 -90.461 1.00 32.12 33 ALA D C 1
ATOM 13828 O O . ALA D 1 33 ? 10.191 21.972 -90.448 1.00 34.63 33 ALA D O 1
ATOM 13830 N N . VAL D 1 34 ? 8.971 23.523 -91.514 1.00 31.16 34 VAL D N 1
ATOM 13831 C CA . VAL D 1 34 ? 9.923 23.690 -92.604 1.00 31.78 34 VAL D CA 1
ATOM 13832 C C . VAL D 1 34 ? 10.764 24.914 -92.269 1.00 33.89 34 VAL D C 1
ATOM 13833 O O . VAL D 1 34 ? 10.228 25.994 -91.998 1.00 37.73 34 VAL D O 1
ATOM 13837 N N . ILE D 1 35 ? 12.077 24.744 -92.237 1.00 27.78 35 ILE D N 1
ATOM 13838 C CA . ILE D 1 35 ? 12.962 25.875 -92.007 1.00 31.46 35 ILE D CA 1
ATOM 13839 C C . ILE D 1 35 ? 13.871 26.046 -93.224 1.00 25.70 35 ILE D C 1
ATOM 13840 O O . ILE D 1 35 ? 13.994 25.159 -94.072 1.00 29.66 35 ILE D O 1
ATOM 13845 N N . GLN D 1 36 ? 14.503 27.211 -93.314 1.00 26.71 36 GLN D N 1
ATOM 13846 C CA . GLN D 1 36 ? 15.475 27.487 -94.371 1.00 29.25 36 GLN D CA 1
ATOM 13847 C C . GLN D 1 36 ? 16.864 27.127 -93.852 1.00 25.63 36 GLN D C 1
ATOM 13848 O O . GLN D 1 36 ? 17.382 27.777 -92.940 1.00 26.97 36 GLN D O 1
ATOM 13854 N N . ALA D 1 37 ? 17.458 26.074 -94.416 1.00 23.85 37 ALA D N 1
ATOM 13855 C CA . ALA D 1 37 ? 18.696 25.516 -93.905 1.00 19.70 37 ALA D CA 1
ATOM 13856 C C . ALA D 1 37 ? 19.826 25.701 -94.907 1.00 23.40 37 ALA D C 1
ATOM 13857 O O . ALA D 1 37 ? 19.599 25.611 -96.121 1.00 22.90 37 ALA D O 1
ATOM 13859 N N . PRO D 1 38 ? 21.052 25.942 -94.446 1.00 20.65 38 PRO D N 1
ATOM 13860 C CA . PRO D 1 38 ? 22.159 26.119 -95.392 1.00 20.09 38 PRO D CA 1
ATOM 13861 C C . PRO D 1 38 ? 22.619 24.786 -95.969 1.00 22.59 38 PRO D C 1
ATOM 13862 O O . PRO D 1 38 ? 22.633 23.754 -95.290 1.00 22.13 38 PRO D O 1
ATOM 13866 N N . VAL D 1 39 ? 22.998 24.826 -97.245 1.00 20.18 39 VAL D N 1
ATOM 13867 C CA . VAL D 1 39 ? 23.636 23.707 -97.922 1.00 22.64 39 VAL D CA 1
ATOM 13868 C C . VAL D 1 39 ? 24.895 24.259 -98.577 1.00 22.92 39 VAL D C 1
ATOM 13869 O O . VAL D 1 39 ? 24.811 25.179 -99.391 1.00 25.67 39 VAL D O 1
ATOM 13873 N N . PRO D 1 40 ? 26.097 23.749 -98.248 1.00 25.29 40 PRO D N 1
ATOM 13874 C CA . PRO D 1 40 ? 26.338 22.624 -97.320 1.00 22.83 40 PRO D CA 1
ATOM 13875 C C . PRO D 1 40 ? 26.090 22.962 -95.856 1.00 17.89 40 PRO D C 1
ATOM 13876 O O . PRO D 1 40 ? 26.094 24.136 -95.479 1.00 19.65 40 PRO D O 1
ATOM 13880 N N . GLY D 1 41 ? 25.824 21.935 -95.058 1.00 18.34 41 GLY D N 1
ATOM 13881 C CA . GLY D 1 41 ? 25.496 22.121 -93.649 1.00 17.33 41 GLY D CA 1
ATOM 13882 C C . GLY D 1 41 ? 25.217 20.774 -93.011 1.00 20.25 41 GLY D C 1
ATOM 13883 O O . GLY D 1 41 ? 24.959 19.775 -93.692 1.00 22.91 41 GLY D O 1
ATOM 13884 N N . CYS D 1 42 ? 25.314 20.750 -91.694 1.00 17.99 42 CYS D N 1
ATOM 13885 C CA . CYS D 1 42 ? 24.925 19.577 -90.926 1.00 21.44 42 CYS D CA 1
ATOM 13886 C C . CYS D 1 42 ? 23.784 20.002 -90.027 1.00 21.36 42 CYS D C 1
ATOM 13887 O O . CYS D 1 42 ? 23.836 21.084 -89.438 1.00 18.85 42 CYS D O 1
ATOM 13890 N N . TRP D 1 43 ? 22.738 19.171 -89.947 1.00 18.80 43 TRP D N 1
ATOM 13891 C CA . TRP D 1 43 ? 21.584 19.637 -89.194 1.00 20.45 43 TRP D CA 1
ATOM 13892 C C . TRP D 1 43 ? 21.832 19.625 -87.694 1.00 20.14 43 TRP D C 1
ATOM 13893 O O . TRP D 1 43 ? 21.078 20.265 -86.956 1.00 19.83 43 TRP D O 1
ATOM 13904 N N . GLU D 1 44 ? 22.899 18.966 -87.233 1.00 23.34 44 GLU D N 1
ATOM 13905 C CA . GLU D 1 44 ? 23.291 19.074 -85.829 1.00 20.50 44 GLU D CA 1
ATOM 13906 C C . GLU D 1 44 ? 23.670 20.502 -85.446 1.00 17.39 44 GLU D C 1
ATOM 13907 O O . GLU D 1 44 ? 23.732 20.819 -84.263 1.00 19.40 44 GLU D O 1
ATOM 13913 N N . ASN D 1 45 ? 23.943 21.363 -86.412 1.00 20.88 45 ASN D N 1
ATOM 13914 C CA . ASN D 1 45 ? 24.218 22.761 -86.136 1.00 19.13 45 ASN D CA 1
ATOM 13915 C C . ASN D 1 45 ? 22.979 23.627 -86.265 1.00 24.91 45 ASN D C 1
ATOM 13916 O O . ASN D 1 45 ? 23.076 24.837 -86.034 1.00 20.61 45 ASN D O 1
ATOM 13921 N N . TYR D 1 46 ? 21.821 23.040 -86.668 1.00 18.66 46 TYR D N 1
ATOM 13922 C CA . TYR D 1 46 ? 20.689 23.957 -86.630 1.00 19.84 46 TYR D CA 1
ATOM 13923 C C . TYR D 1 46 ? 20.038 23.877 -85.250 1.00 20.34 46 TYR D C 1
ATOM 13924 O O . TYR D 1 46 ? 19.970 22.798 -84.669 1.00 23.30 46 TYR D O 1
ATOM 13933 N N . PRO D 1 47 ? 19.584 24.993 -84.670 1.00 19.16 47 PRO D N 1
ATOM 13934 C CA . PRO D 1 47 ? 19.100 24.959 -83.266 1.00 19.69 47 PRO D CA 1
ATOM 13935 C C . PRO D 1 47 ? 18.082 23.859 -82.923 1.00 22.43 47 PRO D C 1
ATOM 13936 O O . PRO D 1 47 ? 18.189 23.257 -81.853 1.00 23.86 47 PRO D O 1
ATOM 13940 N N . ASP D 1 48 ? 17.126 23.546 -83.796 1.00 20.10 48 ASP D N 1
ATOM 13941 C CA . ASP D 1 48 ? 16.065 22.596 -83.457 1.00 22.79 48 ASP D CA 1
ATOM 13942 C C . ASP D 1 48 ? 16.436 21.134 -83.688 1.00 25.66 48 ASP D C 1
ATOM 13943 O O . ASP D 1 48 ? 15.683 20.247 -83.268 1.00 24.20 48 ASP D O 1
ATOM 13948 N N . THR D 1 49 ? 17.564 20.848 -84.336 1.00 19.54 49 THR D N 1
ATOM 13949 C CA . THR D 1 49 ? 17.960 19.470 -84.592 1.00 19.41 49 THR D CA 1
ATOM 13950 C C . THR D 1 49 ? 19.357 19.143 -84.048 1.00 20.91 49 THR D C 1
ATOM 13951 O O . THR D 1 49 ? 20.011 18.220 -84.541 1.00 23.39 49 THR D O 1
ATOM 13955 N N . VAL D 1 50 ? 19.829 19.878 -83.036 1.00 23.09 50 VAL D N 1
ATOM 13956 C CA . VAL D 1 50 ? 21.177 19.646 -82.511 1.00 23.03 50 VAL D CA 1
ATOM 13957 C C . VAL D 1 50 ? 21.359 18.227 -81.991 1.00 21.87 50 VAL D C 1
ATOM 13958 O O . VAL D 1 50 ? 22.482 17.732 -81.960 1.00 23.25 50 VAL D O 1
ATOM 13962 N N . SER D 1 51 ? 20.283 17.545 -81.598 1.00 25.32 51 SER D N 1
ATOM 13963 C CA . SER D 1 51 ? 20.381 16.152 -81.170 1.00 27.51 51 SER D CA 1
ATOM 13964 C C . SER D 1 51 ? 19.657 15.177 -82.098 1.00 26.57 51 SER D C 1
ATOM 13965 O O . SER D 1 51 ? 19.398 14.047 -81.688 1.00 26.58 51 SER D O 1
ATOM 13968 N N . TYR D 1 52 ? 19.300 15.574 -83.322 1.00 24.03 52 TYR D N 1
ATOM 13969 C CA . TYR D 1 52 ? 18.437 14.721 -84.140 1.00 21.75 52 TYR D CA 1
ATOM 13970 C C . TYR D 1 52 ? 19.243 13.643 -84.856 1.00 24.88 52 TYR D C 1
ATOM 13971 O O . TYR D 1 52 ? 20.207 13.941 -85.572 1.00 21.87 52 TYR D O 1
ATOM 13980 N N . ARG D 1 53 ? 18.846 12.386 -84.662 1.00 22.76 53 ARG D N 1
ATOM 13981 C CA . ARG D 1 53 ? 19.342 11.283 -85.476 1.00 26.31 53 ARG D CA 1
ATOM 13982 C C . ARG D 1 53 ? 18.153 10.635 -86.173 1.00 23.19 53 ARG D C 1
ATOM 13983 O O . ARG D 1 53 ? 17.158 10.304 -85.521 1.00 21.56 53 ARG D O 1
ATOM 13991 N N . GLY D 1 54 ? 18.234 10.506 -87.491 1.00 21.22 54 GLY D N 1
ATOM 13992 C CA . GLY D 1 54 ? 17.129 9.951 -88.267 1.00 25.79 54 GLY D CA 1
ATOM 13993 C C . GLY D 1 54 ? 17.179 10.449 -89.706 1.00 25.32 54 GLY D C 1
ATOM 13994 O O . GLY D 1 54 ? 18.228 10.847 -90.199 1.00 23.79 54 GLY D O 1
ATOM 13995 N N . GLN D 1 55 ? 16.015 10.454 -90.338 1.00 23.32 55 GLN D N 1
ATOM 13996 C CA . GLN D 1 55 ? 15.839 10.955 -91.687 1.00 23.31 55 GLN D CA 1
ATOM 13997 C C . GLN D 1 55 ? 15.376 12.406 -91.684 1.00 22.17 55 GLN D C 1
ATOM 13998 O O . GLN D 1 55 ? 14.601 12.835 -90.824 1.00 20.87 55 GLN D O 1
ATOM 14004 N N . ALA D 1 56 ? 15.801 13.144 -92.701 1.00 21.21 56 ALA D N 1
ATOM 14005 C CA . ALA D 1 56 ? 15.288 14.491 -92.902 1.00 24.58 56 ALA D CA 1
ATOM 14006 C C . ALA D 1 56 ? 15.268 14.768 -94.394 1.00 21.26 56 ALA D C 1
ATOM 14007 O O . ALA D 1 56 ? 15.895 14.055 -95.173 1.00 22.52 56 ALA D O 1
ATOM 14009 N N . SER D 1 57 ? 14.539 15.812 -94.792 1.00 22.24 57 SER D N 1
ATOM 14010 C CA . SER D 1 57 ? 14.369 16.141 -96.204 1.00 23.88 57 SER D CA 1
ATOM 14011 C C . SER D 1 57 ? 14.919 17.524 -96.534 1.00 20.02 57 SER D C 1
ATOM 14012 O O . SER D 1 57 ? 14.608 18.507 -95.850 1.00 23.28 57 SER D O 1
ATOM 14015 N N . TYR D 1 58 ? 15.694 17.599 -97.609 1.00 19.58 58 TYR D N 1
ATOM 14016 C CA . TYR D 1 58 ? 16.146 18.861 -98.180 1.00 26.28 58 TYR D CA 1
ATOM 14017 C C . TYR D 1 58 ? 15.547 19.028 -99.570 1.00 26.83 58 TYR D C 1
ATOM 14018 O O . TYR D 1 58 ? 15.591 18.101 -100.381 1.00 24.64 58 TYR D O 1
ATOM 14027 N N . SER D 1 59 ? 15.039 20.218 -99.871 1.00 21.19 59 SER D N 1
ATOM 14028 C CA . SER D 1 59 ? 14.493 20.420 -101.200 1.00 28.68 59 SER D CA 1
ATOM 14029 C C . SER D 1 59 ? 14.714 21.854 -101.669 1.00 23.96 59 SER D C 1
ATOM 14030 O O . SER D 1 59 ? 14.795 22.786 -100.870 1.00 25.04 59 SER D O 1
ATOM 14033 N N . ARG D 1 60 ? 14.837 22.005 -102.984 1.00 23.14 60 ARG D N 1
ATOM 14034 C CA . ARG D 1 60 ? 14.791 23.293 -103.679 1.00 27.46 60 ARG D CA 1
ATOM 14035 C C . ARG D 1 60 ? 14.292 23.035 -105.102 1.00 29.71 60 ARG D C 1
ATOM 14036 O O . ARG D 1 60 ? 13.903 21.915 -105.443 1.00 27.42 60 ARG D O 1
ATOM 14044 N N . GLU D 1 61 ? 14.352 24.060 -105.950 1.00 24.99 61 GLU D N 1
ATOM 14045 C CA . GLU D 1 61 ? 14.000 23.931 -107.361 1.00 33.27 61 GLU D CA 1
ATOM 14046 C C . GLU D 1 61 ? 15.208 24.271 -108.228 1.00 31.24 61 GLU D C 1
ATOM 14047 O O . GLU D 1 61 ? 16.147 24.935 -107.781 1.00 31.71 61 GLU D O 1
ATOM 14053 N N . PHE D 1 62 ? 15.197 23.771 -109.465 1.00 29.55 62 PHE D N 1
ATOM 14054 C CA . PHE D 1 62 ? 16.230 24.099 -110.437 1.00 28.93 62 PHE D CA 1
ATOM 14055 C C . PHE D 1 62 ? 15.619 24.118 -111.833 1.00 35.19 62 PHE D C 1
ATOM 14056 O O . PHE D 1 62 ? 14.565 23.530 -112.080 1.00 33.86 62 PHE D O 1
ATOM 14064 N N . GLU D 1 63 ? 16.299 24.798 -112.749 1.00 37.06 63 GLU D N 1
ATOM 14065 C CA . GLU D 1 63 ? 15.842 24.929 -114.124 1.00 39.07 63 GLU D CA 1
ATOM 14066 C C . GLU D 1 63 ? 16.795 24.191 -115.049 1.00 38.90 63 GLU D C 1
ATOM 14067 O O . GLU D 1 63 ? 18.001 24.449 -115.028 1.00 39.26 63 GLU D O 1
ATOM 14073 N N . ALA D 1 64 ? 16.258 23.278 -115.857 1.00 37.26 64 ALA D N 1
ATOM 14074 C CA . ALA D 1 64 ? 17.105 22.452 -116.705 1.00 39.77 64 ALA D CA 1
ATOM 14075 C C . ALA D 1 64 ? 16.264 21.776 -117.775 1.00 40.06 64 ALA D C 1
ATOM 14076 O O . ALA D 1 64 ? 15.068 21.550 -117.587 1.00 41.58 64 ALA D O 1
ATOM 14078 N N . LYS D 1 65 ? 16.919 21.438 -118.886 1.00 41.95 65 LYS D N 1
ATOM 14079 C CA . LYS D 1 65 ? 16.311 20.691 -119.983 1.00 48.37 65 LYS D CA 1
ATOM 14080 C C . LYS D 1 65 ? 17.300 19.656 -120.499 1.00 42.61 65 LYS D C 1
ATOM 14081 O O . LYS D 1 65 ? 18.517 19.815 -120.366 1.00 42.27 65 LYS D O 1
ATOM 14087 N N . GLY D 1 66 ? 16.772 18.591 -121.089 1.00 43.26 66 GLY D N 1
ATOM 14088 C CA . GLY D 1 66 ? 17.637 17.631 -121.753 1.00 40.75 66 GLY D CA 1
ATOM 14089 C C . GLY D 1 66 ? 18.310 16.664 -120.792 1.00 40.08 66 GLY D C 1
ATOM 14090 O O . GLY D 1 66 ? 17.770 16.312 -119.742 1.00 38.54 66 GLY D O 1
ATOM 14091 N N . ASN D 1 67 ? 19.499 16.206 -121.186 1.00 34.46 67 ASN D N 1
ATOM 14092 C CA . ASN D 1 67 ? 20.298 15.321 -120.348 1.00 36.79 67 ASN D CA 1
ATOM 14093 C C . ASN D 1 67 ? 20.986 16.123 -119.242 1.00 34.15 67 ASN D C 1
ATOM 14094 O O . ASN D 1 67 ? 21.691 17.100 -119.523 1.00 35.28 67 ASN D O 1
ATOM 14099 N N . ILE D 1 68 ? 20.807 15.703 -117.987 1.00 37.95 68 ILE D N 1
ATOM 14100 C CA . ILE D 1 68 ? 21.426 16.398 -116.862 1.00 33.36 68 ILE D CA 1
ATOM 14101 C C . ILE D 1 68 ? 22.166 15.420 -115.959 1.00 33.14 68 ILE D C 1
ATOM 14102 O O . ILE D 1 68 ? 21.879 14.221 -115.915 1.00 31.64 68 ILE D O 1
ATOM 14107 N N . ARG D 1 69 ? 23.120 15.976 -115.216 1.00 33.53 69 ARG D N 1
ATOM 14108 C CA . ARG D 1 69 ? 23.869 15.277 -114.183 1.00 31.83 69 ARG D CA 1
ATOM 14109 C C . ARG D 1 69 ? 23.785 16.106 -112.908 1.00 28.09 69 ARG D C 1
ATOM 14110 O O . ARG D 1 69 ? 24.012 17.321 -112.935 1.00 27.94 69 ARG D O 1
ATOM 14118 N N . LEU D 1 70 ? 23.424 15.465 -111.807 1.00 30.41 70 LEU D N 1
ATOM 14119 C CA . LEU D 1 70 ? 23.451 16.088 -110.485 1.00 29.99 70 LEU D CA 1
ATOM 14120 C C . LEU D 1 70 ? 24.587 15.448 -109.690 1.00 28.44 70 LEU D C 1
ATOM 14121 O O . LEU D 1 70 ? 24.511 14.266 -109.354 1.00 25.84 70 LEU D O 1
ATOM 14126 N N . GLU D 1 71 ? 25.646 16.216 -109.404 1.00 26.54 71 GLU D N 1
ATOM 14127 C CA . GLU D 1 71 ? 26.758 15.727 -108.592 1.00 28.84 71 GLU D CA 1
ATOM 14128 C C . GLU D 1 71 ? 26.612 16.170 -107.140 1.00 26.86 71 GLU D C 1
ATOM 14129 O O . GLU D 1 71 ? 26.505 17.370 -106.852 1.00 23.10 71 GLU D O 1
ATOM 14135 N N . PHE D 1 72 ? 26.660 15.199 -106.235 1.00 25.93 72 PHE D N 1
ATOM 14136 C CA . PHE D 1 72 ? 26.642 15.423 -104.792 1.00 24.14 72 PHE D CA 1
ATOM 14137 C C . PHE D 1 72 ? 28.036 15.132 -104.235 1.00 25.48 72 PHE D C 1
ATOM 14138 O O . PHE D 1 72 ? 28.512 13.995 -104.310 1.00 26.04 72 PHE D O 1
ATOM 14146 N N . LYS D 1 73 ? 28.707 16.163 -103.706 1.00 22.34 73 LYS D N 1
ATOM 14147 C CA . LYS D 1 73 ? 30.057 15.953 -103.176 1.00 25.20 73 LYS D CA 1
ATOM 14148 C C . LYS D 1 73 ? 30.052 15.264 -101.818 1.00 23.89 73 LYS D C 1
ATOM 14149 O O . LYS D 1 73 ? 31.075 14.682 -101.425 1.00 20.94 73 LYS D O 1
ATOM 14155 N N . GLY D 1 74 ? 28.923 15.292 -101.110 1.00 22.59 74 GLY D N 1
ATOM 14156 C CA . GLY D 1 74 ? 28.796 14.590 -99.849 1.00 19.55 74 GLY D CA 1
ATOM 14157 C C . GLY D 1 74 ? 27.418 14.729 -99.227 1.00 21.07 74 GLY D C 1
ATOM 14158 O O . GLY D 1 74 ? 26.923 15.844 -99.034 1.00 20.69 74 GLY D O 1
ATOM 14159 N N . VAL D 1 75 ? 26.777 13.610 -98.903 1.00 20.20 75 VAL D N 1
ATOM 14160 C CA . VAL D 1 75 ? 25.540 13.622 -98.132 1.00 20.83 75 VAL D CA 1
ATOM 14161 C C . VAL D 1 75 ? 25.714 12.685 -96.941 1.00 22.39 75 VAL D C 1
ATOM 14162 O O . VAL D 1 75 ? 25.986 11.491 -97.126 1.00 21.99 75 VAL D O 1
ATOM 14166 N N . SER D 1 76 ? 25.530 13.220 -95.725 1.00 18.99 76 SER D N 1
ATOM 14167 C CA . SER D 1 76 ? 25.777 12.484 -94.482 1.00 22.70 76 SER D CA 1
ATOM 14168 C C . SER D 1 76 ? 24.506 11.799 -93.980 1.00 21.88 76 SER D C 1
ATOM 14169 O O . SER D 1 76 ? 23.514 12.479 -93.714 1.00 23.11 76 SER D O 1
ATOM 14172 N N . HIS D 1 77 ? 24.514 10.466 -93.859 1.00 22.56 77 HIS D N 1
ATOM 14173 C CA . HIS D 1 77 ? 25.474 9.553 -94.483 1.00 23.79 77 HIS D CA 1
ATOM 14174 C C . HIS D 1 77 ? 24.798 8.638 -95.530 1.00 22.87 77 HIS D C 1
ATOM 14175 O O . HIS D 1 77 ? 25.471 7.991 -96.321 1.00 23.87 77 HIS D O 1
ATOM 14182 N N . THR D 1 78 ? 23.469 8.579 -95.519 1.00 23.89 78 THR D N 1
ATOM 14183 C CA . THR D 1 78 ? 22.701 7.772 -96.458 1.00 23.23 78 THR D CA 1
ATOM 14184 C C . THR D 1 78 ? 21.737 8.700 -97.202 1.00 25.42 78 THR D C 1
ATOM 14185 O O . THR D 1 78 ? 21.011 9.477 -96.571 1.00 25.24 78 THR D O 1
ATOM 14189 N N . ALA D 1 79 ? 21.774 8.663 -98.541 1.00 22.19 79 ALA D N 1
ATOM 14190 C CA . ALA D 1 79 ? 21.080 9.638 -99.382 1.00 27.11 79 ALA D CA 1
ATOM 14191 C C . ALA D 1 79 ? 20.062 8.947 -100.269 1.00 25.26 79 ALA D C 1
ATOM 14192 O O . ALA D 1 79 ? 20.302 7.833 -100.749 1.00 25.60 79 ALA D O 1
ATOM 14194 N N . SER D 1 80 ? 18.935 9.618 -100.496 1.00 26.49 80 SER D N 1
ATOM 14195 C CA . SER D 1 80 ? 17.984 9.235 -101.537 1.00 29.88 80 SER D CA 1
ATOM 14196 C C . SER D 1 80 ? 17.600 10.488 -102.306 1.00 29.36 80 SER D C 1
ATOM 14197 O O . SER D 1 80 ? 17.165 11.476 -101.708 1.00 31.26 80 SER D O 1
ATOM 14200 N N . VAL D 1 81 ? 17.764 10.458 -103.622 1.00 26.42 81 VAL D N 1
ATOM 14201 C CA . VAL D 1 81 ? 17.569 11.636 -104.446 1.00 26.24 81 VAL D CA 1
ATOM 14202 C C . VAL D 1 81 ? 16.266 11.476 -105.223 1.00 32.82 81 VAL D C 1
ATOM 14203 O O . VAL D 1 81 ? 16.031 10.439 -105.855 1.00 32.36 81 VAL D O 1
ATOM 14207 N N . LEU D 1 82 ? 15.414 12.491 -105.166 1.00 32.14 82 LEU D N 1
ATOM 14208 C CA . LEU D 1 82 ? 14.169 12.502 -105.921 1.00 31.00 82 LEU D CA 1
ATOM 14209 C C . LEU D 1 82 ? 14.126 13.752 -106.784 1.00 34.65 82 LEU D C 1
ATOM 14210 O O . LEU D 1 82 ? 14.399 14.853 -106.295 1.00 33.72 82 LEU D O 1
ATOM 14215 N N . VAL D 1 83 ? 13.768 13.577 -108.058 1.00 32.85 83 VAL D N 1
ATOM 14216 C CA . VAL D 1 83 ? 13.568 14.676 -108.996 1.00 34.96 83 VAL D CA 1
ATOM 14217 C C . VAL D 1 83 ? 12.141 14.609 -109.536 1.00 37.06 83 VAL D C 1
ATOM 14218 O O . VAL D 1 83 ? 11.707 13.561 -110.031 1.00 33.73 83 VAL D O 1
ATOM 14222 N N . ASP D 1 84 ? 11.421 15.733 -109.438 1.00 29.62 84 ASP D N 1
ATOM 14223 C CA . ASP D 1 84 ? 9.980 15.806 -109.705 1.00 37.27 84 ASP D CA 1
ATOM 14224 C C . ASP D 1 84 ? 9.214 14.666 -109.034 1.00 35.97 84 ASP D C 1
ATOM 14225 O O . ASP D 1 84 ? 8.261 14.113 -109.588 1.00 34.82 84 ASP D O 1
ATOM 14230 N N . GLY D 1 85 ? 9.631 14.317 -107.815 1.00 37.33 85 GLY D N 1
ATOM 14231 C CA . GLY D 1 85 ? 8.956 13.312 -107.015 1.00 31.42 85 GLY D CA 1
ATOM 14232 C C . GLY D 1 85 ? 9.285 11.872 -107.349 1.00 34.38 85 GLY D C 1
ATOM 14233 O O . GLY D 1 85 ? 8.742 10.972 -106.702 1.00 38.83 85 GLY D O 1
ATOM 14234 N N . LYS D 1 86 ? 10.155 11.620 -108.336 1.00 35.19 86 LYS D N 1
ATOM 14235 C CA . LYS D 1 86 ? 10.573 10.274 -108.720 1.00 39.43 86 LYS D CA 1
ATOM 14236 C C . LYS D 1 86 ? 11.939 9.948 -108.122 1.00 41.95 86 LYS D C 1
ATOM 14237 O O . LYS D 1 86 ? 12.876 10.752 -108.274 1.00 38.68 86 LYS D O 1
ATOM 14243 N N . PRO D 1 87 ? 12.100 8.802 -107.455 1.00 40.61 87 PRO D N 1
ATOM 14244 C CA . PRO D 1 87 ? 13.441 8.373 -107.015 1.00 37.67 87 PRO D CA 1
ATOM 14245 C C . PRO D 1 87 ? 14.360 8.126 -108.200 1.00 37.15 87 PRO D C 1
ATOM 14246 O O . PRO D 1 87 ? 13.985 7.457 -109.162 1.00 42.37 87 PRO D O 1
ATOM 14250 N N . VAL D 1 88 ? 15.579 8.672 -108.129 1.00 32.07 88 VAL D N 1
ATOM 14251 C CA . VAL D 1 88 ? 16.477 8.630 -109.279 1.00 30.39 88 VAL D CA 1
ATOM 14252 C C . VAL D 1 88 ? 17.898 8.243 -108.892 1.00 30.52 88 VAL D C 1
ATOM 14253 O O . VAL D 1 88 ? 18.768 8.122 -109.763 1.00 35.16 88 VAL D O 1
ATOM 14257 N N . GLY D 1 89 ? 18.151 8.054 -107.603 1.00 29.08 89 GLY D N 1
ATOM 14258 C CA . GLY D 1 89 ? 19.464 7.608 -107.162 1.00 29.13 89 GLY D CA 1
ATOM 14259 C C . GLY D 1 89 ? 19.526 7.530 -105.651 1.00 29.97 89 GLY D C 1
ATOM 14260 O O . GLY D 1 89 ? 18.715 8.134 -104.938 1.00 26.38 89 GLY D O 1
ATOM 14261 N N . SER D 1 90 ? 20.498 6.757 -105.174 1.00 28.12 90 SER D N 1
ATOM 14262 C CA . SER D 1 90 ? 20.753 6.676 -103.745 1.00 25.89 90 SER D CA 1
ATOM 14263 C C . SER D 1 90 ? 22.243 6.459 -103.517 1.00 26.93 90 SER D C 1
ATOM 14264 O O . SER D 1 90 ? 23.010 6.210 -104.451 1.00 25.84 90 SER D O 1
ATOM 14267 N N . HIS D 1 91 ? 22.657 6.584 -102.259 1.00 24.70 91 HIS D N 1
ATOM 14268 C CA . HIS D 1 91 ? 24.075 6.523 -101.945 1.00 22.81 91 HIS D CA 1
ATOM 14269 C C . HIS D 1 91 ? 24.267 6.230 -100.460 1.00 25.08 91 HIS D C 1
ATOM 14270 O O . HIS D 1 91 ? 23.450 6.625 -99.620 1.00 21.44 91 HIS D O 1
ATOM 14277 N N . TYR D 1 92 ? 25.347 5.508 -100.154 1.00 23.37 92 TYR D N 1
ATOM 14278 C CA . TYR D 1 92 ? 25.791 5.296 -98.782 1.00 24.55 92 TYR D CA 1
ATOM 14279 C C . TYR D 1 92 ? 27.205 5.833 -98.643 1.00 25.84 92 TYR D C 1
ATOM 14280 O O . TYR D 1 92 ? 28.002 5.709 -99.582 1.00 20.17 92 TYR D O 1
ATOM 14289 N N . ASN D 1 93 ? 27.493 6.422 -97.461 1.00 24.45 93 ASN D N 1
ATOM 14290 C CA . ASN D 1 93 ? 28.801 6.926 -97.023 1.00 22.56 93 ASN D CA 1
ATOM 14291 C C . ASN D 1 93 ? 28.876 8.441 -97.173 1.00 24.60 93 ASN D C 1
ATOM 14292 O O . ASN D 1 93 ? 28.771 8.966 -98.289 1.00 23.49 93 ASN D O 1
ATOM 14297 N N . ALA D 1 94 ? 29.076 9.147 -96.053 1.00 18.13 94 ALA D N 1
ATOM 14298 C CA . ALA D 1 94 ? 29.018 10.613 -96.030 1.00 21.30 94 ALA D CA 1
ATOM 14299 C C . ALA D 1 94 ? 30.158 11.286 -96.787 1.00 22.85 94 ALA D C 1
ATOM 14300 O O . ALA D 1 94 ? 30.051 12.480 -97.113 1.00 21.24 94 ALA D O 1
ATOM 14302 N N . TYR D 1 95 ? 31.250 10.569 -97.060 1.00 20.39 95 TYR D N 1
ATOM 14303 C CA . TYR D 1 95 ? 32.525 11.222 -97.337 1.00 18.46 95 TYR D CA 1
ATOM 14304 C C . TYR D 1 95 ? 33.000 11.072 -98.770 1.00 22.66 95 TYR D C 1
ATOM 14305 O O . TYR D 1 95 ? 34.054 11.628 -99.119 1.00 21.76 95 TYR D O 1
ATOM 14314 N N . THR D 1 96 ? 32.243 10.382 -99.620 1.00 19.62 96 THR D N 1
ATOM 14315 C CA . THR D 1 96 ? 32.628 10.293 -101.010 1.00 22.11 96 THR D CA 1
ATOM 14316 C C . THR D 1 96 ? 31.552 10.892 -101.921 1.00 24.04 96 THR D C 1
ATOM 14317 O O . THR D 1 96 ? 30.358 10.886 -101.587 1.00 20.97 96 THR D O 1
ATOM 14321 N N . PRO D 1 97 ? 31.948 11.409 -103.083 1.00 27.46 97 PRO D N 1
ATOM 14322 C CA . PRO D 1 97 ? 30.976 11.985 -104.022 1.00 24.17 97 PRO D CA 1
ATOM 14323 C C . PRO D 1 97 ? 30.267 10.922 -104.854 1.00 25.49 97 PRO D C 1
ATOM 14324 O O . PRO D 1 97 ? 30.696 9.776 -104.969 1.00 27.34 97 PRO D O 1
ATOM 14328 N N . PHE D 1 98 ? 29.157 11.336 -105.441 1.00 23.31 98 PHE D N 1
ATOM 14329 C CA . PHE D 1 98 ? 28.365 10.478 -106.312 1.00 26.97 98 PHE D CA 1
ATOM 14330 C C . PHE D 1 98 ? 27.521 11.386 -107.194 1.00 28.02 98 PHE D C 1
ATOM 14331 O O . PHE D 1 98 ? 27.410 12.589 -106.943 1.00 25.89 98 PHE D O 1
ATOM 14339 N N . ASP D 1 99 ? 26.932 10.807 -108.239 1.00 29.02 99 ASP D N 1
ATOM 14340 C CA . ASP D 1 99 ? 26.119 11.605 -109.147 1.00 30.94 99 ASP D CA 1
ATOM 14341 C C . ASP D 1 99 ? 24.862 10.845 -109.547 1.00 34.11 99 ASP D C 1
ATOM 14342 O O . ASP D 1 99 ? 24.742 9.634 -109.355 1.00 34.33 99 ASP D O 1
ATOM 14347 N N . VAL D 1 100 ? 23.921 11.594 -110.106 1.00 39.31 100 VAL D N 1
ATOM 14348 C CA . VAL D 1 100 ? 22.678 11.074 -110.653 1.00 34.60 100 VAL D CA 1
ATOM 14349 C C . VAL D 1 100 ? 22.565 11.634 -112.059 1.00 36.45 100 VAL D C 1
ATOM 14350 O O . VAL D 1 100 ? 22.603 12.858 -112.241 1.00 33.76 100 VAL D O 1
ATOM 14354 N N . VAL D 1 101 ? 22.470 10.747 -113.049 1.00 36.94 101 VAL D N 1
ATOM 14355 C CA . VAL D 1 101 ? 22.378 11.119 -114.464 1.00 37.95 101 VAL D CA 1
ATOM 14356 C C . VAL D 1 101 ? 20.964 10.827 -114.958 1.00 35.68 101 VAL D C 1
ATOM 14357 O O . VAL D 1 101 ? 20.487 9.688 -114.863 1.00 36.48 101 VAL D O 1
ATOM 14361 N N . LEU D 1 102 ? 20.294 11.853 -115.480 1.00 36.97 102 LEU D N 1
ATOM 14362 C CA . LEU D 1 102 ? 18.917 11.752 -115.953 1.00 37.24 102 LEU D CA 1
ATOM 14363 C C . LEU D 1 102 ? 18.848 12.160 -117.418 1.00 37.99 102 LEU D C 1
ATOM 14364 O O . LEU D 1 102 ? 19.381 13.206 -117.801 1.00 36.95 102 LEU D O 1
ATOM 14369 N N . LYS D 1 103 ? 18.185 11.349 -118.235 1.00 35.91 103 LYS D N 1
ATOM 14370 C CA . LYS D 1 103 ? 18.179 11.576 -119.675 1.00 40.02 103 LYS D CA 1
ATOM 14371 C C . LYS D 1 103 ? 16.917 12.309 -120.089 1.00 38.39 103 LYS D C 1
ATOM 14372 O O . LYS D 1 103 ? 15.820 11.974 -119.637 1.00 37.27 103 LYS D O 1
ATOM 14378 N N . ASP D 1 104 ? 17.098 13.337 -120.911 1.00 41.67 104 ASP D N 1
ATOM 14379 C CA . ASP D 1 104 ? 16.026 13.994 -121.649 1.00 43.06 104 ASP D CA 1
ATOM 14380 C C . ASP D 1 104 ? 14.827 14.321 -120.752 1.00 47.78 104 ASP D C 1
ATOM 14381 O O . ASP D 1 104 ? 13.752 13.717 -120.835 1.00 43.25 104 ASP D O 1
ATOM 14386 N N . ILE D 1 105 ? 15.041 15.310 -119.887 1.00 41.84 105 ILE D N 1
ATOM 14387 C CA . ILE D 1 105 ? 13.971 15.794 -119.026 1.00 40.82 105 ILE D CA 1
ATOM 14388 C C . ILE D 1 105 ? 13.303 16.966 -119.725 1.00 42.80 105 ILE D C 1
ATOM 14389 O O . ILE D 1 105 ? 13.932 17.694 -120.504 1.00 43.90 105 ILE D O 1
ATOM 14394 N N . ARG D 1 106 ? 12.008 17.131 -119.469 1.00 44.97 106 ARG D N 1
ATOM 14395 C CA . ARG D 1 106 ? 11.283 18.274 -119.992 1.00 46.61 106 ARG D CA 1
ATOM 14396 C C . ARG D 1 106 ? 11.938 19.569 -119.512 1.00 48.49 106 ARG D C 1
ATOM 14397 O O . ARG D 1 106 ? 12.525 19.610 -118.425 1.00 48.90 106 ARG D O 1
ATOM 14405 N N . PRO D 1 107 ? 11.865 20.639 -120.300 1.00 48.80 107 PRO D N 1
ATOM 14406 C CA . PRO D 1 107 ? 12.403 21.930 -119.847 1.00 43.60 107 PRO D CA 1
ATOM 14407 C C . PRO D 1 107 ? 11.610 22.476 -118.663 1.00 42.86 107 PRO D C 1
ATOM 14408 O O . PRO D 1 107 ? 10.607 21.913 -118.229 1.00 45.60 107 PRO D O 1
ATOM 14412 N N . GLY D 1 108 ? 12.089 23.586 -118.119 1.00 38.65 108 GLY D N 1
ATOM 14413 C CA . GLY D 1 108 ? 11.368 24.284 -117.074 1.00 40.41 108 GLY D CA 1
ATOM 14414 C C . GLY D 1 108 ? 11.858 23.967 -115.673 1.00 42.29 108 GLY D C 1
ATOM 14415 O O . GLY D 1 108 ? 12.939 23.417 -115.453 1.00 43.92 108 GLY D O 1
ATOM 14416 N N . ILE D 1 109 ? 11.018 24.318 -114.707 1.00 40.82 109 ILE D N 1
ATOM 14417 C CA . ILE D 1 109 ? 11.365 24.215 -113.296 1.00 42.71 109 ILE D CA 1
ATOM 14418 C C . ILE D 1 109 ? 11.150 22.781 -112.827 1.00 42.22 109 ILE D C 1
ATOM 14419 O O . ILE D 1 109 ? 10.125 22.158 -113.133 1.00 41.01 109 ILE D O 1
ATOM 14424 N N . HIS D 1 110 ? 12.120 22.253 -112.083 1.00 37.34 110 HIS D N 1
ATOM 14425 C CA . HIS D 1 110 ? 12.059 20.913 -111.518 1.00 36.27 110 HIS D CA 1
ATOM 14426 C C . HIS D 1 110 ? 12.179 20.970 -109.999 1.00 36.24 110 HIS D C 1
ATOM 14427 O O . HIS D 1 110 ? 12.744 21.913 -109.444 1.00 34.63 110 HIS D O 1
ATOM 14434 N N . GLN D 1 111 ? 11.620 19.961 -109.334 1.00 34.32 111 GLN D N 1
ATOM 14435 C CA . GLN D 1 111 ? 11.701 19.817 -107.885 1.00 33.95 111 GLN D CA 1
ATOM 14436 C C . GLN D 1 111 ? 12.815 18.834 -107.545 1.00 37.37 111 GLN D C 1
ATOM 14437 O O . GLN D 1 111 ? 12.786 17.680 -107.989 1.00 35.17 111 GLN D O 1
ATOM 14443 N N . LEU D 1 112 ? 13.789 19.283 -106.756 1.00 35.40 112 LEU D N 1
ATOM 14444 C CA . LEU D 1 112 ? 14.839 18.413 -106.236 1.00 30.15 112 LEU D CA 1
ATOM 14445 C C . LEU D 1 112 ? 14.590 18.173 -104.757 1.00 31.09 112 LEU D C 1
ATOM 14446 O O . LEU D 1 112 ? 14.353 19.117 -104.001 1.00 30.38 112 LEU D O 1
ATOM 14451 N N . GLU D 1 113 ? 14.615 16.917 -104.346 1.00 31.73 113 GLU D N 1
ATOM 14452 C CA . GLU D 1 113 ? 14.553 16.622 -102.924 1.00 29.99 113 GLU D CA 1
ATOM 14453 C C . GLU D 1 113 ? 15.594 15.570 -102.607 1.00 28.93 113 GLU D C 1
ATOM 14454 O O . GLU D 1 113 ? 15.794 14.629 -103.383 1.00 27.54 113 GLU D O 1
ATOM 14460 N N . VAL D 1 114 ? 16.262 15.758 -101.473 1.00 23.36 114 VAL D N 1
ATOM 14461 C CA . VAL D 1 114 ? 17.246 14.820 -100.956 1.00 26.19 114 VAL D CA 1
ATOM 14462 C C . VAL D 1 114 ? 16.802 14.401 -99.562 1.00 25.24 114 VAL D C 1
ATOM 14463 O O . VAL D 1 114 ? 16.540 15.249 -98.700 1.00 21.86 114 VAL D O 1
ATOM 14467 N N . ILE D 1 115 ? 16.680 13.104 -99.354 1.00 23.88 115 ILE D N 1
ATOM 14468 C CA . ILE D 1 115 ? 16.400 12.571 -98.035 1.00 27.06 115 ILE D CA 1
ATOM 14469 C C . ILE D 1 115 ? 17.730 12.095 -97.468 1.00 26.33 115 ILE D C 1
ATOM 14470 O O . ILE D 1 115 ? 18.365 11.189 -98.015 1.00 29.27 115 ILE D O 1
ATOM 14475 N N . ALA D 1 116 ? 18.182 12.744 -96.408 1.00 25.96 116 ALA D N 1
ATOM 14476 C CA . ALA D 1 116 ? 19.429 12.372 -95.766 1.00 23.18 116 ALA D CA 1
ATOM 14477 C C . ALA D 1 116 ? 19.107 11.647 -94.472 1.00 22.42 116 ALA D C 1
ATOM 14478 O O . ALA D 1 116 ? 18.138 11.977 -93.789 1.00 24.65 116 ALA D O 1
ATOM 14480 N N . ASP D 1 117 ? 19.932 10.659 -94.146 1.00 24.63 117 ASP D N 1
ATOM 14481 C CA . ASP D 1 117 ? 19.721 9.783 -93.005 1.00 25.00 117 ASP D CA 1
ATOM 14482 C C . ASP D 1 117 ? 21.059 9.570 -92.303 1.00 23.32 117 ASP D C 1
ATOM 14483 O O . ASP D 1 117 ? 22.020 9.121 -92.933 1.00 21.38 117 ASP D O 1
ATOM 14488 N N . ASN D 1 118 ? 21.140 9.886 -91.010 1.00 24.86 118 ASN D N 1
ATOM 14489 C CA . ASN D 1 118 ? 22.338 9.545 -90.243 1.00 24.98 118 ASN D CA 1
ATOM 14490 C C . ASN D 1 118 ? 22.089 8.427 -89.234 1.00 24.72 118 ASN D C 1
ATOM 14491 O O . ASN D 1 118 ? 22.871 8.274 -88.287 1.00 22.61 118 ASN D O 1
ATOM 14496 N N . SER D 1 119 ? 21.014 7.648 -89.414 1.00 25.26 119 SER D N 1
ATOM 14497 C CA . SER D 1 119 ? 20.685 6.569 -88.487 1.00 26.45 119 SER D CA 1
ATOM 14498 C C . SER D 1 119 ? 21.797 5.533 -88.453 1.00 28.17 119 SER D C 1
ATOM 14499 O O . SER D 1 119 ? 22.461 5.269 -89.460 1.00 28.00 119 SER D O 1
ATOM 14502 N N . PHE D 1 120 ? 21.954 4.910 -87.287 1.00 20.70 120 PHE D N 1
ATOM 14503 C CA . PHE D 1 120 ? 22.784 3.729 -87.118 1.00 22.74 120 PHE D CA 1
ATOM 14504 C C . PHE D 1 120 ? 21.918 2.479 -87.187 1.00 24.70 120 PHE D C 1
ATOM 14505 O O . PHE D 1 120 ? 20.740 2.511 -86.831 1.00 26.50 120 PHE D O 1
ATOM 14513 N N . GLY D 1 121 ? 22.520 1.368 -87.611 1.00 23.51 121 GLY D N 1
ATOM 14514 C CA . GLY D 1 121 ? 21.835 0.097 -87.632 1.00 27.76 121 GLY D CA 1
ATOM 14515 C C . GLY D 1 121 ? 22.434 -0.880 -88.627 1.00 31.95 121 GLY D C 1
ATOM 14516 O O . GLY D 1 121 ? 23.511 -0.645 -89.186 1.00 28.51 121 GLY D O 1
ATOM 14517 N N . PRO D 1 122 ? 21.727 -1.988 -88.888 1.00 31.20 122 PRO D N 1
ATOM 14518 C CA . PRO D 1 122 ? 22.340 -3.075 -89.672 1.00 26.93 122 PRO D CA 1
ATOM 14519 C C . PRO D 1 122 ? 22.631 -2.717 -91.121 1.00 26.29 122 PRO D C 1
ATOM 14520 O O . PRO D 1 122 ? 23.534 -3.318 -91.717 1.00 30.03 122 PRO D O 1
ATOM 14524 N N . ASP D 1 123 ? 21.904 -1.771 -91.717 1.00 31.60 123 ASP D N 1
ATOM 14525 C CA . ASP D 1 123 ? 22.192 -1.364 -93.093 1.00 29.73 123 ASP D CA 1
ATOM 14526 C C . ASP D 1 123 ? 23.522 -0.624 -93.226 1.00 33.95 123 ASP D C 1
ATOM 14527 O O . ASP D 1 123 ? 24.046 -0.507 -94.346 1.00 24.87 123 ASP D O 1
ATOM 14532 N N . SER D 1 124 ? 24.065 -0.098 -92.118 1.00 28.53 124 SER D N 1
ATOM 14533 C CA . SER D 1 124 ? 25.215 0.806 -92.143 1.00 25.09 124 SER D CA 1
ATOM 14534 C C . SER D 1 124 ? 26.388 0.132 -91.446 1.00 23.62 124 SER D C 1
ATOM 14535 O O . SER D 1 124 ? 26.402 0.025 -90.214 1.00 24.38 124 SER D O 1
ATOM 14538 N N . ALA D 1 125 ? 27.377 -0.311 -92.231 1.00 23.68 125 ALA D N 1
ATOM 14539 C CA . ALA D 1 125 ? 28.545 -1.003 -91.681 1.00 26.88 125 ALA D CA 1
ATOM 14540 C C . ALA D 1 125 ? 29.734 -0.085 -91.418 1.00 25.84 125 ALA D C 1
ATOM 14541 O O . ALA D 1 125 ? 30.639 -0.465 -90.670 1.00 25.93 125 ALA D O 1
ATOM 14543 N N . LEU D 1 126 ? 29.768 1.099 -92.018 1.00 23.15 126 LEU D N 1
ATOM 14544 C CA . LEU D 1 126 ? 30.879 2.012 -91.792 1.00 21.63 126 LEU D CA 1
ATOM 14545 C C . LEU D 1 126 ? 30.521 3.084 -90.771 1.00 24.59 126 LEU D C 1
ATOM 14546 O O . LEU D 1 126 ? 31.290 3.341 -89.831 1.00 22.99 126 LEU D O 1
ATOM 14551 N N . HIS D 1 127 ? 29.352 3.696 -90.929 1.00 19.86 127 HIS D N 1
ATOM 14552 C CA . HIS D 1 127 ? 28.865 4.670 -89.971 1.00 23.91 127 HIS D CA 1
ATOM 14553 C C . HIS D 1 127 ? 28.216 3.927 -88.817 1.00 24.37 127 HIS D C 1
ATOM 14554 O O . HIS D 1 127 ? 27.105 3.399 -88.957 1.00 22.35 127 HIS D O 1
ATOM 14561 N N . VAL D 1 128 ? 28.909 3.900 -87.681 1.00 21.34 128 VAL D N 1
ATOM 14562 C CA . VAL D 1 128 ? 28.487 3.188 -86.478 1.00 22.47 128 VAL D CA 1
ATOM 14563 C C . VAL D 1 128 ? 28.719 4.095 -85.275 1.00 21.37 128 VAL D C 1
ATOM 14564 O O . VAL D 1 128 ? 29.415 5.114 -85.402 1.00 24.28 128 VAL D O 1
ATOM 14568 N N . PRO D 1 129 ? 28.157 3.792 -84.108 1.00 19.90 129 PRO D N 1
ATOM 14569 C CA . PRO D 1 129 ? 28.558 4.533 -82.904 1.00 26.03 129 PRO D CA 1
ATOM 14570 C C . PRO D 1 129 ? 30.068 4.442 -82.786 1.00 20.74 129 PRO D C 1
ATOM 14571 O O . PRO D 1 129 ? 30.634 3.358 -82.867 1.00 22.33 129 PRO D O 1
ATOM 14575 N N . ASN D 1 130 ? 30.732 5.587 -82.676 1.00 22.08 130 ASN D N 1
ATOM 14576 C CA . ASN D 1 130 ? 32.178 5.566 -82.842 1.00 21.47 130 ASN D CA 1
ATOM 14577 C C . ASN D 1 130 ? 32.780 6.790 -82.168 1.00 24.72 130 ASN D C 1
ATOM 14578 O O . ASN D 1 130 ? 32.068 7.687 -81.694 1.00 21.65 130 ASN D O 1
ATOM 14583 N N . ASP D 1 131 ? 34.117 6.807 -82.141 1.00 21.60 131 ASP D N 1
ATOM 14584 C CA . ASP D 1 131 ? 34.925 7.889 -81.579 1.00 21.62 131 ASP D CA 1
ATOM 14585 C C . ASP D 1 131 ? 35.018 9.096 -82.513 1.00 22.59 131 ASP D C 1
ATOM 14586 O O . ASP D 1 131 ? 36.070 9.741 -82.621 1.00 23.61 131 ASP D O 1
ATOM 14591 N N . TYR D 1 132 ? 33.926 9.388 -83.217 1.00 19.61 132 TYR D N 1
ATOM 14592 C CA . TYR D 1 132 ? 33.732 10.602 -84.004 1.00 21.21 132 TYR D CA 1
ATOM 14593 C C . TYR D 1 132 ? 32.260 10.618 -84.378 1.00 17.91 132 TYR D C 1
ATOM 14594 O O . TYR D 1 132 ? 31.602 9.578 -84.360 1.00 20.10 132 TYR D O 1
ATOM 14603 N N . GLN D 1 133 ? 31.759 11.788 -84.762 1.00 20.87 133 GLN D N 1
ATOM 14604 C CA . GLN D 1 133 ? 30.322 11.961 -84.963 1.00 21.85 133 GLN D CA 1
ATOM 14605 C C . GLN D 1 133 ? 29.900 11.637 -86.401 1.00 25.02 133 GLN D C 1
ATOM 14606 O O . GLN D 1 133 ? 30.582 12.008 -87.360 1.00 19.77 133 GLN D O 1
ATOM 14612 N N . SER D 1 134 ? 28.760 10.944 -86.550 1.00 23.92 134 SER D N 1
ATOM 14613 C CA . SER D 1 134 ? 28.126 10.742 -87.860 1.00 21.55 134 SER D CA 1
ATOM 14614 C C . SER D 1 134 ? 27.026 11.790 -88.001 1.00 21.67 134 SER D C 1
ATOM 14615 O O . SER D 1 134 ? 25.921 11.610 -87.490 1.00 25.09 134 SER D O 1
ATOM 14618 N N . TYR D 1 135 ? 27.335 12.894 -88.679 1.00 20.11 135 TYR D N 1
ATOM 14619 C CA . TYR D 1 135 ? 26.374 13.977 -88.818 1.00 19.66 135 TYR D CA 1
ATOM 14620 C C . TYR D 1 135 ? 25.287 13.600 -89.826 1.00 20.04 135 TYR D C 1
ATOM 14621 O O . TYR D 1 135 ? 25.367 12.580 -90.517 1.00 19.82 135 TYR D O 1
ATOM 14630 N N . GLY D 1 136 ? 24.286 14.459 -89.921 1.00 20.10 136 GLY D N 1
ATOM 14631 C CA . GLY D 1 136 ? 23.263 14.354 -90.953 1.00 19.61 136 GLY D CA 1
ATOM 14632 C C . GLY D 1 136 ? 23.179 15.632 -91.764 1.00 22.00 136 GLY D C 1
ATOM 14633 O O . GLY D 1 136 ? 23.245 16.734 -91.211 1.00 19.31 136 GLY D O 1
ATOM 14634 N N . GLY D 1 137 ? 23.008 15.477 -93.077 1.00 18.90 137 GLY D N 1
ATOM 14635 C CA . GLY D 1 137 ? 22.717 16.617 -93.931 1.00 17.31 137 GLY D CA 1
ATOM 14636 C C . GLY D 1 137 ? 23.453 16.583 -95.252 1.00 17.13 137 GLY D C 1
ATOM 14637 O O . GLY D 1 137 ? 24.213 15.652 -95.532 1.00 21.97 137 GLY D O 1
ATOM 14638 N N . ILE D 1 138 ? 23.244 17.595 -96.085 1.00 23.71 138 ILE D N 1
ATOM 14639 C CA . ILE D 1 138 ? 24.017 17.743 -97.316 1.00 18.79 138 ILE D CA 1
ATOM 14640 C C . ILE D 1 138 ? 25.277 18.493 -96.898 1.00 18.32 138 ILE D C 1
ATOM 14641 O O . ILE D 1 138 ? 25.316 19.724 -96.879 1.00 19.46 138 ILE D O 1
ATOM 14646 N N . SER D 1 139 ? 26.332 17.738 -96.576 1.00 16.78 139 SER D N 1
ATOM 14647 C CA . SER D 1 139 ? 27.493 18.301 -95.886 1.00 20.55 139 SER D CA 1
ATOM 14648 C C . SER D 1 139 ? 28.577 18.836 -96.829 1.00 25.93 139 SER D C 1
ATOM 14649 O O . SER D 1 139 ? 29.471 19.567 -96.369 1.00 21.20 139 SER D O 1
ATOM 14652 N N . ARG D 1 140 ? 28.534 18.490 -98.121 1.00 18.26 140 ARG D N 1
ATOM 14653 C CA . ARG D 1 140 ? 29.403 19.092 -99.125 1.00 21.24 140 ARG D CA 1
ATOM 14654 C C . ARG D 1 140 ? 28.530 19.523 -100.312 1.00 21.49 140 ARG D C 1
ATOM 14655 O O . ARG D 1 140 ? 27.312 19.379 -100.284 1.00 22.16 140 ARG D O 1
ATOM 14663 N N . GLY D 1 141 ? 29.147 20.051 -101.363 1.00 23.03 141 GLY D N 1
ATOM 14664 C CA . GLY D 1 141 ? 28.407 20.807 -102.358 1.00 23.54 141 GLY D CA 1
ATOM 14665 C C . GLY D 1 141 ? 27.553 19.964 -103.304 1.00 24.05 141 GLY D C 1
ATOM 14666 O O . GLY D 1 141 ? 27.593 18.733 -103.324 1.00 21.62 141 GLY D O 1
ATOM 14667 N N . VAL D 1 142 ? 26.753 20.670 -104.108 1.00 22.76 142 VAL D N 1
ATOM 14668 C CA . VAL D 1 142 ? 25.831 20.063 -105.072 1.00 25.97 142 VAL D CA 1
ATOM 14669 C C . VAL D 1 142 ? 25.908 20.848 -106.379 1.00 25.01 142 VAL D C 1
ATOM 14670 O O . VAL D 1 142 ? 25.803 22.082 -106.373 1.00 24.59 142 VAL D O 1
ATOM 14674 N N . VAL D 1 143 ? 26.089 20.144 -107.499 1.00 27.10 143 VAL D N 1
ATOM 14675 C CA . VAL D 1 143 ? 26.298 20.780 -108.801 1.00 26.14 143 VAL D CA 1
ATOM 14676 C C . VAL D 1 143 ? 25.301 20.210 -109.811 1.00 29.02 143 VAL D C 1
ATOM 14677 O O . VAL D 1 143 ? 25.104 18.991 -109.881 1.00 27.52 143 VAL D O 1
ATOM 14681 N N . LEU D 1 144 ? 24.681 21.094 -110.588 1.00 28.70 144 LEU D N 1
ATOM 14682 C CA . LEU D 1 144 ? 23.819 20.721 -111.713 1.00 27.47 144 LEU D CA 1
ATOM 14683 C C . LEU D 1 144 ? 24.564 20.942 -113.022 1.00 28.11 144 LEU D C 1
ATOM 14684 O O . LEU D 1 144 ? 25.081 22.037 -113.269 1.00 28.88 144 LEU D O 1
ATOM 14689 N N . GLU D 1 145 ? 24.612 19.911 -113.857 1.00 27.40 145 GLU D N 1
ATOM 14690 C CA . GLU D 1 145 ? 25.219 19.989 -115.175 1.00 31.27 145 GLU D CA 1
ATOM 14691 C C . GLU D 1 145 ? 24.158 19.650 -116.210 1.00 34.64 145 GLU D C 1
ATOM 14692 O O . GLU D 1 145 ? 23.368 18.715 -116.021 1.00 31.29 145 GLU D O 1
ATOM 14698 N N . GLU D 1 146 ? 24.109 20.447 -117.278 1.00 34.19 146 GLU D N 1
ATOM 14699 C CA . GLU D 1 146 ? 23.292 20.151 -118.449 1.00 35.91 146 GLU D CA 1
ATOM 14700 C C . GLU D 1 146 ? 24.212 19.544 -119.501 1.00 37.52 146 GLU D C 1
ATOM 14701 O O . GLU D 1 146 ? 25.241 20.137 -119.842 1.00 36.36 146 GLU D O 1
ATOM 14707 N N . LEU D 1 147 ? 23.878 18.340 -119.960 1.00 34.93 147 LEU D N 1
ATOM 14708 C CA . LEU D 1 147 ? 24.761 17.536 -120.794 1.00 35.91 147 LEU D CA 1
ATOM 14709 C C . LEU D 1 147 ? 24.235 17.431 -122.222 1.00 39.29 147 LEU D C 1
ATOM 14710 O O . LEU D 1 147 ? 23.045 17.615 -122.488 1.00 39.41 147 LEU D O 1
ATOM 14715 N N . GLY D 1 148 ? 25.153 17.134 -123.142 1.00 39.42 148 GLY D N 1
ATOM 14716 C CA . GLY D 1 148 ? 24.785 16.714 -124.472 1.00 37.49 148 GLY D CA 1
ATOM 14717 C C . GLY D 1 148 ? 24.503 15.229 -124.491 1.00 44.11 148 GLY D C 1
ATOM 14718 O O . GLY D 1 148 ? 23.902 14.684 -123.556 1.00 42.99 148 GLY D O 1
ATOM 14719 N N . GLU D 1 149 ? 24.931 14.553 -125.551 1.00 44.13 149 GLU D N 1
ATOM 14720 C CA . GLU D 1 149 ? 24.705 13.124 -125.684 1.00 46.08 149 GLU D CA 1
ATOM 14721 C C . GLU D 1 149 ? 25.941 12.311 -125.336 1.00 42.10 149 GLU D C 1
ATOM 14722 O O . GLU D 1 149 ? 25.943 11.093 -125.529 1.00 43.10 149 GLU D O 1
ATOM 14728 N N . ALA D 1 150 ? 26.981 12.958 -124.815 1.00 38.45 150 ALA D N 1
ATOM 14729 C CA . ALA D 1 150 ? 28.159 12.266 -124.323 1.00 41.13 150 ALA D CA 1
ATOM 14730 C C . ALA D 1 150 ? 28.962 13.240 -123.472 1.00 42.56 150 ALA D C 1
ATOM 14731 O O . ALA D 1 150 ? 28.973 14.443 -123.742 1.00 38.49 150 ALA D O 1
ATOM 14733 N N . TYR D 1 151 ? 29.630 12.715 -122.440 1.00 36.98 151 TYR D N 1
ATOM 14734 C CA . TYR D 1 151 ? 30.427 13.578 -121.577 1.00 34.51 151 TYR D CA 1
ATOM 14735 C C . TYR D 1 151 ? 31.633 12.827 -121.025 1.00 32.47 151 TYR D C 1
ATOM 14736 O O . TYR D 1 151 ? 31.686 11.592 -121.016 1.00 32.31 151 TYR D O 1
ATOM 14745 N N . LEU D 1 152 ? 32.607 13.606 -120.575 1.00 30.98 152 LEU D N 1
ATOM 14746 C CA . LEU D 1 152 ? 33.793 13.083 -119.916 1.00 32.65 152 LEU D CA 1
ATOM 14747 C C . LEU D 1 152 ? 33.491 12.875 -118.436 1.00 34.31 152 LEU D C 1
ATOM 14748 O O . LEU D 1 152 ? 33.199 13.834 -117.715 1.00 32.78 152 LEU D O 1
ATOM 14753 N N . SER D 1 153 ? 33.567 11.633 -117.979 1.00 30.91 153 SER D N 1
ATOM 14754 C CA . SER D 1 153 ? 33.256 11.382 -116.587 1.00 34.28 153 SER D CA 1
ATOM 14755 C C . SER D 1 153 ? 34.466 11.593 -115.684 1.00 33.97 153 SER D C 1
ATOM 14756 O O . SER D 1 153 ? 34.286 11.997 -114.536 1.00 36.12 153 SER D O 1
ATOM 14759 N N . TRP D 1 154 ? 35.686 11.349 -116.175 1.00 32.05 154 TRP D N 1
ATOM 14760 C CA . TRP D 1 154 ? 36.900 11.645 -115.411 1.00 29.30 154 TRP D CA 1
ATOM 14761 C C . TRP D 1 154 ? 38.117 11.618 -116.322 1.00 32.78 154 TRP D C 1
ATOM 14762 O O . TRP D 1 154 ? 38.075 11.072 -117.427 1.00 30.72 154 TRP D O 1
ATOM 14773 N N . ILE D 1 155 ? 39.201 12.234 -115.840 1.00 30.10 155 ILE D N 1
ATOM 14774 C CA . ILE D 1 155 ? 40.529 12.135 -116.435 1.00 29.40 155 ILE D CA 1
ATOM 14775 C C . ILE D 1 155 ? 41.550 11.881 -115.324 1.00 30.43 155 ILE D C 1
ATOM 14776 O O . ILE D 1 155 ? 41.534 12.566 -114.295 1.00 28.25 155 ILE D O 1
ATOM 14781 N N . HIS D 1 156 ? 42.429 10.890 -115.527 1.00 28.19 156 HIS D N 1
ATOM 14782 C CA . HIS D 1 156 ? 43.507 10.578 -114.594 1.00 28.73 156 HIS D CA 1
ATOM 14783 C C . HIS D 1 156 ? 44.846 10.803 -115.273 1.00 32.38 156 HIS D C 1
ATOM 14784 O O . HIS D 1 156 ? 45.088 10.277 -116.370 1.00 30.49 156 HIS D O 1
ATOM 14791 N N . PHE D 1 157 ? 45.714 11.572 -114.622 1.00 24.08 157 PHE D N 1
ATOM 14792 C CA . PHE D 1 157 ? 47.050 11.848 -115.126 1.00 26.30 157 PHE D CA 1
ATOM 14793 C C . PHE D 1 157 ? 48.085 11.274 -114.177 1.00 29.42 157 PHE D C 1
ATOM 14794 O O . PHE D 1 157 ? 47.996 11.477 -112.961 1.00 28.69 157 PHE D O 1
ATOM 14802 N N . THR D 1 158 ? 49.079 10.592 -114.737 1.00 26.47 158 THR D N 1
ATOM 14803 C CA . THR D 1 158 ? 50.152 9.991 -113.960 1.00 30.43 158 THR D CA 1
ATOM 14804 C C . THR D 1 158 ? 51.497 10.523 -114.434 1.00 33.30 158 THR D C 1
ATOM 14805 O O . THR D 1 158 ? 51.857 10.313 -115.605 1.00 31.21 158 THR D O 1
ATOM 14809 N N . PRO D 1 159 ? 52.272 11.195 -113.584 1.00 34.73 159 PRO D N 1
ATOM 14810 C CA . PRO D 1 159 ? 53.643 11.562 -113.959 1.00 33.32 159 PRO D CA 1
ATOM 14811 C C . PRO D 1 159 ? 54.618 10.420 -113.701 1.00 32.19 159 PRO D C 1
ATOM 14812 O O . PRO D 1 159 ? 54.401 9.572 -112.833 1.00 34.16 159 PRO D O 1
ATOM 14816 N N . PHE D 1 160 ? 55.695 10.400 -114.493 1.00 34.93 160 PHE D N 1
ATOM 14817 C CA . PHE D 1 160 ? 56.780 9.431 -114.366 1.00 34.05 160 PHE D CA 1
ATOM 14818 C C . PHE D 1 160 ? 58.106 10.180 -114.397 1.00 36.55 160 PHE D C 1
ATOM 14819 O O . PHE D 1 160 ? 58.319 11.035 -115.259 1.00 41.18 160 PHE D O 1
ATOM 14827 N N . LEU D 1 161 ? 58.985 9.866 -113.457 1.00 38.30 161 LEU D N 1
ATOM 14828 C CA . LEU D 1 161 ? 60.327 10.433 -113.412 1.00 41.90 161 LEU D CA 1
ATOM 14829 C C . LEU D 1 161 ? 61.288 9.423 -114.029 1.00 46.93 161 LEU D C 1
ATOM 14830 O O . LEU D 1 161 ? 61.573 8.380 -113.427 1.00 47.32 161 LEU D O 1
ATOM 14835 N N . ARG D 1 162 ? 61.775 9.722 -115.227 1.00 45.70 162 ARG D N 1
ATOM 14836 C CA . ARG D 1 162 ? 62.689 8.836 -115.927 1.00 48.32 162 ARG D CA 1
ATOM 14837 C C . ARG D 1 162 ? 64.091 9.426 -115.908 1.00 50.46 162 ARG D C 1
ATOM 14838 O O . ARG D 1 162 ? 64.305 10.559 -115.459 1.00 49.20 162 ARG D O 1
ATOM 14846 N N . LYS D 1 163 ? 65.048 8.622 -116.386 1.00 49.46 163 LYS D N 1
ATOM 14847 C CA . LYS D 1 163 ? 66.448 9.021 -116.521 1.00 52.71 163 LYS D CA 1
ATOM 14848 C C . LYS D 1 163 ? 66.612 10.445 -117.048 1.00 50.63 163 LYS D C 1
ATOM 14849 O O . LYS D 1 163 ? 67.416 11.215 -116.516 1.00 48.71 163 LYS D O 1
ATOM 14855 N N . ASP D 1 164 ? 65.835 10.816 -118.070 1.00 51.00 164 ASP D N 1
ATOM 14856 C CA . ASP D 1 164 ? 66.001 12.078 -118.780 1.00 53.09 164 ASP D CA 1
ATOM 14857 C C . ASP D 1 164 ? 64.946 13.122 -118.411 1.00 54.32 164 ASP D C 1
ATOM 14858 O O . ASP D 1 164 ? 64.750 14.086 -119.162 1.00 46.45 164 ASP D O 1
ATOM 14863 N N . GLY D 1 165 ? 64.253 12.949 -117.284 1.00 52.78 165 GLY D N 1
ATOM 14864 C CA . GLY D 1 165 ? 63.248 13.916 -116.882 1.00 42.12 165 GLY D CA 1
ATOM 14865 C C . GLY D 1 165 ? 61.817 13.411 -116.823 1.00 44.23 165 GLY D C 1
ATOM 14866 O O . GLY D 1 165 ? 61.566 12.200 -116.776 1.00 40.69 165 GLY D O 1
ATOM 14867 N N . TRP D 1 166 ? 60.868 14.348 -116.843 1.00 43.12 166 TRP D N 1
ATOM 14868 C CA . TRP D 1 166 ? 59.474 14.040 -116.561 1.00 37.30 166 TRP D CA 1
ATOM 14869 C C . TRP D 1 166 ? 58.742 13.531 -117.795 1.00 42.06 166 TRP D C 1
ATOM 14870 O O . TRP D 1 166 ? 58.767 14.161 -118.855 1.00 41.94 166 TRP D O 1
ATOM 14881 N N . TYR D 1 167 ? 58.067 12.402 -117.645 1.00 36.36 167 TYR D N 1
ATOM 14882 C CA . TYR D 1 167 ? 57.112 11.943 -118.636 1.00 41.05 167 TYR D CA 1
ATOM 14883 C C . TYR D 1 167 ? 55.707 11.961 -118.036 1.00 39.30 167 TYR D C 1
ATOM 14884 O O . TYR D 1 167 ? 55.503 12.245 -116.855 1.00 34.94 167 TYR D O 1
ATOM 14893 N N . GLY D 1 168 ? 54.729 11.647 -118.861 1.00 37.18 168 GLY D N 1
ATOM 14894 C CA . GLY D 1 168 ? 53.348 11.717 -118.430 1.00 36.71 168 GLY D CA 1
ATOM 14895 C C . GLY D 1 168 ? 52.481 10.777 -119.226 1.00 37.99 168 GLY D C 1
ATOM 14896 O O . GLY D 1 168 ? 52.768 10.456 -120.383 1.00 40.63 168 GLY D O 1
ATOM 14897 N N . LYS D 1 169 ? 51.395 10.356 -118.601 1.00 39.75 169 LYS D N 1
ATOM 14898 C CA . LYS D 1 169 ? 50.417 9.468 -119.196 1.00 35.13 169 LYS D CA 1
ATOM 14899 C C . LYS D 1 169 ? 49.056 9.946 -118.732 1.00 35.81 169 LYS D C 1
ATOM 14900 O O . LYS D 1 169 ? 48.906 10.349 -117.577 1.00 34.81 169 LYS D O 1
ATOM 14906 N N . ALA D 1 170 ? 48.077 9.940 -119.626 1.00 36.53 170 ALA D N 1
ATOM 14907 C CA . ALA D 1 170 ? 46.742 10.419 -119.300 1.00 32.50 170 ALA D CA 1
ATOM 14908 C C . ALA D 1 170 ? 45.716 9.392 -119.744 1.00 39.21 170 ALA D C 1
ATOM 14909 O O . ALA D 1 170 ? 45.872 8.761 -120.795 1.00 38.59 170 ALA D O 1
ATOM 14911 N N . GLU D 1 171 ? 44.682 9.215 -118.927 1.00 30.79 171 GLU D N 1
ATOM 14912 C CA . GLU D 1 171 ? 43.597 8.287 -119.208 1.00 31.14 171 GLU D CA 1
ATOM 14913 C C . GLU D 1 171 ? 42.285 9.023 -119.003 1.00 35.27 171 GLU D C 1
ATOM 14914 O O . GLU D 1 171 ? 42.078 9.648 -117.958 1.00 33.87 171 GLU D O 1
ATOM 14920 N N . ILE D 1 172 ? 41.413 8.977 -120.007 1.00 37.72 172 ILE D N 1
ATOM 14921 C CA . ILE D 1 172 ? 40.154 9.710 -119.980 1.00 37.42 172 ILE D CA 1
ATOM 14922 C C . ILE D 1 172 ? 39.024 8.708 -120.146 1.00 38.30 172 ILE D C 1
ATOM 14923 O O . ILE D 1 172 ? 39.119 7.785 -120.960 1.00 40.79 172 ILE D O 1
ATOM 14928 N N . CYS D 1 173 ? 37.955 8.893 -119.381 1.00 32.91 173 CYS D N 1
ATOM 14929 C CA . CYS D 1 173 ? 36.790 8.028 -119.441 1.00 33.67 173 CYS D CA 1
ATOM 14930 C C . CYS D 1 173 ? 35.617 8.821 -120.014 1.00 37.44 173 CYS D C 1
ATOM 14931 O O . CYS D 1 173 ? 35.279 9.891 -119.497 1.00 35.71 173 CYS D O 1
ATOM 14934 N N . VAL D 1 174 ? 35.024 8.315 -121.104 1.00 40.20 174 VAL D N 1
ATOM 14935 C CA . VAL D 1 174 ? 33.944 8.990 -121.820 1.00 34.98 174 VAL D CA 1
ATOM 14936 C C . VAL D 1 174 ? 32.691 8.138 -121.714 1.00 35.56 174 VAL D C 1
ATOM 14937 O O . VAL D 1 174 ? 32.755 6.909 -121.820 1.00 33.70 174 VAL D O 1
ATOM 14941 N N . ARG D 1 175 ? 31.551 8.784 -121.507 1.00 33.90 175 ARG D N 1
ATOM 14942 C CA . ARG D 1 175 ? 30.291 8.072 -121.366 1.00 39.18 175 ARG D CA 1
ATOM 14943 C C . ARG D 1 175 ? 29.287 8.588 -122.388 1.00 38.78 175 ARG D C 1
ATOM 14944 O O . ARG D 1 175 ? 29.053 9.801 -122.493 1.00 33.48 175 ARG D O 1
ATOM 14952 N N . ASN D 1 176 ? 28.695 7.658 -123.129 1.00 41.18 176 ASN D N 1
ATOM 14953 C CA . ASN D 1 176 ? 27.760 7.964 -124.203 1.00 36.41 176 ASN D CA 1
ATOM 14954 C C . ASN D 1 176 ? 26.345 7.770 -123.676 1.00 38.58 176 ASN D C 1
ATOM 14955 O O . ASN D 1 176 ? 26.002 6.683 -123.202 1.00 42.68 176 ASN D O 1
ATOM 14960 N N . LEU D 1 177 ? 25.536 8.830 -123.734 1.00 36.68 177 LEU D N 1
ATOM 14961 C CA . LEU D 1 177 ? 24.152 8.778 -123.278 1.00 47.18 177 LEU D CA 1
ATOM 14962 C C . LEU D 1 177 ? 23.153 8.489 -124.396 1.00 50.29 177 LEU D C 1
ATOM 14963 O O . LEU D 1 177 ? 21.959 8.328 -124.112 1.00 48.06 177 LEU D O 1
ATOM 14968 N N . SER D 1 178 ? 23.600 8.425 -125.646 1.00 49.78 178 SER D N 1
ATOM 14969 C CA . SER D 1 178 ? 22.708 8.116 -126.753 1.00 54.28 178 SER D CA 1
ATOM 14970 C C . SER D 1 178 ? 22.709 6.619 -127.034 1.00 54.88 178 SER D C 1
ATOM 14971 O O . SER D 1 178 ? 23.685 5.913 -126.759 1.00 53.30 178 SER D O 1
ATOM 14974 N N . SER D 1 179 ? 21.586 6.139 -127.578 1.00 59.94 179 SER D N 1
ATOM 14975 C CA . SER D 1 179 ? 21.482 4.752 -128.016 1.00 53.15 179 SER D CA 1
ATOM 14976 C C . SER D 1 179 ? 22.370 4.455 -129.220 1.00 52.27 179 SER D C 1
ATOM 14977 O O . SER D 1 179 ? 22.749 3.296 -129.423 1.00 56.11 179 SER D O 1
ATOM 14980 N N . GLY D 1 180 ? 22.725 5.469 -130.007 1.00 53.95 180 GLY D N 1
ATOM 14981 C CA . GLY D 1 180 ? 23.526 5.259 -131.197 1.00 57.70 180 GLY D CA 1
ATOM 14982 C C . GLY D 1 180 ? 25.024 5.317 -130.942 1.00 61.17 180 GLY D C 1
ATOM 14983 O O . GLY D 1 180 ? 25.497 6.023 -130.055 1.00 62.23 180 GLY D O 1
ATOM 14984 N N . ARG D 1 181 ? 25.767 4.558 -131.751 1.00 61.41 181 ARG D N 1
ATOM 14985 C CA . ARG D 1 181 ? 27.221 4.572 -131.690 1.00 57.06 181 ARG D CA 1
ATOM 14986 C C . ARG D 1 181 ? 27.737 5.998 -131.819 1.00 57.54 181 ARG D C 1
ATOM 14987 O O . ARG D 1 181 ? 27.116 6.847 -132.463 1.00 60.25 181 ARG D O 1
ATOM 14995 N N . LEU D 1 182 ? 28.884 6.270 -131.196 1.00 56.28 182 LEU D N 1
ATOM 14996 C CA . LEU D 1 182 ? 29.412 7.625 -131.134 1.00 53.75 182 LEU D CA 1
ATOM 14997 C C . LEU D 1 182 ? 30.894 7.634 -131.480 1.00 54.81 182 LEU D C 1
ATOM 14998 O O . LEU D 1 182 ? 31.666 6.818 -130.965 1.00 54.71 182 LEU D O 1
ATOM 15003 N N . ASP D 1 183 ? 31.283 8.557 -132.356 1.00 54.40 183 ASP D N 1
ATOM 15004 C CA . ASP D 1 183 ? 32.666 8.752 -132.766 1.00 54.56 183 ASP D CA 1
ATOM 15005 C C . ASP D 1 183 ? 33.067 10.191 -132.495 1.00 52.00 183 ASP D C 1
ATOM 15006 O O . ASP D 1 183 ? 32.294 11.120 -132.752 1.00 50.19 183 ASP D O 1
ATOM 15011 N N . GLY D 1 184 ? 34.282 10.365 -131.995 1.00 52.32 184 GLY D N 1
ATOM 15012 C CA . GLY D 1 184 ? 34.799 11.689 -131.733 1.00 45.66 184 GLY D CA 1
ATOM 15013 C C . GLY D 1 184 ? 36.272 11.625 -131.406 1.00 48.23 184 GLY D C 1
ATOM 15014 O O . GLY D 1 184 ? 36.940 10.619 -131.651 1.00 49.89 184 GLY D O 1
ATOM 15015 N N . SER D 1 185 ? 36.780 12.723 -130.857 1.00 41.90 185 SER D N 1
ATOM 15016 C CA . SER D 1 185 ? 38.159 12.773 -130.402 1.00 43.01 185 SER D CA 1
ATOM 15017 C C . SER D 1 185 ? 38.203 13.506 -129.061 1.00 45.00 185 SER D C 1
ATOM 15018 O O . SER D 1 185 ? 37.234 14.156 -128.656 1.00 38.70 185 SER D O 1
ATOM 15021 N N . VAL D 1 186 ? 39.330 13.381 -128.355 1.00 40.78 186 VAL D N 1
ATOM 15022 C CA . VAL D 1 186 ? 39.567 14.120 -127.117 1.00 34.76 186 VAL D CA 1
ATOM 15023 C C . VAL D 1 186 ? 40.928 14.786 -127.220 1.00 33.91 186 VAL D C 1
ATOM 15024 O O . VAL D 1 186 ? 41.947 14.100 -127.355 1.00 39.23 186 VAL D O 1
ATOM 15028 N N . GLU D 1 187 ? 40.946 16.118 -127.160 1.00 33.73 187 GLU D N 1
ATOM 15029 C CA . GLU D 1 187 ? 42.187 16.880 -127.153 1.00 38.17 187 GLU D CA 1
ATOM 15030 C C . GLU D 1 187 ? 42.586 17.219 -125.717 1.00 39.68 187 GLU D C 1
ATOM 15031 O O . GLU D 1 187 ? 41.797 17.799 -124.962 1.00 32.77 187 GLU D O 1
ATOM 15037 N N . VAL D 1 188 ? 43.823 16.893 -125.363 1.00 41.18 188 VAL D N 1
ATOM 15038 C CA . VAL D 1 188 ? 44.316 17.000 -123.996 1.00 36.24 188 VAL D CA 1
ATOM 15039 C C . VAL D 1 188 ? 45.469 17.984 -123.984 1.00 38.70 188 VAL D C 1
ATOM 15040 O O . VAL D 1 188 ? 46.400 17.862 -124.793 1.00 39.49 188 VAL D O 1
ATOM 15044 N N . GLU D 1 189 ? 45.413 18.953 -123.065 1.00 34.35 189 GLU D N 1
ATOM 15045 C CA . GLU D 1 189 ? 46.501 19.899 -122.850 1.00 36.44 189 GLU D CA 1
ATOM 15046 C C . GLU D 1 189 ? 46.823 19.995 -121.362 1.00 38.23 189 GLU D C 1
ATOM 15047 O O . GLU D 1 189 ? 45.926 19.938 -120.516 1.00 35.45 189 GLU D O 1
ATOM 15053 N N . ILE D 1 190 ? 48.104 20.148 -121.049 1.00 34.06 190 ILE D N 1
ATOM 15054 C CA . ILE D 1 190 ? 48.571 20.354 -119.681 1.00 37.52 190 ILE D CA 1
ATOM 15055 C C . ILE D 1 190 ? 49.291 21.693 -119.638 1.00 37.51 190 ILE D C 1
ATOM 15056 O O . ILE D 1 190 ? 50.315 21.871 -120.305 1.00 35.34 190 ILE D O 1
ATOM 15061 N N . GLY D 1 191 ? 48.761 22.632 -118.862 1.00 36.82 191 GLY D N 1
ATOM 15062 C CA . GLY D 1 191 ? 49.382 23.945 -118.775 1.00 40.12 191 GLY D CA 1
ATOM 15063 C C . GLY D 1 191 ? 49.505 24.651 -120.109 1.00 41.39 191 GLY D C 1
ATOM 15064 O O . GLY D 1 191 ? 50.482 25.372 -120.335 1.00 45.99 191 GLY D O 1
ATOM 15065 N N . LYS D 1 192 ? 48.534 24.452 -121.002 1.00 43.20 192 LYS D N 1
ATOM 15066 C CA . LYS D 1 192 ? 48.540 24.977 -122.369 1.00 50.07 192 LYS D CA 1
ATOM 15067 C C . LYS D 1 192 ? 49.689 24.422 -123.228 1.00 48.92 192 LYS D C 1
ATOM 15068 O O . LYS D 1 192 ? 49.982 24.968 -124.289 1.00 47.91 192 LYS D O 1
ATOM 15074 N N . ASN D 1 193 ? 50.352 23.342 -122.805 1.00 45.83 193 ASN D N 1
ATOM 15075 C CA . ASN D 1 193 ? 51.208 22.573 -123.701 1.00 40.24 193 ASN D CA 1
ATOM 15076 C C . ASN D 1 193 ? 50.370 21.495 -124.378 1.00 43.94 193 ASN D C 1
ATOM 15077 O O . ASN D 1 193 ? 49.543 20.844 -123.736 1.00 41.20 193 ASN D O 1
ATOM 15082 N N . SER D 1 194 ? 50.566 21.331 -125.688 1.00 46.87 194 SER D N 1
ATOM 15083 C CA . SER D 1 194 ? 49.944 20.227 -126.407 1.00 42.18 194 SER D CA 1
ATOM 15084 C C . SER D 1 194 ? 50.386 18.896 -125.809 1.00 36.51 194 SER D C 1
ATOM 15085 O O . SER D 1 194 ? 51.567 18.687 -125.530 1.00 37.30 194 SER D O 1
ATOM 15088 N N . PHE D 1 195 ? 49.444 17.975 -125.628 1.00 36.64 195 PHE D N 1
ATOM 15089 C CA . PHE D 1 195 ? 49.795 16.679 -125.052 1.00 38.07 195 PHE D CA 1
ATOM 15090 C C . PHE D 1 195 ? 49.384 15.524 -125.953 1.00 37.67 195 PHE D C 1
ATOM 15091 O O . PHE D 1 195 ? 50.244 14.737 -126.368 1.00 41.55 195 PHE D O 1
ATOM 15099 N N . ALA D 1 196 ? 48.101 15.390 -126.275 1.00 34.99 196 ALA D N 1
ATOM 15100 C CA . ALA D 1 196 ? 47.666 14.275 -127.100 1.00 35.55 196 ALA D CA 1
ATOM 15101 C C . ALA D 1 196 ? 46.282 14.567 -127.650 1.00 40.57 196 ALA D C 1
ATOM 15102 O O . ALA D 1 196 ? 45.543 15.404 -127.128 1.00 39.13 196 ALA D O 1
ATOM 15104 N N . VAL D 1 197 ? 45.947 13.862 -128.721 1.00 42.57 197 VAL D N 1
ATOM 15105 C CA . VAL D 1 197 ? 44.587 13.799 -129.226 1.00 43.03 197 VAL D CA 1
ATOM 15106 C C . VAL D 1 197 ? 44.242 12.327 -129.345 1.00 44.83 197 VAL D C 1
ATOM 15107 O O . VAL D 1 197 ? 44.963 11.569 -130.007 1.00 45.20 197 VAL D O 1
ATOM 15111 N N . LEU D 1 198 ? 43.162 11.921 -128.693 1.00 42.91 198 LEU D N 1
ATOM 15112 C CA . LEU D 1 198 ? 42.750 10.535 -128.676 1.00 44.30 198 LEU D CA 1
ATOM 15113 C C . LEU D 1 198 ? 41.496 10.355 -129.508 1.00 48.14 198 LEU D C 1
ATOM 15114 O O . LEU D 1 198 ? 40.522 11.093 -129.312 1.00 46.08 198 LEU D O 1
ATOM 15119 N N . PRO D 1 199 ? 41.475 9.409 -130.443 1.00 50.39 199 PRO D N 1
ATOM 15120 C CA . PRO D 1 199 ? 40.220 9.088 -131.134 1.00 47.61 199 PRO D CA 1
ATOM 15121 C C . PRO D 1 199 ? 39.331 8.206 -130.274 1.00 43.89 199 PRO D C 1
ATOM 15122 O O . PRO D 1 199 ? 39.803 7.291 -129.597 1.00 50.44 199 PRO D O 1
ATOM 15126 N N . ILE D 1 200 ? 38.028 8.486 -130.324 1.00 45.09 200 ILE D N 1
ATOM 15127 C CA . ILE D 1 200 ? 37.020 7.887 -129.450 1.00 47.13 200 ILE D CA 1
ATOM 15128 C C . ILE D 1 200 ? 36.027 7.124 -130.313 1.00 47.87 200 ILE D C 1
ATOM 15129 O O . ILE D 1 200 ? 35.548 7.654 -131.322 1.00 52.96 200 ILE D O 1
ATOM 15134 N N . VAL D 1 201 ? 35.694 5.899 -129.904 1.00 43.89 201 VAL D N 1
ATOM 15135 C CA . VAL D 1 201 ? 34.592 5.144 -130.493 1.00 48.45 201 VAL D CA 1
ATOM 15136 C C . VAL D 1 201 ? 33.852 4.448 -129.361 1.00 53.20 201 VAL D C 1
ATOM 15137 O O . VAL D 1 201 ? 34.433 3.614 -128.654 1.00 47.55 201 VAL D O 1
ATOM 15141 N N . LEU D 1 202 ? 32.573 4.784 -129.190 1.00 52.70 202 LEU D N 1
ATOM 15142 C CA . LEU D 1 202 ? 31.744 4.219 -128.135 1.00 53.95 202 LEU D CA 1
ATOM 15143 C C . LEU D 1 202 ? 30.494 3.608 -128.742 1.00 56.12 202 LEU D C 1
ATOM 15144 O O . LEU D 1 202 ? 29.812 4.253 -129.544 1.00 57.04 202 LEU D O 1
ATOM 15149 N N . GLU D 1 203 ? 30.184 2.378 -128.351 1.00 53.97 203 GLU D N 1
ATOM 15150 C CA . GLU D 1 203 ? 28.884 1.833 -128.697 1.00 59.21 203 GLU D CA 1
ATOM 15151 C C . GLU D 1 203 ? 27.792 2.566 -127.914 1.00 59.11 203 GLU D C 1
ATOM 15152 O O . GLU D 1 203 ? 28.063 3.398 -127.042 1.00 57.32 203 GLU D O 1
ATOM 15158 N N . GLY D 1 204 ? 26.541 2.263 -128.246 1.00 54.47 204 GLY D N 1
ATOM 15159 C CA . GLY D 1 204 ? 25.436 2.907 -127.558 1.00 51.67 204 GLY D CA 1
ATOM 15160 C C . GLY D 1 204 ? 25.488 2.654 -126.060 1.00 53.89 204 GLY D C 1
ATOM 15161 O O . GLY D 1 204 ? 25.778 1.543 -125.603 1.00 50.98 204 GLY D O 1
ATOM 15162 N N . GLU D 1 205 ? 25.224 3.712 -125.290 1.00 53.68 205 GLU D N 1
ATOM 15163 C CA . GLU D 1 205 ? 25.129 3.669 -123.831 1.00 45.82 205 GLU D CA 1
ATOM 15164 C C . GLU D 1 205 ? 26.398 3.141 -123.169 1.00 46.64 205 GLU D C 1
ATOM 15165 O O . GLU D 1 205 ? 26.344 2.631 -122.049 1.00 54.59 205 GLU D O 1
ATOM 15171 N N . GLU D 1 206 ? 27.548 3.257 -123.823 1.00 41.06 206 GLU D N 1
ATOM 15172 C CA . GLU D 1 206 ? 28.788 2.689 -123.316 1.00 46.51 206 GLU D CA 1
ATOM 15173 C C . GLU D 1 206 ? 29.616 3.738 -122.586 1.00 46.77 206 GLU D C 1
ATOM 15174 O O . GLU D 1 206 ? 29.761 4.876 -123.047 1.00 42.66 206 GLU D O 1
ATOM 15180 N N . GLU D 1 207 ? 30.162 3.343 -121.443 1.00 46.39 207 GLU D N 1
ATOM 15181 C CA . GLU D 1 207 ? 31.223 4.085 -120.782 1.00 41.64 207 GLU D CA 1
ATOM 15182 C C . GLU D 1 207 ? 32.522 3.321 -120.987 1.00 40.85 207 GLU D C 1
ATOM 15183 O O . GLU D 1 207 ? 32.574 2.113 -120.748 1.00 40.66 207 GLU D O 1
ATOM 15189 N N . LYS D 1 208 ? 33.558 4.015 -121.448 1.00 39.14 208 LYS D N 1
ATOM 15190 C CA . LYS D 1 208 ? 34.830 3.372 -121.728 1.00 37.86 208 LYS D CA 1
ATOM 15191 C C . LYS D 1 208 ? 35.923 4.415 -121.573 1.00 36.30 208 LYS D C 1
ATOM 15192 O O . LYS D 1 208 ? 35.684 5.610 -121.757 1.00 32.87 208 LYS D O 1
ATOM 15198 N N . SER D 1 209 ? 37.115 3.960 -121.200 1.00 35.01 209 SER D N 1
ATOM 15199 C CA . SER D 1 209 ? 38.258 4.844 -121.040 1.00 42.04 209 SER D CA 1
ATOM 15200 C C . SER D 1 209 ? 39.296 4.568 -122.117 1.00 39.97 209 SER D C 1
ATOM 15201 O O . SER D 1 209 ? 39.382 3.460 -122.654 1.00 40.20 209 SER D O 1
ATOM 15204 N N . PHE D 1 210 ? 40.085 5.599 -122.418 1.00 36.98 210 PHE D N 1
ATOM 15205 C CA . PHE D 1 210 ? 41.118 5.570 -123.445 1.00 41.23 210 PHE D CA 1
ATOM 15206 C C . PHE D 1 210 ? 42.379 6.221 -122.882 1.00 40.21 210 PHE D C 1
ATOM 15207 O O . PHE D 1 210 ? 42.307 7.258 -122.214 1.00 37.37 210 PHE D O 1
ATOM 15215 N N . SER D 1 211 ? 43.533 5.622 -123.154 1.00 41.12 211 SER D N 1
ATOM 15216 C CA . SER D 1 211 ? 44.794 6.089 -122.596 1.00 43.38 211 SER D CA 1
ATOM 15217 C C . SER D 1 211 ? 45.728 6.563 -123.695 1.00 40.43 211 SER D C 1
ATOM 15218 O O . SER D 1 211 ? 45.821 5.945 -124.759 1.00 45.11 211 SER D O 1
ATOM 15221 N N . THR D 1 212 ? 46.418 7.659 -123.426 1.00 37.44 212 THR D N 1
ATOM 15222 C CA . THR D 1 212 ? 47.539 8.062 -124.244 1.00 39.60 212 THR D CA 1
ATOM 15223 C C . THR D 1 212 ? 48.749 7.188 -123.944 1.00 43.22 212 THR D C 1
ATOM 15224 O O . THR D 1 212 ? 48.744 6.349 -123.038 1.00 43.55 212 THR D O 1
ATOM 15228 N N . GLU D 1 213 ? 49.798 7.406 -124.731 1.00 47.42 213 GLU D N 1
ATOM 15229 C CA . GLU D 1 213 ? 51.116 6.842 -124.503 1.00 45.75 213 GLU D CA 1
ATOM 15230 C C . GLU D 1 213 ? 51.841 7.632 -123.415 1.00 43.39 213 GLU D C 1
ATOM 15231 O O . GLU D 1 213 ? 51.441 8.741 -123.053 1.00 42.95 213 GLU D O 1
ATOM 15237 N N . GLU D 1 214 ? 52.930 7.054 -122.896 1.00 41.64 214 GLU D N 1
ATOM 15238 C CA . GLU D 1 214 ? 53.876 7.821 -122.097 1.00 39.15 214 GLU D CA 1
ATOM 15239 C C . GLU D 1 214 ? 54.620 8.821 -122.979 1.00 42.29 214 GLU D C 1
ATOM 15240 O O . GLU D 1 214 ? 55.363 8.431 -123.883 1.00 49.58 214 GLU D O 1
ATOM 15246 N N . LEU D 1 215 ? 54.437 10.108 -122.710 1.00 42.06 215 LEU D N 1
ATOM 15247 C CA . LEU D 1 215 ? 54.991 11.178 -123.523 1.00 40.91 215 LEU D CA 1
ATOM 15248 C C . LEU D 1 215 ? 55.914 12.056 -122.682 1.00 43.36 215 LEU D C 1
ATOM 15249 O O . LEU D 1 215 ? 55.666 12.253 -121.493 1.00 43.23 215 LEU D O 1
ATOM 15254 N N . PRO D 1 216 ? 56.994 12.577 -123.256 1.00 46.20 216 PRO D N 1
ATOM 15255 C CA . PRO D 1 216 ? 57.879 13.449 -122.477 1.00 41.42 216 PRO D CA 1
ATOM 15256 C C . PRO D 1 216 ? 57.167 14.742 -122.106 1.00 40.22 216 PRO D C 1
ATOM 15257 O O . PRO D 1 216 ? 56.210 15.167 -122.757 1.00 40.13 216 PRO D O 1
ATOM 15261 N N . CYS D 1 217 ? 57.627 15.353 -121.018 1.00 40.07 217 CYS D N 1
ATOM 15262 C CA . CYS D 1 217 ? 57.132 16.657 -120.569 1.00 38.83 217 CYS D CA 1
ATOM 15263 C C . CYS D 1 217 ? 58.334 17.486 -120.147 1.00 41.40 217 CYS D C 1
ATOM 15264 O O . CYS D 1 217 ? 58.524 17.783 -118.960 1.00 44.54 217 CYS D O 1
ATOM 15267 N N . PRO D 1 218 ? 59.191 17.863 -121.103 1.00 42.54 218 PRO D N 1
ATOM 15268 C CA . PRO D 1 218 ? 60.440 18.545 -120.732 1.00 39.01 218 PRO D CA 1
ATOM 15269 C C . PRO D 1 218 ? 60.224 19.927 -120.155 1.00 34.70 218 PRO D C 1
ATOM 15270 O O . PRO D 1 218 ? 61.138 20.453 -119.510 1.00 39.38 218 PRO D O 1
ATOM 15274 N N . TRP D 1 219 ? 59.056 20.524 -120.377 1.00 34.32 219 TRP D N 1
ATOM 15275 C CA . TRP D 1 219 ? 58.649 21.799 -119.797 1.00 42.64 219 TRP D CA 1
ATOM 15276 C C . TRP D 1 219 ? 58.178 21.703 -118.339 1.00 43.78 219 TRP D C 1
ATOM 15277 O O . TRP D 1 219 ? 57.837 22.740 -117.755 1.00 37.92 219 TRP D O 1
ATOM 15288 N N . ALA D 1 220 ? 58.119 20.505 -117.745 1.00 37.84 220 ALA D N 1
ATOM 15289 C CA . ALA D 1 220 ? 57.439 20.310 -116.466 1.00 40.91 220 ALA D CA 1
ATOM 15290 C C . ALA D 1 220 ? 58.379 20.573 -115.300 1.00 37.26 220 ALA D C 1
ATOM 15291 O O . ALA D 1 220 ? 59.463 19.986 -115.228 1.00 40.51 220 ALA D O 1
ATOM 15293 N N . GLU D 1 221 ? 57.966 21.462 -114.397 1.00 34.46 221 GLU D N 1
ATOM 15294 C CA . GLU D 1 221 ? 58.643 21.627 -113.118 1.00 37.42 221 GLU D CA 1
ATOM 15295 C C . GLU D 1 221 ? 57.955 20.771 -112.064 1.00 36.27 221 GLU D C 1
ATOM 15296 O O . GLU D 1 221 ? 56.749 20.506 -112.135 1.00 35.49 221 GLU D O 1
ATOM 15302 N N . CYS D 1 222 ? 58.721 20.365 -111.064 1.00 30.60 222 CYS D N 1
ATOM 15303 C CA . CYS D 1 222 ? 58.207 19.391 -110.119 1.00 34.27 222 CYS D CA 1
ATOM 15304 C C . CYS D 1 222 ? 57.367 20.060 -109.039 1.00 33.72 222 CYS D C 1
ATOM 15305 O O . CYS D 1 222 ? 57.507 21.256 -108.749 1.00 30.16 222 CYS D O 1
ATOM 15308 N N . TRP D 1 223 ? 56.450 19.269 -108.484 1.00 31.98 223 TRP D N 1
ATOM 15309 C CA . TRP D 1 223 ? 55.683 19.629 -107.301 1.00 30.10 223 TRP D CA 1
ATOM 15310 C C . TRP D 1 223 ? 56.387 19.081 -106.069 1.00 26.40 223 TRP D C 1
ATOM 15311 O O . TRP D 1 223 ? 56.812 17.926 -106.047 1.00 29.46 223 TRP D O 1
ATOM 15322 N N . SER D 1 224 ? 56.500 19.906 -105.038 1.00 29.37 224 SER D N 1
ATOM 15323 C CA . SER D 1 224 ? 57.094 19.468 -103.786 1.00 27.58 224 SER D CA 1
ATOM 15324 C C . SER D 1 224 ? 56.654 20.424 -102.693 1.00 28.05 224 SER D C 1
ATOM 15325 O O . SER D 1 224 ? 56.152 21.518 -102.992 1.00 25.88 224 SER D O 1
ATOM 15328 N N . PRO D 1 225 ? 56.819 20.039 -101.414 1.00 27.00 225 PRO D N 1
ATOM 15329 C CA . PRO D 1 225 ? 56.503 20.971 -100.313 1.00 28.27 225 PRO D CA 1
ATOM 15330 C C . PRO D 1 225 ? 57.198 22.313 -100.437 1.00 31.70 225 PRO D C 1
ATOM 15331 O O . PRO D 1 225 ? 56.591 23.345 -100.144 1.00 36.26 225 PRO D O 1
ATOM 15335 N N . GLU D 1 226 ? 58.450 22.332 -100.895 1.00 32.36 226 GLU D N 1
ATOM 15336 C CA . GLU D 1 226 ? 59.154 23.599 -101.063 1.00 32.51 226 GLU D CA 1
ATOM 15337 C C . GLU D 1 226 ? 58.625 24.387 -102.247 1.00 33.60 226 GLU D C 1
ATOM 15338 O O . GLU D 1 226 ? 58.759 25.614 -102.274 1.00 33.80 226 GLU D O 1
ATOM 15344 N N . SER D 1 227 ? 58.058 23.708 -103.243 1.00 29.92 227 SER D N 1
ATOM 15345 C CA . SER D 1 227 ? 57.700 24.341 -104.514 1.00 29.11 227 SER D CA 1
ATOM 15346 C C . SER D 1 227 ? 56.497 23.629 -105.127 1.00 27.13 227 SER D C 1
ATOM 15347 O O . SER D 1 227 ? 56.628 22.809 -106.047 1.00 30.39 227 SER D O 1
ATOM 15350 N N . PRO D 1 228 ? 55.299 23.920 -104.643 1.00 29.55 228 PRO D N 1
ATOM 15351 C CA . PRO D 1 228 ? 54.115 23.156 -105.096 1.00 25.58 228 PRO D CA 1
ATOM 15352 C C . PRO D 1 228 ? 53.555 23.643 -106.432 1.00 24.94 228 PRO D C 1
ATOM 15353 O O . PRO D 1 228 ? 52.406 24.094 -106.526 1.00 28.37 228 PRO D O 1
ATOM 15357 N N . VAL D 1 229 ? 54.360 23.521 -107.492 1.00 25.62 229 VAL D N 1
ATOM 15358 C CA . VAL D 1 229 ? 53.933 23.934 -108.827 1.00 26.02 229 VAL D CA 1
ATOM 15359 C C . VAL D 1 229 ? 52.808 23.029 -109.313 1.00 25.64 229 VAL D C 1
ATOM 15360 O O . VAL D 1 229 ? 52.929 21.798 -109.295 1.00 27.04 229 VAL D O 1
ATOM 15364 N N . LEU D 1 230 ? 51.710 23.631 -109.762 1.00 25.48 230 LEU D N 1
ATOM 15365 C CA . LEU D 1 230 ? 50.587 22.883 -110.308 1.00 29.73 230 LEU D CA 1
ATOM 15366 C C . LEU D 1 230 ? 50.326 23.291 -111.753 1.00 30.69 230 LEU D C 1
ATOM 15367 O O . LEU D 1 230 ? 50.580 24.436 -112.140 1.00 28.55 230 LEU D O 1
ATOM 15372 N N . TYR D 1 231 ? 49.769 22.358 -112.537 1.00 27.26 231 TYR D N 1
ATOM 15373 C CA . TYR D 1 231 ? 49.303 22.633 -113.897 1.00 32.13 231 TYR D CA 1
ATOM 15374 C C . TYR D 1 231 ? 47.845 22.228 -114.068 1.00 28.15 231 TYR D C 1
ATOM 15375 O O . TYR D 1 231 ? 47.412 21.192 -113.564 1.00 30.94 231 TYR D O 1
ATOM 15384 N N . LEU D 1 232 ? 47.103 23.029 -114.821 1.00 32.33 232 LEU D N 1
ATOM 15385 C CA . LEU D 1 232 ? 45.776 22.635 -115.272 1.00 32.17 232 LEU D CA 1
ATOM 15386 C C . LEU D 1 232 ? 45.894 21.657 -116.436 1.00 34.53 232 LEU D C 1
ATOM 15387 O O . LEU D 1 232 ? 46.632 21.904 -117.395 1.00 35.78 232 LEU D O 1
ATOM 15392 N N . ILE D 1 233 ? 45.180 20.540 -116.350 1.00 32.57 233 ILE D N 1
ATOM 15393 C CA . ILE D 1 233 ? 45.046 19.609 -117.459 1.00 31.57 233 ILE D CA 1
ATOM 15394 C C . ILE D 1 233 ? 43.618 19.722 -117.971 1.00 34.95 233 ILE D C 1
ATOM 15395 O O . ILE D 1 233 ? 42.667 19.735 -117.176 1.00 30.89 233 ILE D O 1
ATOM 15400 N N . THR D 1 234 ? 43.468 19.869 -119.290 1.00 31.84 234 THR D N 1
ATOM 15401 C CA . THR D 1 234 ? 42.160 20.029 -119.915 1.00 30.23 234 THR D CA 1
ATOM 15402 C C . THR D 1 234 ? 41.953 18.952 -120.972 1.00 33.58 234 THR D C 1
ATOM 15403 O O . THR D 1 234 ? 42.841 18.693 -121.791 1.00 31.53 234 THR D O 1
ATOM 15407 N N . ALA D 1 235 ? 40.781 18.334 -120.956 1.00 31.55 235 ALA D N 1
ATOM 15408 C CA . ALA D 1 235 ? 40.375 17.392 -121.986 1.00 31.81 235 ALA D CA 1
ATOM 15409 C C . ALA D 1 235 ? 39.101 17.920 -122.629 1.00 38.16 235 ALA D C 1
ATOM 15410 O O . ALA D 1 235 ? 38.119 18.201 -121.927 1.00 34.55 235 ALA D O 1
ATOM 15412 N N . VAL D 1 236 ? 39.129 18.075 -123.956 1.00 33.48 236 VAL D N 1
ATOM 15413 C CA . VAL D 1 236 ? 37.998 18.591 -124.730 1.00 36.04 236 VAL D CA 1
ATOM 15414 C C . VAL D 1 236 ? 37.514 17.490 -125.670 1.00 35.44 236 VAL D C 1
ATOM 15415 O O . VAL D 1 236 ? 38.280 17.004 -126.512 1.00 36.42 236 VAL D O 1
ATOM 15419 N N . LEU D 1 237 ? 36.258 17.078 -125.501 1.00 33.52 237 LEU D N 1
ATOM 15420 C CA . LEU D 1 237 ? 35.614 16.117 -126.390 1.00 42.93 237 LEU D CA 1
ATOM 15421 C C . LEU D 1 237 ? 34.999 16.842 -127.586 1.00 47.23 237 LEU D C 1
ATOM 15422 O O . LEU D 1 237 ? 34.327 17.868 -127.423 1.00 45.06 237 LEU D O 1
ATOM 15427 N N . ARG D 1 238 ? 35.250 16.314 -128.787 1.00 43.27 238 ARG D N 1
ATOM 15428 C CA . ARG D 1 238 ? 34.655 16.814 -130.021 1.00 43.18 238 ARG D CA 1
ATOM 15429 C C . ARG D 1 238 ? 33.979 15.662 -130.744 1.00 44.01 238 ARG D C 1
ATOM 15430 O O . ARG D 1 238 ? 34.609 14.631 -130.987 1.00 42.69 238 ARG D O 1
ATOM 15438 N N . THR D 1 239 ? 32.703 15.833 -131.081 1.00 48.18 239 THR D N 1
ATOM 15439 C CA . THR D 1 239 ? 31.973 14.820 -131.848 1.00 52.23 239 THR D CA 1
ATOM 15440 C C . THR D 1 239 ? 31.713 15.306 -133.266 1.00 45.35 239 THR D C 1
ATOM 15441 O O . THR D 1 239 ? 31.642 16.509 -133.500 1.00 51.02 239 THR D O 1
ATOM 15445 N N . ALA D 1 244 ? 32.465 20.426 -127.684 1.00 32.39 244 ALA D N 1
ATOM 15446 C CA . ALA D 1 244 ? 31.209 19.809 -127.279 1.00 40.14 244 ALA D CA 1
ATOM 15447 C C . ALA D 1 244 ? 31.139 19.501 -125.758 1.00 39.49 244 ALA D C 1
ATOM 15448 O O . ALA D 1 244 ? 30.088 19.689 -125.149 1.00 38.63 244 ALA D O 1
ATOM 15450 N N . ASP D 1 245 ? 32.231 19.022 -125.152 1.00 40.35 245 ASP D N 1
ATOM 15451 C CA . ASP D 1 245 ? 32.293 18.828 -123.703 1.00 34.81 245 ASP D CA 1
ATOM 15452 C C . ASP D 1 245 ? 33.739 18.957 -123.247 1.00 39.40 245 ASP D C 1
ATOM 15453 O O . ASP D 1 245 ? 34.666 18.720 -124.025 1.00 38.07 245 ASP D O 1
ATOM 15458 N N . ASP D 1 246 ? 33.932 19.342 -121.980 1.00 35.25 246 ASP D N 1
ATOM 15459 C CA . ASP D 1 246 ? 35.272 19.421 -121.415 1.00 31.36 246 ASP D CA 1
ATOM 15460 C C . ASP D 1 246 ? 35.289 18.892 -119.982 1.00 31.88 246 ASP D C 1
ATOM 15461 O O . ASP D 1 246 ? 34.250 18.654 -119.360 1.00 30.82 246 ASP D O 1
ATOM 15466 N N . ILE D 1 247 ? 36.501 18.663 -119.488 1.00 30.30 247 ILE D N 1
ATOM 15467 C CA . ILE D 1 247 ? 36.772 18.447 -118.071 1.00 29.46 247 ILE D CA 1
ATOM 15468 C C . ILE D 1 247 ? 38.158 19.007 -117.790 1.00 31.58 247 ILE D C 1
ATOM 15469 O O . ILE D 1 247 ? 39.085 18.822 -118.584 1.00 30.27 247 ILE D O 1
ATOM 15474 N N . ILE D 1 248 ? 38.284 19.741 -116.686 1.00 28.37 248 ILE D N 1
ATOM 15475 C CA . ILE D 1 248 ? 39.539 20.376 -116.288 1.00 29.31 248 ILE D CA 1
ATOM 15476 C C . ILE D 1 248 ? 39.894 19.902 -114.883 1.00 30.95 248 ILE D C 1
ATOM 15477 O O . ILE D 1 248 ? 39.039 19.913 -113.989 1.00 30.42 248 ILE D O 1
ATOM 15482 N N . ASP D 1 249 ? 41.149 19.496 -114.684 1.00 30.32 249 ASP D N 1
ATOM 15483 C CA . ASP D 1 249 ? 41.625 19.111 -113.358 1.00 28.46 249 ASP D CA 1
ATOM 15484 C C . ASP D 1 249 ? 43.003 19.740 -113.144 1.00 30.13 249 ASP D C 1
ATOM 15485 O O . ASP D 1 249 ? 43.462 20.551 -113.954 1.00 28.75 249 ASP D O 1
ATOM 15490 N N . ARG D 1 250 ? 43.665 19.406 -112.028 1.00 26.90 250 ARG D N 1
ATOM 15491 C CA . ARG D 1 250 ? 45.002 19.927 -111.729 1.00 28.84 250 ARG D CA 1
ATOM 15492 C C . ARG D 1 250 ? 45.957 18.802 -111.372 1.00 28.11 250 ARG D C 1
ATOM 15493 O O . ARG D 1 250 ? 45.583 17.848 -110.681 1.00 28.34 250 ARG D O 1
ATOM 15501 N N . VAL D 1 251 ? 47.211 18.945 -111.795 1.00 29.62 251 VAL D N 1
ATOM 15502 C CA . VAL D 1 251 ? 48.199 17.892 -111.626 1.00 23.78 251 VAL D CA 1
ATOM 15503 C C . VAL D 1 251 ? 49.473 18.512 -111.082 1.00 23.94 251 VAL D C 1
ATOM 15504 O O . VAL D 1 251 ? 49.717 19.714 -111.205 1.00 26.10 251 VAL D O 1
ATOM 15508 N N . GLY D 1 252 ? 50.260 17.682 -110.433 1.00 25.20 252 GLY D N 1
ATOM 15509 C CA . GLY D 1 252 ? 51.603 18.063 -110.034 1.00 23.91 252 GLY D CA 1
ATOM 15510 C C . GLY D 1 252 ? 52.561 16.972 -110.448 1.00 25.95 252 GLY D C 1
ATOM 15511 O O . GLY D 1 252 ? 52.221 15.792 -110.409 1.00 26.12 252 GLY D O 1
ATOM 15512 N N . PHE D 1 253 ? 53.749 17.381 -110.897 1.00 24.52 253 PHE D N 1
ATOM 15513 C CA . PHE D 1 253 ? 54.776 16.436 -111.333 1.00 27.28 253 PHE D CA 1
ATOM 15514 C C . PHE D 1 253 ? 55.617 16.062 -110.116 1.00 28.75 253 PHE D C 1
ATOM 15515 O O . PHE D 1 253 ? 56.556 16.772 -109.749 1.00 29.90 253 PHE D O 1
ATOM 15523 N N . ARG D 1 254 ? 55.268 14.952 -109.472 1.00 24.70 254 ARG D N 1
ATOM 15524 C CA . ARG D 1 254 ? 56.050 14.458 -108.347 1.00 26.37 254 ARG D CA 1
ATOM 15525 C C . ARG D 1 254 ? 56.018 12.939 -108.362 1.00 25.21 254 ARG D C 1
ATOM 15526 O O . ARG D 1 254 ? 55.040 12.336 -108.804 1.00 25.19 254 ARG D O 1
ATOM 15534 N N . GLU D 1 255 ? 57.091 12.322 -107.884 1.00 25.41 255 GLU D N 1
ATOM 15535 C CA . GLU D 1 255 ? 57.166 10.869 -107.789 1.00 27.10 255 GLU D CA 1
ATOM 15536 C C . GLU D 1 255 ? 57.188 10.440 -106.329 1.00 26.50 255 GLU D C 1
ATOM 15537 O O . GLU D 1 255 ? 58.000 10.942 -105.546 1.00 27.35 255 GLU D O 1
ATOM 15543 N N . ILE D 1 256 ? 56.331 9.482 -105.970 1.00 27.55 256 ILE D N 1
ATOM 15544 C CA . ILE D 1 256 ? 56.328 8.895 -104.637 1.00 29.01 256 ILE D CA 1
ATOM 15545 C C . ILE D 1 256 ? 56.600 7.407 -104.763 1.00 29.00 256 ILE D C 1
ATOM 15546 O O . ILE D 1 256 ? 55.884 6.708 -105.485 1.00 29.27 256 ILE D O 1
ATOM 15551 N N . ARG D 1 257 ? 57.611 6.920 -104.042 1.00 28.94 257 ARG D N 1
ATOM 15552 C CA . ARG D 1 257 ? 57.890 5.488 -104.030 1.00 31.34 257 ARG D CA 1
ATOM 15553 C C . ARG D 1 257 ? 58.679 5.129 -102.782 1.00 30.94 257 ARG D C 1
ATOM 15554 O O . ARG D 1 257 ? 59.371 5.969 -102.197 1.00 33.58 257 ARG D O 1
ATOM 15562 N N . THR D 1 258 ? 58.571 3.868 -102.382 1.00 27.38 258 THR D N 1
ATOM 15563 C CA . THR D 1 258 ? 59.356 3.357 -101.272 1.00 28.14 258 THR D CA 1
ATOM 15564 C C . THR D 1 258 ? 60.541 2.557 -101.787 1.00 31.68 258 THR D C 1
ATOM 15565 O O . THR D 1 258 ? 60.469 1.901 -102.827 1.00 28.36 258 THR D O 1
ATOM 15569 N N . GLU D 1 259 ? 61.631 2.606 -101.028 1.00 30.82 259 GLU D N 1
ATOM 15570 C CA . GLU D 1 259 ? 62.854 1.891 -101.374 1.00 33.28 259 GLU D CA 1
ATOM 15571 C C . GLU D 1 259 ? 63.526 1.530 -100.061 1.00 31.62 259 GLU D C 1
ATOM 15572 O O . GLU D 1 259 ? 63.996 2.419 -99.343 1.00 35.31 259 GLU D O 1
ATOM 15578 N N . GLY D 1 260 ? 63.557 0.242 -99.740 1.00 27.40 260 GLY D N 1
ATOM 15579 C CA . GLY D 1 260 ? 64.045 -0.148 -98.429 1.00 32.11 260 GLY D CA 1
ATOM 15580 C C . GLY D 1 260 ? 63.179 0.464 -97.343 1.00 26.59 260 GLY D C 1
ATOM 15581 O O . GLY D 1 260 ? 61.947 0.372 -97.373 1.00 28.20 260 GLY D O 1
ATOM 15582 N N . LYS D 1 261 ? 63.827 1.101 -96.380 1.00 24.70 261 LYS D N 1
ATOM 15583 C CA . LYS D 1 261 ? 63.148 1.745 -95.264 1.00 25.85 261 LYS D CA 1
ATOM 15584 C C . LYS D 1 261 ? 62.829 3.200 -95.553 1.00 27.80 261 LYS D C 1
ATOM 15585 O O . LYS D 1 261 ? 62.399 3.919 -94.649 1.00 31.97 261 LYS D O 1
ATOM 15591 N N . ASP D 1 262 ? 63.025 3.647 -96.792 1.00 27.23 262 ASP D N 1
ATOM 15592 C CA . ASP D 1 262 ? 62.845 5.041 -97.164 1.00 27.45 262 ASP D CA 1
ATOM 15593 C C . ASP D 1 262 ? 61.533 5.252 -97.901 1.00 29.07 262 ASP D C 1
ATOM 15594 O O . ASP D 1 262 ? 61.161 4.458 -98.769 1.00 29.93 262 ASP D O 1
ATOM 15599 N N . ILE D 1 263 ? 60.842 6.339 -97.553 1.00 27.57 263 ILE D N 1
ATOM 15600 C CA . ILE D 1 263 ? 59.779 6.907 -98.380 1.00 24.93 263 ILE D CA 1
ATOM 15601 C C . ILE D 1 263 ? 60.409 8.024 -99.189 1.00 25.69 263 ILE D C 1
ATOM 15602 O O . ILE D 1 263 ? 60.948 8.981 -98.624 1.00 31.93 263 ILE D O 1
ATOM 15607 N N . LEU D 1 264 ? 60.353 7.916 -100.502 1.00 25.92 264 LEU D N 1
ATOM 15608 C CA . LEU D 1 264 ? 61.089 8.818 -101.376 1.00 25.80 264 LEU D CA 1
ATOM 15609 C C . LEU D 1 264 ? 60.107 9.715 -102.111 1.00 25.52 264 LEU D C 1
ATOM 15610 O O . LEU D 1 264 ? 59.203 9.223 -102.791 1.00 24.01 264 LEU D O 1
ATOM 15615 N N . LEU D 1 265 ? 60.278 11.022 -101.954 1.00 25.07 265 LEU D N 1
ATOM 15616 C CA . LEU D 1 265 ? 59.552 12.027 -102.725 1.00 30.18 265 LEU D CA 1
ATOM 15617 C C . LEU D 1 265 ? 60.566 12.676 -103.657 1.00 27.60 265 LEU D C 1
ATOM 15618 O O . LEU D 1 265 ? 61.508 13.323 -103.191 1.00 27.92 265 LEU D O 1
ATOM 15623 N N . ASN D 1 266 ? 60.392 12.485 -104.964 1.00 28.76 266 ASN D N 1
ATOM 15624 C CA . ASN D 1 266 ? 61.327 13.042 -105.943 1.00 29.15 266 ASN D CA 1
ATOM 15625 C C . ASN D 1 266 ? 62.763 12.631 -105.625 1.00 28.29 266 ASN D C 1
ATOM 15626 O O . ASN D 1 266 ? 63.691 13.441 -105.691 1.00 30.17 266 ASN D O 1
ATOM 15631 N N . GLY D 1 267 ? 62.937 11.364 -105.233 1.00 30.21 267 GLY D N 1
ATOM 15632 C CA . GLY D 1 267 ? 64.242 10.821 -104.920 1.00 25.33 267 GLY D CA 1
ATOM 15633 C C . GLY D 1 267 ? 64.800 11.154 -103.547 1.00 28.53 267 GLY D C 1
ATOM 15634 O O . GLY D 1 267 ? 65.852 10.617 -103.186 1.00 26.39 267 GLY D O 1
ATOM 15635 N N . ARG D 1 268 ? 64.140 12.007 -102.765 1.00 28.95 268 ARG D N 1
ATOM 15636 C CA . ARG D 1 268 ? 64.649 12.437 -101.469 1.00 28.82 268 ARG D CA 1
ATOM 15637 C C . ARG D 1 268 ? 63.908 11.738 -100.338 1.00 27.32 268 ARG D C 1
ATOM 15638 O O . ARG D 1 268 ? 62.706 11.472 -100.431 1.00 26.46 268 ARG D O 1
ATOM 15646 N N . LYS D 1 269 ? 64.633 11.461 -99.254 1.00 26.50 269 LYS D N 1
ATOM 15647 C CA . LYS D 1 269 ? 64.081 10.673 -98.161 1.00 28.03 269 LYS D CA 1
ATOM 15648 C C . LYS D 1 269 ? 63.223 11.571 -97.275 1.00 27.30 269 LYS D C 1
ATOM 15649 O O . LYS D 1 269 ? 63.718 12.520 -96.657 1.00 24.48 269 LYS D O 1
ATOM 15655 N N . LEU D 1 270 ? 61.944 11.249 -97.208 1.00 24.28 270 LEU D N 1
ATOM 15656 C CA . LEU D 1 270 ? 60.940 12.102 -96.596 1.00 27.73 270 LEU D CA 1
ATOM 15657 C C . LEU D 1 270 ? 60.854 11.881 -95.088 1.00 25.03 270 LEU D C 1
ATOM 15658 O O . LEU D 1 270 ? 60.873 10.742 -94.618 1.00 23.83 270 LEU D O 1
ATOM 15663 N N . ARG D 1 271 ? 60.767 12.980 -94.334 1.00 20.88 271 ARG D N 1
ATOM 15664 C CA . ARG D 1 271 ? 60.364 12.951 -92.933 1.00 25.72 271 ARG D CA 1
ATOM 15665 C C . ARG D 1 271 ? 58.946 13.505 -92.815 1.00 24.70 271 ARG D C 1
ATOM 15666 O O . ARG D 1 271 ? 58.695 14.656 -93.197 1.00 23.45 271 ARG D O 1
ATOM 15674 N N . ILE D 1 272 ? 58.032 12.693 -92.281 1.00 20.42 272 ILE D N 1
ATOM 15675 C CA . ILE D 1 272 ? 56.647 13.111 -92.063 1.00 19.09 272 ILE D CA 1
ATOM 15676 C C . ILE D 1 272 ? 56.529 13.845 -90.726 1.00 20.29 272 ILE D C 1
ATOM 15677 O O . ILE D 1 272 ? 56.827 13.281 -89.670 1.00 20.90 272 ILE D O 1
ATOM 15682 N N . LYS D 1 273 ? 56.074 15.100 -90.766 1.00 21.65 273 LYS D N 1
ATOM 15683 C CA . LYS D 1 273 ? 55.733 15.888 -89.568 1.00 22.42 273 LYS D CA 1
ATOM 15684 C C . LYS D 1 273 ? 54.247 16.227 -89.670 1.00 22.21 273 LYS D C 1
ATOM 15685 O O . LYS D 1 273 ? 53.871 17.257 -90.233 1.00 21.81 273 LYS D O 1
ATOM 15691 N N . GLY D 1 274 ? 53.395 15.358 -89.116 1.00 23.31 274 GLY D N 1
ATOM 15692 C CA . GLY D 1 274 ? 51.996 15.332 -89.467 1.00 18.49 274 GLY D CA 1
ATOM 15693 C C . GLY D 1 274 ? 51.037 15.570 -88.307 1.00 22.03 274 GLY D C 1
ATOM 15694 O O . GLY D 1 274 ? 51.400 15.537 -87.122 1.00 16.18 274 GLY D O 1
ATOM 15695 N N . PHE D 1 275 ? 49.781 15.785 -88.688 1.00 17.60 275 PHE D N 1
ATOM 15696 C CA . PHE D 1 275 ? 48.654 15.812 -87.776 1.00 17.14 275 PHE D CA 1
ATOM 15697 C C . PHE D 1 275 ? 47.557 14.934 -88.341 1.00 17.86 275 PHE D C 1
ATOM 15698 O O . PHE D 1 275 ? 47.248 15.011 -89.537 1.00 17.14 275 PHE D O 1
ATOM 15706 N N . CYS D 1 276 ? 46.975 14.106 -87.485 1.00 18.50 276 CYS D N 1
ATOM 15707 C CA . CYS D 1 276 ? 45.638 13.606 -87.755 1.00 19.74 276 CYS D CA 1
ATOM 15708 C C . CYS D 1 276 ? 44.647 14.760 -87.646 1.00 19.66 276 CYS D C 1
ATOM 15709 O O . CYS D 1 276 ? 44.690 15.526 -86.675 1.00 18.91 276 CYS D O 1
ATOM 15712 N N . ARG D 1 277 ? 43.754 14.889 -88.635 1.00 17.25 277 ARG D N 1
ATOM 15713 C CA . ARG D 1 277 ? 42.724 15.930 -88.607 1.00 18.11 277 ARG D CA 1
ATOM 15714 C C . ARG D 1 277 ? 41.384 15.374 -89.071 1.00 19.66 277 ARG D C 1
ATOM 15715 O O . ARG D 1 277 ? 41.243 14.989 -90.238 1.00 15.64 277 ARG D O 1
ATOM 15723 N N . HIS D 1 278 ? 40.404 15.355 -88.158 1.00 15.63 278 HIS D N 1
ATOM 15724 C CA . HIS D 1 278 ? 39.008 15.108 -88.507 1.00 17.39 278 HIS D CA 1
ATOM 15725 C C . HIS D 1 278 ? 38.393 16.338 -89.172 1.00 19.28 278 HIS D C 1
ATOM 15726 O O . HIS D 1 278 ? 38.775 17.479 -88.895 1.00 22.11 278 HIS D O 1
ATOM 15733 N N . GLU D 1 279 ? 37.412 16.092 -90.047 1.00 20.05 279 GLU D N 1
ATOM 15734 C CA . GLU D 1 279 ? 36.473 17.120 -90.506 1.00 20.07 279 GLU D CA 1
ATOM 15735 C C . GLU D 1 279 ? 35.440 17.366 -89.405 1.00 21.85 279 GLU D C 1
ATOM 15736 O O . GLU D 1 279 ? 34.334 16.811 -89.391 1.00 20.62 279 GLU D O 1
ATOM 15742 N N . ASP D 1 280 ? 35.817 18.200 -88.439 1.00 21.36 280 ASP D N 1
ATOM 15743 C CA . ASP D 1 280 ? 34.912 18.485 -87.336 1.00 21.48 280 ASP D CA 1
ATOM 15744 C C . ASP D 1 280 ? 35.110 19.919 -86.879 1.00 20.96 280 ASP D C 1
ATOM 15745 O O . ASP D 1 280 ? 36.246 20.388 -86.778 1.00 18.00 280 ASP D O 1
ATOM 15750 N N . HIS D 1 281 ? 33.996 20.617 -86.622 1.00 22.61 281 HIS D N 1
ATOM 15751 C CA . HIS D 1 281 ? 34.019 22.006 -86.118 1.00 19.20 281 HIS D CA 1
ATOM 15752 C C . HIS D 1 281 ? 32.755 22.233 -85.293 1.00 22.53 281 HIS D C 1
ATOM 15753 O O . HIS D 1 281 ? 31.665 21.797 -85.708 1.00 20.81 281 HIS D O 1
ATOM 15760 N N . PRO D 1 282 ? 32.864 22.918 -84.152 1.00 16.33 282 PRO D N 1
ATOM 15761 C CA . PRO D 1 282 ? 31.682 23.122 -83.280 1.00 18.43 282 PRO D CA 1
ATOM 15762 C C . PRO D 1 282 ? 30.546 23.899 -83.935 1.00 20.84 282 PRO D C 1
ATOM 15763 O O . PRO D 1 282 ? 29.384 23.716 -83.555 1.00 17.58 282 PRO D O 1
ATOM 15767 N N . GLN D 1 283 ? 30.832 24.754 -84.913 1.00 19.39 283 GLN D N 1
ATOM 15768 C CA . GLN D 1 283 ? 29.759 25.459 -85.608 1.00 19.54 283 GLN D CA 1
ATOM 15769 C C . GLN D 1 283 ? 29.315 24.758 -86.882 1.00 22.38 283 GLN D C 1
ATOM 15770 O O . GLN D 1 283 ? 28.149 24.895 -87.274 1.00 27.08 283 GLN D O 1
ATOM 15776 N N . PHE D 1 284 ? 30.214 24.039 -87.560 1.00 16.82 284 PHE D N 1
ATOM 15777 C CA . PHE D 1 284 ? 29.959 23.592 -88.922 1.00 23.76 284 PHE D CA 1
ATOM 15778 C C . PHE D 1 284 ? 29.876 22.084 -89.048 1.00 23.30 284 PHE D C 1
ATOM 15779 O O . PHE D 1 284 ? 29.636 21.584 -90.158 1.00 20.34 284 PHE D O 1
ATOM 15787 N N . GLY D 1 285 ? 30.060 21.349 -87.948 1.00 21.81 285 GLY D N 1
ATOM 15788 C CA . GLY D 1 285 ? 29.972 19.900 -88.011 1.00 19.76 285 GLY D CA 1
ATOM 15789 C C . GLY D 1 285 ? 31.095 19.397 -88.889 1.00 22.15 285 GLY D C 1
ATOM 15790 O O . GLY D 1 285 ? 32.263 19.723 -88.670 1.00 22.74 285 GLY D O 1
ATOM 15791 N N . CYS D 1 286 ? 30.764 18.601 -89.904 1.00 23.12 286 CYS D N 1
ATOM 15792 C CA . CYS D 1 286 ? 31.770 18.198 -90.873 1.00 19.41 286 CYS D CA 1
ATOM 15793 C C . CYS D 1 286 ? 31.666 19.021 -92.146 1.00 20.63 286 CYS D C 1
ATOM 15794 O O . CYS D 1 286 ? 32.324 18.701 -93.134 1.00 20.79 286 CYS D O 1
ATOM 15797 N N . ALA D 1 287 ? 30.856 20.074 -92.139 1.00 21.70 287 ALA D N 1
ATOM 15798 C CA . ALA D 1 287 ? 30.625 20.890 -93.333 1.00 21.46 287 ALA D CA 1
ATOM 15799 C C . ALA D 1 287 ? 31.397 22.207 -93.241 1.00 23.54 287 ALA D C 1
ATOM 15800 O O . ALA D 1 287 ? 30.819 23.293 -93.239 1.00 21.29 287 ALA D O 1
ATOM 15802 N N . LEU D 1 288 ? 32.719 22.101 -93.144 1.00 20.91 288 LEU D N 1
ATOM 15803 C CA . LEU D 1 288 ? 33.539 23.289 -92.896 1.00 22.16 288 LEU D CA 1
ATOM 15804 C C . LEU D 1 288 ? 33.697 24.101 -94.176 1.00 21.32 288 LEU D C 1
ATOM 15805 O O . LEU D 1 288 ? 34.066 23.544 -95.214 1.00 21.55 288 LEU D O 1
ATOM 15810 N N . PRO D 1 289 ? 33.448 25.408 -94.135 1.00 23.71 289 PRO D N 1
ATOM 15811 C CA . PRO D 1 289 ? 33.666 26.246 -95.317 1.00 21.91 289 PRO D CA 1
ATOM 15812 C C . PRO D 1 289 ? 35.145 26.494 -95.563 1.00 22.19 289 PRO D C 1
ATOM 15813 O O . PRO D 1 289 ? 35.996 26.300 -94.694 1.00 18.85 289 PRO D O 1
ATOM 15817 N N . PHE D 1 290 ? 35.428 26.929 -96.793 1.00 16.54 290 PHE D N 1
ATOM 15818 C CA . PHE D 1 290 ? 36.771 27.318 -97.211 1.00 20.89 290 PHE D CA 1
ATOM 15819 C C . PHE D 1 290 ? 37.534 28.111 -96.149 1.00 19.82 290 PHE D C 1
ATOM 15820 O O . PHE D 1 290 ? 38.694 27.813 -95.857 1.00 21.87 290 PHE D O 1
ATOM 15828 N N . SER D 1 291 ? 36.909 29.151 -95.586 1.00 19.07 291 SER D N 1
ATOM 15829 C CA . SER D 1 291 ? 37.602 29.990 -94.612 1.00 21.69 291 SER D CA 1
ATOM 15830 C C . SER D 1 291 ? 38.009 29.190 -93.382 1.00 19.63 291 SER D C 1
ATOM 15831 O O . SER D 1 291 ? 39.086 29.409 -92.818 1.00 16.54 291 SER D O 1
ATOM 15834 N N . ALA D 1 292 ? 37.139 28.278 -92.938 1.00 19.69 292 ALA D N 1
ATOM 15835 C CA . ALA D 1 292 ? 37.437 27.438 -91.788 1.00 20.28 292 ALA D CA 1
ATOM 15836 C C . ALA D 1 292 ? 38.523 26.419 -92.119 1.00 21.28 292 ALA D C 1
ATOM 15837 O O . ALA D 1 292 ? 39.375 26.107 -91.267 1.00 16.79 292 ALA D O 1
ATOM 15839 N N . MET D 1 293 ? 38.520 25.908 -93.359 1.00 15.94 293 MET D N 1
ATOM 15840 C CA . MET D 1 293 ? 39.589 25.007 -93.797 1.00 20.68 293 MET D CA 1
ATOM 15841 C C . MET D 1 293 ? 40.940 25.699 -93.773 1.00 19.83 293 MET D C 1
ATOM 15842 O O . MET D 1 293 ? 41.907 25.179 -93.205 1.00 21.60 293 MET D O 1
ATOM 15847 N N . GLN D 1 294 ? 41.039 26.867 -94.424 1.00 20.98 294 GLN D N 1
ATOM 15848 C CA . GLN D 1 294 ? 42.336 27.536 -94.489 1.00 16.93 294 GLN D CA 1
ATOM 15849 C C . GLN D 1 294 ? 42.812 27.953 -93.102 1.00 19.73 294 GLN D C 1
ATOM 15850 O O . GLN D 1 294 ? 44.018 27.946 -92.832 1.00 22.01 294 GLN D O 1
ATOM 15856 N N . HIS D 1 295 ? 41.893 28.294 -92.202 1.00 21.14 295 HIS D N 1
ATOM 15857 C CA . HIS D 1 295 ? 42.310 28.652 -90.843 1.00 20.55 295 HIS D CA 1
ATOM 15858 C C . HIS D 1 295 ? 43.020 27.486 -90.161 1.00 17.15 295 HIS D C 1
ATOM 15859 O O . HIS D 1 295 ? 44.092 27.655 -89.568 1.00 20.16 295 HIS D O 1
ATOM 15866 N N . ASP D 1 296 ? 42.434 26.291 -90.238 1.00 18.01 296 ASP D N 1
ATOM 15867 C CA . ASP D 1 296 ? 43.103 25.086 -89.751 1.00 17.28 296 ASP D CA 1
ATOM 15868 C C . ASP D 1 296 ? 44.475 24.917 -90.406 1.00 22.09 296 ASP D C 1
ATOM 15869 O O . ASP D 1 296 ? 45.472 24.602 -89.735 1.00 20.50 296 ASP D O 1
ATOM 15874 N N . LEU D 1 297 ? 44.541 25.107 -91.725 1.00 18.49 297 LEU D N 1
ATOM 15875 C CA . LEU D 1 297 ? 45.799 24.898 -92.442 1.00 18.07 297 LEU D CA 1
ATOM 15876 C C . LEU D 1 297 ? 46.872 25.872 -91.980 1.00 18.50 297 LEU D C 1
ATOM 15877 O O . LEU D 1 297 ? 48.030 25.482 -91.803 1.00 19.98 297 LEU D O 1
ATOM 15882 N N . MET D 1 298 ? 46.492 27.121 -91.703 1.00 20.64 298 MET D N 1
ATOM 15883 C CA . MET D 1 298 ? 47.473 28.093 -91.240 1.00 20.00 298 MET D CA 1
ATOM 15884 C C . MET D 1 298 ? 47.954 27.778 -89.824 1.00 21.37 298 MET D C 1
ATOM 15885 O O . MET D 1 298 ? 49.131 27.988 -89.519 1.00 22.17 298 MET D O 1
ATOM 15890 N N . LEU D 1 299 ? 47.085 27.234 -88.963 1.00 18.71 299 LEU D N 1
ATOM 15891 C CA . LEU D 1 299 ? 47.543 26.746 -87.665 1.00 18.46 299 LEU D CA 1
ATOM 15892 C C . LEU D 1 299 ? 48.487 25.556 -87.829 1.00 20.65 299 LEU D C 1
ATOM 15893 O O . LEU D 1 299 ? 49.568 25.508 -87.228 1.00 17.72 299 LEU D O 1
ATOM 15898 N N . ILE D 1 300 ? 48.088 24.584 -88.648 1.00 18.48 300 ILE D N 1
ATOM 15899 C CA . ILE D 1 300 ? 48.918 23.408 -88.884 1.00 19.53 300 ILE D CA 1
ATOM 15900 C C . ILE D 1 300 ? 50.278 23.812 -89.444 1.00 23.79 300 ILE D C 1
ATOM 15901 O O . ILE D 1 300 ? 51.316 23.304 -89.004 1.00 24.12 300 ILE D O 1
ATOM 15906 N N . LYS D 1 301 ? 50.302 24.762 -90.387 1.00 19.66 301 LYS D N 1
ATOM 15907 C CA . LYS D 1 301 ? 51.581 25.250 -90.907 1.00 24.16 301 LYS D CA 1
ATOM 15908 C C . LYS D 1 301 ? 52.375 26.004 -89.846 1.00 24.36 301 LYS D C 1
ATOM 15909 O O . LYS D 1 301 ? 53.602 25.898 -89.796 1.00 20.90 301 LYS D O 1
ATOM 15915 N N . ASP D 1 302 ? 51.699 26.814 -89.027 1.00 23.14 302 ASP D N 1
ATOM 15916 C CA . ASP D 1 302 ? 52.390 27.518 -87.954 1.00 25.45 302 ASP D CA 1
ATOM 15917 C C . ASP D 1 302 ? 53.039 26.526 -87.002 1.00 23.53 302 ASP D C 1
ATOM 15918 O O . ASP D 1 302 ? 54.152 26.752 -86.510 1.00 24.09 302 ASP D O 1
ATOM 15923 N N . LEU D 1 303 ? 52.384 25.391 -86.782 1.00 20.49 303 LEU D N 1
ATOM 15924 C CA . LEU D 1 303 ? 52.924 24.339 -85.941 1.00 21.39 303 LEU D CA 1
ATOM 15925 C C . LEU D 1 303 ? 54.174 23.677 -86.535 1.00 28.42 303 LEU D C 1
ATOM 15926 O O . LEU D 1 303 ? 54.845 22.918 -85.822 1.00 25.33 303 LEU D O 1
ATOM 15931 N N . GLY D 1 304 ? 54.525 23.957 -87.797 1.00 23.28 304 GLY D N 1
ATOM 15932 C CA . GLY D 1 304 ? 55.672 23.312 -88.417 1.00 23.09 304 GLY D CA 1
ATOM 15933 C C . GLY D 1 304 ? 55.382 22.003 -89.129 1.00 22.95 304 GLY D C 1
ATOM 15934 O O . GLY D 1 304 ? 56.310 21.392 -89.664 1.00 24.11 304 GLY D O 1
ATOM 15935 N N . ALA D 1 305 ? 54.124 21.573 -89.185 1.00 23.85 305 ALA D N 1
ATOM 15936 C CA . ALA D 1 305 ? 53.767 20.317 -89.827 1.00 23.78 305 ALA D CA 1
ATOM 15937 C C . ALA D 1 305 ? 53.905 20.412 -91.347 1.00 23.12 305 ALA D C 1
ATOM 15938 O O . ALA D 1 305 ? 53.705 21.475 -91.950 1.00 25.05 305 ALA D O 1
ATOM 15940 N N . ASN D 1 306 ? 54.236 19.282 -91.972 1.00 17.71 306 ASN D N 1
ATOM 15941 C CA . ASN D 1 306 ? 54.246 19.209 -93.431 1.00 22.69 306 ASN D CA 1
ATOM 15942 C C . ASN D 1 306 ? 53.205 18.242 -93.978 1.00 21.95 306 ASN D C 1
ATOM 15943 O O . ASN D 1 306 ? 53.188 17.994 -95.185 1.00 23.67 306 ASN D O 1
ATOM 15948 N N . SER D 1 307 ? 52.321 17.704 -93.141 1.00 18.88 307 SER D N 1
ATOM 15949 C CA . SER D 1 307 ? 51.480 16.621 -93.632 1.00 19.29 307 SER D CA 1
ATOM 15950 C C . SER D 1 307 ? 50.245 16.452 -92.752 1.00 22.60 307 SER D C 1
ATOM 15951 O O . SER D 1 307 ? 50.293 16.674 -91.541 1.00 20.76 307 SER D O 1
ATOM 15954 N N . ILE D 1 308 ? 49.157 15.994 -93.376 1.00 20.36 308 ILE D N 1
ATOM 15955 C CA . ILE D 1 308 ? 47.893 15.740 -92.706 1.00 17.26 308 ILE D CA 1
ATOM 15956 C C . ILE D 1 308 ? 47.414 14.339 -93.070 1.00 19.22 308 ILE D C 1
ATOM 15957 O O . ILE D 1 308 ? 47.647 13.854 -94.181 1.00 21.71 308 ILE D O 1
ATOM 15962 N N . ARG D 1 309 ? 46.788 13.674 -92.111 1.00 17.44 309 ARG D N 1
ATOM 15963 C CA . ARG D 1 309 ? 46.212 12.349 -92.285 1.00 18.32 309 ARG D CA 1
ATOM 15964 C C . ARG D 1 309 ? 44.707 12.473 -92.082 1.00 17.76 309 ARG D C 1
ATOM 15965 O O . ARG D 1 309 ? 44.250 12.936 -91.026 1.00 19.08 309 ARG D O 1
ATOM 15973 N N . THR D 1 310 ? 43.943 12.109 -93.110 1.00 17.69 310 THR D N 1
ATOM 15974 C CA . THR D 1 310 ? 42.484 12.270 -93.128 1.00 20.42 310 THR D CA 1
ATOM 15975 C C . THR D 1 310 ? 41.796 11.194 -92.272 1.00 18.23 310 THR D C 1
ATOM 15976 O O . THR D 1 310 ? 41.123 10.294 -92.773 1.00 19.89 310 THR D O 1
ATOM 15980 N N . VAL D 1 311 ? 41.937 11.310 -90.948 1.00 18.12 311 VAL D N 1
ATOM 15981 C CA . VAL D 1 311 ? 41.208 10.396 -90.061 1.00 19.35 311 VAL D CA 1
ATOM 15982 C C . VAL D 1 311 ? 39.725 10.740 -90.070 1.00 17.75 311 VAL D C 1
ATOM 15983 O O . VAL D 1 311 ? 39.351 11.911 -89.937 1.00 19.72 311 VAL D O 1
ATOM 15987 N N . HIS D 1 312 ? 38.858 9.732 -90.270 1.00 19.83 312 HIS D N 1
ATOM 15988 C CA . HIS D 1 312 ? 39.181 8.394 -90.787 1.00 18.51 312 HIS D CA 1
ATOM 15989 C C . HIS D 1 312 ? 38.319 8.163 -92.032 1.00 20.65 312 HIS D C 1
ATOM 15990 O O . HIS D 1 312 ? 37.477 7.272 -92.046 1.00 21.56 312 HIS D O 1
ATOM 15997 N N . TYR D 1 313 ? 38.494 8.989 -93.062 1.00 20.19 313 TYR D N 1
ATOM 15998 C CA . TYR D 1 313 ? 37.600 8.961 -94.216 1.00 18.92 313 TYR D CA 1
ATOM 15999 C C . TYR D 1 313 ? 38.146 9.917 -95.263 1.00 22.18 313 TYR D C 1
ATOM 16000 O O . TYR D 1 313 ? 38.953 10.799 -94.927 1.00 18.84 313 TYR D O 1
ATOM 16009 N N . PRO D 1 314 ? 37.737 9.781 -96.531 1.00 20.49 314 PRO D N 1
ATOM 16010 C CA . PRO D 1 314 ? 38.183 10.748 -97.545 1.00 20.75 314 PRO D CA 1
ATOM 16011 C C . PRO D 1 314 ? 37.648 12.136 -97.243 1.00 20.87 314 PRO D C 1
ATOM 16012 O O . PRO D 1 314 ? 36.577 12.298 -96.654 1.00 20.40 314 PRO D O 1
ATOM 16016 N N . ASN D 1 315 ? 38.426 13.143 -97.631 1.00 20.57 315 ASN D N 1
ATOM 16017 C CA . ASN D 1 315 ? 38.128 14.536 -97.340 1.00 20.32 315 ASN D CA 1
ATOM 16018 C C . ASN D 1 315 ? 37.505 15.227 -98.550 1.00 22.58 315 ASN D C 1
ATOM 16019 O O . ASN D 1 315 ? 37.644 14.785 -99.690 1.00 25.12 315 ASN D O 1
ATOM 16024 N N . ASP D 1 316 ? 36.806 16.322 -98.267 1.00 19.74 316 ASP D N 1
ATOM 16025 C CA . ASP D 1 316 ? 36.402 17.326 -99.243 1.00 18.85 316 ASP D CA 1
ATOM 16026 C C . ASP D 1 316 ? 37.517 17.647 -100.240 1.00 21.19 316 ASP D C 1
ATOM 16027 O O . ASP D 1 316 ? 38.640 17.969 -99.851 1.00 20.47 316 ASP D O 1
ATOM 16032 N N . GLU D 1 317 ? 37.182 17.613 -101.538 1.00 21.61 317 GLU D N 1
ATOM 16033 C CA . GLU D 1 317 ? 38.184 17.913 -102.564 1.00 21.99 317 GLU D CA 1
ATOM 16034 C C . GLU D 1 317 ? 38.673 19.345 -102.467 1.00 18.78 317 GLU D C 1
ATOM 16035 O O . GLU D 1 317 ? 39.795 19.643 -102.866 1.00 22.43 317 GLU D O 1
ATOM 16041 N N . LEU D 1 318 ? 37.848 20.243 -101.942 1.00 19.56 318 LEU D N 1
ATOM 16042 C CA . LEU D 1 318 ? 38.305 21.605 -101.698 1.00 18.41 318 LEU D CA 1
ATOM 16043 C C . LEU D 1 318 ? 39.453 21.631 -100.678 1.00 21.38 318 LEU D C 1
ATOM 16044 O O . LEU D 1 318 ? 40.413 22.396 -100.828 1.00 19.51 318 LEU D O 1
ATOM 16049 N N . PHE D 1 319 ? 39.381 20.798 -99.639 1.00 20.24 319 PHE D N 1
ATOM 16050 C CA . PHE D 1 319 ? 40.491 20.747 -98.684 1.00 21.10 319 PHE D CA 1
ATOM 16051 C C . PHE D 1 319 ? 41.744 20.202 -99.351 1.00 19.77 319 PHE D C 1
ATOM 16052 O O . PHE D 1 319 ? 42.837 20.741 -99.160 1.00 19.61 319 PHE D O 1
ATOM 16060 N N . LEU D 1 320 ? 41.592 19.154 -100.169 1.00 21.75 320 LEU D N 1
ATOM 16061 C CA . LEU D 1 320 ? 42.735 18.591 -100.876 1.00 19.82 320 LEU D CA 1
ATOM 16062 C C . LEU D 1 320 ? 43.323 19.591 -101.861 1.00 21.03 320 LEU D C 1
ATOM 16063 O O . LEU D 1 320 ? 44.542 19.630 -102.050 1.00 19.97 320 LEU D O 1
ATOM 16068 N N . ASP D 1 321 ? 42.469 20.395 -102.512 1.00 19.00 321 ASP D N 1
ATOM 16069 C CA . ASP D 1 321 ? 42.960 21.478 -103.364 1.00 20.94 321 ASP D CA 1
ATOM 16070 C C . ASP D 1 321 ? 43.870 22.416 -102.581 1.00 23.40 321 ASP D C 1
ATOM 16071 O O . ASP D 1 321 ? 44.947 22.796 -103.051 1.00 22.08 321 ASP D O 1
ATOM 16076 N N . LEU D 1 322 ? 43.434 22.823 -101.385 1.00 21.08 322 LEU D N 1
ATOM 16077 C CA . LEU D 1 322 ? 44.242 23.723 -100.568 1.00 21.62 322 LEU D CA 1
ATOM 16078 C C . LEU D 1 322 ? 45.560 23.081 -100.184 1.00 22.34 322 LEU D C 1
ATOM 16079 O O . LEU D 1 322 ? 46.566 23.780 -100.017 1.00 20.70 322 LEU D O 1
ATOM 16084 N N . CYS D 1 323 ? 45.567 21.757 -100.014 1.00 19.56 323 CYS D N 1
ATOM 16085 C CA . CYS D 1 323 ? 46.809 21.072 -99.677 1.00 21.49 323 CYS D CA 1
ATOM 16086 C C . CYS D 1 323 ? 47.739 21.002 -100.886 1.00 22.85 323 CYS D C 1
ATOM 16087 O O . CYS D 1 323 ? 48.956 21.143 -100.728 1.00 21.36 323 CYS D O 1
ATOM 16090 N N . ASP D 1 324 ? 47.189 20.772 -102.094 1.00 22.01 324 ASP D N 1
ATOM 16091 C CA . ASP D 1 324 ? 48.010 20.783 -103.311 1.00 21.69 324 ASP D CA 1
ATOM 16092 C C . ASP D 1 324 ? 48.712 22.126 -103.472 1.00 23.97 324 ASP D C 1
ATOM 16093 O O . ASP D 1 324 ? 49.923 22.191 -103.718 1.00 26.02 324 ASP D O 1
ATOM 16098 N N . GLU D 1 325 ? 47.956 23.218 -103.317 1.00 21.86 325 GLU D N 1
ATOM 16099 C CA . GLU D 1 325 ? 48.502 24.558 -103.510 1.00 25.17 325 GLU D CA 1
ATOM 16100 C C . GLU D 1 325 ? 49.528 24.946 -102.458 1.00 24.29 325 GLU D C 1
ATOM 16101 O O . GLU D 1 325 ? 50.347 25.831 -102.721 1.00 27.71 325 GLU D O 1
ATOM 16107 N N . GLN D 1 326 ? 49.493 24.341 -101.268 1.00 24.06 326 GLN D N 1
ATOM 16108 C CA . GLN D 1 326 ? 50.385 24.758 -100.188 1.00 24.03 326 GLN D CA 1
ATOM 16109 C C . GLN D 1 326 ? 51.467 23.725 -99.891 1.00 25.58 326 GLN D C 1
ATOM 16110 O O . GLN D 1 326 ? 52.247 23.903 -98.953 1.00 32.43 326 GLN D O 1
ATOM 16116 N N . GLY D 1 327 ? 51.570 22.679 -100.699 1.00 23.86 327 GLY D N 1
ATOM 16117 C CA . GLY D 1 327 ? 52.650 21.730 -100.527 1.00 24.62 327 GLY D CA 1
ATOM 16118 C C . GLY D 1 327 ? 52.516 20.864 -99.306 1.00 22.60 327 GLY D C 1
ATOM 16119 O O . GLY D 1 327 ? 53.527 20.437 -98.756 1.00 26.12 327 GLY D O 1
ATOM 16120 N N . ILE D 1 328 ? 51.290 20.593 -98.862 1.00 25.30 328 ILE D N 1
ATOM 16121 C CA . ILE D 1 328 ? 51.052 19.759 -97.684 1.00 22.51 328 ILE D CA 1
ATOM 16122 C C . ILE D 1 328 ? 50.855 18.328 -98.155 1.00 18.72 328 ILE D C 1
ATOM 16123 O O . ILE D 1 328 ? 49.994 18.068 -98.999 1.00 21.02 328 ILE D O 1
ATOM 16128 N N . LEU D 1 329 ? 51.613 17.394 -97.590 1.00 20.36 329 LEU D N 1
ATOM 16129 C CA . LEU D 1 329 ? 51.464 15.984 -97.952 1.00 19.94 329 LEU D CA 1
ATOM 16130 C C . LEU D 1 329 ? 50.258 15.367 -97.254 1.00 22.31 329 LEU D C 1
ATOM 16131 O O . LEU D 1 329 ? 50.024 15.613 -96.075 1.00 22.81 329 LEU D O 1
ATOM 16136 N N . VAL D 1 330 ? 49.499 14.545 -97.981 1.00 23.74 330 VAL D N 1
ATOM 16137 C CA . VAL D 1 330 ? 48.254 13.980 -97.476 1.00 18.67 330 VAL D CA 1
ATOM 16138 C C . VAL D 1 330 ? 48.317 12.451 -97.475 1.00 22.43 330 VAL D C 1
ATOM 16139 O O . VAL D 1 330 ? 48.583 11.820 -98.506 1.00 23.79 330 VAL D O 1
ATOM 16143 N N . TRP D 1 331 ? 48.058 11.862 -96.316 1.00 18.46 331 TRP D N 1
ATOM 16144 C CA . TRP D 1 331 ? 47.647 10.467 -96.203 1.00 20.27 331 TRP D CA 1
ATOM 16145 C C . TRP D 1 331 ? 46.118 10.467 -96.206 1.00 23.70 331 TRP D C 1
ATOM 16146 O O . TRP D 1 331 ? 45.501 10.990 -95.269 1.00 21.20 331 TRP D O 1
ATOM 16157 N N . GLU D 1 332 ? 45.499 9.908 -97.249 1.00 17.37 332 GLU D N 1
ATOM 16158 C CA . GLU D 1 332 ? 44.051 9.732 -97.268 1.00 19.29 332 GLU D CA 1
ATOM 16159 C C . GLU D 1 332 ? 43.683 8.260 -97.147 1.00 20.68 332 GLU D C 1
ATOM 16160 O O . GLU D 1 332 ? 44.285 7.407 -97.810 1.00 18.60 332 GLU D O 1
ATOM 16166 N N . GLU D 1 333 ? 42.661 7.964 -96.329 1.00 17.27 333 GLU D N 1
ATOM 16167 C CA . GLU D 1 333 ? 42.227 6.587 -96.111 1.00 19.75 333 GLU D CA 1
ATOM 16168 C C . GLU D 1 333 ? 40.733 6.434 -96.388 1.00 21.94 333 GLU D C 1
ATOM 16169 O O . GLU D 1 333 ? 39.990 7.418 -96.424 1.00 22.12 333 GLU D O 1
ATOM 16175 N N . ASN D 1 334 ? 40.298 5.181 -96.596 1.00 19.27 334 ASN D N 1
ATOM 16176 C CA . ASN D 1 334 ? 38.875 4.885 -96.750 1.00 22.56 334 ASN D CA 1
ATOM 16177 C C . ASN D 1 334 ? 38.154 5.008 -95.400 1.00 21.75 334 ASN D C 1
ATOM 16178 O O . ASN D 1 334 ? 38.777 5.077 -94.331 1.00 20.58 334 ASN D O 1
ATOM 16183 N N . HIS D 1 335 ? 36.821 5.053 -95.449 1.00 21.91 335 HIS D N 1
ATOM 16184 C CA . HIS D 1 335 ? 36.041 5.296 -94.233 1.00 20.78 335 HIS D CA 1
ATOM 16185 C C . HIS D 1 335 ? 35.938 4.023 -93.398 1.00 21.28 335 HIS D C 1
ATOM 16186 O O . HIS D 1 335 ? 35.166 3.119 -93.729 1.00 20.36 335 HIS D O 1
ATOM 16193 N N . ALA D 1 336 ? 36.683 3.968 -92.291 1.00 20.49 336 ALA D N 1
ATOM 16194 C CA . ALA D 1 336 ? 36.562 2.898 -91.311 1.00 22.53 336 ALA D CA 1
ATOM 16195 C C . ALA D 1 336 ? 37.412 3.252 -90.097 1.00 22.18 336 ALA D C 1
ATOM 16196 O O . ALA D 1 336 ? 38.509 3.799 -90.251 1.00 22.47 336 ALA D O 1
ATOM 16198 N N . ARG D 1 337 ? 36.919 2.932 -88.899 1.00 20.39 337 ARG D N 1
ATOM 16199 C CA . ARG D 1 337 ? 37.705 3.146 -87.678 1.00 20.93 337 ARG D CA 1
ATOM 16200 C C . ARG D 1 337 ? 37.309 2.128 -86.620 1.00 23.39 337 ARG D C 1
ATOM 16201 O O . ARG D 1 337 ? 36.180 2.164 -86.117 1.00 23.36 337 ARG D O 1
ATOM 16209 N N . GLY D 1 338 ? 38.239 1.243 -86.268 1.00 22.88 338 GLY D N 1
ATOM 16210 C CA . GLY D 1 338 ? 38.093 0.452 -85.063 1.00 21.89 338 GLY D CA 1
ATOM 16211 C C . GLY D 1 338 ? 37.084 -0.669 -85.151 1.00 28.63 338 GLY D C 1
ATOM 16212 O O . GLY D 1 338 ? 36.550 -1.092 -84.117 1.00 24.86 338 GLY D O 1
ATOM 16213 N N . LEU D 1 339 ? 36.818 -1.177 -86.355 1.00 23.97 339 LEU D N 1
ATOM 16214 C CA . LEU D 1 339 ? 35.772 -2.175 -86.540 1.00 23.68 339 LEU D CA 1
ATOM 16215 C C . LEU D 1 339 ? 36.279 -3.555 -86.124 1.00 27.27 339 LEU D C 1
ATOM 16216 O O . LEU D 1 339 ? 37.366 -3.984 -86.534 1.00 23.51 339 LEU D O 1
ATOM 16221 N N . SER D 1 340 ? 35.495 -4.239 -85.292 1.00 25.55 340 SER D N 1
ATOM 16222 C CA . SER D 1 340 ? 35.861 -5.568 -84.837 1.00 27.34 340 SER D CA 1
ATOM 16223 C C . SER D 1 340 ? 35.637 -6.580 -85.965 1.00 26.30 340 SER D C 1
ATOM 16224 O O . SER D 1 340 ? 35.038 -6.270 -86.998 1.00 26.39 340 SER D O 1
ATOM 16227 N N . GLU D 1 341 ? 36.161 -7.796 -85.777 1.00 27.12 341 GLU D N 1
ATOM 16228 C CA . GLU D 1 341 ? 35.859 -8.879 -86.711 1.00 27.15 341 GLU D CA 1
ATOM 16229 C C . GLU D 1 341 ? 34.356 -9.013 -86.937 1.00 28.74 341 GLU D C 1
ATOM 16230 O O . GLU D 1 341 ? 33.901 -9.156 -88.080 1.00 30.45 341 GLU D O 1
ATOM 16236 N N . GLU D 1 342 ? 33.564 -8.942 -85.861 1.00 29.38 342 GLU D N 1
ATOM 16237 C CA . GLU D 1 342 ? 32.114 -9.038 -86.001 1.00 26.74 342 GLU D CA 1
ATOM 16238 C C . GLU D 1 342 ? 31.547 -7.884 -86.825 1.00 28.88 342 GLU D C 1
ATOM 16239 O O . GLU D 1 342 ? 30.693 -8.101 -87.689 1.00 25.20 342 GLU D O 1
ATOM 16245 N N . ASN D 1 343 ? 32.002 -6.643 -86.572 1.00 30.72 343 ASN D N 1
ATOM 16246 C CA . ASN D 1 343 ? 31.554 -5.520 -87.401 1.00 25.84 343 ASN D CA 1
ATOM 16247 C C . ASN D 1 343 ? 31.892 -5.761 -88.871 1.00 25.82 343 ASN D C 1
ATOM 16248 O O . ASN D 1 343 ? 31.085 -5.480 -89.761 1.00 24.81 343 ASN D O 1
ATOM 16253 N N . MET D 1 344 ? 33.097 -6.256 -89.140 1.00 23.49 344 MET D N 1
ATOM 16254 C CA . MET D 1 344 ? 33.526 -6.482 -90.510 1.00 25.36 344 MET D CA 1
ATOM 16255 C C . MET D 1 344 ? 32.721 -7.575 -91.203 1.00 30.35 344 MET D C 1
ATOM 16256 O O . MET D 1 344 ? 32.710 -7.627 -92.441 1.00 28.92 344 MET D O 1
ATOM 16261 N N . ARG D 1 345 ? 32.034 -8.438 -90.447 1.00 28.61 345 ARG D N 1
ATOM 16262 C CA . ARG D 1 345 ? 31.224 -9.487 -91.051 1.00 29.59 345 ARG D CA 1
ATOM 16263 C C . ARG D 1 345 ? 29.810 -9.024 -91.370 1.00 29.61 345 ARG D C 1
ATOM 16264 O O . ARG D 1 345 ? 29.037 -9.809 -91.925 1.00 29.90 345 ARG D O 1
ATOM 16272 N N . ASN D 1 346 ? 29.457 -7.770 -91.040 1.00 24.04 346 ASN D N 1
ATOM 16273 C CA . ASN D 1 346 ? 28.201 -7.174 -91.481 1.00 26.07 346 ASN D CA 1
ATOM 16274 C C . ASN D 1 346 ? 27.989 -7.495 -92.961 1.00 22.08 346 ASN D C 1
ATOM 16275 O O . ASN D 1 346 ? 28.926 -7.368 -93.755 1.00 25.01 346 ASN D O 1
ATOM 16280 N N . PRO D 1 347 ? 26.783 -7.937 -93.359 1.00 27.26 347 PRO D N 1
ATOM 16281 C CA . PRO D 1 347 ? 26.534 -8.302 -94.769 1.00 26.85 347 PRO D CA 1
ATOM 16282 C C . PRO D 1 347 ? 26.891 -7.228 -95.791 1.00 26.08 347 PRO D C 1
ATOM 16283 O O . PRO D 1 347 ? 27.123 -7.552 -96.958 1.00 32.51 347 PRO D O 1
ATOM 16287 N N . HIS D 1 348 ? 26.940 -5.956 -95.390 1.00 23.77 348 HIS D N 1
ATOM 16288 C CA . HIS D 1 348 ? 27.213 -4.865 -96.315 1.00 25.27 348 HIS D CA 1
ATOM 16289 C C . HIS D 1 348 ? 28.646 -4.365 -96.266 1.00 26.01 348 HIS D C 1
ATOM 16290 O O . HIS D 1 348 ? 28.996 -3.478 -97.054 1.00 27.56 348 HIS D O 1
ATOM 16297 N N . PHE D 1 349 ? 29.474 -4.898 -95.362 1.00 25.66 349 PHE D N 1
ATOM 16298 C CA . PHE D 1 349 ? 30.778 -4.288 -95.094 1.00 25.19 349 PHE D CA 1
ATOM 16299 C C . PHE D 1 349 ? 31.645 -4.250 -96.342 1.00 25.19 349 PHE D C 1
ATOM 16300 O O . PHE D 1 349 ? 32.140 -3.186 -96.738 1.00 23.16 349 PHE D O 1
ATOM 16308 N N . LYS D 1 350 ? 31.870 -5.418 -96.953 1.00 25.02 350 LYS D N 1
ATOM 16309 C CA . LYS D 1 350 ? 32.776 -5.496 -98.097 1.00 29.07 350 LYS D CA 1
ATOM 16310 C C . LYS D 1 350 ? 32.299 -4.600 -99.232 1.00 27.42 350 LYS D C 1
ATOM 16311 O O . LYS D 1 350 ? 33.097 -3.886 -99.850 1.00 24.46 350 LYS D O 1
ATOM 16317 N N . GLN D 1 351 ? 30.998 -4.618 -99.508 1.00 25.76 351 GLN D N 1
ATOM 16318 C CA . GLN D 1 351 ? 30.453 -3.754 -100.544 1.00 27.14 351 GLN D CA 1
ATOM 16319 C C . GLN D 1 351 ? 30.728 -2.287 -100.230 1.00 28.80 351 GLN D C 1
ATOM 16320 O O . GLN D 1 351 ? 31.213 -1.533 -101.086 1.00 28.73 351 GLN D O 1
ATOM 16326 N N . GLN D 1 352 ? 30.435 -1.869 -98.994 1.00 29.19 352 GLN D N 1
ATOM 16327 C CA . GLN D 1 352 ? 30.536 -0.452 -98.647 1.00 27.38 352 GLN D CA 1
ATOM 16328 C C . GLN D 1 352 ? 31.986 0.016 -98.648 1.00 24.09 352 GLN D C 1
ATOM 16329 O O . GLN D 1 352 ? 32.274 1.140 -99.067 1.00 25.94 352 GLN D O 1
ATOM 16335 N N . CYS D 1 353 ? 32.916 -0.845 -98.220 1.00 22.71 353 CYS D N 1
ATOM 16336 C CA . CYS D 1 353 ? 34.329 -0.507 -98.321 1.00 21.57 353 CYS D CA 1
ATOM 16337 C C . CYS D 1 353 ? 34.777 -0.412 -99.769 1.00 26.96 353 CYS D C 1
ATOM 16338 O O . CYS D 1 353 ? 35.539 0.494 -100.126 1.00 29.31 353 CYS D O 1
ATOM 16341 N N . GLY D 1 354 ? 34.349 -1.364 -100.608 1.00 27.71 354 GLY D N 1
ATOM 16342 C CA . GLY D 1 354 ? 34.716 -1.313 -102.016 1.00 26.22 354 GLY D CA 1
ATOM 16343 C C . GLY D 1 354 ? 34.187 -0.067 -102.697 1.00 24.70 354 GLY D C 1
ATOM 16344 O O . GLY D 1 354 ? 34.904 0.593 -103.450 1.00 25.55 354 GLY D O 1
ATOM 16345 N N . ASP D 1 355 ? 32.933 0.291 -102.413 1.00 26.53 355 ASP D N 1
ATOM 16346 C CA . ASP D 1 355 ? 32.375 1.508 -102.989 1.00 26.97 355 ASP D CA 1
ATOM 16347 C C . ASP D 1 355 ? 33.142 2.738 -102.529 1.00 29.09 355 ASP D C 1
ATOM 16348 O O . ASP D 1 355 ? 33.461 3.612 -103.344 1.00 30.51 355 ASP D O 1
ATOM 16353 N N . CYS D 1 356 ? 33.452 2.825 -101.227 1.00 30.54 356 CYS D N 1
ATOM 16354 C CA . CYS D 1 356 ? 34.227 3.959 -100.733 1.00 28.62 356 CYS D CA 1
ATOM 16355 C C . CYS D 1 356 ? 35.563 4.053 -101.455 1.00 21.77 356 CYS D C 1
ATOM 16356 O O . CYS D 1 356 ? 35.952 5.126 -101.914 1.00 22.73 356 CYS D O 1
ATOM 16359 N N . ILE D 1 357 ? 36.266 2.931 -101.593 1.00 23.61 357 ILE D N 1
ATOM 16360 C CA . ILE D 1 357 ? 37.580 2.953 -102.231 1.00 24.93 357 ILE D CA 1
ATOM 16361 C C . ILE D 1 357 ? 37.475 3.381 -103.695 1.00 25.03 357 ILE D C 1
ATOM 16362 O O . ILE D 1 357 ? 38.238 4.233 -104.158 1.00 27.87 357 ILE D O 1
ATOM 16367 N N . ARG D 1 358 ? 36.526 2.804 -104.442 1.00 24.41 358 ARG D N 1
ATOM 16368 C CA . ARG D 1 358 ? 36.366 3.166 -105.852 1.00 24.08 358 ARG D CA 1
ATOM 16369 C C . ARG D 1 358 ? 36.067 4.654 -106.017 1.00 26.87 358 ARG D C 1
ATOM 16370 O O . ARG D 1 358 ? 36.708 5.343 -106.825 1.00 23.46 358 ARG D O 1
ATOM 16378 N N . GLU D 1 359 ? 35.109 5.175 -105.241 1.00 23.45 359 GLU D N 1
ATOM 16379 C CA . GLU D 1 359 ? 34.744 6.581 -105.381 1.00 24.74 359 GLU D CA 1
ATOM 16380 C C . GLU D 1 359 ? 35.881 7.494 -104.943 1.00 25.03 359 GLU D C 1
ATOM 16381 O O . GLU D 1 359 ? 36.135 8.520 -105.579 1.00 22.63 359 GLU D O 1
ATOM 16387 N N . MET D 1 360 ? 36.632 7.089 -103.910 1.00 24.42 360 MET D N 1
ATOM 16388 C CA . MET D 1 360 ? 37.733 7.905 -103.414 1.00 20.70 360 MET D CA 1
ATOM 16389 C C . MET D 1 360 ? 38.841 8.037 -104.456 1.00 20.20 360 MET D C 1
ATOM 16390 O O . MET D 1 360 ? 39.264 9.144 -104.794 1.00 22.75 360 MET D O 1
ATOM 16395 N N . ILE D 1 361 ? 39.342 6.918 -104.964 1.00 20.79 361 ILE D N 1
ATOM 16396 C CA . ILE D 1 361 ? 40.500 6.993 -105.850 1.00 26.87 361 ILE D CA 1
ATOM 16397 C C . ILE D 1 361 ? 40.105 7.553 -107.216 1.00 25.63 361 ILE D C 1
ATOM 16398 O O . ILE D 1 361 ? 40.863 8.319 -107.832 1.00 25.65 361 ILE D O 1
ATOM 16403 N N . THR D 1 362 ? 38.918 7.192 -107.714 1.00 23.76 362 THR D N 1
ATOM 16404 C CA . THR D 1 362 ? 38.492 7.721 -109.007 1.00 24.48 362 THR D CA 1
ATOM 16405 C C . THR D 1 362 ? 38.400 9.242 -108.952 1.00 25.49 362 THR D C 1
ATOM 16406 O O . THR D 1 362 ? 38.883 9.935 -109.856 1.00 29.56 362 THR D O 1
ATOM 16410 N N . ALA D 1 363 ? 37.856 9.783 -107.863 1.00 22.75 363 ALA D N 1
ATOM 16411 C CA . ALA D 1 363 ? 37.690 11.228 -107.755 1.00 23.07 363 ALA D CA 1
ATOM 16412 C C . ALA D 1 363 ? 38.996 11.954 -107.427 1.00 23.92 363 ALA D C 1
ATOM 16413 O O . ALA D 1 363 ? 39.213 13.070 -107.913 1.00 25.72 363 ALA D O 1
ATOM 16415 N N . HIS D 1 364 ? 39.868 11.362 -106.598 1.00 20.41 364 HIS D N 1
ATOM 16416 C CA . HIS D 1 364 ? 41.040 12.056 -106.053 1.00 20.90 364 HIS D CA 1
ATOM 16417 C C . HIS D 1 364 ? 42.356 11.671 -106.710 1.00 23.33 364 HIS D C 1
ATOM 16418 O O . HIS D 1 364 ? 43.416 12.119 -106.246 1.00 21.60 364 HIS D O 1
ATOM 16425 N N . TYR D 1 365 ? 42.320 10.832 -107.750 1.00 26.51 365 TYR D N 1
ATOM 16426 C CA . TYR D 1 365 ? 43.547 10.303 -108.351 1.00 26.06 365 TYR D CA 1
ATOM 16427 C C . TYR D 1 365 ? 44.602 11.380 -108.596 1.00 20.59 365 TYR D C 1
ATOM 16428 O O . TYR D 1 365 ? 45.799 11.134 -108.418 1.00 24.32 365 TYR D O 1
ATOM 16437 N N . ASN D 1 366 ? 44.187 12.576 -109.008 1.00 23.80 366 ASN D N 1
ATOM 16438 C CA . ASN D 1 366 ? 45.133 13.552 -109.542 1.00 21.20 366 ASN D CA 1
ATOM 16439 C C . ASN D 1 366 ? 45.791 14.439 -108.492 1.00 27.06 366 ASN D C 1
ATOM 16440 O O . ASN D 1 366 ? 46.722 15.179 -108.849 1.00 22.39 366 ASN D O 1
ATOM 16445 N N . HIS D 1 367 ? 45.324 14.419 -107.239 1.00 19.15 367 HIS D N 1
ATOM 16446 C CA . HIS D 1 367 ? 45.880 15.331 -106.223 1.00 26.65 367 HIS D CA 1
ATOM 16447 C C . HIS D 1 367 ? 47.333 14.986 -105.935 1.00 20.41 367 HIS D C 1
ATOM 16448 O O . HIS D 1 367 ? 47.597 13.912 -105.385 1.00 19.08 367 HIS D O 1
ATOM 16455 N N . PRO D 1 368 ? 48.294 15.841 -106.294 1.00 19.57 368 PRO D N 1
ATOM 16456 C CA . PRO D 1 368 ? 49.698 15.530 -105.982 1.00 18.04 368 PRO D CA 1
ATOM 16457 C C . PRO D 1 368 ? 49.975 15.440 -104.486 1.00 20.54 368 PRO D C 1
ATOM 16458 O O . PRO D 1 368 ? 50.921 14.750 -104.078 1.00 22.32 368 PRO D O 1
ATOM 16462 N N . SER D 1 369 ? 49.172 16.111 -103.653 1.00 17.97 369 SER D N 1
ATOM 16463 C CA . SER D 1 369 ? 49.406 16.065 -102.212 1.00 21.48 369 SER D CA 1
ATOM 16464 C C . SER D 1 369 ? 49.225 14.657 -101.673 1.00 17.61 369 SER D C 1
ATOM 16465 O O . SER D 1 369 ? 49.940 14.238 -100.763 1.00 17.74 369 SER D O 1
ATOM 16468 N N . ILE D 1 370 ? 48.252 13.921 -102.199 1.00 19.34 370 ILE D N 1
ATOM 16469 C CA . ILE D 1 370 ? 47.984 12.585 -101.679 1.00 18.17 370 ILE D CA 1
ATOM 16470 C C . ILE D 1 370 ? 49.170 11.711 -102.054 1.00 23.11 370 ILE D C 1
ATOM 16471 O O . ILE D 1 370 ? 49.402 11.457 -103.239 1.00 19.06 370 ILE D O 1
ATOM 16476 N N . TYR D 1 371 ? 49.946 11.273 -101.061 1.00 21.31 371 TYR D N 1
ATOM 16477 C CA . TYR D 1 371 ? 51.134 10.472 -101.352 1.00 19.91 371 TYR D CA 1
ATOM 16478 C C . TYR D 1 371 ? 51.003 9.010 -100.941 1.00 24.24 371 TYR D C 1
ATOM 16479 O O . TYR D 1 371 ? 51.905 8.214 -101.243 1.00 25.02 371 TYR D O 1
ATOM 16488 N N . ILE D 1 372 ? 49.915 8.633 -100.270 1.00 20.84 372 ILE D N 1
ATOM 16489 C CA . ILE D 1 372 ? 49.747 7.276 -99.766 1.00 22.27 372 ILE D CA 1
ATOM 16490 C C . ILE D 1 372 ? 48.265 7.043 -99.513 1.00 24.51 372 ILE D C 1
ATOM 16491 O O . ILE D 1 372 ? 47.546 7.938 -99.059 1.00 23.49 372 ILE D O 1
ATOM 16496 N N . TRP D 1 373 ? 47.808 5.837 -99.819 1.00 22.87 373 TRP D N 1
ATOM 16497 C CA . TRP D 1 373 ? 46.432 5.446 -99.552 1.00 22.28 373 TRP D CA 1
ATOM 16498 C C . TRP D 1 373 ? 46.409 4.554 -98.323 1.00 19.90 373 TRP D C 1
ATOM 16499 O O . TRP D 1 373 ? 47.127 3.555 -98.278 1.00 22.30 373 TRP D O 1
ATOM 16510 N N . GLY D 1 374 ? 45.561 4.884 -97.352 1.00 22.82 374 GLY D N 1
ATOM 16511 C CA . GLY D 1 374 ? 45.377 4.023 -96.196 1.00 17.95 374 GLY D CA 1
ATOM 16512 C C . GLY D 1 374 ? 44.050 3.298 -96.198 1.00 23.70 374 GLY D C 1
ATOM 16513 O O . GLY D 1 374 ? 43.091 3.736 -96.846 1.00 19.69 374 GLY D O 1
ATOM 16514 N N . ILE D 1 375 ? 43.980 2.167 -95.493 1.00 22.04 375 ILE D N 1
ATOM 16515 C CA . ILE D 1 375 ? 42.725 1.450 -95.320 1.00 22.85 375 ILE D CA 1
ATOM 16516 C C . ILE D 1 375 ? 42.555 1.060 -93.851 1.00 21.18 375 ILE D C 1
ATOM 16517 O O . ILE D 1 375 ? 43.528 0.937 -93.100 1.00 21.48 375 ILE D O 1
ATOM 16522 N N . LEU D 1 376 ? 41.297 0.913 -93.444 1.00 20.80 376 LEU D N 1
ATOM 16523 C CA . LEU D 1 376 ? 40.903 0.098 -92.291 1.00 21.97 376 LEU D CA 1
ATOM 16524 C C . LEU D 1 376 ? 41.691 0.431 -91.025 1.00 21.45 376 LEU D C 1
ATOM 16525 O O . LEU D 1 376 ? 42.256 -0.450 -90.366 1.00 21.51 376 LEU D O 1
ATOM 16530 N N . ASN D 1 377 ? 41.720 1.720 -90.685 1.00 19.38 377 ASN D N 1
ATOM 16531 C CA . ASN D 1 377 ? 42.277 2.160 -89.410 1.00 19.12 377 ASN D CA 1
ATOM 16532 C C . ASN D 1 377 ? 41.769 1.306 -88.252 1.00 20.89 377 ASN D C 1
ATOM 16533 O O . ASN D 1 377 ? 40.557 1.185 -88.033 1.00 21.02 377 ASN D O 1
ATOM 16538 N N . GLU D 1 378 ? 42.708 0.700 -87.528 1.00 20.70 378 GLU D N 1
ATOM 16539 C CA . GLU D 1 378 ? 42.426 -0.052 -86.305 1.00 23.91 378 GLU D CA 1
ATOM 16540 C C . GLU D 1 378 ? 41.350 -1.130 -86.498 1.00 21.41 378 GLU D C 1
ATOM 16541 O O . GLU D 1 378 ? 40.627 -1.461 -85.564 1.00 22.73 378 GLU D O 1
ATOM 16547 N N . CYS D 1 379 ? 41.231 -1.711 -87.688 1.00 20.85 379 CYS D N 1
ATOM 16548 C CA . CYS D 1 379 ? 40.314 -2.834 -87.848 1.00 23.23 379 CYS D CA 1
ATOM 16549 C C . CYS D 1 379 ? 41.016 -4.131 -87.454 1.00 24.22 379 CYS D C 1
ATOM 16550 O O . CYS D 1 379 ? 42.110 -4.119 -86.872 1.00 21.92 379 CYS D O 1
ATOM 16553 N N . ALA D 1 380 ? 40.377 -5.275 -87.727 1.00 25.29 380 ALA D N 1
ATOM 16554 C CA . ALA D 1 380 ? 40.769 -6.529 -87.064 1.00 30.22 380 ALA D CA 1
ATOM 16555 C C . ALA D 1 380 ? 41.845 -7.254 -87.876 1.00 25.59 380 ALA D C 1
ATOM 16556 O O . ALA D 1 380 ? 41.648 -8.341 -88.424 1.00 26.83 380 ALA D O 1
ATOM 16558 N N . SER D 1 381 ? 43.019 -6.625 -87.931 1.00 24.71 381 SER D N 1
ATOM 16559 C CA . SER D 1 381 ? 44.127 -7.126 -88.728 1.00 22.16 381 SER D CA 1
ATOM 16560 C C . SER D 1 381 ? 44.833 -8.301 -88.070 1.00 27.32 381 SER D C 1
ATOM 16561 O O . SER D 1 381 ? 45.794 -8.838 -88.642 1.00 25.39 381 SER D O 1
ATOM 16564 N N . ASP D 1 382 ? 44.400 -8.682 -86.870 1.00 27.98 382 ASP D N 1
ATOM 16565 C CA . ASP D 1 382 ? 44.925 -9.830 -86.152 1.00 27.04 382 ASP D CA 1
ATOM 16566 C C . ASP D 1 382 ? 44.081 -11.083 -86.354 1.00 30.22 382 ASP D C 1
ATOM 16567 O O . ASP D 1 382 ? 44.366 -12.100 -85.725 1.00 30.89 382 ASP D O 1
ATOM 16572 N N . THR D 1 383 ? 43.055 -11.031 -87.213 1.00 25.59 383 THR D N 1
ATOM 16573 C CA . THR D 1 383 ? 42.178 -12.159 -87.488 1.00 29.02 383 THR D CA 1
ATOM 16574 C C . THR D 1 383 ? 42.286 -12.578 -88.952 1.00 31.43 383 THR D C 1
ATOM 16575 O O . THR D 1 383 ? 42.701 -11.800 -89.816 1.00 28.49 383 THR D O 1
ATOM 16579 N N . GLU D 1 384 ? 41.911 -13.835 -89.215 1.00 31.79 384 GLU D N 1
ATOM 16580 C CA . GLU D 1 384 ? 41.963 -14.369 -90.574 1.00 33.79 384 GLU D CA 1
ATOM 16581 C C . GLU D 1 384 ? 40.906 -13.729 -91.462 1.00 30.07 384 GLU D C 1
ATOM 16582 O O . GLU D 1 384 ? 41.182 -13.384 -92.621 1.00 27.62 384 GLU D O 1
ATOM 16588 N N . TYR D 1 385 ? 39.688 -13.571 -90.946 1.00 29.13 385 TYR D N 1
ATOM 16589 C CA . TYR D 1 385 ? 38.684 -12.878 -91.737 1.00 32.04 385 TYR D CA 1
ATOM 16590 C C . TYR D 1 385 ? 39.122 -11.442 -92.009 1.00 35.32 385 TYR D C 1
ATOM 16591 O O . TYR D 1 385 ? 38.942 -10.932 -93.126 1.00 32.31 385 TYR D O 1
ATOM 16600 N N . GLY D 1 386 ? 39.741 -10.790 -91.014 1.00 30.19 386 GLY D N 1
ATOM 16601 C CA . GLY D 1 386 ? 40.273 -9.452 -91.242 1.00 26.58 386 GLY D CA 1
ATOM 16602 C C . GLY D 1 386 ? 41.280 -9.418 -92.379 1.00 29.44 386 GLY D C 1
ATOM 16603 O O . GLY D 1 386 ? 41.156 -8.616 -93.313 1.00 29.15 386 GLY D O 1
ATOM 16604 N N . ARG D 1 387 ? 42.286 -10.310 -92.318 1.00 26.61 387 ARG D N 1
ATOM 16605 C CA . ARG D 1 387 ? 43.284 -10.443 -93.378 1.00 29.52 387 ARG D CA 1
ATOM 16606 C C . ARG D 1 387 ? 42.641 -10.613 -94.757 1.00 26.66 387 ARG D C 1
ATOM 16607 O O . ARG D 1 387 ? 43.091 -10.013 -95.738 1.00 31.64 387 ARG D O 1
ATOM 16615 N N . GLU D 1 388 ? 41.594 -11.431 -94.855 1.00 27.37 388 GLU D N 1
ATOM 16616 C CA . GLU D 1 388 ? 40.884 -11.566 -96.123 1.00 32.06 388 GLU D CA 1
ATOM 16617 C C . GLU D 1 388 ? 40.360 -10.214 -96.604 1.00 29.83 388 GLU D C 1
ATOM 16618 O O . GLU D 1 388 ? 40.494 -9.870 -97.786 1.00 28.12 388 GLU D O 1
ATOM 16624 N N . CYS D 1 389 ? 39.794 -9.419 -95.690 1.00 27.26 389 CYS D N 1
ATOM 16625 C CA . CYS D 1 389 ? 39.299 -8.090 -96.045 1.00 25.90 389 CYS D CA 1
ATOM 16626 C C . CYS D 1 389 ? 40.440 -7.145 -96.426 1.00 27.17 389 CYS D C 1
ATOM 16627 O O . CYS D 1 389 ? 40.348 -6.434 -97.431 1.00 29.98 389 CYS D O 1
ATOM 16630 N N . TYR D 1 390 ? 41.524 -7.115 -95.634 1.00 26.76 390 TYR D N 1
ATOM 16631 C CA . TYR D 1 390 ? 42.673 -6.270 -95.974 1.00 26.32 390 TYR D CA 1
ATOM 16632 C C . TYR D 1 390 ? 43.228 -6.632 -97.348 1.00 27.62 390 TYR D C 1
ATOM 16633 O O . TYR D 1 390 ? 43.473 -5.752 -98.184 1.00 24.82 390 TYR D O 1
ATOM 16642 N N . SER D 1 391 ? 43.444 -7.930 -97.590 1.00 27.23 391 SER D N 1
ATOM 16643 C CA . SER D 1 391 ? 43.909 -8.391 -98.895 1.00 29.02 391 SER D CA 1
ATOM 16644 C C . SER D 1 391 ? 43.035 -7.851 -100.020 1.00 23.34 391 SER D C 1
ATOM 16645 O O . SER D 1 391 ? 43.532 -7.220 -100.953 1.00 31.39 391 SER D O 1
ATOM 16648 N N . GLU D 1 392 ? 41.727 -8.108 -99.953 1.00 27.74 392 GLU D N 1
ATOM 16649 C CA . GLU D 1 392 ? 40.820 -7.655 -101.011 1.00 29.78 392 GLU D CA 1
ATOM 16650 C C . GLU D 1 392 ? 40.943 -6.161 -101.242 1.00 29.68 392 GLU D C 1
ATOM 16651 O O . GLU D 1 392 ? 40.978 -5.702 -102.390 1.00 26.76 392 GLU D O 1
ATOM 16657 N N . GLN D 1 393 ? 40.994 -5.379 -100.161 1.00 27.39 393 GLN D N 1
ATOM 16658 C CA . GLN D 1 393 ? 40.941 -3.932 -100.335 1.00 24.46 393 GLN D CA 1
ATOM 16659 C C . GLN D 1 393 ? 42.278 -3.392 -100.810 1.00 28.32 393 GLN D C 1
ATOM 16660 O O . GLN D 1 393 ? 42.319 -2.458 -101.617 1.00 25.85 393 GLN D O 1
ATOM 16666 N N . TYR D 1 394 ? 43.376 -3.984 -100.344 1.00 25.92 394 TYR D N 1
ATOM 16667 C CA . TYR D 1 394 ? 44.685 -3.583 -100.838 1.00 24.60 394 TYR D CA 1
ATOM 16668 C C . TYR D 1 394 ? 44.792 -3.832 -102.338 1.00 28.88 394 TYR D C 1
ATOM 16669 O O . TYR D 1 394 ? 45.340 -3.006 -103.080 1.00 31.34 394 TYR D O 1
ATOM 16678 N N . GLU D 1 395 ? 44.261 -4.963 -102.803 1.00 28.44 395 GLU D N 1
ATOM 16679 C CA . GLU D 1 395 ? 44.350 -5.297 -104.220 1.00 31.78 395 GLU D CA 1
ATOM 16680 C C . GLU D 1 395 ? 43.430 -4.404 -105.041 1.00 30.48 395 GLU D C 1
ATOM 16681 O O . GLU D 1 395 ? 43.784 -3.994 -106.153 1.00 33.95 395 GLU D O 1
ATOM 16687 N N . LEU D 1 396 ? 42.262 -4.058 -104.494 1.00 27.62 396 LEU D N 1
ATOM 16688 C CA . LEU D 1 396 ? 41.385 -3.116 -105.179 1.00 28.37 396 LEU D CA 1
ATOM 16689 C C . LEU D 1 396 ? 42.107 -1.794 -105.426 1.00 29.48 396 LEU D C 1
ATOM 16690 O O . LEU D 1 396 ? 42.070 -1.246 -106.534 1.00 26.21 396 LEU D O 1
ATOM 16695 N N . ILE D 1 397 ? 42.798 -1.287 -104.404 1.00 22.64 397 ILE D N 1
ATOM 16696 C CA . ILE D 1 397 ? 43.559 -0.049 -104.541 1.00 25.15 397 ILE D CA 1
ATOM 16697 C C . ILE D 1 397 ? 44.578 -0.172 -105.665 1.00 26.85 397 ILE D C 1
ATOM 16698 O O . ILE D 1 397 ? 44.706 0.719 -106.508 1.00 30.36 397 ILE D O 1
ATOM 16703 N N . LYS D 1 398 ? 45.339 -1.269 -105.672 1.00 31.10 398 LYS D N 1
ATOM 16704 C CA . LYS D 1 398 ? 46.382 -1.452 -106.680 1.00 29.66 398 LYS D CA 1
ATOM 16705 C C . LYS D 1 398 ? 45.800 -1.472 -108.090 1.00 31.74 398 LYS D C 1
ATOM 16706 O O . LYS D 1 398 ? 46.386 -0.906 -109.017 1.00 30.82 398 LYS D O 1
ATOM 16712 N N . SER D 1 399 ? 44.634 -2.102 -108.261 1.00 29.14 399 SER D N 1
ATOM 16713 C CA . SER D 1 399 ? 43.981 -2.134 -109.563 1.00 29.91 399 SER D CA 1
ATOM 16714 C C . SER D 1 399 ? 43.559 -0.748 -110.025 1.00 32.04 399 SER D C 1
ATOM 16715 O O . SER D 1 399 ? 43.440 -0.515 -111.234 1.00 32.85 399 SER D O 1
ATOM 16718 N N . LEU D 1 400 ? 43.306 0.176 -109.092 1.00 28.15 400 LEU D N 1
ATOM 16719 C CA . LEU D 1 400 ? 42.866 1.525 -109.439 1.00 28.24 400 LEU D CA 1
ATOM 16720 C C . LEU D 1 400 ? 44.004 2.533 -109.511 1.00 26.54 400 LEU D C 1
ATOM 16721 O O . LEU D 1 400 ? 43.889 3.534 -110.221 1.00 30.16 400 LEU D O 1
ATOM 16726 N N . ASP D 1 401 ? 45.081 2.315 -108.762 1.00 27.35 401 ASP D N 1
ATOM 16727 C CA . ASP D 1 401 ? 46.202 3.251 -108.711 1.00 25.88 401 ASP D CA 1
ATOM 16728 C C . ASP D 1 401 ? 47.422 2.422 -108.391 1.00 27.28 401 ASP D C 1
ATOM 16729 O O . ASP D 1 401 ? 47.752 2.195 -107.220 1.00 31.81 401 ASP D O 1
ATOM 16734 N N . PRO D 1 402 ? 48.107 1.909 -109.413 1.00 34.32 402 PRO D N 1
ATOM 16735 C CA . PRO D 1 402 ? 49.244 1.018 -109.162 1.00 32.30 402 PRO D CA 1
ATOM 16736 C C . PRO D 1 402 ? 50.509 1.734 -108.724 1.00 32.51 402 PRO D C 1
ATOM 16737 O O . PRO D 1 402 ? 51.533 1.074 -108.533 1.00 34.14 402 PRO D O 1
ATOM 16741 N N . TYR D 1 403 ? 50.472 3.049 -108.520 1.00 32.57 403 TYR D N 1
ATOM 16742 C CA . TYR D 1 403 ? 51.695 3.817 -108.321 1.00 30.04 403 TYR D CA 1
ATOM 16743 C C . TYR D 1 403 ? 51.882 4.347 -106.907 1.00 35.69 403 TYR D C 1
ATOM 16744 O O . TYR D 1 403 ? 53.009 4.326 -106.404 1.00 40.43 403 TYR D O 1
ATOM 16753 N N . ARG D 1 404 ? 50.816 4.793 -106.213 1.00 30.88 404 ARG D N 1
ATOM 16754 C CA . ARG D 1 404 ? 51.059 5.249 -104.843 1.00 29.48 404 ARG D CA 1
ATOM 16755 C C . ARG D 1 404 ? 51.257 4.074 -103.878 1.00 29.53 404 ARG D C 1
ATOM 16756 O O . ARG D 1 404 ? 50.677 2.999 -104.063 1.00 28.30 404 ARG D O 1
ATOM 16764 N N . PRO D 1 405 ? 52.048 4.265 -102.824 1.00 26.75 405 PRO D N 1
ATOM 16765 C CA . PRO D 1 405 ? 52.118 3.253 -101.772 1.00 27.14 405 PRO D CA 1
ATOM 16766 C C . PRO D 1 405 ? 50.821 3.182 -100.976 1.00 25.71 405 PRO D C 1
ATOM 16767 O O . PRO D 1 405 ? 50.001 4.105 -100.970 1.00 24.77 405 PRO D O 1
ATOM 16771 N N . ARG D 1 406 ? 50.656 2.050 -100.302 1.00 20.82 406 ARG D N 1
ATOM 16772 C CA . ARG D 1 406 ? 49.499 1.739 -99.477 1.00 24.53 406 ARG D CA 1
ATOM 16773 C C . ARG D 1 406 ? 49.935 1.424 -98.058 1.00 22.97 406 ARG D C 1
ATOM 16774 O O . ARG D 1 406 ? 51.058 0.966 -97.828 1.00 24.68 406 ARG D O 1
ATOM 16782 N N . SER D 1 407 ? 49.021 1.630 -97.101 1.00 21.77 407 SER D N 1
ATOM 16783 C CA . SER D 1 407 ? 49.320 1.309 -95.712 1.00 23.76 407 SER D CA 1
ATOM 16784 C C . SER D 1 407 ? 48.015 1.228 -94.925 1.00 21.97 407 SER D C 1
ATOM 16785 O O . SER D 1 407 ? 46.918 1.361 -95.473 1.00 22.46 407 SER D O 1
ATOM 16788 N N . SER D 1 408 ? 48.153 0.988 -93.626 1.00 20.42 408 SER D N 1
ATOM 16789 C CA . SER D 1 408 ? 47.017 0.883 -92.722 1.00 23.44 408 SER D CA 1
ATOM 16790 C C . SER D 1 408 ? 47.511 1.210 -91.327 1.00 23.67 408 SER D C 1
ATOM 16791 O O . SER D 1 408 ? 48.563 0.721 -90.921 1.00 20.32 408 SER D O 1
ATOM 16794 N N . ALA D 1 409 ? 46.768 2.046 -90.607 1.00 23.00 409 ALA D N 1
ATOM 16795 C CA . ALA D 1 409 ? 47.142 2.388 -89.241 1.00 21.00 409 ALA D CA 1
ATOM 16796 C C . ALA D 1 409 ? 46.729 1.240 -88.329 1.00 20.53 409 ALA D C 1
ATOM 16797 O O . ALA D 1 409 ? 45.537 1.005 -88.114 1.00 20.92 409 ALA D O 1
ATOM 16799 N N . SER D 1 410 ? 47.706 0.511 -87.797 1.00 21.04 410 SER D N 1
ATOM 16800 C CA . SER D 1 410 ? 47.419 -0.647 -86.969 1.00 20.88 410 SER D CA 1
ATOM 16801 C C . SER D 1 410 ? 47.470 -0.295 -85.488 1.00 19.67 410 SER D C 1
ATOM 16802 O O . SER D 1 410 ? 48.293 0.507 -85.045 1.00 22.67 410 SER D O 1
ATOM 16805 N N . CYS D 1 411 ? 46.623 -0.956 -84.706 1.00 22.11 411 CYS D N 1
ATOM 16806 C CA . CYS D 1 411 ? 46.819 -0.976 -83.262 1.00 24.17 411 CYS D CA 1
ATOM 16807 C C . CYS D 1 411 ? 47.003 -2.401 -82.739 1.00 28.17 411 CYS D C 1
ATOM 16808 O O . CYS D 1 411 ? 47.003 -2.613 -81.526 1.00 28.05 411 CYS D O 1
ATOM 16811 N N . ARG D 1 412 ? 47.177 -3.382 -83.625 1.00 26.25 412 ARG D N 1
ATOM 16812 C CA . ARG D 1 412 ? 47.366 -4.773 -83.217 1.00 26.54 412 ARG D CA 1
ATOM 16813 C C . ARG D 1 412 ? 48.831 -4.979 -82.850 1.00 29.72 412 ARG D C 1
ATOM 16814 O O . ARG D 1 412 ? 49.651 -5.462 -83.637 1.00 32.03 412 ARG D O 1
ATOM 16822 N N . PHE D 1 413 ? 49.154 -4.573 -81.624 1.00 30.14 413 PHE D N 1
ATOM 16823 C CA . PHE D 1 413 ? 50.510 -4.522 -81.096 1.00 27.37 413 PHE D CA 1
ATOM 16824 C C . PHE D 1 413 ? 51.111 -5.922 -81.058 1.00 33.36 413 PHE D C 1
ATOM 16825 O O . PHE D 1 413 ? 50.738 -6.736 -80.205 1.00 29.72 413 PHE D O 1
ATOM 16833 N N . LYS D 1 414 ? 52.004 -6.221 -82.011 1.00 29.39 414 LYS D N 1
ATOM 16834 C CA . LYS D 1 414 ? 52.719 -7.497 -82.119 1.00 28.93 414 LYS D CA 1
ATOM 16835 C C . LYS D 1 414 ? 51.810 -8.671 -82.485 1.00 31.25 414 LYS D C 1
ATOM 16836 O O . LYS D 1 414 ? 52.212 -9.826 -82.352 1.00 30.08 414 LYS D O 1
ATOM 16842 N N . THR D 1 415 ? 50.592 -8.406 -82.970 1.00 28.87 415 THR D N 1
ATOM 16843 C CA . THR D 1 415 ? 49.650 -9.457 -83.330 1.00 27.22 415 THR D CA 1
ATOM 16844 C C . THR D 1 415 ? 49.096 -9.285 -84.743 1.00 32.71 415 THR D C 1
ATOM 16845 O O . THR D 1 415 ? 48.325 -10.139 -85.203 1.00 27.37 415 THR D O 1
ATOM 16849 N N . ASP D 1 416 ? 49.464 -8.206 -85.434 1.00 27.72 416 ASP D N 1
ATOM 16850 C CA . ASP D 1 416 ? 49.012 -7.967 -86.792 1.00 31.16 416 ASP D CA 1
ATOM 16851 C C . ASP D 1 416 ? 49.562 -9.051 -87.714 1.00 27.20 416 ASP D C 1
ATOM 16852 O O . ASP D 1 416 ? 50.756 -9.342 -87.695 1.00 29.54 416 ASP D O 1
ATOM 16857 N N . ILE D 1 417 ? 48.692 -9.659 -88.515 1.00 29.13 417 ILE D N 1
ATOM 16858 C CA . ILE D 1 417 ? 49.114 -10.651 -89.502 1.00 30.50 417 ILE D CA 1
ATOM 16859 C C . ILE D 1 417 ? 49.023 -10.116 -90.926 1.00 33.50 417 ILE D C 1
ATOM 16860 O O . ILE D 1 417 ? 49.124 -10.895 -91.886 1.00 33.87 417 ILE D O 1
ATOM 16865 N N . CYS D 1 418 ? 48.855 -8.801 -91.096 1.00 29.56 418 CYS D N 1
ATOM 16866 C CA . CYS D 1 418 ? 48.636 -8.203 -92.406 1.00 28.16 418 CYS D CA 1
ATOM 16867 C C . CYS D 1 418 ? 49.769 -7.287 -92.856 1.00 28.34 418 CYS D C 1
ATOM 16868 O O . CYS D 1 418 ? 49.597 -6.562 -93.839 1.00 26.44 418 CYS D O 1
ATOM 16871 N N . LEU D 1 419 ? 50.918 -7.299 -92.171 1.00 25.63 419 LEU D N 1
ATOM 16872 C CA . LEU D 1 419 ? 51.996 -6.361 -92.480 1.00 27.59 419 LEU D CA 1
ATOM 16873 C C . LEU D 1 419 ? 52.816 -6.766 -93.699 1.00 30.39 419 LEU D C 1
ATOM 16874 O O . LEU D 1 419 ? 53.614 -5.952 -94.187 1.00 27.27 419 LEU D O 1
ATOM 16879 N N . GLY D 1 420 ? 52.621 -7.984 -94.212 1.00 29.03 420 GLY D N 1
ATOM 16880 C CA . GLY D 1 420 ? 53.186 -8.336 -95.501 1.00 28.81 420 GLY D CA 1
ATOM 16881 C C . GLY D 1 420 ? 52.585 -7.561 -96.659 1.00 30.48 420 GLY D C 1
ATOM 16882 O O . GLY D 1 420 ? 53.273 -7.290 -97.645 1.00 32.85 420 GLY D O 1
ATOM 16883 N N . TYR D 1 421 ? 51.309 -7.172 -96.554 1.00 27.10 421 TYR D N 1
ATOM 16884 C CA . TYR D 1 421 ? 50.632 -6.570 -97.706 1.00 25.69 421 TYR D CA 1
ATOM 16885 C C . TYR D 1 421 ? 51.082 -5.147 -98.031 1.00 28.88 421 TYR D C 1
ATOM 16886 O O . TYR D 1 421 ? 51.378 -4.875 -99.208 1.00 31.17 421 TYR D O 1
ATOM 16895 N N . PRO D 1 422 ? 51.108 -4.193 -97.099 1.00 27.34 422 PRO D N 1
ATOM 16896 C CA . PRO D 1 422 ? 51.301 -2.792 -97.495 1.00 25.79 422 PRO D CA 1
ATOM 16897 C C . PRO D 1 422 ? 52.757 -2.484 -97.822 1.00 27.20 422 PRO D C 1
ATOM 16898 O O . PRO D 1 422 ? 53.675 -3.229 -97.474 1.00 27.61 422 PRO D O 1
ATOM 16902 N N . GLU D 1 423 ? 52.952 -1.330 -98.474 1.00 28.19 423 GLU D N 1
ATOM 16903 C CA . GLU D 1 423 ? 54.290 -0.819 -98.751 1.00 23.56 423 GLU D CA 1
ATOM 16904 C C . GLU D 1 423 ? 54.912 -0.162 -97.530 1.00 26.55 423 GLU D C 1
ATOM 16905 O O . GLU D 1 423 ? 56.142 -0.139 -97.405 1.00 30.33 423 GLU D O 1
ATOM 16911 N N . VAL D 1 424 ? 54.090 0.407 -96.644 1.00 28.96 424 VAL D N 1
ATOM 16912 C CA . VAL D 1 424 ? 54.550 1.069 -95.427 1.00 24.32 424 VAL D CA 1
ATOM 16913 C C . VAL D 1 424 ? 53.842 0.423 -94.242 1.00 27.33 424 VAL D C 1
ATOM 16914 O O . VAL D 1 424 ? 52.632 0.161 -94.304 1.00 27.15 424 VAL D O 1
ATOM 16918 N N . VAL D 1 425 ? 54.600 0.145 -93.167 1.00 25.21 425 VAL D N 1
ATOM 16919 C CA . VAL D 1 425 ? 54.028 -0.350 -91.913 1.00 25.58 425 VAL D CA 1
ATOM 16920 C C . VAL D 1 425 ? 53.724 0.834 -91.007 1.00 24.25 425 VAL D C 1
ATOM 16921 O O . VAL D 1 425 ? 54.594 1.677 -90.759 1.00 23.44 425 VAL D O 1
ATOM 16925 N N . SER D 1 426 ? 52.498 0.893 -90.491 1.00 22.64 426 SER D N 1
ATOM 16926 C CA . SER D 1 426 ? 52.043 2.043 -89.719 1.00 21.70 426 SER D CA 1
ATOM 16927 C C . SER D 1 426 ? 51.353 1.585 -88.440 1.00 20.34 426 SER D C 1
ATOM 16928 O O . SER D 1 426 ? 50.549 0.646 -88.465 1.00 20.65 426 SER D O 1
ATOM 16931 N N . TYR D 1 427 ? 51.663 2.253 -87.324 1.00 20.99 427 TYR D N 1
ATOM 16932 C CA . TYR D 1 427 ? 51.139 1.889 -86.009 1.00 18.08 427 TYR D CA 1
ATOM 16933 C C . TYR D 1 427 ? 50.636 3.121 -85.257 1.00 21.30 427 TYR D C 1
ATOM 16934 O O . TYR D 1 427 ? 51.224 4.200 -85.340 1.00 18.56 427 TYR D O 1
ATOM 16943 N N . ASN D 1 428 ? 49.520 2.953 -84.558 1.00 21.13 428 ASN D N 1
ATOM 16944 C CA . ASN D 1 428 ? 49.005 3.927 -83.599 1.00 22.58 428 ASN D CA 1
ATOM 16945 C C . ASN D 1 428 ? 49.429 3.490 -82.200 1.00 20.44 428 ASN D C 1
ATOM 16946 O O . ASN D 1 428 ? 49.100 2.376 -81.781 1.00 21.48 428 ASN D O 1
ATOM 16951 N N . ILE D 1 429 ? 50.161 4.338 -81.482 1.00 16.11 429 ILE D N 1
ATOM 16952 C CA . ILE D 1 429 ? 50.594 3.972 -80.134 1.00 22.99 429 ILE D CA 1
ATOM 16953 C C . ILE D 1 429 ? 50.359 5.132 -79.173 1.00 18.85 429 ILE D C 1
ATOM 16954 O O . ILE D 1 429 ? 50.535 6.304 -79.524 1.00 19.18 429 ILE D O 1
ATOM 16959 N N . TYR D 1 430 ? 50.018 4.801 -77.924 1.00 19.73 430 TYR D N 1
ATOM 16960 C CA . TYR D 1 430 ? 49.755 5.829 -76.907 1.00 19.00 430 TYR D CA 1
ATOM 16961 C C . TYR D 1 430 ? 50.507 5.634 -75.590 1.00 24.23 430 TYR D C 1
ATOM 16962 O O . TYR D 1 430 ? 49.926 5.786 -74.511 1.00 25.28 430 TYR D O 1
ATOM 16971 N N . PRO D 1 431 ? 51.813 5.347 -75.630 1.00 21.51 431 PRO D N 1
ATOM 16972 C CA . PRO D 1 431 ? 52.577 5.324 -74.369 1.00 22.21 431 PRO D CA 1
ATOM 16973 C C . PRO D 1 431 ? 52.564 6.692 -73.707 1.00 23.50 431 PRO D C 1
ATOM 16974 O O . PRO D 1 431 ? 52.628 7.734 -74.379 1.00 20.26 431 PRO D O 1
ATOM 16978 N N . LYS D 1 432 ? 52.477 6.674 -72.375 1.00 22.03 432 LYS D N 1
ATOM 16979 C CA . LYS D 1 432 ? 52.357 7.831 -71.494 1.00 22.38 432 LYS D CA 1
ATOM 16980 C C . LYS D 1 432 ? 50.974 8.455 -71.549 1.00 23.78 432 LYS D C 1
ATOM 16981 O O . LYS D 1 432 ? 50.748 9.474 -70.898 1.00 25.58 432 LYS D O 1
ATOM 16987 N N . TRP D 1 433 ? 50.030 7.872 -72.285 1.00 22.95 433 TRP D N 1
ATOM 16988 C CA . TRP D 1 433 ? 48.621 8.199 -72.098 1.00 22.74 433 TRP D CA 1
ATOM 16989 C C . TRP D 1 433 ? 47.853 6.965 -71.642 1.00 23.60 433 TRP D C 1
ATOM 16990 O O . TRP D 1 433 ? 47.455 6.893 -70.475 1.00 22.95 433 TRP D O 1
ATOM 17001 N N . TYR D 1 434 ? 47.630 5.992 -72.522 1.00 19.99 434 TYR D N 1
ATOM 17002 C CA . TYR D 1 434 ? 46.925 4.775 -72.156 1.00 26.60 434 TYR D CA 1
ATOM 17003 C C . TYR D 1 434 ? 47.817 3.734 -71.483 1.00 28.73 434 TYR D C 1
ATOM 17004 O O . TYR D 1 434 ? 47.287 2.863 -70.790 1.00 35.05 434 TYR D O 1
ATOM 17013 N N . HIS D 1 435 ? 49.141 3.781 -71.685 1.00 31.89 435 HIS D N 1
ATOM 17014 C CA . HIS D 1 435 ? 50.095 2.835 -71.092 1.00 32.26 435 HIS D CA 1
ATOM 17015 C C . HIS D 1 435 ? 51.224 3.625 -70.461 1.00 31.51 435 HIS D C 1
ATOM 17016 O O . HIS D 1 435 ? 51.849 4.443 -71.142 1.00 33.59 435 HIS D O 1
ATOM 17023 N N . ASP D 1 436 ? 51.518 3.372 -69.186 1.00 31.93 436 ASP D N 1
ATOM 17024 C CA . ASP D 1 436 ? 52.611 4.090 -68.535 1.00 33.66 436 ASP D CA 1
ATOM 17025 C C . ASP D 1 436 ? 53.870 3.251 -68.669 1.00 38.91 436 ASP D C 1
ATOM 17026 O O . ASP D 1 436 ? 54.192 2.422 -67.818 1.00 36.04 436 ASP D O 1
ATOM 17031 N N . VAL D 1 437 ? 54.566 3.480 -69.777 1.00 33.05 437 VAL D N 1
ATOM 17032 C CA . VAL D 1 437 ? 55.825 2.863 -70.185 1.00 34.08 437 VAL D CA 1
ATOM 17033 C C . VAL D 1 437 ? 56.604 3.994 -70.845 1.00 31.83 437 VAL D C 1
ATOM 17034 O O . VAL D 1 437 ? 55.985 4.798 -71.555 1.00 33.11 437 VAL D O 1
ATOM 17038 N N . PRO D 1 438 ? 57.918 4.125 -70.634 1.00 30.94 438 PRO D N 1
ATOM 17039 C CA . PRO D 1 438 ? 58.693 5.120 -71.396 1.00 29.71 438 PRO D CA 1
ATOM 17040 C C . PRO D 1 438 ? 58.499 4.933 -72.895 1.00 28.68 438 PRO D C 1
ATOM 17041 O O . PRO D 1 438 ? 58.501 3.808 -73.400 1.00 28.59 438 PRO D O 1
ATOM 17045 N N . VAL D 1 439 ? 58.322 6.046 -73.611 1.00 24.27 439 VAL D N 1
ATOM 17046 C CA . VAL D 1 439 ? 57.959 5.955 -75.028 1.00 25.77 439 VAL D CA 1
ATOM 17047 C C . VAL D 1 439 ? 59.057 5.264 -75.835 1.00 28.39 439 VAL D C 1
ATOM 17048 O O . VAL D 1 439 ? 58.778 4.445 -76.714 1.00 25.15 439 VAL D O 1
ATOM 17052 N N . GLU D 1 440 ? 60.317 5.613 -75.575 1.00 27.19 440 GLU D N 1
ATOM 17053 C CA . GLU D 1 440 ? 61.433 4.986 -76.275 1.00 31.40 440 GLU D CA 1
ATOM 17054 C C . GLU D 1 440 ? 61.392 3.467 -76.145 1.00 30.81 440 GLU D C 1
ATOM 17055 O O . GLU D 1 440 ? 61.682 2.744 -77.107 1.00 31.03 440 GLU D O 1
ATOM 17061 N N . ASP D 1 441 ? 60.989 2.966 -74.976 1.00 26.11 441 ASP D N 1
ATOM 17062 C CA . ASP D 1 441 ? 61.002 1.525 -74.746 1.00 34.27 441 ASP D CA 1
ATOM 17063 C C . ASP D 1 441 ? 59.852 0.832 -75.460 1.00 32.00 441 ASP D C 1
ATOM 17064 O O . ASP D 1 441 ? 60.037 -0.243 -76.045 1.00 33.41 441 ASP D O 1
ATOM 17069 N N . TYR D 1 442 ? 58.661 1.425 -75.407 1.00 25.21 442 TYR D N 1
ATOM 17070 C CA . TYR D 1 442 ? 57.513 0.849 -76.094 1.00 28.98 442 TYR D CA 1
ATOM 17071 C C . TYR D 1 442 ? 57.746 0.826 -77.593 1.00 27.60 442 TYR D C 1
ATOM 17072 O O . TYR D 1 442 ? 57.502 -0.188 -78.250 1.00 28.57 442 TYR D O 1
ATOM 17081 N N . LEU D 1 443 ? 58.256 1.929 -78.142 1.00 27.43 443 LEU D N 1
ATOM 17082 C CA . LEU D 1 443 ? 58.489 2.024 -79.580 1.00 30.10 443 LEU D CA 1
ATOM 17083 C C . LEU D 1 443 ? 59.592 1.073 -80.029 1.00 28.25 443 LEU D C 1
ATOM 17084 O O . LEU D 1 443 ? 59.527 0.516 -81.131 1.00 28.82 443 LEU D O 1
ATOM 17089 N N . ASP D 1 444 ? 60.621 0.889 -79.197 1.00 29.02 444 ASP D N 1
ATOM 17090 C CA . ASP D 1 444 ? 61.686 -0.053 -79.532 1.00 31.27 444 ASP D CA 1
ATOM 17091 C C . ASP D 1 444 ? 61.164 -1.481 -79.550 1.00 30.19 444 ASP D C 1
ATOM 17092 O O . ASP D 1 444 ? 61.392 -2.222 -80.512 1.00 28.52 444 ASP D O 1
ATOM 17097 N N . GLU D 1 445 ? 60.438 -1.877 -78.502 1.00 26.82 445 GLU D N 1
ATOM 17098 C CA . GLU D 1 445 ? 59.850 -3.212 -78.470 1.00 29.18 445 GLU D CA 1
ATOM 17099 C C . GLU D 1 445 ? 58.981 -3.472 -79.696 1.00 31.86 445 GLU D C 1
ATOM 17100 O O . GLU D 1 445 ? 59.026 -4.565 -80.281 1.00 31.80 445 GLU D O 1
ATOM 17106 N N . LEU D 1 446 ? 58.180 -2.485 -80.097 1.00 25.13 446 LEU D N 1
ATOM 17107 C CA . LEU D 1 446 ? 57.355 -2.656 -81.288 1.00 24.67 446 LEU D CA 1
ATOM 17108 C C . LEU D 1 446 ? 58.222 -2.720 -82.545 1.00 26.47 446 LEU D C 1
ATOM 17109 O O . LEU D 1 446 ? 58.067 -3.624 -83.371 1.00 23.63 446 LEU D O 1
ATOM 17114 N N . TYR D 1 447 ? 59.164 -1.785 -82.689 1.00 26.55 447 TYR D N 1
ATOM 17115 C CA . TYR D 1 447 ? 59.956 -1.738 -83.910 1.00 28.61 447 TYR D CA 1
ATOM 17116 C C . TYR D 1 447 ? 60.786 -3.009 -84.089 1.00 31.13 447 TYR D C 1
ATOM 17117 O O . TYR D 1 447 ? 60.843 -3.568 -85.189 1.00 31.26 447 TYR D O 1
ATOM 17126 N N . GLN D 1 448 ? 61.417 -3.486 -83.013 1.00 31.15 448 GLN D N 1
ATOM 17127 C CA . GLN D 1 448 ? 62.166 -4.741 -83.063 1.00 30.02 448 GLN D CA 1
ATOM 17128 C C . GLN D 1 448 ? 61.283 -5.901 -83.492 1.00 26.68 448 GLN D C 1
ATOM 17129 O O . GLN D 1 448 ? 61.683 -6.715 -84.326 1.00 32.84 448 GLN D O 1
ATOM 17135 N N . TRP D 1 449 ? 60.085 -6.011 -82.913 1.00 28.20 449 TRP D N 1
ATOM 17136 C CA . TRP D 1 449 ? 59.184 -7.096 -83.289 1.00 28.07 449 TRP D CA 1
ATOM 17137 C C . TRP D 1 449 ? 58.822 -7.034 -84.772 1.00 32.86 449 TRP D C 1
ATOM 17138 O O . TRP D 1 449 ? 58.754 -8.073 -85.444 1.00 29.57 449 TRP D O 1
ATOM 17149 N N . ILE D 1 450 ? 58.557 -5.833 -85.297 1.00 25.40 450 ILE D N 1
ATOM 17150 C CA . ILE D 1 450 ? 58.241 -5.728 -86.721 1.00 26.74 450 ILE D CA 1
ATOM 17151 C C . ILE D 1 450 ? 59.413 -6.239 -87.556 1.00 31.82 450 ILE D C 1
ATOM 17152 O O . ILE D 1 450 ? 59.224 -6.959 -88.545 1.00 30.06 450 ILE D O 1
ATOM 17157 N N . GLN D 1 451 ? 60.640 -5.872 -87.176 1.00 29.29 451 GLN D N 1
ATOM 17158 C CA . GLN D 1 451 ? 61.795 -6.234 -87.993 1.00 31.58 451 GLN D CA 1
ATOM 17159 C C . GLN D 1 451 ? 62.130 -7.718 -87.868 1.00 32.56 451 GLN D C 1
ATOM 17160 O O . GLN D 1 451 ? 62.530 -8.348 -88.850 1.00 33.30 451 GLN D O 1
ATOM 17166 N N . ASN D 1 452 ? 61.965 -8.298 -86.678 1.00 32.19 452 ASN D N 1
ATOM 17167 C CA . ASN D 1 452 ? 62.424 -9.658 -86.417 1.00 34.90 452 ASN D CA 1
ATOM 17168 C C . ASN D 1 452 ? 61.335 -10.723 -86.496 1.00 33.95 452 ASN D C 1
ATOM 17169 O O . ASN D 1 452 ? 61.676 -11.905 -86.632 1.00 31.77 452 ASN D O 1
ATOM 17174 N N . GLU D 1 453 ? 60.046 -10.355 -86.428 1.00 30.74 453 GLU D N 1
ATOM 17175 C CA . GLU D 1 453 ? 58.975 -11.344 -86.309 1.00 34.48 453 GLU D CA 1
ATOM 17176 C C . GLU D 1 453 ? 57.820 -11.172 -87.291 1.00 33.58 453 GLU D C 1
ATOM 17177 O O . GLU D 1 453 ? 56.840 -11.919 -87.210 1.00 33.87 453 GLU D O 1
ATOM 17183 N N . SER D 1 454 ? 57.881 -10.213 -88.195 1.00 27.04 454 SER D N 1
ATOM 17184 C CA . SER D 1 454 ? 56.732 -9.920 -89.023 1.00 28.36 454 SER D CA 1
ATOM 17185 C C . SER D 1 454 ? 57.195 -9.780 -90.461 1.00 27.93 454 SER D C 1
ATOM 17186 O O . SER D 1 454 ? 58.364 -9.502 -90.728 1.00 26.89 454 SER D O 1
ATOM 17189 N N . GLU D 1 455 ? 56.263 -10.000 -91.386 1.00 29.20 455 GLU D N 1
ATOM 17190 C CA . GLU D 1 455 ? 56.499 -9.696 -92.795 1.00 30.83 455 GLU D CA 1
ATOM 17191 C C . GLU D 1 455 ? 56.508 -8.199 -93.082 1.00 29.25 455 GLU D C 1
ATOM 17192 O O . GLU D 1 455 ? 56.611 -7.804 -94.245 1.00 30.83 455 GLU D O 1
ATOM 17198 N N . GLY D 1 456 ? 56.367 -7.351 -92.072 1.00 30.25 456 GLY D N 1
ATOM 17199 C CA . GLY D 1 456 ? 56.579 -5.948 -92.336 1.00 28.20 456 GLY D CA 1
ATOM 17200 C C . GLY D 1 456 ? 58.028 -5.534 -92.312 1.00 27.11 456 GLY D C 1
ATOM 17201 O O . GLY D 1 456 ? 58.324 -4.367 -92.557 1.00 25.18 456 GLY D O 1
ATOM 17202 N N . THR D 1 457 ? 58.930 -6.479 -92.027 1.00 30.95 457 THR D N 1
ATOM 17203 C CA . THR D 1 457 ? 60.345 -6.186 -91.833 1.00 28.77 457 THR D CA 1
ATOM 17204 C C . THR D 1 457 ? 60.947 -5.521 -93.070 1.00 30.79 457 THR D C 1
ATOM 17205 O O . THR D 1 457 ? 60.566 -5.817 -94.203 1.00 27.37 457 THR D O 1
ATOM 17209 N N . GLY D 1 458 ? 61.878 -4.594 -92.846 1.00 29.96 458 GLY D N 1
ATOM 17210 C CA . GLY D 1 458 ? 62.574 -3.948 -93.937 1.00 26.40 458 GLY D CA 1
ATOM 17211 C C . GLY D 1 458 ? 61.794 -2.884 -94.694 1.00 29.39 458 GLY D C 1
ATOM 17212 O O . GLY D 1 458 ? 62.353 -2.275 -95.608 1.00 29.44 458 GLY D O 1
ATOM 17213 N N . LYS D 1 459 ? 60.531 -2.630 -94.351 1.00 26.92 459 LYS D N 1
ATOM 17214 C CA . LYS D 1 459 ? 59.763 -1.617 -95.061 1.00 23.95 459 LYS D CA 1
ATOM 17215 C C . LYS D 1 459 ? 59.736 -0.315 -94.267 1.00 25.25 459 LYS D C 1
ATOM 17216 O O . LYS D 1 459 ? 60.064 -0.298 -93.076 1.00 25.80 459 LYS D O 1
ATOM 17222 N N . PRO D 1 460 ? 59.388 0.812 -94.900 1.00 25.25 460 PRO D N 1
ATOM 17223 C CA . PRO D 1 460 ? 59.285 2.069 -94.147 1.00 24.93 460 PRO D CA 1
ATOM 17224 C C . PRO D 1 460 ? 58.243 1.975 -93.040 1.00 25.23 460 PRO D C 1
ATOM 17225 O O . PRO D 1 460 ? 57.236 1.277 -93.168 1.00 25.13 460 PRO D O 1
ATOM 17229 N N . PHE D 1 461 ? 58.470 2.736 -91.964 1.00 25.79 461 PHE D N 1
ATOM 17230 C CA . PHE D 1 461 ? 57.681 2.652 -90.739 1.00 24.12 461 PHE D CA 1
ATOM 17231 C C . PHE D 1 461 ? 57.240 4.050 -90.334 1.00 24.57 461 PHE D C 1
ATOM 17232 O O . PHE D 1 461 ? 58.071 4.960 -90.235 1.00 22.01 461 PHE D O 1
ATOM 17240 N N . LEU D 1 462 ? 55.938 4.213 -90.103 1.00 21.83 462 LEU D N 1
ATOM 17241 C CA . LEU D 1 462 ? 55.349 5.461 -89.636 1.00 23.43 462 LEU D CA 1
ATOM 17242 C C . LEU D 1 462 ? 54.605 5.225 -88.330 1.00 19.82 462 LEU D C 1
ATOM 17243 O O . LEU D 1 462 ? 53.994 4.166 -88.141 1.00 20.28 462 LEU D O 1
ATOM 17248 N N . ILE D 1 463 ? 54.647 6.208 -87.436 1.00 20.48 463 ILE D N 1
ATOM 17249 C CA . ILE D 1 463 ? 53.688 6.286 -86.334 1.00 20.01 463 ILE D CA 1
ATOM 17250 C C . ILE D 1 463 ? 52.516 7.155 -86.805 1.00 19.67 463 ILE D C 1
ATOM 17251 O O . ILE D 1 463 ? 52.635 8.379 -86.926 1.00 19.26 463 ILE D O 1
ATOM 17256 N N . THR D 1 464 ? 51.379 6.523 -87.083 1.00 16.06 464 THR D N 1
ATOM 17257 C CA . THR D 1 464 ? 50.234 7.251 -87.611 1.00 18.97 464 THR D CA 1
ATOM 17258 C C . THR D 1 464 ? 49.350 7.859 -86.525 1.00 21.97 464 THR D C 1
ATOM 17259 O O . THR D 1 464 ? 48.449 8.636 -86.854 1.00 21.60 464 THR D O 1
ATOM 17263 N N . GLU D 1 465 ? 49.578 7.528 -85.253 1.00 20.24 465 GLU D N 1
ATOM 17264 C CA . GLU D 1 465 ? 48.924 8.216 -84.140 1.00 21.71 465 GLU D CA 1
ATOM 17265 C C . GLU D 1 465 ? 49.836 8.171 -82.927 1.00 21.72 465 GLU D C 1
ATOM 17266 O O . GLU D 1 465 ? 50.355 7.103 -82.586 1.00 17.48 465 GLU D O 1
ATOM 17272 N N . ILE D 1 466 ? 49.992 9.319 -82.273 1.00 18.78 466 ILE D N 1
ATOM 17273 C CA . ILE D 1 466 ? 50.557 9.392 -80.932 1.00 21.14 466 ILE D CA 1
ATOM 17274 C C . ILE D 1 466 ? 50.105 10.719 -80.320 1.00 19.55 466 ILE D C 1
ATOM 17275 O O . ILE D 1 466 ? 50.022 11.734 -81.013 1.00 20.87 466 ILE D O 1
ATOM 17280 N N . GLY D 1 467 ? 49.768 10.702 -79.031 1.00 18.13 467 GLY D N 1
ATOM 17281 C CA . GLY D 1 467 ? 49.328 11.933 -78.394 1.00 17.31 467 GLY D CA 1
ATOM 17282 C C . GLY D 1 467 ? 48.761 11.677 -77.009 1.00 16.68 467 GLY D C 1
ATOM 17283 O O . GLY D 1 467 ? 48.981 10.619 -76.421 1.00 17.95 467 GLY D O 1
ATOM 17284 N N . ALA D 1 468 ? 48.040 12.678 -76.496 1.00 15.57 468 ALA D N 1
ATOM 17285 C CA . ALA D 1 468 ? 47.574 12.665 -75.118 1.00 15.63 468 ALA D CA 1
ATOM 17286 C C . ALA D 1 468 ? 46.396 13.617 -74.984 1.00 17.86 468 ALA D C 1
ATOM 17287 O O . ALA D 1 468 ? 46.305 14.619 -75.707 1.00 19.63 468 ALA D O 1
ATOM 17289 N N . GLY D 1 469 ? 45.515 13.324 -74.028 1.00 18.80 469 GLY D N 1
ATOM 17290 C CA . GLY D 1 469 ? 44.355 14.177 -73.817 1.00 16.17 469 GLY D CA 1
ATOM 17291 C C . GLY D 1 469 ? 44.681 15.404 -72.980 1.00 15.99 469 GLY D C 1
ATOM 17292 O O . GLY D 1 469 ? 45.602 15.410 -72.171 1.00 17.38 469 GLY D O 1
ATOM 17293 N N . ALA D 1 470 ? 43.911 16.471 -73.193 1.00 18.27 470 ALA D N 1
ATOM 17294 C CA . ALA D 1 470 ? 43.944 17.612 -72.290 1.00 16.47 470 ALA D CA 1
ATOM 17295 C C . ALA D 1 470 ? 42.627 18.365 -72.403 1.00 15.96 470 ALA D C 1
ATOM 17296 O O . ALA D 1 470 ? 42.187 18.694 -73.504 1.00 20.28 470 ALA D O 1
ATOM 17298 N N . ILE D 1 471 ? 41.980 18.613 -71.271 1.00 19.83 471 ILE D N 1
ATOM 17299 C CA . ILE D 1 471 ? 40.795 19.461 -71.277 1.00 21.57 471 ILE D CA 1
ATOM 17300 C C . ILE D 1 471 ? 41.288 20.903 -71.243 1.00 18.24 471 ILE D C 1
ATOM 17301 O O . ILE D 1 471 ? 41.918 21.320 -70.272 1.00 18.29 471 ILE D O 1
ATOM 17306 N N . TYR D 1 472 ? 41.049 21.646 -72.325 1.00 18.75 472 TYR D N 1
ATOM 17307 C CA . TYR D 1 472 ? 41.462 23.039 -72.396 1.00 19.40 472 TYR D CA 1
ATOM 17308 C C . TYR D 1 472 ? 40.948 23.780 -71.181 1.00 19.11 472 TYR D C 1
ATOM 17309 O O . TYR D 1 472 ? 39.744 23.777 -70.908 1.00 17.21 472 TYR D O 1
ATOM 17318 N N . GLY D 1 473 ? 41.863 24.415 -70.463 1.00 20.95 473 GLY D N 1
ATOM 17319 C CA . GLY D 1 473 ? 41.541 25.197 -69.297 1.00 20.79 473 GLY D CA 1
ATOM 17320 C C . GLY D 1 473 ? 41.788 24.483 -67.984 1.00 21.65 473 GLY D C 1
ATOM 17321 O O . GLY D 1 473 ? 41.862 25.146 -66.949 1.00 21.23 473 GLY D O 1
ATOM 17322 N N . TYR D 1 474 ? 41.912 23.155 -67.986 1.00 18.35 474 TYR D N 1
ATOM 17323 C CA . TYR D 1 474 ? 42.194 22.433 -66.750 1.00 20.50 474 TYR D CA 1
ATOM 17324 C C . TYR D 1 474 ? 43.702 22.378 -66.569 1.00 18.42 474 TYR D C 1
ATOM 17325 O O . TYR D 1 474 ? 44.403 21.677 -67.309 1.00 18.24 474 TYR D O 1
ATOM 17334 N N . ARG D 1 475 ? 44.193 23.106 -65.578 1.00 19.29 475 ARG D N 1
ATOM 17335 C CA . ARG D 1 475 ? 45.610 23.170 -65.262 1.00 19.34 475 ARG D CA 1
ATOM 17336 C C . ARG D 1 475 ? 45.807 22.979 -63.767 1.00 23.11 475 ARG D C 1
ATOM 17337 O O . ARG D 1 475 ? 45.031 23.498 -62.958 1.00 20.95 475 ARG D O 1
ATOM 17345 N N . THR D 1 476 ? 46.846 22.242 -63.393 1.00 20.88 476 THR D N 1
ATOM 17346 C CA . THR D 1 476 ? 47.050 22.051 -61.960 1.00 23.55 476 THR D CA 1
ATOM 17347 C C . THR D 1 476 ? 48.523 21.790 -61.705 1.00 25.53 476 THR D C 1
ATOM 17348 O O . THR D 1 476 ? 49.185 21.129 -62.530 1.00 20.42 476 THR D O 1
ATOM 17352 N N . PRO D 1 477 ? 49.060 22.306 -60.591 1.00 26.59 477 PRO D N 1
ATOM 17353 C CA . PRO D 1 477 ? 50.458 22.017 -60.253 1.00 19.31 477 PRO D CA 1
ATOM 17354 C C . PRO D 1 477 ? 50.749 20.529 -60.182 1.00 21.18 477 PRO D C 1
ATOM 17355 O O . PRO D 1 477 ? 51.902 20.123 -60.362 1.00 21.37 477 PRO D O 1
ATOM 17359 N N . ALA D 1 478 ? 49.748 19.693 -59.907 1.00 20.90 478 ALA D N 1
ATOM 17360 C CA . ALA D 1 478 ? 50.034 18.267 -59.794 1.00 24.16 478 ALA D CA 1
ATOM 17361 C C . ALA D 1 478 ? 50.193 17.592 -61.156 1.00 22.01 478 ALA D C 1
ATOM 17362 O O . ALA D 1 478 ? 50.581 16.423 -61.208 1.00 24.19 478 ALA D O 1
ATOM 17364 N N . HIS D 1 479 ? 49.927 18.303 -62.255 1.00 23.75 479 HIS D N 1
ATOM 17365 C CA . HIS D 1 479 ? 50.097 17.758 -63.603 1.00 20.06 479 HIS D CA 1
ATOM 17366 C C . HIS D 1 479 ? 49.383 16.423 -63.763 1.00 20.71 479 HIS D C 1
ATOM 17367 O O . HIS D 1 479 ? 49.923 15.487 -64.350 1.00 19.52 479 HIS D O 1
ATOM 17374 N N . VAL D 1 480 ? 48.161 16.323 -63.211 1.00 19.64 480 VAL D N 1
ATOM 17375 C CA . VAL D 1 480 ? 47.372 15.104 -63.394 1.00 19.03 480 VAL D CA 1
ATOM 17376 C C . VAL D 1 480 ? 46.996 14.920 -64.870 1.00 20.04 480 VAL D C 1
ATOM 17377 O O . VAL D 1 480 ? 46.954 15.867 -65.674 1.00 15.27 480 VAL D O 1
ATOM 17381 N N . LYS D 1 481 ? 46.731 13.670 -65.234 1.00 16.24 481 LYS D N 1
ATOM 17382 C CA . LYS D 1 481 ? 46.216 13.393 -66.563 1.00 16.16 481 LYS D CA 1
ATOM 17383 C C . LYS D 1 481 ? 44.914 14.154 -66.782 1.00 18.01 481 LYS D C 1
ATOM 17384 O O . LYS D 1 481 ? 44.114 14.326 -65.856 1.00 17.06 481 LYS D O 1
ATOM 17390 N N . TRP D 1 482 ? 44.759 14.665 -68.008 1.00 17.26 482 TRP D N 1
ATOM 17391 C CA . TRP D 1 482 ? 43.702 15.566 -68.502 1.00 17.10 482 TRP D CA 1
ATOM 17392 C C . TRP D 1 482 ? 44.082 17.034 -68.293 1.00 17.35 482 TRP D C 1
ATOM 17393 O O . TRP D 1 482 ? 43.489 17.912 -68.928 1.00 16.65 482 TRP D O 1
ATOM 17404 N N . SER D 1 483 ? 45.070 17.318 -67.432 1.00 15.17 483 SER D N 1
ATOM 17405 C CA . SER D 1 483 ? 45.589 18.679 -67.329 1.00 16.82 483 SER D CA 1
ATOM 17406 C C . SER D 1 483 ? 46.426 19.030 -68.559 1.00 17.88 483 SER D C 1
ATOM 17407 O O . SER D 1 483 ? 46.983 18.156 -69.233 1.00 18.99 483 SER D O 1
ATOM 17410 N N . GLU D 1 484 ? 46.499 20.332 -68.856 1.00 16.68 484 GLU D N 1
ATOM 17411 C CA . GLU D 1 484 ? 47.273 20.783 -70.004 1.00 22.28 484 GLU D CA 1
ATOM 17412 C C . GLU D 1 484 ? 48.767 20.616 -69.766 1.00 18.88 484 GLU D C 1
ATOM 17413 O O . GLU D 1 484 ? 49.521 20.393 -70.720 1.00 16.73 484 GLU D O 1
ATOM 17419 N N . GLU D 1 485 ? 49.211 20.761 -68.513 1.00 22.16 485 GLU D N 1
ATOM 17420 C CA . GLU D 1 485 ? 50.619 20.540 -68.197 1.00 22.62 485 GLU D CA 1
ATOM 17421 C C . GLU D 1 485 ? 51.017 19.109 -68.485 1.00 23.93 485 GLU D C 1
ATOM 17422 O O . GLU D 1 485 ? 52.098 18.858 -69.034 1.00 19.94 485 GLU D O 1
ATOM 17428 N N . TYR D 1 486 ? 50.164 18.147 -68.123 1.00 19.66 486 TYR D N 1
ATOM 17429 C CA . TYR D 1 486 ? 50.546 16.767 -68.402 1.00 19.77 486 TYR D CA 1
ATOM 17430 C C . TYR D 1 486 ? 50.671 16.543 -69.904 1.00 23.78 486 TYR D C 1
ATOM 17431 O O . TYR D 1 486 ? 51.569 15.827 -70.359 1.00 23.88 486 TYR D O 1
ATOM 17440 N N . GLN D 1 487 ? 49.783 17.154 -70.693 1.00 18.43 487 GLN D N 1
ATOM 17441 C CA . GLN D 1 487 ? 49.845 16.946 -72.126 1.00 17.86 487 GLN D CA 1
ATOM 17442 C C . GLN D 1 487 ? 51.138 17.518 -72.699 1.00 20.41 487 GLN D C 1
ATOM 17443 O O . GLN D 1 487 ? 51.683 16.967 -73.654 1.00 16.84 487 GLN D O 1
ATOM 17449 N N . VAL D 1 488 ? 51.632 18.621 -72.130 1.00 17.82 488 VAL D N 1
ATOM 17450 C CA . VAL D 1 488 ? 52.920 19.181 -72.538 1.00 20.53 488 VAL D CA 1
ATOM 17451 C C . VAL D 1 488 ? 54.023 18.133 -72.390 1.00 23.17 488 VAL D C 1
ATOM 17452 O O . VAL D 1 488 ? 54.737 17.823 -73.344 1.00 22.08 488 VAL D O 1
ATOM 17456 N N . GLN D 1 489 ? 54.141 17.535 -71.213 1.00 22.92 489 GLN D N 1
ATOM 17457 C CA . GLN D 1 489 ? 55.250 16.619 -70.997 1.00 26.13 489 GLN D CA 1
ATOM 17458 C C . GLN D 1 489 ? 55.062 15.314 -71.764 1.00 23.32 489 GLN D C 1
ATOM 17459 O O . GLN D 1 489 ? 56.033 14.778 -72.308 1.00 23.87 489 GLN D O 1
ATOM 17465 N N . ALA D 1 490 ? 53.828 14.812 -71.878 1.00 18.13 490 ALA D N 1
ATOM 17466 C CA . ALA D 1 490 ? 53.612 13.634 -72.721 1.00 18.92 490 ALA D CA 1
ATOM 17467 C C . ALA D 1 490 ? 54.078 13.880 -74.160 1.00 19.20 490 ALA D C 1
ATOM 17468 O O . ALA D 1 490 ? 54.848 13.084 -74.724 1.00 17.13 490 ALA D O 1
ATOM 17470 N N . LEU D 1 491 ? 53.633 14.987 -74.772 1.00 15.38 491 LEU D N 1
ATOM 17471 C CA . LEU D 1 491 ? 53.961 15.221 -76.181 1.00 18.20 491 LEU D CA 1
ATOM 17472 C C . LEU D 1 491 ? 55.461 15.449 -76.374 1.00 21.42 491 LEU D C 1
ATOM 17473 O O . LEU D 1 491 ? 56.042 14.990 -77.366 1.00 22.55 491 LEU D O 1
ATOM 17478 N N . LYS D 1 492 ? 56.104 16.166 -75.449 1.00 21.85 492 LYS D N 1
ATOM 17479 C CA . LYS D 1 492 ? 57.548 16.358 -75.550 1.00 22.00 492 LYS D CA 1
ATOM 17480 C C . LYS D 1 492 ? 58.271 15.011 -75.585 1.00 23.79 492 LYS D C 1
ATOM 17481 O O . LYS D 1 492 ? 59.096 14.756 -76.474 1.00 19.99 492 LYS D O 1
ATOM 17487 N N . GLU D 1 493 ? 57.925 14.110 -74.665 1.00 23.29 493 GLU D N 1
ATOM 17488 C CA . GLU D 1 493 ? 58.561 12.795 -74.663 1.00 25.74 493 GLU D CA 1
ATOM 17489 C C . GLU D 1 493 ? 58.225 11.998 -75.922 1.00 24.67 493 GLU D C 1
ATOM 17490 O O . GLU D 1 493 ? 59.100 11.356 -76.514 1.00 25.20 493 GLU D O 1
ATOM 17496 N N . GLN D 1 494 ? 56.959 12.008 -76.334 1.00 20.95 494 GLN D N 1
ATOM 17497 C CA . GLN D 1 494 ? 56.543 11.197 -77.475 1.00 20.47 494 GLN D CA 1
ATOM 17498 C C . GLN D 1 494 ? 57.265 11.623 -78.747 1.00 21.33 494 GLN D C 1
ATOM 17499 O O . GLN D 1 494 ? 57.787 10.784 -79.491 1.00 17.47 494 GLN D O 1
ATOM 17505 N N . LEU D 1 495 ? 57.323 12.929 -78.999 1.00 15.79 495 LEU D N 1
ATOM 17506 C CA . LEU D 1 495 ? 57.965 13.415 -80.216 1.00 23.62 495 LEU D CA 1
ATOM 17507 C C . LEU D 1 495 ? 59.470 13.172 -80.179 1.00 25.81 495 LEU D C 1
ATOM 17508 O O . LEU D 1 495 ? 60.096 12.870 -81.205 1.00 22.05 495 LEU D O 1
ATOM 17513 N N . GLN D 1 496 ? 60.069 13.320 -79.007 1.00 24.06 496 GLN D N 1
ATOM 17514 C CA . GLN D 1 496 ? 61.491 13.056 -78.883 1.00 27.58 496 GLN D CA 1
ATOM 17515 C C . GLN D 1 496 ? 61.793 11.614 -79.282 1.00 26.05 496 GLN D C 1
ATOM 17516 O O . GLN D 1 496 ? 62.734 11.355 -80.036 1.00 26.22 496 GLN D O 1
ATOM 17522 N N . ALA D 1 497 ? 60.938 10.676 -78.867 1.00 21.93 497 ALA D N 1
ATOM 17523 C CA . ALA D 1 497 ? 61.171 9.267 -79.164 1.00 25.11 497 ALA D CA 1
ATOM 17524 C C . ALA D 1 497 ? 60.980 8.949 -80.648 1.00 27.20 497 ALA D C 1
ATOM 17525 O O . ALA D 1 497 ? 61.787 8.212 -81.231 1.00 29.52 497 ALA D O 1
ATOM 17527 N N . VAL D 1 498 ? 59.921 9.469 -81.277 1.00 22.72 498 VAL D N 1
ATOM 17528 C CA . VAL D 1 498 ? 59.632 9.058 -82.649 1.00 24.06 498 VAL D CA 1
ATOM 17529 C C . VAL D 1 498 ? 60.689 9.598 -83.604 1.00 25.41 498 VAL D C 1
ATOM 17530 O O . VAL D 1 498 ? 61.106 8.909 -84.537 1.00 26.04 498 VAL D O 1
ATOM 17534 N N . PHE D 1 499 ? 61.154 10.821 -83.379 1.00 22.85 499 PHE D N 1
ATOM 17535 C CA . PHE D 1 499 ? 62.150 11.418 -84.256 1.00 24.38 499 PHE D CA 1
ATOM 17536 C C . PHE D 1 499 ? 63.566 10.914 -84.013 1.00 29.13 499 PHE D C 1
ATOM 17537 O O . PHE D 1 499 ? 64.448 11.166 -84.840 1.00 30.80 499 PHE D O 1
ATOM 17545 N N . SER D 1 500 ? 63.822 10.235 -82.905 1.00 30.43 500 SER D N 1
ATOM 17546 C CA . SER D 1 500 ? 65.113 9.604 -82.688 1.00 27.87 500 SER D CA 1
ATOM 17547 C C . SER D 1 500 ? 65.084 8.108 -82.993 1.00 34.30 500 SER D C 1
ATOM 17548 O O . SER D 1 500 ? 66.084 7.417 -82.778 1.00 31.57 500 SER D O 1
ATOM 17551 N N . ARG D 1 501 ? 63.959 7.591 -83.477 1.00 27.01 501 ARG D N 1
ATOM 17552 C CA . ARG D 1 501 ? 63.802 6.165 -83.733 1.00 28.86 501 ARG D CA 1
ATOM 17553 C C . ARG D 1 501 ? 64.304 5.864 -85.143 1.00 33.52 501 ARG D C 1
ATOM 17554 O O . ARG D 1 501 ? 63.656 6.228 -86.135 1.00 29.17 501 ARG D O 1
ATOM 17562 N N . GLU D 1 502 ? 65.466 5.216 -85.236 1.00 32.97 502 GLU D N 1
ATOM 17563 C CA . GLU D 1 502 ? 66.021 4.860 -86.539 1.00 31.75 502 GLU D CA 1
ATOM 17564 C C . GLU D 1 502 ? 65.143 3.822 -87.223 1.00 29.00 502 GLU D C 1
ATOM 17565 O O . GLU D 1 502 ? 64.795 2.801 -86.627 1.00 31.30 502 GLU D O 1
ATOM 17571 N N . GLY D 1 503 ? 64.805 4.076 -88.484 1.00 25.35 503 GLY D N 1
ATOM 17572 C CA . GLY D 1 503 ? 63.892 3.242 -89.227 1.00 27.43 503 GLY D CA 1
ATOM 17573 C C . GLY D 1 503 ? 62.508 3.837 -89.375 1.00 30.07 503 GLY D C 1
ATOM 17574 O O . GLY D 1 503 ? 61.707 3.327 -90.177 1.00 27.20 503 GLY D O 1
ATOM 17575 N N . CYS D 1 504 ? 62.216 4.910 -88.647 1.00 23.68 504 CYS D N 1
ATOM 17576 C CA . CYS D 1 504 ? 60.899 5.530 -88.640 1.00 25.47 504 CYS D CA 1
ATOM 17577 C C . CYS D 1 504 ? 60.924 6.802 -89.478 1.00 24.87 504 CYS D C 1
ATOM 17578 O O . CYS D 1 504 ? 61.803 7.647 -89.306 1.00 21.17 504 CYS D O 1
ATOM 17581 N N . SER D 1 505 ? 59.960 6.940 -90.381 1.00 22.79 505 SER D N 1
ATOM 17582 C CA . SER D 1 505 ? 59.933 8.086 -91.273 1.00 22.85 505 SER D CA 1
ATOM 17583 C C . SER D 1 505 ? 59.217 9.289 -90.691 1.00 23.50 505 SER D C 1
ATOM 17584 O O . SER D 1 505 ? 59.168 10.333 -91.352 1.00 21.09 505 SER D O 1
ATOM 17587 N N . GLY D 1 506 ? 58.679 9.188 -89.474 1.00 21.08 506 GLY D N 1
ATOM 17588 C CA . GLY D 1 506 ? 57.980 10.326 -88.915 1.00 21.21 506 GLY D CA 1
ATOM 17589 C C . GLY D 1 506 ? 56.658 9.912 -88.305 1.00 20.36 506 GLY D C 1
ATOM 17590 O O . GLY D 1 506 ? 56.400 8.723 -88.061 1.00 17.25 506 GLY D O 1
ATOM 17591 N N . VAL D 1 507 ? 55.801 10.905 -88.095 1.00 18.95 507 VAL D N 1
ATOM 17592 C CA . VAL D 1 507 ? 54.701 10.776 -87.148 1.00 20.73 507 VAL D CA 1
ATOM 17593 C C . VAL D 1 507 ? 53.526 11.648 -87.589 1.00 21.86 507 VAL D C 1
ATOM 17594 O O . VAL D 1 507 ? 53.707 12.742 -88.140 1.00 21.58 507 VAL D O 1
ATOM 17598 N N . TYR D 1 508 ? 52.315 11.149 -87.335 1.00 17.69 508 TYR D N 1
ATOM 17599 C CA . TYR D 1 508 ? 51.108 11.955 -87.288 1.00 18.55 508 TYR D CA 1
ATOM 17600 C C . TYR D 1 508 ? 50.667 12.073 -85.833 1.00 18.24 508 TYR D C 1
ATOM 17601 O O . TYR D 1 508 ? 50.322 11.071 -85.197 1.00 20.37 508 TYR D O 1
ATOM 17610 N N . ILE D 1 509 ? 50.686 13.287 -85.303 1.00 17.96 509 ILE D N 1
ATOM 17611 C CA . ILE D 1 509 ? 50.156 13.508 -83.960 1.00 18.34 509 ILE D CA 1
ATOM 17612 C C . ILE D 1 509 ? 48.645 13.295 -83.963 1.00 18.49 509 ILE D C 1
ATOM 17613 O O . ILE D 1 509 ? 47.929 13.750 -84.872 1.00 16.83 509 ILE D O 1
ATOM 17618 N N . TRP D 1 510 ? 48.149 12.586 -82.948 1.00 17.34 510 TRP D N 1
ATOM 17619 C CA . TRP D 1 510 ? 46.721 12.506 -82.691 1.00 18.53 510 TRP D CA 1
ATOM 17620 C C . TRP D 1 510 ? 46.395 13.467 -81.556 1.00 17.41 510 TRP D C 1
ATOM 17621 O O . TRP D 1 510 ? 46.797 13.224 -80.409 1.00 17.93 510 TRP D O 1
ATOM 17632 N N . GLN D 1 511 ? 45.644 14.542 -81.853 1.00 13.56 511 GLN D N 1
ATOM 17633 C CA . GLN D 1 511 ? 45.221 14.944 -83.201 1.00 16.73 511 GLN D CA 1
ATOM 17634 C C . GLN D 1 511 ? 45.239 16.485 -83.259 1.00 15.36 511 GLN D C 1
ATOM 17635 O O . GLN D 1 511 ? 45.623 17.152 -82.288 1.00 17.51 511 GLN D O 1
ATOM 17641 N N . PHE D 1 512 ? 44.808 17.053 -84.385 1.00 16.38 512 PHE D N 1
ATOM 17642 C CA . PHE D 1 512 ? 44.882 18.501 -84.542 1.00 15.66 512 PHE D CA 1
ATOM 17643 C C . PHE D 1 512 ? 43.986 19.215 -83.529 1.00 18.26 512 PHE D C 1
ATOM 17644 O O . PHE D 1 512 ? 44.440 20.109 -82.807 1.00 18.56 512 PHE D O 1
ATOM 17652 N N . CYS D 1 513 ? 42.702 18.843 -83.468 1.00 16.35 513 CYS D N 1
ATOM 17653 C CA . CYS D 1 513 ? 41.744 19.562 -82.639 1.00 17.42 513 CYS D CA 1
ATOM 17654 C C . CYS D 1 513 ? 40.846 18.573 -81.912 1.00 14.38 513 CYS D C 1
ATOM 17655 O O . CYS D 1 513 ? 40.732 17.410 -82.297 1.00 17.83 513 CYS D O 1
ATOM 17658 N N . ASP D 1 514 ? 40.219 19.042 -80.838 1.00 15.16 514 ASP D N 1
ATOM 17659 C CA . ASP D 1 514 ? 39.213 18.233 -80.171 1.00 15.36 514 ASP D CA 1
ATOM 17660 C C . ASP D 1 514 ? 38.023 18.047 -81.105 1.00 15.64 514 ASP D C 1
ATOM 17661 O O . ASP D 1 514 ? 37.688 18.938 -81.898 1.00 16.06 514 ASP D O 1
ATOM 17666 N N . VAL D 1 515 ? 37.378 16.885 -80.996 1.00 13.62 515 VAL D N 1
ATOM 17667 C CA . VAL D 1 515 ? 36.364 16.443 -81.954 1.00 18.10 515 VAL D CA 1
ATOM 17668 C C . VAL D 1 515 ? 35.173 15.862 -81.196 1.00 20.51 515 VAL D C 1
ATOM 17669 O O . VAL D 1 515 ? 35.359 15.016 -80.317 1.00 17.39 515 VAL D O 1
ATOM 17673 N N . ARG D 1 516 ? 33.953 16.265 -81.574 1.00 16.44 516 ARG D N 1
ATOM 17674 C CA . ARG D 1 516 ? 32.746 15.660 -81.009 1.00 16.61 516 ARG D CA 1
ATOM 17675 C C . ARG D 1 516 ? 32.700 14.163 -81.326 1.00 20.32 516 ARG D C 1
ATOM 17676 O O . ARG D 1 516 ? 33.054 13.742 -82.432 1.00 19.69 516 ARG D O 1
ATOM 17684 N N . VAL D 1 517 ? 32.275 13.348 -80.346 1.00 20.10 517 VAL D N 1
ATOM 17685 C CA . VAL D 1 517 ? 32.112 11.904 -80.556 1.00 16.36 517 VAL D CA 1
ATOM 17686 C C . VAL D 1 517 ? 30.682 11.441 -80.255 1.00 21.00 517 VAL D C 1
ATOM 17687 O O . VAL D 1 517 ? 29.825 12.234 -79.850 1.00 17.23 517 VAL D O 1
ATOM 17691 N N . CYS D 1 518 ? 30.416 10.145 -80.433 1.00 20.90 518 CYS D N 1
ATOM 17692 C CA . CYS D 1 518 ? 29.078 9.615 -80.197 1.00 22.03 518 CYS D CA 1
ATOM 17693 C C . CYS D 1 518 ? 28.813 9.455 -78.708 1.00 22.15 518 CYS D C 1
ATOM 17694 O O . CYS D 1 518 ? 29.733 9.252 -77.901 1.00 19.42 518 CYS D O 1
ATOM 17697 N N . ASP D 1 519 ? 27.529 9.533 -78.346 1.00 22.59 519 ASP D N 1
ATOM 17698 C CA . ASP D 1 519 ? 27.165 9.483 -76.927 1.00 19.68 519 ASP D CA 1
ATOM 17699 C C . ASP D 1 519 ? 27.583 8.170 -76.288 1.00 21.54 519 ASP D C 1
ATOM 17700 O O . ASP D 1 519 ? 27.896 8.143 -75.089 1.00 25.38 519 ASP D O 1
ATOM 17705 N N . SER D 1 520 ? 27.615 7.072 -77.055 1.00 18.32 520 SER D N 1
ATOM 17706 C CA . SER D 1 520 ? 28.005 5.794 -76.447 1.00 24.86 520 SER D CA 1
ATOM 17707 C C . SER D 1 520 ? 29.459 5.771 -75.965 1.00 23.36 520 SER D C 1
ATOM 17708 O O . SER D 1 520 ? 29.821 4.873 -75.194 1.00 25.58 520 SER D O 1
ATOM 17711 N N . TRP D 1 521 ? 30.299 6.718 -76.394 1.00 19.37 521 TRP D N 1
ATOM 17712 C CA . TRP D 1 521 ? 31.686 6.777 -75.940 1.00 21.00 521 TRP D CA 1
ATOM 17713 C C . TRP D 1 521 ? 31.896 7.661 -74.711 1.00 23.53 521 TRP D C 1
ATOM 17714 O O . TRP D 1 521 ? 33.043 7.811 -74.265 1.00 22.62 521 TRP D O 1
ATOM 17725 N N . PHE D 1 522 ? 30.823 8.219 -74.139 1.00 21.67 522 PHE D N 1
ATOM 17726 C CA . PHE D 1 522 ? 30.961 9.244 -73.110 1.00 19.74 522 PHE D CA 1
ATOM 17727 C C . PHE D 1 522 ? 31.881 8.793 -71.969 1.00 17.41 522 PHE D C 1
ATOM 17728 O O . PHE D 1 522 ? 32.606 9.611 -71.401 1.00 21.45 522 PHE D O 1
ATOM 17736 N N . GLY D 1 523 ? 31.879 7.500 -71.625 1.00 20.87 523 GLY D N 1
ATOM 17737 C CA . GLY D 1 523 ? 32.560 7.064 -70.409 1.00 16.41 523 GLY D CA 1
ATOM 17738 C C . GLY D 1 523 ? 34.053 7.342 -70.399 1.00 22.41 523 GLY D C 1
ATOM 17739 O O . GLY D 1 523 ? 34.641 7.576 -69.337 1.00 23.64 523 GLY D O 1
ATOM 17740 N N . SER D 1 524 ? 34.682 7.331 -71.575 1.00 20.81 524 SER D N 1
ATOM 17741 C CA . SER D 1 524 ? 36.117 7.517 -71.734 1.00 21.57 524 SER D CA 1
ATOM 17742 C C . SER D 1 524 ? 36.432 8.773 -72.527 1.00 20.51 524 SER D C 1
ATOM 17743 O O . SER D 1 524 ? 37.566 8.934 -72.997 1.00 23.17 524 SER D O 1
ATOM 17746 N N . ARG D 1 525 ? 35.452 9.656 -72.700 1.00 18.27 525 ARG D N 1
ATOM 17747 C CA . ARG D 1 525 ? 35.583 10.830 -73.557 1.00 15.77 525 ARG D CA 1
ATOM 17748 C C . ARG D 1 525 ? 34.955 12.015 -72.821 1.00 19.39 525 ARG D C 1
ATOM 17749 O O . ARG D 1 525 ? 33.759 12.302 -72.980 1.00 18.89 525 ARG D O 1
ATOM 17757 N N . PRO D 1 526 ? 35.725 12.707 -71.983 1.00 19.70 526 PRO D N 1
ATOM 17758 C CA . PRO D 1 526 ? 35.178 13.873 -71.261 1.00 17.35 526 PRO D CA 1
ATOM 17759 C C . PRO D 1 526 ? 34.510 14.845 -72.218 1.00 18.75 526 PRO D C 1
ATOM 17760 O O . PRO D 1 526 ? 34.998 15.079 -73.325 1.00 16.12 526 PRO D O 1
ATOM 17764 N N . ARG D 1 527 ? 33.385 15.416 -71.774 1.00 18.84 527 ARG D N 1
ATOM 17765 C CA . ARG D 1 527 ? 32.592 16.367 -72.559 1.00 16.39 527 ARG D CA 1
ATOM 17766 C C . ARG D 1 527 ? 31.994 15.728 -73.811 1.00 18.97 527 ARG D C 1
ATOM 17767 O O . ARG D 1 527 ? 31.572 16.448 -74.719 1.00 18.55 527 ARG D O 1
ATOM 17775 N N . THR D 1 528 ? 31.945 14.389 -73.874 1.00 17.69 528 THR D N 1
ATOM 17776 C CA . THR D 1 528 ? 31.593 13.661 -75.098 1.00 18.38 528 THR D CA 1
ATOM 17777 C C . THR D 1 528 ? 32.396 14.241 -76.272 1.00 20.74 528 THR D C 1
ATOM 17778 O O . THR D 1 528 ? 31.867 14.574 -77.340 1.00 14.99 528 THR D O 1
ATOM 17782 N N . MET D 1 529 ? 33.687 14.443 -76.013 1.00 14.88 529 MET D N 1
ATOM 17783 C CA . MET D 1 529 ? 34.647 14.935 -76.990 1.00 17.88 529 MET D CA 1
ATOM 17784 C C . MET D 1 529 ? 35.839 13.996 -76.952 1.00 18.42 529 MET D C 1
ATOM 17785 O O . MET D 1 529 ? 36.129 13.417 -75.914 1.00 18.74 529 MET D O 1
ATOM 17790 N N . ASN D 1 530 ? 36.516 13.824 -78.082 1.00 18.71 530 ASN D N 1
ATOM 17791 C CA . ASN D 1 530 ? 37.889 13.319 -78.038 1.00 20.74 530 ASN D CA 1
ATOM 17792 C C . ASN D 1 530 ? 38.787 14.531 -77.787 1.00 18.52 530 ASN D C 1
ATOM 17793 O O . ASN D 1 530 ? 38.837 15.453 -78.612 1.00 19.83 530 ASN D O 1
ATOM 17798 N N . ASN D 1 531 ? 39.462 14.553 -76.633 1.00 19.27 531 ASN D N 1
ATOM 17799 C CA . ASN D 1 531 ? 40.146 15.744 -76.132 1.00 18.06 531 ASN D CA 1
ATOM 17800 C C . ASN D 1 531 ? 41.643 15.749 -76.405 1.00 17.08 531 ASN D C 1
ATOM 17801 O O . ASN D 1 531 ? 42.379 16.453 -75.708 1.00 15.89 531 ASN D O 1
ATOM 17806 N N . LYS D 1 532 ? 42.115 14.999 -77.392 1.00 18.03 532 LYS D N 1
ATOM 17807 C CA . LYS D 1 532 ? 43.545 14.925 -77.649 1.00 16.94 532 LYS D CA 1
ATOM 17808 C C . LYS D 1 532 ? 44.008 15.957 -78.659 1.00 18.66 532 LYS D C 1
ATOM 17809 O O . LYS D 1 532 ? 45.139 15.866 -79.155 1.00 18.03 532 LYS D O 1
ATOM 17815 N N . GLY D 1 533 ? 43.168 16.943 -78.974 1.00 16.97 533 GLY D N 1
ATOM 17816 C CA . GLY D 1 533 ? 43.617 18.026 -79.824 1.00 14.86 533 GLY D CA 1
ATOM 17817 C C . GLY D 1 533 ? 44.771 18.804 -79.215 1.00 15.59 533 GLY D C 1
ATOM 17818 O O . GLY D 1 533 ? 44.889 18.955 -77.990 1.00 17.76 533 GLY D O 1
ATOM 17819 N N . ILE D 1 534 ? 45.641 19.297 -80.100 1.00 14.41 534 ILE D N 1
ATOM 17820 C CA . ILE D 1 534 ? 46.657 20.265 -79.732 1.00 15.50 534 ILE D CA 1
ATOM 17821 C C . ILE D 1 534 ? 46.041 21.666 -79.675 1.00 18.60 534 ILE D C 1
ATOM 17822 O O . ILE D 1 534 ? 46.515 22.527 -78.935 1.00 19.12 534 ILE D O 1
ATOM 17827 N N . VAL D 1 535 ? 44.987 21.910 -80.440 1.00 14.94 535 VAL D N 1
ATOM 17828 C CA . VAL D 1 535 ? 44.076 23.018 -80.209 1.00 15.35 535 VAL D CA 1
ATOM 17829 C C . VAL D 1 535 ? 42.747 22.393 -79.776 1.00 17.89 535 VAL D C 1
ATOM 17830 O O . VAL D 1 535 ? 42.475 21.211 -80.036 1.00 18.78 535 VAL D O 1
ATOM 17834 N N . ASP D 1 536 ? 41.927 23.171 -79.069 1.00 16.28 536 ASP D N 1
ATOM 17835 C CA . ASP D 1 536 ? 40.605 22.674 -78.703 1.00 18.40 536 ASP D CA 1
ATOM 17836 C C . ASP D 1 536 ? 39.632 22.819 -79.891 1.00 17.42 536 ASP D C 1
ATOM 17837 O O . ASP D 1 536 ? 40.011 23.234 -80.992 1.00 19.13 536 ASP D O 1
ATOM 17842 N N . GLU D 1 537 ? 38.364 22.449 -79.684 1.00 14.73 537 GLU D N 1
ATOM 17843 C CA . GLU D 1 537 ? 37.407 22.471 -80.788 1.00 15.82 537 GLU D CA 1
ATOM 17844 C C . GLU D 1 537 ? 37.200 23.888 -81.323 1.00 17.71 537 GLU D C 1
ATOM 17845 O O . GLU D 1 537 ? 36.901 24.067 -82.510 1.00 14.92 537 GLU D O 1
ATOM 17851 N N . TYR D 1 538 ? 37.428 24.911 -80.500 1.00 15.15 538 TYR D N 1
ATOM 17852 C CA . TYR D 1 538 ? 37.349 26.291 -80.968 1.00 14.62 538 TYR D CA 1
ATOM 17853 C C . TYR D 1 538 ? 38.668 26.799 -81.540 1.00 18.47 538 TYR D C 1
ATOM 17854 O O . TYR D 1 538 ? 38.794 28.000 -81.788 1.00 16.65 538 TYR D O 1
ATOM 17863 N N . ARG D 1 539 ? 39.624 25.900 -81.790 1.00 18.85 539 ARG D N 1
ATOM 17864 C CA . ARG D 1 539 ? 40.922 26.194 -82.394 1.00 17.15 539 ARG D CA 1
ATOM 17865 C C . ARG D 1 539 ? 41.821 27.034 -81.482 1.00 19.02 539 ARG D C 1
ATOM 17866 O O . ARG D 1 539 ? 42.737 27.703 -81.962 1.00 19.06 539 ARG D O 1
ATOM 17874 N N . ARG D 1 540 ? 41.576 27.006 -80.152 1.00 16.08 540 ARG D N 1
ATOM 17875 C CA . ARG D 1 540 ? 42.393 27.737 -79.185 1.00 20.78 540 ARG D CA 1
ATOM 17876 C C . ARG D 1 540 ? 43.604 26.890 -78.798 1.00 17.15 540 ARG D C 1
ATOM 17877 O O . ARG D 1 540 ? 43.446 25.710 -78.483 1.00 18.26 540 ARG D O 1
ATOM 17885 N N . PRO D 1 541 ? 44.820 27.422 -78.863 1.00 19.15 541 PRO D N 1
ATOM 17886 C CA . PRO D 1 541 ? 45.998 26.571 -78.617 1.00 19.67 541 PRO D CA 1
ATOM 17887 C C . PRO D 1 541 ? 46.098 26.165 -77.151 1.00 17.05 541 PRO D C 1
ATOM 17888 O O . PRO D 1 541 ? 46.026 27.010 -76.256 1.00 19.29 541 PRO D O 1
ATOM 17892 N N . LYS D 1 542 ? 46.238 24.856 -76.910 1.00 17.22 542 LYS D N 1
ATOM 17893 C CA . LYS D 1 542 ? 46.565 24.324 -75.591 1.00 16.34 542 LYS D CA 1
ATOM 17894 C C . LYS D 1 542 ? 48.046 24.569 -75.267 1.00 20.39 542 LYS D C 1
ATOM 17895 O O . LYS D 1 542 ? 48.853 24.927 -76.138 1.00 16.66 542 LYS D O 1
ATOM 17901 N N . LEU D 1 543 ? 48.405 24.390 -73.987 1.00 16.46 543 LEU D N 1
ATOM 17902 C CA . LEU D 1 543 ? 49.806 24.568 -73.600 1.00 20.64 543 LEU D CA 1
ATOM 17903 C C . LEU D 1 543 ? 50.742 23.769 -74.512 1.00 19.44 543 LEU D C 1
ATOM 17904 O O . LEU D 1 543 ? 51.778 24.284 -74.941 1.00 17.45 543 LEU D O 1
ATOM 17909 N N . ALA D 1 544 ? 50.373 22.521 -74.856 1.00 17.65 544 ALA D N 1
ATOM 17910 C CA . ALA D 1 544 ? 51.244 21.669 -75.674 1.00 19.68 544 ALA D CA 1
ATOM 17911 C C . ALA D 1 544 ? 51.467 22.202 -77.090 1.00 22.25 544 ALA D C 1
ATOM 17912 O O . ALA D 1 544 ? 52.362 21.701 -77.787 1.00 19.32 544 ALA D O 1
ATOM 17914 N N . TYR D 1 545 ? 50.675 23.181 -77.538 1.00 16.32 545 TYR D N 1
ATOM 17915 C CA . TYR D 1 545 ? 50.886 23.770 -78.856 1.00 19.82 545 TYR D CA 1
ATOM 17916 C C . TYR D 1 545 ? 52.333 24.224 -79.044 1.00 22.48 545 TYR D C 1
ATOM 17917 O O . TYR D 1 545 ? 52.931 23.982 -80.097 1.00 21.78 545 TYR D O 1
ATOM 17926 N N . GLU D 1 546 ? 52.929 24.832 -78.014 1.00 24.44 546 GLU D N 1
ATOM 17927 C CA . GLU D 1 546 ? 54.302 25.327 -78.142 1.00 25.83 546 GLU D CA 1
ATOM 17928 C C . GLU D 1 546 ? 55.328 24.189 -78.157 1.00 26.19 546 GLU D C 1
ATOM 17929 O O . GLU D 1 546 ? 56.382 24.319 -78.780 1.00 23.18 546 GLU D O 1
ATOM 17935 N N . VAL D 1 547 ? 55.047 23.078 -77.477 1.00 22.67 547 VAL D N 1
ATOM 17936 C CA . VAL D 1 547 ? 55.959 21.941 -77.497 1.00 21.78 547 VAL D CA 1
ATOM 17937 C C . VAL D 1 547 ? 55.987 21.286 -78.872 1.00 22.75 547 VAL D C 1
ATOM 17938 O O . VAL D 1 547 ? 57.055 20.897 -79.365 1.00 22.86 547 VAL D O 1
ATOM 17942 N N . VAL D 1 548 ? 54.823 21.146 -79.517 1.00 20.21 548 VAL D N 1
ATOM 17943 C CA . VAL D 1 548 ? 54.785 20.569 -80.867 1.00 20.87 548 VAL D CA 1
ATOM 17944 C C . VAL D 1 548 ? 55.522 21.465 -81.857 1.00 20.57 548 VAL D C 1
ATOM 17945 O O . VAL D 1 548 ? 56.314 21.001 -82.684 1.00 18.49 548 VAL D O 1
ATOM 17949 N N . LYS D 1 549 ? 55.227 22.759 -81.808 1.00 20.56 549 LYS D N 1
ATOM 17950 C CA . LYS D 1 549 ? 55.888 23.736 -82.656 1.00 23.33 549 LYS D CA 1
ATOM 17951 C C . LYS D 1 549 ? 57.407 23.683 -82.487 1.00 23.49 549 LYS D C 1
ATOM 17952 O O . LYS D 1 549 ? 58.146 23.626 -83.468 1.00 26.13 549 LYS D O 1
ATOM 17958 N N . ASP D 1 550 ? 57.894 23.703 -81.246 1.00 26.67 550 ASP D N 1
ATOM 17959 C CA . ASP D 1 550 ? 59.338 23.615 -81.030 1.00 21.50 550 ASP D CA 1
ATOM 17960 C C . ASP D 1 550 ? 59.923 22.373 -81.690 1.00 29.24 550 ASP D C 1
ATOM 17961 O O . ASP D 1 550 ? 60.990 22.436 -82.313 1.00 30.43 550 ASP D O 1
ATOM 17966 N N . SER D 1 551 ? 59.233 21.233 -81.582 1.00 25.48 551 SER D N 1
ATOM 17967 C CA . SER D 1 551 ? 59.728 20.020 -82.230 1.00 28.80 551 SER D CA 1
ATOM 17968 C C . SER D 1 551 ? 59.673 20.135 -83.752 1.00 27.88 551 SER D C 1
ATOM 17969 O O . SER D 1 551 ? 60.680 19.947 -84.441 1.00 22.28 551 SER D O 1
ATOM 17972 N N . TYR D 1 552 ? 58.504 20.452 -84.294 1.00 22.74 552 TYR D N 1
ATOM 17973 C CA . TYR D 1 552 ? 58.346 20.385 -85.737 1.00 24.62 552 TYR D CA 1
ATOM 17974 C C . TYR D 1 552 ? 59.166 21.452 -86.462 1.00 25.89 552 TYR D C 1
ATOM 17975 O O . TYR D 1 552 ? 59.636 21.208 -87.579 1.00 27.05 552 TYR D O 1
ATOM 17984 N N . ARG D 1 553 ? 59.346 22.633 -85.866 1.00 23.90 553 ARG D N 1
ATOM 17985 C CA . ARG D 1 553 ? 60.095 23.675 -86.560 1.00 31.26 553 ARG D CA 1
ATOM 17986 C C . ARG D 1 553 ? 61.588 23.392 -86.593 1.00 30.95 553 ARG D C 1
ATOM 17987 O O . ARG D 1 553 ? 62.292 23.962 -87.430 1.00 40.05 553 ARG D O 1
ATOM 17995 N N . SER D 1 554 ? 62.082 22.530 -85.714 1.00 29.86 554 SER D N 1
ATOM 17996 C CA . SER D 1 554 ? 63.500 22.231 -85.631 1.00 31.89 554 SER D CA 1
ATOM 17997 C C . SER D 1 554 ? 63.929 21.126 -86.589 1.00 32.21 554 SER D C 1
ATOM 17998 O O . SER D 1 554 ? 65.063 20.649 -86.502 1.00 34.95 554 SER D O 1
ATOM 18001 N N . LEU D 1 555 ? 63.053 20.698 -87.485 1.00 30.16 555 LEU D N 1
ATOM 18002 C CA . LEU D 1 555 ? 63.328 19.573 -88.360 1.00 29.20 555 LEU D CA 1
ATOM 18003 C C . LEU D 1 555 ? 62.825 19.930 -89.741 1.00 28.84 555 LEU D C 1
ATOM 18004 O O . LEU D 1 555 ? 61.808 20.613 -89.872 1.00 26.03 555 LEU D O 1
ATOM 18009 N N . GLY D 1 556 ? 63.546 19.494 -90.769 1.00 28.64 556 GLY D N 1
ATOM 18010 C CA . GLY D 1 556 ? 63.159 19.759 -92.134 1.00 26.13 556 GLY D CA 1
ATOM 18011 C C . GLY D 1 556 ? 62.243 18.676 -92.668 1.00 26.07 556 GLY D C 1
ATOM 18012 O O . GLY D 1 556 ? 61.823 17.761 -91.960 1.00 26.27 556 GLY D O 1
ATOM 18013 N N . ASN D 1 557 ? 61.951 18.777 -93.955 1.00 23.99 557 ASN D N 1
ATOM 18014 C CA . ASN D 1 557 ? 61.097 17.803 -94.614 1.00 26.59 557 ASN D CA 1
ATOM 18015 C C . ASN D 1 557 ? 61.827 16.534 -95.042 1.00 27.69 557 ASN D C 1
ATOM 18016 O O . ASN D 1 557 ? 61.166 15.546 -95.382 1.00 25.96 557 ASN D O 1
ATOM 18021 N N . TYR D 1 558 ? 63.151 16.526 -95.040 1.00 23.92 558 TYR D N 1
ATOM 18022 C CA . TYR D 1 558 ? 63.902 15.403 -95.584 1.00 26.88 558 TYR D CA 1
ATOM 18023 C C . TYR D 1 558 ? 64.994 14.986 -94.615 1.00 28.72 558 TYR D C 1
ATOM 18024 O O . TYR D 1 558 ? 65.496 15.800 -93.844 1.00 25.44 558 TYR D O 1
ATOM 18033 N N . PHE D 1 559 ? 65.355 13.709 -94.667 1.00 24.76 559 PHE D N 1
ATOM 18034 C CA . PHE D 1 559 ? 66.515 13.206 -93.947 1.00 29.07 559 PHE D CA 1
ATOM 18035 C C . PHE D 1 559 ? 67.745 13.567 -94.784 1.00 33.14 559 PHE D C 1
ATOM 18036 O O . PHE D 1 559 ? 68.027 12.926 -95.797 1.00 36.67 559 PHE D O 1
ATOM 18044 N N . GLU D 1 560 ? 68.461 14.629 -94.401 1.00 36.98 560 GLU D N 1
ATOM 18045 C CA . GLU D 1 560 ? 69.598 15.114 -95.188 1.00 45.02 560 GLU D CA 1
ATOM 18046 C C . GLU D 1 560 ? 70.953 14.627 -94.682 1.00 47.66 560 GLU D C 1
ATOM 18047 O O . GLU D 1 560 ? 71.957 14.799 -95.385 1.00 48.46 560 GLU D O 1
ATOM 18053 N N . ASN D 1 561 ? 71.014 14.052 -93.477 1.00 49.07 561 ASN D N 1
ATOM 18054 C CA . ASN D 1 561 ? 72.281 13.806 -92.798 1.00 48.84 561 ASN D CA 1
ATOM 18055 C C . ASN D 1 561 ? 72.420 12.342 -92.394 1.00 45.39 561 ASN D C 1
ATOM 18056 O O . ASN D 1 561 ? 73.130 12.027 -91.440 1.00 42.00 561 ASN D O 1
ATOM 18061 N N . LEU D 1 562 ? 71.738 11.433 -93.090 1.00 45.57 562 LEU D N 1
ATOM 18062 C CA . LEU D 1 562 ? 71.861 10.023 -92.744 1.00 48.73 562 LEU D CA 1
ATOM 18063 C C . LEU D 1 562 ? 73.250 9.500 -93.101 1.00 51.58 562 LEU D C 1
ATOM 18064 O O . LEU D 1 562 ? 73.935 10.026 -93.989 1.00 48.74 562 LEU D O 1
ATOM 18069 N N . TYR D 1 563 ? 73.661 8.448 -92.384 1.00 48.21 563 TYR D N 1
ATOM 18070 C CA . TYR D 1 563 ? 74.883 7.717 -92.711 1.00 53.50 563 TYR D CA 1
ATOM 18071 C C . TYR D 1 563 ? 74.997 7.485 -94.219 1.00 51.45 563 TYR D C 1
ATOM 18072 O O . TYR D 1 563 ? 73.997 7.253 -94.908 1.00 50.23 563 TYR D O 1
ATOM 18081 N N . PHE D 1 564 ? 76.222 7.569 -94.730 1.00 45.16 564 PHE D N 1
ATOM 18082 C CA . PHE D 1 564 ? 76.477 7.316 -96.145 1.00 47.06 564 PHE D CA 1
ATOM 18083 C C . PHE D 1 564 ? 76.960 5.884 -96.391 1.00 49.21 564 PHE D C 1
ATOM 18084 O O . PHE D 1 564 ? 78.087 5.524 -96.025 1.00 46.09 564 PHE D O 1
#

Nearest PDB structures (foldseek):
  6ncw-assembly1_A  TM=1.002E+00  e=0.000E+00  Eisenbergiella tayi
  6ncx-assembly1_D  TM=1.001E+00  e=0.000E+00  Eisenbergiella tayi
  6ncx-assembly1_A  TM=1.002E+00  e=0.000E+00  Eisenbergiella tayi
  6ncx-assembly1_C  TM=9.988E-01  e=0.000E+00  Eisenbergiella tayi
  3hn3-assembly1_B  TM=8.659E-01  e=7.532E-47  Homo sapiens

InterPro domains:
  IPR006101 Glycoside hydrolase, family 2 [PR00132] (265-279)
  IPR006101 Glycoside hydrolase, family 2 [PR00132] (296-314)
  IPR006101 Glycoside hydrolase, family 2 [PR00132] (364-379)
  IPR006102 Glycoside hydrolase family 2, immunoglobulin-like beta-sandwich [PF00703] (151-254)
  IPR006103 Glycoside hydrolase family 2, catalytic domain [PF02836] (258-554)
  IPR008979 Galactose-binding-like domain superfamily [SSF49785] (20-146)
  IPR017853 Glycoside hydrolase superfamily [SSF51445] (256-553)
  IPR036156 Beta-Galactosidase/glucuronidase domain superfamily [SSF49303] (151-254)
  IPR051913 Glycosyl Hydrolase 2 Domain-Containing Protein [PTHR42732] (44-552)

Sequence (2240 aa):
MIRTFETHKIRKTAELSSALWNFHTIGTQGEEAVIQAPVPGCWENYPDTVSYRGQASYSREFEAKGNIRLEFKGVSHTASVLVDGKPVGSHYNAYTPFDVVLKDIRPGIHQLEVIADNSFGPDSALHVPNDYQSYGGISRGVVLEELGEAYLSWIHFTPFLRKDGWYGKAEICVRNLSSGRLDGSVEVEIGKNSFAVLPIVLEGEEEKSFSTEELPCPWAECWSPESPVLYLITAVLRTAADDIIDRVGFREIRTEGKDILLNGRKLRIKGFCRHEDHPQFGCALPFSAMQHDLMLIKDLGANSIRTVHYPNDELFLDLCDEQGILVWEENHARGLSEENMRNPHFKQQCGDCIREMITAHYNHPSIYIWGILNECASDTEYGRECYSEQYEELIKSLDPYRPRSSASCRFKTDICLGYPEVVSYNIYPKWYHDVPVEDYLDELYQWIQNESEGTGKPFLITEIGAGAIYGYRTPAHVKWSEEYQVQALKEQLQAVFSREGCSGVYIWQFCDVRVCDSWFGSRPRTMNNKGIVDEYRRPKLAYEVVKDSYRSLGNYFENLYFMIRTFETHKIRKTAELSSALWNFHTIGTQGEEAVIQAPVPGCWENYPDTVSYRGQASYSREFEAKGNIRLEFKGVSHTASVLVDGKPVGSHYNAYTPFDVVLKDIRPGIHQLEVIADNSFGPDSALHVPNDYQSYGGISRGVVLEELGEAYLSWIHFTPFLRKDGWYGKAEICVRNLSSGRLDGSVEVEIGKNSFAVLPIVLEGEEEKSFSTEELPCPWAECWSPESPVLYLITAVLRTADGAADDIIDRVGFREIRTEGKDILLNGRKLRIKGFCRHEDHPQFGCALPFSAMQHDLMLIKDLGANSIRTVHYPNDELFLDLCDEQGILVWEENHARGLSEENMRNPHFKQQCGDCIREMITAHYNHPSIYIWGILNECASDTEYGRECYSEQYELIKSLDPYRPRSSASCRFKTDICLGYPEVVSYNIYPKWYHDVPVEDYLDELYQWIQNESEGTGKPFLITEIGAGAIYGYRTPAHVKWSEEYQVQALKEQLQAVFSREGCSGVYIWQFCDVRVCDSWFGSRPRTMNNKGIVDEYRRPKLAYEVVKDSYRSLGNYFEMIRTFETHKIRKTAELSSALWNFHTIGTQGEEAVIQAPVPGCWENYPDTVVSYRGQASYSREFEAKGNIRLEFKGVSHTASVLVDGKPVGSHYNAYTPFDVVLKDIRPGIHQLEVIADNSFGPDSALHVPNDYQSYGGISRGVVLEELGEAYLSWIHFTPFLRKDGWYGKAEICVRNLSSGRLDGSVEVEIGKNSFAVLPIVLEGEEEKSFSTEELPCPWAECWSPESPVLYLITAVLRTADGAADDIIDRVGFREIRTEGKDILLNGRKLRIKGFCRHEDHPQFGCALPFSAMQHDLMLIKDLGANSIRTVHYPNDELFLDLCDEQGILVWEENHARGLSEENMRNPHFKQQCGDCIREMITAHYNHPSIYIWGILNECASDTEYGRECYSEQYELIKSLDPYRPRSSASCRFKTDICLGYPEVVSYNIYPKWYHDVPVEDYLDELYQWIQNESEGTGKPFLITEIGAGAIYGYRTPAHVKWSEEYQVQALKEQLQAVFSREGCSGVYIWQFCDVRVCDSWFGSRPRTMNNKGIVDEYRRPKLAYEVVKDSYRSLGNYFMIRTFETHKIRKTAELSSALWNFHTIGTQGEEAVIQAPVPGCWENYPDTVSYRGQASYSREFEAKGNIRLEFKGVSHTASVLVDGKPVGSHYNAYTPFDVVLKDIRPGIHQLEVIADNSFGPDSALHVPNDYQSYGGISRGVVLEELGEAYLSWIHFTPFLRKDGWYGKAEICVRNLSSGRLDGSVEVEIGKNSFAVLPIVLEGEEEKSFSTEELPCPWAECWSPESPVLYLITAVLRTADDIIDRVGFREIRTEGKDILLNGRKLRIKGFCRHEDHPQFGCALPFSAMQHDLMLIKDLGANSIRTVHYPNDELFLDLCDEQGILVWEENHARGLSEENMRNPHFKQQCGDCIREMITAHYNHPSIYIWGILNECASDTEYGRECYSEQYELIKSLDPYRPRSSASCRFKTDICLGYPEVVSYNIYPKWYHDVPVEDYLDELYQWIQNESEGTGKPFLITEIGAGAIYGYRTPAHVKWSEEYQVQALKEQLQAVFSREGCSGVYIWQFCDVRVCDSWFGSRPRTMNNKGIVDEYRRPKLAYEVVKDSYRSLGNYFENLYF

Organism: NCBI:txid1432052

Radius of gyration: 41.52 Å; Cα contacts (8 Å, |Δi|>4): 5730; chains: 4; bounding box: 84×90×131 Å